Protein 4NF0 (pdb70)

CATH classification: 3.40.190.170

Secondary structure (DSSP, 8-state):
-EEEEEE-SS-TTSHHHHHHHHHHHHHHHHSTTTEEEEEE-TTSS--TTTHHHHHHTTS-SEEEEEGGG-TTT-STTGGGG-TTSSSSHHHHHHHHTSHHHHHGGGTTGGGTEEEEEEEEEEE-EEEESS--SSGGGGTT-EEEE-S-HHHHHHHHHTT-EEEE--TTTHHHHHHHTS--EEEE-HHHHHHTTGGGG--EEE----SEEEEEEEEEHHHHHHS-HHHHHHHHHHHHHHHHHHHHHHHHHHHHHHHHHHHHSSSEEEPPPHHHHHHHHHHHGGGGGGTTTT-/----EEE-SS-TTSHHHHHHHH--EEE-TTSS--TTTHHHHHHTTS-SEEEEEGGG-TTT-STTGGGG-TTSSSSHHHHHHHHTSHHHHHGGGTTGGGTEEEEEEEEEEEEEEEESS--SSGGGGTT-EEEE-S-HHHHHHHHHTT-EEEE--GGGHHHHHHHTS--EEEE-HHHHHHTT-TTT--EEEEEEEEEEEEEEEEEHHHHH--HHHHHHHHHHHHHHHHHHHHHHHHHHHHHHHHTSSEEEPPPHHHHHHHHHHHGGGHHHHTTT-/-EEEEEE-SS-SSSHHHHHHHHHHHHHHHHSTTTEEEEEE-TTSS--TTTHHHHHHTTS--EEEEEGGG-TTT-STTGGGG-TTSSSSHHHHHHHHTSHHHHHGGGTTGGGTEEEEEEEEEEEEEEEESS--SSGGGGTT-EEEE-S-HHHHHHHHHTT-EEEE--TTTHHHHHHHTS--EEEE-HHHHHHTT-GGG--EEEEEEEEEEEEEEEEEHHHHHHS-HHHHHHHHHHHHHHHHHHHHHHHHHHHHHHHHHHHHSSSEEEPPPHHHHHHHHHHHGGGGGGTTTT-/-EEEEEE-SS-SSSHHHHHHHHHHHHHHHHSTTTEEEEEE-TTSS--TTTHHHHHHTTS--EEEEEGGG-TTT-STTGGGG-TTSSSSHHHHHHHHTSHHHHHGGGTTGGGTEEEEEEEEEEEEEEEESS--SSGGGGTT-EEEE-S-HHHHHHHHHHT-EEEE--TTTHHHHHHHTS-SEEEE-HHHHHHHTGGGT--EEEEEEEEEEEEEEEEEHHHHHHS-HHHHHHHHHHHHHHHHHHHHHHHHHHHHHHHHHHHTSSSEEEPPPHHHHHHHHHHHGGGGGGG--/-EEE-SS-TTSHHHHHHHH--EEE-TTSS--HHHHHHHHHTTS-SBEEEE---TTGGGG-TTSSSSHHHHHHHT--GGGGT--EEEEEEEEE-EEEESS--SSGGGSTT-EEEE-S-HHHHHHHHTTT-EEEE--GGGHHHHHHHTS--EEEE-HHHHHHTT-GGG--EEE----SEEEEEEE--HHHHHHHHHHHHHHHHHHHHHHHHHHHHTSSSEEE---HHHHHHHHH-/-EEEEEE-SS-SSSHHHHHHHHHHHHHHHHSTTTEEEEEE-TTSS--TTTHHHHHHTTS-SEEEEEGGG-TTT-STTGGGG-TTSSSSHHHHHHHHTSHHHHHGGGTTGGGTEEEEEEEEEEEEEEEESS--SSGGGGTT-EEEE-S-HHHHHHHHTTT-EEEE--GGGHHHHHHHTS--EEEE-HHHHHHTTGGGG--EEEEEEEEEEEEEEEEEHHHHTTS-HHHHHHHHHHHHHHHHHHHHHHHHHHHHHHHHHHHTTSSEEEPPPHHHHHHHHHHHGGGGGGG-/-EEEEEE-SS-SSSHHHHHHHHHHHHHHHHSTTTEEEEEE-TTSS--TTTHHHHHHTTS-SBEEEEGGG-TTT-STTGGGG-TTSSSSHHHHHHHHTSHHHHHGGGTTGGGTEEEEEEEEEEE-EEEESS--SSGGGGTT-EEEE-S-HHHHHHHHHTT-EEEE--STTHHHHHHHTS--EEEE-HHHHHHTTGGGG--EEE----SEEEEEEEEEHHHHHHS-HHHHHHHHHHHHHHHHHHHHHHHHHHHHHHHHHHHTSSSEEEPPPHHHHHHHHHHHGGGGGG-/-B-SS-TTSHHHHHHHHHHH----B-TTSS--TTTTTT--EEEEGGG-TTT-STTGGGG-TTSSSSHHHHHHHHTSHHHHHGGG----SEEEEEEEEEEEEEEEESS--SSGGGGTT-EEEE-S-HHHHHHHHTTT-EEEE--GGGHHHHHHTTS-SEEEE-HHHHHHTTGGGG--EEEEEEEEEEEEEEEEEHHHHHH--HHHHHHHHHHHHHHHHHHHHHHHHHHHHHHTSSSEEE---HHHHHHHHHHHGGGHHHH--

Sequence (2213 aa):
PVVIKFSHVVSDDTPKGKGALLFKKLAEERLPGKVKVEVYPNSTLFGDADEIEALRANKVQMLATSLSKFEPYTKQLQVFDLPFLFDDLEALKRFQKRDKSRELLRSMAKHGIYGLAYWNNGMKQLSATRELHRPDDAKGLVFRIQPSSVLEAQFAMLGATAKQLSYAETLKAMQAGSVQGTENTWSNLAGQKIDSVQPYITETNHGALSYMLITSSAFWTGIPYQTRTELESIVDEVTLVVNKEAEALNQKEREHLLAAGKSRLVSLSAEEHEAWRNAMKPLWKNYEAQIPVVIKFSHVVSDDTPKGKGALLFVEVYPNSTLFGDADEIEALRANKVQMLATSLSKFEPYTKQLQVFDLPFLFDDLEALKRFQKRDKSRELLRSMAKHGIYGLAYWNNGMKQLSATRELHRPDDAKGLVFRIQPSSVLEAQFAMLGATAKQLSYAETLKAMQAGSVQGTENTWSNLAGQKIDSVQPYITETNHGALSYMLITSSAFWTGRTELESIVDEVTLVVNKEAEALNQKEREHLLAAGKSRLVSLSAEEHEAWRNAMKPLWKNYEAQIPVVIKFSHVVSDDTPKGKGALLFKKLAEERLPGKVKVEVYPNSTLFGDADEIEALRANKVQMLATSLSKFEPYTKQLQVFDLPFLFDDLEALKRFQKRDKSRELLRSMAKHGIYGLAYWNNGMKQLSATRELHRPDDAKGLVFRIQPSSVLEAQFAMLGATAKQLSYAETLKAMQAGSVQGTENTWSNLAGQKIDSVQPYITETNHGALSYMLITSSAFWTGIPYQTRTELESIVDEVTLVVNKEAEALNQKEREHLLLAAGKSRLVSLSAEEHEAWRNAMKPLWKNYEAQIPVVIKFSHVVSSDDTPKGKGALLFKKLAEERLPGKVKVEVYPNSTLFGDADEIEALRANKVQMLATSLSKFEPYTKQLQVFDLPFLFDDLEALKRFQKRDKSRELLRSMAKHGIYGLAYWNNGMKQLSATRELHRPDDAKGLVFRIQPSSVLEAQFAMLGATAKQLSYAETLKAMQAGSVQGTENTWSNLAGQKIDSVQPYITETNHGALSYMLITSSAFWTGIPYQTRTELESIVDEVTLVVNKEAEALNQKEREHLLAAGKSRLVSLSAEEHEAWRNAMKPLWKNYEAIKFSHVVSDDTPKGKGALLFVEVYPNSTLFGDADEIEALRANKVQMLATSLTKQLQVFDLPFLFDDLEALKRFQKSMAKHGIYGLAYWNNGMKQLSATRELHRPDDAKGLVFRIQPSSVLEAQFAMLGATAKQLSYAETLKAMQAGSVQGTENTWSNLAGQKIDSVQPYITETNHGALSYMLITLESIVDEVTLVVNKEAEALNQKEREHLLAAGKSRLVSLSAEEHEAWRNAPVVIKFSHVVSDDTPKGKGALLFKKLAEERLPGKVKVEVYPNSTLFGDADEIEALRANKVQMLATSLSKFEPYTKQLQVFDLPFLFDDLEALKRFQKRDKSRELLRSMAKHGIYGLAYWNNGMKQLSATRELHRPDDAKGLVFRIQPSSVLEAQFAMLGATAKQLSYAETLKAMQAGSVQGTENTWSNLAGQKIDSVQPYITETNHGALSYMLITSSAFWTGIPYQTRTELESIVDEVTLVVNKEAEALNQKEREHLLAAGKSRLVSLSAEEHEAWRNAMKPLWKNYEPVVIKFSHVVSDDTPKGKGALLFKKLAEERLPGKVKVEVYPNSTLFGDADEIEALRANKVQMLATSLSKFEPYTKQLQVFDLPFLFDDLEALKRFQKRDKSRELLRSMAKHGIYGLAYWNNGMKQLSATRELHRPDDAKGLVFRIQPSSVLEAQFAMLGATAKQLSYAETLKAMQAGSVQGTENTWSNLAGQKIDSVQPYITETNHGALSYMLITSSAFWTGIPYQTRTELESIVDEVTLVVNKEAEALNQKEREHLLAAGKSRLVSLSAEEHEAWRNAMKPLWKNYFSHVVSDDTPKGKGALLFKKLVEVYPNSTLFGDADEIEAMLATSLSKFEPYTKQLQVFDLPFLFDDLEALKRFQKRDKSRELLRSMKHGIYGLAYWNNGMKQLSATRELHRPDDAKGLVFRIQPSSVLEAQFAMLGATAKQLSYAETLKAMQAGSVQGTENTWSNLAGQKIDSVQPYITETNHGALSYMLITSSAFWTGITELESIVDEVTLVVNKEAEALNQKEREHLLAAGKSRLVSLSAEEHEAWRNAMKPLWKNYEA

B-factor: mean 31.61, std 13.86, range [8.36, 99.0]

Organism: Pseudomonas aeruginosa (strain ATCC 15692 / DSM 22644 / CIP 104116 / JCM 14847 / LMG 12228 / 1C / PRS 101 / PAO1) (NCBI:txid208964)

InterPro domains:
  IPR004682 TRAP transporter solute receptor, DctP family [PIRSF006470] (8-330)
  IPR004682 TRAP transporter solute receptor, DctP family [TIGR00787] (32-277)
  IPR018389 TRAP transporter solute receptor DctP [PF03480] (32-314)
  IPR018389 TRAP transporter solute receptor DctP [PTHR33376] (8-328)
  IPR038404 TRAP transporter solute receptor DctP superfamily [G3DSA:3.40.190.170] (28-331)

Solvent-accessible surface area: 88390 Å² total; per-residue (Å²): 128,36,58,0,57,0,0,1,13,6,45,64,88,8,6,11,0,102,2,0,73,43,1,61,116,18,0,54,103,107,7,94,64,98,5,92,0,39,26,61,25,74,38,100,55,47,23,24,102,68,7,15,90,8,0,92,64,77,124,0,11,0,0,2,1,3,8,4,28,1,27,104,33,16,121,103,4,14,12,5,5,8,0,10,58,12,117,50,12,95,21,0,54,142,61,10,120,151,119,155,2,121,110,23,7,169,23,1,62,185,49,23,1,76,7,14,3,10,0,2,1,0,13,2,3,1,0,0,50,7,9,0,34,98,15,94,7,0,99,62,9,39,0,3,0,9,57,0,53,0,0,77,28,0,1,62,67,6,36,4,78,18,106,73,31,21,29,82,92,0,43,62,15,12,117,87,45,69,3,44,0,0,3,6,0,4,4,10,1,30,35,12,139,3,22,74,45,2,49,17,3,1,6,2,37,0,3,8,5,4,8,0,0,0,0,4,38,85,30,6,102,61,4,71,161,109,0,50,63,60,0,58,50,0,2,82,67,0,18,119,55,7,38,139,95,1,73,54,34,3,35,33,37,1,29,68,9,16,30,62,51,120,1,139,32,8,13,3,37,59,102,28,66,81,22,0,61,82,31,0,66,49,3,60,149,92,21,122,107,120,103,183,116,72,5,42,0,0,2,12,5,46,62,90,9,5,9,0,112,1,0,98,95,27,92,72,37,59,24,79,38,98,57,41,22,26,94,89,6,16,91,5,0,96,68,74,121,0,5,0,0,1,2,4,7,4,30,1,25,102,24,11,111,95,3,12,9,5,6,6,0,11,59,13,116,47,7,84,17,0,78,129,58,8,139,160,127,74,2,115,112,27,10,152,8,3,53,170,51,27,1,70,10,15,4,8,0,2,1,0,11,1,4,1,0,0,21,37,65,0,64,98,15,94,48,0,107,63,11,33,0,3,1,9,57,0,53,0,0,70,28,2,0,65,74,13,45,9,78,13,81,73,30,17,32,76,82,0,43,152,14,2,80,69,20,48,3,41,0,0,3,6,0,2,5,9,0,33,35,11,149,0,31,60,15,1,2,5,0,1,5,2,36,0,2,7,5,4,6,2,0,0,0,4,29,83,42,11,78,91,151,110,133,50,58,68,63,2,79,107,2,17,119,61,8,25,133,74,0,71,36,13,4,35,117,34,2,26,46,10,18,30,66,28,78,1,34,37,7,12,4,37,58,101,29,43,79,21,0,70,86,33,3,65,63,0,51,134,104,25,102,109,94,95,107,28,58,0,47,0,0,2,13,5,46,64,105,11,2,9,0,86,1,0,74,45,2,65,122,12,0,46,103,126,18,102,53,94,1,94,0,70,25,59,25,75,39,95,61,34,18,30,107,70,7,13,89,4,0,104,63,71,125,0,8,0,0,2,2,5,7,3,28,1,31,104,34,14,133,103,4,23,8,5,5,5,0,11,63,12,116,45,6,90,16,0,36,139,61,9,133,154,129,69,2,128,126,27,6,148,14,0,45,172,54,28,0,51,6,20,5,8,2,0,1,0,13,1,4,2,0,0,51,9,15,0,29,97,14,88,6,0,100,63,8,34,0,2,1,13,56,0,57,0,0,74,30,2,0,64,78,4,39,4,84,21,89,74,33,22,31,76,71,0,55,138,10,10,117,84,43,54,4,46,0,0,4,7,0,2,6,8,1,32,35,9,148,2,28,69,46,2,52,40,2,1,6,2,36,0,3,7,5,5,7,0,1,0,0,3,28,86,35,3,87,61,6,76,168,120,2,53,62,36,0,59,68,8,3,88,70,0,18,118,51,7,20,107,54,0,70,38,46,3,34,74,48,1,11,54,10,19,33,64,59,123,2,50,37,10,15,2,36,53,100,30,60,83,20,0,66,77,34,3,74,63,1,62,157,105,34,111,108,100,99,106,33,58,0,69,0,0,1,13,5,54,60,86,12,3,8,0,75,1,0,71,45,1,53,118,18,0,59,101,99,21,97,61,126,5,76,0,52,24,59,22,76,38,95,52,32,16,36,46,25,8,13,68,6,0,80,64,73,119,0,14,0,0,2,5,3,8,4,31,0,26,77,30,14,131,100,4,28,42,4,4,13,0,11,58,10,115,49,11,77,14,0,40,137,55,10,137,159,129,76,3,116,81,25,11,138,11,1,59,172,49,29,2,76,8,20,4,5,1,1,1,0,11,1,3,0,0,0,12,24,32,0,61,96,16,109,46,0,101,41,8,29,0,2,1,10,48,0,52,0,0,44,28,0,0,63,75,8,34,4,83,14,78,21,10,18,30,78,44,0,31,63,14,10,100,75,30,48,2,42,0,0,4,4,0,3,4,9,0,29,41,9,135,0,18,54,26,1,0,10,0,0,5,2,36,0,2,6,5,4,7,0,0,0,0,3,32,84,28,4,85,60,5,80,148,141,7,60,61,51,0,60,54,0,4,89,66,0,21,125,52,9,20,72,89,0,70,55,27,4,32,74,30,2,30,56,14,17,30,63,38,109,1,95,37,4,11,2,35,53,98,29,62,80,25,0,81,97,35,0,21,69,2,67,147,117,63,141,144,61,56,0,0,2,22,5,41,57,115,14,3,9,0,82,0,0,106,93,26,100,92,34,58,22,80,38,94,43,58,26,51,99,54,8,62,105,7,11,99,60,110,117,0,49,6,0,3,30,41,46,74,70,131,21,77,48,18,13,70,60,53,80,9,126,52,13,93,19,0,41,112,110,39,187,70,46,89,131,84,65,14,126,44,38,15,68,0,1,1,0,14,4,3,4,0,0,51,9,15,0,43,125,18,116,15,0,44,65,9,32,0,1,7,54,102,22,87,24,0,29,55,29,4,61,140,33,49,16,71,31,108,90,36,26,47,86,85,7,41,58,14,12,118,83,45,62,3,42,0,4,8,15,0,2,6,9,1,32,32,14,151,0,22,72,42,0,48,29,0,1,8,2,35,10,3,6,7,5,8,32,0,6,47,126,114,95,77,4,84,122,3,13,116,62,10,37,142,85,0,72,44,26,3,37,108,38,1,24,63,11,17,23,65,52,119,1,136,34,10,14,5,39,55,100,30,64,104,21,16,40,133,50,105,34,67,0,69,0,0,2,12,5,49,63,76,9,4,8,0,77,1,0,72,43,1,57,118,18,0,56,99,106,28,106,65,115,6,88,0,66,27,53,24,79,40,92,58,34,18,32,109,72,6,14,90,4,0,92,63,74,127,0,8,0,0,2,3,4,8,4,30,1,27,104,34,15,123,105,4,30,44,4,4,10,0,10,59,9,107,49,16,66,16,0,45,143,57,9,138,160,118,162,2,116,93,25,12,154,15,1,52,174,53,27,1,82,7,16,2,8,1,1,1,0,13,2,4,0,0,0,16,23,65,0,61,94,15,123,48,0,124,47,6,30,0,3,1,9,56,0,55,0,0,65,30,2,0,64,78,13,26,6,82,9,104,90,47,25,30,75,101,0,41,61,12,3,87,66,23,54,3,36,0,0,3,6,0,4,5,8,0,24,39,9,138,1,24,56,15,1,1,7,1,1,6,1,36,0,3,5,5,4,6,0,1,0,0,4,36,86,28,3,94,60,3,73,155,157,4,48,49,64,0,52,61,1,2,79,63,0,17,102,44,8,17,114,85,1,66,41,18,4,27,95,25,0,25,51,14,18,29,63,30,75,2,36,37,4,13,2,36,60,104,29,68,81,21,0,65,79,33,2,69,65,1,57,150,110,72,171,110,49,59,0,59,0,0,2,13,5,46,64,84,11,6,8,0,93,1,0,72,49,0,66,131,16,0,52,111,101,15,112,54,131,6,87,0,41,26,63,22,78,38,96,48,46,19,34,106,55,7,13,38,8,0,58,19,72,78,0,11,0,0,2,4,3,8,4,30,1,24,102,36,11,129,104,3,35,46,4,5,14,0,10,58,10,115,44,15,77,15,0,55,156,56,8,130,136,119,144,2,115,122,22,16,150,12,0,15,118,56,10,0,70,9,16,5,5,1,2,0,0,14,0,4,1,0,0,56,15,14,0,32,96,14,93,7,0,101,65,10,33,0,2,1,11,57,0,57,0,0,75,30,1,0,62,72,7,39,11,71,20,85,77,28,26,33,67,74,0,40,144,11,12,107,86,46,48,3,45,0,0,4,7,0,3,4,9,1,21,38,10,137,0,25,70,47,1,52,28,0,1,4,2,32,0,2,6,4,4,8,0,0,0,0,5,22,54,29,3,64,60,7,71,147,134,5,43,64,48,0,61,60,0,3,82,79,0,14,117,41,7,24,112,89,0,61,41,22,4,28,111,32,0,21,64,11,19,32,65,52,123,2,136,33,10,16,3,35,59,103,32,66,82,21,0,59,82,32,2,70,64,0,71,180,107,108,30,3,1,10,3,43,64,95,10,5,9,0,100,1,1,73,44,29,99,177,98,127,113,31,70,20,74,40,95,85,66,17,30,100,66,10,42,130,82,51,12,2,6,3,8,3,31,2,48,108,77,16,65,104,2,36,44,6,5,13,0,8,60,12,106,52,15,99,20,0,66,140,62,8,133,153,122,165,3,90,104,26,1,113,17,1,183,96,27,18,60,1,12,4,8,1,2,0,0,14,1,4,1,0,0,10,20,40,0,55,96,10,96,48,0,110,38,8,24,0,3,1,7,49,0,53,0,0,65,31,0,0,64,67,8,40,4,69,9,90,85,47,22,28,76,94,0,45,60,14,7,93,69,27,51,3,24,0,0,2,4,0,3,5,8,0,28,36,11,143,0,24,45,19,0,0,6,0,0,6,2,35,0,3,8,5,5,7,0,1,5,11,51,36,85,124,30,111,73,116,132,129,64,65,48,29,2,78,84,0,19,104,51,10,30,135,77,1,72,53,23,4,36,117,35,2,30,48,10,18,30,62,40,106,1,66,36,4,7,2,37,55,104,28,54,80,21,0,67,81,31,0,72,70,2,41,119,112,66,131,142

Foldseek 3Di:
DAEAEEEDAFDCLALVNVLLVLLQVVLCVPPPPQYHYHYHYNCPQHFDPCPVVCQLVVVHFKYWAWLQACVVQDPVSLVQFAWPPAPWLVRVVVVCPDPVNVVVQCSRVVSQKGFQGKFFAIFKWKFFQDDPQALQVQAAFEEEDAPHPLVQVLSVLSNYGYDHDTLQCPQVCLVVVVHGMYMDFLRSVVRNVNLLRGAEIEGQSTHTTMTTIIGGNVSLVPRDPVSSVVSSVSVVVSRVVSSVCNHVSSVVSNVVSVVVVSYHYDYYDPVRSVNSCVSRNVSCVVCVVVD/DQAAPEEDQFDLLALVNVLCVLAHHYHYNCPPHFDVCPVVCQQVVVHFKYWHWLQACVVQAPVSLVQFAWPPAVWLVRVVVVCPDPVNVCVQCRRVVSQKGFLDKFFAIFKWKFFPDFPQALQVQAAFEEEDAPHPLVQVLSVLSNHGYDHDTLQCPQVCLVVPVHGMYMDFLSSVVRNVNLQRGAEIEGQSTGTTMTTIIGGNVSCVVDPVSSVVSVVSRVVSSVCNHVSRVVSVVVSVVVPSHHYDYYDPVSSVNSCVSRVVSCVVCVVVD/DQEAEEEEAFDLLALVNVLLVLLQVVLCVVVPPQYHYHYHYNCNPHFLVCVVVCQLVVVHFKYWAWLQNCVVQAPLSLVQFAWPPAVWLVRVVVVCPDPVNVVVQCRRVVSQKGFQDKFFAIFKWKFFQDFPQALQVQAAFEEEDAPHPLVQVQNVLSNHGYDHDTLQCVQVCLVVPVGGMYMDFLRSVVRNVNLQSTQEIEGQSTHTIMTTIIGGNVSLVVRDDVSSVVSSVSSVVSRVVSSVCNHVSSVVSVVVSVVVPSHHYDYYDPVRNVNSCVSRNVSVVVCVVVD/DAEAEEEEAFDLLALVNVLLVLLQVVLCVVPPPQYHYHYHYNCPPHFLPCVVVCQQVVVHFKYWAWLQSCVVQAPVSLVQFAWPPAVWLVSVVVVCPDPVNVVVQCRRVVVQKGFQDKFFAIFKWKFFQDFPQALQVQAPFEEEDAPHPLVQVQNVLSNHGYDHDGLQCVQVCLVVPVGGMYIDFLRSCVRSVNLQRTQEIEGQSTHTIMTTIIGGNVSLVPRPPVSSVVSSVSSVVSRVVSSVCNHVSSVVSVVVSVVVVSHHYDYYDPVSNVNSCVSRVVSCVVVVD/DEEEEQFDLLALVNVLCVLAHHYHYNQPPHFDPCPVVCLLVVVGQKYWAKFQVVGVLQFAWPPAVWLVSVVVVLCHVVVRVKDFQFKFFAIFKWKFFQDDPQALQVQAPFEEEDAPDPVVQVLNVVSNYGYDHDTLQCRQVCLVVVVHGMYMDFLVSCVRSVNLQSGQEIEGQSTGTIMTTIISNSVSNVVSRVVSSVCNHVSSVVSVVVSVVVPSHHYDYYDPVRNVNSVVD/DQEAEEEEAFDCLALVNVLLVLLQVVLCVVPPPQYHYHYHYNCNPHFLVCVPVCQQVVVHFKYWAWLQNCVVQAPVSLVQFAWPPAVWLVSVVVVCPDPVNVVVQCRRVVSQKGFQDKFFAIFKWKFFPDFPQALLVQAAFEEEEAPHPLVQVLQVLSNYGYDHDTLQCVQVCLVVVVGGMYMDFLRSVVRNVNLQRGAEIEGQSTHTTMTTIIGGNVSLVPRDPVSSVVSSVSSVVSSVVSSVCNHVSRVVSVVVSVVVPSYHYDYYDPVSSVNSCVSRVVSVVVVD/DAEAEEEAAFDLLALVNVLLVLLQVVLCVVVVPQYHYHYHYNCPQHFLVCPVVCQLVVVHFKYWAWLQSCVVQAPVSLVQFAWPPAPWLVSVVVVCPDPVNVVVQCRRVVSQKGFQGKFFAIFKWKFFQDDPQALLVQAPFEEEDAPHVLVQVLNVLSNHGYDHDGLQCRQVCLVVVVGGMYMGFLRSCLRNVNLQRGQEIEGQSTGTTMTTIIGGNVSLVPRDPVSSVVSSVSSVVSSVVSSVCNHVSSVVSNVVSVVVVSHHYDYYDPVRSVNSCVSRNVSVVVD/DEEQFDLLALVNVLQVVLVVCDDYHYNCNPHFLPCPPVVQDWAWLQNCVVFAPVSVVQFAWPPAVWLVSVVVVCVDPVNVVCQVGGVVLKGFLDKFFAIFKWKFFQDFPQALQVQAPFEEEEAPHPLVQVLNVLSNHGYDHDTLQCPQVCLVVVVGGMYMDFLRSVVRNVNLQSGQEIEGQSTGTTMTGRIDGNVVVVVPPVSSVCSVVSRVVSSVCNHVSSVVSNVVSVVVVSYHYHYYDPVSSVNSCVSRVVSCVVVVD

Nearest PDB structures (foldseek):
  4nf0-assembly7_G  TM=1.002E+00  e=1.063E-62  Pseudomonas aeruginosa PAO1
  9dtl-assembly1_A  TM=9.878E-01  e=4.422E-48  Pseudomonas aeruginosa PAO1
  9dsy-assembly1_A  TM=9.873E-01  e=2.144E-47  Pseudomonas aeruginosa PAO1
  4mx6-assembly1_A  TM=9.779E-01  e=1.909E-43  Shewanella oneidensis MR-1
  4o7m-assembly3_C  TM=9.715E-01  e=1.119E-42  Shewanella loihica PV-4

Structure (mmCIF, N/CA/C/O backbone):
data_4NF0
#
_entry.id   4NF0
#
_cell.length_a   71.959
_cell.length_b   73.910
_cell.length_c   122.140
_cell.angle_alpha   99.010
_cell.angle_beta   91.590
_cell.angle_gamma   95.090
#
_symmetry.space_group_name_H-M   'P 1'
#
loop_
_entity.id
_entity.type
_entity.pdbx_description
1 polymer 'Probable c4-dicarboxylate-binding protein'
2 non-polymer '(2S)-2-hydroxybutanedioic acid'
3 non-polymer 'SULFATE ION'
4 water water
#
loop_
_atom_site.group_PDB
_atom_site.id
_atom_site.type_symbol
_atom_site.label_atom_id
_atom_site.label_alt_id
_atom_site.label_comp_id
_atom_site.label_asym_id
_atom_site.label_entity_id
_atom_site.label_seq_id
_atom_site.pdbx_PDB_ins_code
_atom_site.Cartn_x
_atom_site.Cartn_y
_atom_site.Cartn_z
_atom_site.occupancy
_atom_site.B_iso_or_equiv
_atom_site.auth_seq_id
_atom_site.auth_comp_id
_atom_site.auth_asym_id
_atom_site.auth_atom_id
_atom_site.pdbx_PDB_model_num
ATOM 1 N N . PRO A 1 27 ? 9.634 8.956 58.772 1.00 40.75 28 PRO A N 1
ATOM 2 C CA . PRO A 1 27 ? 9.653 9.006 57.303 1.00 48.36 28 PRO A CA 1
ATOM 3 C C . PRO A 1 27 ? 8.270 8.885 56.673 1.00 42.03 28 PRO A C 1
ATOM 4 O O . PRO A 1 27 ? 7.601 7.867 56.833 1.00 44.18 28 PRO A O 1
ATOM 8 N N . VAL A 1 28 ? 7.850 9.916 55.955 1.00 41.81 29 VAL A N 1
ATOM 9 C CA . VAL A 1 28 ? 6.568 9.880 55.270 1.00 38.53 29 VAL A CA 1
ATOM 10 C C . VAL A 1 28 ? 6.645 8.951 54.062 1.00 37.50 29 VAL A C 1
ATOM 11 O O . VAL A 1 28 ? 7.450 9.164 53.148 1.00 35.64 29 VAL A O 1
ATOM 15 N N . VAL A 1 29 ? 5.816 7.912 54.061 1.00 32.91 30 VAL A N 1
ATOM 16 C CA . VAL A 1 29 ? 5.736 7.029 52.898 1.00 30.85 30 VAL A CA 1
ATOM 17 C C . VAL A 1 29 ? 4.736 7.541 51.861 1.00 34.15 30 VAL A C 1
ATOM 18 O O . VAL A 1 29 ? 3.576 7.807 52.174 1.00 33.22 30 VAL A O 1
ATOM 22 N N . ILE A 1 30 ? 5.193 7.681 50.620 1.00 34.36 31 ILE A N 1
ATOM 23 C CA . ILE A 1 30 ? 4.299 7.965 49.509 1.00 31.87 31 ILE A CA 1
ATOM 24 C C . ILE A 1 30 ? 4.266 6.771 48.571 1.00 34.46 31 ILE A C 1
ATOM 25 O O . ILE A 1 30 ? 5.231 6.522 47.850 1.00 33.07 31 ILE A O 1
ATOM 30 N N . LYS A 1 31 ? 3.164 6.027 48.593 1.00 33.31 32 LYS A N 1
ATOM 31 C CA . LYS A 1 31 ? 2.950 4.962 47.622 1.00 30.63 32 LYS A CA 1
ATOM 32 C C . LYS A 1 31 ? 2.340 5.548 46.345 1.00 29.85 32 LYS A C 1
ATOM 33 O O . LYS A 1 31 ? 1.283 6.194 46.380 1.00 25.52 32 LYS A O 1
ATOM 39 N N . PHE A 1 32 ? 3.039 5.340 45.229 1.00 23.51 33 PHE A N 1
ATOM 40 C CA . PHE A 1 32 ? 2.652 5.866 43.919 1.00 28.20 33 PHE A CA 1
ATOM 41 C C . PHE A 1 32 ? 2.182 4.695 43.059 1.00 29.10 33 PHE A C 1
ATOM 42 O O . PHE A 1 32 ? 2.975 3.836 42.661 1.00 28.38 33 PHE A O 1
ATOM 50 N N . SER A 1 33 ? 0.888 4.656 42.785 1.00 27.84 34 SER A N 1
ATOM 51 C CA . SER A 1 33 ? 0.313 3.559 42.025 1.00 29.10 34 SER A CA 1
ATOM 52 C C . SER A 1 33 ? -0.060 4.008 40.614 1.00 21.12 34 SER A C 1
ATOM 53 O O . SER A 1 33 ? -0.620 5.084 40.436 1.00 22.67 34 SER A O 1
ATOM 56 N N . HIS A 1 34 ? 0.243 3.191 39.609 1.00 21.13 35 HIS A N 1
ATOM 57 C CA . HIS A 1 34 ? -0.261 3.473 38.259 1.00 24.33 35 HIS A CA 1
ATOM 58 C C . HIS A 1 34 ? -0.392 2.197 37.434 1.00 20.65 35 HIS A C 1
ATOM 59 O O . HIS A 1 34 ? 0.111 1.149 37.832 1.00 26.87 35 HIS A O 1
ATOM 66 N N . VAL A 1 35 ? -1.085 2.290 36.293 1.00 20.21 36 VAL A N 1
ATOM 67 C CA . VAL A 1 35 ? -1.572 1.098 35.613 1.00 27.93 36 VAL A CA 1
ATOM 68 C C . VAL A 1 35 ? -0.741 0.710 34.384 1.00 31.23 36 VAL A C 1
ATOM 69 O O . VAL A 1 35 ? -1.027 -0.298 33.738 1.00 28.42 36 VAL A O 1
ATOM 73 N N . VAL A 1 36 ? 0.303 1.482 34.087 1.00 26.91 37 VAL A N 1
ATOM 74 C CA . VAL A 1 36 ? 1.134 1.184 32.924 1.00 24.84 37 VAL A CA 1
ATOM 75 C C . VAL A 1 36 ? 2.559 0.784 33.313 1.00 27.19 37 VAL A C 1
ATOM 76 O O . VAL A 1 36 ? 2.879 0.638 34.495 1.00 30.22 37 VAL A O 1
ATOM 80 N N . SER A 1 37 ? 3.413 0.577 32.315 1.00 26.50 38 SER A N 1
ATOM 81 C CA . SER A 1 37 ? 4.769 0.109 32.577 1.00 29.76 38 SER A CA 1
ATOM 82 C C . SER A 1 37 ? 5.711 1.224 33.005 1.00 26.70 38 SER A C 1
ATOM 83 O O . SER A 1 37 ? 5.390 2.408 32.892 1.00 28.30 38 SER A O 1
ATOM 86 N N . ASP A 1 38 ? 6.885 0.821 33.488 1.00 32.05 39 ASP A N 1
ATOM 87 C CA . ASP A 1 38 ? 7.936 1.748 33.893 1.00 32.05 39 ASP A CA 1
ATOM 88 C C . ASP A 1 38 ? 8.451 2.591 32.729 1.00 30.79 39 ASP A C 1
ATOM 89 O O . ASP A 1 38 ? 8.933 3.702 32.931 1.00 30.77 39 ASP A O 1
ATOM 94 N N . ASP A 1 39 ? 8.366 2.053 31.515 1.00 25.85 40 ASP A N 1
ATOM 95 C CA . ASP A 1 39 ? 8.984 2.703 30.350 1.00 34.75 40 ASP A CA 1
ATOM 96 C C . ASP A 1 39 ? 8.026 3.614 29.579 1.00 30.65 40 ASP A C 1
ATOM 97 O O . ASP A 1 39 ? 8.071 3.682 28.353 1.00 33.82 40 ASP A O 1
ATOM 102 N N . THR A 1 40 ? 7.167 4.312 30.305 1.00 29.30 41 THR A N 1
ATOM 103 C CA . THR A 1 40 ? 6.163 5.180 29.707 1.00 29.60 41 THR A CA 1
ATOM 104 C C . THR A 1 40 ? 6.387 6.591 30.234 1.00 33.21 41 THR A C 1
ATOM 105 O O . THR A 1 40 ? 7.169 6.760 31.172 1.00 25.92 41 THR A O 1
ATOM 109 N N . PRO A 1 41 ? 5.726 7.605 29.635 1.00 33.43 42 PRO A N 1
ATOM 110 C CA . PRO A 1 41 ? 5.843 8.964 30.190 1.00 28.15 42 PRO A CA 1
ATOM 111 C C . PRO A 1 41 ? 5.504 9.022 31.677 1.00 30.02 42 PRO A C 1
ATOM 112 O O . PRO A 1 41 ? 6.262 9.613 32.463 1.00 27.89 42 PRO A O 1
ATOM 116 N N . LYS A 1 42 ? 4.387 8.402 32.058 1.00 22.45 43 LYS A N 1
ATOM 117 C CA . LYS A 1 42 ? 3.939 8.403 33.451 1.00 24.97 43 LYS A CA 1
ATOM 118 C C . LYS A 1 42 ? 4.865 7.562 34.333 1.00 24.45 43 LYS A C 1
ATOM 119 O O . LYS A 1 42 ? 5.204 7.958 35.445 1.00 25.50 43 LYS A O 1
ATOM 125 N N . GLY A 1 43 ? 5.290 6.405 33.833 1.00 23.53 44 GLY A N 1
ATOM 126 C CA . GLY A 1 43 ? 6.136 5.523 34.625 1.00 23.49 44 GLY A CA 1
ATOM 127 C C . GLY A 1 43 ? 7.525 6.084 34.878 1.00 28.62 44 GLY A C 1
ATOM 128 O O . GLY A 1 43 ? 8.096 5.923 35.970 1.00 29.10 44 GLY A O 1
ATOM 129 N N . LYS A 1 44 ? 8.089 6.741 33.869 1.00 25.10 45 LYS A N 1
ATOM 130 C CA . LYS A 1 44 ? 9.389 7.381 34.044 1.00 29.09 45 LYS A CA 1
ATOM 131 C C . LYS A 1 44 ? 9.272 8.554 35.007 1.00 32.75 45 LYS A C 1
ATOM 132 O O . LYS A 1 44 ? 10.212 8.859 35.763 1.00 26.46 45 LYS A O 1
ATOM 138 N N . GLY A 1 45 ? 8.115 9.207 34.992 1.00 26.14 46 GLY A N 1
ATOM 139 C CA . GLY A 1 45 ? 7.894 10.349 35.863 1.00 25.57 46 GLY A CA 1
ATOM 140 C C . GLY A 1 45 ? 7.826 9.926 37.313 1.00 26.55 46 GLY A C 1
ATOM 141 O O . GLY A 1 45 ? 8.359 10.602 38.201 1.00 27.57 46 GLY A O 1
ATOM 142 N N . ALA A 1 46 ? 7.162 8.799 37.563 1.00 24.99 47 ALA A N 1
ATOM 143 C CA . ALA A 1 46 ? 7.009 8.311 38.929 1.00 25.93 47 ALA A CA 1
ATOM 144 C C . ALA A 1 46 ? 8.356 7.841 39.490 1.00 26.70 47 ALA A C 1
ATOM 145 O O . ALA A 1 46 ? 8.700 8.128 40.642 1.00 26.68 47 ALA A O 1
ATOM 147 N N . LEU A 1 47 ? 9.121 7.117 38.680 1.00 27.96 48 LEU A N 1
ATOM 148 C CA . LEU A 1 47 ? 10.456 6.699 39.105 1.00 26.81 48 LEU A CA 1
ATOM 149 C C . LEU A 1 47 ? 11.370 7.906 39.342 1.00 29.47 48 LEU A C 1
ATOM 150 O O . LEU A 1 47 ? 12.167 7.897 40.271 1.00 32.06 48 LEU A O 1
ATOM 155 N N . LEU A 1 48 ? 11.248 8.948 38.524 1.00 28.40 49 LEU A N 1
ATOM 156 C CA . LEU A 1 48 ? 12.066 10.142 38.737 1.00 31.80 49 LEU A CA 1
ATOM 157 C C . LEU A 1 48 ? 11.609 10.911 39.985 1.00 34.65 49 LEU A C 1
ATOM 158 O O . LEU A 1 48 ? 12.433 11.469 40.718 1.00 34.69 49 LEU A O 1
ATOM 163 N N . PHE A 1 49 ? 10.302 10.929 40.237 1.00 29.52 50 PHE A N 1
ATOM 164 C CA . PHE A 1 49 ? 9.789 11.540 41.456 1.00 32.27 50 PHE A CA 1
ATOM 165 C C . PHE A 1 49 ? 10.340 10.794 42.658 1.00 31.89 50 PHE A C 1
ATOM 166 O O . PHE A 1 49 ? 10.719 11.412 43.647 1.00 33.27 50 PHE A O 1
ATOM 174 N N . LYS A 1 50 ? 10.399 9.466 42.567 1.00 28.77 51 LYS A N 1
ATOM 175 C CA . LYS A 1 50 ? 10.985 8.662 43.641 1.00 32.65 51 LYS A CA 1
ATOM 176 C C . LYS A 1 50 ? 12.467 8.994 43.804 1.00 37.62 51 LYS A C 1
ATOM 177 O O . LYS A 1 50 ? 12.955 9.179 44.928 1.00 32.95 51 LYS A O 1
ATOM 183 N N . LYS A 1 51 ? 13.176 9.069 42.681 1.00 33.19 52 LYS A N 1
ATOM 184 C CA . LYS A 1 51 ? 14.615 9.320 42.698 1.00 39.69 52 LYS A CA 1
ATOM 185 C C . LYS A 1 51 ? 14.936 10.660 43.337 1.00 40.55 52 LYS A C 1
ATOM 186 O O . LYS A 1 51 ? 15.771 10.746 44.237 1.00 44.08 52 LYS A O 1
ATOM 192 N N . LEU A 1 52 ? 14.252 11.704 42.883 1.00 37.98 53 LEU A N 1
ATOM 193 C CA . LEU A 1 52 ? 14.515 13.054 43.369 1.00 36.36 53 LEU A CA 1
ATOM 194 C C . LEU A 1 52 ? 14.103 13.234 44.825 1.00 36.79 53 LEU A C 1
ATOM 195 O O . LEU A 1 52 ? 14.847 13.818 45.610 1.00 36.79 53 LEU A O 1
ATOM 200 N N . ALA A 1 53 ? 12.922 12.737 45.187 1.00 35.20 54 ALA A N 1
ATOM 201 C CA . ALA A 1 53 ? 12.435 12.870 46.563 1.00 41.69 54 ALA A CA 1
ATOM 202 C C . ALA A 1 53 ? 13.361 12.172 47.557 1.00 45.59 54 ALA A C 1
ATOM 203 O O . ALA A 1 53 ? 13.709 12.729 48.599 1.00 42.22 54 ALA A O 1
ATOM 205 N N . GLU A 1 54 ? 13.779 10.959 47.224 1.00 46.83 55 GLU A N 1
ATOM 206 C CA . GLU A 1 54 ? 14.591 10.177 48.145 1.00 49.41 55 GLU A CA 1
ATOM 207 C C . GLU A 1 54 ? 16.032 10.697 48.230 1.00 53.10 55 GLU A C 1
ATOM 208 O O . GLU A 1 54 ? 16.712 10.498 49.239 1.00 53.08 55 GLU A O 1
ATOM 214 N N . GLU A 1 55 ? 16.483 11.389 47.189 1.00 52.75 56 GLU A N 1
ATOM 215 C CA . GLU A 1 55 ? 17.794 12.037 47.220 1.00 47.50 56 GLU A CA 1
ATOM 216 C C . GLU A 1 55 ? 17.773 13.329 48.031 1.00 41.80 56 GLU A C 1
ATOM 217 O O . GLU A 1 55 ? 18.705 13.618 48.779 1.00 42.22 56 GLU A O 1
ATOM 223 N N . ARG A 1 56 ? 16.704 14.103 47.875 1.00 42.11 57 ARG A N 1
ATOM 224 C CA . ARG A 1 56 ? 16.640 15.455 48.426 1.00 41.98 57 ARG A CA 1
ATOM 225 C C . ARG A 1 56 ? 16.041 15.503 49.831 1.00 44.31 57 ARG A C 1
ATOM 226 O O . ARG A 1 56 ? 16.265 16.455 50.575 1.00 44.09 57 ARG A O 1
ATOM 234 N N . LEU A 1 57 ? 15.290 14.469 50.191 1.00 47.62 58 LEU A N 1
ATOM 235 C CA . LEU A 1 57 ? 14.688 14.392 51.516 1.00 52.56 58 LEU A CA 1
ATOM 236 C C . LEU A 1 57 ? 14.943 13.039 52.175 1.00 49.36 58 LEU A C 1
ATOM 237 O O . LEU A 1 57 ? 13.994 12.330 52.521 1.00 49.28 58 LEU A O 1
ATOM 242 N N . PRO A 1 58 ? 16.227 12.681 52.367 1.00 45.95 59 PRO A N 1
ATOM 243 C CA . PRO A 1 58 ? 16.555 11.379 52.952 1.00 48.76 59 PRO A CA 1
ATOM 244 C C . PRO A 1 58 ? 16.099 11.299 54.403 1.00 50.88 59 PRO A C 1
ATOM 245 O O . PRO A 1 58 ? 16.282 12.258 55.150 1.00 54.42 59 PRO A O 1
ATOM 249 N N . GLY A 1 59 ? 15.502 10.177 54.788 1.00 51.23 60 GLY A N 1
ATOM 250 C CA . GLY A 1 59 ? 14.966 10.021 56.127 1.00 54.87 60 GLY A CA 1
ATOM 251 C C . GLY A 1 59 ? 13.611 10.679 56.332 1.00 51.12 60 GLY A C 1
ATOM 252 O O . GLY A 1 59 ? 12.885 10.330 57.266 1.00 43.96 60 GLY A O 1
ATOM 253 N N . LYS A 1 60 ? 13.269 11.635 55.470 1.00 50.44 61 LYS A N 1
ATOM 254 C CA . LYS A 1 60 ? 12.010 12.365 55.601 1.00 49.94 61 LYS A CA 1
ATOM 255 C C . LYS A 1 60 ? 10.904 11.754 54.741 1.00 47.49 61 LYS A C 1
ATOM 256 O O . LYS A 1 60 ? 9.736 11.725 55.138 1.00 36.70 61 LYS A O 1
ATOM 262 N N . VAL A 1 61 ? 11.277 11.285 53.554 1.00 44.34 62 VAL A N 1
ATOM 263 C CA . VAL A 1 61 ? 10.314 10.743 52.600 1.00 36.33 62 VAL A CA 1
ATOM 264 C C . VAL A 1 61 ? 10.852 9.489 51.917 1.00 36.76 62 VAL A C 1
ATOM 265 O O . VAL A 1 61 ? 11.994 9.456 51.463 1.00 36.52 62 VAL A O 1
ATOM 269 N N . LYS A 1 62 ? 10.014 8.458 51.862 1.00 39.52 63 LYS A N 1
ATOM 270 C CA . LYS A 1 62 ? 10.297 7.251 51.101 1.00 40.84 63 LYS A CA 1
ATOM 271 C C . LYS A 1 62 ? 9.190 7.072 50.058 1.00 40.26 63 LYS A C 1
ATOM 272 O O . LYS A 1 62 ? 8.003 7.068 50.397 1.00 34.28 63 LYS A O 1
ATOM 278 N N . VAL A 1 63 ? 9.573 6.948 48.792 1.00 35.24 64 VAL A N 1
ATOM 279 C CA . VAL A 1 63 ? 8.591 6.816 47.720 1.00 36.28 64 VAL A CA 1
ATOM 280 C C . VAL A 1 63 ? 8.621 5.412 47.137 1.00 39.01 64 VAL A C 1
ATOM 281 O O . VAL A 1 63 ? 9.651 4.960 46.641 1.00 43.18 64 VAL A O 1
ATOM 285 N N . GLU A 1 64 ? 7.493 4.719 47.216 1.00 37.98 65 GLU A N 1
ATOM 286 C CA . GLU A 1 64 ? 7.378 3.391 46.635 1.00 36.54 65 GLU A CA 1
ATOM 287 C C . GLU A 1 64 ? 6.539 3.458 45.360 1.00 30.81 65 GLU A C 1
ATOM 288 O O . GLU A 1 64 ? 5.405 3.928 45.383 1.00 30.41 65 GLU A O 1
ATOM 294 N N . VAL A 1 65 ? 7.098 2.996 44.248 1.00 30.64 66 VAL A N 1
ATOM 295 C CA . VAL A 1 65 ? 6.395 3.064 42.977 1.00 30.21 66 VAL A CA 1
ATOM 296 C C . VAL A 1 65 ? 5.857 1.690 42.597 1.00 32.11 66 VAL A C 1
ATOM 297 O O . VAL A 1 65 ? 6.582 0.696 42.643 1.00 34.70 66 VAL A O 1
ATOM 301 N N . TYR A 1 66 ? 4.572 1.649 42.256 1.00 29.39 67 TYR A N 1
ATOM 302 C CA . TYR A 1 66 ? 3.888 0.414 41.894 1.00 30.16 67 TYR A CA 1
ATOM 303 C C . TYR A 1 66 ? 3.277 0.509 40.503 1.00 33.37 67 TYR A C 1
ATOM 304 O O . TYR A 1 66 ? 2.133 0.947 40.360 1.00 29.09 67 TYR A O 1
ATOM 313 N N . PRO A 1 67 ? 4.042 0.103 39.472 1.00 35.15 68 PRO A N 1
ATOM 314 C CA . PRO A 1 67 ? 3.565 0.114 38.088 1.00 32.86 68 PRO A CA 1
ATOM 315 C C . PRO A 1 67 ? 2.630 -1.052 37.774 1.00 31.28 68 PRO A C 1
ATOM 316 O O . PRO A 1 67 ? 2.506 -1.980 38.578 1.00 32.77 68 PRO A O 1
ATOM 320 N N . ASN A 1 68 ? 1.971 -0.991 36.621 1.00 27.91 69 ASN A N 1
ATOM 321 C CA . ASN A 1 68 ? 1.227 -2.135 36.109 1.00 33.38 69 ASN A CA 1
ATOM 322 C C . ASN A 1 68 ? 0.096 -2.641 37.006 1.00 29.42 69 ASN A C 1
ATOM 323 O O . ASN A 1 68 ? -0.164 -3.843 37.037 1.00 32.17 69 ASN A O 1
ATOM 328 N N . SER A 1 69 ? -0.549 -1.735 37.746 1.00 28.60 70 SER A N 1
ATOM 329 C CA . SER A 1 69 ? -1.673 -2.080 38.629 1.00 29.37 70 SER A CA 1
ATOM 330 C C . SER A 1 69 ? -1.324 -3.114 39.703 1.00 30.45 70 SER A C 1
ATOM 331 O O . SER A 1 69 ? -2.202 -3.841 40.176 1.00 31.16 70 SER A O 1
ATOM 334 N N . THR A 1 70 ? -0.055 -3.178 40.102 1.00 30.23 71 THR A N 1
ATOM 335 C CA . THR A 1 70 ? 0.356 -4.162 41.095 1.00 29.30 71 THR A CA 1
ATOM 336 C C . THR A 1 70 ? -0.193 -3.795 42.467 1.00 34.58 71 THR A C 1
ATOM 337 O O . THR A 1 70 ? -0.504 -4.678 43.258 1.00 29.93 71 THR A O 1
ATOM 341 N N . LEU A 1 71 ? -0.340 -2.499 42.738 1.00 34.18 72 LEU A N 1
ATOM 342 C CA . LEU A 1 71 ? -0.995 -2.079 43.974 1.00 35.27 72 LEU A CA 1
ATOM 343 C C . LEU A 1 71 ? -2.507 -1.952 43.737 1.00 36.71 72 LEU A C 1
ATOM 344 O O . LEU A 1 71 ? -3.295 -2.703 44.319 1.00 36.75 72 LEU A O 1
ATOM 349 N N . PHE A 1 72 ? -2.911 -1.015 42.880 1.00 28.63 73 PHE A N 1
ATOM 350 C CA . PHE A 1 72 ? -4.324 -0.867 42.525 1.00 28.37 73 PHE A CA 1
ATOM 351 C C . PHE A 1 72 ? -4.561 -0.665 41.027 1.00 27.93 73 PHE A C 1
ATOM 352 O O . PHE A 1 72 ? -3.813 0.041 40.342 1.00 27.68 73 PHE A O 1
ATOM 360 N N . GLY A 1 73 ? -5.633 -1.269 40.528 1.00 35.39 74 GLY A N 1
ATOM 361 C CA . GLY A 1 73 ? -5.977 -1.149 39.123 1.00 35.40 74 GLY A CA 1
ATOM 362 C C . GLY A 1 73 ? -6.792 0.087 38.785 1.00 32.79 74 GLY A C 1
ATOM 363 O O . GLY A 1 73 ? -7.117 0.905 39.649 1.00 30.93 74 GLY A O 1
ATOM 364 N N . ASP A 1 74 ? -7.125 0.201 37.505 1.00 29.79 75 ASP A N 1
ATOM 365 C CA . ASP A 1 74 ? -7.854 1.336 36.943 1.00 30.84 75 ASP A CA 1
ATOM 366 C C . ASP A 1 74 ? -9.164 1.651 37.677 1.00 33.22 75 ASP A C 1
ATOM 367 O O . ASP A 1 74 ? -9.423 2.803 38.043 1.00 36.14 75 ASP A O 1
ATOM 372 N N . ALA A 1 75 ? -9.982 0.622 37.890 1.00 28.44 76 ALA A N 1
ATOM 373 C CA . ALA A 1 75 ? -11.323 0.788 38.463 1.00 30.37 76 ALA A CA 1
ATOM 374 C C . ALA A 1 75 ? -11.343 1.307 39.898 1.00 39.85 76 ALA A C 1
ATOM 375 O O . ALA A 1 75 ? -12.241 2.056 40.281 1.00 46.32 76 ALA A O 1
ATOM 377 N N . ASP A 1 76 ? -10.378 0.895 40.706 1.00 36.92 77 ASP A N 1
ATOM 378 C CA . ASP A 1 76 ? -10.464 1.204 42.123 1.00 35.38 77 ASP A CA 1
ATOM 379 C C . ASP A 1 76 ? -9.346 2.096 42.669 1.00 31.01 77 ASP A C 1
ATOM 380 O O . ASP A 1 76 ? -9.282 2.316 43.871 1.00 28.06 77 ASP A O 1
ATOM 385 N N . GLU A 1 77 ? -8.487 2.633 41.807 1.00 33.72 78 GLU A N 1
ATOM 386 C CA . GLU A 1 77 ? -7.350 3.417 42.310 1.00 29.95 78 GLU A CA 1
ATOM 387 C C . GLU A 1 77 ? -7.766 4.734 42.974 1.00 30.95 78 GLU A C 1
ATOM 388 O O . GLU A 1 77 ? -7.205 5.108 43.990 1.00 27.74 78 GLU A O 1
ATOM 394 N N . ILE A 1 78 ? -8.725 5.457 42.399 1.00 30.30 79 ILE A N 1
ATOM 395 C CA . ILE A 1 78 ? -9.092 6.754 42.967 1.00 33.93 79 ILE A CA 1
ATOM 396 C C . ILE A 1 78 ? -9.748 6.588 44.337 1.00 27.72 79 ILE A C 1
ATOM 397 O O . ILE A 1 78 ? -9.483 7.354 45.274 1.00 27.95 79 ILE A O 1
ATOM 402 N N . GLU A 1 79 ? -10.595 5.578 44.476 1.00 27.87 80 GLU A N 1
ATOM 403 C CA . GLU A 1 79 ? -11.218 5.345 45.771 1.00 34.78 80 GLU A CA 1
ATOM 404 C C . GLU A 1 79 ? -10.177 4.893 46.807 1.00 32.98 80 GLU A C 1
ATOM 405 O O . GLU A 1 79 ? -10.271 5.233 47.996 1.00 29.07 80 GLU A O 1
ATOM 411 N N . ALA A 1 80 ? -9.168 4.156 46.345 1.00 32.03 81 ALA A N 1
ATOM 412 C CA . ALA A 1 80 ? -8.066 3.736 47.212 1.00 30.49 81 ALA A CA 1
ATOM 413 C C . ALA A 1 80 ? -7.272 4.940 47.728 1.00 29.02 81 ALA A C 1
ATOM 414 O O . ALA A 1 80 ? -6.819 4.959 48.873 1.00 29.48 81 ALA A O 1
ATOM 416 N N . LEU A 1 81 ? -7.113 5.939 46.866 1.00 28.62 82 LEU A N 1
ATOM 417 C CA . LEU A 1 81 ? -6.406 7.161 47.217 1.00 30.98 82 LEU A CA 1
ATOM 418 C C . LEU A 1 81 ? -7.148 7.921 48.296 1.00 29.03 82 LEU A C 1
ATOM 419 O O . LEU A 1 81 ? -6.561 8.305 49.293 1.00 29.45 82 LEU A O 1
ATOM 424 N N . ARG A 1 82 ? -8.447 8.131 48.088 1.00 30.57 83 ARG A N 1
ATOM 425 C CA . ARG A 1 82 ? -9.253 8.866 49.063 1.00 29.24 83 ARG A CA 1
ATOM 426 C C . ARG A 1 82 ? -9.310 8.105 50.384 1.00 29.81 83 ARG A C 1
ATOM 427 O O . ARG A 1 82 ? -9.431 8.705 51.456 1.00 30.26 83 ARG A O 1
ATOM 435 N N . ALA A 1 83 ? -9.188 6.783 50.321 1.00 29.86 84 ALA A N 1
ATOM 436 C CA . ALA A 1 83 ? -9.210 5.971 51.537 1.00 30.46 84 ALA A CA 1
ATOM 437 C C . ALA A 1 83 ? -7.815 5.867 52.176 1.00 32.03 84 ALA A C 1
ATOM 438 O O . ALA A 1 83 ? -7.634 5.169 53.172 1.00 34.27 84 ALA A O 1
ATOM 440 N N . ASN A 1 84 ? -6.854 6.582 51.591 1.00 30.53 85 ASN A N 1
ATOM 441 C CA . ASN A 1 84 ? -5.439 6.557 51.980 1.00 31.82 85 ASN A CA 1
ATOM 442 C C . ASN A 1 84 ? -4.795 5.166 51.997 1.00 31.01 85 ASN A C 1
ATOM 443 O O . ASN A 1 84 ? -3.968 4.871 52.867 1.00 31.56 85 ASN A O 1
ATOM 448 N N . LYS A 1 85 ? -5.169 4.326 51.028 1.00 34.17 86 LYS A N 1
ATOM 449 C CA . LYS A 1 85 ? -4.516 3.036 50.807 1.00 30.72 86 LYS A CA 1
ATOM 450 C C . LYS A 1 85 ? -3.318 3.257 49.896 1.00 30.42 86 LYS A C 1
ATOM 451 O O . LYS A 1 85 ? -2.417 2.427 49.803 1.00 32.99 86 LYS A O 1
ATOM 457 N N . VAL A 1 86 ? -3.349 4.391 49.208 1.00 29.99 87 VAL A N 1
ATOM 458 C CA . VAL A 1 86 ? -2.286 4.803 48.311 1.00 29.72 87 VAL A CA 1
ATOM 459 C C . VAL A 1 86 ? -2.189 6.322 48.443 1.00 29.68 87 VAL A C 1
ATOM 460 O O . VAL A 1 86 ? -3.160 6.968 48.855 1.00 32.83 87 VAL A O 1
ATOM 464 N N . GLN A 1 87 ? -1.027 6.895 48.143 1.00 29.72 88 GLN A N 1
ATOM 465 C CA . GLN A 1 87 ? -0.818 8.317 48.401 1.00 29.82 88 GLN A CA 1
ATOM 466 C C . GLN A 1 87 ? -0.663 9.182 47.158 1.00 29.35 88 GLN A C 1
ATOM 467 O O . GLN A 1 87 ? -0.799 10.401 47.239 1.00 29.44 88 GLN A O 1
ATOM 473 N N . MET A 1 88 ? -0.399 8.577 46.002 1.00 28.97 89 MET A N 1
ATOM 474 C CA . MET A 1 88 ? -0.229 9.383 44.804 1.00 28.59 89 MET A CA 1
ATOM 475 C C . MET A 1 88 ? -0.595 8.595 43.552 1.00 36.58 89 MET A C 1
ATOM 476 O O . MET A 1 88 ? -0.186 7.444 43.401 1.00 28.17 89 MET A O 1
ATOM 481 N N . LEU A 1 89 ? -1.389 9.226 42.688 1.00 25.33 90 LEU A N 1
ATOM 482 C CA . LEU A 1 89 ? -1.783 8.670 41.393 1.00 23.72 90 LEU A CA 1
ATOM 483 C C . LEU A 1 89 ? -1.474 9.654 40.277 1.00 20.92 90 LEU A C 1
ATOM 484 O O . LEU A 1 89 ? -1.248 10.831 40.530 1.00 28.25 90 LEU A O 1
ATOM 489 N N . ALA A 1 90 ? -1.456 9.174 39.036 1.00 22.30 91 ALA A N 1
ATOM 490 C CA . ALA A 1 90 ? -1.433 10.072 37.890 1.00 20.67 91 ALA A CA 1
ATOM 491 C C . ALA A 1 90 ? -2.498 9.583 36.920 1.00 22.63 91 ALA A C 1
ATOM 492 O O . ALA A 1 90 ? -2.250 8.709 36.096 1.00 22.97 91 ALA A O 1
ATOM 494 N N . THR A 1 91 ? -3.692 10.144 37.049 1.00 25.75 92 THR A N 1
ATOM 495 C CA . THR A 1 91 ? -4.889 9.568 36.459 1.00 25.27 92 THR A CA 1
ATOM 496 C C . THR A 1 91 ? -5.349 10.391 35.261 1.00 23.78 92 THR A C 1
ATOM 497 O O . THR A 1 91 ? -5.305 11.632 35.295 1.00 19.73 92 THR A O 1
ATOM 501 N N . SER A 1 92 ? -5.764 9.702 34.197 1.00 20.55 93 SER A N 1
ATOM 502 C CA . SER A 1 92 ? -6.264 10.366 33.002 1.00 23.30 93 SER A CA 1
ATOM 503 C C . SER A 1 92 ? -7.380 11.341 33.327 1.00 20.90 93 SER A C 1
ATOM 504 O O . SER A 1 92 ? -8.244 11.052 34.158 1.00 23.84 93 SER A O 1
ATOM 507 N N . LEU A 1 93 ? -7.357 12.493 32.662 1.00 21.15 94 LEU A N 1
ATOM 508 C CA . LEU A 1 93 ? -8.353 13.532 32.891 1.00 20.66 94 LEU A CA 1
ATOM 509 C C . LEU A 1 93 ? -9.735 13.017 32.492 1.00 22.03 94 LEU A C 1
ATOM 510 O O . LEU A 1 93 ? -10.755 13.474 33.007 1.00 25.16 94 LEU A O 1
ATOM 515 N N . SER A 1 94 ? -9.749 12.035 31.595 1.00 22.51 95 SER A N 1
ATOM 516 C CA . SER A 1 94 ? -10.982 11.429 31.120 1.00 22.21 95 SER A CA 1
ATOM 517 C C . SER A 1 94 ? -11.708 10.612 32.192 1.00 23.00 95 SER A C 1
ATOM 518 O O . SER A 1 94 ? -12.862 10.208 31.997 1.00 22.08 95 SER A O 1
ATOM 521 N N . LYS A 1 95 ? -11.052 10.351 33.323 1.00 21.52 96 LYS A N 1
ATOM 522 C CA . LYS A 1 95 ? -11.616 9.416 34.295 1.00 19.99 96 LYS A CA 1
ATOM 523 C C . LYS A 1 95 ? -12.213 10.042 35.565 1.00 21.02 96 LYS A C 1
ATOM 524 O O . LYS A 1 95 ? -12.521 9.327 36.512 1.00 21.37 96 LYS A O 1
ATOM 530 N N . PHE A 1 96 ? -12.425 11.355 35.568 1.00 21.81 97 PHE A N 1
ATOM 531 C CA . PHE A 1 96 ? -12.788 12.050 36.803 1.00 26.19 97 PHE A CA 1
ATOM 532 C C . PHE A 1 96 ? -14.254 12.456 36.902 1.00 28.67 97 PHE A C 1
ATOM 533 O O . PHE A 1 96 ? -14.637 13.144 37.854 1.00 31.03 97 PHE A O 1
ATOM 541 N N . GLU A 1 97 ? -15.074 12.031 35.940 1.00 23.86 98 GLU A N 1
ATOM 542 C CA . GLU A 1 97 ? -16.489 12.422 35.939 1.00 24.01 98 GLU A CA 1
ATOM 543 C C . GLU A 1 97 ? -17.305 11.970 37.176 1.00 25.27 98 GLU A C 1
ATOM 544 O O . GLU A 1 97 ? -18.305 12.610 37.498 1.00 26.74 98 GLU A O 1
ATOM 550 N N . PRO A 1 98 ? -16.903 10.882 37.873 1.00 28.09 99 PRO A N 1
ATOM 551 C CA . PRO A 1 98 ? -17.626 10.660 39.139 1.00 27.95 99 PRO A CA 1
ATOM 552 C C . PRO A 1 98 ? -17.391 11.743 40.206 1.00 28.66 99 PRO A C 1
ATOM 553 O O . PRO A 1 98 ? -18.143 11.812 41.189 1.00 30.32 99 PRO A O 1
ATOM 557 N N . TYR A 1 99 ? -16.377 12.579 40.014 1.00 28.41 100 TYR A N 1
ATOM 558 C CA . TYR A 1 99 ? -16.003 13.568 41.023 1.00 26.38 100 TYR A CA 1
ATOM 559 C C . TYR A 1 99 ? -16.196 15.005 40.548 1.00 31.64 100 TYR A C 1
ATOM 560 O O . TYR A 1 99 ? -16.476 15.899 41.354 1.00 32.07 100 TYR A O 1
ATOM 569 N N . THR A 1 100 ? -16.053 15.230 39.247 1.00 28.99 101 THR A N 1
ATOM 570 C CA . THR A 1 100 ? -16.272 16.558 38.691 1.00 29.10 101 THR A CA 1
ATOM 571 C C . THR A 1 100 ? -16.572 16.505 37.210 1.00 28.99 101 THR A C 1
ATOM 572 O O . THR A 1 100 ? -16.152 15.576 36.529 1.00 27.74 101 THR A O 1
ATOM 576 N N . LYS A 1 101 ? -17.302 17.507 36.718 1.00 25.75 102 LYS A N 1
ATOM 577 C CA . LYS A 1 101 ? -17.510 17.671 35.283 1.00 29.67 102 LYS A CA 1
ATOM 578 C C . LYS A 1 101 ? -16.600 18.779 34.746 1.00 27.49 102 LYS A C 1
ATOM 579 O O . LYS A 1 101 ? -16.622 19.096 33.555 1.00 24.59 102 LYS A O 1
ATOM 585 N N . GLN A 1 102 ? -15.783 19.357 35.621 1.00 28.60 103 GLN A N 1
ATOM 586 C CA . GLN A 1 102 ? -14.946 20.499 35.225 1.00 27.66 103 GLN A CA 1
ATOM 587 C C . GLN A 1 102 ? -13.768 20.150 34.307 1.00 26.67 103 GLN A C 1
ATOM 588 O O . GLN A 1 102 ? -13.116 21.048 33.779 1.00 26.90 103 GLN A O 1
ATOM 594 N N . LEU A 1 103 ? -13.504 18.863 34.106 1.00 25.72 104 LEU A N 1
ATOM 595 C CA . LEU A 1 103 ? -12.357 18.446 33.300 1.00 23.51 104 LEU A CA 1
ATOM 596 C C . LEU A 1 103 ? -12.770 17.903 31.924 1.00 25.05 104 LEU A C 1
ATOM 597 O O . LEU A 1 103 ? -11.913 17.531 31.115 1.00 24.53 104 LEU A O 1
ATOM 602 N N . GLN A 1 104 ? -14.078 17.865 31.670 1.00 25.36 105 GLN A N 1
ATOM 603 C CA . GLN A 1 104 ? -14.618 17.384 30.394 1.00 27.33 105 GLN A CA 1
ATOM 604 C C . GLN A 1 104 ? -14.027 18.106 29.184 1.00 29.67 105 GLN A C 1
ATOM 605 O O . GLN A 1 104 ? -13.879 17.506 28.106 1.00 25.02 105 GLN A O 1
ATOM 611 N N . VAL A 1 105 ? -13.671 19.378 29.365 1.00 25.47 106 VAL A N 1
ATOM 612 C CA . VAL A 1 105 ? -13.071 20.180 28.289 1.00 31.20 106 VAL A CA 1
ATOM 613 C C . VAL A 1 105 ? -11.859 19.483 27.661 1.00 28.55 106 VAL A C 1
ATOM 614 O O . VAL A 1 105 ? -11.584 19.625 26.457 1.00 24.52 106 VAL A O 1
ATOM 618 N N . PHE A 1 106 ? -11.156 18.706 28.475 1.00 27.10 107 PHE A N 1
ATOM 619 C CA . PHE A 1 106 ? -9.921 18.078 28.044 1.00 26.87 107 PHE A CA 1
ATOM 620 C C . PHE A 1 106 ? -10.168 16.875 27.135 1.00 24.18 107 PHE A C 1
ATOM 621 O O . PHE A 1 106 ? -9.271 16.466 26.389 1.00 22.70 107 PHE A O 1
ATOM 629 N N . ASP A 1 107 ? -11.386 16.335 27.164 1.00 23.83 108 ASP A N 1
ATOM 630 C CA . ASP A 1 107 ? -11.747 15.198 26.302 1.00 21.12 108 ASP A CA 1
ATOM 631 C C . ASP A 1 107 ? -12.247 15.581 24.906 1.00 24.56 108 ASP A C 1
ATOM 632 O O . ASP A 1 107 ? -12.485 14.706 24.071 1.00 23.23 108 ASP A O 1
ATOM 637 N N . LEU A 1 108 ? -12.421 16.871 24.648 1.00 23.72 109 LEU A N 1
ATOM 638 C CA . LEU A 1 108 ? -13.021 17.285 23.394 1.00 21.89 109 LEU A CA 1
ATOM 639 C C . LEU A 1 108 ? -12.062 17.018 22.226 1.00 20.13 109 LEU A C 1
ATOM 640 O O . LEU A 1 108 ? -10.875 17.333 22.301 1.00 20.07 109 LEU A O 1
ATOM 645 N N . PRO A 1 109 ? -12.579 16.429 21.145 1.00 23.60 110 PRO A N 1
ATOM 646 C CA . PRO A 1 109 ? -11.704 16.069 20.022 1.00 20.45 110 PRO A CA 1
ATOM 647 C C . PRO A 1 109 ? -11.234 17.275 19.213 1.00 20.43 110 PRO A C 1
ATOM 648 O O . PRO A 1 109 ? -12.008 18.204 18.995 1.00 26.32 110 PRO A O 1
ATOM 652 N N . PHE A 1 110 ? -9.968 17.249 18.796 1.00 20.44 111 PHE A N 1
ATOM 653 C CA . PHE A 1 110 ? -9.372 18.303 17.974 1.00 20.70 111 PHE A CA 1
ATOM 654 C C . PHE A 1 110 ? -9.409 19.698 18.624 1.00 22.67 111 PHE A C 1
ATOM 655 O O . PHE A 1 110 ? -9.221 20.690 17.941 1.00 26.99 111 PHE A O 1
ATOM 663 N N . LEU A 1 111 ? -9.623 19.768 19.938 1.00 23.08 112 LEU A N 1
ATOM 664 C CA . LEU A 1 111 ? -9.566 21.047 20.644 1.00 26.47 112 LEU A CA 1
ATOM 665 C C . LEU A 1 111 ? -8.120 21.540 20.733 1.00 25.81 112 LEU A C 1
ATOM 666 O O . LEU A 1 111 ? -7.839 22.721 20.539 1.00 28.15 112 LEU A O 1
ATOM 671 N N . PHE A 1 112 ? -7.213 20.616 21.030 1.00 24.55 113 PHE A N 1
ATOM 672 C CA . PHE A 1 112 ? -5.785 20.896 21.066 1.00 24.05 113 PHE A CA 1
ATOM 673 C C . PHE A 1 112 ? -5.103 20.306 19.843 1.00 26.19 113 PHE A C 1
ATOM 674 O O . PHE A 1 112 ? -5.273 19.116 19.537 1.00 26.87 113 PHE A O 1
ATOM 682 N N . ASP A 1 113 ? -4.342 21.136 19.137 1.00 25.39 114 ASP A N 1
ATOM 683 C CA . ASP A 1 113 ? -3.606 20.678 17.950 1.00 30.67 114 ASP A CA 1
ATOM 684 C C . ASP A 1 113 ? -2.558 19.627 18.299 1.00 29.96 114 ASP A C 1
ATOM 685 O O . ASP A 1 113 ? -2.425 18.612 17.609 1.00 27.90 114 ASP A O 1
ATOM 690 N N . ASP A 1 114 ? -1.794 19.890 19.358 1.00 24.64 115 ASP A N 1
ATOM 691 C CA . ASP A 1 114 ? -0.765 18.961 19.811 1.00 25.15 115 ASP A CA 1
ATOM 692 C C . ASP A 1 114 ? -0.488 19.223 21.283 1.00 27.87 115 ASP A C 1
ATOM 693 O O . ASP A 1 114 ? -1.174 20.033 21.895 1.00 25.36 115 ASP A O 1
ATOM 698 N N . LEU A 1 115 ? 0.508 18.546 21.841 1.00 31.06 116 LEU A N 1
ATOM 699 C CA . LEU A 1 115 ? 0.794 18.664 23.267 1.00 36.06 116 LEU A CA 1
ATOM 700 C C . LEU A 1 115 ? 1.254 20.066 23.630 1.00 32.47 116 LEU A C 1
ATOM 701 O O . LEU A 1 115 ? 1.037 20.528 24.756 1.00 28.13 116 LEU A O 1
ATOM 706 N N . GLU A 1 116 ? 1.876 20.753 22.677 1.00 36.85 117 GLU A N 1
ATOM 707 C CA . GLU A 1 116 ? 2.299 22.129 22.912 1.00 41.13 117 GLU A CA 1
ATOM 708 C C . GLU A 1 116 ? 1.097 23.026 23.182 1.00 36.98 117 GLU A C 1
ATOM 709 O O . GLU A 1 116 ? 1.124 23.841 24.104 1.00 37.86 117 GLU A O 1
ATOM 715 N N . ALA A 1 117 ? 0.036 22.857 22.397 1.00 32.94 118 ALA A N 1
ATOM 716 C CA . ALA A 1 117 ? -1.174 23.660 22.577 1.00 32.87 118 ALA A CA 1
ATOM 717 C C . ALA A 1 117 ? -1.848 23.328 23.901 1.00 32.15 118 ALA A C 1
ATOM 718 O O . ALA A 1 117 ? -2.275 24.221 24.635 1.00 34.96 118 ALA A O 1
ATOM 720 N N . LEU A 1 118 ? -1.949 22.037 24.189 1.00 30.05 119 LEU A N 1
ATOM 721 C CA . LEU A 1 118 ? -2.465 21.570 25.461 1.00 25.53 119 LEU A CA 1
ATOM 722 C C . LEU A 1 118 ? -1.674 22.166 26.613 1.00 31.61 119 LEU A C 1
ATOM 723 O O . LEU A 1 118 ? -2.250 22.601 27.601 1.00 31.06 119 LEU A O 1
ATOM 728 N N . LYS A 1 119 ? -0.350 22.185 26.466 1.00 37.24 120 LYS A N 1
ATOM 729 C CA . LYS A 1 119 ? 0.537 22.711 27.504 1.00 41.01 120 LYS A CA 1
ATOM 730 C C . LYS A 1 119 ? 0.250 24.177 27.813 1.00 37.90 120 LYS A C 1
ATOM 731 O O . LYS A 1 119 ? 0.198 24.558 28.971 1.00 37.04 120 LYS A O 1
ATOM 737 N N . ARG A 1 120 ? 0.060 24.994 26.779 1.00 41.92 121 ARG A N 1
ATOM 738 C CA . ARG A 1 120 ? -0.254 26.415 26.967 1.00 39.46 121 ARG A CA 1
ATOM 739 C C . ARG A 1 120 ? -1.590 26.617 27.673 1.00 37.85 121 ARG A C 1
ATOM 740 O O . ARG A 1 120 ? -1.742 27.535 28.483 1.00 36.83 121 ARG A O 1
ATOM 748 N N . PHE A 1 121 ? -2.560 25.764 27.355 1.00 32.93 122 PHE A N 1
ATOM 749 C CA . PHE A 1 121 ? -3.853 25.797 28.024 1.00 34.78 122 PHE A CA 1
ATOM 750 C C . PHE A 1 121 ? -3.679 25.527 29.518 1.00 32.93 122 PHE A C 1
ATOM 751 O O . PHE A 1 121 ? -4.283 26.192 30.360 1.00 38.61 122 PHE A O 1
ATOM 759 N N . GLN A 1 122 ? -2.828 24.563 29.843 1.00 27.21 123 GLN A N 1
ATOM 760 C CA . GLN A 1 122 ? -2.702 24.108 31.229 1.00 29.82 123 GLN A CA 1
ATOM 761 C C . GLN A 1 122 ? -1.983 25.122 32.129 1.00 38.17 123 GLN A C 1
ATOM 762 O O . GLN A 1 122 ? -2.043 25.017 33.356 1.00 42.95 123 GLN A O 1
ATOM 768 N N . LYS A 1 123 ? -1.320 26.107 31.523 1.00 33.78 124 LYS A N 1
ATOM 769 C CA . LYS A 1 123 ? -0.651 27.152 32.296 1.00 40.13 124 LYS A CA 1
ATOM 770 C C . LYS A 1 123 ? -1.553 28.342 32.618 1.00 37.49 124 LYS A C 1
ATOM 771 O O . LYS A 1 123 ? -1.188 29.192 33.444 1.00 36.39 124 LYS A O 1
ATOM 777 N N . ARG A 1 124 ? -2.721 28.402 31.985 1.00 31.45 125 ARG A N 1
ATOM 778 C CA . ARG A 1 124 ? -3.675 29.462 32.283 1.00 34.99 125 ARG A CA 1
ATOM 779 C C . ARG A 1 124 ? -4.088 29.369 33.743 1.00 37.14 125 ARG A C 1
ATOM 780 O O . ARG A 1 124 ? -4.109 28.278 34.312 1.00 32.13 125 ARG A O 1
ATOM 788 N N . ASP A 1 125 ? -4.397 30.511 34.352 1.00 38.07 126 ASP A N 1
ATOM 789 C CA . ASP A 1 125 ? -4.802 30.537 35.752 1.00 35.45 126 ASP A CA 1
ATOM 790 C C . ASP A 1 125 ? -5.991 29.612 36.016 1.00 38.29 126 ASP A C 1
ATOM 791 O O . ASP A 1 125 ? -6.002 28.879 37.005 1.00 38.30 126 ASP A O 1
ATOM 796 N N . LYS A 1 126 ? -6.976 29.625 35.124 1.00 38.19 127 LYS A N 1
ATOM 797 C CA . LYS A 1 126 ? -8.174 28.809 35.317 1.00 39.77 127 LYS A CA 1
ATOM 798 C C . LYS A 1 126 ? -7.882 27.313 35.259 1.00 36.05 127 LYS A C 1
ATOM 799 O O . LYS A 1 126 ? -8.531 26.523 35.947 1.00 33.79 127 LYS A O 1
ATOM 805 N N . SER A 1 127 ? -6.919 26.924 34.430 1.00 30.85 128 SER A N 1
ATOM 806 C CA . SER A 1 127 ? -6.501 25.531 34.370 1.00 31.72 128 SER A CA 1
ATOM 807 C C . SER A 1 127 ? -5.763 25.153 35.648 1.00 28.58 128 SER A C 1
ATOM 808 O O . SER A 1 127 ? -5.897 24.039 36.133 1.00 27.85 128 SER A O 1
ATOM 811 N N . ARG A 1 128 ? -4.993 26.092 36.193 1.00 31.15 129 ARG A N 1
ATOM 812 C CA . ARG A 1 128 ? -4.347 25.880 37.482 1.00 34.53 129 ARG A CA 1
ATOM 813 C C . ARG A 1 128 ? -5.401 25.640 38.552 1.00 34.97 129 ARG A C 1
ATOM 814 O O . ARG A 1 128 ? -5.198 24.855 39.472 1.00 32.12 129 ARG A O 1
ATOM 822 N N . GLU A 1 129 ? -6.532 26.324 38.419 1.00 37.81 130 GLU A N 1
ATOM 823 C CA . GLU A 1 129 ? -7.600 26.231 39.400 1.00 34.20 130 GLU A CA 1
ATOM 824 C C . GLU A 1 129 ? -8.320 24.895 39.328 1.00 30.93 130 GLU A C 1
ATOM 825 O O . GLU A 1 129 ? -8.936 24.454 40.304 1.00 30.00 130 GLU A O 1
ATOM 831 N N . LEU A 1 130 ? -8.245 24.246 38.172 1.00 31.66 131 LEU A N 1
ATOM 832 C CA . LEU A 1 130 ? -8.898 22.963 38.000 1.00 30.40 131 LEU A CA 1
ATOM 833 C C . LEU A 1 130 ? -8.228 21.870 38.817 1.00 27.81 131 LEU A C 1
ATOM 834 O O . LEU A 1 130 ? -8.806 20.805 39.024 1.00 33.38 131 LEU A O 1
ATOM 839 N N . LEU A 1 131 ? -7.004 22.123 39.261 1.00 27.03 132 LEU A N 1
ATOM 840 C CA . LEU A 1 131 ? -6.300 21.175 40.110 1.00 27.25 132 LEU A CA 1
ATOM 841 C C . LEU A 1 131 ? -6.991 21.062 41.467 1.00 30.03 132 LEU A C 1
ATOM 842 O O . LEU A 1 131 ? -6.732 20.133 42.230 1.00 32.74 132 LEU A O 1
ATOM 847 N N . ARG A 1 132 ? -7.873 22.013 41.762 1.00 27.67 133 ARG A N 1
ATOM 848 C CA . ARG A 1 132 ? -8.611 22.013 43.011 1.00 29.12 133 ARG A CA 1
ATOM 849 C C . ARG A 1 132 ? -10.091 21.685 42.804 1.00 31.03 133 ARG A C 1
ATOM 850 O O . ARG A 1 132 ? -10.891 21.832 43.725 1.00 33.33 133 ARG A O 1
ATOM 858 N N . SER A 1 133 ? -10.462 21.234 41.609 1.00 30.83 134 SER A N 1
ATOM 859 C CA . SER A 1 133 ? -11.884 21.046 41.298 1.00 30.19 134 SER A CA 1
ATOM 860 C C . SER A 1 133 ? -12.539 19.889 42.065 1.00 31.90 134 SER A C 1
ATOM 861 O O . SER A 1 133 ? -13.768 19.808 42.137 1.00 27.19 134 SER A O 1
ATOM 864 N N . MET A 1 134 ? -11.734 19.005 42.645 1.00 23.54 135 MET A N 1
ATOM 865 C CA . MET A 1 134 ? -12.279 17.845 43.339 1.00 23.48 135 MET A CA 1
ATOM 866 C C . MET A 1 134 ? -11.976 17.892 44.834 1.00 23.87 135 MET A C 1
ATOM 867 O O . MET A 1 134 ? -12.045 16.873 45.525 1.00 28.04 135 MET A O 1
ATOM 872 N N . ALA A 1 135 ? -11.651 19.089 45.325 1.00 30.17 136 ALA A N 1
ATOM 873 C CA . ALA A 1 135 ? -11.392 19.318 46.752 1.00 26.56 136 ALA A CA 1
ATOM 874 C C . ALA A 1 135 ? -12.559 18.860 47.619 1.00 31.11 136 ALA A C 1
ATOM 875 O O . ALA A 1 135 ? -12.370 18.338 48.712 1.00 28.29 136 ALA A O 1
ATOM 877 N N . LYS A 1 136 ? -13.774 19.052 47.118 1.00 31.38 137 LYS A N 1
ATOM 878 C CA . LYS A 1 136 ? -14.975 18.646 47.840 1.00 32.91 137 LYS A CA 1
ATOM 879 C C . LYS A 1 136 ? -15.006 17.128 48.102 1.00 31.20 137 LYS A C 1
ATOM 880 O O . LYS A 1 136 ? -15.696 16.657 49.017 1.00 32.80 137 LYS A O 1
ATOM 886 N N . HIS A 1 137 ? -14.242 16.369 47.315 1.00 28.47 138 HIS A N 1
ATOM 887 C CA . HIS A 1 137 ? -14.116 14.927 47.523 1.00 24.80 138 HIS A CA 1
ATOM 888 C C . HIS A 1 137 ? -12.742 14.529 48.077 1.00 30.86 138 HIS A C 1
ATOM 889 O O . HIS A 1 137 ? -12.363 13.360 48.036 1.00 33.72 138 HIS A O 1
ATOM 896 N N . GLY A 1 138 ? -11.990 15.503 48.566 1.00 27.25 139 GLY A N 1
ATOM 897 C CA . GLY A 1 138 ? -10.719 15.231 49.207 1.00 28.03 139 GLY A CA 1
ATOM 898 C C . GLY A 1 138 ? -9.597 14.884 48.248 1.00 28.41 139 GLY A C 1
ATOM 899 O O . GLY A 1 138 ? -8.614 14.267 48.642 1.00 28.13 139 GLY A O 1
ATOM 900 N N . ILE A 1 139 ? -9.743 15.281 46.989 1.00 24.88 140 ILE A N 1
ATOM 901 C CA . ILE A 1 139 ? -8.714 15.007 45.984 1.00 30.95 140 ILE A CA 1
ATOM 902 C C . ILE A 1 139 ? -7.926 16.290 45.737 1.00 28.52 140 ILE A C 1
ATOM 903 O O . ILE A 1 139 ? -8.495 17.348 45.465 1.00 27.91 140 ILE A O 1
ATOM 908 N N . TYR A 1 140 ? -6.611 16.202 45.863 1.00 27.91 141 TYR A N 1
ATOM 909 C CA . TYR A 1 140 ? -5.771 17.380 45.737 1.00 22.83 141 TYR A CA 1
ATOM 910 C C . TYR A 1 140 ? -4.926 17.245 44.470 1.00 28.31 141 TYR A C 1
ATOM 911 O O . TYR A 1 140 ? -4.117 16.330 44.354 1.00 27.17 141 TYR A O 1
ATOM 920 N N . GLY A 1 141 ? -5.134 18.147 43.515 1.00 28.13 142 GLY A N 1
ATOM 921 C CA . GLY A 1 141 ? -4.370 18.124 42.276 1.00 23.95 142 GLY A CA 1
ATOM 922 C C . GLY A 1 141 ? -3.014 18.774 42.464 1.00 26.96 142 GLY A C 1
ATOM 923 O O . GLY A 1 141 ? -2.904 19.837 43.085 1.00 24.71 142 GLY A O 1
ATOM 924 N N . LEU A 1 142 ? -1.982 18.126 41.934 1.00 24.51 143 LEU A N 1
ATOM 925 C CA . LEU A 1 142 ? -0.611 18.601 42.074 1.00 23.19 143 LEU A CA 1
ATOM 926 C C . LEU A 1 142 ? -0.039 19.172 40.779 1.00 24.42 143 LEU A C 1
ATOM 927 O O . LEU A 1 142 ? 0.709 20.151 40.812 1.00 27.13 143 LEU A O 1
ATOM 932 N N . ALA A 1 143 ? -0.371 18.548 39.648 1.00 24.33 144 ALA A N 1
ATOM 933 C CA . ALA A 1 143 ? 0.194 18.936 38.345 1.00 24.30 144 ALA A CA 1
ATOM 934 C C . ALA A 1 143 ? -0.533 18.267 37.200 1.00 23.22 144 ALA A C 1
ATOM 935 O O . ALA A 1 143 ? -1.243 17.287 37.416 1.00 25.17 144 ALA A O 1
ATOM 937 N N . TYR A 1 144 ? -0.340 18.785 35.981 1.00 21.12 145 TYR A N 1
ATOM 938 C CA . TYR A 1 144 ? -0.707 18.047 34.763 1.00 20.89 145 TYR A CA 1
ATOM 939 C C . TYR A 1 144 ? 0.503 17.326 34.187 1.00 25.37 145 TYR A C 1
ATOM 940 O O . TYR A 1 144 ? 1.554 17.940 33.975 1.00 23.58 145 TYR A O 1
ATOM 949 N N . TRP A 1 145 ? 0.345 16.031 33.922 1.00 23.94 146 TRP A N 1
ATOM 950 C CA . TRP A 1 145 ? 1.340 15.255 33.186 1.00 21.80 146 TRP A CA 1
ATOM 951 C C . TRP A 1 145 ? 0.758 14.825 31.846 1.00 20.78 146 TRP A C 1
ATOM 952 O O . TRP A 1 145 ? -0.298 14.199 31.796 1.00 24.90 146 TRP A O 1
ATOM 963 N N . ASN A 1 146 ? 1.437 15.148 30.759 1.00 21.03 147 ASN A N 1
ATOM 964 C CA . ASN A 1 146 ? 0.888 14.798 29.463 1.00 26.83 147 ASN A CA 1
ATOM 965 C C . ASN A 1 146 ? 1.460 13.489 28.948 1.00 26.38 147 ASN A C 1
ATOM 966 O O . ASN A 1 146 ? 2.556 13.078 29.329 1.00 26.71 147 ASN A O 1
ATOM 971 N N . ASN A 1 147 ? 0.686 12.803 28.119 1.00 20.71 148 ASN A N 1
ATOM 972 C CA . ASN A 1 147 ? 1.180 11.594 27.502 1.00 17.85 148 ASN A CA 1
ATOM 973 C C . ASN A 1 147 ? 1.439 11.892 26.032 1.00 16.25 148 ASN A C 1
ATOM 974 O O . ASN A 1 147 ? 2.582 11.908 25.584 1.00 21.68 148 ASN A O 1
ATOM 979 N N . GLY A 1 148 ? 0.374 12.136 25.277 1.00 24.10 149 GLY A N 1
ATOM 980 C CA . GLY A 1 148 ? 0.513 12.367 23.848 1.00 16.22 149 GLY A CA 1
ATOM 981 C C . GLY A 1 148 ? -0.837 12.515 23.184 1.00 19.93 149 GLY A C 1
ATOM 982 O O . GLY A 1 148 ? -1.866 12.584 23.863 1.00 18.49 149 GLY A O 1
ATOM 983 N N . MET A 1 149 ? -0.844 12.549 21.853 1.00 20.38 150 MET A N 1
ATOM 984 C CA . MET A 1 149 ? -2.102 12.602 21.121 1.00 18.24 150 MET A CA 1
ATOM 985 C C . MET A 1 149 ? -2.643 11.207 20.799 1.00 22.13 150 MET A C 1
ATOM 986 O O . MET A 1 149 ? -1.886 10.276 20.515 1.00 20.41 150 MET A O 1
ATOM 991 N N . LYS A 1 150 ? -3.967 11.084 20.819 1.00 16.67 151 LYS A N 1
ATOM 992 C CA . LYS A 1 150 ? -4.634 9.806 20.549 1.00 17.23 151 LYS A CA 1
ATOM 993 C C . LYS A 1 150 ? -4.727 9.478 19.056 1.00 17.28 151 LYS A C 1
ATOM 994 O O . LYS A 1 150 ? -4.975 10.361 18.226 1.00 16.52 151 LYS A O 1
ATOM 1000 N N . GLN A 1 151 ? -4.499 8.206 18.729 1.00 15.45 152 GLN A N 1
ATOM 1001 C CA . GLN A 1 151 ? -4.686 7.669 17.379 1.00 21.23 152 GLN A CA 1
ATOM 1002 C C . GLN A 1 151 ? -5.860 6.697 17.394 1.00 14.82 152 GLN A C 1
ATOM 1003 O O . GLN A 1 151 ? -6.363 6.368 18.455 1.00 17.30 152 GLN A O 1
ATOM 1009 N N . LEU A 1 152 ? -6.288 6.222 16.231 1.00 14.89 153 LEU A N 1
ATOM 1010 C CA . LEU A 1 152 ? -7.343 5.208 16.191 1.00 14.83 153 LEU A CA 1
ATOM 1011 C C . LEU A 1 152 ? -6.805 3.890 15.672 1.00 19.58 153 LEU A C 1
ATOM 1012 O O . LEU A 1 152 ? -6.321 3.837 14.551 1.00 20.04 153 LEU A O 1
ATOM 1017 N N . SER A 1 153 ? -6.901 2.823 16.459 1.00 20.92 154 SER A N 1
ATOM 1018 C CA . SER A 1 153 ? -6.556 1.504 15.923 1.00 21.43 154 SER A CA 1
ATOM 1019 C C . SER A 1 153 ? -7.864 0.805 15.580 1.00 21.26 154 SER A C 1
ATOM 1020 O O . SER A 1 153 ? -8.874 1.056 16.225 1.00 21.15 154 SER A O 1
ATOM 1023 N N . ALA A 1 154 ? -7.857 -0.045 14.554 1.00 20.15 155 ALA A N 1
ATOM 1024 C CA . ALA A 1 154 ? -9.070 -0.783 14.203 1.00 17.43 155 ALA A CA 1
ATOM 1025 C C . ALA A 1 154 ? -8.779 -2.047 13.381 1.00 17.80 155 ALA A C 1
ATOM 1026 O O . ALA A 1 154 ? -7.649 -2.305 12.977 1.00 17.10 155 ALA A O 1
ATOM 1028 N N . THR A 1 155 ? -9.822 -2.846 13.170 1.00 15.55 156 THR A N 1
ATOM 1029 C CA . THR A 1 155 ? -9.759 -4.009 12.299 1.00 15.88 156 THR A CA 1
ATOM 1030 C C . THR A 1 155 ? -9.717 -3.639 10.819 1.00 21.39 156 THR A C 1
ATOM 1031 O O . THR A 1 155 ? -9.606 -4.516 9.971 1.00 24.56 156 THR A O 1
ATOM 1035 N N . ARG A 1 156 ? -9.868 -2.356 10.505 1.00 25.05 157 ARG A N 1
ATOM 1036 C CA . ARG A 1 156 ? -9.808 -1.909 9.114 1.00 28.18 157 ARG A CA 1
ATOM 1037 C C . ARG A 1 156 ? -9.273 -0.483 8.990 1.00 29.36 157 ARG A C 1
ATOM 1038 O O . ARG A 1 156 ? -9.182 0.238 9.986 1.00 27.24 157 ARG A O 1
ATOM 1046 N N . GLU A 1 157 ? -8.911 -0.085 7.769 1.00 25.18 158 GLU A N 1
ATOM 1047 C CA . GLU A 1 157 ? -8.395 1.266 7.541 1.00 26.91 158 GLU A CA 1
ATOM 1048 C C . GLU A 1 157 ? -9.460 2.301 7.844 1.00 24.84 158 GLU A C 1
ATOM 1049 O O . GLU A 1 157 ? -10.635 2.097 7.554 1.00 28.83 158 GLU A O 1
ATOM 1055 N N . LEU A 1 158 ? -9.045 3.425 8.410 1.00 26.34 159 LEU A N 1
ATOM 1056 C CA . LEU A 1 158 ? -9.981 4.496 8.713 1.00 24.25 159 LEU A CA 1
ATOM 1057 C C . LEU A 1 158 ? -9.580 5.789 8.006 1.00 23.58 159 LEU A C 1
ATOM 1058 O O . LEU A 1 158 ? -9.206 6.764 8.653 1.00 30.17 159 LEU A O 1
ATOM 1063 N N . HIS A 1 159 ? -9.683 5.799 6.673 1.00 16.98 160 HIS A N 1
ATOM 1064 C CA . HIS A 1 159 ? -9.314 6.957 5.864 1.00 21.51 160 HIS A CA 1
ATOM 1065 C C . HIS A 1 159 ? -10.241 8.144 6.108 1.00 23.32 160 HIS A C 1
ATOM 1066 O O . HIS A 1 159 ? -9.813 9.291 6.159 1.00 20.47 160 HIS A O 1
ATOM 1073 N N . ARG A 1 160 ? -11.522 7.845 6.256 1.00 18.62 161 ARG A N 1
ATOM 1074 C CA . ARG A 1 160 ? -12.566 8.855 6.361 1.00 20.58 161 ARG A CA 1
ATOM 1075 C C . ARG A 1 160 ? -13.465 8.522 7.552 1.00 23.63 161 ARG A C 1
ATOM 1076 O O . ARG A 1 160 ? -13.597 7.352 7.903 1.00 22.70 161 ARG A O 1
ATOM 1084 N N . PRO A 1 161 ? -14.069 9.547 8.190 1.00 24.87 162 PRO A N 1
ATOM 1085 C CA . PRO A 1 161 ? -14.909 9.339 9.378 1.00 25.42 162 PRO A CA 1
ATOM 1086 C C . PRO A 1 161 ? -16.008 8.290 9.175 1.00 22.41 162 PRO A C 1
ATOM 1087 O O . PRO A 1 161 ? -16.265 7.510 10.097 1.00 21.64 162 PRO A O 1
ATOM 1091 N N . ASP A 1 162 ? -16.620 8.263 7.992 1.00 24.01 163 ASP A N 1
ATOM 1092 C CA . ASP A 1 162 ? -17.634 7.258 7.649 1.00 22.95 163 ASP A CA 1
ATOM 1093 C C . ASP A 1 162 ? -17.132 5.828 7.796 1.00 22.87 163 ASP A C 1
ATOM 1094 O O . ASP A 1 162 ? -17.925 4.913 8.031 1.00 23.13 163 ASP A O 1
ATOM 1099 N N . ASP A 1 163 ? -15.819 5.634 7.655 1.00 21.79 164 ASP A N 1
ATOM 1100 C CA . ASP A 1 163 ? -15.233 4.302 7.772 1.00 22.04 164 ASP A CA 1
ATOM 1101 C C . ASP A 1 163 ? -15.373 3.770 9.197 1.00 24.14 164 ASP A C 1
ATOM 1102 O O . ASP A 1 163 ? -15.390 2.559 9.415 1.00 23.16 164 ASP A O 1
ATOM 1107 N N . ALA A 1 164 ? -15.480 4.679 10.166 1.00 21.88 165 ALA A N 1
ATOM 1108 C CA . ALA A 1 164 ? -15.660 4.279 11.557 1.00 21.43 165 ALA A CA 1
ATOM 1109 C C . ALA A 1 164 ? -17.048 3.699 11.855 1.00 25.49 165 ALA A C 1
ATOM 1110 O O . ALA A 1 164 ? -17.241 3.078 12.902 1.00 26.18 165 ALA A O 1
ATOM 1112 N N . LYS A 1 165 ? -18.015 3.915 10.964 1.00 20.72 166 LYS A N 1
ATOM 1113 C CA . LYS A 1 165 ? -19.395 3.503 11.249 1.00 18.66 166 LYS A CA 1
ATOM 1114 C C . LYS A 1 165 ? -19.529 2.008 11.541 1.00 30.10 166 LYS A C 1
ATOM 1115 O O . LYS A 1 165 ? -18.986 1.169 10.821 1.00 20.53 166 LYS A O 1
ATOM 1121 N N . GLY A 1 166 ? -20.244 1.683 12.612 1.00 31.85 167 GLY A N 1
ATOM 1122 C CA . GLY A 1 166 ? -20.556 0.298 12.925 1.00 33.67 167 GLY A CA 1
ATOM 1123 C C . GLY A 1 166 ? -19.514 -0.425 13.762 1.00 31.41 167 GLY A C 1
ATOM 1124 O O . GLY A 1 166 ? -19.705 -1.584 14.130 1.00 31.58 167 GLY A O 1
ATOM 1125 N N . LEU A 1 167 ? -18.400 0.237 14.049 1.00 18.02 168 LEU A N 1
ATOM 1126 C CA . LEU A 1 167 ? -17.370 -0.381 14.861 1.00 17.57 168 LEU A CA 1
ATOM 1127 C C . LEU A 1 167 ? -17.630 -0.075 16.331 1.00 17.86 168 LEU A C 1
ATOM 1128 O O . LEU A 1 167 ? -18.234 0.944 16.646 1.00 20.43 168 LEU A O 1
ATOM 1133 N N . VAL A 1 168 ? -17.212 -0.988 17.206 1.00 18.77 169 VAL A N 1
ATOM 1134 C CA . VAL A 1 168 ? -17.224 -0.761 18.654 1.00 18.15 169 VAL A CA 1
ATOM 1135 C C . VAL A 1 168 ? -15.802 -0.430 19.099 1.00 25.92 169 VAL A C 1
ATOM 1136 O O . VAL A 1 168 ? -14.877 -1.211 18.886 1.00 22.60 169 VAL A O 1
ATOM 1140 N N . PHE A 1 169 ? -15.631 0.746 19.688 1.00 19.96 170 PHE A N 1
ATOM 1141 C CA . PHE A 1 169 ? -14.323 1.204 20.146 1.00 17.16 170 PHE A CA 1
ATOM 1142 C C . PHE A 1 169 ? -14.233 1.123 21.663 1.00 27.02 170 PHE A C 1
ATOM 1143 O O . PHE A 1 169 ? -15.159 1.560 22.355 1.00 23.65 170 PHE A O 1
ATOM 1151 N N . ARG A 1 170 ? -13.136 0.576 22.189 1.00 22.26 171 ARG A N 1
ATOM 1152 C CA . ARG A 1 170 ? -12.885 0.706 23.628 1.00 19.25 171 ARG A CA 1
ATOM 1153 C C . ARG A 1 170 ? -12.505 2.138 23.936 1.00 19.03 171 ARG A C 1
ATOM 1154 O O . ARG A 1 170 ? -11.658 2.727 23.258 1.00 19.20 171 ARG A O 1
ATOM 1162 N N . ILE A 1 171 ? -13.122 2.691 24.976 1.00 23.43 172 ILE A N 1
ATOM 1163 C CA . ILE A 1 171 ? -12.743 3.996 25.479 1.00 23.46 172 ILE A CA 1
ATOM 1164 C C . ILE A 1 171 ? -12.512 3.944 26.981 1.00 23.21 172 ILE A C 1
ATOM 1165 O O . ILE A 1 171 ? -12.929 2.999 27.648 1.00 21.42 172 ILE A O 1
ATOM 1170 N N . GLN A 1 172 ? -11.844 4.968 27.500 1.00 20.68 173 GLN A N 1
ATOM 1171 C CA . GLN A 1 172 ? -11.827 5.234 28.938 1.00 18.57 173 GLN A CA 1
ATOM 1172 C C . GLN A 1 172 ? -13.242 5.612 29.397 1.00 25.63 173 GLN A C 1
ATOM 1173 O O . GLN A 1 172 ? -14.059 6.045 28.589 1.00 22.29 173 GLN A O 1
ATOM 1179 N N . PRO A 1 173 ? -13.543 5.450 30.696 1.00 23.98 174 PRO A N 1
ATOM 1180 C CA . PRO A 1 173 ? -14.940 5.615 31.126 1.00 25.97 174 PRO A CA 1
ATOM 1181 C C . PRO A 1 173 ? -15.388 7.072 31.165 1.00 27.47 174 PRO A C 1
ATOM 1182 O O . PRO A 1 173 ? -15.639 7.612 32.244 1.00 25.61 174 PRO A O 1
ATOM 1186 N N . SER A 1 174 ? -15.500 7.681 29.991 1.00 27.43 175 SER A N 1
ATOM 1187 C CA . SER A 1 174 ? -15.854 9.092 29.852 1.00 27.10 175 SER A CA 1
ATOM 1188 C C . SER A 1 174 ? -17.111 9.256 29.011 1.00 20.69 175 SER A C 1
ATOM 1189 O O . SER A 1 174 ? -17.177 8.726 27.890 1.00 20.34 175 SER A O 1
ATOM 1192 N N . SER A 1 175 ? -18.093 9.995 29.521 1.00 21.42 176 SER A N 1
ATOM 1193 C CA . SER A 1 175 ? -19.312 10.256 28.753 1.00 26.01 176 SER A CA 1
ATOM 1194 C C . SER A 1 175 ? -19.009 11.094 27.512 1.00 26.20 176 SER A C 1
ATOM 1195 O O . SER A 1 175 ? -19.718 11.011 26.505 1.00 31.38 176 SER A O 1
ATOM 1198 N N . VAL A 1 176 ? -17.954 11.903 27.588 1.00 25.26 177 VAL A N 1
ATOM 1199 C CA . VAL A 1 176 ? -17.579 12.772 26.475 1.00 20.92 177 VAL A CA 1
ATOM 1200 C C . VAL A 1 176 ? -17.037 11.930 25.335 1.00 24.86 177 VAL A C 1
ATOM 1201 O O . VAL A 1 176 ? -17.393 12.128 24.166 1.00 22.37 177 VAL A O 1
ATOM 1205 N N . LEU A 1 177 ? -16.168 10.989 25.689 1.00 26.05 178 LEU A N 1
ATOM 1206 C CA . LEU A 1 177 ? -15.595 10.077 24.708 1.00 23.52 178 LEU A CA 1
ATOM 1207 C C . LEU A 1 177 ? -16.664 9.127 24.151 1.00 22.23 178 LEU A C 1
ATOM 1208 O O . LEU A 1 177 ? -16.613 8.754 22.971 1.00 24.57 178 LEU A O 1
ATOM 1213 N N . GLU A 1 178 ? -17.642 8.746 24.971 1.00 25.57 179 GLU A N 1
ATOM 1214 C CA . GLU A 1 178 ? -18.753 7.948 24.457 1.00 24.69 179 GLU A CA 1
ATOM 1215 C C . GLU A 1 178 ? -19.519 8.726 23.385 1.00 27.41 179 GLU A C 1
ATOM 1216 O O . GLU A 1 178 ? -19.834 8.177 22.327 1.00 24.40 179 GLU A O 1
ATOM 1222 N N . ALA A 1 179 ? -19.800 10.000 23.658 1.00 26.87 180 ALA A N 1
ATOM 1223 C CA . ALA A 1 179 ? -20.548 10.853 22.735 1.00 29.12 180 ALA A CA 1
ATOM 1224 C C . ALA A 1 179 ? -19.747 11.122 21.474 1.00 20.91 180 ALA A C 1
ATOM 1225 O O . ALA A 1 179 ? -20.304 11.297 20.375 1.00 23.01 180 ALA A O 1
ATOM 1227 N N . GLN A 1 180 ? -18.429 11.156 21.636 1.00 27.63 181 GLN A N 1
ATOM 1228 C CA . GLN A 1 180 ? -17.525 11.356 20.512 1.00 25.64 181 GLN A CA 1
ATOM 1229 C C . GLN A 1 180 ? -17.697 10.260 19.455 1.00 26.52 181 GLN A C 1
ATOM 1230 O O . GLN A 1 180 ? -17.824 10.548 18.263 1.00 29.60 181 GLN A O 1
ATOM 1236 N N . PHE A 1 181 ? -17.726 9.007 19.891 1.00 23.75 182 PHE A N 1
ATOM 1237 C CA . PHE A 1 181 ? -17.868 7.904 18.949 1.00 25.45 182 PHE A CA 1
ATOM 1238 C C . PHE A 1 181 ? -19.313 7.744 18.478 1.00 25.92 182 PHE A C 1
ATOM 1239 O O . PHE A 1 181 ? -19.550 7.359 17.334 1.00 28.85 182 PHE A O 1
ATOM 1247 N N . ALA A 1 182 ? -20.273 8.090 19.325 1.00 25.28 183 ALA A N 1
ATOM 1248 C CA . ALA A 1 182 ? -21.674 8.052 18.901 1.00 31.80 183 ALA A CA 1
ATOM 1249 C C . ALA A 1 182 ? -21.897 8.993 17.719 1.00 32.30 183 ALA A C 1
ATOM 1250 O O . ALA A 1 182 ? -22.573 8.645 16.752 1.00 35.37 183 ALA A O 1
ATOM 1252 N N . MET A 1 183 ? -21.299 10.176 17.790 1.00 34.85 184 MET A N 1
ATOM 1253 C CA . MET A 1 183 ? -21.384 11.162 16.709 1.00 38.89 184 MET A CA 1
ATOM 1254 C C . MET A 1 183 ? -20.801 10.655 15.388 1.00 39.40 184 MET A C 1
ATOM 1255 O O . MET A 1 183 ? -21.153 11.136 14.312 1.00 39.41 184 MET A O 1
ATOM 1260 N N . LEU A 1 184 ? -19.895 9.689 15.477 1.00 36.12 185 LEU A N 1
ATOM 1261 C CA . LEU A 1 184 ? -19.271 9.121 14.293 1.00 33.45 185 LEU A CA 1
ATOM 1262 C C . LEU A 1 184 ? -20.082 7.952 13.734 1.00 34.94 185 LEU A C 1
ATOM 1263 O O . LEU A 1 184 ? -19.700 7.343 12.733 1.00 35.21 185 LEU A O 1
ATOM 1268 N N . GLY A 1 185 ? -21.201 7.645 14.377 1.00 31.14 186 GLY A N 1
ATOM 1269 C CA . GLY A 1 185 ? -21.997 6.496 13.987 1.00 33.42 186 GLY A CA 1
ATOM 1270 C C . GLY A 1 185 ? -21.357 5.189 14.431 1.00 32.99 186 GLY A C 1
ATOM 1271 O O . GLY A 1 185 ? -21.719 4.113 13.948 1.00 27.32 186 GLY A O 1
ATOM 1272 N N . ALA A 1 186 ? -20.396 5.286 15.344 1.00 31.12 187 ALA A N 1
ATOM 1273 C CA . ALA A 1 186 ? -19.798 4.113 15.966 1.00 24.29 187 ALA A CA 1
ATOM 1274 C C . ALA A 1 186 ? -20.375 3.962 17.367 1.00 26.82 187 ALA A C 1
ATOM 1275 O O . ALA A 1 186 ? -21.174 4.788 17.794 1.00 33.16 187 ALA A O 1
ATOM 1277 N N . THR A 1 187 ? -19.987 2.905 18.077 1.00 27.45 188 THR A N 1
ATOM 1278 C CA . THR A 1 187 ? -20.379 2.752 19.473 1.00 28.71 188 THR A CA 1
ATOM 1279 C C . THR A 1 187 ? -19.131 2.546 20.325 1.00 26.08 188 THR A C 1
ATOM 1280 O O . THR A 1 187 ? -18.117 2.025 19.862 1.00 24.85 188 THR A O 1
ATOM 1284 N N . ALA A 1 188 ? -19.196 2.991 21.565 1.00 24.26 189 ALA A N 1
ATOM 1285 C CA . ALA A 1 188 ? -18.047 2.901 22.447 1.00 25.95 189 ALA A CA 1
ATOM 1286 C C . ALA A 1 188 ? -18.322 1.886 23.538 1.00 27.51 189 ALA A C 1
ATOM 1287 O O . ALA A 1 188 ? -19.463 1.720 23.970 1.00 26.65 189 ALA A O 1
ATOM 1289 N N . LYS A 1 189 ? -17.284 1.177 23.954 1.00 29.48 190 LYS A N 1
ATOM 1290 C CA . LYS A 1 189 ? -17.393 0.305 25.114 1.00 29.87 190 LYS A CA 1
ATOM 1291 C C . LYS A 1 189 ? -16.451 0.828 26.182 1.00 25.12 190 LYS A C 1
ATOM 1292 O O . LYS A 1 189 ? -15.243 0.922 25.969 1.00 20.34 190 LYS A O 1
ATOM 1298 N N . GLN A 1 190 ? -17.009 1.206 27.329 1.00 29.02 191 GLN A N 1
ATOM 1299 C CA . GLN A 1 190 ? -16.181 1.683 28.428 1.00 23.83 191 GLN A CA 1
ATOM 1300 C C . GLN A 1 190 ? -15.529 0.503 29.143 1.00 27.11 191 GLN A C 1
ATOM 1301 O O . GLN A 1 190 ? -16.213 -0.379 29.672 1.00 27.18 191 GLN A O 1
ATOM 1307 N N . LEU A 1 191 ? -14.201 0.509 29.158 1.00 27.35 192 LEU A N 1
ATOM 1308 C CA . LEU A 1 191 ? -13.394 -0.561 29.726 1.00 29.27 192 LEU A CA 1
ATOM 1309 C C . LEU A 1 191 ? -12.126 0.009 30.360 1.00 24.30 192 LEU A C 1
ATOM 1310 O O . LEU A 1 191 ? -11.646 1.079 29.974 1.00 21.70 192 LEU A O 1
ATOM 1315 N N . SER A 1 192 ? -11.571 -0.717 31.320 1.00 25.26 193 SER A N 1
ATOM 1316 C CA . SER A 1 192 ? -10.328 -0.296 31.958 1.00 25.47 193 SER A CA 1
ATOM 1317 C C . SER A 1 192 ? -9.171 -0.491 30.993 1.00 29.00 193 SER A C 1
ATOM 1318 O O . SER A 1 192 ? -9.319 -1.180 29.985 1.00 28.73 193 SER A O 1
ATOM 1321 N N . TYR A 1 193 ? -8.024 0.115 31.302 1.00 21.91 194 TYR A N 1
ATOM 1322 C CA . TYR A 1 193 ? -6.834 -0.053 30.484 1.00 22.44 194 TYR A CA 1
ATOM 1323 C C . TYR A 1 193 ? -6.519 -1.543 30.268 1.00 27.39 194 TYR A C 1
ATOM 1324 O O . TYR A 1 193 ? -6.284 -1.967 29.134 1.00 23.71 194 TYR A O 1
ATOM 1333 N N . ALA A 1 194 ? -6.544 -2.332 31.343 1.00 23.93 195 ALA A N 1
ATOM 1334 C CA . ALA A 1 194 ? -6.107 -3.728 31.267 1.00 26.59 195 ALA A CA 1
ATOM 1335 C C . ALA A 1 194 ? -7.132 -4.677 30.637 1.00 26.09 195 ALA A C 1
ATOM 1336 O O . ALA A 1 194 ? -6.772 -5.778 30.215 1.00 28.91 195 ALA A O 1
ATOM 1338 N N . GLU A 1 195 ? -8.397 -4.262 30.584 1.00 25.60 196 GLU A N 1
ATOM 1339 C CA . GLU A 1 195 ? -9.477 -5.091 30.023 1.00 24.07 196 GLU A CA 1
ATOM 1340 C C . GLU A 1 195 ? -9.538 -5.039 28.491 1.00 25.29 196 GLU A C 1
ATOM 1341 O O . GLU A 1 195 ? -10.280 -5.809 27.866 1.00 27.60 196 GLU A O 1
ATOM 1347 N N . THR A 1 196 ? -8.763 -4.137 27.890 1.00 19.43 197 THR A N 1
ATOM 1348 C CA . THR A 1 196 ? -8.923 -3.798 26.474 1.00 18.89 197 THR A CA 1
ATOM 1349 C C . THR A 1 196 ? -8.532 -4.941 25.532 1.00 25.90 197 THR A C 1
ATOM 1350 O O . THR A 1 196 ? -9.264 -5.251 24.586 1.00 24.89 197 THR A O 1
ATOM 1354 N N . LEU A 1 197 ? -7.391 -5.576 25.786 1.00 20.91 198 LEU A N 1
ATOM 1355 C CA . LEU A 1 197 ? -6.900 -6.595 24.850 1.00 24.99 198 LEU A CA 1
ATOM 1356 C C . LEU A 1 197 ? -7.836 -7.806 24.802 1.00 26.91 198 LEU A C 1
ATOM 1357 O O . LEU A 1 197 ? -8.148 -8.322 23.725 1.00 23.99 198 LEU A O 1
ATOM 1362 N N . LYS A 1 198 ? -8.293 -8.251 25.968 1.00 24.35 199 LYS A N 1
ATOM 1363 C CA . LYS A 1 198 ? -9.136 -9.446 26.038 1.00 27.69 199 LYS A CA 1
ATOM 1364 C C . LYS A 1 198 ? -10.467 -9.250 25.295 1.00 25.77 199 LYS A C 1
ATOM 1365 O O . LYS A 1 198 ? -11.019 -10.198 24.745 1.00 27.86 199 LYS A O 1
ATOM 1367 N N . ALA A 1 199 ? -10.971 -8.019 25.277 1.00 25.28 200 ALA A N 1
ATOM 1368 C CA . ALA A 1 199 ? -12.237 -7.726 24.622 1.00 23.80 200 ALA A CA 1
ATOM 1369 C C . ALA A 1 199 ? -12.052 -7.702 23.117 1.00 22.53 200 ALA A C 1
ATOM 1370 O O . ALA A 1 199 ? -12.940 -8.090 22.364 1.00 25.28 200 ALA A O 1
ATOM 1372 N N . MET A 1 200 ? -10.888 -7.245 22.678 1.00 23.21 201 MET A N 1
ATOM 1373 C CA . MET A 1 200 ? -10.543 -7.328 21.267 1.00 25.19 201 MET A CA 1
ATOM 1374 C C . MET A 1 200 ? -10.308 -8.772 20.857 1.00 25.84 201 MET A C 1
ATOM 1375 O O . MET A 1 200 ? -10.692 -9.191 19.767 1.00 27.12 201 MET A O 1
ATOM 1380 N N . GLN A 1 201 ? -9.674 -9.534 21.744 1.00 27.86 202 GLN A N 1
ATOM 1381 C CA . GLN A 1 201 ? -9.425 -10.940 21.473 1.00 26.15 202 GLN A CA 1
ATOM 1382 C C . GLN A 1 201 ? -10.750 -11.694 21.368 1.00 27.15 202 GLN A C 1
ATOM 1383 O O . GLN A 1 201 ? -10.896 -12.599 20.548 1.00 30.99 202 GLN A O 1
ATOM 1389 N N . ALA A 1 202 ? -11.719 -11.291 22.182 1.00 26.91 203 ALA A N 1
ATOM 1390 C CA . ALA A 1 202 ? -13.052 -11.899 22.159 1.00 32.03 203 ALA A CA 1
ATOM 1391 C C . ALA A 1 202 ? -13.883 -11.464 20.952 1.00 34.30 203 ALA A C 1
ATOM 1392 O O . ALA A 1 202 ? -14.777 -12.189 20.520 1.00 37.67 203 ALA A O 1
ATOM 1394 N N . GLY A 1 203 ? -13.608 -10.275 20.422 1.00 34.31 204 GLY A N 1
ATOM 1395 C CA . GLY A 1 203 ? -14.330 -9.769 19.264 1.00 38.75 204 GLY A CA 1
ATOM 1396 C C . GLY A 1 203 ? -15.470 -8.805 19.577 1.00 34.67 204 GLY A C 1
ATOM 1397 O O . GLY A 1 203 ? -16.220 -8.403 18.686 1.00 33.89 204 GLY A O 1
ATOM 1398 N N . SER A 1 204 ? -15.594 -8.426 20.843 1.00 30.31 205 SER A N 1
ATOM 1399 C CA . SER A 1 204 ? -16.631 -7.493 21.279 1.00 35.37 205 SER A CA 1
ATOM 1400 C C . SER A 1 204 ? -16.187 -6.041 21.090 1.00 30.00 205 SER A C 1
ATOM 1401 O O . SER A 1 204 ? -16.982 -5.107 21.195 1.00 32.16 205 SER A O 1
ATOM 1404 N N . VAL A 1 205 ? -14.901 -5.863 20.828 1.00 20.85 206 VAL A N 1
ATOM 1405 C CA . VAL A 1 205 ? -14.350 -4.553 20.513 1.00 19.16 206 VAL A CA 1
ATOM 1406 C C . VAL A 1 205 ? -13.541 -4.666 19.222 1.00 20.68 206 VAL A C 1
ATOM 1407 O O . VAL A 1 205 ? -12.775 -5.610 19.071 1.00 23.02 206 VAL A O 1
ATOM 1411 N N . GLN A 1 206 ? -13.728 -3.733 18.287 1.00 19.68 207 GLN A N 1
ATOM 1412 C CA . GLN A 1 206 ? -12.978 -3.769 17.017 1.00 17.88 207 GLN A CA 1
ATOM 1413 C C . GLN A 1 206 ? -11.962 -2.648 16.867 1.00 17.20 207 GLN A C 1
ATOM 1414 O O . GLN A 1 206 ? -11.173 -2.655 15.920 1.00 16.89 207 GLN A O 1
ATOM 1420 N N . GLY A 1 207 ? -11.971 -1.682 17.778 1.00 20.11 208 GLY A N 1
ATOM 1421 C CA . GLY A 1 207 ? -11.039 -0.571 17.681 1.00 16.42 208 GLY A CA 1
ATOM 1422 C C . GLY A 1 207 ? -10.786 0.089 19.020 1.00 17.47 208 GLY A C 1
ATOM 1423 O O . GLY A 1 207 ? -11.402 -0.273 20.019 1.00 17.17 208 GLY A O 1
ATOM 1424 N N . THR A 1 208 ? -9.863 1.042 19.061 1.00 20.42 209 THR A N 1
ATOM 1425 C CA . THR A 1 208 ? -9.750 1.877 20.256 1.00 18.09 209 THR A CA 1
ATOM 1426 C C . THR A 1 208 ? -9.055 3.185 19.890 1.00 19.13 209 THR A C 1
ATOM 1427 O O . THR A 1 208 ? -8.600 3.367 18.762 1.00 18.93 209 THR A O 1
ATOM 1431 N N . GLU A 1 209 ? -9.016 4.107 20.841 1.00 19.00 210 GLU A N 1
ATOM 1432 C CA . GLU A 1 209 ? -8.225 5.322 20.709 1.00 21.25 210 GLU A CA 1
ATOM 1433 C C . GLU A 1 209 ? -7.160 5.311 21.804 1.00 19.21 210 GLU A C 1
ATOM 1434 O O . GLU A 1 209 ? -7.460 4.967 22.946 1.00 19.98 210 GLU A O 1
ATOM 1440 N N . ASN A 1 210 ? -5.923 5.646 21.449 1.00 22.19 211 ASN A N 1
ATOM 1441 C CA . ASN A 1 210 ? -4.870 5.821 22.446 1.00 19.13 211 ASN A CA 1
ATOM 1442 C C . ASN A 1 210 ? -3.581 6.364 21.850 1.00 18.06 211 ASN A C 1
ATOM 1443 O O . ASN A 1 210 ? -3.443 6.475 20.625 1.00 15.56 211 ASN A O 1
ATOM 1448 N N . THR A 1 211 ? -2.652 6.747 22.720 1.00 18.03 212 THR A N 1
ATOM 1449 C CA . THR A 1 211 ? -1.360 7.232 22.253 1.00 15.89 212 THR A CA 1
ATOM 1450 C C . THR A 1 211 ? -0.553 6.046 21.769 1.00 21.59 212 THR A C 1
ATOM 1451 O O . THR A 1 211 ? -0.869 4.909 22.119 1.00 17.46 212 THR A O 1
ATOM 1455 N N . TRP A 1 212 ? 0.489 6.307 20.982 1.00 17.08 213 TRP A N 1
ATOM 1456 C CA . TRP A 1 212 ? 1.361 5.235 20.502 1.00 20.10 213 TRP A CA 1
ATOM 1457 C C . TRP A 1 212 ? 1.925 4.412 21.653 1.00 18.70 213 TRP A C 1
ATOM 1458 O O . TRP A 1 212 ? 2.001 3.191 21.563 1.00 16.91 213 TRP A O 1
ATOM 1469 N N . SER A 1 213 ? 2.300 5.082 22.741 1.00 18.21 214 SER A N 1
ATOM 1470 C CA . SER A 1 213 ? 2.862 4.407 23.911 1.00 16.06 214 SER A CA 1
ATOM 1471 C C . SER A 1 213 ? 1.893 3.377 24.511 1.00 16.80 214 SER A C 1
ATOM 1472 O O . SER A 1 213 ? 2.299 2.290 24.931 1.00 19.42 214 SER A O 1
ATOM 1475 N N . ASN A 1 214 ? 0.611 3.727 24.568 1.00 15.15 215 ASN A N 1
ATOM 1476 C CA . ASN A 1 214 ? -0.377 2.819 25.134 1.00 15.36 215 ASN A CA 1
ATOM 1477 C C . ASN A 1 214 ? -0.849 1.758 24.144 1.00 17.81 215 ASN A C 1
ATOM 1478 O O . ASN A 1 214 ? -1.211 0.653 24.551 1.00 16.61 215 ASN A O 1
ATOM 1483 N N . LEU A 1 215 ? -0.876 2.094 22.854 1.00 19.21 216 LEU A N 1
ATOM 1484 C CA . LEU A 1 215 ? -1.228 1.095 21.852 1.00 20.07 216 LEU A CA 1
ATOM 1485 C C . LEU A 1 215 ? -0.167 0.008 21.875 1.00 17.08 216 LEU A C 1
ATOM 1486 O O . LEU A 1 215 ? -0.480 -1.169 21.751 1.00 21.77 216 LEU A O 1
ATOM 1491 N N . ALA A 1 216 ? 1.095 0.400 22.045 1.00 19.43 217 ALA A N 1
ATOM 1492 C CA . ALA A 1 216 ? 2.174 -0.576 22.196 1.00 15.60 217 ALA A CA 1
ATOM 1493 C C . ALA A 1 216 ? 2.021 -1.341 23.511 1.00 23.47 217 ALA A C 1
ATOM 1494 O O . ALA A 1 216 ? 2.099 -2.578 23.542 1.00 19.96 217 ALA A O 1
ATOM 1496 N N . GLY A 1 217 ? 1.777 -0.596 24.588 1.00 19.42 218 GLY A N 1
ATOM 1497 C CA . GLY A 1 217 ? 1.687 -1.155 25.924 1.00 20.28 218 GLY A CA 1
ATOM 1498 C C . GLY A 1 217 ? 0.579 -2.173 26.113 1.00 21.43 218 GLY A C 1
ATOM 1499 O O . GLY A 1 217 ? 0.724 -3.097 26.911 1.00 22.65 218 GLY A O 1
ATOM 1500 N N . GLN A 1 218 ? -0.520 -2.006 25.374 1.00 20.35 219 GLN A N 1
ATOM 1501 C CA . GLN A 1 218 ? -1.663 -2.909 25.471 1.00 22.53 219 GLN A CA 1
ATOM 1502 C C . GLN A 1 218 ? -1.454 -4.164 24.640 1.00 23.76 219 GLN A C 1
ATOM 1503 O O . GLN A 1 218 ? -2.177 -5.149 24.805 1.00 21.06 219 GLN A O 1
ATOM 1509 N N . LYS A 1 219 ? -0.468 -4.108 23.749 1.00 23.62 220 LYS A N 1
ATOM 1510 C CA . LYS A 1 219 ? -0.095 -5.238 22.885 1.00 27.69 220 LYS A CA 1
ATOM 1511 C C . LYS A 1 219 ? -1.247 -5.667 21.981 1.00 26.26 220 LYS A C 1
ATOM 1512 O O . LYS A 1 219 ? -1.435 -6.848 21.704 1.00 31.27 220 LYS A O 1
ATOM 1518 N N . ILE A 1 220 ? -2.006 -4.694 21.500 1.00 25.06 221 ILE A N 1
ATOM 1519 C CA . ILE A 1 220 ? -3.159 -5.002 20.676 1.00 26.52 221 ILE A CA 1
ATOM 1520 C C . ILE A 1 220 ? -2.834 -5.050 19.184 1.00 23.23 221 ILE A C 1
ATOM 1521 O O . ILE A 1 220 ? -3.740 -5.265 18.366 1.00 22.38 221 ILE A O 1
ATOM 1526 N N . ASP A 1 221 ? -1.560 -4.896 18.814 1.00 21.70 222 ASP A N 1
ATOM 1527 C CA . ASP A 1 221 ? -1.240 -4.875 17.377 1.00 24.04 222 ASP A CA 1
ATOM 1528 C C . ASP A 1 221 ? -1.568 -6.211 16.694 1.00 23.41 222 ASP A C 1
ATOM 1529 O O . ASP A 1 221 ? -1.952 -6.227 15.529 1.00 25.70 222 ASP A O 1
ATOM 1534 N N . SER A 1 222 ? -1.471 -7.315 17.431 1.00 24.96 223 SER A N 1
ATOM 1535 C CA . SER A 1 222 ? -1.794 -8.639 16.891 1.00 27.69 223 SER A CA 1
ATOM 1536 C C . SER A 1 222 ? -3.257 -8.769 16.472 1.00 27.21 223 SER A C 1
ATOM 1537 O O . SER A 1 222 ? -3.588 -9.628 15.660 1.00 28.75 223 SER A O 1
ATOM 1540 N N . VAL A 1 223 ? -4.132 -7.934 17.032 1.00 20.55 224 VAL A N 1
ATOM 1541 C CA . VAL A 1 223 ? -5.547 -7.962 16.656 1.00 21.66 224 VAL A CA 1
ATOM 1542 C C . VAL A 1 223 ? -6.041 -6.631 16.102 1.00 22.71 224 VAL A C 1
ATOM 1543 O O . VAL A 1 223 ? -7.251 -6.424 15.954 1.00 23.74 224 VAL A O 1
ATOM 1547 N N . GLN A 1 224 ? -5.119 -5.734 15.770 1.00 19.23 225 GLN A N 1
ATOM 1548 C CA . GLN A 1 224 ? -5.501 -4.438 15.212 1.00 17.81 225 GLN A CA 1
ATOM 1549 C C . GLN A 1 224 ? -4.658 -4.106 13.992 1.00 20.03 225 GLN A C 1
ATOM 1550 O O . GLN A 1 224 ? -3.655 -3.401 14.107 1.00 22.45 225 GLN A O 1
ATOM 1556 N N . PRO A 1 225 ? -5.052 -4.626 12.814 1.00 23.41 226 PRO A N 1
ATOM 1557 C CA . PRO A 1 225 ? -4.178 -4.546 11.634 1.00 21.13 226 PRO A CA 1
ATOM 1558 C C . PRO A 1 225 ? -3.864 -3.125 11.145 1.00 21.81 226 PRO A C 1
ATOM 1559 O O . PRO A 1 225 ? -2.859 -2.956 10.446 1.00 20.63 226 PRO A O 1
ATOM 1563 N N . TYR A 1 226 ? -4.684 -2.142 11.513 1.00 16.75 227 TYR A N 1
ATOM 1564 C CA . TYR A 1 226 ? -4.484 -0.760 11.072 1.00 19.64 227 TYR A CA 1
ATOM 1565 C C . TYR A 1 226 ? -4.546 0.255 12.200 1.00 14.97 227 TYR A C 1
ATOM 1566 O O . TYR A 1 226 ? -5.445 0.207 13.021 1.00 17.67 227 TYR A O 1
ATOM 1575 N N . ILE A 1 227 ? -3.583 1.177 12.213 1.00 14.85 228 ILE A N 1
ATOM 1576 C CA . ILE A 1 227 ? -3.637 2.337 13.107 1.00 17.67 228 ILE A CA 1
ATOM 1577 C C . ILE A 1 227 ? -3.602 3.610 12.259 1.00 18.30 228 ILE A C 1
ATOM 1578 O O . ILE A 1 227 ? -2.638 3.857 11.541 1.00 18.64 228 ILE A O 1
ATOM 1583 N N . THR A 1 228 ? -4.663 4.402 12.343 1.00 15.05 229 THR A N 1
ATOM 1584 C CA . THR A 1 228 ? -4.754 5.668 11.624 1.00 18.90 229 THR A CA 1
ATOM 1585 C C . THR A 1 228 ? -4.267 6.840 12.485 1.00 17.82 229 THR A C 1
ATOM 1586 O O . THR A 1 228 ? -4.738 7.047 13.603 1.00 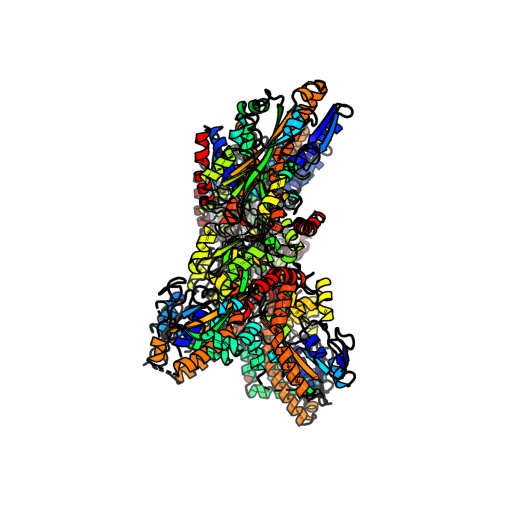20.23 229 THR A O 1
ATOM 1590 N N . GLU A 1 229 ? -3.306 7.595 11.965 1.00 14.86 230 GLU A N 1
ATOM 1591 C CA . GLU A 1 229 ? -2.718 8.688 12.721 1.00 14.50 230 GLU A CA 1
ATOM 1592 C C . GLU A 1 229 ? -3.640 9.902 12.602 1.00 20.53 230 GLU A C 1
ATOM 1593 O O . GLU A 1 229 ? -3.501 10.738 11.710 1.00 17.54 230 GLU A O 1
ATOM 1599 N N . THR A 1 230 ? -4.599 9.958 13.520 1.00 21.25 231 THR A N 1
ATOM 1600 C CA . THR A 1 230 ? -5.636 10.983 13.553 1.00 24.61 231 THR A CA 1
ATOM 1601 C C . THR A 1 230 ? -5.299 12.170 14.440 1.00 19.81 231 THR A C 1
ATOM 1602 O O . THR A 1 230 ? -5.775 13.276 14.194 1.00 19.26 231 THR A O 1
ATOM 1606 N N . ASN A 1 231 ? -4.534 11.936 15.507 1.00 16.24 232 ASN A N 1
ATOM 1607 C CA . ASN A 1 231 ? -4.231 13.003 16.467 1.00 18.53 232 ASN A CA 1
ATOM 1608 C C . ASN A 1 231 ? -5.509 13.717 16.918 1.00 18.35 232 ASN A C 1
ATOM 1609 O O . ASN A 1 231 ? -5.557 14.945 17.016 1.00 21.24 232 ASN A O 1
ATOM 1614 N N . HIS A 1 232 ? -6.549 12.940 17.201 1.00 20.32 233 HIS A N 1
ATOM 1615 C CA . HIS A 1 232 ? -7.887 13.502 17.329 1.00 20.97 233 HIS A CA 1
ATOM 1616 C C . HIS A 1 232 ? -8.251 13.931 18.760 1.00 23.09 233 HIS A C 1
ATOM 1617 O O . HIS A 1 232 ? -9.285 14.560 18.983 1.00 21.33 233 HIS A O 1
ATOM 1624 N N . GLY A 1 233 ? -7.422 13.575 19.730 1.00 17.06 234 GLY A N 1
ATOM 1625 C CA . GLY A 1 233 ? -7.666 13.992 21.097 1.00 19.61 234 GLY A CA 1
ATOM 1626 C C . GLY A 1 233 ? -6.402 13.857 21.919 1.00 21.34 234 GLY A C 1
ATOM 1627 O O . GLY A 1 233 ? -5.420 13.286 21.471 1.00 21.10 234 GLY A O 1
ATOM 1628 N N . ALA A 1 234 ? -6.424 14.379 23.134 1.00 21.37 235 ALA A N 1
ATOM 1629 C CA . ALA A 1 234 ? -5.246 14.349 23.977 1.00 26.03 235 ALA A CA 1
ATOM 1630 C C . ALA A 1 234 ? -5.406 13.356 25.120 1.00 21.78 235 ALA A C 1
ATOM 1631 O O . ALA A 1 234 ? -6.485 13.208 25.687 1.00 24.03 235 ALA A O 1
ATOM 1633 N N . LEU A 1 235 ? -4.320 12.676 25.461 1.00 17.76 236 LEU A N 1
ATOM 1634 C CA . LEU A 1 235 ? -4.286 11.872 26.669 1.00 19.73 236 LEU A CA 1
ATOM 1635 C C . LEU A 1 235 ? -3.387 12.584 27.662 1.00 24.64 236 LEU A C 1
ATOM 1636 O O . LEU A 1 235 ? -2.192 12.734 27.433 1.00 22.97 236 LEU A O 1
ATOM 1641 N N . SER A 1 236 ? -3.980 13.034 28.759 1.00 23.14 237 SER A N 1
ATOM 1642 C CA . SER A 1 236 ? -3.266 13.840 29.737 1.00 23.65 237 SER A CA 1
ATOM 1643 C C . SER A 1 236 ? -3.661 13.382 31.137 1.00 22.56 237 SER A C 1
ATOM 1644 O O . SER A 1 236 ? -4.739 12.831 31.328 1.00 21.44 237 SER A O 1
ATOM 1647 N N . TYR A 1 237 ? -2.783 13.585 32.111 1.00 18.07 238 TYR A N 1
ATOM 1648 C CA . TYR A 1 237 ? -3.047 13.117 33.467 1.00 18.75 238 TYR A CA 1
ATOM 1649 C C . TYR A 1 237 ? -3.085 14.268 34.459 1.00 20.46 238 TYR A C 1
ATOM 1650 O O . TYR A 1 237 ? -2.412 15.279 34.258 1.00 21.82 238 TYR A O 1
ATOM 1659 N N . MET A 1 238 ? -3.850 14.107 35.538 1.00 18.98 239 MET A N 1
ATOM 1660 C CA . MET A 1 238 ? -3.632 14.944 36.706 1.00 20.99 239 MET A CA 1
ATOM 1661 C C . MET A 1 238 ? -2.875 14.139 37.745 1.00 26.00 239 MET A C 1
ATOM 1662 O O . MET A 1 238 ? -3.322 13.060 38.144 1.00 24.92 239 MET A O 1
ATOM 1667 N N . LEU A 1 239 ? -1.719 14.641 38.168 1.00 26.24 240 LEU A N 1
ATOM 1668 C CA . LEU A 1 239 ? -1.030 14.036 39.305 1.00 22.85 240 LEU A CA 1
ATOM 1669 C C . LEU A 1 239 ? -1.811 14.414 40.545 1.00 20.56 240 LEU A C 1
ATOM 1670 O O . LEU A 1 239 ? -1.994 15.604 40.816 1.00 26.38 240 LEU A O 1
ATOM 1675 N N . ILE A 1 240 ? -2.294 13.417 41.281 1.00 24.00 241 ILE A N 1
ATOM 1676 C CA . ILE A 1 240 ? -3.165 13.684 42.431 1.00 21.14 241 ILE A CA 1
ATOM 1677 C C . ILE A 1 240 ? -2.773 12.947 43.715 1.00 21.61 241 ILE A C 1
ATOM 1678 O O . ILE A 1 240 ? -2.140 11.893 43.697 1.00 26.38 241 ILE A O 1
ATOM 1683 N N . THR A 1 241 ? -3.181 13.523 44.843 1.00 29.08 242 THR A N 1
ATOM 1684 C CA . THR A 1 241 ? -3.040 12.883 46.138 1.00 25.38 242 THR A CA 1
ATOM 1685 C C . THR A 1 241 ? -4.328 13.141 46.921 1.00 29.28 242 THR A C 1
ATOM 1686 O O . THR A 1 241 ? -5.269 13.725 46.379 1.00 27.41 242 THR A O 1
ATOM 1690 N N . SER A 1 242 ? -4.403 12.691 48.171 1.00 28.99 243 SER A N 1
ATOM 1691 C CA . SER A 1 242 ? -5.577 13.016 48.980 1.00 26.33 243 SER A CA 1
ATOM 1692 C C . SER A 1 242 ? -5.251 14.251 49.802 1.00 33.24 243 SER A C 1
ATOM 1693 O O . SER A 1 242 ? -4.123 14.402 50.271 1.00 28.66 243 SER A O 1
ATOM 1696 N N . SER A 1 243 ? -6.220 15.151 49.953 1.00 28.36 244 SER A N 1
ATOM 1697 C CA . SER A 1 243 ? -5.967 16.377 50.710 1.00 34.76 244 SER A CA 1
ATOM 1698 C C . SER A 1 243 ? -5.598 16.052 52.146 1.00 32.26 244 SER A C 1
ATOM 1699 O O . SER A 1 243 ? -4.753 16.728 52.742 1.00 28.01 244 SER A O 1
ATOM 1702 N N . ALA A 1 244 ? -6.222 15.013 52.704 1.00 27.00 245 ALA A N 1
ATOM 1703 C CA . ALA A 1 244 ? -5.960 14.661 54.100 1.00 30.36 245 ALA A CA 1
ATOM 1704 C C . ALA A 1 244 ? -4.511 14.216 54.277 1.00 31.71 245 ALA A C 1
ATOM 1705 O O . ALA A 1 244 ? -3.853 14.623 55.231 1.00 26.21 245 ALA A O 1
ATOM 1707 N N . PHE A 1 245 ? -4.008 13.398 53.354 1.00 28.78 246 PHE A N 1
ATOM 1708 C CA . PHE A 1 245 ? -2.617 12.948 53.443 1.00 36.84 246 PHE A CA 1
ATOM 1709 C C . PHE A 1 245 ? -1.622 14.094 53.241 1.00 34.06 246 PHE A C 1
ATOM 1710 O O . PHE A 1 245 ? -0.637 14.210 53.973 1.00 29.52 246 PHE A O 1
ATOM 1718 N N . TRP A 1 246 ? -1.881 14.936 52.249 1.00 30.25 247 TRP A N 1
ATOM 1719 C CA . TRP A 1 246 ? -0.919 15.966 51.873 1.00 24.79 247 TRP A CA 1
ATOM 1720 C C . TRP A 1 246 ? -0.816 17.018 52.965 1.00 35.00 247 TRP A C 1
ATOM 1721 O O . TRP A 1 246 ? 0.273 17.505 53.251 1.00 31.35 247 TRP A O 1
ATOM 1732 N N . THR A 1 247 ? -1.945 17.342 53.593 1.00 32.20 248 THR A N 1
ATOM 1733 C CA . THR A 1 247 ? -1.969 18.318 54.682 1.00 30.81 248 THR A CA 1
ATOM 1734 C C . THR A 1 247 ? -1.198 17.812 55.900 1.00 32.86 248 THR A C 1
ATOM 1735 O O . THR A 1 247 ? -0.560 18.593 56.602 1.00 34.65 248 THR A O 1
ATOM 1739 N N . GLY A 1 248 ? -1.238 16.502 56.135 1.00 31.74 249 GLY A N 1
ATOM 1740 C CA . GLY A 1 248 ? -0.570 15.910 57.287 1.00 31.99 249 GLY A CA 1
ATOM 1741 C C . GLY A 1 248 ? 0.948 15.897 57.179 1.00 35.05 249 GLY A C 1
ATOM 1742 O O . GLY A 1 248 ? 1.639 15.729 58.176 1.00 33.05 249 GLY A O 1
ATOM 1743 N N . ILE A 1 249 ? 1.470 16.063 55.965 1.00 29.34 250 ILE A N 1
ATOM 1744 C CA . ILE A 1 249 ? 2.915 16.149 55.759 1.00 30.52 250 ILE A CA 1
ATOM 1745 C C . ILE A 1 249 ? 3.447 17.456 56.333 1.00 32.78 250 ILE A C 1
ATOM 1746 O O . ILE A 1 249 ? 2.910 18.518 56.027 1.00 34.61 250 ILE A O 1
ATOM 1751 N N . PRO A 1 250 ? 4.498 17.380 57.173 1.00 38.90 251 PRO A N 1
ATOM 1752 C CA . PRO A 1 250 ? 5.151 18.579 57.719 1.00 41.86 251 PRO A CA 1
ATOM 1753 C C . PRO A 1 250 ? 5.444 19.622 56.637 1.00 41.48 251 PRO A C 1
ATOM 1754 O O . PRO A 1 250 ? 5.943 19.266 55.569 1.00 43.10 251 PRO A O 1
ATOM 1758 N N . TYR A 1 251 ? 5.109 20.880 56.915 1.00 47.26 252 TYR A N 1
ATOM 1759 C CA . TYR A 1 251 ? 5.148 21.958 55.924 1.00 49.76 252 TYR A CA 1
ATOM 1760 C C . TYR A 1 251 ? 6.448 22.045 55.126 1.00 46.42 252 TYR A C 1
ATOM 1761 O O . TYR A 1 251 ? 6.415 22.179 53.905 1.00 46.19 252 TYR A O 1
ATOM 1770 N N . GLN A 1 252 ? 7.581 21.987 55.819 1.00 40.10 253 GLN A N 1
ATOM 1771 C CA . GLN A 1 252 ? 8.893 22.057 55.175 1.00 51.22 253 GLN A CA 1
ATOM 1772 C C . GLN A 1 252 ? 9.018 21.012 54.072 1.00 44.93 253 GLN A C 1
ATOM 1773 O O . GLN A 1 252 ? 9.350 21.322 52.920 1.00 43.14 253 GLN A O 1
ATOM 1779 N N . THR A 1 253 ? 8.725 19.774 54.450 1.00 44.25 254 THR A N 1
ATOM 1780 C CA . THR A 1 253 ? 8.838 18.611 53.579 1.00 43.92 254 THR A CA 1
ATOM 1781 C C . THR A 1 253 ? 7.827 18.647 52.431 1.00 40.56 254 THR A C 1
ATOM 1782 O O . THR A 1 253 ? 8.153 18.320 51.287 1.00 38.26 254 THR A O 1
ATOM 1786 N N . ARG A 1 254 ? 6.600 19.042 52.750 1.00 36.77 255 ARG A N 1
ATOM 1787 C CA . ARG A 1 254 ? 5.546 19.205 51.763 1.00 36.88 255 ARG A CA 1
ATOM 1788 C C . ARG A 1 254 ? 5.925 20.233 50.703 1.00 38.64 255 ARG A C 1
ATOM 1789 O O . ARG A 1 254 ? 5.767 19.993 49.503 1.00 40.17 255 ARG A O 1
ATOM 1797 N N . THR A 1 255 ? 6.421 21.377 51.163 1.00 40.22 256 THR A N 1
ATOM 1798 C CA . THR A 1 255 ? 6.938 22.438 50.299 1.00 38.63 256 THR A CA 1
ATOM 1799 C C . THR A 1 255 ? 7.997 21.916 49.339 1.00 40.22 256 THR A C 1
ATOM 1800 O O . THR A 1 255 ? 7.883 22.088 48.116 1.00 39.55 256 THR A O 1
ATOM 1804 N N . GLU A 1 256 ? 9.015 21.263 49.894 1.00 37.30 257 GLU A N 1
ATOM 1805 C CA . GLU A 1 256 ? 10.038 20.601 49.083 1.00 40.10 257 GLU A CA 1
ATOM 1806 C C . GLU A 1 256 ? 9.449 19.619 48.061 1.00 38.16 257 GLU A C 1
ATOM 1807 O O . GLU A 1 256 ? 9.807 19.646 46.878 1.00 33.89 257 GLU A O 1
ATOM 1813 N N . LEU A 1 257 ? 8.549 18.745 48.512 1.00 33.89 258 LEU A N 1
ATOM 1814 C CA . LEU A 1 257 ? 7.952 17.745 47.624 1.00 30.85 258 LEU A CA 1
ATOM 1815 C C . LEU A 1 257 ? 7.231 18.424 46.467 1.00 32.01 258 LEU A C 1
ATOM 1816 O O . LEU A 1 257 ? 7.176 17.900 45.355 1.00 28.75 258 LEU A O 1
ATOM 1821 N N . GLU A 1 258 ? 6.680 19.602 46.723 1.00 29.58 259 GLU A N 1
ATOM 1822 C CA . GLU A 1 258 ? 5.936 20.291 45.684 1.00 35.36 259 GLU A CA 1
ATOM 1823 C C . GLU A 1 258 ? 6.898 20.884 44.661 1.00 34.22 259 GLU A C 1
ATOM 1824 O O . GLU A 1 258 ? 6.572 20.987 43.474 1.00 29.95 259 GLU A O 1
ATOM 1830 N N . SER A 1 259 ? 8.100 21.231 45.113 1.00 34.18 260 SER A N 1
ATOM 1831 C CA . SER A 1 259 ? 9.115 21.740 44.201 1.00 41.35 260 SER A CA 1
ATOM 1832 C C . SER A 1 259 ? 9.645 20.599 43.336 1.00 41.72 260 SER A C 1
ATOM 1833 O O . SER A 1 259 ? 9.919 20.781 42.151 1.00 36.95 260 SER A O 1
ATOM 1836 N N . ILE A 1 260 ? 9.788 19.420 43.930 1.00 38.83 261 ILE A N 1
ATOM 1837 C CA . ILE A 1 260 ? 10.211 18.260 43.167 1.00 39.06 261 ILE A CA 1
ATOM 1838 C C . ILE A 1 260 ? 9.147 17.907 42.131 1.00 32.67 261 ILE A C 1
ATOM 1839 O O . ILE A 1 260 ? 9.476 17.584 40.993 1.00 35.43 261 ILE A O 1
ATOM 1844 N N . VAL A 1 261 ? 7.875 18.009 42.521 1.00 25.42 262 VAL A N 1
ATOM 1845 C CA . VAL A 1 261 ? 6.770 17.751 41.595 1.00 25.60 262 VAL A CA 1
ATOM 1846 C C . VAL A 1 261 ? 6.820 18.662 40.368 1.00 29.92 262 VAL A C 1
ATOM 1847 O O . VAL A 1 261 ? 6.635 18.195 39.240 1.00 26.75 262 VAL A O 1
ATOM 1851 N N . ASP A 1 262 ? 7.070 19.953 40.584 1.00 29.70 263 ASP A N 1
ATOM 1852 C CA . ASP A 1 262 ? 7.163 20.910 39.479 1.00 35.45 263 ASP A CA 1
ATOM 1853 C C . ASP A 1 262 ? 8.320 20.561 38.544 1.00 33.47 263 ASP A C 1
ATOM 1854 O O . ASP A 1 262 ? 8.200 20.648 37.320 1.00 29.74 263 ASP A O 1
ATOM 1859 N N . GLU A 1 263 ? 9.435 20.164 39.144 1.00 32.01 264 GLU A N 1
ATOM 1860 C CA . GLU A 1 263 ? 10.627 19.742 38.411 1.00 36.75 264 GLU A CA 1
ATOM 1861 C C . GLU A 1 263 ? 10.397 18.478 37.572 1.00 33.39 264 GLU A C 1
ATOM 1862 O O . GLU A 1 263 ? 10.742 18.426 36.378 1.00 31.33 264 GLU A O 1
ATOM 1868 N N . VAL A 1 264 ? 9.817 17.457 38.197 1.00 24.72 265 VAL A N 1
ATOM 1869 C CA . VAL A 1 264 ? 9.536 16.211 37.492 1.00 25.88 265 VAL A CA 1
ATOM 1870 C C . VAL A 1 264 ? 8.555 16.482 36.357 1.00 29.99 265 VAL A C 1
ATOM 1871 O O . VAL A 1 264 ? 8.724 15.980 35.238 1.00 27.03 265 VAL A O 1
ATOM 1875 N N . THR A 1 265 ? 7.558 17.319 36.645 1.00 28.27 266 THR A N 1
ATOM 1876 C CA . THR A 1 265 ? 6.519 17.669 35.680 1.00 25.81 266 THR A CA 1
ATOM 1877 C C . THR A 1 265 ? 7.086 18.318 34.404 1.00 27.40 266 THR A C 1
ATOM 1878 O O . THR A 1 265 ? 6.664 17.975 33.302 1.00 26.01 266 THR A O 1
ATOM 1882 N N . LEU A 1 266 ? 8.050 19.231 34.544 1.00 24.12 267 LEU A N 1
ATOM 1883 C CA . LEU A 1 266 ? 8.675 19.829 33.366 1.00 23.42 267 LEU A CA 1
ATOM 1884 C C . LEU A 1 266 ? 9.319 18.763 32.476 1.00 33.03 267 LEU A C 1
ATOM 1885 O O . LEU A 1 266 ? 9.158 18.789 31.253 1.00 29.65 267 LEU A O 1
ATOM 1890 N N . VAL A 1 267 ? 10.039 17.835 33.102 1.00 31.09 268 VAL A N 1
ATOM 1891 C CA . VAL A 1 267 ? 10.678 16.717 32.405 1.00 28.40 268 VAL A CA 1
ATOM 1892 C C . VAL A 1 267 ? 9.659 15.816 31.702 1.00 27.08 268 VAL A C 1
ATOM 1893 O O . VAL A 1 267 ? 9.811 15.494 30.515 1.00 26.49 268 VAL A O 1
ATOM 1897 N N . VAL A 1 268 ? 8.623 15.408 32.432 1.00 24.47 269 VAL A N 1
ATOM 1898 C CA . VAL A 1 268 ? 7.601 14.536 31.874 1.00 24.35 269 VAL A CA 1
ATOM 1899 C C . VAL A 1 268 ? 7.037 15.148 30.601 1.00 27.12 269 VAL A C 1
ATOM 1900 O O . VAL A 1 268 ? 6.986 14.489 29.566 1.00 23.31 269 VAL A O 1
ATOM 1904 N N . ASN A 1 269 ? 6.657 16.424 30.671 1.00 23.55 270 ASN A N 1
ATOM 1905 C CA . ASN A 1 269 ? 5.961 17.063 29.564 1.00 25.29 270 ASN A CA 1
ATOM 1906 C C . ASN A 1 269 ? 6.888 17.399 28.399 1.00 23.82 270 ASN A C 1
ATOM 1907 O O . ASN A 1 269 ? 6.443 17.546 27.264 1.00 27.41 270 ASN A O 1
ATOM 1912 N N . LYS A 1 270 ? 8.182 17.515 28.687 1.00 25.33 271 LYS A N 1
ATOM 1913 C CA . LYS A 1 270 ? 9.160 17.827 27.657 1.00 26.85 271 LYS A CA 1
ATOM 1914 C C . LYS A 1 270 ? 9.557 16.583 26.867 1.00 24.91 271 LYS A C 1
ATOM 1915 O O . LYS A 1 270 ? 9.978 16.677 25.716 1.00 28.76 271 LYS A O 1
ATOM 1921 N N . GLU A 1 271 ? 9.408 15.412 27.472 1.00 23.93 272 GLU A N 1
ATOM 1922 C CA . GLU A 1 271 ? 9.877 14.183 26.840 1.00 24.80 272 GLU A CA 1
ATOM 1923 C C . GLU A 1 271 ? 8.769 13.296 26.286 1.00 25.97 272 GLU A C 1
ATOM 1924 O O . GLU A 1 271 ? 9.045 12.330 25.567 1.00 22.87 272 GLU A O 1
ATOM 1930 N N . ALA A 1 272 ? 7.522 13.623 26.612 1.00 23.97 273 ALA A N 1
ATOM 1931 C CA . ALA A 1 272 ? 6.403 12.734 26.320 1.00 19.55 273 ALA A CA 1
ATOM 1932 C C . ALA A 1 272 ? 6.218 12.496 24.830 1.00 25.65 273 ALA A C 1
ATOM 1933 O O . ALA A 1 272 ? 6.020 11.352 24.387 1.00 24.68 273 ALA A O 1
ATOM 1935 N N . GLU A 1 273 ? 6.264 13.571 24.055 1.00 19.77 274 GLU A N 1
ATOM 1936 C CA . GLU A 1 273 ? 6.054 13.445 22.621 1.00 25.71 274 GLU A CA 1
ATOM 1937 C C . GLU A 1 273 ? 7.163 12.616 21.955 1.00 24.33 274 GLU A C 1
ATOM 1938 O O . GLU A 1 273 ? 6.872 11.749 21.117 1.00 24.20 274 GLU A O 1
ATOM 1944 N N . ALA A 1 274 ? 8.419 12.849 22.336 1.00 19.48 275 ALA A N 1
ATOM 1945 C CA . ALA A 1 274 ? 9.534 12.085 21.777 1.00 25.45 275 ALA A CA 1
ATOM 1946 C C . ALA A 1 274 ? 9.420 10.600 22.090 1.00 26.90 275 ALA A C 1
ATOM 1947 O O . ALA A 1 274 ? 9.766 9.757 21.261 1.00 21.19 275 ALA A O 1
ATOM 1949 N N . LEU A 1 275 ? 8.966 10.280 23.296 1.00 21.48 276 LEU A N 1
ATOM 1950 C CA . LEU A 1 275 ? 8.784 8.883 23.673 1.00 21.27 276 LEU A CA 1
ATOM 1951 C C . LEU A 1 275 ? 7.679 8.274 22.818 1.00 21.35 276 LEU A C 1
ATOM 1952 O O . LEU A 1 275 ? 7.786 7.135 22.359 1.00 20.48 276 LEU A O 1
ATOM 1957 N N . ASN A 1 276 ? 6.618 9.036 22.570 1.00 20.96 277 ASN A N 1
ATOM 1958 C CA . ASN A 1 276 ? 5.523 8.469 21.806 1.00 20.97 277 ASN A CA 1
ATOM 1959 C C . ASN A 1 276 ? 5.920 8.216 20.360 1.00 18.08 277 ASN A C 1
ATOM 1960 O O . ASN A 1 276 ? 5.474 7.240 19.770 1.00 19.39 277 ASN A O 1
ATOM 1965 N N . GLN A 1 277 ? 6.760 9.086 19.801 1.00 16.53 278 GLN A N 1
ATOM 1966 C CA . GLN A 1 277 ? 7.249 8.890 18.441 1.00 18.36 278 GLN A CA 1
ATOM 1967 C C . GLN A 1 277 ? 8.158 7.663 18.326 1.00 19.26 278 GLN A C 1
ATOM 1968 O O . GLN A 1 277 ? 8.042 6.910 17.367 1.00 16.24 278 GLN A O 1
ATOM 1974 N N . LYS A 1 278 ? 9.039 7.437 19.302 1.00 18.71 279 LYS A N 1
ATOM 1975 C CA . LYS A 1 278 ? 9.811 6.180 19.326 1.00 19.01 279 LYS A CA 1
ATOM 1976 C C . LYS A 1 278 ? 8.900 4.931 19.437 1.00 20.00 279 LYS A C 1
ATOM 1977 O O . LYS A 1 278 ? 9.166 3.901 18.809 1.00 18.24 279 LYS A O 1
ATOM 1979 N N . GLU A 1 279 ? 7.832 5.007 20.228 1.00 18.96 280 GLU A N 1
ATOM 1980 C CA . GLU A 1 279 ? 6.934 3.858 20.338 1.00 14.55 280 GLU A CA 1
ATOM 1981 C C . GLU A 1 279 ? 6.182 3.654 19.020 1.00 19.65 280 GLU A C 1
ATOM 1982 O O . GLU A 1 279 ? 5.868 2.520 18.653 1.00 18.05 280 GLU A O 1
ATOM 1988 N N . ARG A 1 280 ? 5.881 4.741 18.316 1.00 15.96 281 ARG A N 1
ATOM 1989 C CA . ARG A 1 280 ? 5.264 4.607 16.988 1.00 18.36 281 ARG A CA 1
ATOM 1990 C C . ARG A 1 280 ? 6.193 3.825 16.058 1.00 19.31 281 ARG A C 1
ATOM 1991 O O . ARG A 1 280 ? 5.770 2.880 15.384 1.00 16.99 281 ARG A O 1
ATOM 1999 N N . GLU A 1 281 ? 7.463 4.213 16.025 1.00 18.62 282 GLU A N 1
ATOM 2000 C CA . GLU A 1 281 ? 8.442 3.526 15.174 1.00 17.34 282 GLU A CA 1
ATOM 2001 C C . GLU A 1 281 ? 8.508 2.040 15.482 1.00 20.43 282 GLU A C 1
ATOM 2002 O O . GLU A 1 281 ? 8.518 1.208 14.571 1.00 20.75 282 GLU A O 1
ATOM 2008 N N . HIS A 1 282 ? 8.584 1.710 16.768 1.00 15.37 283 HIS A N 1
ATOM 2009 C CA . HIS A 1 282 ? 8.813 0.336 17.167 1.00 17.50 283 HIS A CA 1
ATOM 2010 C C . HIS A 1 282 ? 7.561 -0.509 16.968 1.00 19.73 283 HIS A C 1
ATOM 2011 O O . HIS A 1 282 ? 7.660 -1.677 16.592 1.00 21.67 283 HIS A O 1
ATOM 2018 N N . LEU A 1 283 ? 6.387 0.085 17.189 1.00 18.31 284 LEU A N 1
ATOM 2019 C CA . LEU A 1 283 ? 5.143 -0.645 16.960 1.00 22.36 284 LEU A CA 1
ATOM 2020 C C . LEU A 1 283 ? 5.007 -0.970 15.474 1.00 18.90 284 LEU A C 1
ATOM 2021 O O . LEU A 1 283 ? 4.780 -2.136 15.110 1.00 18.52 284 LEU A O 1
ATOM 2026 N N . LEU A 1 284 ? 5.153 0.046 14.618 1.00 14.70 285 LEU A N 1
ATOM 2027 C CA . LEU A 1 284 ? 5.041 -0.163 13.181 1.00 15.62 285 LEU A CA 1
ATOM 2028 C C . LEU A 1 284 ? 6.121 -1.123 12.682 1.00 21.31 285 LEU A C 1
ATOM 2029 O O . LEU A 1 284 ? 5.892 -1.902 11.752 1.00 16.87 285 LEU A O 1
ATOM 2034 N N . ALA A 1 285 ? 7.289 -1.087 13.313 1.00 18.86 286 ALA A N 1
ATOM 2035 C CA . ALA A 1 285 ? 8.393 -1.928 12.855 1.00 21.46 286 ALA A CA 1
ATOM 2036 C C . ALA A 1 285 ? 8.037 -3.407 13.004 1.00 21.68 286 ALA A C 1
ATOM 2037 O O . ALA A 1 285 ? 8.420 -4.231 12.168 1.00 21.60 286 ALA A O 1
ATOM 2039 N N . ALA A 1 286 ? 7.263 -3.724 14.035 1.00 21.15 287 ALA A N 1
ATOM 2040 C CA . ALA A 1 286 ? 6.853 -5.103 14.317 1.00 25.85 287 ALA A CA 1
ATOM 2041 C C . ALA A 1 286 ? 6.007 -5.698 13.187 1.00 31.58 287 ALA A C 1
ATOM 2042 O O . ALA A 1 286 ? 5.983 -6.915 12.995 1.00 28.11 287 ALA A O 1
ATOM 2044 N N . GLY A 1 287 ? 5.312 -4.842 12.442 1.00 25.50 288 GLY A N 1
ATOM 2045 C CA . GLY A 1 287 ? 4.666 -5.263 11.206 1.00 21.85 288 GLY A CA 1
ATOM 2046 C C . GLY A 1 287 ? 3.265 -5.824 11.359 1.00 24.00 288 GLY A C 1
ATOM 2047 O O . GLY A 1 287 ? 2.653 -6.244 10.377 1.00 25.21 288 GLY A O 1
ATOM 2048 N N . LYS A 1 288 ? 2.749 -5.836 12.582 1.00 19.20 289 LYS A N 1
ATOM 2049 C CA . LYS A 1 288 ? 1.409 -6.374 12.818 1.00 20.28 289 LYS A CA 1
ATOM 2050 C C . LYS A 1 288 ? 0.350 -5.330 12.509 1.00 22.29 289 LYS A C 1
ATOM 2051 O O . LYS A 1 288 ? -0.655 -5.623 11.861 1.00 20.12 289 LYS A O 1
ATOM 2057 N N . SER A 1 289 ? 0.575 -4.112 12.996 1.00 22.32 290 SER A N 1
ATOM 2058 C CA . SER A 1 289 ? -0.262 -2.970 12.643 1.00 17.79 290 SER A CA 1
ATOM 2059 C C . SER A 1 289 ? 0.399 -2.182 11.543 1.00 18.31 290 SER A C 1
ATOM 2060 O O . SER A 1 289 ? 1.622 -2.001 11.562 1.00 19.77 290 SER A O 1
ATOM 2063 N N . ARG A 1 290 ? -0.395 -1.734 10.573 1.00 15.72 291 ARG A N 1
ATOM 2064 C CA . ARG A 1 290 ? 0.118 -0.891 9.497 1.00 17.04 291 ARG A CA 1
ATOM 2065 C C . ARG A 1 290 ? -0.421 0.523 9.635 1.00 19.88 291 ARG A C 1
ATOM 2066 O O . ARG A 1 290 ? -1.584 0.726 9.986 1.00 19.72 291 ARG A O 1
ATOM 2074 N N . LEU A 1 291 ? 0.429 1.493 9.344 1.00 16.55 292 LEU A N 1
ATOM 2075 C CA . LEU A 1 291 ? 0.077 2.900 9.516 1.00 17.95 292 LEU A CA 1
ATOM 2076 C C . LEU A 1 291 ? -0.799 3.380 8.374 1.00 19.08 292 LEU A C 1
ATOM 2077 O O . LEU A 1 291 ? -0.468 3.211 7.197 1.00 18.78 292 LEU A O 1
ATOM 2082 N N . VAL A 1 292 ? -1.919 3.984 8.739 1.00 15.00 293 VAL A N 1
ATOM 2083 C CA . VAL A 1 292 ? -2.774 4.673 7.799 1.00 15.16 293 VAL A CA 1
ATOM 2084 C C . VAL A 1 292 ? -2.585 6.174 8.002 1.00 18.28 293 VAL A C 1
ATOM 2085 O O . VAL A 1 292 ? -2.845 6.712 9.088 1.00 15.50 293 VAL A O 1
ATOM 2089 N N . SER A 1 293 ? -2.119 6.834 6.946 1.00 15.32 294 SER A N 1
ATOM 2090 C CA . SER A 1 293 ? -1.766 8.242 6.971 1.00 15.55 294 SER A CA 1
ATOM 2091 C C . SER A 1 293 ? -2.853 9.089 6.305 1.00 16.52 294 SER A C 1
ATOM 2092 O O . SER A 1 293 ? -3.390 8.707 5.266 1.00 17.94 294 SER A O 1
ATOM 2095 N N . LEU A 1 294 ? -3.191 10.217 6.926 1.00 16.31 295 LEU A N 1
ATOM 2096 C CA . LEU A 1 294 ? -4.275 11.059 6.437 1.00 16.79 295 LEU A CA 1
ATOM 2097 C C . LEU A 1 294 ? -3.757 12.262 5.653 1.00 22.74 295 LEU A C 1
ATOM 2098 O O . LEU A 1 294 ? -2.807 12.925 6.075 1.00 20.58 295 LEU A O 1
ATOM 2103 N N . SER A 1 295 ? -4.386 12.545 4.515 1.00 17.87 296 SER A N 1
ATOM 2104 C CA . SER A 1 295 ? -4.129 13.791 3.794 1.00 17.92 296 SER A CA 1
ATOM 2105 C C . SER A 1 295 ? -4.706 14.979 4.537 1.00 18.54 296 SER A C 1
ATOM 2106 O O . SER A 1 295 ? -5.452 14.803 5.484 1.00 21.83 296 SER A O 1
ATOM 2109 N N . ALA A 1 296 ? -4.392 16.190 4.082 1.00 21.62 297 ALA A N 1
ATOM 2110 C CA . ALA A 1 296 ? -4.967 17.397 4.678 1.00 22.18 297 ALA A CA 1
ATOM 2111 C C . ALA A 1 296 ? -6.487 17.352 4.599 1.00 22.31 297 ALA A C 1
ATOM 2112 O O . ALA A 1 296 ? -7.190 17.685 5.550 1.00 24.15 297 ALA A O 1
ATOM 2114 N N . GLU A 1 297 ? -6.988 16.915 3.453 1.00 20.19 298 GLU A N 1
ATOM 2115 C CA . GLU A 1 297 ? -8.433 16.890 3.218 1.00 20.86 298 GLU A CA 1
ATOM 2116 C C . GLU A 1 297 ? -9.128 15.861 4.088 1.00 21.57 298 GLU A C 1
ATOM 2117 O O . GLU A 1 297 ? -10.234 16.117 4.586 1.00 23.08 298 GLU A O 1
ATOM 2123 N N . GLU A 1 298 ? -8.513 14.693 4.243 1.00 20.29 299 GLU A N 1
ATOM 2124 C CA . GLU A 1 298 ? -9.065 13.663 5.117 1.00 22.52 299 GLU A CA 1
ATOM 2125 C C . GLU A 1 298 ? -9.007 14.123 6.572 1.00 19.22 299 GLU A C 1
ATOM 2126 O O . GLU A 1 298 ? -9.941 13.897 7.323 1.00 20.62 299 GLU A O 1
ATOM 2132 N N . HIS A 1 299 ? -7.900 14.750 6.964 1.00 19.13 300 HIS A N 1
ATOM 2133 C CA . HIS A 1 299 ? -7.791 15.322 8.312 1.00 27.88 300 HIS A CA 1
ATOM 2134 C C . HIS A 1 299 ? -8.896 16.335 8.583 1.00 26.25 300 HIS A C 1
ATOM 2135 O O . HIS A 1 299 ? -9.497 16.350 9.662 1.00 23.38 300 HIS A O 1
ATOM 2142 N N . GLU A 1 300 ? -9.143 17.196 7.602 1.00 20.67 301 GLU A N 1
ATOM 2143 C CA . GLU A 1 300 ? -10.192 18.189 7.725 1.00 21.55 301 GLU A CA 1
ATOM 2144 C C . GLU A 1 300 ? -11.557 17.516 7.816 1.00 28.03 301 GLU A C 1
ATOM 2145 O O . GLU A 1 300 ? -12.430 17.971 8.555 1.00 27.61 301 GLU A O 1
ATOM 2151 N N . ALA A 1 301 ? -11.747 16.433 7.066 1.00 21.59 302 ALA A N 1
ATOM 2152 C CA . ALA A 1 301 ? -12.999 15.691 7.151 1.00 23.01 302 ALA A CA 1
ATOM 2153 C C . ALA A 1 301 ? -13.207 15.115 8.557 1.00 23.69 302 ALA A C 1
ATOM 2154 O O . ALA A 1 301 ? -14.312 15.185 9.095 1.00 23.62 302 ALA A O 1
ATOM 2156 N N . TRP A 1 302 ? -12.164 14.539 9.150 1.00 20.43 303 TRP A N 1
ATOM 2157 C CA . TRP A 1 302 ? -12.276 14.028 10.528 1.00 22.49 303 TRP A CA 1
ATOM 2158 C C . TRP A 1 302 ? -12.594 15.133 11.516 1.00 24.99 303 TRP A C 1
ATOM 2159 O O . TRP A 1 302 ? -13.434 14.975 12.410 1.00 24.86 303 TRP A O 1
ATOM 2170 N N . ARG A 1 303 ? -11.912 16.258 11.356 1.00 23.50 304 ARG A N 1
ATOM 2171 C CA . ARG A 1 303 ? -12.103 17.381 12.264 1.00 28.26 304 ARG A CA 1
ATOM 2172 C C . ARG A 1 303 ? -13.528 17.933 12.130 1.00 29.06 304 ARG A C 1
ATOM 2173 O O . ARG A 1 303 ? -14.195 18.236 13.125 1.00 24.72 304 ARG A O 1
ATOM 2181 N N . ASN A 1 304 ? -13.994 18.046 10.891 1.00 27.01 305 ASN A N 1
ATOM 2182 C CA . ASN A 1 304 ? -15.339 18.524 10.630 1.00 27.21 305 ASN A CA 1
ATOM 2183 C C . ASN A 1 304 ? -16.396 17.564 11.163 1.00 28.00 305 ASN A C 1
ATOM 2184 O O . ASN A 1 304 ? -17.470 17.991 11.569 1.00 32.38 305 ASN A O 1
ATOM 2189 N N . ALA A 1 305 ? -16.088 16.269 11.194 1.00 26.26 306 ALA A N 1
ATOM 2190 C CA . ALA A 1 305 ? -17.046 15.306 11.732 1.00 28.14 306 ALA A CA 1
ATOM 2191 C C . ALA A 1 305 ? -17.113 15.311 13.266 1.00 22.97 306 ALA A C 1
ATOM 2192 O O . ALA A 1 305 ? -18.149 14.986 13.838 1.00 25.41 306 ALA A O 1
ATOM 2194 N N . MET A 1 306 ? -16.025 15.679 13.932 1.00 27.54 307 MET A N 1
ATOM 2195 C CA . MET A 1 306 ? -15.947 15.469 15.384 1.00 22.66 307 MET A CA 1
ATOM 2196 C C . MET A 1 306 ? -16.065 16.751 16.199 1.00 29.42 307 MET A C 1
ATOM 2197 O O . MET A 1 306 ? -16.590 16.735 17.313 1.00 30.98 307 MET A O 1
ATOM 2202 N N . LYS A 1 307 ? -15.599 17.861 15.640 1.00 25.06 308 LYS A N 1
ATOM 2203 C CA . LYS A 1 307 ? -15.725 19.168 16.297 1.00 30.71 308 LYS A CA 1
ATOM 2204 C C . LYS A 1 307 ? -17.159 19.591 16.697 1.00 30.17 308 LYS A C 1
ATOM 2205 O O . LYS A 1 307 ? -17.324 20.321 17.681 1.00 32.97 308 LYS A O 1
ATOM 2211 N N . PRO A 1 308 ? -18.204 19.159 15.952 1.00 33.97 309 PRO A N 1
ATOM 2212 C CA . PRO A 1 308 ? -19.532 19.575 16.433 1.00 28.70 309 PRO A CA 1
ATOM 2213 C C . PRO A 1 308 ? -19.881 19.093 17.841 1.00 30.66 309 PRO A C 1
ATOM 2214 O O . PRO A 1 308 ? -20.851 19.579 18.417 1.00 33.12 309 PRO A O 1
ATOM 2218 N N . LEU A 1 309 ? -19.093 18.175 18.390 1.00 28.97 310 LEU A N 1
ATOM 2219 C CA . LEU A 1 309 ? -19.294 17.720 19.765 1.00 31.08 310 LEU A CA 1
ATOM 2220 C C . LEU A 1 309 ? -19.118 18.837 20.779 1.00 30.77 310 LEU A C 1
ATOM 2221 O O . LEU A 1 309 ? -19.743 18.817 21.845 1.00 30.76 310 LEU A O 1
ATOM 2226 N N . TRP A 1 310 ? -18.251 19.799 20.461 1.00 28.35 311 TRP A N 1
ATOM 2227 C CA . TRP A 1 310 ? -17.989 20.916 21.368 1.00 30.90 311 TRP A CA 1
ATOM 2228 C C . TRP A 1 310 ? -19.270 21.656 21.758 1.00 32.16 311 TRP A C 1
ATOM 2229 O O . TRP A 1 310 ? -19.406 22.123 22.890 1.00 35.47 311 TRP A O 1
ATOM 2240 N N . LYS A 1 311 ? -20.202 21.776 20.816 1.00 29.71 312 LYS A N 1
ATOM 2241 C CA . LYS A 1 311 ? -21.431 22.524 21.072 1.00 35.58 312 LYS A CA 1
ATOM 2242 C C . LYS A 1 311 ? -22.262 21.888 22.186 1.00 40.46 312 LYS A C 1
ATOM 2243 O O . LYS A 1 311 ? -23.025 22.578 22.856 1.00 43.45 312 LYS A O 1
ATOM 2249 N N . ASN A 1 312 ? -22.107 20.585 22.404 1.00 40.86 313 ASN A N 1
ATOM 2250 C CA . ASN A 1 312 ? -22.825 19.926 23.496 1.00 39.78 313 ASN A CA 1
ATOM 2251 C C . ASN A 1 312 ? -22.302 20.333 24.874 1.00 39.18 313 ASN A C 1
ATOM 2252 O O . ASN A 1 312 ? -22.972 20.109 25.883 1.00 36.86 313 ASN A O 1
ATOM 2257 N N . TYR A 1 313 ? -21.107 20.921 24.914 1.00 36.66 314 TYR A N 1
ATOM 2258 C CA . TYR A 1 313 ? -20.447 21.226 26.189 1.00 38.40 314 TYR A CA 1
ATOM 2259 C C . TYR A 1 313 ? -20.103 22.708 26.344 1.00 39.99 314 TYR A C 1
ATOM 2260 O O . TYR A 1 313 ? -19.622 23.132 27.395 1.00 40.38 314 TYR A O 1
ATOM 2269 N N . GLU A 1 314 ? -20.371 23.486 25.299 1.00 37.24 315 GLU A N 1
ATOM 2270 C CA . GLU A 1 314 ? -19.957 24.885 25.234 1.00 40.94 315 GLU A CA 1
ATOM 2271 C C . GLU A 1 314 ? -20.633 25.747 26.299 1.00 46.40 315 GLU A C 1
ATOM 2272 O O . GLU A 1 314 ? -20.000 26.644 26.863 1.00 40.87 315 GLU A O 1
ATOM 2278 N N . ALA A 1 315 ? -21.905 25.475 26.576 1.00 33.61 316 ALA A N 1
ATOM 2279 C CA . ALA A 1 315 ? -22.620 26.250 27.588 1.00 36.04 316 ALA A CA 1
ATOM 2280 C C . ALA A 1 315 ? -21.968 26.107 28.973 1.00 42.09 316 ALA A C 1
ATOM 2281 O O . ALA A 1 315 ? -21.835 27.082 29.693 1.00 47.60 316 ALA A O 1
ATOM 2283 N N . GLN A 1 316 ? -21.550 24.897 29.334 1.00 44.62 317 GLN A N 1
ATOM 2284 C CA . GLN A 1 316 ? -20.849 24.668 30.606 1.00 54.99 317 GLN A CA 1
ATOM 2285 C C . GLN A 1 316 ? -19.465 25.324 30.624 1.00 54.62 317 GLN A C 1
ATOM 2286 O O . GLN A 1 316 ? -19.094 25.969 31.608 1.00 55.10 317 GLN A O 1
ATOM 2292 N N . ILE A 1 317 ? -18.720 25.171 29.532 1.00 55.04 318 ILE A N 1
ATOM 2293 C CA . ILE A 1 317 ? -17.324 25.595 29.497 1.00 49.38 318 ILE A CA 1
ATOM 2294 C C . ILE A 1 317 ? -17.154 27.060 29.089 1.00 48.67 318 ILE A C 1
ATOM 2295 O O . ILE A 1 317 ? -17.672 27.494 28.060 1.00 46.54 318 ILE A O 1
ATOM 2300 N N . PRO B 1 27 ? 12.012 -52.205 -16.144 1.00 58.86 28 PRO B N 1
ATOM 2301 C CA . PRO B 1 27 ? 11.346 -50.939 -15.806 1.00 61.00 28 PRO B CA 1
ATOM 2302 C C . PRO B 1 27 ? 12.134 -49.724 -16.284 1.00 57.86 28 PRO B C 1
ATOM 2303 O O . PRO B 1 27 ? 13.200 -49.439 -15.730 1.00 50.57 28 PRO B O 1
ATOM 2307 N N . VAL B 1 28 ? 11.618 -49.024 -17.293 1.00 57.61 29 VAL B N 1
ATOM 2308 C CA . VAL B 1 28 ? 12.282 -47.827 -17.801 1.00 59.57 29 VAL B CA 1
ATOM 2309 C C . VAL B 1 28 ? 12.135 -46.671 -16.819 1.00 55.75 29 VAL B C 1
ATOM 2310 O O . VAL B 1 28 ? 11.025 -46.290 -16.449 1.00 56.84 29 VAL B O 1
ATOM 2314 N N . VAL B 1 29 ? 13.269 -46.129 -16.390 1.00 52.68 30 VAL B N 1
ATOM 2315 C CA . VAL B 1 29 ? 13.285 -45.040 -15.426 1.00 49.80 30 VAL B CA 1
ATOM 2316 C C . VAL B 1 29 ? 13.336 -43.707 -16.160 1.00 50.18 30 VAL B C 1
ATOM 2317 O O . VAL B 1 29 ? 14.169 -43.508 -17.050 1.00 47.68 30 VAL B O 1
ATOM 2321 N N . ILE B 1 30 ? 12.424 -42.807 -15.801 1.00 52.08 31 ILE B N 1
ATOM 2322 C CA . ILE B 1 30 ? 12.399 -41.459 -16.364 1.00 42.61 31 ILE B CA 1
ATOM 2323 C C . ILE B 1 30 ? 12.603 -40.406 -15.276 1.00 37.42 31 ILE B C 1
ATOM 2324 O O . ILE B 1 30 ? 11.698 -40.142 -14.481 1.00 28.64 31 ILE B O 1
ATOM 2329 N N . LYS B 1 31 ? 13.794 -39.810 -15.240 1.00 28.93 32 LYS B N 1
ATOM 2330 C CA . LYS B 1 31 ? 14.066 -38.721 -14.308 1.00 28.26 32 LYS B CA 1
ATOM 2331 C C . LYS B 1 31 ? 13.688 -37.398 -14.972 1.00 26.38 32 LYS B C 1
ATOM 2332 O O . LYS B 1 31 ? 14.118 -37.111 -16.090 1.00 23.65 32 LYS B O 1
ATOM 2338 N N . PHE B 1 32 ? 12.876 -36.609 -14.275 1.00 30.52 33 PHE B N 1
ATOM 2339 C CA . PHE B 1 32 ? 12.333 -35.358 -14.787 1.00 24.62 33 PHE B CA 1
ATOM 2340 C C . PHE B 1 32 ? 12.909 -34.208 -13.950 1.00 22.86 33 PHE B C 1
ATOM 2341 O O . PHE B 1 32 ? 12.548 -34.044 -12.787 1.00 24.64 33 PHE B O 1
ATOM 2349 N N . SER B 1 33 ? 13.790 -33.407 -14.538 1.00 23.51 34 SER B N 1
ATOM 2350 C CA . SER B 1 33 ? 14.419 -32.317 -13.798 1.00 27.70 34 SER B CA 1
ATOM 2351 C C . SER B 1 33 ? 13.877 -30.969 -14.252 1.00 22.69 34 SER B C 1
ATOM 2352 O O . SER B 1 33 ? 13.699 -30.738 -15.447 1.00 22.55 34 SER B O 1
ATOM 2355 N N . HIS B 1 34 ? 13.591 -30.072 -13.309 1.00 19.88 35 HIS B N 1
ATOM 2356 C CA . HIS B 1 34 ? 13.280 -28.695 -13.691 1.00 19.12 35 HIS B CA 1
ATOM 2357 C C . HIS B 1 34 ? 13.637 -27.749 -12.560 1.00 22.44 35 HIS B C 1
ATOM 2358 O O . HIS B 1 34 ? 13.957 -28.193 -11.452 1.00 26.56 35 HIS B O 1
ATOM 2365 N N . VAL B 1 35 ? 13.606 -26.452 -12.852 1.00 23.17 36 VAL B N 1
ATOM 2366 C CA . VAL B 1 35 ? 14.256 -25.470 -11.987 1.00 25.08 36 VAL B CA 1
ATOM 2367 C C . VAL B 1 35 ? 13.303 -24.674 -11.100 1.00 24.10 36 VAL B C 1
ATOM 2368 O O . VAL B 1 35 ? 13.747 -23.801 -10.360 1.00 20.37 36 VAL B O 1
ATOM 2372 N N . VAL B 1 36 ? 12.004 -24.955 -11.182 1.00 20.65 37 VAL B N 1
ATOM 2373 C CA . VAL B 1 36 ? 11.020 -24.179 -10.429 1.00 21.83 37 VAL B CA 1
ATOM 2374 C C . VAL B 1 36 ? 10.377 -25.077 -9.377 1.00 23.80 37 VAL B C 1
ATOM 2375 O O . VAL B 1 36 ? 10.733 -26.251 -9.260 1.00 25.42 37 VAL B O 1
ATOM 2379 N N . SER B 1 37 ? 9.441 -24.541 -8.602 1.00 26.36 38 SER B N 1
ATOM 2380 C CA . SER B 1 37 ? 8.863 -25.331 -7.513 1.00 28.23 38 SER B CA 1
ATOM 2381 C C . SER B 1 37 ? 7.771 -26.292 -7.985 1.00 25.17 38 SER B C 1
ATOM 2382 O O . SER B 1 37 ? 7.371 -26.268 -9.146 1.00 23.85 38 SER B O 1
ATOM 2385 N N . ASP B 1 38 ? 7.287 -27.135 -7.079 1.00 25.90 39 ASP B N 1
ATOM 2386 C CA . ASP B 1 38 ? 6.248 -28.097 -7.419 1.00 31.94 39 ASP B CA 1
ATOM 2387 C C . ASP B 1 38 ? 4.921 -27.416 -7.749 1.00 32.04 39 ASP B C 1
ATOM 2388 O O . ASP B 1 38 ? 4.115 -27.959 -8.502 1.00 36.74 39 ASP B O 1
ATOM 2393 N N . ASP B 1 39 ? 4.683 -26.238 -7.173 1.00 27.28 40 ASP B N 1
ATOM 2394 C CA . ASP B 1 39 ? 3.372 -25.590 -7.284 1.00 31.35 40 ASP B CA 1
ATOM 2395 C C . ASP B 1 39 ? 3.296 -24.563 -8.420 1.00 27.70 40 ASP B C 1
ATOM 2396 O O . ASP B 1 39 ? 2.746 -23.481 -8.256 1.00 34.68 40 ASP B O 1
ATOM 2401 N N . THR B 1 40 ? 3.861 -24.924 -9.563 1.00 25.55 41 THR B N 1
ATOM 2402 C CA . THR B 1 40 ? 3.931 -24.069 -10.740 1.00 20.17 41 THR B CA 1
ATOM 2403 C C . THR B 1 40 ? 3.221 -24.815 -11.874 1.00 28.15 41 THR B C 1
ATOM 2404 O O . THR B 1 40 ? 2.917 -25.999 -11.716 1.00 26.41 41 THR B O 1
ATOM 2408 N N . PRO B 1 41 ? 2.983 -24.153 -13.021 1.00 24.01 42 PRO B N 1
ATOM 2409 C CA . PRO B 1 41 ? 2.388 -24.920 -14.123 1.00 24.32 42 PRO B CA 1
ATOM 2410 C C . PRO B 1 41 ? 3.252 -26.111 -14.521 1.00 26.32 42 PRO B C 1
ATOM 2411 O O . PRO B 1 41 ? 2.736 -27.220 -14.681 1.00 30.02 42 PRO B O 1
ATOM 2415 N N . LYS B 1 42 ? 4.557 -25.888 -14.634 1.00 19.71 43 LYS B N 1
ATOM 2416 C CA . LYS B 1 42 ? 5.500 -26.951 -14.971 1.00 22.72 43 LYS B CA 1
ATOM 2417 C C . LYS B 1 42 ? 5.600 -28.012 -13.880 1.00 25.79 43 LYS B C 1
ATOM 2418 O O . LYS B 1 42 ? 5.594 -29.210 -14.167 1.00 26.88 43 LYS B O 1
ATOM 2424 N N . GLY B 1 43 ? 5.702 -27.571 -12.627 1.00 22.52 44 GLY B N 1
ATOM 2425 C CA . GLY B 1 43 ? 5.867 -28.487 -11.508 1.00 17.30 44 GLY B CA 1
ATOM 2426 C C . GLY B 1 43 ? 4.693 -29.437 -11.401 1.00 26.53 44 GLY B C 1
ATOM 2427 O O . GLY B 1 43 ? 4.863 -30.640 -11.187 1.00 26.66 44 GLY B O 1
ATOM 2428 N N . LYS B 1 44 ? 3.496 -28.888 -11.565 1.00 29.55 45 LYS B N 1
ATOM 2429 C CA . LYS B 1 44 ? 2.267 -29.678 -11.543 1.00 29.70 45 LYS B CA 1
ATOM 2430 C C . LYS B 1 44 ? 2.181 -30.626 -12.742 1.00 29.56 45 LYS B C 1
ATOM 2431 O O . LYS B 1 44 ? 1.673 -31.739 -12.634 1.00 34.04 45 LYS B O 1
ATOM 2437 N N . GLY B 1 45 ? 2.652 -30.172 -13.895 1.00 20.26 46 GLY B N 1
ATOM 2438 C CA . GLY B 1 45 ? 2.716 -31.022 -15.063 1.00 21.91 46 GLY B CA 1
ATOM 2439 C C . GLY B 1 45 ? 3.605 -32.230 -14.853 1.00 30.35 46 GLY B C 1
ATOM 2440 O O . GLY B 1 45 ? 3.205 -33.364 -15.153 1.00 31.80 46 GLY B O 1
ATOM 2441 N N . ALA B 1 46 ? 4.809 -31.989 -14.336 1.00 24.78 47 ALA B N 1
ATOM 2442 C CA . ALA B 1 46 ? 5.775 -33.058 -14.107 1.00 29.77 47 ALA B CA 1
ATOM 2443 C C . ALA B 1 46 ? 5.194 -34.088 -13.149 1.00 34.29 47 ALA B C 1
ATOM 2444 O O . ALA B 1 46 ? 5.272 -35.298 -13.395 1.00 35.93 47 ALA B O 1
ATOM 2446 N N . LEU B 1 47 ? 4.592 -33.603 -12.068 1.00 31.97 48 LEU B N 1
ATOM 2447 C CA . LEU B 1 47 ? 4.025 -34.486 -11.056 1.00 37.46 48 LEU B CA 1
ATOM 2448 C C . LEU B 1 47 ? 2.821 -35.263 -11.591 1.00 43.85 48 LEU B C 1
ATOM 2449 O O . LEU B 1 47 ? 2.599 -36.405 -11.199 1.00 48.78 48 LEU B O 1
ATOM 2454 N N . LEU B 1 48 ? 2.053 -34.657 -12.490 1.00 40.87 49 LEU B N 1
ATOM 2455 C CA . LEU B 1 48 ? 0.938 -35.371 -13.108 1.00 40.37 49 LEU B CA 1
ATOM 2456 C C . LEU B 1 48 ? 1.466 -36.468 -14.032 1.00 44.71 49 LEU B C 1
ATOM 2457 O O . LEU B 1 48 ? 0.849 -37.532 -14.182 1.00 38.87 49 LEU B O 1
ATOM 2462 N N . PHE B 1 49 ? 2.610 -36.204 -14.654 1.00 41.75 50 PHE B N 1
ATOM 2463 C CA . PHE B 1 49 ? 3.269 -37.207 -15.475 1.00 45.48 50 PHE B CA 1
ATOM 2464 C C . PHE B 1 49 ? 4.023 -38.190 -14.582 1.00 47.97 50 PHE B C 1
ATOM 2465 O O . PHE B 1 49 ? 3.468 -39.199 -14.150 1.00 52.65 50 PHE B O 1
ATOM 2473 N N . VAL B 1 63 ? 9.019 -42.824 -12.732 1.00 54.74 64 VAL B N 1
ATOM 2474 C CA . VAL B 1 63 ? 9.171 -41.380 -12.894 1.00 45.59 64 VAL B CA 1
ATOM 2475 C C . VAL B 1 63 ? 9.640 -40.723 -11.599 1.00 42.15 64 VAL B C 1
ATOM 2476 O O . VAL B 1 63 ? 8.961 -40.789 -10.574 1.00 40.53 64 VAL B O 1
ATOM 2480 N N . GLU B 1 64 ? 10.809 -40.093 -11.651 1.00 39.02 65 GLU B N 1
ATOM 2481 C CA . GLU B 1 64 ? 11.347 -39.373 -10.505 1.00 43.01 65 GLU B CA 1
ATOM 2482 C C . GLU B 1 64 ? 11.418 -37.888 -10.823 1.00 35.97 65 GLU B C 1
ATOM 2483 O O . GLU B 1 64 ? 12.100 -37.497 -11.772 1.00 35.66 65 GLU B O 1
ATOM 2489 N N . VAL B 1 65 ? 10.724 -37.062 -10.042 1.00 31.65 66 VAL B N 1
ATOM 2490 C CA . VAL B 1 65 ? 10.709 -35.622 -10.316 1.00 26.56 66 VAL B CA 1
ATOM 2491 C C . VAL B 1 65 ? 11.656 -34.829 -9.420 1.00 31.94 66 VAL B C 1
ATOM 2492 O O . VAL B 1 65 ? 11.616 -34.936 -8.195 1.00 34.91 66 VAL B O 1
ATOM 2496 N N . TYR B 1 66 ? 12.486 -34.004 -10.050 1.00 27.95 67 TYR B N 1
ATOM 2497 C CA . TYR B 1 66 ? 13.479 -33.208 -9.338 1.00 28.52 67 TYR B CA 1
ATOM 2498 C C . TYR B 1 66 ? 13.253 -31.712 -9.574 1.00 29.45 67 TYR B C 1
ATOM 2499 O O . TYR B 1 66 ? 13.774 -31.148 -10.531 1.00 30.47 67 TYR B O 1
ATOM 2508 N N . PRO B 1 67 ? 12.470 -31.068 -8.695 1.00 29.14 68 PRO B N 1
ATOM 2509 C CA . PRO B 1 67 ? 12.177 -29.640 -8.843 1.00 28.07 68 PRO B CA 1
ATOM 2510 C C . PRO B 1 67 ? 13.295 -28.787 -8.250 1.00 24.74 68 PRO B C 1
ATOM 2511 O O . PRO B 1 67 ? 14.204 -29.322 -7.618 1.00 32.87 68 PRO B O 1
ATOM 2515 N N . ASN B 1 68 ? 13.221 -27.480 -8.465 1.00 23.69 69 ASN B N 1
ATOM 2516 C CA . ASN B 1 68 ? 14.122 -26.534 -7.819 1.00 25.79 69 ASN B CA 1
ATOM 2517 C C . ASN B 1 68 ? 15.593 -26.804 -8.093 1.00 29.53 69 ASN B C 1
ATOM 2518 O O . ASN B 1 68 ? 16.430 -26.592 -7.218 1.00 28.94 69 ASN B O 1
ATOM 2523 N N . SER B 1 69 ? 15.892 -27.282 -9.300 1.00 23.11 70 SER B N 1
ATOM 2524 C CA . SER B 1 69 ? 17.258 -27.616 -9.712 1.00 26.68 70 SER B CA 1
ATOM 2525 C C . SER B 1 69 ? 18.003 -28.573 -8.771 1.00 26.95 70 SER B C 1
ATOM 2526 O O . SER B 1 69 ? 19.231 -28.526 -8.676 1.00 26.88 70 SER B O 1
ATOM 2529 N N . THR B 1 70 ? 17.282 -29.454 -8.090 1.00 28.62 71 THR B N 1
ATOM 2530 C CA . THR B 1 70 ? 17.935 -30.396 -7.184 1.00 28.67 71 THR B CA 1
ATOM 2531 C C . THR B 1 70 ? 18.745 -31.448 -7.947 1.00 28.75 71 THR B C 1
ATOM 2532 O O . THR B 1 70 ? 19.667 -32.051 -7.396 1.00 29.44 71 THR B O 1
ATOM 2536 N N . LEU B 1 71 ? 18.415 -31.669 -9.217 1.00 28.50 72 LEU B N 1
ATOM 2537 C CA . LEU B 1 71 ? 19.215 -32.587 -10.018 1.00 34.66 72 LEU B CA 1
ATOM 2538 C C . LEU B 1 71 ? 20.144 -31.795 -10.927 1.00 36.23 72 LEU B C 1
ATOM 2539 O O . LEU B 1 71 ? 21.363 -31.902 -10.813 1.00 31.31 72 LEU B O 1
ATOM 2544 N N . PHE B 1 72 ? 19.572 -31.012 -11.839 1.00 30.80 73 PHE B N 1
ATOM 2545 C CA . PHE B 1 72 ? 20.378 -30.142 -12.687 1.00 31.66 73 PHE B CA 1
ATOM 2546 C C . PHE B 1 72 ? 19.727 -28.775 -12.796 1.00 22.67 73 PHE B C 1
ATOM 2547 O O . PHE B 1 72 ? 18.511 -28.670 -12.854 1.00 24.03 73 PHE B O 1
ATOM 2555 N N . GLY B 1 73 ? 20.550 -27.734 -12.824 1.00 28.91 74 GLY B N 1
ATOM 2556 C CA . GLY B 1 73 ? 20.064 -26.375 -12.987 1.00 22.89 74 GLY B CA 1
ATOM 2557 C C . GLY B 1 73 ? 19.921 -25.956 -14.447 1.00 27.16 74 GLY B C 1
ATOM 2558 O O . GLY B 1 73 ? 20.076 -26.756 -15.368 1.00 25.46 74 GLY B O 1
ATOM 2559 N N . ASP B 1 74 ? 19.599 -24.681 -14.638 1.00 26.92 75 ASP B N 1
ATOM 2560 C CA . ASP B 1 74 ? 19.406 -24.065 -15.952 1.00 30.11 75 ASP B CA 1
ATOM 2561 C C . ASP B 1 74 ? 20.573 -24.315 -16.887 1.00 34.08 75 ASP B C 1
ATOM 2562 O O . ASP B 1 74 ? 20.416 -24.755 -18.025 1.00 38.18 75 ASP B O 1
ATOM 2567 N N . ALA B 1 75 ? 21.753 -23.995 -16.387 1.00 35.86 76 ALA B N 1
ATOM 2568 C CA . ALA B 1 75 ? 22.946 -23.998 -17.207 1.00 40.81 76 ALA B CA 1
ATOM 2569 C C . ALA B 1 75 ? 23.366 -25.408 -17.617 1.00 39.37 76 ALA B C 1
ATOM 2570 O O . ALA B 1 75 ? 23.998 -25.590 -18.653 1.00 43.89 76 ALA B O 1
ATOM 2572 N N . ASP B 1 76 ? 22.996 -26.404 -16.818 1.00 35.01 77 ASP B N 1
ATOM 2573 C CA . ASP B 1 76 ? 23.508 -27.757 -17.017 1.00 35.82 77 ASP B CA 1
ATOM 2574 C C . ASP B 1 76 ? 22.523 -28.786 -17.582 1.00 35.24 77 ASP B C 1
ATOM 2575 O O . ASP B 1 76 ? 22.947 -29.855 -18.013 1.00 34.13 77 ASP B O 1
ATOM 2580 N N . GLU B 1 77 ? 21.226 -28.491 -17.554 1.00 31.39 78 GLU B N 1
ATOM 2581 C CA . GLU B 1 77 ? 20.226 -29.532 -17.788 1.00 31.49 78 GLU B CA 1
ATOM 2582 C C . GLU B 1 77 ? 20.244 -30.131 -19.208 1.00 23.35 78 GLU B C 1
ATOM 2583 O O . GLU B 1 77 ? 20.148 -31.351 -19.368 1.00 27.10 78 GLU B O 1
ATOM 2589 N N . ILE B 1 78 ? 20.370 -29.290 -20.231 1.00 32.64 79 ILE B N 1
ATOM 2590 C CA . ILE B 1 78 ? 20.225 -29.756 -21.607 1.00 30.22 79 ILE B CA 1
ATOM 2591 C C . ILE B 1 78 ? 21.353 -30.706 -21.973 1.00 29.89 79 ILE B C 1
ATOM 2592 O O . ILE B 1 78 ? 21.123 -31.752 -22.592 1.00 34.64 79 ILE B O 1
ATOM 2597 N N . GLU B 1 79 ? 22.573 -30.375 -21.567 1.00 30.28 80 GLU B N 1
ATOM 2598 C CA . GLU B 1 79 ? 23.681 -31.277 -21.830 1.00 33.47 80 GLU B CA 1
ATOM 2599 C C . GLU B 1 79 ? 23.550 -32.550 -20.994 1.00 31.88 80 GLU B C 1
ATOM 2600 O O . GLU B 1 79 ? 23.849 -33.635 -21.479 1.00 30.00 80 GLU B O 1
ATOM 2606 N N . ALA B 1 80 ? 23.055 -32.432 -19.765 1.00 31.77 81 ALA B N 1
ATOM 2607 C CA . ALA B 1 80 ? 22.803 -33.617 -18.946 1.00 31.08 81 ALA B CA 1
ATOM 2608 C C . ALA B 1 80 ? 21.775 -34.541 -19.609 1.00 32.32 81 ALA B C 1
ATOM 2609 O O . ALA B 1 80 ? 21.857 -35.757 -19.477 1.00 34.85 81 ALA B O 1
ATOM 2611 N N . LEU B 1 81 ? 20.807 -33.948 -20.310 1.00 32.69 82 LEU B N 1
ATOM 2612 C CA . LEU B 1 81 ? 19.768 -34.699 -21.017 1.00 32.55 82 LEU B CA 1
ATOM 2613 C C . LEU B 1 81 ? 20.333 -35.486 -22.197 1.00 33.29 82 LEU B C 1
ATOM 2614 O O . LEU B 1 81 ? 20.029 -36.669 -22.372 1.00 31.74 82 LEU B O 1
ATOM 2619 N N . ARG B 1 82 ? 21.159 -34.824 -23.001 1.00 32.91 83 ARG B N 1
ATOM 2620 C CA . ARG B 1 82 ? 21.768 -35.462 -24.160 1.00 36.14 83 ARG B CA 1
ATOM 2621 C C . ARG B 1 82 ? 22.641 -36.638 -23.736 1.00 35.76 83 ARG B C 1
ATOM 2622 O O . ARG B 1 82 ? 22.702 -37.645 -24.431 1.00 38.20 83 ARG B O 1
ATOM 2630 N N . ALA B 1 83 ? 23.289 -36.518 -22.579 1.00 38.98 84 ALA B N 1
ATOM 2631 C CA . ALA B 1 83 ? 24.154 -37.581 -22.063 1.00 41.19 84 ALA B CA 1
ATOM 2632 C C . ALA B 1 83 ? 23.364 -38.664 -21.317 1.00 39.23 84 ALA B C 1
ATOM 2633 O O . ALA B 1 83 ? 23.942 -39.609 -20.794 1.00 38.61 84 ALA B O 1
ATOM 2635 N N . ASN B 1 84 ? 22.044 -38.510 -21.278 1.00 33.89 85 ASN B N 1
ATOM 2636 C CA . ASN B 1 84 ? 21.146 -39.430 -20.575 1.00 36.63 85 ASN B CA 1
ATOM 2637 C C . ASN B 1 84 ? 21.394 -39.489 -19.060 1.00 35.91 85 ASN B C 1
ATOM 2638 O O . ASN B 1 84 ? 21.145 -40.515 -18.428 1.00 35.31 85 ASN B O 1
ATOM 2643 N N . LYS B 1 85 ? 21.857 -38.377 -18.486 1.00 35.50 86 LYS B N 1
ATOM 2644 C CA . LYS B 1 85 ? 21.916 -38.209 -17.032 1.00 38.74 86 LYS B CA 1
ATOM 2645 C C . LYS B 1 85 ? 20.526 -37.934 -16.470 1.00 38.09 86 LYS B C 1
ATOM 2646 O O . LYS B 1 85 ? 20.277 -38.073 -15.275 1.00 36.25 86 LYS B O 1
ATOM 2652 N N . VAL B 1 86 ? 19.630 -37.515 -17.353 1.00 36.46 87 VAL B N 1
ATOM 2653 C CA . VAL B 1 86 ? 18.253 -37.198 -16.995 1.00 33.11 87 VAL B CA 1
ATOM 2654 C C . VAL B 1 86 ? 17.435 -37.536 -18.237 1.00 34.43 87 VAL B C 1
ATOM 2655 O O . VAL B 1 86 ? 17.987 -37.568 -19.335 1.00 38.89 87 VAL B O 1
ATOM 2659 N N . GLN B 1 87 ? 16.143 -37.814 -18.081 1.00 32.59 88 GLN B N 1
ATOM 2660 C CA . GLN B 1 87 ? 15.352 -38.327 -19.196 1.00 33.84 88 GLN B CA 1
ATOM 2661 C C . GLN B 1 87 ? 14.289 -37.356 -19.709 1.00 37.12 88 GLN B C 1
ATOM 2662 O O . GLN B 1 87 ? 13.816 -37.481 -20.843 1.00 34.12 88 GLN B O 1
ATOM 2668 N N . MET B 1 88 ? 13.896 -36.395 -18.885 1.00 36.81 89 MET B N 1
ATOM 2669 C CA . MET B 1 88 ? 12.883 -35.447 -19.325 1.00 28.90 89 MET B CA 1
ATOM 2670 C C . MET B 1 88 ? 13.127 -34.062 -18.746 1.00 26.72 89 MET B C 1
ATOM 2671 O O . MET B 1 88 ? 13.483 -33.933 -17.580 1.00 25.55 89 MET B O 1
ATOM 2676 N N . LEU B 1 89 ? 12.966 -33.045 -19.587 1.00 24.82 90 LEU B N 1
ATOM 2677 C CA . LEU B 1 89 ? 13.031 -31.636 -19.185 1.00 22.76 90 LEU B CA 1
ATOM 2678 C C . LEU B 1 89 ? 11.829 -30.891 -19.757 1.00 23.15 90 LEU B C 1
ATOM 2679 O O . LEU B 1 89 ? 11.207 -31.360 -20.705 1.00 23.25 90 LEU B O 1
ATOM 2684 N N . ALA B 1 90 ? 11.513 -29.725 -19.201 1.00 20.45 91 ALA B N 1
ATOM 2685 C CA . ALA B 1 90 ? 10.608 -28.806 -19.868 1.00 19.03 91 ALA B CA 1
ATOM 2686 C C . ALA B 1 90 ? 11.257 -27.438 -19.821 1.00 20.00 91 ALA B C 1
ATOM 2687 O O . ALA B 1 90 ? 11.182 -26.725 -18.818 1.00 21.76 91 ALA B O 1
ATOM 2689 N N . THR B 1 91 ? 11.903 -27.084 -20.921 1.00 23.63 92 THR B N 1
ATOM 2690 C CA . THR B 1 91 ? 12.836 -25.974 -20.941 1.00 23.37 92 THR B CA 1
ATOM 2691 C C . THR B 1 91 ? 12.259 -24.820 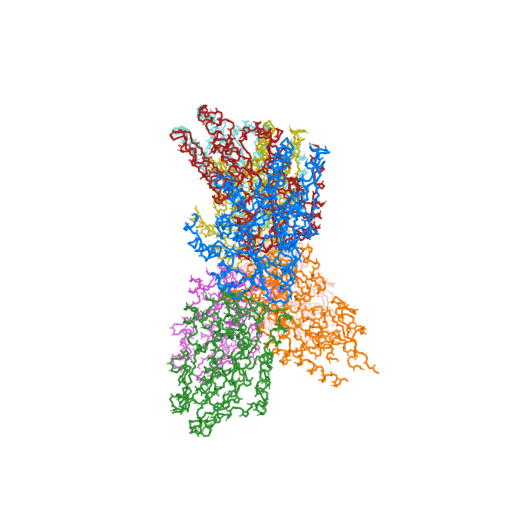-21.740 1.00 21.91 92 THR B C 1
ATOM 2692 O O . THR B 1 91 ? 11.702 -25.038 -22.802 1.00 20.19 92 THR B O 1
ATOM 2696 N N . SER B 1 92 ? 12.381 -23.601 -21.217 1.00 19.10 93 SER B N 1
ATOM 2697 C CA . SER B 1 92 ? 11.871 -22.423 -21.905 1.00 19.35 93 SER B CA 1
ATOM 2698 C C . SER B 1 92 ? 12.344 -22.347 -23.346 1.00 18.96 93 SER B C 1
ATOM 2699 O O . SER B 1 92 ? 13.523 -22.577 -23.647 1.00 15.63 93 SER B O 1
ATOM 2702 N N . LEU B 1 93 ? 11.403 -22.033 -24.233 1.00 17.16 94 LEU B N 1
ATOM 2703 C CA . LEU B 1 93 ? 11.691 -21.907 -25.661 1.00 18.57 94 LEU B CA 1
ATOM 2704 C C . LEU B 1 93 ? 12.802 -20.882 -25.909 1.00 24.39 94 LEU B C 1
ATOM 2705 O O . LEU B 1 93 ? 13.502 -20.955 -26.922 1.00 19.57 94 LEU B O 1
ATOM 2710 N N . SER B 1 94 ? 12.964 -19.944 -24.971 1.00 19.63 95 SER B N 1
ATOM 2711 C CA . SER B 1 94 ? 14.003 -18.910 -25.047 1.00 18.83 95 SER B CA 1
ATOM 2712 C C . SER B 1 94 ? 15.425 -19.419 -24.854 1.00 18.55 95 SER B C 1
ATOM 2713 O O . SER B 1 94 ? 16.382 -18.644 -24.982 1.00 18.97 95 SER B O 1
ATOM 2716 N N . LYS B 1 95 ? 15.588 -20.699 -24.532 1.00 17.50 96 LYS B N 1
ATOM 2717 C CA . LYS B 1 95 ? 16.886 -21.182 -24.045 1.00 17.81 96 LYS B CA 1
ATOM 2718 C C . LYS B 1 95 ? 17.560 -22.159 -25.002 1.00 24.23 96 LYS B C 1
ATOM 2719 O O . LYS B 1 95 ? 18.532 -22.835 -24.653 1.00 18.40 96 LYS B O 1
ATOM 2725 N N . PHE B 1 96 ? 17.078 -22.173 -26.236 1.00 23.11 97 PHE B N 1
ATOM 2726 C CA . PHE B 1 96 ? 17.447 -23.202 -27.179 1.00 24.15 97 PHE B CA 1
ATOM 2727 C C . PHE B 1 96 ? 18.424 -22.745 -28.270 1.00 25.92 97 PHE B C 1
ATOM 2728 O O . PHE B 1 96 ? 18.816 -23.538 -29.133 1.00 27.09 97 PHE B O 1
ATOM 2736 N N . GLU B 1 97 ? 18.844 -21.485 -28.228 1.00 22.13 98 GLU B N 1
ATOM 2737 C CA . GLU B 1 97 ? 19.716 -20.976 -29.292 1.00 26.13 98 GLU B CA 1
ATOM 2738 C C . GLU B 1 97 ? 21.068 -21.697 -29.481 1.00 28.11 98 GLU B C 1
ATOM 2739 O O . GLU B 1 97 ? 21.607 -21.684 -30.589 1.00 24.46 98 GLU B O 1
ATOM 2745 N N . PRO B 1 98 ? 21.616 -22.334 -28.426 1.00 25.63 99 PRO B N 1
ATOM 2746 C CA . PRO B 1 98 ? 22.804 -23.137 -28.755 1.00 26.42 99 PRO B CA 1
ATOM 2747 C C . PRO B 1 98 ? 22.524 -24.355 -29.662 1.00 30.18 99 PRO B C 1
ATOM 2748 O O . PRO B 1 98 ? 23.478 -24.985 -30.126 1.00 26.39 99 PRO B O 1
ATOM 2752 N N . TYR B 1 99 ? 21.256 -24.676 -29.918 1.00 26.62 100 TYR B N 1
ATOM 2753 C CA . TYR B 1 99 ? 20.922 -25.879 -30.684 1.00 31.60 100 TYR B CA 1
ATOM 2754 C C . TYR B 1 99 ? 20.094 -25.619 -31.953 1.00 31.07 100 TYR B C 1
ATOM 2755 O O . TYR B 1 99 ? 20.175 -26.380 -32.923 1.00 28.13 100 TYR B O 1
ATOM 2764 N N . THR B 1 100 ? 19.304 -24.555 -31.955 1.00 26.64 101 THR B N 1
ATOM 2765 C CA . THR B 1 100 ? 18.499 -24.201 -33.132 1.00 27.92 101 THR B CA 1
ATOM 2766 C C . THR B 1 100 ? 18.137 -22.734 -33.113 1.00 28.60 101 THR B C 1
ATOM 2767 O O . THR B 1 100 ? 17.966 -22.150 -32.041 1.00 22.43 101 THR B O 1
ATOM 2771 N N . LYS B 1 101 ? 17.976 -22.143 -34.294 1.00 28.17 102 LYS B N 1
ATOM 2772 C CA . LYS B 1 101 ? 17.471 -20.775 -34.384 1.00 27.06 102 LYS B CA 1
ATOM 2773 C C . LYS B 1 101 ? 15.970 -20.774 -34.645 1.00 24.46 102 LYS B C 1
ATOM 2774 O O . LYS B 1 101 ? 15.332 -19.720 -34.623 1.00 25.30 102 LYS B O 1
ATOM 2780 N N . GLN B 1 102 ? 15.410 -21.960 -34.888 1.00 25.00 103 GLN B N 1
ATOM 2781 C CA . GLN B 1 102 ? 14.032 -22.093 -35.370 1.00 27.31 103 GLN B CA 1
ATOM 2782 C C . GLN B 1 102 ? 12.951 -21.787 -34.325 1.00 28.48 103 GLN B C 1
ATOM 2783 O O . GLN B 1 102 ? 11.763 -21.800 -34.645 1.00 24.04 103 GLN B O 1
ATOM 2789 N N . LEU B 1 103 ? 13.349 -21.516 -33.082 1.00 31.57 104 LEU B N 1
ATOM 2790 C CA . LEU B 1 103 ? 12.371 -21.240 -32.022 1.00 25.04 104 LEU B CA 1
ATOM 2791 C C . LEU B 1 103 ? 12.365 -19.776 -31.612 1.00 24.68 104 LEU B C 1
ATOM 2792 O O . LEU B 1 103 ? 11.606 -19.368 -30.719 1.00 23.41 104 LEU B O 1
ATOM 2797 N N . GLN B 1 104 ? 13.208 -18.976 -32.259 1.00 24.64 105 GLN B N 1
ATOM 2798 C CA . GLN B 1 104 ? 13.304 -17.567 -31.907 1.00 20.25 105 GLN B CA 1
ATOM 2799 C C . GLN B 1 104 ? 11.981 -16.822 -32.115 1.00 24.99 105 GLN B C 1
ATOM 2800 O O . GLN B 1 104 ? 11.739 -15.816 -31.443 1.00 23.85 105 GLN B O 1
ATOM 2806 N N . VAL B 1 105 ? 11.129 -17.314 -33.024 1.00 24.85 106 VAL B N 1
ATOM 2807 C CA . VAL B 1 105 ? 9.791 -16.726 -33.223 1.00 21.08 106 VAL B CA 1
ATOM 2808 C C . VAL B 1 105 ? 9.026 -16.627 -31.892 1.00 16.14 106 VAL B C 1
ATOM 2809 O O . VAL B 1 105 ? 8.292 -15.659 -31.650 1.00 17.51 106 VAL B O 1
ATOM 2813 N N . PHE B 1 106 ? 9.221 -17.601 -31.004 1.00 17.78 107 PHE B N 1
ATOM 2814 C CA . PHE B 1 106 ? 8.442 -17.628 -29.766 1.00 21.91 107 PHE B CA 1
ATOM 2815 C C . PHE B 1 106 ? 8.856 -16.541 -28.773 1.00 18.70 107 PHE B C 1
ATOM 2816 O O . PHE B 1 106 ? 8.124 -16.257 -27.814 1.00 18.65 107 PHE B O 1
ATOM 2824 N N . ASP B 1 107 ? 10.014 -15.923 -29.004 1.00 15.74 108 ASP B N 1
ATOM 2825 C CA . ASP B 1 107 ? 10.506 -14.866 -28.120 1.00 14.92 108 ASP B CA 1
ATOM 2826 C C . ASP B 1 107 ? 10.025 -13.470 -28.521 1.00 17.33 108 ASP B C 1
ATOM 2827 O O . ASP B 1 107 ? 10.203 -12.528 -27.761 1.00 22.57 108 ASP B O 1
ATOM 2832 N N . LEU B 1 108 ? 9.431 -13.334 -29.708 1.00 18.58 109 LEU B N 1
ATOM 2833 C CA . LEU B 1 108 ? 9.066 -12.018 -30.233 1.00 18.29 109 LEU B CA 1
ATOM 2834 C C . LEU B 1 108 ? 7.971 -11.343 -29.411 1.00 19.47 109 LEU B C 1
ATOM 2835 O O . LEU B 1 108 ? 6.958 -11.953 -29.087 1.00 19.82 109 LEU B O 1
ATOM 2840 N N . PRO B 1 109 ? 8.174 -10.061 -29.085 1.00 20.49 110 PRO B N 1
ATOM 2841 C CA . PRO B 1 109 ? 7.259 -9.339 -28.200 1.00 19.01 110 PRO B CA 1
ATOM 2842 C C . PRO B 1 109 ? 5.958 -8.950 -28.874 1.00 19.64 110 PRO B C 1
ATOM 2843 O O . PRO B 1 109 ? 5.976 -8.483 -30.014 1.00 21.25 110 PRO B O 1
ATOM 2847 N N . PHE B 1 110 ? 4.849 -9.176 -28.168 1.00 18.08 111 PHE B N 1
ATOM 2848 C CA . PHE B 1 110 ? 3.497 -8.873 -28.639 1.00 19.61 111 PHE B CA 1
ATOM 2849 C C . PHE B 1 110 ? 3.079 -9.643 -29.895 1.00 20.38 111 PHE B C 1
ATOM 2850 O O . PHE B 1 110 ? 2.099 -9.292 -30.528 1.00 19.06 111 PHE B O 1
ATOM 2858 N N . LEU B 1 111 ? 3.799 -10.701 -30.237 1.00 16.39 112 LEU B N 1
ATOM 2859 C CA . LEU B 1 111 ? 3.405 -11.526 -31.377 1.00 19.70 112 LEU B CA 1
ATOM 2860 C C . LEU B 1 111 ? 2.162 -12.319 -31.012 1.00 23.02 112 LEU B C 1
ATOM 2861 O O . LEU B 1 111 ? 1.268 -12.490 -31.823 1.00 22.38 112 LEU B O 1
ATOM 2866 N N . PHE B 1 112 ? 2.094 -12.772 -29.765 1.00 21.32 113 PHE B N 1
ATOM 2867 C CA . PHE B 1 112 ? 0.923 -13.495 -29.274 1.00 19.87 113 PHE B CA 1
ATOM 2868 C C . PHE B 1 112 ? 0.155 -12.641 -28.288 1.00 19.96 113 PHE B C 1
ATOM 2869 O O . PHE B 1 112 ? 0.729 -12.187 -27.293 1.00 17.45 113 PHE B O 1
ATOM 2877 N N . ASP B 1 113 ? -1.135 -12.423 -28.552 1.00 19.90 114 ASP B N 1
ATOM 2878 C CA . ASP B 1 113 ? -1.967 -11.608 -27.659 1.00 23.41 114 ASP B CA 1
ATOM 2879 C C . ASP B 1 113 ? -2.002 -12.184 -26.248 1.00 22.71 114 ASP B C 1
ATOM 2880 O O . ASP B 1 113 ? -1.878 -11.452 -25.253 1.00 18.08 114 ASP B O 1
ATOM 2885 N N . ASP B 1 114 ? -2.206 -13.495 -26.171 1.00 19.09 115 ASP B N 1
ATOM 2886 C CA . ASP B 1 114 ? -2.341 -14.180 -24.896 1.00 16.45 115 ASP B CA 1
ATOM 2887 C C . ASP B 1 114 ? -2.068 -15.663 -25.089 1.00 17.19 115 ASP B C 1
ATOM 2888 O O . ASP B 1 114 ? -1.689 -16.080 -26.192 1.00 16.73 115 ASP B O 1
ATOM 2893 N N . LEU B 1 115 ? -2.198 -16.444 -24.017 1.00 19.51 116 LEU B N 1
ATOM 2894 C CA . LEU B 1 115 ? -1.889 -17.874 -24.099 1.00 19.36 116 LEU B CA 1
ATOM 2895 C C . LEU B 1 115 ? -2.780 -18.597 -25.104 1.00 23.87 116 LEU B C 1
ATOM 2896 O O . LEU B 1 115 ? -2.338 -19.529 -25.780 1.00 23.03 116 LEU B O 1
ATOM 2901 N N . GLU B 1 116 ? -4.033 -18.174 -25.208 1.00 25.19 117 GLU B N 1
ATOM 2902 C CA . GLU B 1 116 ? -4.922 -18.773 -26.201 1.00 27.64 117 GLU B CA 1
ATOM 2903 C C . GLU B 1 116 ? -4.376 -18.591 -27.617 1.00 28.50 117 GLU B C 1
ATOM 2904 O O . GLU B 1 116 ? -4.430 -19.517 -28.435 1.00 22.61 117 GLU B O 1
ATOM 2910 N N . ALA B 1 117 ? -3.819 -17.418 -27.902 1.00 25.58 118 ALA B N 1
ATOM 2911 C CA . ALA B 1 117 ? -3.266 -17.166 -29.234 1.00 25.62 118 ALA B CA 1
ATOM 2912 C C . ALA B 1 117 ? -2.015 -18.009 -29.462 1.00 23.65 118 ALA B C 1
ATOM 2913 O O . ALA B 1 117 ? -1.800 -18.541 -30.543 1.00 25.28 118 ALA B O 1
ATOM 2915 N N . LEU B 1 118 ? -1.181 -18.118 -28.435 1.00 22.09 119 LEU B N 1
ATOM 2916 C CA . LEU B 1 118 ? 0.030 -18.928 -28.536 1.00 19.58 119 LEU B CA 1
ATOM 2917 C C . LEU B 1 118 ? -0.338 -20.393 -28.771 1.00 26.83 119 LEU B C 1
ATOM 2918 O O . LEU B 1 118 ? 0.208 -21.062 -29.656 1.00 27.67 119 LEU B O 1
ATOM 2923 N N . LYS B 1 119 ? -1.290 -20.869 -27.979 1.00 26.70 120 LYS B N 1
ATOM 2924 C CA . LYS B 1 119 ? -1.800 -22.232 -28.099 1.00 30.80 120 LYS B CA 1
ATOM 2925 C C . LYS B 1 119 ? -2.296 -22.548 -29.518 1.00 29.70 120 LYS B C 1
ATOM 2926 O O . LYS B 1 119 ? -2.032 -23.634 -30.044 1.00 25.94 120 LYS B O 1
ATOM 2932 N N . ARG B 1 120 ? -3.011 -21.603 -30.129 1.00 22.80 121 ARG B N 1
ATOM 2933 C CA . ARG B 1 120 ? -3.496 -21.773 -31.496 1.00 27.15 121 ARG B CA 1
ATOM 2934 C C . ARG B 1 120 ? -2.341 -21.904 -32.483 1.00 31.25 121 ARG B C 1
ATOM 2935 O O . ARG B 1 120 ? -2.372 -22.739 -33.395 1.00 26.93 121 ARG B O 1
ATOM 2943 N N . PHE B 1 121 ? -1.338 -21.058 -32.312 1.00 23.78 122 PHE B N 1
ATOM 2944 C CA . PHE B 1 121 ? -0.133 -21.102 -33.129 1.00 28.59 122 PHE B CA 1
ATOM 2945 C C . PHE B 1 121 ? 0.598 -22.441 -32.984 1.00 33.43 122 PHE B C 1
ATOM 2946 O O . PHE B 1 121 ? 1.033 -23.026 -33.973 1.00 26.84 122 PHE B O 1
ATOM 2954 N N . GLN B 1 122 ? 0.726 -22.929 -31.751 1.00 20.64 123 GLN B N 1
ATOM 2955 C CA . GLN B 1 122 ? 1.448 -24.171 -31.501 1.00 24.54 123 GLN B CA 1
ATOM 2956 C C . GLN B 1 122 ? 0.777 -25.391 -32.137 1.00 26.70 123 GLN B C 1
ATOM 2957 O O . GLN B 1 122 ? 1.432 -26.410 -32.357 1.00 31.21 123 GLN B O 1
ATOM 2963 N N . LYS B 1 123 ? -0.522 -25.295 -32.419 1.00 23.50 124 LYS B N 1
ATOM 2964 C CA . LYS B 1 123 ? -1.240 -26.437 -32.980 1.00 24.20 124 LYS B CA 1
ATOM 2965 C C . LYS B 1 123 ? -1.051 -26.574 -34.496 1.00 33.80 124 LYS B C 1
ATOM 2966 O O . LYS B 1 123 ? -1.444 -27.590 -35.075 1.00 30.71 124 LYS B O 1
ATOM 2972 N N . ARG B 1 124 ? -0.446 -25.573 -35.134 1.00 28.89 125 ARG B N 1
ATOM 2973 C CA . ARG B 1 124 ? -0.271 -25.605 -36.594 1.00 33.98 125 ARG B CA 1
ATOM 2974 C C . ARG B 1 124 ? 0.807 -26.611 -36.993 1.00 32.21 125 ARG B C 1
ATOM 2975 O O . ARG B 1 124 ? 1.658 -26.949 -36.183 1.00 29.30 125 ARG B O 1
ATOM 2983 N N . ASP B 1 125 ? 0.773 -27.069 -38.246 1.00 31.15 126 ASP B N 1
ATOM 2984 C CA . ASP B 1 125 ? 1.725 -28.070 -38.738 1.00 34.02 126 ASP B CA 1
ATOM 2985 C C . ASP B 1 125 ? 3.186 -27.636 -38.664 1.00 31.59 126 ASP B C 1
ATOM 2986 O O . ASP B 1 125 ? 4.055 -28.424 -38.288 1.00 37.84 126 ASP B O 1
ATOM 2991 N N . LYS B 1 126 ? 3.461 -26.392 -39.045 1.00 29.11 127 LYS B N 1
ATOM 2992 C CA . LYS B 1 126 ? 4.831 -25.903 -39.051 1.00 29.12 127 LYS B CA 1
ATOM 2993 C C . LYS B 1 126 ? 5.338 -25.812 -37.615 1.00 31.10 127 LYS B C 1
ATOM 2994 O O . LYS B 1 126 ? 6.507 -26.076 -37.345 1.00 28.41 127 LYS B O 1
ATOM 2996 N N . SER B 1 127 ? 4.444 -25.471 -36.694 1.00 32.10 128 SER B N 1
ATOM 2997 C CA . SER B 1 127 ? 4.809 -25.374 -35.287 1.00 31.08 128 SER B CA 1
ATOM 2998 C C . SER B 1 127 ? 5.038 -26.748 -34.674 1.00 31.38 128 SER B C 1
ATOM 2999 O O . SER B 1 127 ? 5.924 -26.911 -33.821 1.00 28.58 128 SER B O 1
ATOM 3002 N N . ARG B 1 128 ? 4.245 -27.728 -35.110 1.00 31.70 129 ARG B N 1
ATOM 3003 C CA . ARG B 1 128 ? 4.437 -29.118 -34.703 1.00 28.56 129 ARG B CA 1
ATOM 3004 C C . ARG B 1 128 ? 5.822 -29.596 -35.104 1.00 31.15 129 ARG B C 1
ATOM 3005 O O . ARG B 1 128 ? 6.516 -30.280 -34.337 1.00 28.64 129 ARG B O 1
ATOM 3013 N N . GLU B 1 129 ? 6.220 -29.229 -36.318 1.00 30.26 130 GLU B N 1
ATOM 3014 C CA . GLU B 1 129 ? 7.493 -29.666 -36.867 1.00 36.66 130 GLU B CA 1
ATOM 3015 C C . GLU B 1 129 ? 8.687 -29.040 -36.142 1.00 27.67 130 GLU B C 1
ATOM 3016 O O . GLU B 1 129 ? 9.783 -29.577 -36.193 1.00 26.00 130 GLU B O 1
ATOM 3022 N N . LEU B 1 130 ? 8.467 -27.919 -35.453 1.00 25.81 131 LEU B N 1
ATOM 3023 C CA . LEU B 1 130 ? 9.553 -27.278 -34.715 1.00 27.40 131 LEU B CA 1
ATOM 3024 C C . LEU B 1 130 ? 9.966 -28.111 -33.502 1.00 31.68 131 LEU B C 1
ATOM 3025 O O . LEU B 1 130 ? 11.042 -27.912 -32.939 1.00 32.32 131 LEU B O 1
ATOM 3030 N N . LEU B 1 131 ? 9.107 -29.043 -33.102 1.00 27.79 132 LEU B N 1
ATOM 3031 C CA . LEU B 1 131 ? 9.449 -29.988 -32.048 1.00 25.81 132 LEU B CA 1
ATOM 3032 C C . LEU B 1 131 ? 10.621 -30.882 -32.432 1.00 27.92 132 LEU B C 1
ATOM 3033 O O . LEU B 1 131 ? 11.277 -31.450 -31.568 1.00 29.13 132 LEU B O 1
ATOM 3038 N N . ARG B 1 132 ? 10.888 -31.005 -33.729 1.00 29.30 133 ARG B N 1
ATOM 3039 C CA . ARG B 1 132 ? 12.001 -31.816 -34.201 1.00 28.74 133 ARG B CA 1
ATOM 3040 C C . ARG B 1 132 ? 13.189 -30.956 -34.629 1.00 28.75 133 ARG B C 1
ATOM 3041 O O . ARG B 1 132 ? 14.130 -31.457 -35.231 1.00 32.52 133 ARG B O 1
ATOM 3049 N N . SER B 1 133 ? 13.161 -29.669 -34.289 1.00 26.20 134 SER B N 1
ATOM 3050 C CA . SER B 1 133 ? 14.190 -28.743 -34.760 1.00 29.44 134 SER B CA 1
ATOM 3051 C C . SER B 1 133 ? 15.576 -29.029 -34.186 1.00 36.48 134 SER B C 1
ATOM 3052 O O . SER B 1 133 ? 16.575 -28.484 -34.662 1.00 40.22 134 SER B O 1
ATOM 3055 N N . MET B 1 134 ? 15.637 -29.887 -33.173 1.00 30.68 135 MET B N 1
ATOM 3056 C CA . MET B 1 134 ? 16.896 -30.169 -32.485 1.00 24.21 135 MET B CA 1
ATOM 3057 C C . MET B 1 134 ? 17.327 -31.619 -32.595 1.00 34.73 135 MET B C 1
ATOM 3058 O O . MET B 1 134 ? 18.246 -32.059 -31.885 1.00 33.41 135 MET B O 1
ATOM 3063 N N . ALA B 1 135 ? 16.682 -32.353 -33.500 1.00 31.94 136 ALA B N 1
ATOM 3064 C CA . ALA B 1 135 ? 16.950 -33.777 -33.660 1.00 33.49 136 ALA B CA 1
ATOM 3065 C C . ALA B 1 135 ? 18.414 -34.013 -33.997 1.00 41.94 136 ALA B C 1
ATOM 3066 O O . ALA B 1 135 ? 18.995 -35.027 -33.601 1.00 46.05 136 ALA B O 1
ATOM 3068 N N . LYS B 1 136 ? 18.993 -33.066 -34.734 1.00 42.21 137 LYS B N 1
ATOM 3069 C CA . LYS B 1 136 ? 20.414 -33.063 -35.064 1.00 50.71 137 LYS B CA 1
ATOM 3070 C C . LYS B 1 136 ? 21.293 -33.187 -33.823 1.00 44.79 137 LYS B C 1
ATOM 3071 O O . LYS B 1 136 ? 22.400 -33.707 -33.900 1.00 42.70 137 LYS B O 1
ATOM 3077 N N . HIS B 1 137 ? 20.800 -32.692 -32.689 1.00 35.47 138 HIS B N 1
ATOM 3078 C CA . HIS B 1 137 ? 21.543 -32.757 -31.435 1.00 35.94 138 HIS B CA 1
ATOM 3079 C C . HIS B 1 137 ? 20.980 -33.812 -30.486 1.00 34.14 138 HIS B C 1
ATOM 3080 O O . HIS B 1 137 ? 21.306 -33.826 -29.299 1.00 34.41 138 HIS B O 1
ATOM 3087 N N . GLY B 1 138 ? 20.139 -34.694 -31.014 1.00 34.48 139 GLY B N 1
ATOM 3088 C CA . GLY B 1 138 ? 19.625 -35.811 -30.246 1.00 36.87 139 GLY B CA 1
ATOM 3089 C C . GLY B 1 138 ? 18.573 -35.415 -29.230 1.00 38.97 139 GLY B C 1
ATOM 3090 O O . GLY B 1 138 ? 18.333 -36.135 -28.260 1.00 32.34 139 GLY B O 1
ATOM 3091 N N . ILE B 1 139 ? 17.932 -34.274 -29.466 1.00 37.61 140 ILE B N 1
ATOM 3092 C CA . ILE B 1 139 ? 16.857 -33.805 -28.604 1.00 36.93 140 ILE B CA 1
ATOM 3093 C C . ILE B 1 139 ? 15.516 -33.993 -29.289 1.00 36.38 140 ILE B C 1
ATOM 3094 O O . ILE B 1 139 ? 15.306 -33.527 -30.405 1.00 33.31 140 ILE B O 1
ATOM 3099 N N . TYR B 1 140 ? 14.620 -34.694 -28.607 1.00 36.08 141 TYR B N 1
ATOM 3100 C CA . TYR B 1 140 ? 13.337 -35.097 -29.162 1.00 35.99 141 TYR B CA 1
ATOM 3101 C C . TYR B 1 140 ? 12.219 -34.358 -28.426 1.00 31.55 141 TYR B C 1
ATOM 3102 O O . TYR B 1 140 ? 12.005 -34.566 -27.222 1.00 27.66 141 TYR B O 1
ATOM 3111 N N . GLY B 1 141 ? 11.522 -33.482 -29.148 1.00 30.74 142 GLY B N 1
ATOM 3112 C CA . GLY B 1 141 ? 10.480 -32.655 -28.552 1.00 31.58 142 GLY B CA 1
ATOM 3113 C C . GLY B 1 141 ? 9.186 -33.428 -28.426 1.00 28.12 142 GLY B C 1
ATOM 3114 O O . GLY B 1 141 ? 8.712 -34.024 -29.398 1.00 26.20 142 GLY B O 1
ATOM 3115 N N . LEU B 1 142 ? 8.616 -33.433 -27.229 1.00 23.24 143 LEU B N 1
ATOM 3116 C CA . LEU B 1 142 ? 7.390 -34.181 -26.987 1.00 26.58 143 LEU B CA 1
ATOM 3117 C C . LEU B 1 142 ? 6.140 -33.313 -27.079 1.00 25.98 143 LEU B C 1
ATOM 3118 O O . LEU B 1 142 ? 5.097 -33.787 -27.527 1.00 23.46 143 LEU B O 1
ATOM 3123 N N . ALA B 1 143 ? 6.244 -32.053 -26.635 1.00 25.65 144 ALA B N 1
ATOM 3124 C CA . ALA B 1 143 ? 5.086 -31.160 -26.519 1.00 25.77 144 ALA B CA 1
ATOM 3125 C C . ALA B 1 143 ? 5.489 -29.722 -26.236 1.00 23.40 144 ALA B C 1
ATOM 3126 O O . ALA B 1 143 ? 6.634 -29.453 -25.876 1.00 20.97 144 ALA B O 1
ATOM 3128 N N . TYR B 1 144 ? 4.531 -28.807 -26.389 1.00 20.33 145 TYR B N 1
ATOM 3129 C CA . TYR B 1 144 ? 4.653 -27.457 -25.842 1.00 23.71 145 TYR B CA 1
ATOM 3130 C C . TYR B 1 144 ? 3.886 -27.351 -24.522 1.00 25.11 145 TYR B C 1
ATOM 3131 O O . TYR B 1 144 ? 2.718 -27.715 -24.454 1.00 20.61 145 TYR B O 1
ATOM 3140 N N . TRP B 1 145 ? 4.539 -26.841 -23.484 1.00 20.58 146 TRP B N 1
ATOM 3141 C CA . TRP B 1 145 ? 3.891 -26.582 -22.207 1.00 20.08 146 TRP B CA 1
ATOM 3142 C C . TRP B 1 145 ? 3.969 -25.094 -21.952 1.00 21.10 146 TRP B C 1
ATOM 3143 O O . TRP B 1 145 ? 5.049 -24.513 -22.008 1.00 17.68 146 TRP B O 1
ATOM 3154 N N . ASN B 1 146 ? 2.824 -24.465 -21.720 1.00 16.83 147 ASN B N 1
ATOM 3155 C CA . ASN B 1 146 ? 2.807 -23.021 -21.561 1.00 16.53 147 ASN B CA 1
ATOM 3156 C C . ASN B 1 146 ? 2.788 -22.617 -20.098 1.00 20.82 147 ASN B C 1
ATOM 3157 O O . ASN B 1 146 ? 2.267 -23.343 -19.239 1.00 18.13 147 ASN B O 1
ATOM 3162 N N . ASN B 1 147 ? 3.417 -21.480 -19.822 1.00 14.60 148 ASN B N 1
ATOM 3163 C CA . ASN B 1 147 ? 3.402 -20.912 -18.483 1.00 13.53 148 ASN B CA 1
ATOM 3164 C C . ASN B 1 147 ? 2.420 -19.747 -18.456 1.00 17.51 148 ASN B C 1
ATOM 3165 O O . ASN B 1 147 ? 1.393 -19.811 -17.775 1.00 14.48 148 ASN B O 1
ATOM 3170 N N . GLY B 1 148 ? 2.714 -18.695 -19.217 1.00 16.09 149 GLY B N 1
ATOM 3171 C CA . GLY B 1 148 ? 1.914 -17.485 -19.154 1.00 14.70 149 GLY B CA 1
ATOM 3172 C C . GLY B 1 148 ? 2.555 -16.322 -19.884 1.00 11.33 149 GLY B C 1
ATOM 3173 O O . GLY B 1 148 ? 3.633 -16.451 -20.472 1.00 11.53 149 GLY B O 1
ATOM 3174 N N . MET B 1 149 ? 1.919 -15.162 -19.812 1.00 14.05 150 MET B N 1
ATOM 3175 C CA . MET B 1 149 ? 2.457 -13.975 -20.450 1.00 15.43 150 MET B CA 1
ATOM 3176 C C . MET B 1 149 ? 3.420 -13.293 -19.499 1.00 12.89 150 MET B C 1
ATOM 3177 O O . MET B 1 149 ? 3.230 -13.298 -18.278 1.00 13.27 150 MET B O 1
ATOM 3182 N N . LYS B 1 150 ? 4.465 -12.703 -20.057 1.00 14.95 151 LYS B N 1
ATOM 3183 C CA . LYS B 1 150 ? 5.474 -12.066 -19.224 1.00 15.58 151 LYS B CA 1
ATOM 3184 C C . LYS B 1 150 ? 5.078 -10.633 -18.877 1.00 15.58 151 LYS B C 1
ATOM 3185 O O . LYS B 1 150 ? 4.529 -9.896 -19.720 1.00 11.39 151 LYS B O 1
ATOM 3191 N N . GLN B 1 151 ? 5.371 -10.260 -17.632 1.00 11.91 152 GLN B N 1
ATOM 3192 C CA . GLN B 1 151 ? 5.242 -8.875 -17.143 1.00 13.05 152 GLN B CA 1
ATOM 3193 C C . GLN B 1 151 ? 6.613 -8.247 -16.930 1.00 11.52 152 GLN B C 1
ATOM 3194 O O . GLN B 1 151 ? 7.626 -8.946 -16.993 1.00 14.09 152 GLN B O 1
ATOM 3200 N N . LEU B 1 152 ? 6.658 -6.949 -16.636 1.00 12.65 153 LEU B N 1
ATOM 3201 C CA . LEU B 1 152 ? 7.931 -6.298 -16.313 1.00 14.83 153 LEU B CA 1
ATOM 3202 C C . LEU B 1 152 ? 7.965 -5.836 -14.860 1.00 16.41 153 LEU B C 1
ATOM 3203 O O . LEU B 1 152 ? 7.134 -5.032 -14.457 1.00 15.99 153 LEU B O 1
ATOM 3208 N N . SER B 1 153 ? 8.917 -6.332 -14.078 1.00 15.04 154 SER B N 1
ATOM 3209 C CA . SER B 1 153 ? 9.099 -5.810 -12.725 1.00 16.75 154 SER B CA 1
ATOM 3210 C C . SER B 1 153 ? 10.309 -4.873 -12.785 1.00 19.33 154 SER B C 1
ATOM 3211 O O . SER B 1 153 ? 11.194 -5.059 -13.620 1.00 17.13 154 SER B O 1
ATOM 3214 N N . ALA B 1 154 ? 10.325 -3.840 -11.949 1.00 16.99 155 ALA B N 1
ATOM 3215 C CA . ALA B 1 154 ? 11.441 -2.895 -11.973 1.00 20.49 155 ALA B CA 1
ATOM 3216 C C . ALA B 1 154 ? 11.437 -2.030 -10.730 1.00 20.39 155 ALA B C 1
ATOM 3217 O O . ALA B 1 154 ? 10.528 -2.110 -9.907 1.00 19.09 155 ALA B O 1
ATOM 3219 N N . THR B 1 155 ? 12.464 -1.200 -10.614 1.00 14.51 156 THR B N 1
ATOM 3220 C CA . THR B 1 155 ? 12.575 -0.254 -9.515 1.00 14.91 156 THR B CA 1
ATOM 3221 C C . THR B 1 155 ? 11.809 1.037 -9.803 1.00 27.42 156 THR B C 1
ATOM 3222 O O . THR B 1 155 ? 11.842 1.983 -9.024 1.00 17.32 156 THR B O 1
ATOM 3226 N N . ARG B 1 156 ? 11.131 1.096 -10.939 1.00 27.36 157 ARG B N 1
ATOM 3227 C CA . ARG B 1 156 ? 10.226 2.213 -11.171 1.00 28.57 157 ARG B CA 1
ATOM 3228 C C . ARG B 1 156 ? 9.025 1.755 -11.979 1.00 24.98 157 ARG B C 1
ATOM 3229 O O . ARG B 1 156 ? 9.046 0.666 -12.562 1.00 19.99 157 ARG B O 1
ATOM 3237 N N . GLU B 1 157 ? 7.969 2.567 -11.979 1.00 22.09 158 GLU B N 1
ATOM 3238 C CA . GLU B 1 157 ? 6.778 2.265 -12.771 1.00 19.62 158 GLU B CA 1
ATOM 3239 C C . GLU B 1 157 ? 7.101 2.424 -14.240 1.00 20.18 158 GLU B C 1
ATOM 3240 O O . GLU B 1 157 ? 7.696 3.412 -14.645 1.00 23.05 158 GLU B O 1
ATOM 3246 N N . LEU B 1 158 ? 6.714 1.450 -15.049 1.00 16.74 159 LEU B N 1
ATOM 3247 C CA . LEU B 1 158 ? 7.017 1.534 -16.473 1.00 18.87 159 LEU B CA 1
ATOM 3248 C C . LEU B 1 158 ? 5.754 1.784 -17.304 1.00 23.99 159 LEU B C 1
ATOM 3249 O O . LEU B 1 158 ? 5.279 0.885 -17.992 1.00 21.82 159 LEU B O 1
ATOM 3254 N N . HIS B 1 159 ? 5.228 3.007 -17.262 1.00 22.65 160 HIS B N 1
ATOM 3255 C CA . HIS B 1 159 ? 3.987 3.329 -17.970 1.00 22.26 160 HIS B CA 1
ATOM 3256 C C . HIS B 1 159 ? 4.176 3.357 -19.480 1.00 20.57 160 HIS B C 1
ATOM 3257 O O . HIS B 1 159 ? 3.264 3.025 -20.233 1.00 19.40 160 HIS B O 1
ATOM 3264 N N . ARG B 1 160 ? 5.358 3.789 -19.909 1.00 18.01 161 ARG B N 1
ATOM 3265 C CA . ARG B 1 160 ? 5.670 3.944 -21.328 1.00 20.79 161 ARG B CA 1
ATOM 3266 C C . ARG B 1 160 ? 7.045 3.317 -21.596 1.00 25.39 161 ARG B C 1
ATOM 3267 O O . ARG B 1 160 ? 7.868 3.220 -20.681 1.00 22.23 161 ARG B O 1
ATOM 3275 N N . PRO B 1 161 ? 7.303 2.895 -22.843 1.00 23.99 162 PRO B N 1
ATOM 3276 C CA . PRO B 1 161 ? 8.580 2.244 -23.175 1.00 20.80 162 PRO B CA 1
ATOM 3277 C C . PRO B 1 161 ? 9.809 3.085 -22.831 1.00 23.76 162 PRO B C 1
ATOM 3278 O O . PRO B 1 161 ? 10.836 2.523 -22.432 1.00 24.84 162 PRO B O 1
ATOM 3282 N N . ASP B 1 162 ? 9.707 4.406 -22.975 1.00 28.76 163 ASP B N 1
ATOM 3283 C CA . ASP B 1 162 ? 10.820 5.294 -22.629 1.00 32.50 163 ASP B CA 1
ATOM 3284 C C . ASP B 1 162 ? 11.225 5.211 -21.151 1.00 26.42 163 ASP B C 1
ATOM 3285 O O . ASP B 1 162 ? 12.345 5.558 -20.797 1.00 27.76 163 ASP B O 1
ATOM 3290 N N . ASP B 1 163 ? 10.315 4.768 -20.290 1.00 26.21 164 ASP B N 1
ATOM 3291 C CA . ASP B 1 163 ? 10.631 4.588 -18.865 1.00 22.13 164 ASP B CA 1
ATOM 3292 C C . ASP B 1 163 ? 11.629 3.449 -18.625 1.00 21.77 164 ASP B C 1
ATOM 3293 O O . ASP B 1 163 ? 12.257 3.373 -17.573 1.00 26.07 164 ASP B O 1
ATOM 3298 N N . ALA B 1 164 ? 11.767 2.558 -19.599 1.00 24.29 165 ALA B N 1
ATOM 3299 C CA . ALA B 1 164 ? 12.685 1.429 -19.464 1.00 25.42 165 ALA B CA 1
ATOM 3300 C C . ALA B 1 164 ? 14.113 1.859 -19.758 1.00 26.06 165 ALA B C 1
ATOM 3301 O O . ALA B 1 164 ? 15.060 1.133 -19.448 1.00 24.93 165 ALA B O 1
ATOM 3303 N N . LYS B 1 165 ? 14.266 3.037 -20.355 1.00 34.47 166 LYS B N 1
ATOM 3304 C CA . LYS B 1 165 ? 15.594 3.527 -20.728 1.00 33.55 166 LYS B CA 1
ATOM 3305 C C . LYS B 1 165 ? 16.552 3.531 -19.548 1.00 31.20 166 LYS B C 1
ATOM 3306 O O . LYS B 1 165 ? 16.229 4.013 -18.458 1.00 27.90 166 LYS B O 1
ATOM 3312 N N . GLY B 1 166 ? 17.732 2.964 -19.764 1.00 33.55 167 GLY B N 1
ATOM 3313 C CA . GLY B 1 166 ? 18.786 3.032 -18.770 1.00 30.10 167 GLY B CA 1
ATOM 3314 C C . GLY B 1 166 ? 18.790 1.921 -17.742 1.00 26.03 167 GLY B C 1
ATOM 3315 O O . GLY B 1 166 ? 19.768 1.768 -17.002 1.00 28.33 167 GLY B O 1
ATOM 3316 N N . LEU B 1 167 ? 17.711 1.140 -17.683 1.00 22.29 168 LEU B N 1
ATOM 3317 C CA . LEU B 1 167 ? 17.621 0.061 -16.701 1.00 19.60 168 LEU B CA 1
ATOM 3318 C C . LEU B 1 167 ? 18.323 -1.189 -17.214 1.00 19.26 168 LEU B C 1
ATOM 3319 O O . LEU B 1 167 ? 18.431 -1.384 -18.423 1.00 27.73 168 LEU B O 1
ATOM 3324 N N . VAL B 1 168 ? 18.813 -2.018 -16.295 1.00 21.55 169 VAL B N 1
ATOM 3325 C CA . VAL B 1 168 ? 19.322 -3.338 -16.649 1.00 26.96 169 VAL B CA 1
ATOM 3326 C C . VAL B 1 168 ? 18.278 -4.372 -16.264 1.00 21.72 169 VAL B C 1
ATOM 3327 O O . VAL B 1 168 ? 17.875 -4.449 -15.102 1.00 22.02 169 VAL B O 1
ATOM 3331 N N . PHE B 1 169 ? 17.856 -5.168 -17.240 1.00 20.66 170 PHE B N 1
ATOM 3332 C CA . PHE B 1 169 ? 16.863 -6.208 -17.016 1.00 18.98 170 PHE B CA 1
ATOM 3333 C C . PHE B 1 169 ? 17.476 -7.589 -17.115 1.00 19.78 170 PHE B C 1
ATOM 3334 O O . PHE B 1 169 ? 18.106 -7.896 -18.131 1.00 20.25 170 PHE B O 1
ATOM 3342 N N . ARG B 1 170 ? 17.273 -8.427 -16.100 1.00 18.55 171 ARG B N 1
ATOM 3343 C CA . ARG B 1 170 ? 17.610 -9.841 -16.234 1.00 15.01 171 ARG B CA 1
ATOM 3344 C C . ARG B 1 170 ? 16.728 -10.482 -17.302 1.00 14.17 171 ARG B C 1
ATOM 3345 O O . ARG B 1 170 ? 15.497 -10.323 -17.301 1.00 13.52 171 ARG B O 1
ATOM 3353 N N . ILE B 1 171 ? 17.357 -11.242 -18.186 1.00 21.34 172 ILE B N 1
ATOM 3354 C CA . ILE B 1 171 ? 16.624 -12.061 -19.141 1.00 18.37 172 ILE B CA 1
ATOM 3355 C C . ILE B 1 171 ? 17.157 -13.489 -19.121 1.00 19.40 172 ILE B C 1
ATOM 3356 O O . ILE B 1 171 ? 18.260 -13.753 -18.627 1.00 17.54 172 ILE B O 1
ATOM 3361 N N . GLN B 1 172 ? 16.367 -14.400 -19.673 1.00 16.10 173 GLN B N 1
ATOM 3362 C CA . GLN B 1 172 ? 16.844 -15.720 -20.062 1.00 12.90 173 GLN B CA 1
ATOM 3363 C C . GLN B 1 172 ? 17.889 -15.535 -21.163 1.00 15.05 173 GLN B C 1
ATOM 3364 O O . GLN B 1 172 ? 17.862 -14.539 -21.864 1.00 18.53 173 GLN B O 1
ATOM 3370 N N . PRO B 1 173 ? 18.806 -16.498 -21.332 1.00 18.44 174 PRO B N 1
ATOM 3371 C CA . PRO B 1 173 ? 19.910 -16.327 -22.292 1.00 21.96 174 PRO B CA 1
ATOM 3372 C C . PRO B 1 173 ? 19.492 -16.412 -23.773 1.00 22.09 174 PRO B C 1
ATOM 3373 O O . PRO B 1 173 ? 19.869 -17.343 -24.491 1.00 21.33 174 PRO B O 1
ATOM 3377 N N . SER B 1 174 ? 18.745 -15.412 -24.219 1.00 22.18 175 SER B N 1
ATOM 3378 C CA . SER B 1 174 ? 18.241 -15.363 -25.588 1.00 15.50 175 SER B CA 1
ATOM 3379 C C . SER B 1 174 ? 18.684 -14.100 -26.292 1.00 14.90 175 SER B C 1
ATOM 3380 O O . SER B 1 174 ? 18.452 -13.005 -25.810 1.00 19.00 175 SER B O 1
ATOM 3383 N N . SER B 1 175 ? 19.313 -14.250 -27.457 1.00 16.94 176 SER B N 1
ATOM 3384 C CA . SER B 1 175 ? 19.741 -13.093 -28.240 1.00 23.53 176 SER B CA 1
ATOM 3385 C C . SER B 1 175 ? 18.546 -12.252 -28.714 1.00 15.92 176 SER B C 1
ATOM 3386 O O . SER B 1 175 ? 18.678 -11.044 -28.949 1.00 18.84 176 SER B O 1
ATOM 3389 N N . VAL B 1 176 ? 17.390 -12.895 -28.848 1.00 18.30 177 VAL B N 1
ATOM 3390 C CA . VAL B 1 176 ? 16.157 -12.194 -29.200 1.00 23.98 177 VAL B CA 1
ATOM 3391 C C . VAL B 1 176 ? 15.704 -11.296 -28.067 1.00 15.58 177 VAL B C 1
ATOM 3392 O O . VAL B 1 176 ? 15.380 -10.131 -28.288 1.00 18.56 177 VAL B O 1
ATOM 3396 N N . LEU B 1 177 ? 15.711 -11.832 -26.853 1.00 13.93 178 LEU B N 1
ATOM 3397 C CA . LEU B 1 177 ? 15.309 -11.043 -25.693 1.00 15.67 178 LEU B CA 1
ATOM 3398 C C . LEU B 1 177 ? 16.327 -9.941 -25.398 1.00 19.86 178 LEU B C 1
ATOM 3399 O O . LEU B 1 177 ? 15.977 -8.884 -24.870 1.00 21.46 178 LEU B O 1
ATOM 3404 N N . GLU B 1 178 ? 17.586 -10.172 -25.750 1.00 17.50 179 GLU B N 1
ATOM 3405 C CA . GLU B 1 178 ? 18.577 -9.115 -25.625 1.00 21.27 179 GLU B CA 1
ATOM 3406 C C . GLU B 1 178 ? 18.293 -7.969 -26.587 1.00 26.72 179 GLU B C 1
ATOM 3407 O O . GLU B 1 178 ? 18.368 -6.797 -26.218 1.00 22.10 179 GLU B O 1
ATOM 3413 N N . ALA B 1 179 ? 17.969 -8.320 -27.827 1.00 27.45 180 ALA B N 1
ATOM 3414 C CA . ALA B 1 179 ? 17.661 -7.326 -28.847 1.00 25.35 180 ALA B CA 1
ATOM 3415 C C . ALA B 1 179 ? 16.377 -6.583 -28.505 1.00 19.39 180 ALA B C 1
ATOM 3416 O O . ALA B 1 179 ? 16.227 -5.410 -28.835 1.00 24.37 180 ALA B O 1
ATOM 3418 N N . GLN B 1 180 ? 15.445 -7.287 -27.868 1.00 19.70 181 GLN B N 1
ATOM 3419 C CA . GLN B 1 180 ? 14.208 -6.681 -27.390 1.00 20.48 181 GLN B CA 1
ATOM 3420 C C . GLN B 1 180 ? 14.476 -5.503 -26.452 1.00 21.36 181 GLN B C 1
ATOM 3421 O O . GLN B 1 180 ? 13.924 -4.418 -26.639 1.00 23.04 181 GLN B O 1
ATOM 3427 N N . PHE B 1 181 ? 15.329 -5.704 -25.450 1.00 20.69 182 PHE B N 1
ATOM 3428 C CA . PHE B 1 181 ? 15.589 -4.617 -24.501 1.00 23.41 182 PHE B CA 1
ATOM 3429 C C . PHE B 1 181 ? 16.530 -3.565 -25.075 1.00 25.53 182 PHE B C 1
ATOM 3430 O O . PHE B 1 181 ? 16.372 -2.376 -24.784 1.00 23.90 182 PHE B O 1
ATOM 3438 N N . ALA B 1 182 ? 17.481 -3.991 -25.908 1.00 25.36 183 ALA B N 1
ATOM 3439 C CA . ALA B 1 182 ? 18.324 -3.040 -26.636 1.00 26.86 183 ALA B CA 1
ATOM 3440 C C . ALA B 1 182 ? 17.470 -2.055 -27.439 1.00 26.09 183 ALA B C 1
ATOM 3441 O O . ALA B 1 182 ? 17.744 -0.855 -27.469 1.00 30.07 183 ALA B O 1
ATOM 3443 N N . MET B 1 183 ? 16.422 -2.567 -28.075 1.00 23.20 184 MET B N 1
ATOM 3444 C CA . MET B 1 183 ? 15.518 -1.735 -28.873 1.00 33.86 184 MET B CA 1
ATOM 3445 C C . MET B 1 183 ? 14.806 -0.665 -28.030 1.00 34.43 184 MET B C 1
ATOM 3446 O O . MET B 1 183 ? 14.408 0.377 -28.543 1.00 31.53 184 MET B O 1
ATOM 3451 N N . LEU B 1 184 ? 14.646 -0.930 -26.737 1.00 29.75 185 LEU B N 1
ATOM 3452 C CA . LEU B 1 184 ? 13.987 0.014 -25.837 1.00 26.02 185 LEU B CA 1
ATOM 3453 C C . LEU B 1 184 ? 14.951 1.024 -25.220 1.00 30.71 185 LEU B C 1
ATOM 3454 O O . LEU B 1 184 ? 14.538 1.897 -24.460 1.00 30.93 185 LEU B O 1
ATOM 3459 N N . GLY B 1 185 ? 16.235 0.894 -25.534 1.00 30.05 186 GLY B N 1
ATOM 3460 C CA . GLY B 1 185 ? 17.240 1.742 -24.923 1.00 31.87 186 GLY B CA 1
ATOM 3461 C C . GLY B 1 185 ? 17.591 1.273 -23.519 1.00 30.17 186 GLY B C 1
ATOM 3462 O O . GLY B 1 185 ? 18.129 2.031 -22.716 1.00 26.30 186 GLY B O 1
ATOM 3463 N N . ALA B 1 186 ? 17.276 0.019 -23.218 1.00 24.96 187 ALA B N 1
ATOM 3464 C CA . ALA B 1 186 ? 17.632 -0.573 -21.930 1.00 23.93 187 ALA B CA 1
ATOM 3465 C C . ALA B 1 186 ? 18.793 -1.530 -22.122 1.00 26.15 187 ALA B C 1
ATOM 3466 O O . ALA B 1 186 ? 19.254 -1.731 -23.240 1.00 23.27 187 ALA B O 1
ATOM 3468 N N . THR B 1 187 ? 19.275 -2.122 -21.038 1.00 25.83 188 THR B N 1
ATOM 3469 C CA . THR B 1 187 ? 20.293 -3.157 -21.176 1.00 28.01 188 THR B CA 1
ATOM 3470 C C . THR B 1 187 ? 19.761 -4.469 -20.613 1.00 29.22 188 THR B C 1
ATOM 3471 O O . THR B 1 187 ? 19.078 -4.479 -19.594 1.00 31.48 188 THR B O 1
ATOM 3475 N N . ALA B 1 188 ? 20.032 -5.571 -21.306 1.00 28.18 189 ALA B N 1
ATOM 3476 C CA . ALA B 1 188 ? 19.701 -6.889 -20.780 1.00 28.80 189 ALA B CA 1
ATOM 3477 C C . ALA B 1 188 ? 20.942 -7.515 -20.177 1.00 29.29 189 ALA B C 1
ATOM 3478 O O . ALA B 1 188 ? 22.067 -7.177 -20.555 1.00 28.56 189 ALA B O 1
ATOM 3480 N N . LYS B 1 189 ? 20.727 -8.422 -19.231 1.00 24.91 190 LYS B N 1
ATOM 3481 C CA . LYS B 1 189 ? 21.800 -9.250 -18.702 1.00 26.28 190 LYS B CA 1
ATOM 3482 C C . LYS B 1 189 ? 21.299 -10.687 -18.618 1.00 24.63 190 LYS B C 1
ATOM 3483 O O . LYS B 1 189 ? 20.304 -10.965 -17.958 1.00 21.15 190 LYS B O 1
ATOM 3489 N N . GLN B 1 190 ? 21.965 -11.598 -19.318 1.00 25.03 191 GLN B N 1
ATOM 3490 C CA . GLN B 1 190 ? 21.536 -12.988 -19.320 1.00 26.17 191 GLN B CA 1
ATOM 3491 C C . GLN B 1 190 ? 21.994 -13.671 -18.030 1.00 22.71 191 GLN B C 1
ATOM 3492 O O . GLN B 1 190 ? 23.187 -13.683 -17.702 1.00 17.99 191 GLN B O 1
ATOM 3498 N N . LEU B 1 191 ? 21.026 -14.206 -17.290 1.00 23.45 192 LEU B N 1
ATOM 3499 C CA . LEU B 1 191 ? 21.292 -14.922 -16.045 1.00 18.90 192 LEU B CA 1
ATOM 3500 C C . LEU B 1 191 ? 20.343 -16.104 -15.950 1.00 19.66 192 LEU B C 1
ATOM 3501 O O . LEU B 1 191 ? 19.285 -16.092 -16.571 1.00 19.58 192 LEU B O 1
ATOM 3506 N N . SER B 1 192 ? 20.709 -17.108 -15.162 1.00 20.48 193 SER B N 1
ATOM 3507 C CA . SER B 1 192 ? 19.820 -18.246 -14.965 1.00 21.63 193 SER B CA 1
ATOM 3508 C C . SER B 1 192 ? 18.672 -17.817 -14.074 1.00 20.60 193 SER B C 1
ATOM 3509 O O . SER B 1 192 ? 18.730 -16.759 -13.438 1.00 19.15 193 SER B O 1
ATOM 3512 N N . TYR B 1 193 ? 17.627 -18.635 -14.032 1.00 17.34 194 TYR B N 1
ATOM 3513 C CA . TYR B 1 193 ? 16.510 -18.396 -13.128 1.00 18.88 194 TYR B CA 1
ATOM 3514 C C . TYR B 1 193 ? 16.975 -18.189 -11.686 1.00 16.57 194 TYR B C 1
ATOM 3515 O O . TYR B 1 193 ? 16.514 -17.269 -10.996 1.00 19.00 194 TYR B O 1
ATOM 3524 N N . ALA B 1 194 ? 17.894 -19.035 -11.237 1.00 17.66 195 ALA B N 1
ATOM 3525 C CA . ALA B 1 194 ? 18.327 -19.037 -9.840 1.00 18.63 195 ALA B CA 1
ATOM 3526 C C . ALA B 1 194 ? 19.186 -17.825 -9.491 1.00 24.96 195 ALA B C 1
ATOM 3527 O O . ALA B 1 194 ? 19.276 -17.435 -8.320 1.00 25.31 195 ALA B O 1
ATOM 3529 N N . GLU B 1 195 ? 19.814 -17.235 -10.505 1.00 24.48 196 GLU B N 1
ATOM 3530 C CA . GLU B 1 195 ? 20.822 -16.175 -10.310 1.00 22.41 196 GLU B CA 1
ATOM 3531 C C . GLU B 1 195 ? 20.210 -14.778 -10.208 1.00 27.57 196 GLU B C 1
ATOM 3532 O O . GLU B 1 195 ? 20.899 -13.809 -9.889 1.00 21.99 196 GLU B O 1
ATOM 3538 N N . THR B 1 196 ? 18.913 -14.680 -10.487 1.00 22.75 197 THR B N 1
ATOM 3539 C CA . THR B 1 196 ? 18.246 -13.384 -10.635 1.00 16.24 197 THR B CA 1
ATOM 3540 C C . THR B 1 196 ? 18.170 -12.567 -9.320 1.00 21.19 197 THR B C 1
ATOM 3541 O O . THR B 1 196 ? 18.517 -11.379 -9.291 1.00 19.51 197 THR B O 1
ATOM 3545 N N . LEU B 1 197 ? 17.759 -13.199 -8.225 1.00 22.00 198 LEU B N 1
ATOM 3546 C CA . LEU B 1 197 ? 17.515 -12.443 -6.999 1.00 22.26 198 LEU B CA 1
ATOM 3547 C C . LEU B 1 197 ? 18.805 -11.789 -6.493 1.00 20.59 198 LEU B C 1
ATOM 3548 O O . LEU B 1 197 ? 18.822 -10.610 -6.146 1.00 24.91 198 LEU B O 1
ATOM 3553 N N . LYS B 1 198 ? 19.890 -12.552 -6.492 1.00 23.52 199 LYS B N 1
ATOM 3554 C CA . LYS B 1 198 ? 21.167 -12.047 -6.008 1.00 25.40 199 LYS B CA 1
ATOM 3555 C C . LYS B 1 198 ? 21.619 -10.824 -6.791 1.00 22.09 199 LYS B C 1
ATOM 3556 O O . LYS B 1 198 ? 22.139 -9.870 -6.218 1.00 26.85 199 LYS B O 1
ATOM 3562 N N . ALA B 1 199 ? 21.426 -10.854 -8.105 1.00 19.52 200 ALA B N 1
ATOM 3563 C CA . ALA B 1 199 ? 21.872 -9.748 -8.945 1.00 27.41 200 ALA B CA 1
ATOM 3564 C C . ALA B 1 199 ? 21.035 -8.493 -8.688 1.00 26.30 200 ALA B C 1
ATOM 3565 O O . ALA B 1 199 ? 21.528 -7.371 -8.805 1.00 24.21 200 ALA B O 1
ATOM 3567 N N . MET B 1 200 ? 19.765 -8.685 -8.344 1.00 22.35 201 MET B N 1
ATOM 3568 C CA . MET B 1 200 ? 18.906 -7.555 -8.004 1.00 18.53 201 MET B CA 1
ATOM 3569 C C . MET B 1 200 ? 19.271 -7.005 -6.639 1.00 21.37 201 MET B C 1
ATOM 3570 O O . MET B 1 200 ? 19.322 -5.794 -6.448 1.00 30.78 201 MET B O 1
ATOM 3575 N N . GLN B 1 201 ? 19.545 -7.906 -5.701 1.00 20.93 202 GLN B N 1
ATOM 3576 C CA . GLN B 1 201 ? 19.930 -7.503 -4.355 1.00 26.29 202 GLN B CA 1
ATOM 3577 C C . GLN B 1 201 ? 21.195 -6.674 -4.413 1.00 24.90 202 GLN B C 1
ATOM 3578 O O . GLN B 1 201 ? 21.307 -5.655 -3.732 1.00 25.45 202 GLN B O 1
ATOM 3584 N N . ALA B 1 202 ? 22.131 -7.094 -5.262 1.00 24.14 203 ALA B N 1
ATOM 3585 C CA . ALA B 1 202 ? 23.414 -6.412 -5.383 1.00 24.20 203 ALA B CA 1
ATOM 3586 C C . ALA B 1 202 ? 23.295 -5.116 -6.182 1.00 28.72 203 ALA B C 1
ATOM 3587 O O . ALA B 1 202 ? 24.199 -4.291 -6.150 1.00 27.38 203 ALA B O 1
ATOM 3589 N N . GLY B 1 203 ? 22.191 -4.955 -6.908 1.00 31.30 204 GLY B N 1
ATOM 3590 C CA . GLY B 1 203 ? 21.939 -3.741 -7.671 1.00 35.43 204 GLY B CA 1
ATOM 3591 C C . GLY B 1 203 ? 22.472 -3.729 -9.097 1.00 33.39 204 GLY B C 1
ATOM 3592 O O . GLY B 1 203 ? 22.438 -2.707 -9.783 1.00 30.48 204 GLY B O 1
ATOM 3593 N N . SER B 1 204 ? 22.978 -4.862 -9.556 1.00 27.79 205 SER B N 1
ATOM 3594 C CA . SER B 1 204 ? 23.493 -4.946 -10.921 1.00 32.60 205 SER B CA 1
ATOM 3595 C C . SER B 1 204 ? 22.355 -5.115 -11.926 1.00 29.37 205 SER B C 1
ATOM 3596 O O . SER B 1 204 ? 22.518 -4.857 -13.121 1.00 25.12 205 SER B O 1
ATOM 3599 N N . VAL B 1 205 ? 21.208 -5.568 -11.425 1.00 19.83 206 VAL B N 1
ATOM 3600 C CA . VAL B 1 205 ? 19.990 -5.680 -12.213 1.00 21.67 206 VAL B CA 1
ATOM 3601 C C . VAL B 1 205 ? 18.883 -4.881 -11.529 1.00 19.75 206 VAL B C 1
ATOM 3602 O O . VAL B 1 205 ? 18.727 -4.963 -10.302 1.00 22.33 206 VAL B O 1
ATOM 3606 N N . GLN B 1 206 ? 18.112 -4.126 -12.304 1.00 20.13 207 GLN B N 1
ATOM 3607 C CA . GLN B 1 206 ? 17.041 -3.312 -11.721 1.00 17.95 207 GLN B CA 1
ATOM 3608 C C . GLN B 1 206 ? 15.646 -3.785 -12.097 1.00 16.85 207 GLN B C 1
ATOM 3609 O O . GLN B 1 206 ? 14.659 -3.268 -11.581 1.00 17.56 207 GLN B O 1
ATOM 3615 N N . GLY B 1 207 ? 15.553 -4.760 -12.996 1.00 16.19 208 GLY B N 1
ATOM 3616 C CA . GLY B 1 207 ? 14.241 -5.229 -13.433 1.00 15.22 208 GLY B CA 1
ATOM 3617 C C . GLY B 1 207 ? 14.311 -6.581 -14.115 1.00 14.58 208 GLY B C 1
ATOM 3618 O O . GLY B 1 207 ? 15.388 -7.113 -14.345 1.00 19.42 208 GLY B O 1
ATOM 3619 N N . THR B 1 208 ? 13.160 -7.177 -14.402 1.00 13.73 209 THR B N 1
ATOM 3620 C CA . THR B 1 208 ? 13.177 -8.391 -15.192 1.00 15.12 209 THR B CA 1
ATOM 3621 C C . THR B 1 208 ? 11.838 -8.568 -15.913 1.00 14.35 209 THR B C 1
ATOM 3622 O O . THR B 1 208 ? 10.924 -7.759 -15.735 1.00 14.13 209 THR B O 1
ATOM 3626 N N . GLU B 1 209 ? 11.756 -9.592 -16.765 1.00 12.06 210 GLU B N 1
ATOM 3627 C CA . GLU B 1 209 ? 10.495 -9.978 -17.380 1.00 12.41 210 GLU B CA 1
ATOM 3628 C C . GLU B 1 209 ? 10.192 -11.401 -16.949 1.00 13.04 210 GLU B C 1
ATOM 3629 O O . GLU B 1 209 ? 11.059 -12.252 -16.973 1.00 11.93 210 GLU B O 1
ATOM 3635 N N . ASN B 1 210 ? 8.963 -11.654 -16.528 1.00 16.24 211 ASN B N 1
ATOM 3636 C CA . ASN B 1 210 ? 8.543 -13.024 -16.254 1.00 14.40 211 ASN B CA 1
ATOM 3637 C C . ASN B 1 210 ? 7.050 -13.099 -15.984 1.00 12.83 211 ASN B C 1
ATOM 3638 O O . ASN B 1 210 ? 6.400 -12.083 -15.808 1.00 12.36 211 ASN B O 1
ATOM 3643 N N . THR B 1 211 ? 6.521 -14.312 -15.941 1.00 12.11 212 THR B N 1
ATOM 3644 C CA . THR B 1 211 ? 5.135 -14.528 -15.551 1.00 15.09 212 THR B CA 1
ATOM 3645 C C . THR B 1 211 ? 4.957 -14.283 -14.047 1.00 16.19 212 THR B C 1
ATOM 3646 O O . THR B 1 211 ? 5.926 -14.282 -13.285 1.00 12.87 212 THR B O 1
ATOM 3650 N N . TRP B 1 212 ? 3.713 -14.105 -13.622 1.00 14.42 213 TRP B N 1
ATOM 3651 C CA . TRP B 1 212 ? 3.401 -13.872 -12.209 1.00 12.38 213 TRP B CA 1
ATOM 3652 C C . TRP B 1 212 ? 3.929 -15.008 -11.352 1.00 17.33 213 TRP B C 1
ATOM 3653 O O . TRP B 1 212 ? 4.514 -14.792 -10.287 1.00 14.08 213 TRP B O 1
ATOM 3664 N N . SER B 1 213 ? 3.782 -16.222 -11.860 1.00 13.41 214 SER B N 1
ATOM 3665 C CA . SER B 1 213 ? 4.191 -17.409 -11.126 1.00 13.11 214 SER B CA 1
ATOM 3666 C C . SER B 1 213 ? 5.701 -17.403 -10.886 1.00 16.94 214 SER B C 1
ATOM 3667 O O . SER B 1 213 ? 6.161 -17.737 -9.790 1.00 15.51 214 SER B O 1
ATOM 3670 N N . ASN B 1 214 ? 6.478 -16.992 -11.883 1.00 12.70 215 ASN B N 1
ATOM 3671 C CA . ASN B 1 214 ? 7.932 -16.939 -11.693 1.00 13.27 215 ASN B CA 1
ATOM 3672 C C . ASN B 1 214 ? 8.388 -15.675 -10.938 1.00 14.34 215 ASN B C 1
ATOM 3673 O O . ASN B 1 214 ? 9.376 -15.706 -10.204 1.00 18.15 215 ASN B O 1
ATOM 3678 N N . LEU B 1 215 ? 7.700 -14.558 -11.126 1.00 12.98 216 LEU B N 1
ATOM 3679 C CA . LEU B 1 215 ? 8.017 -13.387 -10.302 1.00 14.05 216 LEU B CA 1
ATOM 3680 C C . LEU B 1 215 ? 7.811 -13.710 -8.818 1.00 18.34 216 LEU B C 1
ATOM 3681 O O . LEU B 1 215 ? 8.642 -13.341 -7.977 1.00 14.04 216 LEU B O 1
ATOM 3686 N N . ALA B 1 216 ? 6.726 -14.413 -8.498 1.00 19.47 217 ALA B N 1
ATOM 3687 C CA . ALA B 1 216 ? 6.505 -14.886 -7.132 1.00 19.55 217 ALA B CA 1
ATOM 3688 C C . ALA B 1 216 ? 7.580 -15.880 -6.685 1.00 18.78 217 ALA B C 1
ATOM 3689 O O . ALA B 1 216 ? 8.154 -15.743 -5.595 1.00 17.62 217 ALA B O 1
ATOM 3691 N N . GLY B 1 217 ? 7.848 -16.884 -7.516 1.00 14.09 218 GLY B N 1
ATOM 3692 C CA . GLY B 1 217 ? 8.817 -17.914 -7.189 1.00 16.09 218 GLY B CA 1
ATOM 3693 C C . GLY B 1 217 ? 10.237 -17.414 -6.981 1.00 22.03 218 GLY B C 1
ATOM 3694 O O . GLY B 1 217 ? 10.987 -18.002 -6.201 1.00 18.54 218 GLY B O 1
ATOM 3695 N N . GLN B 1 218 ? 10.621 -16.330 -7.656 1.00 14.87 219 GLN B N 1
ATOM 3696 C CA . GLN B 1 218 ? 12.002 -15.835 -7.530 1.00 18.85 219 GLN B CA 1
ATOM 3697 C C . GLN B 1 218 ? 12.181 -15.011 -6.261 1.00 20.70 219 GLN B C 1
ATOM 3698 O O . GLN B 1 218 ? 13.310 -14.690 -5.873 1.00 20.14 219 GLN B O 1
ATOM 3704 N N . LYS B 1 219 ? 11.059 -14.658 -5.643 1.00 18.35 220 LYS B N 1
ATOM 3705 C CA . LYS B 1 219 ? 11.037 -13.963 -4.352 1.00 20.67 220 LYS B CA 1
ATOM 3706 C C . LYS B 1 219 ? 11.662 -12.585 -4.486 1.00 26.42 220 LYS B C 1
ATOM 3707 O O . LYS B 1 219 ? 12.377 -12.117 -3.602 1.00 27.12 220 LYS B O 1
ATOM 3713 N N . ILE B 1 220 ? 11.397 -11.941 -5.612 1.00 20.34 221 ILE B N 1
ATOM 3714 C CA . ILE B 1 220 ? 12.055 -10.686 -5.903 1.00 22.01 221 ILE B CA 1
ATOM 3715 C C . ILE B 1 220 ? 11.225 -9.469 -5.496 1.00 20.60 221 ILE B C 1
ATOM 3716 O O . ILE B 1 220 ? 11.679 -8.342 -5.668 1.00 23.17 221 ILE B O 1
ATOM 3721 N N . ASP B 1 221 ? 10.021 -9.686 -4.959 1.00 18.59 222 ASP B N 1
ATOM 3722 C CA . ASP B 1 221 ? 9.150 -8.555 -4.643 1.00 20.26 222 ASP B CA 1
ATOM 3723 C C . ASP B 1 221 ? 9.811 -7.630 -3.605 1.00 20.21 222 ASP B C 1
ATOM 3724 O O . ASP B 1 221 ? 9.563 -6.418 -3.583 1.00 22.52 222 ASP B O 1
ATOM 3729 N N . SER B 1 222 ? 10.713 -8.190 -2.804 1.00 23.58 223 SER B N 1
ATOM 3730 C CA . SER B 1 222 ? 11.442 -7.405 -1.816 1.00 24.43 223 SER B CA 1
ATOM 3731 C C . SER B 1 222 ? 12.392 -6.372 -2.441 1.00 27.67 223 SER B C 1
ATOM 3732 O O . SER B 1 222 ? 12.781 -5.407 -1.775 1.00 31.26 223 SER B O 1
ATOM 3735 N N . VAL B 1 223 ? 12.792 -6.581 -3.695 1.00 18.97 224 VAL B N 1
ATOM 3736 C CA . VAL B 1 223 ? 13.708 -5.641 -4.342 1.00 21.74 224 VAL B CA 1
ATOM 3737 C C . VAL B 1 223 ? 13.138 -5.139 -5.661 1.00 18.33 224 VAL B C 1
ATOM 3738 O O . VAL B 1 223 ? 13.847 -4.490 -6.441 1.00 19.53 224 VAL B O 1
ATOM 3742 N N . GLN B 1 224 ? 11.865 -5.457 -5.913 1.00 20.95 225 GLN B N 1
ATOM 3743 C CA . GLN B 1 224 ? 11.155 -4.996 -7.102 1.00 17.92 225 GLN B CA 1
ATOM 3744 C C . GLN B 1 224 ? 9.829 -4.328 -6.721 1.00 19.38 225 GLN B C 1
ATOM 3745 O O . GLN B 1 224 ? 8.788 -4.990 -6.611 1.00 20.42 225 GLN B O 1
ATOM 3751 N N . PRO B 1 225 ? 9.869 -3.008 -6.487 1.00 21.77 226 PRO B N 1
ATOM 3752 C CA . PRO B 1 225 ? 8.697 -2.324 -5.937 1.00 18.02 226 PRO B CA 1
ATOM 3753 C C . PRO B 1 225 ? 7.519 -2.237 -6.897 1.00 14.33 226 PRO B C 1
ATOM 3754 O O . PRO B 1 225 ? 6.387 -2.055 -6.433 1.00 20.54 226 PRO B O 1
ATOM 3758 N N . TYR B 1 226 ? 7.761 -2.335 -8.199 1.00 13.81 227 TYR B N 1
ATOM 3759 C CA . TYR B 1 226 ? 6.659 -2.216 -9.151 1.00 15.16 227 TYR B CA 1
ATOM 3760 C C . TYR B 1 226 ? 6.650 -3.343 -10.167 1.00 17.35 227 TYR B C 1
ATOM 3761 O O . TYR B 1 226 ? 7.690 -3.734 -10.663 1.00 19.74 227 TYR B O 1
ATOM 3770 N N . ILE B 1 227 ? 5.472 -3.842 -10.494 1.00 15.02 228 ILE B N 1
ATOM 3771 C CA . ILE B 1 227 ? 5.337 -4.785 -11.602 1.00 13.87 228 ILE B CA 1
ATOM 3772 C C . ILE B 1 227 ? 4.322 -4.213 -12.586 1.00 15.43 228 ILE B C 1
ATOM 3773 O O . ILE B 1 227 ? 3.156 -4.001 -12.250 1.00 12.67 228 ILE B O 1
ATOM 3778 N N . THR B 1 228 ? 4.774 -3.948 -13.801 1.00 14.93 229 THR B N 1
ATOM 3779 C CA . THR B 1 228 ? 3.896 -3.371 -14.797 1.00 13.72 229 THR B CA 1
ATOM 3780 C C . THR B 1 228 ? 3.307 -4.491 -15.648 1.00 13.40 229 THR B C 1
ATOM 3781 O O . THR B 1 228 ? 4.032 -5.340 -16.162 1.00 15.57 229 THR B O 1
ATOM 3785 N N . GLU B 1 229 ? 1.988 -4.493 -15.752 1.00 13.90 230 GLU B N 1
ATOM 3786 C CA . GLU B 1 229 ? 1.279 -5.598 -16.383 1.00 13.33 230 GLU B CA 1
ATOM 3787 C C . GLU B 1 229 ? 1.267 -5.323 -17.881 1.00 18.75 230 GLU B C 1
ATOM 3788 O O . GLU B 1 229 ? 0.312 -4.765 -18.416 1.00 13.46 230 GLU B O 1
ATOM 3794 N N . THR B 1 230 ? 2.365 -5.696 -18.534 1.00 11.58 231 THR B N 1
ATOM 3795 C CA . THR B 1 230 ? 2.575 -5.442 -19.964 1.00 13.64 231 THR B CA 1
ATOM 3796 C C . THR B 1 230 ? 2.067 -6.541 -20.915 1.00 16.26 231 THR B C 1
ATOM 3797 O O . THR B 1 230 ? 1.740 -6.251 -22.064 1.00 18.86 231 THR B O 1
ATOM 3801 N N . ASN B 1 231 ? 2.068 -7.794 -20.457 1.00 14.03 232 ASN B N 1
ATOM 3802 C CA . ASN B 1 231 ? 1.757 -8.951 -21.305 1.00 13.40 232 ASN B CA 1
ATOM 3803 C C . ASN B 1 231 ? 2.536 -8.917 -22.620 1.00 11.97 232 ASN B C 1
ATOM 3804 O O . ASN B 1 231 ? 1.991 -9.227 -23.678 1.00 17.29 232 ASN B O 1
ATOM 3809 N N . HIS B 1 232 ? 3.820 -8.562 -22.541 1.00 10.37 233 HIS B N 1
ATOM 3810 C CA . HIS B 1 232 ? 4.591 -8.212 -23.739 1.00 16.40 233 HIS B CA 1
ATOM 3811 C C . HIS B 1 232 ? 5.217 -9.414 -24.459 1.00 18.06 233 HIS B C 1
ATOM 3812 O O . HIS B 1 232 ? 5.787 -9.266 -25.533 1.00 17.87 233 HIS B O 1
ATOM 3819 N N . GLY B 1 233 ? 5.149 -10.594 -23.861 1.00 14.52 234 GLY B N 1
ATOM 3820 C CA . GLY B 1 233 ? 5.704 -11.766 -24.517 1.00 14.83 234 GLY B CA 1
ATOM 3821 C C . GLY B 1 233 ? 5.288 -13.027 -23.803 1.00 19.12 234 GLY B C 1
ATOM 3822 O O . GLY B 1 233 ? 4.767 -12.956 -22.702 1.00 13.70 234 GLY B O 1
ATOM 3823 N N . ALA B 1 234 ? 5.554 -14.179 -24.413 1.00 18.72 235 ALA B N 1
ATOM 3824 C CA . ALA B 1 234 ? 5.144 -15.450 -23.838 1.00 19.63 235 ALA B CA 1
ATOM 3825 C C . ALA B 1 234 ? 6.291 -16.166 -23.141 1.00 15.16 235 ALA B C 1
ATOM 3826 O O . ALA B 1 234 ? 7.474 -16.028 -23.512 1.00 18.40 235 ALA B O 1
ATOM 3828 N N . LEU B 1 235 ? 5.941 -16.897 -22.089 1.00 15.25 236 LEU B N 1
ATOM 3829 C CA . LEU B 1 235 ? 6.870 -17.845 -21.501 1.00 13.59 236 LEU B CA 1
ATOM 3830 C C . LEU B 1 235 ? 6.277 -19.232 -21.714 1.00 15.20 236 LEU B C 1
ATOM 3831 O O . LEU B 1 235 ? 5.183 -19.549 -21.228 1.00 12.38 236 LEU B O 1
ATOM 3836 N N . SER B 1 236 ? 6.979 -20.033 -22.498 1.00 17.40 237 SER B N 1
ATOM 3837 C CA . SER B 1 236 ? 6.494 -21.353 -22.884 1.00 18.38 237 SER B CA 1
ATOM 3838 C C . SER B 1 236 ? 7.659 -22.322 -22.914 1.00 18.72 237 SER B C 1
ATOM 3839 O O . SER B 1 236 ? 8.811 -21.910 -23.106 1.00 20.83 237 SER B O 1
ATOM 3842 N N . TYR B 1 237 ? 7.365 -23.609 -22.720 1.00 18.03 238 TYR B N 1
ATOM 3843 C CA . TYR B 1 237 ? 8.382 -24.634 -22.635 1.00 14.79 238 TYR B CA 1
ATOM 3844 C C . TYR B 1 237 ? 8.268 -25.642 -23.757 1.00 18.58 238 TYR B C 1
ATOM 3845 O O . TYR B 1 237 ? 7.175 -25.870 -24.258 1.00 16.98 238 TYR B O 1
ATOM 3854 N N . MET B 1 238 ? 9.382 -26.272 -24.111 1.00 23.11 239 MET B N 1
ATOM 3855 C CA . MET B 1 238 ? 9.296 -27.525 -24.851 1.00 21.37 239 MET B CA 1
ATOM 3856 C C . MET B 1 238 ? 9.584 -28.674 -23.897 1.00 20.96 239 MET B C 1
ATOM 3857 O O . MET B 1 238 ? 10.655 -28.741 -23.278 1.00 21.28 239 MET B O 1
ATOM 3862 N N . LEU B 1 239 ? 8.607 -29.561 -23.755 1.00 19.94 240 LEU B N 1
ATOM 3863 C CA . LEU B 1 239 ? 8.833 -30.839 -23.116 1.00 21.97 240 LEU B CA 1
ATOM 3864 C C . LEU B 1 239 ? 9.745 -31.659 -24.026 1.00 27.99 240 LEU B C 1
ATOM 3865 O O . LEU B 1 239 ? 9.418 -31.909 -25.197 1.00 23.75 240 LEU B O 1
ATOM 3870 N N . ILE B 1 240 ? 10.895 -32.064 -23.495 1.00 27.07 241 ILE B N 1
ATOM 3871 C CA . ILE B 1 240 ? 11.900 -32.742 -24.309 1.00 27.59 241 ILE B CA 1
ATOM 3872 C C . ILE B 1 240 ? 12.484 -33.970 -23.640 1.00 32.82 241 ILE B C 1
ATOM 3873 O O . ILE B 1 240 ? 12.577 -34.047 -22.410 1.00 29.42 241 ILE B O 1
ATOM 3878 N N . THR B 1 241 ? 12.889 -34.932 -24.465 1.00 26.57 242 THR B N 1
ATOM 3879 C CA . THR B 1 241 ? 13.692 -36.041 -23.991 1.00 25.23 242 THR B CA 1
ATOM 3880 C C . THR B 1 241 ? 14.876 -36.199 -24.939 1.00 29.69 242 THR B C 1
ATOM 3881 O O . THR B 1 241 ? 15.046 -35.390 -25.851 1.00 27.93 242 THR B O 1
ATOM 3885 N N . SER B 1 242 ? 15.711 -37.213 -24.731 1.00 33.71 243 SER B N 1
ATOM 3886 C CA . SER B 1 242 ? 16.764 -37.481 -25.704 1.00 35.96 243 SER B CA 1
ATOM 3887 C C . SER B 1 242 ? 16.268 -38.539 -26.688 1.00 34.02 243 SER B C 1
ATOM 3888 O O . SER B 1 242 ? 15.542 -39.455 -26.305 1.00 34.60 243 SER B O 1
ATOM 3891 N N . SER B 1 243 ? 16.636 -38.394 -27.958 1.00 33.38 244 SER B N 1
ATOM 3892 C CA . SER B 1 243 ? 16.209 -39.332 -28.993 1.00 37.79 244 SER B CA 1
ATOM 3893 C C . SER B 1 243 ? 16.609 -40.766 -28.648 1.00 40.81 244 SER B C 1
ATOM 3894 O O . SER B 1 243 ? 15.816 -41.697 -28.806 1.00 38.29 244 SER B O 1
ATOM 3897 N N . ALA B 1 244 ? 17.842 -40.927 -28.176 1.00 41.80 245 ALA B N 1
ATOM 3898 C CA . ALA B 1 244 ? 18.386 -42.244 -27.848 1.00 43.12 245 ALA B CA 1
ATOM 3899 C C . ALA B 1 244 ? 17.545 -42.937 -26.783 1.00 49.17 245 ALA B C 1
ATOM 3900 O O . ALA B 1 244 ? 17.153 -44.090 -26.950 1.00 51.91 245 ALA B O 1
ATOM 3902 N N . PHE B 1 245 ? 17.256 -42.228 -25.694 1.00 45.40 246 PHE B N 1
ATOM 3903 C CA . PHE B 1 245 ? 16.452 -42.799 -24.619 1.00 44.33 246 PHE B CA 1
ATOM 3904 C C . PHE B 1 245 ? 15.035 -43.118 -25.076 1.00 47.41 246 PHE B C 1
ATOM 3905 O O . PHE B 1 245 ? 14.523 -44.205 -24.809 1.00 48.43 246 PHE B O 1
ATOM 3913 N N . TRP B 1 246 ? 14.396 -42.167 -25.751 1.00 45.31 247 TRP B N 1
ATOM 3914 C CA . TRP B 1 246 ? 12.994 -42.330 -26.113 1.00 41.73 247 TRP B CA 1
ATOM 3915 C C . TRP B 1 246 ? 12.810 -43.440 -27.142 1.00 41.52 247 TRP B C 1
ATOM 3916 O O . TRP B 1 246 ? 11.991 -44.331 -26.939 1.00 41.99 247 TRP B O 1
ATOM 3927 N N . THR B 1 247 ? 13.581 -43.389 -28.227 1.00 43.14 248 THR B N 1
ATOM 3928 C CA . THR B 1 247 ? 13.511 -44.414 -29.278 1.00 45.36 248 THR B CA 1
ATOM 3929 C C . THR B 1 247 ? 13.831 -45.819 -28.779 1.00 47.94 248 THR B C 1
ATOM 3930 O O . THR B 1 247 ? 13.391 -46.809 -29.369 1.00 51.65 248 THR B O 1
ATOM 3934 N N . GLY B 1 248 ? 14.605 -45.906 -27.704 1.00 50.95 249 GLY B N 1
ATOM 3935 C CA . GLY B 1 248 ? 15.011 -47.187 -27.159 1.00 54.85 249 GLY B CA 1
ATOM 3936 C C . GLY B 1 248 ? 14.057 -47.712 -26.105 1.00 58.17 249 GLY B C 1
ATOM 3937 O O . GLY B 1 248 ? 14.335 -48.723 -25.458 1.00 55.64 249 GLY B O 1
ATOM 3938 N N . ARG B 1 254 ? 6.126 -46.840 -24.675 1.00 42.93 255 ARG B N 1
ATOM 3939 C CA . ARG B 1 254 ? 6.475 -45.622 -25.396 1.00 47.90 255 ARG B CA 1
ATOM 3940 C C . ARG B 1 254 ? 5.257 -44.973 -26.029 1.00 56.10 255 ARG B C 1
ATOM 3941 O O . ARG B 1 254 ? 4.947 -43.809 -25.757 1.00 55.59 255 ARG B O 1
ATOM 3949 N N . THR B 1 255 ? 4.577 -45.728 -26.887 1.00 59.63 256 THR B N 1
ATOM 3950 C CA . THR B 1 255 ? 3.431 -45.205 -27.618 1.00 58.64 256 THR B CA 1
ATOM 3951 C C . THR B 1 255 ? 2.338 -44.731 -26.656 1.00 57.84 256 THR B C 1
ATOM 3952 O O . THR B 1 255 ? 1.590 -43.797 -26.953 1.00 57.90 256 THR B O 1
ATOM 3956 N N . GLU B 1 256 ? 2.271 -45.363 -25.488 1.00 54.92 257 GLU B N 1
ATOM 3957 C CA . GLU B 1 256 ? 1.333 -44.951 -24.450 1.00 53.89 257 GLU B CA 1
ATOM 3958 C C . GLU B 1 256 ? 1.854 -43.718 -23.717 1.00 50.40 257 GLU B C 1
ATOM 3959 O O . GLU B 1 256 ? 1.082 -42.829 -23.346 1.00 53.77 257 GLU B O 1
ATOM 3965 N N . LEU B 1 257 ? 3.166 -43.678 -23.507 1.00 46.70 258 LEU B N 1
ATOM 3966 C CA . LEU B 1 257 ? 3.808 -42.520 -22.908 1.00 47.94 258 LEU B CA 1
ATOM 3967 C C . LEU B 1 257 ? 3.562 -41.273 -23.748 1.00 48.48 258 LEU B C 1
ATOM 3968 O O . LEU B 1 257 ? 3.370 -40.185 -23.213 1.00 41.62 258 LEU B O 1
ATOM 3973 N N . GLU B 1 258 ? 3.566 -41.431 -25.065 1.00 47.73 259 GLU B N 1
ATOM 3974 C CA . GLU B 1 258 ? 3.263 -40.309 -25.941 1.00 49.96 259 GLU B CA 1
ATOM 3975 C C . GLU B 1 258 ? 1.789 -39.938 -25.847 1.00 50.83 259 GLU B C 1
ATOM 3976 O O . GLU B 1 258 ? 1.428 -38.769 -25.982 1.00 45.22 259 GLU B O 1
ATOM 3982 N N . SER B 1 259 ? 0.943 -40.934 -25.602 1.00 48.86 260 SER B N 1
ATOM 3983 C CA . SER B 1 259 ? -0.482 -40.686 -25.410 1.00 50.33 260 SER B CA 1
ATOM 3984 C C . SER B 1 259 ? -0.730 -39.918 -24.111 1.00 50.49 260 SER B C 1
ATOM 3985 O O . SER B 1 259 ? -1.615 -39.054 -24.042 1.00 42.31 260 SER B O 1
ATOM 3988 N N . ILE B 1 260 ? 0.055 -40.217 -23.081 1.00 47.89 261 ILE B N 1
ATOM 3989 C CA . ILE B 1 260 ? -0.161 -39.553 -21.809 1.00 49.79 261 ILE B CA 1
ATOM 3990 C C . ILE B 1 260 ? 0.503 -38.172 -21.788 1.00 41.66 261 ILE B C 1
ATOM 3991 O O . ILE B 1 260 ? 0.046 -37.275 -21.085 1.00 41.00 261 ILE B O 1
ATOM 3996 N N . VAL B 1 261 ? 1.559 -38.000 -22.574 1.00 39.10 262 VAL B N 1
ATOM 3997 C CA . VAL B 1 261 ? 2.211 -36.704 -22.692 1.00 34.51 262 VAL B CA 1
ATOM 3998 C C . VAL B 1 261 ? 1.205 -35.731 -23.291 1.00 36.64 262 VAL B C 1
ATOM 3999 O O . VAL B 1 261 ? 1.017 -34.629 -22.785 1.00 33.13 262 VAL B O 1
ATOM 4003 N N . ASP B 1 262 ? 0.528 -36.171 -24.344 1.00 34.54 263 ASP B N 1
ATOM 4004 C CA . ASP B 1 262 ? -0.515 -35.377 -24.987 1.00 40.93 263 ASP B CA 1
ATOM 4005 C C . ASP B 1 262 ? -1.638 -35.026 -24.009 1.00 37.25 263 ASP B C 1
ATOM 4006 O O . ASP B 1 262 ? -2.251 -33.963 -24.115 1.00 35.01 263 ASP B O 1
ATOM 4011 N N . GLU B 1 263 ? -1.899 -35.920 -23.058 1.00 39.79 264 GLU B N 1
ATOM 4012 C CA . GLU B 1 263 ? -2.965 -35.718 -22.079 1.00 34.96 264 GLU B CA 1
ATOM 4013 C C . GLU B 1 263 ? -2.575 -34.725 -21.001 1.00 39.48 264 GLU B C 1
ATOM 4014 O O . GLU B 1 263 ? -3.356 -33.841 -20.659 1.00 32.42 264 GLU B O 1
ATOM 4020 N N . VAL B 1 264 ? -1.378 -34.904 -20.447 1.00 40.06 265 VAL B N 1
ATOM 4021 C CA . VAL B 1 264 ? -0.828 -34.001 -19.439 1.00 33.87 265 VAL B CA 1
ATOM 4022 C C . VAL B 1 264 ? -0.724 -32.589 -20.000 1.00 33.72 265 VAL B C 1
ATOM 4023 O O . VAL B 1 264 ? -0.989 -31.599 -19.307 1.00 28.36 265 VAL B O 1
ATOM 4027 N N . THR B 1 265 ? -0.355 -32.520 -21.274 1.00 33.92 266 THR B N 1
ATOM 4028 C CA . THR B 1 265 ? -0.171 -31.264 -21.982 1.00 33.26 266 THR B CA 1
ATOM 4029 C C . THR B 1 265 ? -1.482 -30.480 -22.025 1.00 30.49 266 THR B C 1
ATOM 4030 O O . THR B 1 265 ? -1.489 -29.275 -21.807 1.00 28.57 266 THR B O 1
ATOM 4034 N N . LEU B 1 266 ? -2.593 -31.171 -22.284 1.00 24.90 267 LEU B N 1
ATOM 4035 C CA . LEU B 1 266 ? -3.898 -30.511 -22.314 1.00 22.94 267 LEU B CA 1
ATOM 4036 C C . LEU B 1 266 ? -4.22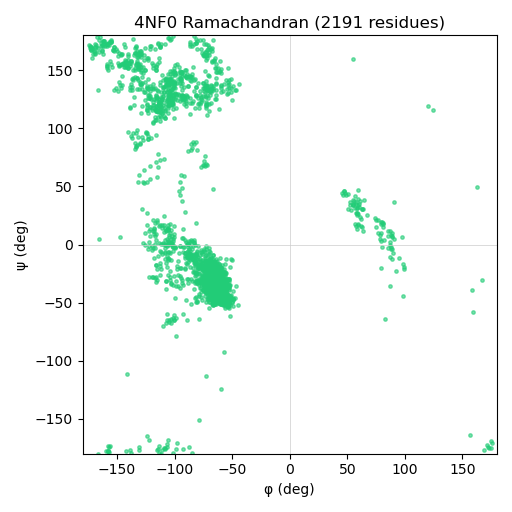5 -29.846 -20.991 1.00 27.66 267 LEU B C 1
ATOM 4037 O O . LEU B 1 266 ? -4.700 -28.709 -20.962 1.00 26.94 267 LEU B O 1
ATOM 4042 N N . VAL B 1 267 ? -3.950 -30.560 -19.899 1.00 32.52 268 VAL B N 1
ATOM 4043 C CA . VAL B 1 267 ? -4.246 -30.084 -18.546 1.00 24.26 268 VAL B CA 1
ATOM 4044 C C . VAL B 1 267 ? -3.365 -28.891 -18.183 1.00 28.28 268 VAL B C 1
ATOM 4045 O O . VAL B 1 267 ? -3.849 -27.878 -17.670 1.00 23.32 268 VAL B O 1
ATOM 4049 N N . VAL B 1 268 ? -2.072 -29.026 -18.450 1.00 25.82 269 VAL B N 1
ATOM 4050 C CA . VAL B 1 268 ? -1.107 -27.958 -18.186 1.00 23.62 269 VAL B CA 1
ATOM 4051 C C . VAL B 1 268 ? -1.524 -26.684 -18.905 1.00 21.50 269 VAL B C 1
ATOM 4052 O O . VAL B 1 268 ? -1.596 -25.611 -18.311 1.00 20.33 269 VAL B O 1
ATOM 4056 N N . ASN B 1 269 ? -1.795 -26.815 -20.194 1.00 22.23 270 ASN B N 1
ATOM 4057 C CA . ASN B 1 269 ? -2.119 -25.664 -21.016 1.00 25.73 270 ASN B CA 1
ATOM 4058 C C . ASN B 1 269 ? -3.505 -25.100 -20.731 1.00 27.09 270 ASN B C 1
ATOM 4059 O O . ASN B 1 269 ? -3.736 -23.917 -20.946 1.00 21.08 270 ASN B O 1
ATOM 4064 N N . LYS B 1 270 ? -4.419 -25.920 -20.222 1.00 20.05 271 LYS B N 1
ATOM 4065 C CA . LYS B 1 270 ? -5.727 -25.392 -19.859 1.00 25.00 271 LYS B CA 1
ATOM 4066 C C . LYS B 1 270 ? -5.698 -24.698 -18.493 1.00 22.09 271 LYS B C 1
ATOM 4067 O O . LYS B 1 270 ? -6.543 -23.859 -18.210 1.00 23.48 271 LYS B O 1
ATOM 4073 N N . GLU B 1 271 ? -4.707 -25.008 -17.659 1.00 19.59 272 GLU B N 1
ATOM 4074 C CA . GLU B 1 271 ? -4.695 -24.468 -16.292 1.00 18.84 272 GLU B CA 1
ATOM 4075 C C . GLU B 1 271 ? -3.669 -23.361 -16.075 1.00 21.47 272 GLU B C 1
ATOM 4076 O O . GLU B 1 271 ? -3.715 -22.673 -15.060 1.00 17.73 272 GLU B O 1
ATOM 4082 N N . ALA B 1 272 ? -2.737 -23.197 -17.009 1.00 17.60 273 ALA B N 1
ATOM 4083 C CA . ALA B 1 272 ? -1.601 -22.294 -16.790 1.00 16.87 273 ALA B CA 1
ATOM 4084 C C . ALA B 1 272 ? -2.018 -20.842 -16.541 1.00 16.71 273 ALA B C 1
ATOM 4085 O O . ALA B 1 272 ? -1.481 -20.179 -15.647 1.00 15.68 273 ALA B O 1
ATOM 4087 N N . GLU B 1 273 ? -2.969 -20.332 -17.322 1.00 21.30 274 GLU B N 1
ATOM 4088 C CA . GLU B 1 273 ? -3.331 -18.919 -17.162 1.00 19.37 274 GLU B CA 1
ATOM 4089 C C . GLU B 1 273 ? -4.044 -18.675 -15.830 1.00 20.22 274 GLU B C 1
ATOM 4090 O O . GLU B 1 273 ? -3.804 -17.662 -15.157 1.00 17.96 274 GLU B O 1
ATOM 4096 N N . ALA B 1 274 ? -4.897 -19.606 -15.428 1.00 17.04 275 ALA B N 1
ATOM 4097 C CA . ALA B 1 274 ? -5.602 -19.448 -14.153 1.00 17.73 275 ALA B CA 1
ATOM 4098 C C . ALA B 1 274 ? -4.645 -19.492 -12.975 1.00 16.78 275 ALA B C 1
ATOM 4099 O O . ALA B 1 274 ? -4.833 -18.763 -11.984 1.00 16.71 275 ALA B O 1
ATOM 4101 N N . LEU B 1 275 ? -3.651 -20.373 -13.066 1.00 16.13 276 LEU B N 1
ATOM 4102 C CA . LEU B 1 275 ? -2.616 -20.457 -12.060 1.00 15.96 276 LEU B CA 1
ATOM 4103 C C . LEU B 1 275 ? -1.880 -19.121 -11.965 1.00 21.55 276 LEU B C 1
ATOM 4104 O O . LEU B 1 275 ? -1.627 -18.637 -10.866 1.00 15.13 276 LEU B O 1
ATOM 4109 N N . ASN B 1 276 ? -1.515 -18.527 -13.100 1.00 14.73 277 ASN B N 1
ATOM 4110 C CA . ASN B 1 276 ? -0.783 -17.258 -13.048 1.00 14.04 277 ASN B CA 1
ATOM 4111 C C . ASN B 1 276 ? -1.626 -16.109 -12.538 1.00 14.73 277 ASN B C 1
ATOM 4112 O O . ASN B 1 276 ? -1.116 -15.208 -11.846 1.00 15.79 277 ASN B O 1
ATOM 4117 N N . GLN B 1 277 ? -2.925 -16.128 -12.824 1.00 14.66 278 GLN B N 1
ATOM 4118 C CA . GLN B 1 277 ? -3.783 -15.095 -12.243 1.00 14.73 278 GLN B CA 1
ATOM 4119 C C . GLN B 1 277 ? -3.894 -15.240 -10.720 1.00 13.64 278 GLN B C 1
ATOM 4120 O O . GLN B 1 277 ? -3.881 -14.241 -9.987 1.00 16.20 278 GLN B O 1
ATOM 4126 N N . LYS B 1 278 ? -3.990 -16.469 -10.227 1.00 14.27 279 LYS B N 1
ATOM 4127 C CA . LYS B 1 278 ? -3.946 -16.680 -8.771 1.00 14.50 279 LYS B CA 1
ATOM 4128 C C . LYS B 1 278 ? -2.621 -16.183 -8.174 1.00 18.22 279 LYS B C 1
ATOM 4129 O O . LYS B 1 278 ? -2.602 -15.554 -7.101 1.00 14.42 279 LYS B O 1
ATOM 4135 N N . GLU B 1 279 ? -1.517 -16.432 -8.873 1.00 15.59 280 GLU B N 1
ATOM 4136 C CA . GLU B 1 279 ? -0.213 -15.960 -8.399 1.00 13.58 280 GLU B CA 1
ATOM 4137 C C . GLU B 1 279 ? -0.144 -14.436 -8.409 1.00 18.74 280 GLU B C 1
ATOM 4138 O O . GLU B 1 279 ? 0.428 -13.834 -7.497 1.00 14.20 280 GLU B O 1
ATOM 4144 N N . ARG B 1 280 ? -0.681 -13.805 -9.447 1.00 14.18 281 ARG B N 1
ATOM 4145 C CA . ARG B 1 280 ? -0.789 -12.335 -9.428 1.00 17.58 281 ARG B CA 1
ATOM 4146 C C . ARG B 1 280 ? -1.530 -11.831 -8.179 1.00 19.21 281 ARG B C 1
ATOM 4147 O O . ARG B 1 280 ? -1.060 -10.900 -7.501 1.00 12.25 281 ARG B O 1
ATOM 4155 N N . GLU B 1 281 ? -2.688 -12.421 -7.883 1.00 13.08 282 GLU B N 1
ATOM 4156 C CA . GLU B 1 281 ? -3.481 -11.986 -6.728 1.00 16.66 282 GLU B CA 1
ATOM 4157 C C . GLU B 1 281 ? -2.658 -12.050 -5.447 1.00 17.27 282 GLU B C 1
ATOM 4158 O O . GLU B 1 281 ? -2.591 -11.087 -4.674 1.00 17.68 282 GLU B O 1
ATOM 4164 N N . HIS B 1 282 ? -2.028 -13.198 -5.231 1.00 15.11 283 HIS B N 1
ATOM 4165 C CA . HIS B 1 282 ? -1.327 -13.450 -3.974 1.00 13.78 283 HIS B CA 1
ATOM 4166 C C . HIS B 1 282 ? -0.071 -12.589 -3.834 1.00 15.32 283 HIS B C 1
ATOM 4167 O O . HIS B 1 282 ? 0.293 -12.189 -2.728 1.00 17.68 283 HIS B O 1
ATOM 4174 N N . LEU B 1 283 ? 0.584 -12.316 -4.950 1.00 15.69 284 LEU B N 1
ATOM 4175 C CA . LEU B 1 283 ? 1.824 -11.543 -4.923 1.00 12.06 284 LEU B CA 1
ATOM 4176 C C . LEU B 1 283 ? 1.471 -10.103 -4.602 1.00 20.24 284 LEU B C 1
ATOM 4177 O O . LEU B 1 283 ? 2.100 -9.475 -3.738 1.00 15.80 284 LEU B O 1
ATOM 4182 N N . LEU B 1 284 ? 0.464 -9.583 -5.291 1.00 16.65 285 LEU B N 1
ATOM 4183 C CA . LEU B 1 284 ? -0.003 -8.229 -5.021 1.00 16.09 285 LEU B CA 1
ATOM 4184 C C . LEU B 1 284 ? -0.530 -8.111 -3.592 1.00 16.87 285 LEU B C 1
ATOM 4185 O O . LEU B 1 284 ? -0.270 -7.111 -2.924 1.00 16.17 285 LEU B O 1
ATOM 4190 N N . ALA B 1 285 ? -1.266 -9.124 -3.135 1.00 11.64 286 ALA B N 1
ATOM 4191 C CA . ALA B 1 285 ? -1.715 -9.194 -1.730 1.00 16.08 286 ALA B CA 1
ATOM 4192 C C . ALA B 1 285 ? -0.601 -9.046 -0.687 1.00 20.88 286 ALA B C 1
ATOM 4193 O O . ALA B 1 285 ? -0.819 -8.454 0.376 1.00 17.25 286 ALA B O 1
ATOM 4195 N N . ALA B 1 286 ? 0.577 -9.589 -0.968 1.00 17.13 287 ALA B N 1
ATOM 4196 C CA . ALA B 1 286 ? 1.699 -9.497 -0.024 1.00 19.42 287 ALA B CA 1
ATOM 4197 C C . ALA B 1 286 ? 2.210 -8.057 0.117 1.00 25.26 287 ALA B C 1
ATOM 4198 O O . ALA B 1 286 ? 2.878 -7.714 1.110 1.00 21.88 287 ALA B O 1
ATOM 4200 N N . GLY B 1 287 ? 1.899 -7.222 -0.867 1.00 19.62 288 GLY B N 1
ATOM 4201 C CA . GLY B 1 287 ? 2.054 -5.783 -0.738 1.00 18.66 288 GLY B CA 1
ATOM 4202 C C . GLY B 1 287 ? 3.465 -5.224 -0.845 1.00 22.84 288 GLY B C 1
ATOM 4203 O O . GLY B 1 287 ? 3.699 -4.050 -0.551 1.00 23.56 288 GLY B O 1
ATOM 4204 N N . LYS B 1 288 ? 4.415 -6.054 -1.252 1.00 18.09 289 LYS B N 1
ATOM 4205 C CA . LYS B 1 288 ? 5.765 -5.562 -1.483 1.00 17.41 289 LYS B CA 1
ATOM 4206 C C . LYS B 1 288 ? 5.886 -5.009 -2.907 1.00 23.32 289 LYS B C 1
ATOM 4207 O O . LYS B 1 288 ? 6.350 -3.889 -3.089 1.00 25.27 289 LYS B O 1
ATOM 4213 N N . SER B 1 289 ? 5.470 -5.785 -3.912 1.00 17.30 290 SER B N 1
ATOM 4214 C CA . SER B 1 289 ? 5.356 -5.257 -5.276 1.00 17.79 290 SER B CA 1
ATOM 4215 C C . SER B 1 289 ? 3.982 -4.632 -5.522 1.00 13.89 290 SER B C 1
ATOM 4216 O O . SER B 1 289 ? 2.977 -5.211 -5.136 1.00 18.04 290 SER B O 1
ATOM 4219 N N . ARG B 1 290 ? 3.944 -3.466 -6.172 1.00 14.11 291 ARG B N 1
ATOM 4220 C CA . ARG B 1 290 ? 2.683 -2.823 -6.525 1.00 16.33 291 ARG B CA 1
ATOM 4221 C C . ARG B 1 290 ? 2.371 -2.929 -8.011 1.00 16.06 291 ARG B C 1
ATOM 4222 O O . ARG B 1 290 ? 3.256 -2.772 -8.851 1.00 14.77 291 ARG B O 1
ATOM 4230 N N . LEU B 1 291 ? 1.099 -3.182 -8.319 1.00 14.12 292 LEU B N 1
ATOM 4231 C CA . LEU B 1 291 ? 0.642 -3.306 -9.705 1.00 12.41 292 LEU B CA 1
ATOM 4232 C C . LEU B 1 291 ? 0.578 -1.972 -10.443 1.00 13.44 292 LEU B C 1
ATOM 4233 O O . LEU B 1 291 ? -0.038 -1.015 -9.970 1.00 19.98 292 LEU B O 1
ATOM 4238 N N . VAL B 1 292 ? 1.217 -1.908 -11.604 1.00 12.81 293 VAL B N 1
ATOM 4239 C CA . VAL B 1 292 ? 1.141 -0.753 -12.491 1.00 13.26 293 VAL B CA 1
ATOM 4240 C C . VAL B 1 292 ? 0.317 -1.163 -13.685 1.00 21.09 293 VAL B C 1
ATOM 4241 O O . VAL B 1 292 ? 0.719 -2.062 -14.425 1.00 17.82 293 VAL B O 1
ATOM 4245 N N . SER B 1 293 ? -0.840 -0.526 -13.856 1.00 13.36 294 SER B N 1
ATOM 4246 C CA . SER B 1 293 ? -1.780 -0.897 -14.916 1.00 13.40 294 SER B CA 1
ATOM 4247 C C . SER B 1 293 ? -1.695 0.048 -16.112 1.00 20.17 294 SER B C 1
ATOM 4248 O O . SER B 1 293 ? -1.583 1.260 -15.946 1.00 19.09 294 SER B O 1
ATOM 4251 N N . LEU B 1 294 ? -1.767 -0.503 -17.319 1.00 14.13 295 LEU B N 1
ATOM 4252 C CA . LEU B 1 294 ? -1.621 0.310 -18.529 1.00 14.80 295 LEU B CA 1
ATOM 4253 C C . LEU B 1 294 ? -2.964 0.633 -19.157 1.00 17.35 295 LEU B C 1
ATOM 4254 O O . LEU B 1 294 ? -3.823 -0.239 -19.284 1.00 16.72 295 LEU B O 1
ATOM 4259 N N . SER B 1 295 ? -3.124 1.883 -19.579 1.00 16.30 296 SER B N 1
ATOM 4260 C CA . SER B 1 295 ? -4.270 2.272 -20.406 1.00 20.29 296 SER B CA 1
ATOM 4261 C C . SER B 1 295 ? -4.177 1.618 -21.775 1.00 19.23 296 SER B C 1
ATOM 4262 O O . SER B 1 295 ? -3.121 1.104 -22.144 1.00 16.72 296 SER B O 1
ATOM 4265 N N . ALA B 1 296 ? -5.270 1.647 -22.534 1.00 17.22 297 ALA B N 1
ATOM 4266 C CA . ALA B 1 296 ? -5.230 1.193 -23.921 1.00 21.87 297 ALA B CA 1
ATOM 4267 C C . ALA B 1 296 ? -4.169 1.958 -24.721 1.00 23.18 297 ALA B C 1
ATOM 4268 O O . ALA B 1 296 ? -3.464 1.371 -25.549 1.00 18.93 297 ALA B O 1
ATOM 4270 N N . GLU B 1 297 ? -4.033 3.257 -24.456 1.00 19.26 298 GLU B N 1
ATOM 4271 C CA . GLU B 1 297 ? -3.048 4.082 -25.174 1.00 20.02 298 GLU B CA 1
ATOM 4272 C C . GLU B 1 297 ? -1.606 3.707 -24.822 1.00 19.01 298 GLU B C 1
ATOM 4273 O O . GLU B 1 297 ? -0.730 3.639 -25.700 1.00 19.60 298 GLU B O 1
ATOM 4279 N N . GLU B 1 298 ? -1.356 3.470 -23.539 1.00 19.76 299 GLU B N 1
ATOM 4280 C CA . GLU B 1 298 ? -0.034 3.044 -23.088 1.00 18.91 299 GLU B CA 1
ATOM 4281 C C . GLU B 1 298 ? 0.317 1.660 -23.637 1.00 17.44 299 GLU B C 1
ATOM 4282 O O . GLU B 1 298 ? 1.456 1.428 -24.060 1.00 19.06 299 GLU B O 1
ATOM 4288 N N . HIS B 1 299 ? -0.654 0.748 -23.640 1.00 17.05 300 HIS B N 1
ATOM 4289 C CA . HIS B 1 299 ? -0.430 -0.590 -24.196 1.00 16.81 300 HIS B CA 1
ATOM 4290 C C . HIS B 1 299 ? -0.015 -0.493 -25.661 1.00 24.07 300 HIS B C 1
ATOM 4291 O O . HIS B 1 299 ? 0.880 -1.208 -26.114 1.00 20.00 300 HIS B O 1
ATOM 4298 N N . GLU B 1 300 ? -0.687 0.388 -26.392 1.00 20.16 301 GLU B N 1
ATOM 4299 C CA . GLU B 1 300 ? -0.414 0.567 -27.810 1.00 21.64 301 GLU B CA 1
ATOM 4300 C C . GLU B 1 300 ? 0.978 1.162 -28.032 1.00 19.64 301 GLU B C 1
ATOM 4301 O O . GLU B 1 300 ? 1.672 0.814 -28.986 1.00 20.11 301 GLU B O 1
ATOM 4307 N N . ALA B 1 301 ? 1.384 2.050 -27.138 1.00 19.51 302 ALA B N 1
ATOM 4308 C CA . ALA B 1 301 ? 2.721 2.632 -27.202 1.00 19.91 302 ALA B CA 1
ATOM 4309 C C . ALA B 1 301 ? 3.792 1.566 -27.016 1.00 24.29 302 ALA B C 1
ATOM 4310 O O . ALA B 1 301 ? 4.772 1.533 -27.753 1.00 21.32 302 ALA B O 1
ATOM 4312 N N . TRP B 1 302 ? 3.601 0.692 -26.030 1.00 18.47 303 TRP B N 1
ATOM 4313 C CA . TRP B 1 302 ? 4.506 -0.436 -25.811 1.00 18.27 303 TRP B CA 1
ATOM 4314 C C . TRP B 1 302 ? 4.569 -1.348 -27.030 1.00 22.86 303 TRP B C 1
ATOM 4315 O O . TRP B 1 302 ? 5.644 -1.760 -27.460 1.00 23.22 303 TRP B O 1
ATOM 4326 N N . ARG B 1 303 ? 3.401 -1.680 -27.562 1.00 18.40 304 ARG B N 1
ATOM 4327 C CA . ARG B 1 303 ? 3.327 -2.574 -28.714 1.00 18.81 304 ARG B CA 1
ATOM 4328 C C . ARG B 1 303 ? 4.050 -1.957 -29.900 1.00 19.81 304 ARG B C 1
ATOM 4329 O O . ARG B 1 303 ? 4.869 -2.605 -30.553 1.00 22.11 304 ARG B O 1
ATOM 4337 N N . ASN B 1 304 ? 3.767 -0.688 -30.159 1.00 24.88 305 ASN B N 1
ATOM 4338 C CA . ASN B 1 304 ? 4.379 0.000 -31.286 1.00 22.18 305 ASN B CA 1
ATOM 4339 C C . ASN B 1 304 ? 5.895 0.112 -31.140 1.00 25.51 305 ASN B C 1
ATOM 4340 O O . ASN B 1 304 ? 6.618 0.125 -32.131 1.00 23.11 305 ASN B O 1
ATOM 4345 N N . ALA B 1 305 ? 6.370 0.170 -29.901 1.00 25.00 306 ALA B N 1
ATOM 4346 C CA . ALA B 1 305 ? 7.798 0.314 -29.657 1.00 28.54 306 ALA B CA 1
ATOM 4347 C C . ALA B 1 305 ? 8.540 -1.000 -29.863 1.00 24.43 306 ALA B C 1
ATOM 4348 O O . ALA B 1 305 ? 9.712 -1.002 -30.234 1.00 23.01 306 ALA B O 1
ATOM 4350 N N . MET B 1 306 ? 7.855 -2.118 -29.646 1.00 22.18 307 MET B N 1
ATOM 4351 C CA . MET B 1 306 ? 8.548 -3.404 -29.617 1.00 24.84 307 MET B CA 1
ATOM 4352 C C . MET B 1 306 ? 8.333 -4.228 -30.880 1.00 22.01 307 MET B C 1
ATOM 4353 O O . MET B 1 306 ? 9.186 -5.032 -31.264 1.00 20.63 307 MET B O 1
ATOM 4358 N N . LYS B 1 307 ? 7.192 -4.020 -31.525 1.00 26.23 308 LYS B N 1
ATOM 4359 C CA . LYS B 1 307 ? 6.872 -4.707 -32.777 1.00 27.38 308 LYS B CA 1
ATOM 4360 C C . LYS B 1 307 ? 7.926 -4.592 -33.903 1.00 28.63 308 LYS B C 1
ATOM 4361 O O . LYS B 1 307 ? 8.029 -5.491 -34.741 1.00 23.71 308 LYS B O 1
ATOM 4367 N N . PRO B 1 308 ? 8.687 -3.485 -33.963 1.00 29.21 309 PRO B N 1
ATOM 4368 C CA . PRO B 1 308 ? 9.676 -3.481 -35.052 1.00 29.72 309 PRO B CA 1
ATOM 4369 C C . PRO B 1 308 ? 10.753 -4.576 -34.964 1.00 25.14 309 PRO B C 1
ATOM 4370 O O . PRO B 1 308 ? 11.376 -4.876 -35.981 1.00 26.24 309 PRO B O 1
ATOM 4374 N N . LEU B 1 309 ? 10.951 -5.170 -33.789 1.00 24.67 310 LEU B N 1
ATOM 4375 C CA . LEU B 1 309 ? 11.928 -6.240 -33.639 1.00 25.03 310 LEU B CA 1
ATOM 4376 C C . LEU B 1 309 ? 11.635 -7.401 -34.593 1.00 30.74 310 LEU B C 1
ATOM 4377 O O . LEU B 1 309 ? 12.556 -8.092 -35.021 1.00 26.91 310 LEU B O 1
ATOM 4382 N N . TRP B 1 310 ? 10.353 -7.615 -34.899 1.00 26.11 311 TRP B N 1
ATOM 4383 C CA . TRP B 1 310 ? 9.915 -8.693 -35.791 1.00 26.40 311 TRP B CA 1
ATOM 4384 C C . TRP B 1 310 ? 10.629 -8.671 -37.133 1.00 27.05 311 TRP B C 1
ATOM 4385 O O . TRP B 1 310 ? 10.885 -9.718 -37.733 1.00 30.19 311 TRP B O 1
ATOM 4396 N N . LYS B 1 311 ? 10.919 -7.472 -37.621 1.00 26.10 312 LYS B N 1
ATOM 4397 C CA . LYS B 1 311 ? 11.490 -7.338 -38.956 1.00 36.94 312 LYS B CA 1
ATOM 4398 C C . LYS B 1 311 ? 12.857 -8.014 -39.031 1.00 39.39 312 LYS B C 1
ATOM 4399 O O . LYS B 1 311 ? 13.220 -8.556 -40.068 1.00 39.68 312 LYS B O 1
ATOM 4405 N N . ASN B 1 312 ? 13.590 -8.008 -37.918 1.00 39.50 313 ASN B N 1
ATOM 4406 C CA . ASN B 1 312 ? 14.918 -8.616 -37.866 1.00 38.42 313 ASN B CA 1
ATOM 4407 C C . ASN B 1 312 ? 14.897 -10.116 -38.156 1.00 39.91 313 ASN B C 1
ATOM 4408 O O . ASN B 1 312 ? 15.863 -10.661 -38.689 1.00 44.82 313 ASN B O 1
ATOM 4413 N N . TYR B 1 313 ? 13.797 -10.776 -37.794 1.00 33.45 314 TYR B N 1
ATOM 4414 C CA . TYR B 1 313 ? 13.699 -12.237 -37.863 1.00 35.71 314 TYR B CA 1
ATOM 4415 C C . TYR B 1 313 ? 12.711 -12.725 -38.922 1.00 36.43 314 TYR B C 1
ATOM 4416 O O . TYR B 1 313 ? 12.535 -13.922 -39.099 1.00 36.51 314 TYR B O 1
ATOM 4425 N N . GLU B 1 314 ? 12.087 -11.786 -39.624 1.00 33.86 315 GLU B N 1
ATOM 4426 C CA . GLU B 1 314 ? 11.013 -12.088 -40.569 1.00 41.51 315 GLU B CA 1
ATOM 4427 C C . GLU B 1 314 ? 11.432 -13.035 -41.703 1.00 44.30 315 GLU B C 1
ATOM 4428 O O . GLU B 1 314 ? 10.730 -14.001 -42.009 1.00 46.10 315 GLU B O 1
ATOM 4434 N N . ALA B 1 315 ? 12.570 -12.754 -42.327 1.00 42.82 316 ALA B N 1
ATOM 4435 C CA . ALA B 1 315 ? 13.057 -13.590 -43.424 1.00 48.44 316 ALA B CA 1
ATOM 4436 C C . ALA B 1 315 ? 13.459 -14.977 -42.918 1.00 54.72 316 ALA B C 1
ATOM 4437 O O . ALA B 1 315 ? 13.284 -15.976 -43.615 1.00 52.22 316 ALA B O 1
ATOM 4439 N N . GLN B 1 316 ? 13.994 -15.027 -41.702 1.00 53.96 317 GLN B N 1
ATOM 4440 C CA . GLN B 1 316 ? 14.366 -16.291 -41.067 1.00 57.26 317 GLN B CA 1
ATOM 4441 C C . GLN B 1 316 ? 13.133 -17.142 -40.748 1.00 58.82 317 GLN B C 1
ATOM 4442 O O . GLN B 1 316 ? 13.135 -18.358 -40.960 1.00 63.28 317 GLN B O 1
ATOM 4448 N N . ILE B 1 317 ? 12.086 -16.491 -40.243 1.00 52.52 318 ILE B N 1
ATOM 4449 C CA . ILE B 1 317 ? 10.880 -17.178 -39.782 1.00 49.62 318 ILE B CA 1
ATOM 4450 C C . ILE B 1 317 ? 9.930 -17.525 -40.932 1.00 52.97 318 ILE B C 1
ATOM 4451 O O . ILE B 1 317 ? 9.424 -16.642 -41.626 1.00 54.83 318 ILE B O 1
ATOM 4456 N N . PRO C 1 27 ? -38.705 -10.681 -44.910 1.00 47.29 28 PRO C N 1
ATOM 4457 C CA . PRO C 1 27 ? -37.676 -11.345 -44.104 1.00 50.69 28 PRO C CA 1
ATOM 4458 C C . PRO C 1 27 ? -38.143 -11.630 -42.675 1.00 43.42 28 PRO C C 1
ATOM 4459 O O . PRO C 1 27 ? -39.075 -10.987 -42.191 1.00 42.69 28 PRO C O 1
ATOM 4463 N N . VAL C 1 28 ? -37.512 -12.596 -42.016 1.00 38.84 29 VAL C N 1
ATOM 4464 C CA . VAL C 1 28 ? -37.725 -12.794 -40.588 1.00 40.23 29 VAL C CA 1
ATOM 4465 C C . VAL C 1 28 ? -36.987 -11.665 -39.862 1.00 34.11 29 VAL C C 1
ATOM 4466 O O . VAL C 1 28 ? -35.832 -11.373 -40.182 1.00 33.27 29 VAL C O 1
ATOM 4470 N N . VAL C 1 29 ? -37.646 -11.006 -38.916 1.00 33.95 30 VAL C N 1
ATOM 4471 C CA . VAL C 1 29 ? -37.006 -9.882 -38.229 1.00 33.94 30 VAL C CA 1
ATOM 4472 C C . VAL C 1 29 ? -36.740 -10.204 -36.762 1.00 30.68 30 VAL C C 1
ATOM 4473 O O . VAL C 1 29 ? -37.652 -10.548 -36.011 1.00 27.10 30 VAL C O 1
ATOM 4477 N N . ILE C 1 30 ? -35.480 -10.105 -36.353 1.00 31.24 31 ILE C N 1
ATOM 4478 C CA . ILE C 1 30 ? -35.135 -10.388 -34.969 1.00 26.69 31 ILE C CA 1
ATOM 4479 C C . ILE C 1 30 ? -34.587 -9.127 -34.319 1.00 27.24 31 ILE C C 1
ATOM 4480 O O . ILE C 1 30 ? -33.498 -8.666 -34.652 1.00 25.18 31 ILE C O 1
ATOM 4485 N N . LYS C 1 31 ? -35.365 -8.554 -33.411 1.00 24.33 32 LYS C N 1
ATOM 4486 C CA . LYS C 1 31 ? -34.897 -7.412 -32.650 1.00 21.79 32 LYS C CA 1
ATOM 4487 C C . LYS C 1 31 ? -34.273 -7.951 -31.368 1.00 23.14 32 LYS C C 1
ATOM 4488 O O . LYS C 1 31 ? -34.920 -8.671 -30.618 1.00 19.66 32 LYS C O 1
ATOM 4494 N N . PHE C 1 32 ? -32.993 -7.630 -31.177 1.00 20.40 33 PHE C N 1
ATOM 4495 C CA . PHE C 1 32 ? -32.175 -8.081 -30.066 1.00 17.63 33 PHE C CA 1
ATOM 4496 C C . PHE C 1 32 ? -32.018 -6.877 -29.144 1.00 19.78 33 PHE C C 1
ATOM 4497 O O . PHE C 1 32 ? -31.399 -5.894 -29.546 1.00 18.48 33 PHE C O 1
ATOM 4505 N N . SER C 1 33 ? -32.577 -6.923 -27.940 1.00 17.14 34 SER C N 1
ATOM 4506 C CA . SER C 1 33 ? -32.449 -5.776 -27.033 1.00 19.68 34 SER C CA 1
ATOM 4507 C C . SER C 1 33 ? -31.588 -6.147 -25.828 1.00 15.88 34 SER C C 1
ATOM 4508 O O . SER C 1 33 ? -31.742 -7.238 -25.277 1.00 16.66 34 SER C O 1
ATOM 4511 N N . HIS C 1 34 ? -30.686 -5.256 -25.411 1.00 14.82 35 HIS C N 1
ATOM 4512 C CA . HIS C 1 34 ? -29.938 -5.487 -24.171 1.00 13.74 35 HIS C CA 1
ATOM 4513 C C . HIS C 1 34 ? -29.503 -4.167 -23.542 1.00 18.80 35 HIS C C 1
ATOM 4514 O O . HIS C 1 34 ? -29.572 -3.104 -24.171 1.00 19.51 35 HIS C O 1
ATOM 4521 N N . VAL C 1 35 ? -29.062 -4.237 -22.287 1.00 15.04 36 VAL C N 1
ATOM 4522 C CA . VAL C 1 35 ? -28.940 -3.036 -21.471 1.00 13.35 36 VAL C CA 1
ATOM 4523 C C . VAL C 1 35 ? -27.517 -2.493 -21.334 1.00 21.43 36 VAL C C 1
ATOM 4524 O O . VAL C 1 35 ? -27.309 -1.477 -20.674 1.00 17.35 36 VAL C O 1
ATOM 4528 N N . VAL C 1 36 ? -26.536 -3.153 -21.946 1.00 18.16 37 VAL C N 1
ATOM 4529 C CA . VAL C 1 36 ? -25.149 -2.691 -21.836 1.00 13.07 37 VAL C CA 1
ATOM 4530 C C . VAL C 1 36 ? -24.639 -2.158 -23.174 1.00 17.97 37 VAL C C 1
ATOM 4531 O O . VAL C 1 36 ? -25.398 -2.082 -24.134 1.00 15.16 37 VAL C O 1
ATOM 4535 N N . SER C 1 37 ? -23.367 -1.766 -23.253 1.00 12.82 38 SER C N 1
ATOM 4536 C CA . SER C 1 37 ? -22.890 -1.143 -24.485 1.00 13.59 38 SER C CA 1
ATOM 4537 C C . SER C 1 37 ? -22.452 -2.181 -25.514 1.00 14.27 38 SER C C 1
ATOM 4538 O O . SER C 1 37 ? -22.330 -3.351 -25.196 1.00 16.47 38 SER C O 1
ATOM 4541 N N . ASP C 1 38 ? -22.187 -1.718 -26.732 1.00 20.77 39 ASP C N 1
ATOM 4542 C CA . ASP C 1 38 ? -21.730 -2.572 -27.830 1.00 23.92 39 ASP C CA 1
ATOM 4543 C C . ASP C 1 38 ? -20.394 -3.252 -27.537 1.00 23.80 39 ASP C C 1
ATOM 4544 O O . ASP C 1 38 ? -20.135 -4.344 -28.030 1.00 26.48 39 ASP C O 1
ATOM 4549 N N . ASP C 1 39 ? -19.537 -2.606 -26.746 1.00 17.18 40 ASP C N 1
ATOM 4550 C CA . ASP C 1 39 ? -18.182 -3.124 -26.521 1.00 20.26 40 ASP C CA 1
ATOM 4551 C C . ASP C 1 39 ? -18.076 -3.966 -25.236 1.00 26.46 40 ASP C C 1
ATOM 4552 O O . ASP C 1 39 ? -17.237 -3.718 -24.376 1.00 30.84 40 ASP C O 1
ATOM 4557 N N . THR C 1 40 ? -18.942 -4.958 -25.121 1.00 17.15 41 THR C N 1
ATOM 4558 C CA . THR C 1 40 ? -19.037 -5.824 -23.953 1.00 20.01 41 THR C CA 1
ATOM 4559 C C . THR C 1 40 ? -19.101 -7.255 -24.464 1.00 19.97 41 THR C C 1
ATOM 4560 O O . THR C 1 40 ? -19.296 -7.451 -25.649 1.00 18.22 41 THR C O 1
ATOM 4564 N N . PRO C 1 41 ? -18.924 -8.254 -23.586 1.00 19.27 42 PRO C N 1
ATOM 4565 C CA . PRO C 1 41 ? -19.141 -9.636 -24.039 1.00 24.92 42 PRO C CA 1
ATOM 4566 C C . PRO C 1 41 ? -20.503 -9.828 -24.712 1.00 23.42 42 PRO C C 1
ATOM 4567 O O . PRO C 1 41 ? -20.583 -10.411 -25.798 1.00 18.11 42 PRO C O 1
ATOM 4571 N N . LYS C 1 42 ? -21.556 -9.323 -24.078 1.00 19.69 43 LYS C N 1
ATOM 4572 C CA . LYS C 1 42 ? -22.911 -9.442 -24.628 1.00 15.17 43 LYS C CA 1
ATOM 4573 C C . LYS C 1 42 ? -23.094 -8.622 -25.902 1.00 14.56 43 LYS C C 1
ATOM 4574 O O . LYS C 1 42 ? -23.679 -9.100 -26.878 1.00 20.62 43 LYS C O 1
ATOM 4580 N N . GLY C 1 43 ? -22.612 -7.382 -25.880 1.00 14.83 44 GLY C N 1
ATOM 4581 C CA . GLY C 1 43 ? -22.767 -6.467 -27.009 1.00 15.57 44 GLY C CA 1
ATOM 4582 C C . GLY C 1 43 ? -22.113 -6.966 -28.293 1.00 20.60 44 GLY C C 1
ATOM 4583 O O . GLY C 1 43 ? -22.687 -6.868 -29.388 1.00 21.05 44 GLY C O 1
ATOM 4584 N N . LYS C 1 44 ? -20.904 -7.497 -28.162 1.00 18.74 45 LYS C N 1
ATOM 4585 C CA . LYS C 1 44 ? -20.197 -8.080 -29.302 1.00 18.70 45 LYS C CA 1
ATOM 4586 C C . LYS C 1 44 ? -20.879 -9.331 -29.817 1.00 23.24 45 LYS C C 1
ATOM 4587 O O . LYS C 1 44 ? -20.909 -9.584 -31.036 1.00 23.33 45 LYS C O 1
ATOM 4593 N N . GLY C 1 45 ? -21.410 -10.116 -28.887 1.00 18.83 46 GLY C N 1
ATOM 4594 C CA . GLY C 1 45 ? -22.155 -11.312 -29.225 1.00 18.94 46 GLY C CA 1
ATOM 4595 C C . GLY C 1 45 ? -23.370 -10.948 -30.073 1.00 17.84 46 GLY C C 1
ATOM 4596 O O . GLY C 1 45 ? -23.609 -11.553 -31.125 1.00 21.72 46 GLY C O 1
ATOM 4597 N N . ALA C 1 46 ? -24.142 -9.957 -29.636 1.00 15.83 47 ALA C N 1
ATOM 4598 C CA . ALA C 1 46 ? -25.324 -9.538 -30.400 1.00 21.47 47 ALA C CA 1
ATOM 4599 C C . ALA C 1 46 ? -24.963 -9.073 -31.816 1.00 24.57 47 ALA C C 1
ATOM 4600 O O . ALA C 1 46 ? -25.630 -9.438 -32.783 1.00 21.32 47 ALA C O 1
ATOM 4602 N N . LEU C 1 47 ? -23.904 -8.273 -31.933 1.00 19.35 48 LEU C N 1
ATOM 4603 C CA . LEU C 1 47 ? -23.457 -7.752 -33.226 1.00 21.37 48 LEU C CA 1
ATOM 4604 C C . LEU C 1 47 ? -22.885 -8.834 -34.146 1.00 20.98 48 LEU C C 1
ATOM 4605 O O . LEU C 1 47 ? -23.016 -8.750 -35.376 1.00 24.03 48 LEU C O 1
ATOM 4610 N N . LEU C 1 48 ? -22.242 -9.838 -33.563 1.00 19.71 49 LEU C N 1
ATOM 4611 C CA . LEU C 1 48 ? -21.726 -10.948 -34.361 1.00 28.12 49 LEU C CA 1
ATOM 4612 C C . LEU C 1 48 ? -22.878 -11.770 -34.924 1.00 27.02 49 LEU C C 1
ATOM 4613 O O . LEU C 1 48 ? -22.852 -12.203 -36.084 1.00 25.17 49 LEU C O 1
ATOM 4618 N N . PHE C 1 49 ? -23.881 -11.991 -34.085 1.00 21.68 50 PHE C N 1
ATOM 4619 C CA . PHE C 1 49 ? -25.106 -12.665 -34.499 1.00 26.06 50 PHE C CA 1
ATOM 4620 C C . PHE C 1 49 ? -25.779 -11.954 -35.683 1.00 28.68 50 PHE C C 1
ATOM 4621 O O . PHE C 1 49 ? -26.113 -12.593 -36.681 1.00 25.04 50 PHE C O 1
ATOM 4629 N N . LYS C 1 50 ? -25.952 -10.637 -35.582 1.00 25.95 51 LYS C N 1
ATOM 4630 C CA . LYS C 1 50 ? -26.461 -9.842 -36.699 1.00 27.53 51 LYS C CA 1
ATOM 4631 C C . LYS C 1 50 ? -25.631 -10.009 -37.968 1.00 29.47 51 LYS C C 1
ATOM 4632 O O . LYS C 1 50 ? -26.169 -10.221 -39.054 1.00 24.82 51 LYS C O 1
ATOM 4638 N N . LYS C 1 51 ? -24.315 -9.909 -37.828 1.00 25.14 52 LYS C N 1
ATOM 4639 C CA . LYS C 1 51 ? -23.422 -9.928 -38.981 1.00 32.22 52 LYS C CA 1
ATOM 4640 C C . LYS C 1 51 ? -23.488 -11.276 -39.684 1.00 33.59 52 LYS C C 1
ATOM 4641 O O . LYS C 1 51 ? -23.653 -11.351 -40.908 1.00 32.93 52 LYS C O 1
ATOM 4647 N N . LEU C 1 52 ? -23.357 -12.342 -38.902 1.00 26.37 53 LEU C N 1
ATOM 4648 C CA . LEU C 1 52 ? -23.421 -13.698 -39.453 1.00 30.28 53 LEU C CA 1
ATOM 4649 C C . LEU C 1 52 ? -24.761 -14.009 -40.104 1.00 30.33 53 LEU C C 1
ATOM 4650 O O . LEU C 1 52 ? -24.799 -14.523 -41.221 1.00 28.29 53 LEU C O 1
ATOM 4655 N N . ALA C 1 53 ? -25.859 -13.740 -39.401 1.00 30.00 54 ALA C N 1
ATOM 4656 C CA . ALA C 1 53 ? -27.186 -14.062 -39.940 1.00 32.95 54 ALA C CA 1
ATOM 4657 C C . ALA C 1 53 ? -27.463 -13.302 -41.223 1.00 34.72 54 ALA C C 1
ATOM 4658 O O . ALA C 1 53 ? -27.966 -13.866 -42.199 1.00 30.58 54 ALA C O 1
ATOM 4660 N N . GLU C 1 54 ? -27.128 -12.017 -41.225 1.00 29.73 55 GLU C N 1
ATOM 4661 C CA . GLU C 1 54 ? -27.492 -11.169 -42.344 1.00 33.90 55 GLU C CA 1
ATOM 4662 C C . GLU C 1 54 ? -26.657 -11.433 -43.596 1.00 35.88 55 GLU C C 1
ATOM 4663 O O . GLU C 1 54 ? -27.151 -11.271 -44.707 1.00 35.83 55 GLU C O 1
ATOM 4669 N N . GLU C 1 55 ? -25.406 -11.855 -43.445 1.00 35.54 56 GLU C N 1
ATOM 4670 C CA . GLU C 1 55 ? -24.616 -12.123 -44.646 1.00 39.48 56 GLU C CA 1
ATOM 4671 C C . GLU C 1 55 ? -24.744 -13.582 -45.115 1.00 41.76 56 GLU C C 1
ATOM 4672 O O . GLU C 1 55 ? -24.502 -13.881 -46.294 1.00 41.78 56 GLU C O 1
ATOM 4678 N N . ARG C 1 56 ? -25.165 -14.478 -44.222 1.00 37.41 57 ARG C N 1
ATOM 4679 C CA . ARG C 1 56 ? -25.335 -15.889 -44.593 1.00 38.45 57 ARG C CA 1
ATOM 4680 C C . ARG C 1 56 ? -26.778 -16.253 -44.936 1.00 40.02 57 ARG C C 1
ATOM 4681 O O . ARG C 1 56 ? -27.031 -17.246 -45.625 1.00 39.40 57 ARG C O 1
ATOM 4689 N N . LEU C 1 57 ? -27.727 -15.447 -44.473 1.00 34.26 58 LEU C N 1
ATOM 4690 C CA . LEU C 1 57 ? -29.118 -15.611 -44.888 1.00 36.14 58 LEU C CA 1
ATOM 4691 C C . LEU C 1 57 ? -29.645 -14.348 -45.554 1.00 38.87 58 LEU C C 1
ATOM 4692 O O . LEU C 1 57 ? -30.663 -13.807 -45.130 1.00 35.13 58 LEU C O 1
ATOM 4697 N N . PRO C 1 58 ? -28.965 -13.885 -46.615 1.00 40.93 59 PRO C N 1
ATOM 4698 C CA . PRO C 1 58 ? -29.305 -12.579 -47.189 1.00 48.31 59 PRO C CA 1
ATOM 4699 C C . PRO C 1 58 ? -30.734 -12.561 -47.713 1.00 48.93 59 PRO C C 1
ATOM 4700 O O . PRO C 1 58 ? -31.043 -13.317 -48.623 1.00 45.31 59 PRO C O 1
ATOM 4704 N N . GLY C 1 59 ? -31.592 -11.729 -47.133 1.00 52.03 60 GLY C N 1
ATOM 4705 C CA . GLY C 1 59 ? -32.962 -11.615 -47.599 1.00 50.21 60 GLY C CA 1
ATOM 4706 C C . GLY C 1 59 ? -33.974 -12.397 -46.784 1.00 46.07 60 GLY C C 1
ATOM 4707 O O . GLY C 1 59 ? -35.171 -12.118 -46.840 1.00 50.84 60 GLY C O 1
ATOM 4708 N N . LYS C 1 60 ? -33.503 -13.378 -46.024 1.00 40.03 61 LYS C N 1
ATOM 4709 C CA . LYS C 1 60 ? -34.402 -14.184 -45.203 1.00 40.38 61 LYS C CA 1
ATOM 4710 C C . LYS C 1 60 ? -34.480 -13.711 -43.757 1.00 39.99 61 LYS C C 1
ATOM 4711 O O . LYS C 1 60 ? -35.483 -13.941 -43.075 1.00 41.04 61 LYS C O 1
ATOM 4717 N N . VAL C 1 61 ? -33.418 -13.067 -43.288 1.00 39.77 62 VAL C N 1
ATOM 4718 C CA . VAL C 1 61 ? -33.353 -12.605 -41.900 1.00 35.99 62 VAL C CA 1
ATOM 4719 C C . VAL C 1 61 ? -32.789 -11.199 -41.794 1.00 36.19 62 VAL C C 1
ATOM 4720 O O . VAL C 1 61 ? -31.769 -10.873 -42.410 1.00 36.18 62 VAL C O 1
ATOM 4724 N N . LYS C 1 62 ? -33.467 -10.370 -41.008 1.00 37.95 63 LYS C N 1
ATOM 4725 C CA . LYS C 1 62 ? -32.932 -9.082 -40.592 1.00 36.78 63 LYS C CA 1
ATOM 4726 C C . LYS C 1 62 ? -32.747 -9.084 -39.070 1.00 33.47 63 LYS C C 1
ATOM 4727 O O . LYS C 1 62 ? -33.655 -9.450 -38.315 1.00 31.94 63 LYS C O 1
ATOM 4733 N N . VAL C 1 63 ? -31.558 -8.709 -38.616 1.00 27.35 64 VAL C N 1
ATOM 4734 C CA . VAL C 1 63 ? -31.335 -8.584 -37.184 1.00 29.56 64 VAL C CA 1
ATOM 4735 C C . VAL C 1 63 ? -31.049 -7.126 -36.837 1.00 28.15 64 VAL C C 1
ATOM 4736 O O . VAL C 1 63 ? -30.189 -6.481 -37.443 1.00 28.25 64 VAL C O 1
ATOM 4740 N N . GLU C 1 64 ? -31.809 -6.605 -35.878 1.00 21.85 65 GLU C N 1
ATOM 4741 C CA . GLU C 1 64 ? -31.563 -5.272 -35.355 1.00 22.31 65 GLU C CA 1
ATOM 4742 C C . GLU C 1 64 ? -31.153 -5.353 -33.888 1.00 19.22 65 GLU C C 1
ATOM 4743 O O . GLU C 1 64 ? -31.850 -5.953 -33.072 1.00 22.04 65 GLU C O 1
ATOM 4749 N N . VAL C 1 65 ? -30.017 -4.746 -33.567 1.00 21.18 66 VAL C N 1
ATOM 4750 C CA . VAL C 1 65 ? -29.473 -4.794 -32.217 1.00 17.71 66 VAL C CA 1
ATOM 4751 C C . VAL C 1 65 ? -29.660 -3.432 -31.547 1.00 19.84 66 VAL C C 1
ATOM 4752 O O . VAL C 1 65 ? -29.348 -2.393 -32.132 1.00 20.28 66 VAL C O 1
ATOM 4756 N N . TYR C 1 66 ? -30.186 -3.455 -30.324 1.00 15.80 67 TYR C N 1
ATOM 4757 C CA . TYR C 1 66 ? -30.462 -2.248 -29.560 1.00 17.70 67 TYR C CA 1
ATOM 4758 C C . TYR C 1 66 ? -29.746 -2.322 -28.216 1.00 17.36 67 TYR C C 1
ATOM 4759 O O . TYR C 1 66 ? -30.263 -2.925 -27.269 1.00 16.34 67 TYR C O 1
ATOM 4768 N N . PRO C 1 67 ? -28.546 -1.718 -28.130 1.00 20.58 68 PRO C N 1
ATOM 4769 C CA . PRO C 1 67 ? -27.811 -1.757 -26.864 1.00 18.32 68 PRO C CA 1
ATOM 4770 C C . PRO C 1 67 ? -28.319 -0.697 -25.908 1.00 15.47 68 PRO C C 1
ATOM 4771 O O . PRO C 1 67 ? -29.201 0.086 -26.279 1.00 17.44 68 PRO C O 1
ATOM 4775 N N . ASN C 1 68 ? -27.768 -0.677 -24.698 1.00 18.53 69 ASN C N 1
ATOM 4776 C CA . ASN C 1 68 ? -27.989 0.427 -23.761 1.00 18.66 69 ASN C CA 1
ATOM 4777 C C . ASN C 1 68 ? -29.443 0.749 -23.460 1.00 18.68 69 ASN C C 1
ATOM 4778 O O . ASN C 1 68 ? -29.788 1.913 -23.250 1.00 21.57 69 ASN C O 1
ATOM 4783 N N . SER C 1 69 ? -30.298 -0.272 -23.438 1.00 18.89 70 SER C N 1
ATOM 4784 C CA . SER C 1 69 ? -31.716 -0.094 -23.140 1.00 17.87 70 SER C CA 1
ATOM 4785 C C . SER C 1 69 ? -32.417 0.879 -24.104 1.00 20.76 70 SER C C 1
ATOM 4786 O O . SER C 1 69 ? -33.443 1.477 -23.746 1.00 20.76 70 SER C O 1
ATOM 4789 N N . THR C 1 70 ? -31.883 1.031 -25.318 1.00 17.60 71 THR C N 1
ATOM 4790 C CA . THR C 1 70 ? -32.505 1.924 -26.297 1.00 21.43 71 THR C CA 1
ATOM 4791 C C . THR C 1 70 ? -33.857 1.388 -26.775 1.00 25.18 71 THR C C 1
ATOM 4792 O O . THR C 1 70 ? -34.714 2.155 -27.194 1.00 22.88 71 THR C O 1
ATOM 4796 N N . LEU C 1 71 ? -34.044 0.073 -26.738 1.00 21.71 72 LEU C N 1
ATOM 4797 C CA . LEU C 1 71 ? -35.365 -0.480 -27.016 1.00 21.29 72 LEU C CA 1
ATOM 4798 C C . LEU C 1 71 ? -36.058 -0.788 -25.690 1.00 24.80 72 LEU C C 1
ATOM 4799 O O . LEU C 1 71 ? -36.898 -0.021 -25.244 1.00 23.75 72 LEU C O 1
ATOM 4804 N N . PHE C 1 72 ? -35.703 -1.896 -25.044 1.00 24.45 73 PHE C N 1
ATOM 4805 C CA . PHE C 1 72 ? -36.290 -2.207 -23.739 1.00 18.88 73 PHE C CA 1
ATOM 4806 C C . PHE C 1 72 ? -35.221 -2.268 -22.651 1.00 22.26 73 PHE C C 1
ATOM 4807 O O . PHE C 1 72 ? -34.053 -2.521 -22.936 1.00 22.49 73 PHE C O 1
ATOM 4815 N N . GLY C 1 73 ? -35.618 -2.021 -21.408 1.00 18.10 74 GLY C N 1
ATOM 4816 C CA . GLY C 1 73 ? -34.668 -2.026 -20.302 1.00 22.80 74 GLY C CA 1
ATOM 4817 C C . GLY C 1 73 ? -34.856 -3.229 -19.406 1.00 24.92 74 GLY C C 1
ATOM 4818 O O . GLY C 1 73 ? -35.681 -4.090 -19.707 1.00 24.31 74 GLY C O 1
ATOM 4819 N N . ASP C 1 74 ? -34.088 -3.289 -18.315 1.00 24.96 75 ASP C N 1
ATOM 4820 C CA . ASP C 1 74 ? -34.192 -4.355 -17.310 1.00 28.16 75 ASP C CA 1
ATOM 4821 C C . ASP C 1 74 ? -35.632 -4.676 -16.913 1.00 31.96 75 ASP C C 1
ATOM 4822 O O . ASP C 1 74 ? -36.064 -5.828 -16.952 1.00 29.49 75 ASP C O 1
ATOM 4827 N N . ALA C 1 75 ? -36.373 -3.639 -16.539 1.00 27.34 76 ALA C N 1
ATOM 4828 C CA . ALA C 1 75 ? -37.667 -3.817 -15.904 1.00 32.20 76 ALA C CA 1
ATOM 4829 C C . ALA C 1 75 ? -38.745 -4.315 -16.858 1.00 31.75 76 ALA C C 1
ATOM 4830 O O . ALA C 1 75 ? -39.698 -4.972 -16.434 1.00 32.09 76 ALA C O 1
ATOM 4832 N N . ASP C 1 76 ? -38.613 -4.021 -18.145 1.00 25.98 77 ASP C N 1
ATOM 4833 C CA . ASP C 1 76 ? -39.723 -4.335 -19.038 1.00 26.46 77 ASP C CA 1
ATOM 4834 C C . ASP C 1 76 ? -39.379 -5.311 -20.168 1.00 21.17 77 ASP C C 1
ATOM 4835 O O . ASP C 1 76 ? -40.259 -5.695 -20.932 1.00 29.70 77 ASP C O 1
ATOM 4840 N N . GLU C 1 77 ? -38.122 -5.748 -20.252 1.00 25.33 78 GLU C N 1
ATOM 4841 C CA . GLU C 1 77 ? -37.692 -6.535 -21.406 1.00 18.71 78 GLU C CA 1
ATOM 4842 C C . GLU C 1 77 ? -38.370 -7.900 -21.516 1.00 18.59 78 GLU C C 1
ATOM 4843 O O . GLU C 1 77 ? -38.752 -8.308 -22.610 1.00 26.31 78 GLU C O 1
ATOM 4849 N N . ILE C 1 78 ? -38.496 -8.622 -20.404 1.00 25.00 79 ILE C N 1
ATOM 4850 C CA . ILE C 1 78 ? -38.984 -10.005 -20.475 1.00 19.60 79 ILE C CA 1
ATOM 4851 C C . ILE C 1 78 ? -40.477 -10.018 -20.818 1.00 20.89 79 ILE C C 1
ATOM 4852 O O . ILE C 1 78 ? -40.938 -10.813 -21.638 1.00 28.71 79 ILE C O 1
ATOM 4857 N N . GLU C 1 79 ? -41.222 -9.108 -20.215 1.00 26.96 80 GLU C N 1
ATOM 4858 C CA . GLU C 1 79 ? -42.625 -8.987 -20.569 1.00 29.52 80 GLU C CA 1
ATOM 4859 C C . GLU C 1 79 ? -42.740 -8.540 -22.024 1.00 30.85 80 GLU C C 1
ATOM 4860 O O . GLU C 1 79 ? -43.581 -9.040 -22.755 1.00 24.39 80 GLU C O 1
ATOM 4866 N N . ALA C 1 80 ? -41.856 -7.645 -22.464 1.00 28.32 81 ALA C N 1
ATOM 4867 C CA . ALA C 1 80 ? -41.837 -7.253 -23.873 1.00 30.74 81 ALA C CA 1
ATOM 4868 C C . ALA C 1 80 ? -41.565 -8.444 -24.796 1.00 25.47 81 ALA C C 1
ATOM 4869 O O . ALA C 1 80 ? -42.201 -8.575 -25.835 1.00 26.41 81 ALA C O 1
ATOM 4871 N N . LEU C 1 81 ? -40.612 -9.298 -24.415 1.00 21.77 82 LEU C N 1
ATOM 4872 C CA . LEU C 1 81 ? -40.299 -10.513 -25.162 1.00 21.34 82 LEU C CA 1
ATOM 4873 C C . LEU C 1 81 ? -41.487 -11.490 -25.219 1.00 22.49 82 LEU C C 1
ATOM 4874 O O . LEU C 1 81 ? -41.807 -12.025 -26.279 1.00 29.01 82 LEU C O 1
ATOM 4879 N N . ARG C 1 82 ? -42.118 -11.719 -24.073 1.00 29.35 83 ARG C N 1
ATOM 4880 C CA . ARG C 1 82 ? -43.298 -12.580 -23.985 1.00 29.66 83 ARG C CA 1
ATOM 4881 C C . ARG C 1 82 ? -44.416 -12.065 -24.908 1.00 33.84 83 ARG C C 1
ATOM 4882 O O . ARG C 1 82 ? -45.186 -12.847 -25.476 1.00 31.04 83 ARG C O 1
ATOM 4890 N N . ALA C 1 83 ? -44.482 -10.748 -25.075 1.00 28.75 84 ALA C N 1
ATOM 4891 C CA . ALA C 1 83 ? -45.496 -10.135 -25.925 1.00 34.02 84 ALA C CA 1
ATOM 4892 C C . ALA C 1 83 ? -45.031 -9.985 -27.373 1.00 33.53 84 ALA C C 1
ATOM 4893 O O . ALA C 1 83 ? -45.751 -9.433 -28.198 1.00 31.69 84 ALA C O 1
ATOM 4895 N N . ASN C 1 84 ? -43.823 -10.463 -27.667 1.00 27.16 85 ASN C N 1
ATOM 4896 C CA . ASN C 1 84 ? -43.245 -10.402 -29.012 1.00 24.97 85 ASN C CA 1
ATOM 4897 C C . ASN C 1 84 ? -43.136 -8.975 -29.558 1.00 23.47 85 ASN C C 1
ATOM 4898 O O . ASN C 1 84 ? -43.227 -8.750 -30.763 1.00 30.04 85 ASN C O 1
ATOM 4903 N N . LYS C 1 85 ? -42.940 -8.014 -28.665 1.00 26.16 86 LYS C N 1
ATOM 4904 C CA . LYS C 1 85 ? -42.477 -6.681 -29.064 1.00 23.94 86 LYS C CA 1
ATOM 4905 C C . LYS C 1 85 ? -40.969 -6.672 -29.337 1.00 31.28 86 LYS C C 1
ATOM 4906 O O . LYS C 1 85 ? -40.430 -5.711 -29.890 1.00 25.53 86 LYS C O 1
ATOM 4912 N N . VAL C 1 86 ? -40.295 -7.733 -28.901 1.00 27.47 87 VAL C N 1
ATOM 4913 C CA . VAL C 1 86 ? -38.862 -7.893 -29.086 1.00 24.37 87 VAL C CA 1
ATOM 4914 C C . VAL C 1 86 ? -38.647 -9.398 -29.225 1.00 28.33 87 VAL C C 1
ATOM 4915 O O . VAL C 1 86 ? -39.458 -10.186 -28.740 1.00 24.56 87 VAL C O 1
ATOM 4919 N N . GLN C 1 87 ? -37.578 -9.803 -29.900 1.00 21.63 88 GLN C N 1
ATOM 4920 C CA . GLN C 1 87 ? -37.451 -11.204 -30.314 1.00 21.01 88 GLN C CA 1
ATOM 4921 C C . GLN C 1 87 ? -36.281 -11.940 -29.657 1.00 20.20 88 GLN C C 1
ATOM 4922 O O . GLN C 1 87 ? -36.251 -13.168 -29.596 1.00 21.76 88 GLN C O 1
ATOM 4928 N N . MET C 1 88 ? -35.302 -11.199 -29.170 1.00 22.17 89 MET C N 1
ATOM 4929 C CA . MET C 1 88 ? -34.148 -11.850 -28.563 1.00 18.64 89 MET C CA 1
ATOM 4930 C C . MET C 1 88 ? -33.612 -10.991 -27.423 1.00 26.13 89 MET C C 1
ATOM 4931 O O . MET C 1 88 ? -33.525 -9.774 -27.560 1.00 17.98 89 MET C O 1
ATOM 4936 N N . LEU C 1 89 ? -33.315 -11.625 -26.292 1.00 22.49 90 LEU C N 1
ATOM 4937 C CA . LEU C 1 89 ? -32.647 -10.958 -25.168 1.00 19.25 90 LEU C CA 1
ATOM 4938 C C . LEU C 1 89 ? -31.471 -11.816 -24.730 1.00 19.64 90 LEU C C 1
ATOM 4939 O O . LEU C 1 89 ? -31.367 -12.975 -25.125 1.00 15.32 90 LEU C O 1
ATOM 4944 N N . ALA C 1 90 ? -30.587 -11.251 -23.918 1.00 19.46 91 ALA C N 1
ATOM 4945 C CA . ALA C 1 90 ? -29.627 -12.068 -23.176 1.00 18.88 91 ALA C CA 1
ATOM 4946 C C . ALA C 1 90 ? -29.587 -11.520 -21.766 1.00 20.80 91 ALA C C 1
ATOM 4947 O O . ALA C 1 90 ? -28.882 -10.552 -21.478 1.00 17.75 91 ALA C O 1
ATOM 4949 N N . THR C 1 91 ? -30.365 -12.135 -20.894 1.00 24.08 92 THR C N 1
ATOM 4950 C CA . THR C 1 91 ? -30.657 -11.563 -19.585 1.00 17.89 92 THR C CA 1
ATOM 4951 C C . THR C 1 91 ? -29.902 -12.297 -18.489 1.00 18.74 92 THR C C 1
ATOM 4952 O O . THR C 1 91 ? -29.828 -13.527 -18.510 1.00 19.59 92 THR C O 1
ATOM 4956 N N . SER C 1 92 ? -29.343 -11.556 -17.530 1.00 14.75 93 SER C N 1
ATOM 4957 C CA . SER C 1 92 ? -28.661 -12.205 -16.399 1.00 14.89 93 SER C CA 1
ATOM 4958 C C . SER C 1 92 ? -29.509 -13.309 -15.765 1.00 15.85 93 SER C C 1
ATOM 4959 O O . SER C 1 92 ? -30.701 -13.131 -15.544 1.00 16.19 93 SER C O 1
ATOM 4962 N N . LEU C 1 93 ? -28.869 -14.440 -15.469 1.00 16.14 94 LEU C N 1
ATOM 4963 C CA . LEU C 1 93 ? -29.517 -15.554 -14.785 1.00 20.39 94 LEU C CA 1
ATOM 4964 C C . LEU C 1 93 ? -30.080 -15.142 -13.415 1.00 21.09 94 LEU C C 1
ATOM 4965 O O . LEU C 1 93 ? -30.997 -15.776 -12.901 1.00 22.47 94 LEU C O 1
ATOM 4970 N N . SER C 1 94 ? -29.531 -14.081 -12.840 1.00 21.15 95 SER C N 1
ATOM 4971 C CA . SER C 1 94 ? -29.962 -13.546 -11.546 1.00 17.63 95 SER C CA 1
ATOM 4972 C C . SER C 1 94 ? -31.353 -12.889 -11.586 1.00 20.72 95 SER C C 1
ATOM 4973 O O . SER C 1 94 ? -31.924 -12.601 -10.540 1.00 19.38 95 SER C O 1
ATOM 4976 N N . LYS C 1 95 ? -31.882 -12.640 -12.784 1.00 15.15 96 LYS C N 1
ATOM 4977 C CA . LYS C 1 95 ? -33.104 -11.837 -12.941 1.00 15.23 96 LYS C CA 1
ATOM 4978 C C . LYS C 1 95 ? -34.362 -12.633 -13.322 1.00 19.48 96 LYS C C 1
ATOM 4979 O O . LYS C 1 95 ? -35.397 -12.048 -13.680 1.00 21.31 96 LYS C O 1
ATOM 4985 N N . PHE C 1 96 ? -34.300 -13.955 -13.219 1.00 21.88 97 PHE C N 1
ATOM 4986 C CA . PHE C 1 96 ? -35.408 -14.791 -13.695 1.00 21.80 97 PHE C CA 1
ATOM 4987 C C . PHE C 1 96 ? -36.345 -15.311 -12.604 1.00 24.33 97 PHE C C 1
ATOM 4988 O O . PHE C 1 96 ? -37.282 -16.069 -12.903 1.00 25.22 97 PHE C O 1
ATOM 4996 N N . GLU C 1 97 ? -36.111 -14.916 -11.353 1.00 20.08 98 GLU C N 1
ATOM 4997 C CA . GLU C 1 97 ? -36.901 -15.455 -10.230 1.00 23.79 98 GLU C CA 1
ATOM 4998 C C . GLU C 1 97 ? -38.420 -15.214 -10.289 1.00 23.05 98 GLU C C 1
ATOM 4999 O O . GLU C 1 97 ? -39.185 -16.000 -9.720 1.00 25.20 98 GLU C O 1
ATOM 5005 N N . PRO C 1 98 ? -38.875 -14.137 -10.956 1.00 23.82 99 PRO C N 1
ATOM 5006 C CA . PRO C 1 98 ? -40.330 -14.108 -11.168 1.00 26.65 99 PRO C CA 1
ATOM 5007 C C . PRO C 1 98 ? -40.853 -15.204 -12.106 1.00 30.73 99 PRO C C 1
ATOM 5008 O O . PRO C 1 98 ? -42.068 -15.382 -12.208 1.00 29.50 99 PRO C O 1
ATOM 5012 N N . TYR C 1 99 ? -39.963 -15.933 -12.773 1.00 31.61 100 TYR C N 1
ATOM 5013 C CA . TYR C 1 99 ? -40.385 -16.904 -13.779 1.00 27.23 100 TYR C CA 1
ATOM 5014 C C . TYR C 1 99 ? -40.029 -18.339 -13.418 1.00 28.65 100 TYR C C 1
ATOM 5015 O O . TYR C 1 99 ? -40.775 -19.270 -13.736 1.00 23.48 100 TYR C O 1
ATOM 5024 N N . THR C 1 100 ? -38.912 -18.515 -12.720 1.00 27.90 101 THR C N 1
ATOM 5025 C CA . THR C 1 100 ? -38.488 -19.833 -12.283 1.00 24.08 101 THR C CA 1
ATOM 5026 C C . THR C 1 100 ? -37.575 -19.722 -11.070 1.00 27.38 101 THR C C 1
ATOM 5027 O O . THR C 1 100 ? -36.960 -18.676 -10.843 1.00 25.40 101 THR C O 1
ATOM 5031 N N . LYS C 1 101 ? -37.472 -20.795 -10.293 1.00 27.61 102 LYS C N 1
ATOM 5032 C CA . LYS C 1 101 ? -36.481 -20.824 -9.216 1.00 30.31 102 LYS C CA 1
ATOM 5033 C C . LYS C 1 101 ? -35.310 -21.732 -9.583 1.00 26.57 102 LYS C C 1
ATOM 5034 O O . LYS C 1 101 ? -34.351 -21.892 -8.806 1.00 23.94 102 LYS C O 1
ATOM 5040 N N . GLN C 1 102 ? -35.383 -22.323 -10.772 1.00 25.01 103 GLN C N 1
ATOM 5041 C CA . GLN C 1 102 ? -34.425 -23.351 -11.173 1.00 20.41 103 GLN C CA 1
ATOM 5042 C C . GLN C 1 102 ? -33.058 -22.792 -11.572 1.00 22.33 103 GLN C C 1
ATOM 5043 O O . GLN C 1 102 ? -32.130 -23.549 -11.827 1.00 19.32 103 GLN C O 1
ATOM 5049 N N . LEU C 1 103 ? -32.937 -21.474 -11.643 1.00 24.32 104 LEU C N 1
ATOM 5050 C CA . LEU C 1 103 ? -31.671 -20.858 -12.050 1.00 22.42 104 LEU C CA 1
ATOM 5051 C C . LEU C 1 103 ? -30.931 -20.239 -10.877 1.00 24.40 104 LEU C C 1
ATOM 5052 O O . LEU C 1 103 ? -29.864 -19.628 -11.047 1.00 24.36 104 LEU C O 1
ATOM 5057 N N . GLN C 1 104 ? -31.494 -20.409 -9.687 1.00 22.96 105 GLN C N 1
ATOM 5058 C CA . GLN C 1 104 ? -30.917 -19.832 -8.477 1.00 25.44 105 GLN C CA 1
ATOM 5059 C C . GLN C 1 104 ? -29.523 -20.370 -8.178 1.00 23.81 105 GLN C C 1
ATOM 5060 O O . GLN C 1 104 ? -28.704 -19.668 -7.568 1.00 22.66 105 GLN C O 1
ATOM 5066 N N . VAL C 1 105 ? -29.260 -21.608 -8.599 1.00 16.88 106 VAL C N 1
ATOM 5067 C CA . VAL C 1 105 ? -27.942 -22.229 -8.427 1.00 23.50 106 VAL C CA 1
ATOM 5068 C C . VAL C 1 105 ? -26.826 -21.323 -8.972 1.00 26.03 106 VAL C C 1
ATOM 5069 O O . VAL C 1 105 ? -25.734 -21.250 -8.398 1.00 19.22 106 VAL C O 1
ATOM 5073 N N . PHE C 1 106 ? -27.122 -20.608 -10.056 1.00 21.60 107 PHE C N 1
ATOM 5074 C CA . PHE C 1 106 ? -26.117 -19.799 -10.736 1.00 25.16 107 PHE C CA 1
ATOM 5075 C C . PHE C 1 106 ? -25.713 -18.550 -9.942 1.00 22.98 107 PHE C C 1
ATOM 5076 O O . PHE C 1 106 ? -24.666 -17.954 -10.219 1.00 18.71 107 PHE C O 1
ATOM 5084 N N . ASP C 1 107 ? -26.532 -18.156 -8.963 1.00 16.82 108 ASP C N 1
ATOM 5085 C CA . ASP C 1 107 ? -26.217 -16.994 -8.122 1.00 18.26 108 ASP C CA 1
ATOM 5086 C C . ASP C 1 107 ? -25.368 -17.332 -6.884 1.00 20.70 108 ASP C C 1
ATOM 5087 O O . ASP C 1 107 ? -24.964 -16.425 -6.151 1.00 18.64 108 ASP C O 1
ATOM 5092 N N . LEU C 1 108 ? -25.098 -18.612 -6.637 1.00 18.40 109 LEU C N 1
ATOM 5093 C CA . LEU C 1 108 ? -24.481 -18.970 -5.364 1.00 16.04 109 LEU C CA 1
ATOM 5094 C C . LEU C 1 108 ? -23.014 -18.561 -5.336 1.00 18.77 109 LEU C C 1
ATOM 5095 O O . LEU C 1 108 ? -22.281 -18.750 -6.314 1.00 16.49 109 LEU C O 1
ATOM 5100 N N . PRO C 1 109 ? -22.574 -18.003 -4.200 1.00 21.36 110 PRO C N 1
ATOM 5101 C CA . PRO C 1 109 ? -21.198 -17.512 -4.124 1.00 21.52 110 PRO C CA 1
ATOM 5102 C C . PRO C 1 109 ? -20.159 -18.624 -3.993 1.00 20.89 110 PRO C C 1
ATOM 5103 O O . PRO C 1 109 ? -20.349 -19.607 -3.261 1.00 19.76 110 PRO C O 1
ATOM 5107 N N . PHE C 1 110 ? -19.063 -18.438 -4.723 1.00 19.61 111 PHE C N 1
ATOM 5108 C CA . PHE C 1 110 ? -17.924 -19.355 -4.787 1.00 18.24 111 PHE C CA 1
ATOM 5109 C C . PHE C 1 110 ? -18.261 -20.785 -5.229 1.00 23.14 111 PHE C C 1
ATOM 5110 O O . PHE C 1 110 ? -17.450 -21.694 -5.058 1.00 22.20 111 PHE C O 1
ATOM 5118 N N . LEU C 1 111 ? -19.432 -20.989 -5.819 1.00 22.34 112 LEU C N 1
ATOM 5119 C CA . LEU C 1 111 ? -19.766 -22.307 -6.349 1.00 22.51 112 LEU C CA 1
ATOM 5120 C C . LEU C 1 111 ? -18.866 -22.612 -7.553 1.00 21.07 112 LEU C C 1
ATOM 5121 O O . LEU C 1 111 ? -18.374 -23.725 -7.701 1.00 23.27 112 LEU C O 1
ATOM 5126 N N . PHE C 1 112 ? -18.658 -21.604 -8.403 1.00 17.83 113 PHE C N 1
ATOM 5127 C CA . PHE C 1 112 ? -17.805 -21.734 -9.579 1.00 18.49 113 PHE C CA 1
ATOM 5128 C C . PHE C 1 112 ? -16.474 -21.004 -9.348 1.00 17.14 113 PHE C C 1
ATOM 5129 O O . PHE C 1 112 ? -16.471 -19.824 -9.005 1.00 18.91 113 PHE C O 1
ATOM 5137 N N . ASP C 1 113 ? -15.354 -21.702 -9.536 1.00 16.17 114 ASP C N 1
ATOM 5138 C CA . ASP C 1 113 ? -14.034 -21.101 -9.306 1.00 21.16 114 ASP C CA 1
ATOM 5139 C C . ASP C 1 113 ? -13.749 -19.982 -10.292 1.00 21.17 114 ASP C C 1
ATOM 5140 O O . ASP C 1 113 ? -13.220 -18.934 -9.926 1.00 20.99 114 ASP C O 1
ATOM 5145 N N . ASP C 1 114 ? -14.095 -20.226 -11.548 1.00 21.03 115 ASP C N 1
ATOM 5146 C CA . ASP C 1 114 ? -13.853 -19.277 -12.621 1.00 20.50 115 ASP C CA 1
ATOM 5147 C C . ASP C 1 114 ? -14.813 -19.584 -13.772 1.00 19.29 115 ASP C C 1
ATOM 5148 O O . ASP C 1 114 ? -15.664 -20.483 -13.661 1.00 19.99 115 ASP C O 1
ATOM 5153 N N . LEU C 1 115 ? -14.708 -18.835 -14.867 1.00 18.11 116 LEU C N 1
ATOM 5154 C CA . LEU C 1 115 ? -15.651 -19.026 -15.976 1.00 22.23 116 LEU C CA 1
ATOM 5155 C C . LEU C 1 115 ? -15.515 -20.390 -16.621 1.00 20.19 116 LEU C C 1
ATOM 5156 O O . LEU C 1 115 ? -16.488 -20.928 -17.141 1.00 19.74 116 LEU C O 1
ATOM 5161 N N . GLU C 1 116 ? -14.310 -20.955 -16.615 1.00 20.54 117 GLU C N 1
ATOM 5162 C CA . GLU C 1 116 ? -14.133 -22.278 -17.205 1.00 18.85 117 GLU C CA 1
ATOM 5163 C C . GLU C 1 116 ? -14.921 -23.330 -16.433 1.00 22.03 117 GLU C C 1
ATOM 5164 O O . GLU C 1 116 ? -15.440 -24.273 -17.018 1.00 20.30 117 GLU C O 1
ATOM 5170 N N . ALA C 1 117 ? -14.998 -23.174 -15.114 1.00 24.44 118 ALA C N 1
ATOM 5171 C CA . ALA C 1 117 ? -15.760 -24.107 -14.297 1.00 17.02 118 ALA C CA 1
ATOM 5172 C C . ALA C 1 117 ? -17.252 -23.935 -14.550 1.00 22.12 118 ALA C C 1
ATOM 5173 O O . ALA C 1 117 ? -17.986 -24.917 -14.674 1.00 19.73 118 ALA C O 1
ATOM 5175 N N . LEU C 1 118 ? -17.689 -22.685 -14.650 1.00 22.00 119 LEU C N 1
ATOM 5176 C CA . LEU C 1 118 ? -19.079 -22.388 -14.967 1.00 22.21 119 LEU C CA 1
ATOM 5177 C C . LEU C 1 118 ? -19.454 -23.035 -16.305 1.00 23.76 119 LEU C C 1
ATOM 5178 O O . LEU C 1 118 ? -20.513 -23.676 -16.463 1.00 20.83 119 LEU C O 1
ATOM 5183 N N . LYS C 1 119 ? -18.559 -22.837 -17.269 1.00 21.31 120 LYS C N 1
ATOM 5184 C CA . LYS C 1 119 ? -18.727 -23.354 -18.618 1.00 25.26 120 LYS C CA 1
ATOM 5185 C C . LYS C 1 119 ? -18.882 -24.875 -18.620 1.00 26.88 120 LYS C C 1
ATOM 5186 O O . LYS C 1 119 ? -19.746 -25.419 -19.308 1.00 28.60 120 LYS C O 1
ATOM 5192 N N . ARG C 1 120 ? -18.050 -25.565 -17.849 1.00 26.45 121 ARG C N 1
ATOM 5193 C CA . ARG C 1 120 ? -18.183 -27.019 -17.741 1.00 33.14 121 ARG C CA 1
ATOM 5194 C C . ARG C 1 120 ? -19.526 -27.425 -17.135 1.00 31.08 121 ARG C C 1
ATOM 5195 O O . ARG C 1 120 ? -20.129 -28.407 -17.554 1.00 30.63 121 ARG C O 1
ATOM 5203 N N . PHE C 1 121 ? -19.977 -26.687 -16.127 1.00 28.95 122 PHE C N 1
ATOM 5204 C CA . PHE C 1 121 ? -21.255 -26.985 -15.486 1.00 29.64 122 PHE C CA 1
ATOM 5205 C C . PHE C 1 121 ? -22.417 -26.801 -16.467 1.00 25.01 122 PHE C C 1
ATOM 5206 O O . PHE C 1 121 ? -23.341 -27.616 -16.512 1.00 27.09 122 PHE C O 1
ATOM 5214 N N . GLN C 1 122 ? -22.339 -25.749 -17.274 1.00 19.48 123 GLN C N 1
ATOM 5215 C CA . GLN C 1 122 ? -23.403 -25.419 -18.232 1.00 21.14 123 GLN C CA 1
ATOM 5216 C C . GLN C 1 122 ? -23.555 -26.452 -19.341 1.00 26.48 123 GLN C C 1
ATOM 5217 O O . GLN C 1 122 ? -24.610 -26.528 -19.967 1.00 23.63 123 GLN C O 1
ATOM 5223 N N . LYS C 1 123 ? -22.510 -27.244 -19.573 1.00 25.30 124 LYS C N 1
ATOM 5224 C CA . LYS C 1 123 ? -22.566 -28.293 -20.600 1.00 29.00 124 LYS C CA 1
ATOM 5225 C C . LYS C 1 123 ? -23.234 -29.584 -20.139 1.00 28.24 124 LYS C C 1
ATOM 5226 O O . LYS C 1 123 ? -23.560 -30.434 -20.959 1.00 28.29 124 LYS C O 1
ATOM 5232 N N . ARG C 1 124 ? -23.430 -29.737 -18.837 1.00 25.32 125 ARG C N 1
ATOM 5233 C CA . ARG C 1 124 ? -24.093 -30.919 -18.320 1.00 27.84 125 ARG C CA 1
ATOM 5234 C C . ARG C 1 124 ? -25.542 -31.007 -18.786 1.00 25.13 125 ARG C C 1
ATOM 5235 O O . ARG C 1 124 ? -26.174 -29.993 -19.048 1.00 25.84 125 ARG C O 1
ATOM 5243 N N . ASP C 1 125 ? -26.047 -32.235 -18.882 1.00 24.84 126 ASP C N 1
ATOM 5244 C CA . ASP C 1 125 ? -27.415 -32.500 -19.343 1.00 25.38 126 ASP C CA 1
ATOM 5245 C C . ASP C 1 125 ? -28.458 -31.728 -18.550 1.00 30.41 126 ASP C C 1
ATOM 5246 O O . ASP C 1 125 ? -29.385 -31.156 -19.121 1.00 29.03 126 ASP C O 1
ATOM 5251 N N . LYS C 1 126 ? -28.315 -31.734 -17.229 1.00 30.81 127 LYS C N 1
ATOM 5252 C CA . LYS C 1 126 ? -29.251 -31.041 -16.353 1.00 30.87 127 LYS C CA 1
ATOM 5253 C C . LYS C 1 126 ? -29.212 -29.525 -16.532 1.00 31.47 127 LYS C C 1
ATOM 5254 O O . LYS C 1 126 ? -30.247 -28.871 -16.444 1.00 30.85 127 LYS C O 1
ATOM 5256 N N . SER C 1 127 ? -28.025 -28.968 -16.767 1.00 27.18 128 SER C N 1
ATOM 5257 C CA . SER C 1 127 ? -27.898 -27.544 -17.042 1.00 23.58 128 SER C CA 1
ATOM 5258 C C . SER C 1 127 ? -28.465 -27.188 -18.426 1.00 24.81 128 SER C C 1
ATOM 5259 O O . SER C 1 127 ? -29.047 -26.117 -18.614 1.00 26.77 128 SER C O 1
ATOM 5262 N N . ARG C 1 128 ? -28.310 -28.088 -19.396 1.00 28.71 129 ARG C N 1
ATOM 5263 C CA . ARG C 1 128 ? -28.934 -27.893 -20.709 1.00 25.65 129 ARG C CA 1
ATOM 5264 C C . ARG C 1 128 ? -30.447 -27.869 -20.554 1.00 29.50 129 ARG C C 1
ATOM 5265 O O . ARG C 1 128 ? -31.156 -27.161 -21.275 1.00 26.30 129 ARG C O 1
ATOM 5273 N N . GLU C 1 129 ? -30.940 -28.650 -19.598 1.00 23.16 130 GLU C N 1
ATOM 5274 C CA . GLU C 1 129 ? -32.375 -28.722 -19.337 1.00 32.31 130 GLU C CA 1
ATOM 5275 C C . GLU C 1 129 ? -32.910 -27.407 -18.763 1.00 27.86 130 GLU C C 1
ATOM 5276 O O . GLU C 1 129 ? -34.053 -27.038 -19.016 1.00 26.47 130 GLU C O 1
ATOM 5282 N N . LEU C 1 130 ? -32.077 -26.684 -18.017 1.00 27.10 131 LEU C N 1
ATOM 5283 C CA . LEU C 1 130 ? -32.512 -25.425 -17.402 1.00 24.67 131 LEU C CA 1
ATOM 5284 C C . LEU C 1 130 ? -32.837 -24.371 -18.455 1.00 26.20 131 LEU C C 1
ATOM 5285 O O . LEU C 1 130 ? -33.525 -23.397 -18.168 1.00 24.44 131 LEU C O 1
ATOM 5290 N N . LEU C 1 131 ? -32.372 -24.579 -19.681 1.00 22.80 132 LEU C N 1
ATOM 5291 C CA . LEU C 1 131 ? -32.698 -23.657 -20.759 1.00 24.94 132 LEU C CA 1
ATOM 5292 C C . LEU C 1 131 ? -34.196 -23.631 -21.036 1.00 30.65 132 LEU C C 1
ATOM 5293 O O . LEU C 1 131 ? -34.699 -22.651 -21.561 1.00 26.69 132 LEU C O 1
ATOM 5298 N N . ARG C 1 132 ? -34.908 -24.691 -20.653 1.00 31.11 133 ARG C N 1
ATOM 5299 C CA . ARG C 1 132 ? -36.351 -24.742 -20.863 1.00 33.71 133 ARG C CA 1
ATOM 5300 C C . ARG C 1 132 ? -37.153 -24.532 -19.574 1.00 27.17 133 ARG C C 1
ATOM 5301 O O . ARG C 1 132 ? -38.374 -24.757 -19.551 1.00 27.19 133 ARG C O 1
ATOM 5309 N N . SER C 1 133 ? -36.486 -24.076 -18.515 1.00 25.27 134 SER C N 1
ATOM 5310 C CA . SER C 1 133 ? -37.131 -23.907 -17.213 1.00 23.48 134 SER C CA 1
ATOM 5311 C C . SER C 1 133 ? -38.281 -22.891 -17.247 1.00 26.57 134 SER C C 1
ATOM 5312 O O . SER C 1 133 ? -39.119 -22.869 -16.348 1.00 29.04 134 SER C O 1
ATOM 5315 N N . MET C 1 134 ? -38.328 -22.061 -18.284 1.00 24.98 135 MET C N 1
ATOM 5316 C CA . MET C 1 134 ? -39.353 -21.026 -18.381 1.00 30.39 135 MET C CA 1
ATOM 5317 C C . MET C 1 134 ? -40.248 -21.205 -19.623 1.00 33.07 135 MET C C 1
ATOM 5318 O O . MET C 1 134 ? -41.028 -20.309 -19.976 1.00 25.35 135 MET C O 1
ATOM 5323 N N . ALA C 1 135 ? -40.137 -22.361 -20.279 1.00 30.77 136 ALA C N 1
ATOM 5324 C CA . ALA C 1 135 ? -40.923 -22.663 -21.487 1.00 36.57 136 ALA C CA 1
ATOM 5325 C C . ALA C 1 135 ? -42.430 -22.549 -21.241 1.00 44.86 136 ALA C C 1
ATOM 5326 O O . ALA C 1 135 ? -43.222 -22.319 -22.176 1.00 40.18 136 ALA C O 1
ATOM 5328 N N . LYS C 1 136 ? -42.820 -22.697 -19.978 1.00 42.11 137 LYS C N 1
ATOM 5329 C CA . LYS C 1 136 ? -44.224 -22.640 -19.607 1.00 47.56 137 LYS C CA 1
ATOM 5330 C C . LYS C 1 136 ? -44.722 -21.203 -19.524 1.00 46.09 137 LYS C C 1
ATOM 5331 O O . LYS C 1 136 ? -45.915 -20.954 -19.668 1.00 49.94 137 LYS C O 1
ATOM 5337 N N . HIS C 1 137 ? -43.819 -20.253 -19.289 1.00 37.74 138 HIS C N 1
ATOM 5338 C CA . HIS C 1 137 ? -44.211 -18.852 -19.350 1.00 32.94 138 HIS C CA 1
ATOM 5339 C C . HIS C 1 137 ? -43.951 -18.337 -20.765 1.00 30.53 138 HIS C C 1
ATOM 5340 O O . HIS C 1 137 ? -43.965 -17.132 -21.017 1.00 29.15 138 HIS C O 1
ATOM 5347 N N . GLY C 1 138 ? -43.706 -19.265 -21.686 1.00 29.88 139 GLY C N 1
ATOM 5348 C CA . GLY C 1 138 ? -43.541 -18.931 -23.089 1.00 32.05 139 GLY C CA 1
ATOM 5349 C C . GLY C 1 138 ? -42.169 -18.380 -23.440 1.00 30.55 139 GLY C C 1
ATOM 5350 O O . GLY C 1 138 ? -41.996 -17.782 -24.506 1.00 24.14 139 GLY C O 1
ATOM 5351 N N . ILE C 1 139 ? -41.201 -18.604 -22.551 1.00 27.45 140 ILE C N 1
ATOM 5352 C CA . ILE C 1 139 ? -39.811 -18.180 -22.749 1.00 28.49 140 ILE C CA 1
ATOM 5353 C C . ILE C 1 139 ? -38.925 -19.355 -23.187 1.00 25.11 140 ILE C C 1
ATOM 5354 O O . ILE C 1 139 ? -38.889 -20.395 -22.536 1.00 28.58 140 ILE C O 1
ATOM 5359 N N . TYR C 1 140 ? -38.223 -19.184 -24.300 1.00 28.44 141 TYR C N 1
ATOM 5360 C CA . TYR C 1 140 ? -37.443 -20.257 -24.911 1.00 29.43 141 TYR C CA 1
ATOM 5361 C C . TYR C 1 140 ? -35.936 -19.984 -24.799 1.00 26.73 141 TYR C C 1
ATOM 5362 O O . TYR C 1 140 ? -35.422 -19.053 -25.412 1.00 23.31 141 TYR C O 1
ATOM 5371 N N . GLY C 1 141 ? -35.227 -20.799 -24.024 1.00 28.03 142 GLY C N 1
ATOM 5372 C CA . GLY C 1 141 ? -33.791 -20.605 -23.854 1.00 22.29 142 GLY C CA 1
ATOM 5373 C C . GLY C 1 141 ? -32.973 -21.183 -24.991 1.00 21.27 142 GLY C C 1
ATOM 5374 O O . GLY C 1 141 ? -33.133 -22.355 -25.341 1.00 24.54 142 GLY C O 1
ATOM 5375 N N . LEU C 1 142 ? -32.080 -20.368 -25.553 1.00 22.37 143 LEU C N 1
ATOM 5376 C CA . LEU C 1 142 ? -31.261 -20.772 -26.692 1.00 24.42 143 LEU C CA 1
ATOM 5377 C C . LEU C 1 142 ? -29.819 -21.118 -26.290 1.00 28.25 143 LEU C C 1
ATOM 5378 O O . LEU C 1 142 ? -29.208 -21.989 -26.888 1.00 22.34 143 LEU C O 1
ATOM 5383 N N . ALA C 1 143 ? -29.274 -20.431 -25.290 1.00 24.68 144 ALA C N 1
ATOM 5384 C CA . ALA C 1 143 ? -27.864 -20.618 -24.944 1.00 20.23 144 ALA C CA 1
ATOM 5385 C C . ALA C 1 143 ? -27.494 -19.905 -23.656 1.00 26.28 144 ALA C C 1
ATOM 5386 O O . ALA C 1 143 ? -28.202 -18.990 -23.231 1.00 21.06 144 ALA C O 1
ATOM 5388 N N . TYR C 1 144 ? -26.375 -20.326 -23.054 1.00 23.93 145 TYR C N 1
ATOM 5389 C CA . TYR C 1 144 ? -25.718 -19.578 -21.996 1.00 19.35 145 TYR C CA 1
ATOM 5390 C C . TYR C 1 144 ? -24.627 -18.705 -22.590 1.00 19.50 145 TYR C C 1
ATOM 5391 O O . TYR C 1 144 ? -23.745 -19.204 -23.294 1.00 18.48 145 TYR C O 1
ATOM 5400 N N . TRP C 1 145 ? -24.690 -17.410 -22.301 1.00 18.79 146 TRP C N 1
ATOM 5401 C CA . TRP C 1 145 ? -23.636 -16.479 -22.645 1.00 17.56 146 TRP C CA 1
ATOM 5402 C C . TRP C 1 145 ? -22.989 -15.997 -21.359 1.00 18.99 146 TRP C C 1
ATOM 5403 O O . TRP C 1 145 ? -23.660 -15.436 -20.491 1.00 19.94 146 TRP C O 1
ATOM 5414 N N . ASN C 1 146 ? -21.686 -16.201 -21.230 1.00 17.25 147 ASN C N 1
ATOM 5415 C CA . ASN C 1 146 ? -21.022 -15.820 -19.993 1.00 16.07 147 ASN C CA 1
ATOM 5416 C C . ASN C 1 146 ? -20.408 -14.418 -20.071 1.00 19.52 147 ASN C C 1
ATOM 5417 O O . ASN C 1 146 ? -19.989 -13.968 -21.144 1.00 19.29 147 ASN C O 1
ATOM 5422 N N . ASN C 1 147 ? -20.367 -13.723 -18.936 1.00 15.94 148 ASN C N 1
ATOM 5423 C CA . ASN C 1 147 ? -19.682 -12.432 -18.877 1.00 12.57 148 ASN C CA 1
ATOM 5424 C C . ASN C 1 147 ? -18.369 -12.576 -18.105 1.00 17.16 148 ASN C C 1
ATOM 5425 O O . ASN C 1 147 ? -17.285 -12.421 -18.676 1.00 19.92 148 ASN C O 1
ATOM 5430 N N . GLY C 1 148 ? -18.447 -12.887 -16.816 1.00 13.40 149 GLY C N 1
ATOM 5431 C CA . GLY C 1 148 ? -17.232 -12.970 -16.030 1.00 12.76 149 GLY C CA 1
ATOM 5432 C C . GLY C 1 148 ? -17.522 -13.214 -14.566 1.00 13.64 149 GLY C C 1
ATOM 5433 O O . GLY C 1 148 ? -18.674 -13.402 -14.182 1.00 13.50 149 GLY C O 1
ATOM 5434 N N . MET C 1 149 ? -16.470 -13.195 -13.755 1.00 10.91 150 MET C N 1
ATOM 5435 C CA . MET C 1 149 ? -16.619 -13.285 -12.303 1.00 12.39 150 MET C CA 1
ATOM 5436 C C . MET C 1 149 ? -16.862 -11.906 -11.674 1.00 16.58 150 MET C C 1
ATOM 5437 O O . MET C 1 149 ? -16.312 -10.898 -12.126 1.00 16.25 150 MET C O 1
ATOM 5442 N N . LYS C 1 150 ? -17.685 -11.876 -10.633 1.00 14.78 151 LYS C N 1
ATOM 5443 C CA . LYS C 1 150 ? -17.996 -10.625 -9.943 1.00 13.34 151 LYS C CA 1
ATOM 5444 C C . LYS C 1 150 ? -16.924 -10.268 -8.924 1.00 15.01 151 LYS C C 1
ATOM 5445 O O . LYS C 1 150 ? -16.392 -11.140 -8.241 1.00 12.17 151 LYS C O 1
ATOM 5451 N N . GLN C 1 151 ? -16.637 -8.971 -8.842 1.00 12.89 152 GLN C N 1
ATOM 5452 C CA . GLN C 1 151 ? -15.768 -8.364 -7.856 1.00 10.21 152 GLN C CA 1
ATOM 5453 C C . GLN C 1 151 ? -16.604 -7.472 -6.938 1.00 18.91 152 GLN C C 1
ATOM 5454 O O . GLN C 1 151 ? -17.773 -7.222 -7.221 1.00 13.84 152 GLN C O 1
ATOM 5460 N N . LEU C 1 152 ? -16.019 -6.977 -5.847 1.00 14.61 153 LEU C N 1
ATOM 5461 C CA . LEU C 1 152 ? -16.739 -6.027 -4.992 1.00 14.96 153 LEU C CA 1
ATOM 5462 C C . LEU C 1 152 ? -16.102 -4.643 -5.035 1.00 18.52 153 LEU C C 1
ATOM 5463 O O . LEU C 1 152 ? -14.944 -4.491 -4.649 1.00 17.82 153 LEU C O 1
ATOM 5468 N N . SER C 1 153 ? -16.860 -3.639 -5.474 1.00 17.97 154 SER C N 1
ATOM 5469 C CA . SER C 1 153 ? -16.419 -2.244 -5.387 1.00 19.00 154 SER C CA 1
ATOM 5470 C C . SER C 1 153 ? -17.078 -1.616 -4.173 1.00 18.24 154 SER C C 1
ATOM 5471 O O . SER C 1 153 ? -18.198 -1.985 -3.826 1.00 16.15 154 SER C O 1
ATOM 5474 N N . ALA C 1 154 ? -16.393 -0.684 -3.513 1.00 14.69 155 ALA C N 1
ATOM 5475 C CA . ALA C 1 154 ? -16.961 -0.072 -2.322 1.00 17.64 155 ALA C CA 1
ATOM 5476 C C . ALA C 1 154 ? -16.217 1.197 -1.941 1.00 21.13 155 ALA C C 1
ATOM 5477 O O . ALA C 1 154 ? -15.236 1.596 -2.584 1.00 18.21 155 ALA C O 1
ATOM 5479 N N . THR C 1 155 ? -16.696 1.822 -0.879 1.00 21.37 156 THR C N 1
ATOM 5480 C CA . THR C 1 155 ? -16.098 3.041 -0.362 1.00 20.12 156 THR C CA 1
ATOM 5481 C C . THR C 1 155 ? -14.902 2.729 0.542 1.00 21.23 156 THR C C 1
ATOM 5482 O O . THR C 1 155 ? -14.167 3.623 0.958 1.00 21.68 156 THR C O 1
ATOM 5486 N N . ARG C 1 156 ? -14.697 1.454 0.847 1.00 25.02 157 ARG C N 1
ATOM 5487 C CA . ARG C 1 156 ? -13.478 1.073 1.535 1.00 26.30 157 ARG C CA 1
ATOM 5488 C C . ARG C 1 156 ? -12.920 -0.265 1.070 1.00 27.61 157 ARG C C 1
ATOM 5489 O O . ARG C 1 156 ? -13.566 -1.002 0.316 1.00 24.67 157 ARG C O 1
ATOM 5497 N N . GLU C 1 157 ? -11.702 -0.560 1.521 1.00 21.66 158 GLU C N 1
ATOM 5498 C CA . GLU C 1 157 ? -11.047 -1.824 1.239 1.00 24.43 158 GLU C CA 1
ATOM 5499 C C . GLU C 1 157 ? -11.803 -2.942 1.939 1.00 29.12 158 GLU C C 1
ATOM 5500 O O . GLU C 1 157 ? -12.160 -2.815 3.108 1.00 31.76 158 GLU C O 1
ATOM 5506 N N . LEU C 1 158 ? -12.037 -4.036 1.229 1.00 23.20 159 LEU C N 1
ATOM 5507 C CA . LEU C 1 158 ? -12.728 -5.181 1.807 1.00 22.91 159 LEU C CA 1
ATOM 5508 C C . LEU C 1 158 ? -11.789 -6.375 1.927 1.00 24.29 159 LEU C C 1
ATOM 5509 O O . LEU C 1 158 ? -11.914 -7.361 1.200 1.00 25.44 159 LEU C O 1
ATOM 5514 N N . HIS C 1 159 ? -10.857 -6.304 2.871 1.00 19.93 160 HIS C N 1
ATOM 5515 C CA . HIS C 1 159 ? -9.866 -7.370 3.000 1.00 17.89 160 HIS C CA 1
ATOM 5516 C C . HIS C 1 159 ? -10.518 -8.662 3.478 1.00 17.54 160 HIS C C 1
ATOM 5517 O O . HIS C 1 159 ? -10.155 -9.754 3.048 1.00 17.62 160 HIS C O 1
ATOM 5524 N N . ARG C 1 160 ? -11.457 -8.517 4.396 1.00 17.62 161 ARG C N 1
ATOM 5525 C CA . ARG C 1 160 ? -12.106 -9.655 5.061 1.00 18.89 161 ARG C CA 1
ATOM 5526 C C . ARG C 1 160 ? -13.612 -9.461 4.984 1.00 19.53 161 ARG C C 1
ATOM 5527 O O . ARG C 1 160 ? -14.071 -8.334 4.866 1.00 20.33 161 ARG C O 1
ATOM 5535 N N . PRO C 1 161 ? -14.392 -10.558 5.054 1.00 21.67 162 PRO C N 1
ATOM 5536 C CA . PRO C 1 161 ? -15.858 -10.415 5.001 1.00 23.43 162 PRO C CA 1
ATOM 5537 C C . PRO C 1 161 ? -16.434 -9.429 6.025 1.00 22.76 162 PRO C C 1
ATOM 5538 O O . PRO C 1 161 ? -17.352 -8.684 5.686 1.00 21.71 162 PRO C O 1
ATOM 5542 N N . ASP C 1 162 ? -15.908 -9.405 7.247 1.00 25.19 163 ASP C N 1
ATOM 5543 C CA . ASP C 1 162 ? -16.417 -8.460 8.255 1.00 28.32 163 ASP C CA 1
ATOM 5544 C C . ASP C 1 162 ? -16.240 -6.989 7.877 1.00 24.45 163 ASP C C 1
ATOM 5545 O O . ASP C 1 162 ? -16.906 -6.114 8.440 1.00 25.87 163 ASP C O 1
ATOM 5550 N N . ASP C 1 163 ? -15.347 -6.713 6.933 1.00 19.53 164 ASP C N 1
ATOM 5551 C CA . ASP C 1 163 ? -15.181 -5.354 6.430 1.00 24.35 164 ASP C CA 1
ATOM 5552 C C . ASP C 1 163 ? -16.406 -4.848 5.660 1.00 18.19 164 ASP C C 1
ATOM 5553 O O . ASP C 1 163 ? -16.561 -3.644 5.472 1.00 27.98 164 ASP C O 1
ATOM 5558 N N . ALA C 1 164 ? -17.270 -5.754 5.207 1.00 22.88 165 ALA C N 1
ATOM 5559 C CA . ALA C 1 164 ? -18.449 -5.355 4.440 1.00 24.34 165 ALA C CA 1
ATOM 5560 C C . ALA C 1 164 ? -19.627 -5.004 5.341 1.00 25.98 165 ALA C C 1
ATOM 5561 O O . ALA C 1 164 ? -20.643 -4.518 4.864 1.00 22.46 165 ALA C O 1
ATOM 5563 N N . LYS C 1 165 ? -19.498 -5.263 6.639 1.00 21.40 166 LYS C N 1
ATOM 5564 C CA . LYS C 1 165 ? -20.595 -5.014 7.569 1.00 25.52 166 LYS C CA 1
ATOM 5565 C C . LYS C 1 165 ? -21.005 -3.537 7.578 1.00 25.96 166 LYS C C 1
ATOM 5566 O O . LYS C 1 165 ? -20.150 -2.644 7.651 1.00 27.74 166 LYS C O 1
ATOM 5572 N N . GLY C 1 166 ? -22.305 -3.282 7.470 1.00 24.59 167 GLY C N 1
ATOM 5573 C CA . GLY C 1 166 ? -22.813 -1.923 7.544 1.00 26.07 167 GLY C CA 1
ATOM 5574 C C . GLY C 1 166 ? -22.832 -1.184 6.221 1.00 27.21 167 GLY C C 1
ATOM 5575 O O . GLY C 1 166 ? -23.248 -0.025 6.167 1.00 26.34 167 GLY C O 1
ATOM 5576 N N . LEU C 1 167 ? -22.378 -1.843 5.155 1.00 19.41 168 LEU C N 1
ATOM 5577 C CA . LEU C 1 167 ? -22.430 -1.250 3.827 1.00 21.17 168 LEU C CA 1
ATOM 5578 C C . LEU C 1 167 ? -23.696 -1.689 3.112 1.00 18.21 168 LEU C C 1
ATOM 5579 O O . LEU C 1 167 ? -24.181 -2.805 3.320 1.00 20.51 168 LEU C O 1
ATOM 5584 N N . VAL C 1 168 ? -24.216 -0.809 2.265 1.00 17.89 169 VAL C N 1
ATOM 5585 C CA . VAL C 1 168 ? -25.333 -1.142 1.398 1.00 20.61 169 VAL C CA 1
ATOM 5586 C C . VAL C 1 168 ? -24.817 -1.400 -0.019 1.00 19.89 169 VAL C C 1
ATOM 5587 O O . VAL C 1 168 ? -24.192 -0.523 -0.625 1.00 17.91 169 VAL C O 1
ATOM 5591 N N . PHE C 1 169 ? -25.067 -2.601 -0.546 1.00 20.16 170 PHE C N 1
ATOM 5592 C CA . PHE C 1 169 ? -24.604 -2.951 -1.888 1.00 17.27 170 PHE C CA 1
ATOM 5593 C C . PHE C 1 169 ? -25.736 -2.967 -2.913 1.00 20.82 170 PHE C C 1
ATOM 5594 O O . PHE C 1 169 ? -26.783 -3.548 -2.670 1.00 17.47 170 PHE C O 1
ATOM 5602 N N . ARG C 1 170 ? -25.518 -2.351 -4.070 1.00 18.17 171 ARG C N 1
ATOM 5603 C CA . ARG C 1 170 ? -26.445 -2.560 -5.170 1.00 14.20 171 ARG C CA 1
ATOM 5604 C C . ARG C 1 170 ? -26.296 -3.985 -5.658 1.00 13.31 171 ARG C C 1
ATOM 5605 O O . ARG C 1 170 ? -25.189 -4.440 -5.894 1.00 17.24 171 ARG C O 1
ATOM 5613 N N . ILE C 1 171 ? -27.419 -4.672 -5.823 1.00 17.46 172 ILE C N 1
ATOM 5614 C CA . ILE C 1 171 ? -27.445 -5.969 -6.485 1.00 17.61 172 ILE C CA 1
ATOM 5615 C C . ILE C 1 171 ? -28.497 -6.022 -7.585 1.00 18.31 172 ILE C C 1
ATOM 5616 O O . ILE C 1 171 ? -29.392 -5.176 -7.666 1.00 16.14 172 ILE C O 1
ATOM 5621 N N . GLN C 1 172 ? -28.391 -7.050 -8.412 1.00 20.90 173 GLN C N 1
ATOM 5622 C CA . GLN C 1 172 ? -29.466 -7.412 -9.322 1.00 17.87 173 GLN C CA 1
ATOM 5623 C C . GLN C 1 172 ? -30.625 -7.921 -8.468 1.00 18.62 173 GLN C C 1
ATOM 5624 O O . GLN C 1 172 ? -30.416 -8.328 -7.325 1.00 18.24 173 GLN C O 1
ATOM 5630 N N . PRO C 1 173 ? -31.847 -7.885 -9.009 1.00 19.92 174 PRO C N 1
ATOM 5631 C CA . PRO C 1 173 ? -33.033 -8.245 -8.214 1.00 19.13 174 PRO C CA 1
ATOM 5632 C C . PRO C 1 173 ? -33.165 -9.752 -7.963 1.00 25.47 174 PRO C C 1
ATOM 5633 O O . PRO C 1 173 ? -34.096 -10.413 -8.444 1.00 23.53 174 PRO C O 1
ATOM 5637 N N . SER C 1 174 ? -32.236 -10.268 -7.168 1.00 24.06 175 SER C N 1
ATOM 5638 C CA . SER C 1 174 ? -32.161 -11.682 -6.833 1.00 23.34 175 SER C CA 1
ATOM 5639 C C . SER C 1 174 ? -32.258 -11.877 -5.325 1.00 25.57 175 SER C C 1
ATOM 5640 O O . SER C 1 174 ? -31.495 -11.277 -4.570 1.00 21.55 175 SER C O 1
ATOM 5643 N N . SER C 1 175 ? -33.193 -12.708 -4.880 1.00 22.99 176 SER C N 1
ATOM 5644 C CA . SER C 1 175 ? -33.284 -13.014 -3.455 1.00 24.75 176 SER C CA 1
ATOM 5645 C C . SER C 1 175 ? -32.061 -13.810 -2.970 1.00 19.62 176 SER C C 1
ATOM 5646 O O . SER C 1 175 ? -31.716 -13.766 -1.790 1.00 23.00 176 SER C O 1
ATOM 5649 N N . VAL C 1 176 ? -31.412 -14.549 -3.868 1.00 21.07 177 VAL C N 1
ATOM 5650 C CA . VAL C 1 176 ? -30.192 -15.259 -3.514 1.00 24.48 177 VAL C CA 1
ATOM 5651 C C . VAL C 1 176 ? -29.078 -14.263 -3.198 1.00 19.33 177 VAL C C 1
ATOM 5652 O O . VAL C 1 176 ? -28.356 -14.407 -2.205 1.00 21.12 177 VAL C O 1
ATOM 5656 N N . LEU C 1 177 ? -28.947 -13.249 -4.047 1.00 23.66 178 LEU C N 1
ATOM 5657 C CA . LEU C 1 177 ? -27.899 -12.247 -3.887 1.00 19.94 178 LEU C CA 1
ATOM 5658 C C . LEU C 1 177 ? -28.208 -11.344 -2.694 1.00 17.83 178 LEU C C 1
ATOM 5659 O O . LEU C 1 177 ? -27.305 -10.830 -2.035 1.00 22.31 178 LEU C O 1
ATOM 5664 N N . GLU C 1 178 ? -29.483 -11.156 -2.411 1.00 21.19 179 GLU C N 1
ATOM 5665 C CA . GLU C 1 178 ? -29.867 -10.430 -1.210 1.00 21.56 179 GLU C CA 1
ATOM 5666 C C . GLU C 1 178 ? -29.421 -11.187 0.037 1.00 21.41 179 GLU C C 1
ATOM 5667 O O . GLU C 1 178 ? -28.856 -10.598 0.953 1.00 23.53 179 GLU C O 1
ATOM 5673 N N . ALA C 1 179 ? -29.671 -12.494 0.050 1.00 24.79 180 ALA C N 1
ATOM 5674 C CA . ALA C 1 179 ? -29.320 -13.346 1.179 1.00 26.80 180 ALA C CA 1
ATOM 5675 C C . ALA C 1 179 ? -27.818 -13.493 1.290 1.00 26.05 180 ALA C C 1
ATOM 5676 O O . ALA C 1 179 ? -27.282 -13.691 2.382 1.00 24.87 180 ALA C O 1
ATOM 5678 N N . GLN C 1 180 ? -27.135 -13.400 0.153 1.00 20.75 181 GLN C N 1
ATOM 5679 C CA . GLN C 1 180 ? -25.690 -13.413 0.136 1.00 23.13 181 GLN C CA 1
ATOM 5680 C C . GLN C 1 180 ? -25.117 -12.264 0.960 1.00 24.87 181 GLN C C 1
ATOM 5681 O O . GLN C 1 180 ? -24.218 -12.461 1.782 1.00 26.12 181 GLN C O 1
ATOM 5687 N N . PHE C 1 181 ? -25.638 -11.059 0.761 1.00 19.95 182 PHE C N 1
ATOM 5688 C CA . PHE C 1 181 ? -25.069 -9.921 1.480 1.00 21.85 182 PHE C CA 1
ATOM 5689 C C . PHE C 1 181 ? -25.553 -9.863 2.918 1.00 25.30 182 PHE C C 1
ATOM 5690 O O . PHE C 1 181 ? -24.814 -9.429 3.801 1.00 19.94 182 PHE C O 1
ATOM 5698 N N . ALA C 1 182 ? -26.779 -10.319 3.159 1.00 25.25 183 ALA C N 1
ATOM 5699 C CA . ALA C 1 182 ? -27.284 -10.432 4.526 1.00 26.21 183 ALA C CA 1
ATOM 5700 C C . ALA C 1 182 ? -26.385 -11.337 5.372 1.00 32.61 183 ALA C C 1
ATOM 5701 O O . ALA C 1 182 ? -26.131 -11.052 6.548 1.00 31.84 183 ALA C O 1
ATOM 5703 N N . MET C 1 183 ? -25.895 -12.418 4.764 1.00 30.23 184 MET C N 1
ATOM 5704 C CA . MET C 1 183 ? -25.019 -13.358 5.449 1.00 35.68 184 MET C CA 1
ATOM 5705 C C . MET C 1 183 ? -23.721 -12.680 5.876 1.00 36.72 184 MET C C 1
ATOM 5706 O O . MET C 1 183 ? -23.100 -13.072 6.863 1.00 36.04 184 MET C O 1
ATOM 5711 N N . LEU C 1 184 ? -23.330 -11.651 5.132 1.00 30.07 185 LEU C N 1
ATOM 5712 C CA . LEU C 1 184 ? -22.127 -10.884 5.432 1.00 29.93 185 LEU C CA 1
ATOM 5713 C C . LEU C 1 184 ? -22.364 -9.814 6.518 1.00 33.80 185 LEU C C 1
ATOM 5714 O O . LEU C 1 184 ? -21.420 -9.187 7.005 1.00 33.68 185 LEU C O 1
ATOM 5719 N N . GLY C 1 185 ? -23.620 -9.601 6.892 1.00 26.03 186 GLY C N 1
ATOM 5720 C CA . GLY C 1 185 ? -23.947 -8.512 7.794 1.00 29.08 186 GLY C CA 1
ATOM 5721 C C . GLY C 1 185 ? -23.947 -7.169 7.079 1.00 33.75 186 GLY C C 1
ATOM 5722 O O . GLY C 1 185 ? -23.798 -6.110 7.700 1.00 27.29 186 GLY C O 1
ATOM 5723 N N . ALA C 1 186 ? -24.103 -7.225 5.757 1.00 25.77 187 ALA C N 1
ATOM 5724 C CA . ALA C 1 186 ? -24.317 -6.046 4.929 1.00 24.07 187 ALA C CA 1
ATOM 5725 C C . ALA C 1 186 ? -25.795 -5.991 4.534 1.00 26.41 187 ALA C C 1
ATOM 5726 O O . ALA C 1 186 ? -26.562 -6.881 4.879 1.00 28.06 187 ALA C O 1
ATOM 5728 N N . THR C 1 187 ? -26.214 -4.943 3.836 1.00 25.18 188 THR C N 1
ATOM 5729 C CA . THR C 1 187 ? -27.551 -4.965 3.258 1.00 27.78 188 THR C CA 1
ATOM 5730 C C . THR C 1 187 ? -27.436 -4.718 1.764 1.00 23.39 188 THR C C 1
ATOM 5731 O O . THR C 1 187 ? -26.417 -4.238 1.275 1.00 23.52 188 THR C O 1
ATOM 5735 N N . ALA C 1 188 ? -28.474 -5.094 1.034 1.00 25.84 189 ALA C N 1
ATOM 5736 C CA . ALA C 1 188 ? -28.435 -4.978 -0.408 1.00 24.29 189 ALA C CA 1
ATOM 5737 C C . ALA C 1 188 ? -29.649 -4.216 -0.901 1.00 30.52 189 ALA C C 1
ATOM 5738 O O . ALA C 1 188 ? -30.719 -4.267 -0.294 1.00 29.70 189 ALA C O 1
ATOM 5740 N N . LYS C 1 189 ? -29.463 -3.480 -1.986 1.00 25.35 190 LYS C N 1
ATOM 5741 C CA . LYS C 1 189 ? -30.549 -2.763 -2.621 1.00 24.86 190 LYS C CA 1
ATOM 5742 C C . LYS C 1 189 ? -30.699 -3.306 -4.027 1.00 25.61 190 LYS C C 1
ATOM 5743 O O . LYS C 1 189 ? -29.743 -3.311 -4.802 1.00 19.41 190 LYS C O 1
ATOM 5749 N N . GLN C 1 190 ? -31.888 -3.804 -4.349 1.00 26.33 191 GLN C N 1
ATOM 5750 C CA . GLN C 1 190 ? -32.108 -4.349 -5.676 1.00 22.40 191 GLN C CA 1
ATOM 5751 C C . GLN C 1 190 ? -32.418 -3.187 -6.617 1.00 24.32 191 GLN C C 1
ATOM 5752 O O . GLN C 1 190 ? -33.396 -2.453 -6.435 1.00 27.95 191 GLN C O 1
ATOM 5758 N N . LEU C 1 191 ? -31.553 -3.004 -7.602 1.00 24.78 192 LEU C N 1
ATOM 5759 C CA . LEU C 1 191 ? -31.686 -1.925 -8.566 1.00 21.71 192 LEU C CA 1
ATOM 5760 C C . LEU C 1 191 ? -31.363 -2.480 -9.941 1.00 24.87 192 LEU C C 1
ATOM 5761 O O . LEU C 1 191 ? -30.657 -3.483 -10.052 1.00 20.29 192 LEU C O 1
ATOM 5766 N N . SER C 1 192 ? -31.877 -1.838 -10.989 1.00 21.30 193 SER C N 1
ATOM 5767 C CA . SER C 1 192 ? -31.495 -2.221 -12.343 1.00 24.72 193 SER C CA 1
ATOM 5768 C C . SER C 1 192 ? -30.071 -1.781 -12.631 1.00 26.03 193 SER C C 1
ATOM 5769 O O . SER C 1 192 ? -29.487 -0.984 -11.885 1.00 16.18 193 SER C O 1
ATOM 5772 N N . TYR C 1 193 ? -29.526 -2.290 -13.730 1.00 19.48 194 TYR C N 1
ATOM 5773 C CA . TYR C 1 193 ? -28.196 -1.918 -14.164 1.00 19.10 194 TYR C CA 1
ATOM 5774 C C . TYR C 1 193 ? -28.056 -0.406 -14.305 1.00 20.43 194 TYR C C 1
ATOM 5775 O O . TYR C 1 193 ? -27.096 0.190 -13.814 1.00 20.24 194 TYR C O 1
ATOM 5784 N N . ALA C 1 194 ? -29.024 0.215 -14.974 1.00 19.97 195 ALA C N 1
ATOM 5785 C CA . ALA C 1 194 ? -28.954 1.644 -15.263 1.00 23.00 195 ALA C CA 1
ATOM 5786 C C . ALA C 1 194 ? -29.201 2.528 -14.037 1.00 23.69 195 ALA C C 1
ATOM 5787 O O . ALA C 1 194 ? -28.835 3.703 -14.035 1.00 28.30 195 ALA C O 1
ATOM 5789 N N . GLU C 1 195 ? -29.831 1.974 -13.007 1.00 23.30 196 GLU C N 1
ATOM 5790 C CA . GLU C 1 195 ? -30.194 2.752 -11.806 1.00 22.15 196 GLU C CA 1
ATOM 5791 C C . GLU C 1 195 ? -29.027 2.865 -10.824 1.00 24.00 196 GLU C C 1
ATOM 5792 O O . GLU C 1 195 ? -29.076 3.629 -9.852 1.00 20.72 196 GLU C O 1
ATOM 5798 N N . THR C 1 196 ? -27.974 2.104 -11.085 1.00 22.50 197 THR C N 1
ATOM 5799 C CA . THR C 1 196 ? -26.886 1.945 -10.120 1.00 19.51 197 THR C CA 1
ATOM 5800 C C . THR C 1 196 ? -26.093 3.245 -9.884 1.00 23.44 197 THR C C 1
ATOM 5801 O O . THR C 1 196 ? -25.878 3.643 -8.736 1.00 24.11 197 THR C O 1
ATOM 5805 N N . LEU C 1 197 ? -25.684 3.914 -10.957 1.00 24.04 198 LEU C N 1
ATOM 5806 C CA . LEU C 1 197 ? -24.864 5.123 -10.822 1.00 26.09 198 LEU C CA 1
ATOM 5807 C C . LEU C 1 197 ? -25.601 6.205 -10.023 1.00 25.37 198 LEU C C 1
ATOM 5808 O O . LEU C 1 197 ? -25.026 6.835 -9.126 1.00 21.31 198 LEU C O 1
ATOM 5813 N N . LYS C 1 198 ? -26.873 6.414 -10.356 1.00 25.49 199 LYS C N 1
ATOM 5814 C CA . LYS C 1 198 ? -27.713 7.383 -9.660 1.00 27.48 199 LYS C CA 1
ATOM 5815 C C . LYS C 1 198 ? -27.705 7.123 -8.150 1.00 24.91 199 LYS C C 1
ATOM 5816 O O . LYS C 1 198 ? -27.544 8.047 -7.352 1.00 23.84 199 LYS C O 1
ATOM 5822 N N . ALA C 1 199 ? -27.837 5.860 -7.765 1.00 24.77 200 ALA C N 1
ATOM 5823 C CA . ALA C 1 199 ? -27.912 5.500 -6.352 1.00 20.96 200 ALA C CA 1
ATOM 5824 C C . ALA C 1 199 ? -26.584 5.770 -5.671 1.00 22.38 200 ALA C C 1
ATOM 5825 O O . ALA C 1 199 ? -26.532 6.209 -4.521 1.00 25.02 200 ALA C O 1
ATOM 5827 N N . MET C 1 200 ? -25.512 5.537 -6.414 1.00 23.30 201 MET C N 1
ATOM 5828 C CA . MET C 1 200 ? -24.182 5.650 -5.867 1.00 24.05 201 MET C CA 1
ATOM 5829 C C . MET C 1 200 ? -23.872 7.119 -5.615 1.00 24.63 201 MET C C 1
ATOM 5830 O O . MET C 1 200 ? -23.398 7.502 -4.540 1.00 25.61 201 MET C O 1
ATOM 5835 N N . GLN C 1 201 ? -24.187 7.950 -6.600 1.00 28.34 202 GLN C N 1
ATOM 5836 C CA . GLN C 1 201 ? -23.894 9.376 -6.493 1.00 28.21 202 GLN C CA 1
ATOM 5837 C C . GLN C 1 201 ? -24.781 10.049 -5.457 1.00 29.65 202 GLN C C 1
ATOM 5838 O O . GLN C 1 201 ? -24.369 11.021 -4.824 1.00 29.76 202 GLN C O 1
ATOM 5844 N N . ALA C 1 202 ? -25.979 9.514 -5.247 1.00 30.62 203 ALA C N 1
ATOM 5845 C CA . ALA C 1 202 ? -26.854 10.034 -4.198 1.00 32.42 203 ALA C CA 1
ATOM 5846 C C . ALA C 1 202 ? -26.411 9.525 -2.818 1.00 33.07 203 ALA C C 1
ATOM 5847 O O . ALA C 1 202 ? -26.795 10.067 -1.790 1.00 31.85 203 ALA C O 1
ATOM 5849 N N . GLY C 1 203 ? -25.603 8.473 -2.800 1.00 31.88 204 GLY C N 1
ATOM 5850 C CA . GLY C 1 203 ? -25.110 7.928 -1.545 1.00 31.03 204 GLY C CA 1
ATOM 5851 C C . GLY C 1 203 ? -26.031 6.934 -0.856 1.00 28.58 204 GLY C C 1
ATOM 5852 O O . GLY C 1 203 ? -25.808 6.577 0.296 1.00 34.06 204 GLY C O 1
ATOM 5853 N N . SER C 1 204 ? -27.059 6.470 -1.556 1.00 27.34 205 SER C N 1
ATOM 5854 C CA . SER C 1 204 ? -27.953 5.465 -0.990 1.00 32.63 205 SER C CA 1
ATOM 5855 C C . SER C 1 204 ? -27.362 4.042 -1.072 1.00 27.96 205 SER C C 1
ATOM 5856 O O . SER C 1 204 ? -27.826 3.139 -0.377 1.00 21.02 205 SER C O 1
ATOM 5859 N N . VAL C 1 205 ? -26.349 3.843 -1.915 1.00 24.54 206 VAL C N 1
ATOM 5860 C CA . VAL C 1 205 ? -25.574 2.588 -1.894 1.00 21.76 206 VAL C CA 1
ATOM 5861 C C . VAL C 1 205 ? -24.087 2.929 -1.803 1.00 17.65 206 VAL C C 1
ATOM 5862 O O . VAL C 1 205 ? -23.649 3.925 -2.366 1.00 20.75 206 VAL C O 1
ATOM 5866 N N . GLN C 1 206 ? -23.311 2.122 -1.084 1.00 17.58 207 GLN C N 1
ATOM 5867 C CA . GLN C 1 206 ? -21.874 2.390 -0.979 1.00 17.37 207 GLN C CA 1
ATOM 5868 C C . GLN C 1 206 ? -21.004 1.371 -1.718 1.00 17.37 207 GLN C C 1
ATOM 5869 O O . GLN C 1 206 ? -19.776 1.470 -1.715 1.00 17.31 207 GLN C O 1
ATOM 5875 N N . GLY C 1 207 ? -21.628 0.402 -2.371 1.00 19.82 208 GLY C N 1
ATOM 5876 C CA . GLY C 1 207 ? -20.846 -0.653 -2.990 1.00 19.47 208 GLY C CA 1
ATOM 5877 C C . GLY C 1 207 ? -21.696 -1.453 -3.951 1.00 24.01 208 GLY C C 1
ATOM 5878 O O . GLY C 1 207 ? -22.896 -1.274 -3.977 1.00 15.88 208 GLY C O 1
ATOM 5879 N N . THR C 1 208 ? -21.073 -2.311 -4.749 1.00 18.84 209 THR C N 1
ATOM 5880 C CA . THR C 1 208 ? -21.825 -3.211 -5.615 1.00 14.47 209 THR C CA 1
ATOM 5881 C C . THR C 1 208 ? -20.960 -4.417 -5.968 1.00 14.54 209 THR C C 1
ATOM 5882 O O . THR C 1 208 ? -19.786 -4.503 -5.579 1.00 14.79 209 THR C O 1
ATOM 5886 N N . GLU C 1 209 ? -21.565 -5.378 -6.660 1.00 16.63 210 GLU C N 1
ATOM 5887 C CA . GLU C 1 209 ? -20.834 -6.518 -7.183 1.00 12.03 210 GLU C CA 1
ATOM 5888 C C . GLU C 1 209 ? -21.036 -6.536 -8.685 1.00 13.55 210 GLU C C 1
ATOM 5889 O O . GLU C 1 209 ? -22.165 -6.392 -9.162 1.00 13.18 210 GLU C O 1
ATOM 5895 N N . ASN C 1 210 ? -19.946 -6.682 -9.427 1.00 11.63 211 ASN C N 1
ATOM 5896 C CA . ASN C 1 210 ? -20.068 -6.879 -10.859 1.00 10.54 211 ASN C CA 1
ATOM 5897 C C . ASN C 1 210 ? -18.754 -7.301 -11.482 1.00 11.78 211 ASN C C 1
ATOM 5898 O O . ASN C 1 210 ? -17.698 -7.292 -10.821 1.00 13.48 211 ASN C O 1
ATOM 5903 N N . THR C 1 211 ? -18.821 -7.698 -12.751 1.00 14.12 212 THR C N 1
ATOM 5904 C CA . THR C 1 211 ? -17.612 -7.981 -13.503 1.00 14.31 212 THR C CA 1
ATOM 5905 C C . THR C 1 211 ? -16.886 -6.680 -13.812 1.00 12.53 212 THR C C 1
ATOM 5906 O O . THR C 1 211 ? -17.474 -5.607 -13.768 1.00 13.01 212 THR C O 1
ATOM 5910 N N . TRP C 1 212 ? -15.604 -6.777 -14.135 1.00 13.72 213 TRP C N 1
ATOM 5911 C CA . TRP C 1 212 ? -14.822 -5.603 -14.511 1.00 16.25 213 TRP C CA 1
ATOM 5912 C C . TRP C 1 212 ? -15.449 -4.846 -15.678 1.00 9.36 213 TRP C C 1
ATOM 5913 O O . TRP C 1 212 ? -15.475 -3.606 -15.675 1.00 13.06 213 TRP C O 1
ATOM 5924 N N . SER C 1 213 ? -15.960 -5.571 -16.671 1.00 14.57 214 SER C N 1
ATOM 5925 C CA . SER C 1 213 ? -16.639 -4.919 -17.798 1.00 15.84 214 SER C CA 1
ATOM 5926 C C . SER C 1 213 ? -17.803 -4.019 -17.338 1.00 19.59 214 SER C C 1
ATOM 5927 O O . SER C 1 213 ? -17.960 -2.880 -17.806 1.00 13.96 214 SER C O 1
ATOM 5930 N N . ASN C 1 214 ? -18.621 -4.508 -16.412 1.00 9.70 215 ASN C N 1
ATOM 5931 C CA . ASN C 1 214 ? -19.778 -3.715 -15.984 1.00 13.54 215 ASN C CA 1
ATOM 5932 C C . ASN C 1 214 ? -19.409 -2.636 -14.967 1.00 17.79 215 ASN C C 1
ATOM 5933 O O . ASN C 1 214 ? -20.027 -1.565 -14.953 1.00 15.23 215 ASN C O 1
ATOM 5938 N N . LEU C 1 215 ? -18.423 -2.910 -14.117 1.00 15.82 216 LEU C N 1
ATOM 5939 C CA . LEU C 1 215 ? -17.923 -1.879 -13.199 1.00 15.67 216 LEU C CA 1
ATOM 5940 C C . LEU C 1 215 ? -17.400 -0.697 -14.021 1.00 14.10 216 LEU C C 1
ATOM 5941 O O . LEU C 1 215 ? -17.661 0.454 -13.701 1.00 14.15 216 LEU C O 1
ATOM 5946 N N . ALA C 1 216 ? -16.690 -0.986 -15.106 1.00 15.33 217 ALA C N 1
ATOM 5947 C CA . ALA C 1 216 ? -16.267 0.074 -16.029 1.00 14.95 217 ALA C CA 1
ATOM 5948 C C . ALA C 1 216 ? -17.460 0.723 -16.746 1.00 16.08 217 ALA C C 1
ATOM 5949 O O . ALA C 1 216 ? -17.549 1.954 -16.864 1.00 17.59 217 ALA C O 1
ATOM 5951 N N . GLY C 1 217 ? -18.374 -0.106 -17.237 1.00 14.57 218 GLY C N 1
ATOM 5952 C CA . GLY C 1 217 ? -19.524 0.378 -17.988 1.00 15.38 218 GLY C CA 1
ATOM 5953 C C . GLY C 1 217 ? -20.441 1.288 -17.183 1.00 19.85 218 GLY C C 1
ATOM 5954 O O . GLY C 1 217 ? -21.060 2.221 -17.723 1.00 15.84 218 GLY C O 1
ATOM 5955 N N . GLN C 1 218 ? -20.544 1.029 -15.881 1.00 13.77 219 GLN C N 1
ATOM 5956 C CA . GLN C 1 218 ? -21.422 1.848 -15.053 1.00 17.65 219 GLN C CA 1
ATOM 5957 C C . GLN C 1 218 ? -20.809 3.198 -14.690 1.00 18.00 219 GLN C C 1
ATOM 5958 O O . GLN C 1 218 ? -21.521 4.082 -14.216 1.00 16.59 219 GLN C O 1
ATOM 5964 N N . LYS C 1 219 ? -19.507 3.356 -14.932 1.00 12.11 220 LYS C N 1
ATOM 5965 C CA . LYS C 1 219 ? -18.785 4.609 -14.642 1.00 19.59 220 LYS C CA 1
ATOM 5966 C C . LYS C 1 219 ? -18.906 5.021 -13.170 1.00 23.05 220 LYS C C 1
ATOM 5967 O O . LYS C 1 219 ? -19.084 6.201 -12.846 1.00 23.81 220 LYS C O 1
ATOM 5973 N N . ILE C 1 220 ? -18.802 4.038 -12.282 1.00 23.06 221 ILE C N 1
ATOM 5974 C CA . ILE C 1 220 ? -18.918 4.309 -10.867 1.00 21.29 221 ILE C CA 1
ATOM 5975 C C . ILE C 1 220 ? -17.555 4.501 -10.209 1.00 22.93 221 ILE C C 1
ATOM 5976 O O . ILE C 1 220 ? -17.500 4.797 -9.024 1.00 22.39 221 ILE C O 1
ATOM 5981 N N . ASP C 1 221 ? -16.466 4.368 -10.969 1.00 19.93 222 ASP C N 1
ATOM 5982 C CA . ASP C 1 221 ? -15.143 4.403 -10.342 1.00 21.57 222 ASP C CA 1
ATOM 5983 C C . ASP C 1 221 ? -14.901 5.743 -9.637 1.00 19.83 222 ASP C C 1
ATOM 5984 O O . ASP C 1 221 ? -14.191 5.797 -8.622 1.00 18.95 222 ASP C O 1
ATOM 5989 N N . SER C 1 222 ? -15.546 6.806 -10.111 1.00 19.25 223 SER C N 1
ATOM 5990 C CA . SER C 1 222 ? -15.403 8.105 -9.458 1.00 19.78 223 SER C CA 1
ATOM 5991 C C . SER C 1 222 ? -15.960 8.142 -8.025 1.00 22.89 223 SER C C 1
ATOM 5992 O O . SER C 1 222 ? -15.564 8.997 -7.228 1.00 22.81 223 SER C O 1
ATOM 5995 N N . VAL C 1 223 ? -16.882 7.240 -7.699 1.00 19.45 224 VAL C N 1
ATOM 5996 C CA . VAL C 1 223 ? -17.427 7.211 -6.346 1.00 23.06 224 VAL C CA 1
ATOM 5997 C C . VAL C 1 223 ? -17.121 5.890 -5.656 1.00 19.61 224 VAL C C 1
ATOM 5998 O O . VAL C 1 223 ? -17.689 5.585 -4.608 1.00 20.62 224 VAL C O 1
ATOM 6002 N N . GLN C 1 224 ? -16.198 5.120 -6.228 1.00 18.48 225 GLN C N 1
ATOM 6003 C CA . GLN C 1 224 ? -15.840 3.815 -5.671 1.00 20.40 225 GLN C CA 1
ATOM 6004 C C . GLN C 1 224 ? -14.321 3.647 -5.624 1.00 18.77 225 GLN C C 1
ATOM 6005 O O . GLN C 1 224 ? -13.735 3.038 -6.512 1.00 15.03 225 GLN C O 1
ATOM 6011 N N . PRO C 1 225 ? -13.680 4.193 -4.578 1.00 20.37 226 PRO C N 1
ATOM 6012 C CA . PRO C 1 225 ? -12.210 4.239 -4.516 1.00 17.32 226 PRO C CA 1
ATOM 6013 C C . PRO C 1 225 ? -11.542 2.866 -4.461 1.00 15.34 226 PRO C C 1
ATOM 6014 O O . PRO C 1 225 ? -10.345 2.774 -4.728 1.00 18.89 226 PRO C O 1
ATOM 6018 N N . TYR C 1 226 ? -12.285 1.819 -4.102 1.00 14.04 227 TYR C N 1
ATOM 6019 C CA . TYR C 1 226 ? -11.677 0.497 -3.966 1.00 14.87 227 TYR C CA 1
ATOM 6020 C C . TYR C 1 226 ? -12.461 -0.610 -4.638 1.00 16.60 227 TYR C C 1
ATOM 6021 O O . TYR C 1 226 ? -13.669 -0.729 -4.455 1.00 20.24 227 TYR C O 1
ATOM 6030 N N . ILE C 1 227 ? -11.751 -1.452 -5.364 1.00 14.45 228 ILE C N 1
ATOM 6031 C CA . ILE C 1 227 ? -12.344 -2.663 -5.921 1.00 16.06 228 ILE C CA 1
ATOM 6032 C C . ILE C 1 227 ? -11.529 -3.853 -5.433 1.00 17.25 228 ILE C C 1
ATOM 6033 O O . ILE C 1 227 ? -10.325 -3.976 -5.725 1.00 18.60 228 ILE C O 1
ATOM 6038 N N . THR C 1 228 ? -12.181 -4.706 -4.658 1.00 10.96 229 THR C N 1
ATOM 6039 C CA . THR C 1 228 ? -11.547 -5.917 -4.134 1.00 11.03 229 THR C CA 1
ATOM 6040 C C . THR C 1 228 ? -11.801 -7.087 -5.071 1.00 15.13 229 THR C C 1
ATOM 6041 O O . THR C 1 228 ? -12.959 -7.375 -5.429 1.00 15.78 229 THR C O 1
ATOM 6045 N N . GLU C 1 229 ? -10.722 -7.760 -5.466 1.00 11.59 230 GLU C N 1
ATOM 6046 C CA . GLU C 1 229 ? -10.804 -8.833 -6.455 1.00 13.96 230 GLU C CA 1
ATOM 6047 C C . GLU C 1 229 ? -11.148 -10.145 -5.748 1.00 15.63 230 GLU C C 1
ATOM 6048 O O . GLU C 1 229 ? -10.278 -10.963 -5.454 1.00 16.77 230 GLU C O 1
ATOM 6054 N N . THR C 1 230 ? -12.441 -10.312 -5.485 1.00 13.71 231 THR C N 1
ATOM 6055 C CA . THR C 1 230 ? -12.989 -11.449 -4.746 1.00 14.81 231 THR C CA 1
ATOM 6056 C C . THR C 1 230 ? -13.343 -12.646 -5.616 1.00 17.67 231 THR C C 1
ATOM 6057 O O . THR C 1 230 ? -13.326 -13.765 -5.127 1.00 16.27 231 THR C O 1
ATOM 6061 N N . ASN C 1 231 ? -13.706 -12.404 -6.885 1.00 12.18 232 ASN C N 1
ATOM 6062 C CA . ASN C 1 231 ? -14.199 -13.485 -7.758 1.00 13.30 232 ASN C CA 1
ATOM 6063 C C . ASN C 1 231 ? -15.251 -14.356 -7.061 1.00 13.16 232 ASN C C 1
ATOM 6064 O O . ASN C 1 231 ? -15.187 -15.588 -7.132 1.00 15.85 232 ASN C O 1
ATOM 6069 N N . HIS C 1 232 ? -16.212 -13.724 -6.389 1.00 14.03 233 HIS C N 1
ATOM 6070 C CA . HIS C 1 232 ? -17.052 -14.431 -5.425 1.00 21.13 233 HIS C CA 1
ATOM 6071 C C . HIS C 1 232 ? -18.309 -15.006 -6.061 1.00 17.44 233 HIS C C 1
ATOM 6072 O O . HIS C 1 232 ? -19.057 -15.737 -5.396 1.00 16.75 233 HIS C O 1
ATOM 6079 N N . GLY C 1 233 ? -18.556 -14.671 -7.326 1.00 14.15 234 GLY C N 1
ATOM 6080 C CA . GLY C 1 233 ? -19.764 -15.128 -7.989 1.00 21.73 234 GLY C CA 1
ATOM 6081 C C . GLY C 1 233 ? -19.675 -14.931 -9.486 1.00 20.40 234 GLY C C 1
ATOM 6082 O O . GLY C 1 233 ? -18.802 -14.224 -9.967 1.00 17.75 234 GLY C O 1
ATOM 6083 N N . ALA C 1 234 ? -20.573 -15.568 -10.227 1.00 18.74 235 ALA C N 1
ATOM 6084 C CA . ALA C 1 234 ? -20.536 -15.484 -11.685 1.00 18.88 235 ALA C CA 1
ATOM 6085 C C . ALA C 1 234 ? -21.615 -14.561 -12.219 1.00 16.31 235 ALA C C 1
ATOM 6086 O O . ALA C 1 234 ? -22.690 -14.425 -11.629 1.00 21.13 235 ALA C O 1
ATOM 6088 N N . LEU C 1 235 ? -21.328 -13.921 -13.348 1.00 14.55 236 LEU C N 1
ATOM 6089 C CA . LEU C 1 235 ? -22.358 -13.182 -14.081 1.00 16.52 236 LEU C CA 1
ATOM 6090 C C . LEU C 1 235 ? -22.455 -13.812 -15.446 1.00 18.89 236 LEU C C 1
ATOM 6091 O O . LEU C 1 235 ? -21.488 -13.817 -16.193 1.00 10.57 236 LEU C O 1
ATOM 6096 N N . SER C 1 236 ? -23.625 -14.357 -15.749 1.00 14.52 237 SER C N 1
ATOM 6097 C CA . SER C 1 236 ? -23.863 -15.144 -16.949 1.00 15.42 237 SER C CA 1
ATOM 6098 C C . SER C 1 236 ? -25.278 -14.832 -17.433 1.00 15.16 237 SER C C 1
ATOM 6099 O O . SER C 1 236 ? -26.112 -14.452 -16.629 1.00 18.98 237 SER C O 1
ATOM 6102 N N . TYR C 1 237 ? -25.531 -14.972 -18.734 1.00 17.63 238 TYR C N 1
ATOM 6103 C CA . TYR C 1 237 ? -26.841 -14.687 -19.314 1.00 16.57 238 TYR C CA 1
ATOM 6104 C C . TYR C 1 237 ? -27.494 -15.912 -19.877 1.00 18.03 238 TYR C C 1
ATOM 6105 O O . TYR C 1 237 ? -26.815 -16.847 -20.290 1.00 18.03 238 TYR C O 1
ATOM 6114 N N . MET C 1 238 ? -28.821 -15.880 -19.952 1.00 18.83 239 MET C N 1
ATOM 6115 C CA . MET C 1 238 ? -29.500 -16.794 -20.843 1.00 17.69 239 MET C CA 1
ATOM 6116 C C . MET C 1 238 ? -29.901 -16.043 -22.088 1.00 17.82 239 MET C C 1
ATOM 6117 O O . MET C 1 238 ? -30.625 -15.045 -22.021 1.00 16.04 239 MET C O 1
ATOM 6122 N N . LEU C 1 239 ? -29.402 -16.502 -23.228 1.00 17.45 240 LEU C N 1
ATOM 6123 C CA . LEU C 1 239 ? -29.885 -15.990 -24.497 1.00 16.58 240 LEU C CA 1
ATOM 6124 C C . LEU C 1 239 ? -31.279 -16.578 -24.681 1.00 23.61 240 LEU C C 1
ATOM 6125 O O . LEU C 1 239 ? -31.418 -17.797 -24.722 1.00 21.20 240 LEU C O 1
ATOM 6130 N N . ILE C 1 240 ? -32.298 -15.725 -24.779 1.00 17.11 241 ILE C N 1
ATOM 6131 C CA . ILE C 1 240 ? -33.688 -16.194 -24.846 1.00 18.53 241 ILE C CA 1
ATOM 6132 C C . ILE C 1 240 ? -34.508 -15.548 -25.962 1.00 27.71 241 ILE C C 1
ATOM 6133 O O . ILE C 1 240 ? -34.255 -14.417 -26.387 1.00 21.00 241 ILE C O 1
ATOM 6138 N N . THR C 1 241 ? -35.513 -16.283 -26.419 1.00 28.09 242 THR C N 1
ATOM 6139 C CA . THR C 1 241 ? -36.526 -15.744 -27.314 1.00 24.25 242 THR C CA 1
ATOM 6140 C C . THR C 1 241 ? -37.895 -16.138 -26.746 1.00 28.59 242 THR C C 1
ATOM 6141 O O . THR C 1 241 ? -37.972 -16.681 -25.636 1.00 28.35 242 THR C O 1
ATOM 6145 N N . SER C 1 242 ? -38.984 -15.859 -27.462 1.00 28.39 243 SER C N 1
ATOM 6146 C CA . SER C 1 242 ? -40.272 -16.408 -27.037 1.00 27.62 243 SER C CA 1
ATOM 6147 C C . SER C 1 242 ? -40.600 -17.635 -27.885 1.00 29.36 243 SER C C 1
ATOM 6148 O O . SER C 1 242 ? -40.327 -17.644 -29.088 1.00 27.30 243 SER C O 1
ATOM 6151 N N . SER C 1 243 ? -41.169 -18.668 -27.261 1.00 31.97 244 SER C N 1
ATOM 6152 C CA . SER C 1 243 ? -41.502 -19.907 -27.972 1.00 33.09 244 SER C CA 1
ATOM 6153 C C . SER C 1 243 ? -42.376 -19.647 -29.191 1.00 34.20 244 SER C C 1
ATOM 6154 O O . SER C 1 243 ? -42.172 -20.233 -30.254 1.00 32.43 244 SER C O 1
ATOM 6157 N N . ALA C 1 244 ? -43.364 -18.774 -29.022 1.00 34.69 245 ALA C N 1
ATOM 6158 C CA . ALA C 1 244 ? -44.315 -18.490 -30.098 1.00 35.32 245 ALA C CA 1
ATOM 6159 C C . ALA C 1 244 ? -43.587 -17.893 -31.291 1.00 38.56 245 ALA C C 1
ATOM 6160 O O . ALA C 1 244 ? -43.804 -18.312 -32.420 1.00 35.47 245 ALA C O 1
ATOM 6162 N N . PHE C 1 245 ? -42.695 -16.935 -31.046 1.00 35.53 246 PHE C N 1
ATOM 6163 C CA . PHE C 1 245 ? -41.941 -16.366 -32.155 1.00 33.50 246 PHE C CA 1
ATOM 6164 C C . PHE C 1 245 ? -41.008 -17.395 -32.790 1.00 32.99 246 PHE C C 1
ATOM 6165 O O . PHE C 1 245 ? -40.969 -17.521 -34.014 1.00 36.35 246 PHE C O 1
ATOM 6173 N N . TRP C 1 246 ? -40.256 -18.132 -31.970 1.00 29.09 247 TRP C N 1
ATOM 6174 C CA . TRP C 1 246 ? -39.202 -18.986 -32.510 1.00 29.29 247 TRP C CA 1
ATOM 6175 C C . TRP C 1 246 ? -39.741 -20.170 -33.319 1.00 35.16 247 TRP C C 1
ATOM 6176 O O . TRP C 1 246 ? -39.169 -20.537 -34.345 1.00 34.01 247 TRP C O 1
ATOM 6187 N N . THR C 1 247 ? -40.822 -20.776 -32.845 1.00 34.93 248 THR C N 1
ATOM 6188 C CA . THR C 1 247 ? -41.444 -21.891 -33.570 1.00 39.49 248 THR C CA 1
ATOM 6189 C C . THR C 1 247 ? -42.094 -21.454 -34.889 1.00 41.66 248 THR C C 1
ATOM 61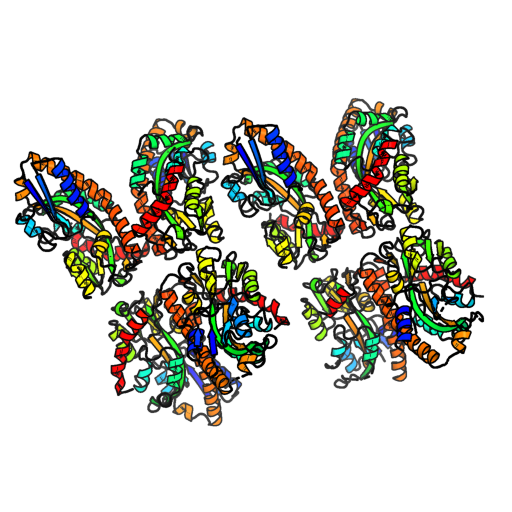90 O O . THR C 1 247 ? -42.394 -22.292 -35.737 1.00 39.82 248 THR C O 1
ATOM 6194 N N . GLY C 1 248 ? -42.302 -20.150 -35.068 1.00 30.03 249 GLY C N 1
ATOM 6195 C CA . GLY C 1 248 ? -42.965 -19.647 -36.262 1.00 29.58 249 GLY C CA 1
ATOM 6196 C C . GLY C 1 248 ? -42.038 -19.469 -37.451 1.00 38.32 249 GLY C C 1
ATOM 6197 O O . GLY C 1 248 ? -42.486 -19.458 -38.592 1.00 36.41 249 GLY C O 1
ATOM 6198 N N . ILE C 1 249 ? -40.744 -19.312 -37.179 1.00 37.24 250 ILE C N 1
ATOM 6199 C CA . ILE C 1 249 ? -39.723 -19.222 -38.220 1.00 35.07 250 ILE C CA 1
ATOM 6200 C C . ILE C 1 249 ? -39.745 -20.501 -39.062 1.00 43.52 250 ILE C C 1
ATOM 6201 O O . ILE C 1 249 ? -39.860 -21.584 -38.505 1.00 49.68 250 ILE C O 1
ATOM 6206 N N . PRO C 1 250 ? -39.649 -20.389 -40.401 1.00 45.22 251 PRO C N 1
ATOM 6207 C CA . PRO C 1 250 ? -39.618 -21.613 -41.223 1.00 42.28 251 PRO C CA 1
ATOM 6208 C C . PRO C 1 250 ? -38.413 -22.505 -40.878 1.00 41.89 251 PRO C C 1
ATOM 6209 O O . PRO C 1 250 ? -37.376 -21.973 -40.487 1.00 39.56 251 PRO C O 1
ATOM 6213 N N . TYR C 1 251 ? -38.547 -23.823 -41.031 1.00 53.36 252 TYR C N 1
ATOM 6214 C CA . TYR C 1 251 ? -37.566 -24.790 -40.509 1.00 52.56 252 TYR C CA 1
ATOM 6215 C C . TYR C 1 251 ? -36.108 -24.513 -40.921 1.00 55.35 252 TYR C C 1
ATOM 6216 O O . TYR C 1 251 ? -35.243 -24.294 -40.080 1.00 50.25 252 TYR C O 1
ATOM 6225 N N . GLN C 1 252 ? -35.865 -24.546 -42.223 1.00 58.60 253 GLN C N 1
ATOM 6226 C CA . GLN C 1 252 ? -34.596 -24.160 -42.803 1.00 63.50 253 GLN C CA 1
ATOM 6227 C C . GLN C 1 252 ? -33.966 -22.842 -42.355 1.00 55.70 253 GLN C C 1
ATOM 6228 O O . GLN C 1 252 ? -32.768 -22.852 -42.031 1.00 51.91 253 GLN C O 1
ATOM 6234 N N . THR C 1 253 ? -34.719 -21.754 -42.284 1.00 52.40 254 THR C N 1
ATOM 6235 C CA . THR C 1 253 ? -34.131 -20.541 -41.784 1.00 48.27 254 THR C CA 1
ATOM 6236 C C . THR C 1 253 ? -33.765 -20.726 -40.308 1.00 41.30 254 THR C C 1
ATOM 6237 O O . THR C 1 253 ? -32.642 -20.419 -39.888 1.00 41.71 254 THR C O 1
ATOM 6241 N N . ARG C 1 254 ? -34.696 -21.287 -39.543 1.00 40.52 255 ARG C N 1
ATOM 6242 C CA . ARG C 1 254 ? -34.492 -21.499 -38.111 1.00 39.45 255 ARG C CA 1
ATOM 6243 C C . ARG C 1 254 ? -33.291 -22.392 -37.796 1.00 38.41 255 ARG C C 1
ATOM 6244 O O . ARG C 1 254 ? -32.528 -22.130 -36.852 1.00 34.26 255 ARG C O 1
ATOM 6252 N N . THR C 1 255 ? -33.140 -23.458 -38.578 1.00 38.06 256 THR C N 1
ATOM 6253 C CA . THR C 1 255 ? -32.042 -24.394 -38.405 1.00 35.73 256 THR C CA 1
ATOM 6254 C C . THR C 1 255 ? -30.716 -23.702 -38.675 1.00 33.06 256 THR C C 1
ATOM 6255 O O . THR C 1 255 ? -29.761 -23.878 -37.927 1.00 31.82 256 THR C O 1
ATOM 6259 N N . GLU C 1 256 ? -30.669 -22.903 -39.736 1.00 33.00 257 GLU C N 1
ATOM 6260 C CA . GLU C 1 256 ? -29.484 -22.111 -40.028 1.00 36.25 257 GLU C CA 1
ATOM 6261 C C . GLU C 1 256 ? -29.212 -21.140 -38.882 1.00 33.62 257 GLU C C 1
ATOM 6262 O O . GLU C 1 256 ? -28.068 -20.957 -38.488 1.00 34.52 257 GLU C O 1
ATOM 6264 N N . LEU C 1 257 ? -30.269 -20.531 -38.349 1.00 31.52 258 LEU C N 1
ATOM 6265 C CA . LEU C 1 257 ? -30.130 -19.561 -37.255 1.00 35.30 258 LEU C CA 1
ATOM 6266 C C . LEU C 1 257 ? -29.577 -20.185 -35.974 1.00 35.95 258 LEU C C 1
ATOM 6267 O O . LEU C 1 257 ? -28.688 -19.619 -35.340 1.00 30.41 258 LEU C O 1
ATOM 6272 N N . GLU C 1 258 ? -30.104 -21.348 -35.595 1.00 37.58 259 GLU C N 1
ATOM 6273 C CA . GLU C 1 258 ? -29.645 -22.020 -34.382 1.00 41.38 259 GLU C CA 1
ATOM 6274 C C . GLU C 1 258 ? -28.205 -22.500 -34.529 1.00 41.43 259 GLU C C 1
ATOM 6275 O O . GLU C 1 258 ? -27.478 -22.607 -33.549 1.00 42.36 259 GLU C O 1
ATOM 6281 N N . SER C 1 259 ? -27.793 -22.779 -35.758 1.00 42.06 260 SER C N 1
ATOM 6282 C CA . SER C 1 259 ? -26.404 -23.122 -36.026 1.00 44.99 260 SER C CA 1
ATOM 6283 C C . SER C 1 259 ? -25.520 -21.885 -35.855 1.00 35.89 260 SER C C 1
ATOM 6284 O O . SER C 1 259 ? -24.398 -21.967 -35.347 1.00 36.54 260 SER C O 1
ATOM 6287 N N . ILE C 1 260 ? -26.035 -20.735 -36.278 1.00 29.55 261 ILE C N 1
ATOM 6288 C CA . ILE C 1 260 ? -25.332 -19.472 -36.088 1.00 35.30 261 ILE C CA 1
ATOM 6289 C C . ILE C 1 260 ? -25.247 -19.133 -34.603 1.00 35.23 261 ILE C C 1
ATOM 6290 O O . ILE C 1 260 ? -24.202 -18.677 -34.130 1.00 31.44 261 ILE C O 1
ATOM 6295 N N . VAL C 1 261 ? -26.325 -19.386 -33.860 1.00 33.07 262 VAL C N 1
ATOM 6296 C CA . VAL C 1 261 ? -26.300 -19.165 -32.413 1.00 34.04 262 VAL C CA 1
ATOM 6297 C C . VAL C 1 261 ? -25.193 -19.986 -31.751 1.00 30.56 262 VAL C C 1
ATOM 6298 O O . VAL C 1 261 ? -24.476 -19.485 -30.889 1.00 23.19 262 VAL C O 1
ATOM 6302 N N . ASP C 1 262 ? -25.050 -21.247 -32.160 1.00 34.69 263 ASP C N 1
ATOM 6303 C CA . ASP C 1 262 ? -24.004 -22.115 -31.614 1.00 34.98 263 ASP C CA 1
ATOM 6304 C C . ASP C 1 262 ? -22.600 -21.585 -31.880 1.00 30.00 263 ASP C C 1
ATOM 6305 O O . ASP C 1 262 ? -21.748 -21.611 -31.000 1.00 30.49 263 ASP C O 1
ATOM 6310 N N . GLU C 1 263 ? -22.366 -21.117 -33.100 1.00 36.29 264 GLU C N 1
ATOM 6311 C CA . GLU C 1 263 ? -21.088 -20.525 -33.480 1.00 32.13 264 GLU C CA 1
ATOM 6312 C C . GLU C 1 263 ? -20.803 -19.253 -32.678 1.00 27.63 264 GLU C C 1
ATOM 6313 O O . GLU C 1 263 ? -19.708 -19.081 -32.124 1.00 23.24 264 GLU C O 1
ATOM 6319 N N . VAL C 1 264 ? -21.787 -18.364 -32.623 1.00 22.76 265 VAL C N 1
ATOM 6320 C CA . VAL C 1 264 ? -21.637 -17.111 -31.871 1.00 24.26 265 VAL C CA 1
ATOM 6321 C C . VAL C 1 264 ? -21.400 -17.388 -30.393 1.00 28.43 265 VAL C C 1
ATOM 6322 O O . VAL C 1 264 ? -20.546 -16.771 -29.767 1.00 25.31 265 VAL C O 1
ATOM 6326 N N . THR C 1 265 ? -22.178 -18.310 -29.842 1.00 21.39 266 THR C N 1
ATOM 6327 C CA . THR C 1 265 ? -22.081 -18.657 -28.430 1.00 20.91 266 THR C CA 1
ATOM 6328 C C . THR C 1 265 ? -20.669 -19.124 -28.040 1.00 26.64 266 THR C C 1
ATOM 6329 O O . THR C 1 265 ? -20.152 -18.753 -26.984 1.00 24.47 266 THR C O 1
ATOM 6333 N N . LEU C 1 266 ? -20.048 -19.935 -28.898 1.00 24.02 267 LEU C N 1
ATOM 6334 C CA . LEU C 1 266 ? -18.664 -20.378 -28.695 1.00 21.17 267 LEU C CA 1
ATOM 6335 C C . LEU C 1 266 ? -17.692 -19.201 -28.643 1.00 21.65 267 LEU C C 1
ATOM 6336 O O . LEU C 1 266 ? -16.762 -19.192 -27.838 1.00 26.00 267 LEU C O 1
ATOM 6341 N N . VAL C 1 267 ? -17.910 -18.210 -29.505 1.00 20.23 268 VAL C N 1
ATOM 6342 C CA . VAL C 1 267 ? -17.009 -17.064 -29.575 1.00 19.62 268 VAL C CA 1
ATOM 6343 C C . VAL C 1 267 ? -17.142 -16.219 -28.312 1.00 22.59 268 VAL C C 1
ATOM 6344 O O . VAL C 1 267 ? -16.151 -15.840 -27.688 1.00 18.89 268 VAL C O 1
ATOM 6348 N N . VAL C 1 268 ? -18.389 -15.906 -27.964 1.00 22.99 269 VAL C N 1
ATOM 6349 C CA . VAL C 1 268 ? -18.691 -15.162 -26.751 1.00 20.49 269 VAL C CA 1
ATOM 6350 C C . VAL C 1 268 ? -18.077 -15.797 -25.505 1.00 17.33 269 VAL C C 1
ATOM 6351 O O . VAL C 1 268 ? -17.422 -15.124 -24.714 1.00 21.14 269 VAL C O 1
ATOM 6355 N N . ASN C 1 269 ? -18.279 -17.094 -25.318 1.00 20.39 270 ASN C N 1
ATOM 6356 C CA . ASN C 1 269 ? -17.824 -17.719 -24.084 1.00 20.58 270 ASN C CA 1
ATOM 6357 C C . ASN C 1 269 ? -16.321 -17.944 -24.025 1.00 25.36 270 ASN C C 1
ATOM 6358 O O . ASN C 1 269 ? -15.755 -18.053 -22.941 1.00 26.12 270 ASN C O 1
ATOM 6363 N N . LYS C 1 270 ? -15.662 -17.996 -25.175 1.00 21.65 271 LYS C N 1
ATOM 6364 C CA . LYS C 1 270 ? -14.217 -18.145 -25.161 1.00 26.68 271 LYS C CA 1
ATOM 6365 C C . LYS C 1 270 ? -13.498 -16.798 -25.082 1.00 19.22 271 LYS C C 1
ATOM 6366 O O . LYS C 1 270 ? -12.307 -16.774 -24.821 1.00 19.68 271 LYS C O 1
ATOM 6372 N N . GLU C 1 271 ? -14.211 -15.688 -25.298 1.00 17.02 272 GLU C N 1
ATOM 6373 C CA . GLU C 1 271 ? -13.582 -14.366 -25.308 1.00 20.81 272 GLU C CA 1
ATOM 6374 C C . GLU C 1 271 ? -13.938 -13.530 -24.074 1.00 21.85 272 GLU C C 1
ATOM 6375 O O . GLU C 1 271 ? -13.319 -12.504 -23.831 1.00 18.66 272 GLU C O 1
ATOM 6381 N N . ALA C 1 272 ? -14.935 -13.968 -23.303 1.00 20.13 273 ALA C N 1
ATOM 6382 C CA . ALA C 1 272 ? -15.477 -13.143 -22.214 1.00 20.12 273 ALA C CA 1
ATOM 6383 C C . ALA C 1 272 ? -14.442 -12.836 -21.138 1.00 13.84 273 ALA C C 1
ATOM 6384 O O . ALA C 1 272 ? -14.316 -11.695 -20.698 1.00 18.09 273 ALA C O 1
ATOM 6386 N N . GLU C 1 273 ? -13.714 -13.852 -20.709 1.00 16.89 274 GLU C N 1
ATOM 6387 C CA . GLU C 1 273 ? -12.740 -13.648 -19.637 1.00 24.39 274 GLU C CA 1
ATOM 6388 C C . GLU C 1 273 ? -11.637 -12.685 -20.056 1.00 23.36 274 GLU C C 1
ATOM 6389 O O . GLU C 1 273 ? -11.264 -11.807 -19.276 1.00 17.22 274 GLU C O 1
ATOM 6395 N N . ALA C 1 274 ? -11.131 -12.833 -21.282 1.00 18.80 275 ALA C N 1
ATOM 6396 C CA . ALA C 1 274 ? -10.055 -11.958 -21.771 1.00 22.30 275 ALA C CA 1
ATOM 6397 C C . ALA C 1 274 ? -10.535 -10.511 -21.893 1.00 22.50 275 ALA C C 1
ATOM 6398 O O . ALA C 1 274 ? -9.790 -9.564 -21.629 1.00 16.18 275 ALA C O 1
ATOM 6400 N N . LEU C 1 275 ? -11.793 -10.337 -22.280 1.00 13.85 276 LEU C N 1
ATOM 6401 C CA . LEU C 1 275 ? -12.361 -8.994 -22.380 1.00 14.31 276 LEU C CA 1
ATOM 6402 C C . LEU C 1 275 ? -12.439 -8.346 -20.999 1.00 15.08 276 LEU C C 1
ATOM 6403 O O . LEU C 1 275 ? -12.101 -7.175 -20.828 1.00 12.14 276 LEU C O 1
ATOM 6408 N N . ASN C 1 276 ? -12.883 -9.115 -20.008 1.00 15.43 277 ASN C N 1
ATOM 6409 C CA . ASN C 1 276 ? -12.935 -8.606 -18.640 1.00 15.30 277 ASN C CA 1
ATOM 6410 C C . ASN C 1 276 ? -11.563 -8.267 -18.056 1.00 12.84 277 ASN C C 1
ATOM 6411 O O . ASN C 1 276 ? -11.439 -7.290 -17.309 1.00 13.89 277 ASN C O 1
ATOM 6416 N N . GLN C 1 277 ? -10.539 -9.059 -18.378 1.00 11.60 278 GLN C N 1
ATOM 6417 C CA . GLN C 1 277 ? -9.189 -8.741 -17.884 1.00 12.52 278 GLN C CA 1
ATOM 6418 C C . GLN C 1 277 ? -8.637 -7.452 -18.511 1.00 12.09 278 GLN C C 1
ATOM 6419 O O . GLN C 1 277 ? -7.978 -6.653 -17.830 1.00 14.91 278 GLN C O 1
ATOM 6425 N N . LYS C 1 278 ? -8.921 -7.214 -19.783 1.00 12.61 279 LYS C N 1
ATOM 6426 C CA . LYS C 1 278 ? -8.572 -5.928 -20.385 1.00 14.89 279 LYS C CA 1
ATOM 6427 C C . LYS C 1 278 ? -9.284 -4.765 -19.688 1.00 14.31 279 LYS C C 1
ATOM 6428 O O . LYS C 1 278 ? -8.684 -3.720 -19.427 1.00 14.29 279 LYS C O 1
ATOM 6434 N N . GLU C 1 279 ? -10.564 -4.937 -19.372 1.00 15.19 280 GLU C N 1
ATOM 6435 C CA . GLU C 1 279 ? -11.301 -3.876 -18.693 1.00 10.68 280 GLU C CA 1
ATOM 6436 C C . GLU C 1 279 ? -10.743 -3.644 -17.295 1.00 14.16 280 GLU C C 1
ATOM 6437 O O . GLU C 1 279 ? -10.710 -2.503 -16.819 1.00 15.52 280 GLU C O 1
ATOM 6443 N N . ARG C 1 280 ? -10.325 -4.718 -16.635 1.00 11.98 281 ARG C N 1
ATOM 6444 C CA . ARG C 1 280 ? -9.640 -4.568 -15.354 1.00 14.91 281 ARG C CA 1
ATOM 6445 C C . ARG C 1 280 ? -8.402 -3.659 -15.495 1.00 12.87 281 ARG C C 1
ATOM 6446 O O . ARG C 1 280 ? -8.257 -2.697 -14.737 1.00 11.24 281 ARG C O 1
ATOM 6454 N N . GLU C 1 281 ? -7.526 -3.984 -16.452 1.00 11.76 282 GLU C N 1
ATOM 6455 C CA . GLU C 1 281 ? -6.329 -3.186 -16.717 1.00 14.49 282 GLU C CA 1
ATOM 6456 C C . GLU C 1 281 ? -6.681 -1.724 -16.946 1.00 17.93 282 GLU C C 1
ATOM 6457 O O . GLU C 1 281 ? -6.111 -0.847 -16.304 1.00 13.98 282 GLU C O 1
ATOM 6463 N N . HIS C 1 282 ? -7.636 -1.461 -17.845 1.00 14.92 283 HIS C N 1
ATOM 6464 C CA . HIS C 1 282 ? -7.957 -0.074 -18.212 1.00 14.78 283 HIS C CA 1
ATOM 6465 C C . HIS C 1 282 ? -8.629 0.700 -17.081 1.00 13.50 283 HIS C C 1
ATOM 6466 O O . HIS C 1 282 ? -8.420 1.914 -16.950 1.00 14.52 283 HIS C O 1
ATOM 6473 N N A LEU C 1 283 ? -9.459 0.022 -16.294 0.45 12.28 284 LEU C N 1
ATOM 6474 N N B LEU C 1 283 ? -9.443 0.016 -16.278 0.55 11.59 284 LEU C N 1
ATOM 6475 C CA A LEU C 1 283 ? -10.122 0.684 -15.175 0.45 14.41 284 LEU C CA 1
ATOM 6476 C CA B LEU C 1 283 ? -10.138 0.671 -15.164 0.55 14.51 284 LEU C CA 1
ATOM 6477 C C A LEU C 1 283 ? -9.073 1.117 -14.155 0.45 15.60 284 LEU C C 1
ATOM 6478 C C B LEU C 1 283 ? -9.157 1.078 -14.062 0.55 15.94 284 LEU C C 1
ATOM 6479 O O A LEU C 1 283 ? -9.014 2.284 -13.754 0.45 15.25 284 LEU C O 1
ATOM 6480 O O B LEU C 1 283 ? -9.222 2.191 -13.515 0.55 12.49 284 LEU C O 1
ATOM 6489 N N . LEU C 1 284 ? -8.257 0.163 -13.724 1.00 17.52 285 LEU C N 1
ATOM 6490 C CA . LEU C 1 284 ? -7.212 0.457 -12.749 1.00 17.83 285 LEU C CA 1
ATOM 6491 C C . LEU C 1 284 ? -6.233 1.504 -13.267 1.00 17.29 285 LEU C C 1
ATOM 6492 O O . LEU C 1 284 ? -5.791 2.359 -12.496 1.00 14.42 285 LEU C O 1
ATOM 6497 N N . ALA C 1 285 ? -5.890 1.441 -14.557 1.00 11.67 286 ALA C N 1
ATOM 6498 C CA . ALA C 1 285 ? -5.035 2.457 -15.171 1.00 13.14 286 ALA C CA 1
ATOM 6499 C C . ALA C 1 285 ? -5.582 3.881 -14.989 1.00 19.08 286 ALA C C 1
ATOM 6500 O O . ALA C 1 285 ? -4.810 4.825 -14.847 1.00 19.90 286 ALA C O 1
ATOM 6502 N N . ALA C 1 286 ? -6.900 4.037 -15.001 1.00 15.17 287 ALA C N 1
ATOM 6503 C CA . ALA C 1 286 ? -7.511 5.366 -14.824 1.00 17.84 287 ALA C CA 1
ATOM 6504 C C . ALA C 1 286 ? -7.276 5.962 -13.434 1.00 21.84 287 ALA C C 1
ATOM 6505 O O . ALA C 1 286 ? -7.350 7.179 -13.260 1.00 25.07 287 ALA C O 1
ATOM 6507 N N . GLY C 1 287 ? -7.030 5.118 -12.435 1.00 18.18 288 GLY C N 1
ATOM 6508 C CA . GLY C 1 287 ? -6.532 5.609 -11.156 1.00 22.62 288 GLY C CA 1
ATOM 6509 C C . GLY C 1 287 ? -7.568 6.044 -10.129 1.00 19.28 288 GLY C C 1
ATOM 6510 O O . GLY C 1 287 ? -7.223 6.408 -9.001 1.00 20.26 288 GLY C O 1
ATOM 6511 N N . LYS C 1 288 ? -8.842 5.991 -10.494 1.00 14.30 289 LYS C N 1
ATOM 6512 C CA . LYS C 1 288 ? -9.896 6.404 -9.573 1.00 17.53 289 LYS C CA 1
ATOM 6513 C C . LYS C 1 288 ? -10.216 5.289 -8.560 1.00 22.61 289 LYS C C 1
ATOM 6514 O O . LYS C 1 288 ? -10.272 5.532 -7.354 1.00 22.01 289 LYS C O 1
ATOM 6520 N N . SER C 1 289 ? -10.424 4.071 -9.057 1.00 17.08 290 SER C N 1
ATOM 6521 C CA . SER C 1 289 ? -10.556 2.904 -8.193 1.00 15.28 290 SER C CA 1
ATOM 6522 C C . SER C 1 289 ? -9.203 2.219 -8.035 1.00 14.62 290 SER C C 1
ATOM 6523 O O . SER C 1 289 ? -8.480 2.088 -9.013 1.00 17.93 290 SER C O 1
ATOM 6526 N N . ARG C 1 290 ? -8.891 1.771 -6.817 1.00 13.77 291 ARG C N 1
ATOM 6527 C CA . ARG C 1 290 ? -7.646 1.050 -6.534 1.00 15.91 291 ARG C CA 1
ATOM 6528 C C . ARG C 1 290 ? -7.936 -0.426 -6.286 1.00 13.76 291 ARG C C 1
ATOM 6529 O O . ARG C 1 290 ? -8.952 -0.783 -5.676 1.00 13.69 291 ARG C O 1
ATOM 6531 N N . LEU C 1 291 ? -7.049 -1.280 -6.777 1.00 14.29 292 LEU C N 1
ATOM 6532 C CA . LEU C 1 291 ? -7.203 -2.719 -6.634 1.00 13.08 292 LEU C CA 1
ATOM 6533 C C . LEU C 1 291 ? -6.833 -3.174 -5.243 1.00 19.27 292 LEU C C 1
ATOM 6534 O O . LEU C 1 291 ? -5.736 -2.881 -4.773 1.00 20.11 292 LEU C O 1
ATOM 6539 N N . VAL C 1 292 ? -7.738 -3.905 -4.599 1.00 12.59 293 VAL C N 1
ATOM 6540 C CA . VAL C 1 292 ? -7.443 -4.580 -3.351 1.00 16.96 293 VAL C CA 1
ATOM 6541 C C . VAL C 1 292 ? -7.288 -6.064 -3.638 1.00 18.98 293 VAL C C 1
ATOM 6542 O O . VAL C 1 292 ? -8.224 -6.706 -4.131 1.00 15.89 293 VAL C O 1
ATOM 6546 N N . SER C 1 293 ? -6.114 -6.610 -3.332 1.00 16.26 294 SER C N 1
ATOM 6547 C CA . SER C 1 293 ? -5.817 -8.000 -3.689 1.00 11.35 294 SER C CA 1
ATOM 6548 C C . SER C 1 293 ? -5.916 -8.883 -2.460 1.00 19.60 294 SER C C 1
ATOM 6549 O O . SER C 1 293 ? -5.505 -8.480 -1.370 1.00 16.21 294 SER C O 1
ATOM 6552 N N . LEU C 1 294 ? -6.455 -10.083 -2.634 1.00 16.36 295 LEU C N 1
ATOM 6553 C CA . LEU C 1 294 ? -6.656 -10.993 -1.500 1.00 14.92 295 LEU C CA 1
ATOM 6554 C C . LEU C 1 294 ? -5.589 -12.082 -1.432 1.00 15.73 295 LEU C C 1
ATOM 6555 O O . LEU C 1 294 ? -5.265 -12.725 -2.437 1.00 14.97 295 LEU C O 1
ATOM 6560 N N . SER C 1 295 ? -5.067 -12.307 -0.230 1.00 17.73 296 SER C N 1
ATOM 6561 C CA . SER C 1 295 ? -4.170 -13.430 0.012 1.00 17.24 296 SER C CA 1
ATOM 6562 C C . SER C 1 295 ? -4.955 -14.734 -0.066 1.00 18.90 296 SER C C 1
ATOM 6563 O O . SER C 1 295 ? -6.179 -14.716 -0.100 1.00 19.03 296 SER C O 1
ATOM 6566 N N . ALA C 1 296 ? -4.253 -15.862 -0.074 1.00 20.56 297 ALA C N 1
ATOM 6567 C CA . ALA C 1 296 ? -4.922 -17.160 -0.034 1.00 19.70 297 ALA C CA 1
ATOM 6568 C C . ALA C 1 296 ? -5.802 -17.294 1.215 1.00 21.29 297 ALA C C 1
ATOM 6569 O O . ALA C 1 296 ? -6.945 -17.782 1.142 1.00 18.31 297 ALA C O 1
ATOM 6571 N N . GLU C 1 297 ? -5.278 -16.843 2.352 1.00 21.62 298 GLU C N 1
ATOM 6572 C CA . GLU C 1 297 ? -6.001 -16.902 3.617 1.00 20.19 298 GLU C CA 1
ATOM 6573 C C . GLU C 1 297 ? -7.222 -15.983 3.615 1.00 21.73 298 GLU C C 1
ATOM 6574 O O . GLU C 1 297 ? -8.260 -16.325 4.181 1.00 20.16 298 GLU C O 1
ATOM 6580 N N . GLU C 1 298 ? -7.100 -14.810 3.002 1.00 17.84 299 GLU C N 1
ATOM 6581 C CA . GLU C 1 298 ? -8.233 -13.900 2.935 1.00 18.10 299 GLU C CA 1
ATOM 6582 C C . GLU C 1 298 ? -9.302 -14.496 2.024 1.00 14.55 299 GLU C C 1
ATOM 6583 O O . GLU C 1 298 ? -10.494 -14.463 2.345 1.00 15.67 299 GLU C O 1
ATOM 6589 N N . HIS C 1 299 ? -8.867 -15.076 0.910 1.00 15.47 300 HIS C N 1
ATOM 6590 C CA . HIS C 1 299 ? -9.788 -15.738 -0.016 1.00 25.28 300 HIS C CA 1
ATOM 6591 C C . HIS C 1 299 ? -10.572 -16.835 0.692 1.00 22.70 300 HIS C C 1
ATOM 6592 O O . HIS C 1 299 ? -11.791 -16.908 0.556 1.00 18.08 300 HIS C O 1
ATOM 6599 N N . GLU C 1 300 ? -9.874 -17.676 1.458 1.00 19.28 301 GLU C N 1
ATOM 6600 C CA . GLU C 1 300 ? -10.524 -18.732 2.241 1.00 22.47 301 GLU C CA 1
ATOM 6601 C C . GLU C 1 300 ? -11.508 -18.173 3.274 1.00 23.84 301 GLU C C 1
ATOM 6602 O O . GLU C 1 300 ? -12.554 -18.775 3.543 1.00 20.61 301 GLU C O 1
ATOM 6608 N N . ALA C 1 301 ? -11.153 -17.046 3.885 1.00 19.21 302 ALA C N 1
ATOM 6609 C CA . ALA C 1 301 ? -12.030 -16.381 4.841 1.00 22.25 302 ALA C CA 1
ATOM 6610 C C . ALA C 1 301 ? -13.341 -15.935 4.167 1.00 19.96 302 ALA C C 1
ATOM 6611 O O . ALA C 1 301 ? -14.440 -16.136 4.704 1.00 19.80 302 ALA C O 1
ATOM 6613 N N . TRP C 1 302 ? -13.219 -15.341 2.982 1.00 21.00 303 TRP C N 1
ATOM 6614 C CA . TRP C 1 302 ? -14.395 -14.929 2.211 1.00 20.99 303 TRP C CA 1
ATOM 6615 C C . TRP C 1 302 ? -15.258 -16.133 1.831 1.00 20.86 303 TRP C C 1
ATOM 6616 O O . TRP C 1 302 ? -16.488 -16.123 1.964 1.00 20.87 303 TRP C O 1
ATOM 6627 N N . ARG C 1 303 ? -14.605 -17.184 1.366 1.00 18.30 304 ARG C N 1
ATOM 6628 C CA . ARG C 1 303 ? -15.324 -18.358 0.909 1.00 21.44 304 ARG C CA 1
ATOM 6629 C C . ARG C 1 303 ? -16.034 -19.062 2.061 1.00 24.91 304 ARG C C 1
ATOM 6630 O O . ARG C 1 303 ? -17.186 -19.499 1.923 1.00 19.00 304 ARG C O 1
ATOM 6638 N N . ASN C 1 304 ? -15.356 -19.156 3.203 1.00 22.54 305 ASN C N 1
ATOM 6639 C CA . ASN C 1 304 ? -15.961 -19.776 4.374 1.00 24.77 305 ASN C CA 1
ATOM 6640 C C . ASN C 1 304 ? -17.172 -19.001 4.866 1.00 23.69 305 ASN C C 1
ATOM 6641 O O . ASN C 1 304 ? -18.157 -19.597 5.307 1.00 23.13 305 ASN C O 1
ATOM 6646 N N . ALA C 1 305 ? -17.113 -17.677 4.773 1.00 20.45 306 ALA C N 1
ATOM 6647 C CA . ALA C 1 305 ? -18.222 -16.838 5.213 1.00 25.90 306 ALA C CA 1
ATOM 6648 C C . ALA C 1 305 ? -19.434 -16.938 4.277 1.00 24.13 306 ALA C C 1
ATOM 6649 O O . ALA C 1 305 ? -20.562 -16.741 4.710 1.00 25.36 306 ALA C O 1
ATOM 6651 N N . MET C 1 306 ? -19.205 -17.233 2.998 1.00 19.57 307 MET C N 1
ATOM 6652 C CA . MET C 1 306 ? -20.296 -17.145 2.023 1.00 17.57 307 MET C CA 1
ATOM 6653 C C . MET C 1 306 ? -20.865 -18.505 1.607 1.00 23.12 307 MET C C 1
ATOM 6654 O O . MET C 1 306 ? -22.068 -18.627 1.344 1.00 25.64 307 MET C O 1
ATOM 6659 N N . LYS C 1 307 ? -20.041 -19.545 1.609 1.00 23.83 308 LYS C N 1
ATOM 6660 C CA . LYS C 1 307 ? -20.536 -20.862 1.175 1.00 25.91 308 LYS C CA 1
ATOM 6661 C C . LYS C 1 307 ? -21.643 -21.506 2.038 1.00 28.66 308 LYS C C 1
ATOM 6662 O O . LYS C 1 307 ? -22.334 -22.394 1.547 1.00 26.16 308 LYS C O 1
ATOM 6668 N N . PRO C 1 308 ? -21.822 -21.086 3.315 1.00 28.42 309 PRO C N 1
ATOM 6669 C CA . PRO C 1 308 ? -22.946 -21.714 4.023 1.00 30.76 309 PRO C CA 1
ATOM 6670 C C . PRO C 1 308 ? -24.308 -21.400 3.395 1.00 31.04 309 PRO C C 1
ATOM 6671 O O . PRO C 1 308 ? -25.279 -22.104 3.660 1.00 29.92 309 PRO C O 1
ATOM 6675 N N . LEU C 1 309 ? -24.362 -20.368 2.558 1.00 25.54 310 LEU C N 1
ATOM 6676 C CA . LEU C 1 309 ? -25.595 -20.013 1.867 1.00 26.11 310 LEU C CA 1
ATOM 6677 C C . LEU C 1 309 ? -26.114 -21.157 0.990 1.00 28.45 310 LEU C C 1
ATOM 6678 O O . LEU C 1 309 ? -27.322 -21.277 0.774 1.00 31.56 310 LEU C O 1
ATOM 6683 N N . TRP C 1 310 ? -25.213 -22.000 0.490 1.00 24.52 311 TRP C N 1
ATOM 6684 C CA . TRP C 1 310 ? -25.611 -23.064 -0.437 1.00 24.31 311 TRP C CA 1
ATOM 6685 C C . TRP C 1 310 ? -26.624 -24.031 0.188 1.00 29.20 311 TRP C C 1
ATOM 6686 O O . TRP C 1 310 ? -27.501 -24.570 -0.502 1.00 30.65 311 TRP C O 1
ATOM 6697 N N . LYS C 1 311 ? -26.478 -24.268 1.488 1.00 22.78 312 LYS C N 1
ATOM 6698 C CA . LYS C 1 311 ? -27.318 -25.244 2.194 1.00 27.73 312 LYS C CA 1
ATOM 6699 C C . LYS C 1 311 ? -28.799 -24.872 2.138 1.00 28.24 312 LYS C C 1
ATOM 6700 O O . LYS C 1 311 ? -29.670 -25.739 2.201 1.00 26.59 312 LYS C O 1
ATOM 6706 N N . ASN C 1 312 ? -29.079 -23.580 1.997 1.00 29.18 313 ASN C N 1
ATOM 6707 C CA . ASN C 1 312 ? -30.451 -23.096 1.880 1.00 34.87 313 ASN C CA 1
ATOM 6708 C C . ASN C 1 312 ? -31.133 -23.563 0.602 1.00 34.59 313 ASN C C 1
ATOM 6709 O O . ASN C 1 312 ? -32.356 -23.635 0.546 1.00 32.79 313 ASN C O 1
ATOM 6714 N N . TYR C 1 313 ? -30.334 -23.885 -0.414 1.00 31.01 314 TYR C N 1
ATOM 6715 C CA . TYR C 1 313 ? -30.856 -24.222 -1.737 1.00 26.36 314 TYR C CA 1
ATOM 6716 C C . TYR C 1 313 ? -30.545 -25.649 -2.153 1.00 29.56 314 TYR C C 1
ATOM 6717 O O . TYR C 1 313 ? -30.928 -26.082 -3.242 1.00 36.70 314 TYR C O 1
ATOM 6726 N N . GLU C 1 314 ? -29.873 -26.381 -1.272 1.00 24.93 315 GLU C N 1
ATOM 6727 C CA . GLU C 1 314 ? -29.352 -27.699 -1.609 1.00 36.06 315 GLU C CA 1
ATOM 6728 C C . GLU C 1 314 ? -30.448 -28.697 -1.998 1.00 34.01 315 GLU C C 1
ATOM 6729 O O . GLU C 1 314 ? -30.284 -29.452 -2.953 1.00 32.32 315 GLU C O 1
ATOM 6735 N N . ALA C 1 315 ? -31.562 -28.692 -1.273 1.00 37.74 316 ALA C N 1
ATOM 6736 C CA . ALA C 1 315 ? -32.626 -29.668 -1.520 1.00 36.68 316 ALA C CA 1
ATOM 6737 C C . ALA C 1 315 ? -33.284 -29.451 -2.887 1.00 39.37 316 ALA C C 1
ATOM 6738 O O . ALA C 1 315 ? -33.585 -30.411 -3.600 1.00 41.34 316 ALA C O 1
ATOM 6740 N N . GLN C 1 316 ? -33.485 -28.188 -3.253 1.00 39.90 317 GLN C N 1
ATOM 6741 C CA . GLN C 1 316 ? -34.098 -27.843 -4.537 1.00 39.04 317 GLN C CA 1
ATOM 6742 C C . GLN C 1 316 ? -33.142 -28.080 -5.708 1.00 43.68 317 GLN C C 1
ATOM 6743 O O . GLN C 1 316 ? -33.546 -28.538 -6.777 1.00 44.21 317 GLN C O 1
ATOM 6745 N N . ILE C 1 317 ? -31.868 -27.769 -5.500 1.00 38.86 318 ILE C N 1
ATOM 6746 C CA . ILE C 1 317 ? -30.878 -27.926 -6.548 1.00 36.12 318 ILE C CA 1
ATOM 6747 C C . ILE C 1 317 ? -30.457 -29.380 -6.687 1.00 40.85 318 ILE C C 1
ATOM 6748 O O . ILE C 1 317 ? -30.506 -30.138 -5.716 1.00 45.75 318 ILE C O 1
ATOM 6753 N N . PRO D 1 27 ? 14.876 53.262 2.802 1.00 40.96 28 PRO D N 1
ATOM 6754 C CA . PRO D 1 27 ? 15.060 52.151 3.746 1.00 39.77 28 PRO D CA 1
ATOM 6755 C C . PRO D 1 27 ? 16.256 51.270 3.405 1.00 37.70 28 PRO D C 1
ATOM 6756 O O . PRO D 1 27 ? 16.696 51.241 2.253 1.00 39.02 28 PRO D O 1
ATOM 6760 N N . VAL D 1 28 ? 16.777 50.572 4.410 1.00 35.44 29 VAL D N 1
ATOM 6761 C CA . VAL D 1 28 ? 17.734 49.493 4.189 1.00 37.02 29 VAL D CA 1
ATOM 6762 C C . VAL D 1 28 ? 17.013 48.314 3.535 1.00 30.46 29 VAL D C 1
ATOM 6763 O O . VAL D 1 28 ? 16.050 47.783 4.089 1.00 28.79 29 VAL D O 1
ATOM 6767 N N . VAL D 1 29 ? 17.473 47.922 2.353 1.00 31.97 30 VAL D N 1
ATOM 6768 C CA . VAL D 1 29 ? 16.864 46.821 1.609 1.00 33.92 30 VAL D CA 1
ATOM 6769 C C . VAL D 1 29 ? 17.553 45.498 1.948 1.00 31.87 30 VAL D C 1
ATOM 6770 O O . VAL D 1 29 ? 18.772 45.382 1.838 1.00 30.93 30 VAL D O 1
ATOM 6774 N N . ILE D 1 30 ? 16.779 44.507 2.384 1.00 22.79 31 ILE D N 1
ATOM 6775 C CA . ILE D 1 30 ? 17.333 43.186 2.665 1.00 17.81 31 ILE D CA 1
ATOM 6776 C C . ILE D 1 30 ? 16.702 42.153 1.727 1.00 21.30 31 ILE D C 1
ATOM 6777 O O . ILE D 1 30 ? 15.521 41.825 1.860 1.00 21.12 31 ILE D O 1
ATOM 6782 N N . LYS D 1 31 ? 17.464 41.671 0.752 1.00 22.38 32 LYS D N 1
ATOM 6783 C CA . LYS D 1 31 ? 16.981 40.558 -0.065 1.00 19.09 32 LYS D CA 1
ATOM 6784 C C . LYS D 1 31 ? 17.403 39.267 0.615 1.00 21.36 32 LYS D C 1
ATOM 6785 O O . LYS D 1 31 ? 18.584 39.090 0.930 1.00 19.79 32 LYS D O 1
ATOM 6791 N N . PHE D 1 32 ? 16.425 38.384 0.836 1.00 18.87 33 PHE D N 1
ATOM 6792 C CA . PHE D 1 32 ? 16.604 37.098 1.514 1.00 20.39 33 PHE D CA 1
ATOM 6793 C C . PHE D 1 32 ? 16.403 36.007 0.462 1.00 14.22 33 PHE D C 1
ATOM 6794 O O . PHE D 1 32 ? 15.276 35.790 0.019 1.00 17.65 33 PHE D O 1
ATOM 6802 N N . SER D 1 33 ? 17.475 35.315 0.079 1.00 17.41 34 SER D N 1
ATOM 6803 C CA . SER D 1 33 ? 17.395 34.290 -0.963 1.00 18.73 34 SER D CA 1
ATOM 6804 C C . SER D 1 33 ? 17.495 32.887 -0.362 1.00 16.37 34 SER D C 1
ATOM 6805 O O . SER D 1 33 ? 18.275 32.667 0.551 1.00 16.11 34 SER D O 1
ATOM 6808 N N . HIS D 1 34 ? 16.729 31.929 -0.888 1.00 16.09 35 HIS D N 1
ATOM 6809 C CA . HIS D 1 34 ? 16.927 30.537 -0.489 1.00 10.55 35 HIS D CA 1
ATOM 6810 C C . HIS D 1 34 ? 16.357 29.596 -1.540 1.00 13.12 35 HIS D C 1
ATOM 6811 O O . HIS D 1 34 ? 15.667 30.027 -2.467 1.00 17.19 35 HIS D O 1
ATOM 6818 N N . VAL D 1 35 ? 16.634 28.310 -1.384 1.00 13.09 36 VAL D N 1
ATOM 6819 C CA . VAL D 1 35 ? 16.421 27.382 -2.489 1.00 14.20 36 VAL D CA 1
ATOM 6820 C C . VAL D 1 35 ? 15.197 26.478 -2.328 1.00 14.58 36 VAL D C 1
ATOM 6821 O O . VAL D 1 35 ? 14.900 25.671 -3.218 1.00 15.27 36 VAL D O 1
ATOM 6825 N N . VAL D 1 36 ? 14.457 26.629 -1.235 1.00 14.09 37 VAL D N 1
ATOM 6826 C CA . VAL D 1 36 ? 13.250 25.815 -1.054 1.00 15.23 37 VAL D CA 1
ATOM 6827 C C . VAL D 1 36 ? 11.996 26.700 -1.167 1.00 17.96 37 VAL D C 1
ATOM 6828 O O . VAL D 1 36 ? 12.089 27.891 -1.495 1.00 17.30 37 VAL D O 1
ATOM 6832 N N A SER D 1 37 ? 10.824 26.123 -0.936 0.46 17.45 38 SER D N 1
ATOM 6833 N N B SER D 1 37 ? 10.828 26.118 -0.928 0.54 17.53 38 SER D N 1
ATOM 6834 C CA A SER D 1 37 ? 9.585 26.879 -1.125 0.46 17.02 38 SER D CA 1
ATOM 6835 C CA B SER D 1 37 ? 9.573 26.849 -1.109 0.54 17.27 38 SER D CA 1
ATOM 6836 C C A SER D 1 37 ? 9.197 27.651 0.131 0.46 16.90 38 SER D C 1
ATOM 6837 C C B SER D 1 37 ? 9.218 27.675 0.123 0.54 16.69 38 SER D C 1
ATOM 6838 O O A SER D 1 37 ? 9.829 27.501 1.170 0.46 15.24 38 SER D O 1
ATOM 6839 O O B SER D 1 37 ? 9.887 27.577 1.143 0.54 16.45 38 SER D O 1
ATOM 6844 N N . ASP D 1 38 ? 8.146 28.461 0.020 1.00 18.38 39 ASP D N 1
ATOM 6845 C CA . ASP D 1 38 ? 7.667 29.286 1.131 1.00 23.40 39 ASP D CA 1
ATOM 6846 C C . ASP D 1 38 ? 7.119 28.467 2.289 1.00 24.44 39 ASP D C 1
ATOM 6847 O O . ASP D 1 38 ? 7.240 28.867 3.442 1.00 23.40 39 ASP D O 1
ATOM 6852 N N . ASP D 1 39 ? 6.491 27.336 1.981 1.00 21.22 40 ASP D N 1
ATOM 6853 C CA . ASP D 1 39 ? 5.843 26.542 3.026 1.00 24.43 40 ASP D CA 1
ATOM 6854 C C . ASP D 1 39 ? 6.805 25.493 3.577 1.00 25.19 40 ASP D C 1
ATOM 6855 O O . ASP D 1 39 ? 6.555 24.288 3.503 1.00 29.27 40 ASP D O 1
ATOM 6860 N N . THR D 1 40 ? 7.922 25.968 4.107 1.00 22.49 41 THR D N 1
ATOM 6861 C CA . THR D 1 40 ? 8.928 25.121 4.729 1.00 18.57 41 THR D CA 1
ATOM 6862 C C . THR D 1 40 ? 9.352 25.765 6.041 1.00 17.18 41 THR D C 1
ATOM 6863 O O . THR D 1 40 ? 9.003 26.921 6.281 1.00 19.96 41 THR D O 1
ATOM 6867 N N . PRO D 1 41 ? 10.115 25.041 6.888 1.00 19.31 42 PRO D N 1
ATOM 6868 C CA . PRO D 1 41 ? 10.666 25.733 8.067 1.00 21.26 42 PRO D CA 1
ATOM 6869 C C . PRO D 1 41 ? 11.485 26.985 7.711 1.00 16.52 42 PRO D C 1
ATOM 6870 O O . PRO D 1 41 ? 11.340 28.038 8.361 1.00 17.91 42 PRO D O 1
ATOM 6874 N N . LYS D 1 42 ? 12.321 26.891 6.679 1.00 15.10 43 LYS D N 1
ATOM 6875 C CA . LYS D 1 42 ? 13.148 28.039 6.307 1.00 16.15 43 LYS D CA 1
ATOM 6876 C C . LYS D 1 42 ? 12.294 29.103 5.629 1.00 16.63 43 LYS D C 1
ATOM 6877 O O . LYS D 1 42 ? 12.450 30.310 5.875 1.00 15.41 43 LYS D O 1
ATOM 6883 N N . GLY D 1 43 ? 11.387 28.652 4.774 1.00 16.88 44 GLY D N 1
ATOM 6884 C CA . GLY D 1 43 ? 10.540 29.559 4.015 1.00 16.96 44 GLY D CA 1
ATOM 6885 C C . GLY D 1 43 ? 9.649 30.401 4.912 1.00 18.90 44 GLY D C 1
ATOM 6886 O O . GLY D 1 43 ? 9.494 31.601 4.687 1.00 17.81 44 GLY D O 1
ATOM 6887 N N . LYS D 1 44 ? 9.074 29.768 5.932 1.00 18.09 45 LYS D N 1
ATOM 6888 C CA . LYS D 1 44 ? 8.227 30.459 6.914 1.00 18.62 45 LYS D CA 1
ATOM 6889 C C . LYS D 1 44 ? 9.017 31.419 7.787 1.00 23.70 45 LYS D C 1
ATOM 6890 O O . LYS D 1 44 ? 8.525 32.480 8.180 1.00 21.39 45 LYS D O 1
ATOM 6896 N N . GLY D 1 45 ? 10.232 31.015 8.129 1.00 16.06 46 GLY D N 1
ATOM 6897 C CA . GLY D 1 45 ? 11.125 31.862 8.890 1.00 16.98 46 GLY D CA 1
ATOM 6898 C C . GLY D 1 45 ? 11.459 33.124 8.117 1.00 17.09 46 GLY D C 1
ATOM 6899 O O . GLY D 1 45 ? 11.413 34.224 8.668 1.00 18.05 46 GLY D O 1
ATOM 6900 N N . ALA D 1 46 ? 11.810 32.967 6.840 1.00 14.33 47 ALA D N 1
ATOM 6901 C CA . ALA D 1 46 ? 12.123 34.108 5.993 1.00 20.40 47 ALA D CA 1
ATOM 6902 C C . ALA D 1 46 ? 10.933 35.057 5.884 1.00 21.47 47 ALA D C 1
ATOM 6903 O O . ALA D 1 46 ? 11.090 36.278 5.955 1.00 22.37 47 ALA D O 1
ATOM 6905 N N . LEU D 1 47 ? 9.736 34.505 5.720 1.00 21.96 48 LEU D N 1
ATOM 6906 C CA . LEU D 1 47 ? 8.545 35.355 5.625 1.00 23.87 48 LEU D CA 1
ATOM 6907 C C . LEU D 1 47 ? 8.192 36.013 6.957 1.00 22.87 48 LEU D C 1
ATOM 6908 O O . LEU D 1 47 ? 7.713 37.147 6.982 1.00 21.31 48 LEU D O 1
ATOM 6913 N N . LEU D 1 48 ? 8.429 35.315 8.062 1.00 19.77 49 LEU D N 1
ATOM 6914 C CA . LEU D 1 48 ? 8.129 35.890 9.376 1.00 17.74 49 LEU D CA 1
ATOM 6915 C C . LEU D 1 48 ? 9.098 37.036 9.656 1.00 21.77 49 LEU D C 1
ATOM 6916 O O . LEU D 1 48 ? 8.703 38.090 10.173 1.00 24.43 49 LEU D O 1
ATOM 6921 N N . PHE D 1 49 ? 10.364 36.838 9.287 1.00 19.56 50 PHE D N 1
ATOM 6922 C CA . PHE D 1 49 ? 11.378 37.878 9.450 1.00 22.49 50 PHE D CA 1
ATOM 6923 C C . PHE D 1 49 ? 10.951 39.121 8.682 1.00 25.63 50 PHE D C 1
ATOM 6924 O O . PHE D 1 49 ? 11.047 40.239 9.189 1.00 25.87 50 PHE D O 1
ATOM 6932 N N . LYS D 1 50 ? 10.454 38.923 7.464 1.00 20.89 51 LYS D N 1
ATOM 6933 C CA . LYS D 1 50 ? 9.995 40.046 6.648 1.00 25.58 51 LYS D CA 1
ATOM 6934 C C . LYS D 1 50 ? 8.826 40.759 7.322 1.00 27.10 51 LYS D C 1
ATOM 6935 O O . LYS D 1 50 ? 8.807 41.991 7.426 1.00 24.91 51 LYS D O 1
ATOM 6941 N N . LYS D 1 51 ? 7.852 39.981 7.786 1.00 29.28 52 LYS D N 1
ATOM 6942 C CA . LYS D 1 51 ? 6.658 40.537 8.429 1.00 32.59 52 LYS D CA 1
ATOM 6943 C C . LYS D 1 51 ? 6.995 41.391 9.658 1.00 35.26 52 LYS D C 1
ATOM 6944 O O . LYS D 1 51 ? 6.523 42.521 9.782 1.00 33.30 52 LYS D O 1
ATOM 6950 N N . LEU D 1 52 ? 7.810 40.860 10.562 1.00 26.76 53 LEU D N 1
ATOM 6951 C CA . LEU D 1 52 ? 8.153 41.600 11.785 1.00 25.80 53 LEU D CA 1
ATOM 6952 C C . LEU D 1 52 ? 9.026 42.829 11.511 1.00 27.03 53 LEU D C 1
ATOM 6953 O O . LEU D 1 52 ? 8.838 43.883 12.133 1.00 25.67 53 LEU D O 1
ATOM 6958 N N . ALA D 1 53 ? 9.983 42.684 10.598 1.00 27.78 54 ALA D N 1
ATOM 6959 C CA . ALA D 1 53 ? 10.890 43.773 10.244 1.00 33.86 54 ALA D CA 1
ATOM 6960 C C . ALA D 1 53 ? 10.144 44.994 9.730 1.00 36.07 54 ALA D C 1
ATOM 6961 O O . ALA D 1 53 ? 10.405 46.121 10.159 1.00 40.16 54 ALA D O 1
ATOM 6963 N N . GLU D 1 54 ? 9.218 44.765 8.806 1.00 33.63 55 GLU D N 1
ATOM 6964 C CA . GLU D 1 54 ? 8.474 45.853 8.178 1.00 31.28 55 GLU D CA 1
ATOM 6965 C C . GLU D 1 54 ? 7.377 46.400 9.095 1.00 34.33 55 GLU D C 1
ATOM 6966 O O . GLU D 1 54 ? 6.881 47.506 8.883 1.00 34.38 55 GLU D O 1
ATOM 6972 N N . GLU D 1 55 ? 7.008 45.636 10.118 1.00 32.92 56 GLU D N 1
ATOM 6973 C CA . GLU D 1 55 ? 6.051 46.121 11.115 1.00 34.68 56 GLU D CA 1
ATOM 6974 C C . GLU D 1 55 ? 6.739 46.972 12.168 1.00 39.12 56 GLU D C 1
ATOM 6975 O O . GLU D 1 55 ? 6.197 47.981 12.625 1.00 39.63 56 GLU D O 1
ATOM 6981 N N . ARG D 1 56 ? 7.942 46.560 12.551 1.00 39.58 57 ARG D N 1
ATOM 6982 C CA . ARG D 1 56 ? 8.638 47.180 13.668 1.00 39.73 57 ARG D CA 1
ATOM 6983 C C . ARG D 1 56 ? 9.611 48.255 13.200 1.00 39.17 57 ARG D C 1
ATOM 6984 O O . ARG D 1 56 ? 9.987 49.149 13.962 1.00 38.16 57 ARG D O 1
ATOM 6992 N N . LEU D 1 57 ? 9.993 48.188 11.931 1.00 34.55 58 LEU D N 1
ATOM 6993 C CA . LEU D 1 57 ? 10.882 49.193 11.369 1.00 38.60 58 LEU D CA 1
ATOM 6994 C C . LEU D 1 57 ? 10.321 49.803 10.088 1.00 40.72 58 LEU D C 1
ATOM 6995 O O . LEU D 1 57 ? 11.009 49.834 9.068 1.00 40.83 58 LEU D O 1
ATOM 7000 N N . PRO D 1 58 ? 9.079 50.322 10.143 1.00 44.91 59 PRO D N 1
ATOM 7001 C CA . PRO D 1 58 ? 8.463 50.817 8.908 1.00 43.18 59 PRO D CA 1
ATOM 7002 C C . PRO D 1 58 ? 9.214 52.024 8.358 1.00 44.83 59 PRO D C 1
ATOM 7003 O O . PRO D 1 58 ? 9.418 52.997 9.073 1.00 43.57 59 PRO D O 1
ATOM 7007 N N . GLY D 1 59 ? 9.634 51.951 7.102 1.00 46.82 60 GLY D N 1
ATOM 7008 C CA . GLY D 1 59 ? 10.343 53.055 6.487 1.00 43.94 60 GLY D CA 1
ATOM 7009 C C . GLY D 1 59 ? 11.838 53.009 6.727 1.00 39.79 60 GLY D C 1
ATOM 7010 O O . GLY D 1 59 ? 12.586 53.768 6.115 1.00 42.87 60 GLY D O 1
ATOM 7011 N N . LYS D 1 60 ? 12.281 52.127 7.621 1.00 32.04 61 LYS D N 1
ATOM 7012 C CA . LYS D 1 60 ? 13.712 51.963 7.864 1.00 26.11 61 LYS D CA 1
ATOM 7013 C C . LYS D 1 60 ? 14.247 50.703 7.185 1.00 26.24 61 LYS D C 1
ATOM 7014 O O . LYS D 1 60 ? 15.397 50.666 6.752 1.00 29.23 61 LYS D O 1
ATOM 7020 N N . VAL D 1 61 ? 13.416 49.666 7.112 1.00 30.49 62 VAL D N 1
ATOM 7021 C CA . VAL D 1 61 ? 13.818 48.399 6.495 1.00 26.99 62 VAL D CA 1
ATOM 7022 C C . VAL D 1 61 ? 12.789 47.909 5.483 1.00 32.46 62 VAL D C 1
ATOM 7023 O O . VAL D 1 61 ? 11.579 47.973 5.715 1.00 32.38 62 VAL D O 1
ATOM 7027 N N . LYS D 1 62 ? 13.281 47.413 4.357 1.00 33.94 63 LYS D N 1
ATOM 7028 C CA . LYS D 1 62 ? 12.437 46.711 3.404 1.00 32.21 63 LYS D CA 1
ATOM 7029 C C . LYS D 1 62 ? 13.037 45.331 3.199 1.00 28.07 63 LYS D C 1
ATOM 7030 O O . LYS D 1 62 ? 14.238 45.214 2.937 1.00 29.88 63 LYS D O 1
ATOM 7036 N N . VAL D 1 63 ? 12.219 44.291 3.337 1.00 21.07 64 VAL D N 1
ATOM 7037 C CA . VAL D 1 63 ? 12.696 42.925 3.143 1.00 20.00 64 VAL D CA 1
ATOM 7038 C C . VAL D 1 63 ? 12.003 42.269 1.953 1.00 26.02 64 VAL D C 1
ATOM 7039 O O . VAL D 1 63 ? 10.784 42.274 1.863 1.00 25.28 64 VAL D O 1
ATOM 7043 N N . GLU D 1 64 ? 12.775 41.719 1.022 1.00 22.21 65 GLU D N 1
ATOM 7044 C CA . GLU D 1 64 ? 12.162 40.959 -0.061 1.00 19.86 65 GLU D CA 1
ATOM 7045 C C . GLU D 1 64 ? 12.672 39.528 -0.011 1.00 19.79 65 GLU D C 1
ATOM 7046 O O . GLU D 1 64 ? 13.876 39.304 0.151 1.00 21.69 65 GLU D O 1
ATOM 7052 N N . VAL D 1 65 ? 11.757 38.569 -0.150 1.00 18.27 66 VAL D N 1
ATOM 7053 C CA . VAL D 1 65 ? 12.088 37.160 0.030 1.00 17.46 66 VAL D CA 1
ATOM 7054 C C . VAL D 1 65 ? 12.002 36.434 -1.314 1.00 22.00 66 VAL D C 1
ATOM 7055 O O . VAL D 1 65 ? 11.022 36.575 -2.052 1.00 23.08 66 VAL D O 1
ATOM 7059 N N . TYR D 1 66 ? 13.037 35.670 -1.634 1.00 20.41 67 TYR D N 1
ATOM 7060 C CA . TYR D 1 66 ? 13.105 34.984 -2.914 1.00 19.34 67 TYR D CA 1
ATOM 7061 C C . TYR D 1 66 ? 13.308 33.491 -2.683 1.00 18.34 67 TYR D C 1
ATOM 7062 O O . TYR D 1 66 ? 14.426 33.041 -2.481 1.00 19.26 67 TYR D O 1
ATOM 7071 N N . PRO D 1 67 ? 12.213 32.722 -2.685 1.00 16.08 68 PRO D N 1
ATOM 7072 C CA . PRO D 1 67 ? 12.299 31.265 -2.519 1.00 16.93 68 PRO D CA 1
ATOM 7073 C C . PRO D 1 67 ? 12.669 30.581 -3.836 1.00 19.62 68 PRO D C 1
ATOM 7074 O O . PRO D 1 67 ? 12.792 31.253 -4.856 1.00 16.76 68 PRO D O 1
ATOM 7078 N N . ASN D 1 68 ? 12.875 29.271 -3.787 1.00 21.16 69 ASN D N 1
ATOM 7079 C CA . ASN D 1 68 ? 13.055 28.448 -4.971 1.00 18.88 69 ASN D CA 1
ATOM 7080 C C . ASN D 1 68 ? 14.189 28.873 -5.901 1.00 23.28 69 ASN D C 1
ATOM 7081 O O . ASN D 1 68 ? 14.098 28.655 -7.110 1.00 17.39 69 ASN D O 1
ATOM 7086 N N . SER D 1 69 ? 15.256 29.454 -5.340 1.00 20.31 70 SER D N 1
ATOM 7087 C CA . SER D 1 69 ? 16.417 29.893 -6.130 1.00 23.62 70 SER D CA 1
ATOM 7088 C C . SER D 1 69 ? 16.050 30.915 -7.204 1.00 20.73 70 SER D C 1
ATOM 7089 O O . SER D 1 69 ? 16.729 31.021 -8.222 1.00 19.98 70 SER D O 1
ATOM 7092 N N . THR D 1 70 ? 14.975 31.666 -6.988 1.00 19.46 71 THR D N 1
ATOM 7093 C CA . THR D 1 70 ? 14.575 32.661 -7.975 1.00 22.83 71 THR D CA 1
ATOM 7094 C C . THR D 1 70 ? 15.591 33.795 -8.047 1.00 27.84 71 THR D C 1
ATOM 7095 O O . THR D 1 70 ? 15.663 34.492 -9.046 1.00 24.55 71 THR D O 1
ATOM 7099 N N . LEU D 1 71 ? 16.373 33.990 -6.990 1.00 20.90 72 LEU D N 1
ATOM 7100 C CA . LEU D 1 71 ? 17.418 35.011 -7.043 1.00 22.56 72 LEU D CA 1
ATOM 7101 C C . LEU D 1 71 ? 18.781 34.344 -7.208 1.00 24.10 72 LEU D C 1
ATOM 7102 O O . LEU D 1 71 ? 19.434 34.488 -8.248 1.00 18.08 72 LEU D O 1
ATOM 7107 N N . PHE D 1 72 ? 19.202 33.605 -6.183 1.00 17.19 73 PHE D N 1
ATOM 7108 C CA . PHE D 1 72 ? 20.425 32.796 -6.273 1.00 20.42 73 PHE D CA 1
ATOM 7109 C C . PHE D 1 72 ? 20.172 31.364 -5.835 1.00 21.67 73 PHE D C 1
ATOM 7110 O O . PHE D 1 72 ? 19.296 31.112 -5.008 1.00 18.44 73 PHE D O 1
ATOM 7118 N N . GLY D 1 73 ? 20.925 30.424 -6.398 1.00 20.55 74 GLY D N 1
ATOM 7119 C CA . GLY D 1 73 ? 20.820 29.037 -5.970 1.00 17.96 74 GLY D CA 1
ATOM 7120 C C . GLY D 1 73 ? 21.988 28.556 -5.119 1.00 23.86 74 GLY D C 1
ATOM 7121 O O . GLY D 1 73 ? 22.803 29.371 -4.653 1.00 19.21 74 GLY D O 1
ATOM 7122 N N . ASP D 1 74 ? 22.058 27.237 -4.901 1.00 18.63 75 ASP D N 1
ATOM 7123 C CA . ASP D 1 74 ? 23.148 26.636 -4.131 1.00 19.57 75 ASP D CA 1
ATOM 7124 C C . ASP D 1 74 ? 24.524 27.092 -4.638 1.00 21.53 75 ASP D C 1
ATOM 7125 O O . ASP D 1 74 ? 25.415 27.436 -3.853 1.00 17.65 75 ASP D O 1
ATOM 7130 N N . ALA D 1 75 ? 24.690 27.113 -5.957 1.00 15.71 76 ALA D N 1
ATOM 7131 C CA . ALA D 1 75 ? 26.015 27.267 -6.546 1.00 21.07 76 ALA D CA 1
ATOM 7132 C C . ALA D 1 75 ? 26.553 28.696 -6.562 1.00 24.63 76 ALA D C 1
ATOM 7133 O O . ALA D 1 75 ? 27.764 28.877 -6.674 1.00 21.21 76 ALA D O 1
ATOM 7135 N N . ASP D 1 76 ? 25.691 29.709 -6.444 1.00 18.51 77 ASP D N 1
ATOM 7136 C CA . ASP D 1 76 ? 26.193 31.084 -6.509 1.00 16.79 77 ASP D CA 1
ATOM 7137 C C . ASP D 1 76 ? 25.768 31.987 -5.339 1.00 20.12 77 ASP D C 1
ATOM 7138 O O . ASP D 1 76 ? 26.143 33.164 -5.303 1.00 20.23 77 ASP D O 1
ATOM 7143 N N . GLU D 1 77 ? 25.025 31.454 -4.369 1.00 20.93 78 GLU D N 1
ATOM 7144 C CA . GLU D 1 77 ? 24.482 32.336 -3.315 1.00 18.20 78 GLU D CA 1
ATOM 7145 C C . GLU D 1 77 ? 25.563 32.965 -2.419 1.00 19.51 78 GLU D C 1
ATOM 7146 O O . GLU D 1 77 ? 25.453 34.144 -2.075 1.00 20.60 78 GLU D O 1
ATOM 7152 N N . ILE D 1 78 ? 26.601 32.209 -2.053 1.00 17.79 79 ILE D N 1
ATOM 7153 C CA . ILE D 1 78 ? 27.597 32.729 -1.114 1.00 24.81 79 ILE D CA 1
ATOM 7154 C C . ILE D 1 78 ? 28.363 33.905 -1.718 1.00 24.70 79 ILE D C 1
ATOM 7155 O O . ILE D 1 78 ? 28.578 34.933 -1.064 1.00 21.50 79 ILE D O 1
ATOM 7160 N N . GLU D 1 79 ? 28.776 33.770 -2.970 1.00 20.99 80 GLU D N 1
ATOM 7161 C CA . GLU D 1 79 ? 29.559 34.848 -3.567 1.00 27.64 80 GLU D CA 1
ATOM 7162 C C . GLU D 1 79 ? 28.661 36.046 -3.844 1.00 23.21 80 GLU D C 1
ATOM 7163 O O . GLU D 1 79 ? 29.103 37.200 -3.776 1.00 22.82 80 GLU D O 1
ATOM 7169 N N . ALA D 1 80 ? 27.387 35.778 -4.121 1.00 18.84 81 ALA D N 1
ATOM 7170 C CA . ALA D 1 80 ? 26.424 36.867 -4.273 1.00 20.63 81 ALA D CA 1
ATOM 7171 C C . ALA D 1 80 ? 26.281 37.624 -2.952 1.00 21.35 81 ALA D C 1
ATOM 7172 O O . ALA D 1 80 ? 26.233 38.848 -2.935 1.00 23.52 81 ALA D O 1
ATOM 7174 N N . LEU D 1 81 ? 26.219 36.887 -1.851 1.00 17.93 82 LEU D N 1
ATOM 7175 C CA . LEU D 1 81 ? 26.124 37.500 -0.525 1.00 17.32 82 LEU D CA 1
ATOM 7176 C C . LEU D 1 81 ? 27.355 38.345 -0.214 1.00 19.81 82 LEU D C 1
ATOM 7177 O O . LEU D 1 81 ? 27.243 39.446 0.340 1.00 22.17 82 LEU D O 1
ATOM 7182 N N . ARG D 1 82 ? 28.528 37.840 -0.567 1.00 26.64 83 ARG D N 1
ATOM 7183 C CA . ARG D 1 82 ? 29.765 38.554 -0.259 1.00 23.87 83 ARG D CA 1
ATOM 7184 C C . ARG D 1 82 ? 29.864 39.830 -1.074 1.00 26.64 83 ARG D C 1
ATOM 7185 O O . ARG D 1 82 ? 30.375 40.839 -0.596 1.00 29.59 83 ARG D O 1
ATOM 7193 N N . ALA D 1 83 ? 29.345 39.783 -2.299 1.00 26.44 84 ALA D N 1
ATOM 7194 C CA . ALA D 1 83 ? 29.314 40.942 -3.190 1.00 26.21 84 ALA D CA 1
ATOM 7195 C C . ALA D 1 83 ? 28.115 41.863 -2.910 1.00 24.02 84 ALA D C 1
ATOM 7196 O O . ALA D 1 83 ? 27.918 42.861 -3.598 1.00 21.53 84 ALA D O 1
ATOM 7198 N N . ASN D 1 84 ? 27.312 41.504 -1.910 1.00 25.38 85 ASN D N 1
ATOM 7199 C CA . ASN D 1 84 ? 26.143 42.295 -1.485 1.00 23.90 85 ASN D CA 1
ATOM 7200 C C . ASN D 1 84 ? 25.067 42.421 -2.572 1.00 22.30 85 ASN D C 1
ATOM 7201 O O . ASN D 1 84 ? 24.333 43.401 -2.614 1.00 25.52 85 ASN D O 1
ATOM 7206 N N . LYS D 1 85 ? 24.956 41.410 -3.429 1.00 22.86 86 LYS D N 1
ATOM 7207 C CA . LYS D 1 85 ? 23.829 41.321 -4.359 1.00 23.01 86 LYS D CA 1
ATOM 7208 C C . LYS D 1 85 ? 22.605 40.725 -3.666 1.00 22.88 86 LYS D C 1
ATOM 7209 O O . LYS D 1 85 ? 21.483 40.780 -4.179 1.00 27.10 86 LYS D O 1
ATOM 7215 N N . VAL D 1 86 ? 22.838 40.161 -2.493 1.00 20.17 87 VAL D N 1
ATOM 7216 C CA . VAL D 1 86 ? 21.803 39.581 -1.651 1.00 18.89 87 VAL D CA 1
ATOM 7217 C C . VAL D 1 86 ? 22.286 39.825 -0.223 1.00 22.30 87 VAL D C 1
ATOM 7218 O O . VAL D 1 86 ? 23.489 39.967 0.001 1.00 19.39 87 VAL D O 1
ATOM 7222 N N . GLN D 1 87 ? 21.369 39.884 0.735 1.00 21.92 88 GLN D N 1
ATOM 7223 C CA . GLN D 1 87 ? 21.723 40.350 2.076 1.00 18.84 88 GLN D CA 1
ATOM 7224 C C . GLN D 1 87 ? 21.558 39.298 3.154 1.00 21.58 88 GLN D C 1
ATOM 7225 O O . GLN D 1 87 ? 22.090 39.440 4.257 1.00 19.60 88 GLN D O 1
ATOM 7231 N N . MET D 1 88 ? 20.803 38.252 2.865 1.00 16.30 89 MET D N 1
ATOM 7232 C CA . MET D 1 88 ? 20.559 37.250 3.880 1.00 15.89 89 MET D CA 1
ATOM 7233 C C . MET D 1 88 ? 20.333 35.908 3.216 1.00 20.74 89 MET D C 1
ATOM 7234 O O . MET D 1 88 ? 19.631 35.829 2.214 1.00 16.86 89 MET D O 1
ATOM 7239 N N . LEU D 1 89 ? 20.976 34.873 3.751 1.00 17.73 90 LEU D N 1
ATOM 7240 C CA . LEU D 1 89 ? 20.783 33.508 3.288 1.00 17.46 90 LEU D CA 1
ATOM 7241 C C . LEU D 1 89 ? 20.535 32.652 4.508 1.00 20.79 90 LEU D C 1
ATOM 7242 O O . LEU D 1 89 ? 20.810 33.078 5.627 1.00 17.56 90 LEU D O 1
ATOM 7247 N N . ALA D 1 90 ? 20.036 31.443 4.294 1.00 14.46 91 ALA D N 1
ATOM 7248 C CA . ALA D 1 90 ? 20.047 30.444 5.350 1.00 12.67 91 ALA D CA 1
ATOM 7249 C C . ALA D 1 90 ? 20.447 29.132 4.702 1.00 14.19 91 ALA D C 1
ATOM 7250 O O . ALA D 1 90 ? 19.620 28.392 4.206 1.00 18.36 91 ALA D O 1
ATOM 7252 N N . THR D 1 91 ? 21.745 28.873 4.743 1.00 14.95 92 THR D N 1
ATOM 7253 C CA . THR D 1 91 ? 22.378 27.793 4.005 1.00 14.97 92 THR D CA 1
ATOM 7254 C C . THR D 1 91 ? 22.651 26.598 4.906 1.00 17.39 92 THR D C 1
ATOM 7255 O O . THR D 1 91 ? 23.086 26.761 6.045 1.00 14.78 92 THR D O 1
ATOM 7259 N N . SER D 1 92 ? 22.438 25.394 4.392 1.00 16.76 93 SER D N 1
ATOM 7260 C CA . SER D 1 92 ? 22.694 24.196 5.180 1.00 12.95 93 SER D CA 1
ATOM 7261 C C . SER D 1 92 ? 24.118 24.197 5.701 1.00 15.00 93 SER D C 1
ATOM 7262 O O . SER D 1 92 ? 25.038 24.627 5.008 1.00 13.11 93 SER D O 1
ATOM 7265 N N . LEU D 1 93 ? 24.284 23.738 6.935 1.00 16.99 94 LEU D N 1
ATOM 7266 C CA . LEU D 1 93 ? 25.596 23.636 7.564 1.00 19.65 94 LEU D CA 1
ATOM 7267 C C . LEU D 1 93 ? 26.509 22.677 6.816 1.00 16.34 94 LEU D C 1
ATOM 7268 O O . LEU D 1 93 ? 27.726 22.799 6.878 1.00 18.23 94 LEU D O 1
ATOM 7273 N N . SER D 1 94 ? 25.898 21.718 6.127 1.00 15.43 95 SER D N 1
ATOM 7274 C CA . SER D 1 94 ? 26.581 20.770 5.246 1.00 19.04 95 SER D CA 1
ATOM 7275 C C . SER D 1 94 ? 27.274 21.405 4.032 1.00 19.52 95 SER D C 1
ATOM 7276 O O . SER D 1 94 ? 28.068 20.761 3.351 1.00 19.52 95 SER D O 1
ATOM 7279 N N . LYS D 1 95 ? 26.944 22.651 3.725 1.00 13.89 96 LYS D N 1
ATOM 7280 C CA . LYS D 1 95 ? 27.418 23.246 2.474 1.00 14.29 96 LYS D CA 1
ATOM 7281 C C . LYS D 1 95 ? 28.573 24.244 2.624 1.00 18.51 96 LYS D C 1
ATOM 7282 O O . LYS D 1 95 ? 28.939 24.904 1.648 1.00 18.05 96 LYS D O 1
ATOM 7288 N N . PHE D 1 96 ? 29.175 24.336 3.811 1.00 20.04 97 PHE D N 1
ATOM 7289 C CA . PHE D 1 96 ? 30.185 25.377 4.052 1.00 18.70 97 PHE D CA 1
ATOM 7290 C C . PHE D 1 96 ? 31.642 24.919 3.976 1.00 23.57 97 PHE D C 1
ATOM 7291 O O . PHE D 1 96 ? 32.549 25.710 4.248 1.00 18.85 97 PHE D O 1
ATOM 7299 N N . GLU D 1 97 ? 31.883 23.670 3.581 1.00 21.48 98 GLU D N 1
ATOM 7300 C CA . GLU D 1 97 ? 33.255 23.158 3.497 1.00 23.68 98 GLU D CA 1
ATOM 7301 C C . GLU D 1 97 ? 34.235 23.982 2.640 1.00 27.61 98 GLU D C 1
ATOM 7302 O O . GLU D 1 97 ? 35.433 23.978 2.920 1.00 22.85 98 GLU D O 1
ATOM 7308 N N . PRO D 1 98 ? 33.745 24.679 1.601 1.00 20.97 99 PRO D N 1
ATOM 7309 C CA . PRO D 1 98 ? 34.696 25.545 0.890 1.00 20.64 99 PRO D CA 1
ATOM 7310 C C . PRO D 1 98 ? 35.225 26.719 1.711 1.00 27.74 99 PRO D C 1
ATOM 7311 O O . PRO D 1 98 ? 36.215 27.329 1.311 1.00 27.56 99 PRO D O 1
ATOM 7315 N N . TYR D 1 99 ? 34.575 27.029 2.832 1.00 21.63 100 TYR D N 1
ATOM 7316 C CA . TYR D 1 99 ? 34.897 28.234 3.604 1.00 26.22 100 TYR D CA 1
ATOM 7317 C C . TYR D 1 99 ? 35.432 27.917 4.996 1.00 23.79 100 TYR D C 1
ATOM 7318 O O . TYR D 1 99 ? 36.208 28.693 5.566 1.00 25.79 100 TYR D O 1
ATOM 7327 N N . THR D 1 100 ? 35.023 26.774 5.536 1.00 20.31 101 THR D N 1
ATOM 7328 C CA . THR D 1 100 ? 35.460 26.334 6.864 1.00 25.38 101 THR D CA 1
ATOM 7329 C C . THR D 1 100 ? 35.297 24.826 7.040 1.00 24.67 101 THR D C 1
ATOM 7330 O O . THR D 1 100 ? 34.436 24.203 6.406 1.00 19.25 101 THR D O 1
ATOM 7334 N N . LYS D 1 101 ? 36.130 24.230 7.885 1.00 25.11 102 LYS D N 1
ATOM 7335 C CA . LYS D 1 101 ? 35.928 22.833 8.265 1.00 21.66 102 LYS D CA 1
ATOM 7336 C C . LYS D 1 101 ? 35.249 22.754 9.624 1.00 20.36 102 LYS D C 1
ATOM 7337 O O . LYS D 1 101 ? 34.962 21.667 10.122 1.00 24.60 102 LYS D O 1
ATOM 7343 N N . GLN D 1 102 ? 35.002 23.907 10.239 1.00 22.02 103 GLN D N 1
ATOM 7344 C CA . GLN D 1 102 ? 34.526 23.917 11.619 1.00 21.15 103 GLN D CA 1
ATOM 7345 C C . GLN D 1 102 ? 33.055 23.511 11.791 1.00 24.09 103 GLN D C 1
ATOM 7346 O O . GLN D 1 102 ? 32.570 23.420 12.916 1.00 27.14 103 GLN D O 1
ATOM 7352 N N . LEU D 1 103 ? 32.341 23.268 10.700 1.00 18.87 104 LEU D N 1
ATOM 7353 C CA . LEU D 1 103 ? 30.917 22.887 10.823 1.00 15.37 104 LEU D CA 1
ATOM 7354 C C . LEU D 1 103 ? 30.665 21.420 10.483 1.00 21.49 104 LEU D C 1
ATOM 7355 O O . LEU D 1 103 ? 29.526 20.936 10.556 1.00 19.69 104 LEU D O 1
ATOM 7360 N N . GLN D 1 104 ? 31.731 20.709 10.127 1.00 22.13 105 GLN D N 1
ATOM 7361 C CA . GLN D 1 104 ? 31.641 19.294 9.782 1.00 22.72 105 GLN D CA 1
ATOM 7362 C C . GLN D 1 104 ? 30.995 18.474 10.884 1.00 23.94 105 GLN D C 1
ATOM 7363 O O . GLN D 1 104 ? 30.351 17.466 10.611 1.00 20.89 105 GLN D O 1
ATOM 7369 N N . VAL D 1 105 ? 31.153 18.920 12.128 1.00 22.99 106 VAL D N 1
ATOM 7370 C CA . VAL D 1 105 ? 30.575 18.220 13.271 1.00 19.68 106 VAL D CA 1
ATOM 7371 C C . VAL D 1 105 ? 29.069 18.034 13.109 1.00 18.31 106 VAL D C 1
ATOM 7372 O O . VAL D 1 105 ? 28.529 17.030 13.542 1.00 17.46 106 VAL D O 1
ATOM 7376 N N . PHE D 1 106 ? 28.399 19.002 12.480 1.00 16.26 107 PHE D N 1
ATOM 7377 C CA . PHE D 1 106 ? 26.942 18.955 12.358 1.00 16.08 107 PHE D CA 1
ATOM 7378 C C . PHE D 1 106 ? 26.488 17.913 11.353 1.00 20.24 107 PHE D C 1
ATOM 7379 O O . PHE D 1 106 ? 25.309 17.560 11.320 1.00 19.05 107 PHE D O 1
ATOM 7387 N N . ASP D 1 107 ? 27.413 17.428 10.534 1.00 17.05 108 ASP D N 1
ATOM 7388 C CA . ASP D 1 107 ? 27.078 16.385 9.554 1.00 16.22 108 ASP D CA 1
ATOM 7389 C C . ASP D 1 107 ? 27.208 14.949 10.088 1.00 18.78 108 ASP D C 1
ATOM 7390 O O . ASP D 1 107 ? 26.778 14.009 9.436 1.00 16.31 108 ASP D O 1
ATOM 7395 N N . LEU D 1 108 ? 27.765 14.769 11.283 1.00 25.89 109 LEU D N 1
ATOM 7396 C CA . LEU D 1 108 ? 28.035 13.411 11.765 1.00 22.03 109 LEU D CA 1
ATOM 7397 C C . LEU D 1 108 ? 26.751 12.635 12.068 1.00 20.89 109 LEU D C 1
ATOM 7398 O O . LEU D 1 108 ? 25.828 13.153 12.710 1.00 15.73 109 LEU D O 1
ATOM 7403 N N . PRO D 1 109 ? 26.690 11.379 11.599 1.00 16.02 110 PRO D N 1
ATOM 7404 C CA . PRO D 1 109 ? 25.497 10.544 11.761 1.00 18.83 110 PRO D CA 1
ATOM 7405 C C . PRO D 1 109 ? 25.244 10.140 13.207 1.00 17.00 110 PRO D C 1
ATOM 7406 O O . PRO D 1 109 ? 26.175 9.722 13.912 1.00 18.87 110 PRO D O 1
ATOM 7410 N N . PHE D 1 110 ? 23.984 10.231 13.626 1.00 14.37 111 PHE D N 1
ATOM 7411 C CA . PHE D 1 110 ? 23.540 9.813 14.958 1.00 18.66 111 PHE D CA 1
ATOM 7412 C C . PHE D 1 110 ? 24.241 10.547 16.109 1.00 19.81 111 PHE D C 1
ATOM 7413 O O . PHE D 1 110 ? 24.171 10.123 17.257 1.00 19.81 111 PHE D O 1
ATOM 7421 N N . LEU D 1 111 ? 24.884 11.667 15.809 1.00 18.01 112 LEU D N 1
ATOM 7422 C CA . LEU D 1 111 ? 25.496 12.465 16.872 1.00 21.11 112 LEU D CA 1
ATOM 7423 C C . LEU D 1 111 ? 24.411 13.121 17.724 1.00 24.67 112 LEU D C 1
ATOM 7424 O O . LEU D 1 111 ? 24.540 13.224 18.941 1.00 25.49 112 LEU D O 1
ATOM 7429 N N . PHE D 1 112 ? 23.337 13.550 17.070 1.00 19.43 113 PHE D N 1
ATOM 7430 C CA . PHE D 1 112 ? 22.208 14.173 17.745 1.00 21.52 113 PHE D CA 1
ATOM 7431 C C . PHE D 1 112 ? 21.014 13.245 17.668 1.00 22.51 113 PHE D C 1
ATOM 7432 O O . PHE D 1 112 ? 20.634 12.811 16.580 1.00 19.93 113 PHE D O 1
ATOM 7440 N N . ASP D 1 113 ? 20.444 12.916 18.823 1.00 23.51 114 ASP D N 1
ATOM 7441 C CA . ASP D 1 113 ? 19.275 12.036 18.883 1.00 27.28 114 ASP D CA 1
ATOM 7442 C C . ASP D 1 113 ? 18.086 12.617 18.126 1.00 26.62 114 ASP D C 1
ATOM 7443 O O . ASP D 1 113 ? 17.404 11.906 17.381 1.00 25.49 114 ASP D O 1
ATOM 7448 N N . ASP D 1 114 ? 17.831 13.907 18.350 1.00 20.31 115 ASP D N 1
ATOM 7449 C CA . ASP D 1 114 ? 16.726 14.622 17.712 1.00 22.71 115 ASP D CA 1
ATOM 7450 C C . ASP D 1 114 ? 17.063 16.105 17.699 1.00 18.55 115 ASP D C 1
ATOM 7451 O O . ASP D 1 114 ? 18.177 16.476 18.051 1.00 19.62 115 ASP D O 1
ATOM 7456 N N . LEU D 1 115 ? 16.118 16.937 17.271 1.00 19.40 116 LEU D N 1
ATOM 7457 C CA . LEU D 1 115 ? 16.360 18.374 17.127 1.00 17.99 116 LEU D CA 1
ATOM 7458 C C . LEU D 1 115 ? 16.555 19.050 18.463 1.00 19.12 116 LEU D C 1
ATOM 7459 O O . LEU D 1 115 ? 17.234 20.075 18.564 1.00 20.09 116 LEU D O 1
ATOM 7464 N N . GLU D 1 116 ? 15.945 18.492 19.496 1.00 23.94 117 GLU D N 1
ATOM 7465 C CA . GLU D 1 116 ? 16.134 19.049 20.828 1.00 22.47 117 GLU D CA 1
ATOM 7466 C C . GLU D 1 116 ? 17.578 18.846 21.272 1.00 24.17 117 GLU D C 1
ATOM 7467 O O . GLU D 1 116 ? 18.177 19.742 21.878 1.00 27.86 117 GLU D O 1
ATOM 7473 N N . ALA D 1 117 ? 18.149 17.682 20.967 1.00 21.21 118 ALA D N 1
ATOM 7474 C CA . ALA D 1 117 ? 19.575 17.465 21.262 1.00 25.14 118 ALA D CA 1
ATOM 7475 C C . ALA D 1 117 ? 20.462 18.409 20.444 1.00 21.73 118 ALA D C 1
ATOM 7476 O O . ALA D 1 117 ? 21.450 18.943 20.947 1.00 26.53 118 ALA D O 1
ATOM 7478 N N . LEU D 1 118 ? 20.110 18.611 19.180 1.00 20.21 119 LEU D N 1
ATOM 7479 C CA . LEU D 1 118 ? 20.830 19.556 18.340 1.00 18.39 119 LEU D CA 1
ATOM 7480 C C . LEU D 1 118 ? 20.765 20.968 18.936 1.00 20.12 119 LEU D C 1
ATOM 7481 O O . LEU D 1 118 ? 21.790 21.645 19.073 1.00 21.23 119 LEU D O 1
ATOM 7486 N N . LYS D 1 119 ? 19.556 21.389 19.308 1.00 17.05 120 LYS D N 1
ATOM 7487 C CA . LYS D 1 119 ? 19.317 22.712 19.888 1.00 19.61 120 LYS D CA 1
ATOM 7488 C C . LYS D 1 119 ? 20.151 22.915 21.145 1.00 26.55 120 LYS D C 1
ATOM 7489 O O . LYS D 1 119 ? 20.751 23.967 21.313 1.00 26.33 120 LYS D O 1
ATOM 7495 N N . ARG D 1 120 ? 20.219 21.900 22.007 1.00 26.73 121 ARG D N 1
ATOM 7496 C CA . ARG D 1 120 ? 21.033 21.999 23.219 1.00 28.34 121 ARG D CA 1
ATOM 7497 C C . ARG D 1 120 ? 22.509 22.181 22.873 1.00 29.47 121 ARG D C 1
ATOM 7498 O O . ARG D 1 120 ? 23.218 22.960 23.508 1.00 24.82 121 ARG D O 1
ATOM 7506 N N . PHE D 1 121 ? 22.975 21.460 21.860 1.00 23.25 122 PHE D N 1
ATOM 7507 C CA . PHE D 1 121 ? 24.375 21.552 21.467 1.00 25.21 122 PHE D CA 1
ATOM 7508 C C . PHE D 1 121 ? 24.679 22.924 20.855 1.00 26.01 122 PHE D C 1
ATOM 7509 O O . PHE D 1 121 ? 25.772 23.441 21.047 1.00 24.89 122 PHE D O 1
ATOM 7517 N N . GLN D 1 122 ? 23.713 23.509 20.133 1.00 18.58 123 GLN D N 1
ATOM 7518 C CA . GLN D 1 122 ? 23.918 24.804 19.462 1.00 20.38 123 GLN D CA 1
ATOM 7519 C C . GLN D 1 122 ? 23.987 25.965 20.436 1.00 29.19 123 GLN D C 1
ATOM 7520 O O . GLN D 1 122 ? 24.443 27.049 20.079 1.00 26.40 123 GLN D O 1
ATOM 7526 N N . LYS D 1 123 ? 23.491 25.741 21.647 1.00 29.11 124 LYS D N 1
ATOM 7527 C CA . LYS D 1 123 ? 23.500 26.769 22.688 1.00 33.08 124 LYS D CA 1
ATOM 7528 C C . LYS D 1 123 ? 24.825 26.846 23.437 1.00 31.76 124 LYS D C 1
ATOM 7529 O O . LYS D 1 123 ? 25.075 27.814 24.160 1.00 28.45 124 LYS D O 1
ATOM 7535 N N . ARG D 1 124 ? 25.668 25.830 23.277 1.00 28.20 125 ARG D N 1
ATOM 7536 C CA . ARG D 1 124 ? 26.973 25.814 23.942 1.00 29.90 125 ARG D CA 1
ATOM 7537 C C . ARG D 1 124 ? 27.820 26.972 23.429 1.00 29.68 125 ARG D C 1
ATOM 7538 O O . ARG D 1 124 ? 27.675 27.375 22.272 1.00 25.67 125 ARG D O 1
ATOM 7546 N N . ASP D 1 125 ? 28.684 27.516 24.291 1.00 25.32 126 ASP D N 1
ATOM 7547 C CA . ASP D 1 125 ? 29.514 28.665 23.928 1.00 23.68 126 ASP D CA 1
ATOM 7548 C C . ASP D 1 125 ? 30.345 28.396 22.673 1.00 27.44 126 ASP D C 1
ATOM 7549 O O . ASP D 1 125 ? 30.421 29.231 21.775 1.00 26.25 126 ASP D O 1
ATOM 7554 N N . LYS D 1 126 ? 30.964 27.223 22.612 1.00 31.70 127 LYS D N 1
ATOM 7555 C CA . LYS D 1 126 ? 31.813 26.886 21.478 1.00 29.32 127 LYS D CA 1
ATOM 7556 C C . LYS D 1 126 ? 30.996 26.763 20.178 1.00 26.56 127 LYS D C 1
ATOM 7557 O O . LYS D 1 126 ? 31.506 27.041 19.096 1.00 22.43 127 LYS D O 1
ATOM 7559 N N . SER D 1 127 ? 29.730 26.364 20.280 1.00 27.37 128 SER D N 1
ATOM 7560 C CA . SER D 1 127 ? 28.879 26.297 19.091 1.00 31.17 128 SER D CA 1
ATOM 7561 C C . SER D 1 127 ? 28.436 27.695 18.650 1.00 24.80 128 SER D C 1
ATOM 7562 O O . SER D 1 127 ? 28.371 27.992 17.450 1.00 22.27 128 SER D O 1
ATOM 7565 N N . ARG D 1 128 ? 28.135 28.555 19.621 1.00 25.85 129 ARG D N 1
ATOM 7566 C CA . ARG D 1 128 ? 27.803 29.947 19.324 1.00 26.10 129 ARG D CA 1
ATOM 7567 C C . ARG D 1 128 ? 28.956 30.574 18.563 1.00 23.59 129 ARG D C 1
ATOM 7568 O O . ARG D 1 128 ? 28.744 31.315 17.611 1.00 23.38 129 ARG D O 1
ATOM 7576 N N . GLU D 1 129 ? 30.173 30.227 18.990 1.00 25.18 130 GLU D N 1
ATOM 7577 C CA . GLU D 1 129 ? 31.428 30.645 18.367 1.00 30.48 130 GLU D CA 1
ATOM 7578 C C . GLU D 1 129 ? 31.563 30.235 16.900 1.00 28.03 130 GLU D C 1
ATOM 7579 O O . GLU D 1 129 ? 32.167 30.952 16.103 1.00 24.43 130 GLU D O 1
ATOM 7585 N N . LEU D 1 130 ? 30.970 29.114 16.514 1.00 23.77 131 LEU D N 1
ATOM 7586 C CA . LEU D 1 130 ? 31.073 28.687 15.125 1.00 24.15 131 LEU D CA 1
ATOM 7587 C C . LEU D 1 130 ? 30.327 29.629 14.171 1.00 27.67 131 LEU D C 1
ATOM 7588 O O . LEU D 1 130 ? 30.540 29.583 12.966 1.00 22.38 131 LEU D O 1
ATOM 7593 N N . LEU D 1 131 ? 29.460 30.492 14.698 1.00 22.37 132 LEU D N 1
ATOM 7594 C CA . LEU D 1 131 ? 28.750 31.424 13.827 1.00 21.58 132 LEU D CA 1
ATOM 7595 C C . LEU D 1 131 ? 29.729 32.437 13.223 1.00 24.40 132 LEU D C 1
ATOM 7596 O O . LEU D 1 131 ? 29.401 33.123 12.249 1.00 23.61 132 LEU D O 1
ATOM 7601 N N . ARG D 1 132 ? 30.921 32.545 13.812 1.00 21.60 133 ARG D N 1
ATOM 7602 C CA . ARG D 1 132 ? 31.965 33.404 13.253 1.00 26.70 133 ARG D CA 1
ATOM 7603 C C . ARG D 1 132 ? 33.092 32.632 12.567 1.00 25.96 133 ARG D C 1
ATOM 7604 O O . ARG D 1 132 ? 34.151 33.203 12.317 1.00 28.68 133 ARG D O 1
ATOM 7612 N N . SER D 1 133 ? 32.877 31.357 12.245 1.00 19.49 134 SER D N 1
ATOM 7613 C CA . SER D 1 133 ? 33.954 30.537 11.680 1.00 25.61 134 SER D CA 1
ATOM 7614 C C . SER D 1 133 ? 34.350 30.960 10.260 1.00 27.50 134 SER D C 1
ATOM 7615 O O . SER D 1 133 ? 35.407 30.568 9.750 1.00 28.95 134 SER D O 1
ATOM 7618 N N . MET D 1 134 ? 33.511 31.781 9.636 1.00 22.26 135 MET D N 1
ATOM 7619 C CA . MET D 1 134 ? 33.728 32.199 8.259 1.00 18.66 135 MET D CA 1
ATOM 7620 C C . MET D 1 134 ? 33.944 33.717 8.152 1.00 24.62 135 MET D C 1
ATOM 7621 O O . MET D 1 134 ? 33.808 34.300 7.073 1.00 22.41 135 MET D O 1
ATOM 7626 N N . ALA D 1 135 ? 34.279 34.346 9.277 1.00 22.26 136 ALA D N 1
ATOM 7627 C CA . ALA D 1 135 ? 34.551 35.783 9.316 1.00 23.54 136 ALA D CA 1
ATOM 7628 C C . ALA D 1 135 ? 35.700 36.171 8.395 1.00 28.86 136 ALA D C 1
ATOM 7629 O O . ALA D 1 135 ? 35.712 37.270 7.829 1.00 33.18 136 ALA D O 1
ATOM 7631 N N . LYS D 1 136 ? 36.678 35.275 8.273 1.00 29.86 137 LYS D N 1
ATOM 7632 C CA . LYS D 1 136 ? 37.792 35.430 7.340 1.00 33.70 137 LYS D CA 1
ATOM 7633 C C . LYS D 1 136 ? 37.333 35.693 5.914 1.00 30.06 137 LYS D C 1
ATOM 7634 O O . LYS D 1 136 ? 38.043 36.322 5.137 1.00 30.71 137 LYS D O 1
ATOM 7640 N N . HIS D 1 137 ? 36.162 35.168 5.567 1.00 31.75 138 HIS D N 1
ATOM 7641 C CA . HIS D 1 137 ? 35.646 35.249 4.201 1.00 31.19 138 HIS D CA 1
ATOM 7642 C C . HIS D 1 137 ? 34.515 36.262 4.082 1.00 27.71 138 HIS D C 1
ATOM 7643 O O . HIS D 1 137 ? 33.792 36.277 3.088 1.00 29.88 138 HIS D O 1
ATOM 7650 N N . GLY D 1 138 ? 34.353 37.096 5.103 1.00 24.18 139 GLY D N 1
ATOM 7651 C CA . GLY D 1 138 ? 33.382 38.171 5.044 1.00 26.01 139 GLY D CA 1
ATOM 7652 C C . GLY D 1 138 ? 31.958 37.739 5.345 1.00 27.18 139 GLY D C 1
ATOM 7653 O O . GLY D 1 138 ? 31.010 38.480 5.078 1.00 22.28 139 GLY D O 1
ATOM 7654 N N . ILE D 1 139 ? 31.822 36.544 5.915 1.00 25.31 140 ILE D N 1
ATOM 7655 C CA . ILE D 1 139 ? 30.518 35.943 6.205 1.00 21.39 140 ILE D CA 1
ATOM 7656 C C . ILE D 1 139 ? 30.195 36.049 7.692 1.00 19.80 140 ILE D C 1
ATOM 7657 O O . ILE D 1 139 ? 30.998 35.666 8.558 1.00 23.38 140 ILE D O 1
ATOM 7662 N N . TYR D 1 140 ? 29.022 36.599 7.983 1.00 21.08 141 TYR D N 1
ATOM 7663 C CA . TYR D 1 140 ? 28.593 36.864 9.359 1.00 28.46 141 TYR D CA 1
ATOM 7664 C C . TYR D 1 140 ? 27.403 35.986 9.777 1.00 25.26 141 TYR D C 1
ATOM 7665 O O . TYR D 1 140 ? 26.289 36.159 9.282 1.00 21.34 141 TYR D O 1
ATOM 7674 N N . GLY D 1 141 ? 27.639 35.039 10.683 1.00 23.38 142 GLY D N 1
ATOM 7675 C CA . GLY D 1 141 ? 26.576 34.154 11.152 1.00 19.16 142 GLY D CA 1
ATOM 7676 C C . GLY D 1 141 ? 25.648 34.831 12.144 1.00 23.31 142 GLY D C 1
ATOM 7677 O O . GLY D 1 141 ? 26.106 35.392 13.148 1.00 20.26 142 GLY D O 1
ATOM 7678 N N . LEU D 1 142 ? 24.351 34.807 11.859 1.00 18.58 143 LEU D N 1
ATOM 7679 C CA . LEU D 1 142 ? 23.358 35.466 12.715 1.00 16.92 143 LEU D CA 1
ATOM 7680 C C . LEU D 1 142 ? 22.665 34.488 13.657 1.00 21.82 143 LEU D C 1
ATOM 7681 O O . LEU D 1 142 ? 22.320 34.844 14.788 1.00 17.10 143 LEU D O 1
ATOM 7686 N N . ALA D 1 143 ? 22.436 33.267 13.183 1.00 13.23 144 ALA D N 1
ATOM 7687 C CA . ALA D 1 143 ? 21.669 32.294 13.974 1.00 15.35 144 ALA D CA 1
ATOM 7688 C C . ALA D 1 143 ? 21.755 30.902 13.383 1.00 18.99 144 ALA D C 1
ATOM 7689 O O . ALA D 1 143 ? 22.162 30.733 12.234 1.00 15.81 144 ALA D O 1
ATOM 7691 N N . TYR D 1 144 ? 21.372 29.910 14.180 1.00 16.24 145 TYR D N 1
ATOM 7692 C CA . TYR D 1 144 ? 21.069 28.568 13.659 1.00 15.90 145 TYR D CA 1
ATOM 7693 C C . TYR D 1 144 ? 19.568 28.390 13.448 1.00 12.30 145 TYR D C 1
ATOM 7694 O O . TYR D 1 144 ? 18.766 28.662 14.351 1.00 16.64 145 TYR D O 1
ATOM 7703 N N . TRP D 1 145 ? 19.194 27.924 12.261 1.00 10.94 146 TRP D N 1
ATOM 7704 C CA . TRP D 1 145 ? 17.809 27.597 11.949 1.00 11.75 146 TRP D CA 1
ATOM 7705 C C . TRP D 1 145 ? 17.723 26.116 11.640 1.00 14.36 146 TRP D C 1
ATOM 7706 O O . TRP D 1 145 ? 18.362 25.642 10.701 1.00 19.05 146 TRP D O 1
ATOM 7717 N N . ASN D 1 146 ? 16.926 25.385 12.404 1.00 14.92 147 ASN D N 1
ATOM 7718 C CA . ASN D 1 146 ? 16.889 23.937 12.258 1.00 15.65 147 ASN D CA 1
ATOM 7719 C C . ASN D 1 146 ? 15.767 23.495 11.349 1.00 19.25 147 ASN D C 1
ATOM 7720 O O . ASN D 1 146 ? 14.707 24.122 11.315 1.00 16.34 147 ASN D O 1
ATOM 7725 N N . ASN D 1 147 ? 15.993 22.423 10.602 1.00 12.64 148 ASN D N 1
ATOM 7726 C CA . ASN D 1 147 ? 14.917 21.890 9.781 1.00 13.62 148 ASN D CA 1
ATOM 7727 C C . ASN D 1 147 ? 14.344 20.632 10.445 1.00 14.57 148 ASN D C 1
ATOM 7728 O O . ASN D 1 147 ? 13.201 20.626 10.917 1.00 14.42 148 ASN D O 1
ATOM 7733 N N . GLY D 1 148 ? 15.141 19.576 10.505 1.00 13.27 149 GLY D N 1
ATOM 7734 C CA . GLY D 1 148 ? 14.674 18.353 11.120 1.00 14.48 149 GLY D CA 1
ATOM 7735 C C . GLY D 1 148 ? 15.700 17.258 10.961 1.00 13.92 149 GLY D C 1
ATOM 7736 O O . GLY D 1 148 ? 16.819 17.510 10.537 1.00 14.20 149 GLY D O 1
ATOM 7737 N N . MET D 1 149 ? 15.302 16.033 11.286 1.00 10.82 150 MET D N 1
ATOM 7738 C CA . MET D 1 149 ? 16.188 14.892 11.172 1.00 13.45 150 MET D CA 1
ATOM 7739 C C . MET D 1 149 ? 16.037 14.295 9.783 1.00 11.87 150 MET D C 1
ATOM 7740 O O . MET D 1 149 ? 14.948 14.280 9.229 1.00 14.85 150 MET D O 1
ATOM 7745 N N . LYS D 1 150 ? 17.132 13.802 9.226 1.00 14.33 151 LYS D N 1
ATOM 7746 C CA . LYS D 1 150 ? 17.079 13.213 7.882 1.00 12.86 151 LYS D CA 1
ATOM 7747 C C . LYS D 1 150 ? 16.655 11.751 7.911 1.00 17.29 151 LYS D C 1
ATOM 7748 O O . LYS D 1 150 ? 17.018 11.003 8.833 1.00 13.55 151 LYS D O 1
ATOM 7754 N N . GLN D 1 151 ? 15.898 11.363 6.878 1.00 12.45 152 GLN D N 1
ATOM 7755 C CA . GLN D 1 151 ? 15.465 9.991 6.623 1.00 11.97 152 GLN D CA 1
ATOM 7756 C C . GLN D 1 151 ? 16.101 9.492 5.339 1.00 12.18 152 GLN D C 1
ATOM 7757 O O . GLN D 1 151 ? 16.706 10.280 4.641 1.00 13.49 152 GLN D O 1
ATOM 7763 N N . LEU D 1 152 ? 15.932 8.207 5.006 1.00 12.57 153 LEU D N 1
ATOM 7764 C CA . LEU D 1 152 ? 16.457 7.685 3.741 1.00 15.53 153 LEU D CA 1
ATOM 7765 C C . LEU D 1 152 ? 15.365 7.234 2.782 1.00 21.21 153 LEU D C 1
ATOM 7766 O O . LEU D 1 152 ? 14.661 6.266 3.056 1.00 18.14 153 LEU D O 1
ATOM 7771 N N . SER D 1 153 ? 15.239 7.913 1.649 1.00 16.05 154 SER D N 1
ATOM 7772 C CA . SER D 1 153 ? 14.339 7.437 0.602 1.00 17.60 154 SER D CA 1
ATOM 7773 C C . SER D 1 153 ? 15.132 6.534 -0.331 1.00 16.55 154 SER D C 1
ATOM 7774 O O . SER D 1 153 ? 16.333 6.699 -0.476 1.00 18.19 154 SER D O 1
ATOM 7777 N N . ALA D 1 154 ? 14.466 5.555 -0.939 1.00 16.85 155 ALA D N 1
ATOM 7778 C CA . ALA D 1 154 ? 15.151 4.645 -1.855 1.00 17.35 155 ALA D CA 1
ATOM 7779 C C . ALA D 1 154 ? 14.165 3.830 -2.654 1.00 15.51 155 ALA D C 1
ATOM 7780 O O . ALA D 1 154 ? 12.946 3.926 -2.459 1.00 16.50 155 ALA D O 1
ATOM 7782 N N . THR D 1 155 ? 14.713 3.004 -3.538 1.00 16.13 156 THR D N 1
ATOM 7783 C CA . THR D 1 155 ? 13.924 2.082 -4.331 1.00 20.22 156 THR D CA 1
ATOM 7784 C C . THR D 1 155 ? 13.706 0.764 -3.600 1.00 23.68 156 THR D C 1
ATOM 7785 O O . THR D 1 155 ? 13.108 -0.174 -4.135 1.00 22.43 156 THR D O 1
ATOM 7789 N N . ARG D 1 156 ? 14.192 0.692 -2.370 1.00 24.06 157 ARG D N 1
ATOM 7790 C CA . ARG D 1 156 ? 13.989 -0.506 -1.581 1.00 23.53 157 ARG D CA 1
ATOM 7791 C C . ARG D 1 156 ? 13.848 -0.140 -0.111 1.00 22.36 157 ARG D C 1
ATOM 7792 O O . ARG D 1 156 ? 14.181 0.987 0.298 1.00 18.16 157 ARG D O 1
ATOM 7800 N N . GLU D 1 157 ? 13.324 -1.078 0.672 1.00 19.63 158 GLU D N 1
ATOM 7801 C CA . GLU D 1 157 ? 13.278 -0.906 2.121 1.00 23.79 158 GLU D CA 1
ATOM 7802 C C . GLU D 1 157 ? 14.688 -1.036 2.662 1.00 23.28 158 GLU D C 1
ATOM 7803 O O . GLU D 1 157 ? 15.441 -1.919 2.232 1.00 22.54 158 GLU D O 1
ATOM 7809 N N . LEU D 1 158 ? 15.047 -0.165 3.598 1.00 21.72 159 LEU D N 1
ATOM 7810 C CA . LEU D 1 158 ? 16.365 -0.219 4.214 1.00 20.20 159 LEU D CA 1
ATOM 7811 C C . LEU D 1 158 ? 16.287 -0.575 5.699 1.00 23.91 159 LEU D C 1
ATOM 7812 O O . LEU D 1 158 ? 16.597 0.249 6.556 1.00 22.89 159 LEU D O 1
ATOM 7817 N N . HIS D 1 159 ? 15.870 -1.803 6.013 1.00 23.90 160 HIS D N 1
ATOM 7818 C CA . HIS D 1 159 ? 15.746 -2.204 7.416 1.00 25.32 160 HIS D CA 1
ATOM 7819 C C . HIS D 1 159 ? 17.099 -2.238 8.124 1.00 27.55 160 HIS D C 1
ATOM 7820 O O . HIS D 1 159 ? 17.197 -1.930 9.315 1.00 24.75 160 HIS D O 1
ATOM 7827 N N . ARG D 1 160 ? 18.141 -2.601 7.381 1.00 23.62 161 ARG D N 1
ATOM 7828 C CA . ARG D 1 160 ? 19.490 -2.721 7.936 1.00 25.82 161 ARG D CA 1
ATOM 7829 C C . ARG D 1 160 ? 20.496 -2.022 7.025 1.00 25.10 161 ARG D C 1
ATOM 7830 O O . ARG D 1 160 ? 20.237 -1.859 5.827 1.00 22.99 161 ARG D O 1
ATOM 7838 N N . PRO D 1 161 ? 21.651 -1.609 7.580 1.00 25.53 162 PRO D N 1
ATOM 7839 C CA . PRO D 1 161 ? 22.617 -0.864 6.760 1.00 24.88 162 PRO D CA 1
ATOM 7840 C C . PRO D 1 161 ? 23.034 -1.613 5.498 1.00 27.84 162 PRO D C 1
ATOM 7841 O O . PRO D 1 161 ? 23.218 -0.984 4.460 1.00 26.66 162 PRO D O 1
ATOM 7845 N N . ASP D 1 162 ? 23.151 -2.938 5.581 1.00 30.18 163 ASP D N 1
ATOM 7846 C CA . ASP D 1 162 ? 23.574 -3.739 4.432 1.00 28.96 163 ASP D CA 1
ATOM 7847 C C . ASP D 1 162 ? 22.618 -3.644 3.245 1.00 26.93 163 ASP D C 1
ATOM 7848 O O . ASP D 1 162 ? 23.013 -3.890 2.105 1.00 28.11 163 ASP D O 1
ATOM 7853 N N . ASP D 1 163 ? 21.365 -3.289 3.513 1.00 25.65 164 ASP D N 1
ATOM 7854 C CA . ASP D 1 163 ? 20.387 -3.105 2.449 1.00 26.01 164 ASP D CA 1
ATOM 7855 C C . ASP D 1 163 ? 20.783 -1.933 1.546 1.00 24.07 164 ASP D C 1
ATOM 7856 O O . ASP D 1 163 ? 20.378 -1.882 0.381 1.00 22.51 164 ASP D O 1
ATOM 7861 N N . ALA D 1 164 ? 21.593 -1.011 2.077 1.00 21.42 165 ALA D N 1
ATOM 7862 C CA . ALA D 1 164 ? 22.020 0.191 1.349 1.00 22.00 165 ALA D CA 1
ATOM 7863 C C . ALA D 1 164 ? 23.193 -0.071 0.403 1.00 26.77 165 ALA D C 1
ATOM 7864 O O . ALA D 1 164 ? 23.496 0.751 -0.468 1.00 25.53 165 ALA D O 1
ATOM 7866 N N . LYS D 1 165 ? 23.868 -1.197 0.593 1.00 27.07 166 LYS D N 1
ATOM 7867 C CA . LYS D 1 165 ? 24.991 -1.540 -0.269 1.00 33.57 166 LYS D CA 1
ATOM 7868 C C . LYS D 1 165 ? 24.545 -1.648 -1.714 1.00 27.79 166 LYS D C 1
ATOM 7869 O O . LYS D 1 165 ? 23.515 -2.254 -2.018 1.00 27.51 166 LYS D O 1
ATOM 7875 N N . GLY D 1 166 ? 25.326 -1.049 -2.606 1.00 31.34 167 GLY D N 1
ATOM 7876 C CA . GLY D 1 166 ? 25.019 -1.103 -4.021 1.00 33.84 167 GLY D CA 1
ATOM 7877 C C . GLY D 1 166 ? 24.129 0.011 -4.550 1.00 36.57 167 GLY D C 1
ATOM 7878 O O . GLY D 1 166 ? 23.928 0.109 -5.766 1.00 38.13 167 GLY D O 1
ATOM 7879 N N . LEU D 1 167 ? 23.582 0.846 -3.663 1.00 23.04 168 LEU D N 1
ATOM 7880 C CA . LEU D 1 167 ? 22.775 1.974 -4.123 1.00 23.45 168 LEU D CA 1
ATOM 7881 C C . LEU D 1 167 ? 23.620 3.247 -4.150 1.00 25.58 168 LEU D C 1
ATOM 7882 O O . LEU D 1 167 ? 24.620 3.343 -3.445 1.00 25.52 168 LEU D O 1
ATOM 7887 N N . VAL D 1 168 ? 23.223 4.204 -4.990 1.00 19.24 169 VAL D N 1
ATOM 7888 C CA . VAL D 1 168 ? 23.855 5.513 -5.038 1.00 17.76 169 VAL D CA 1
ATOM 7889 C C . VAL D 1 168 ? 22.878 6.545 -4.478 1.00 18.08 169 VAL D C 1
ATOM 7890 O O . VAL D 1 168 ? 21.716 6.627 -4.911 1.00 20.60 169 VAL D O 1
ATOM 7894 N N . PHE D 1 169 ? 23.344 7.330 -3.522 1.00 17.29 170 PHE D N 1
ATOM 7895 C CA . PHE D 1 169 ? 22.476 8.299 -2.859 1.00 14.59 170 PHE D CA 1
ATOM 7896 C C . PHE D 1 169 ? 22.850 9.702 -3.256 1.00 20.66 170 PHE D C 1
ATOM 7897 O O . PHE D 1 169 ? 24.034 10.011 -3.299 1.00 21.31 170 PHE D O 1
ATOM 7905 N N . ARG D 1 170 ? 21.865 10.551 -3.558 1.00 14.93 171 ARG D N 1
ATOM 7906 C CA . ARG D 1 170 ? 22.161 11.978 -3.665 1.00 14.99 171 ARG D CA 1
ATOM 7907 C C . ARG D 1 170 ? 22.408 12.536 -2.269 1.00 15.44 171 ARG D C 1
ATOM 7908 O O . ARG D 1 170 ? 21.670 12.223 -1.330 1.00 14.06 171 ARG D O 1
ATOM 7916 N N . ILE D 1 171 ? 23.446 13.361 -2.149 1.00 13.82 172 ILE D N 1
ATOM 7917 C CA . ILE D 1 171 ? 23.728 14.098 -0.926 1.00 15.67 172 ILE D CA 1
ATOM 7918 C C . ILE D 1 171 ? 24.055 15.547 -1.240 1.00 16.31 172 ILE D C 1
ATOM 7919 O O . ILE D 1 171 ? 24.344 15.921 -2.392 1.00 16.30 172 ILE D O 1
ATOM 7924 N N . GLN D 1 172 ? 24.018 16.354 -0.189 1.00 12.63 173 GLN D N 1
ATOM 7925 C CA . GLN D 1 172 ? 24.539 17.693 -0.216 1.00 12.62 173 GLN D CA 1
ATOM 7926 C C . GLN D 1 172 ? 26.041 17.559 -0.403 1.00 13.11 173 GLN D C 1
ATOM 7927 O O . GLN D 1 172 ? 26.593 16.508 -0.092 1.00 18.06 173 GLN D O 1
ATOM 7933 N N . PRO D 1 173 ? 26.710 18.617 -0.893 1.00 19.51 174 PRO D N 1
ATOM 7934 C CA . PRO D 1 173 ? 28.146 18.530 -1.202 1.00 17.63 174 PRO D CA 1
ATOM 7935 C C . PRO D 1 173 ? 29.061 18.589 0.015 1.00 21.69 174 PRO D C 1
ATOM 7936 O O . PRO D 1 173 ? 29.843 19.533 0.177 1.00 23.18 174 PRO D O 1
ATOM 7940 N N . SER D 1 174 ? 28.971 17.557 0.845 1.00 21.01 175 SER D N 1
ATOM 7941 C CA . SER D 1 174 ? 29.773 17.430 2.060 1.00 20.03 175 SER D CA 1
ATOM 7942 C C . SER D 1 174 ? 30.601 16.157 2.008 1.00 27.93 175 SER D C 1
ATOM 7943 O O . SER D 1 174 ? 30.063 15.067 1.777 1.00 20.81 175 SER D O 1
ATOM 7946 N N . SER D 1 175 ? 31.903 16.298 2.239 1.00 25.57 176 SER D N 1
ATOM 7947 C CA . SER D 1 175 ? 32.802 15.158 2.299 1.00 17.71 176 SER D CA 1
ATOM 7948 C C . SER D 1 175 ? 32.449 14.257 3.470 1.00 19.01 176 SER D C 1
ATOM 7949 O O . SER D 1 175 ? 32.734 13.060 3.440 1.00 25.70 176 SER D O 1
ATOM 7952 N N . VAL D 1 176 ? 31.829 14.825 4.506 1.00 18.77 177 VAL D N 1
ATOM 7953 C CA . VAL D 1 176 ? 31.409 14.026 5.652 1.00 20.53 177 VAL D CA 1
ATOM 7954 C C . VAL D 1 176 ? 30.268 13.104 5.250 1.00 21.52 177 VAL D C 1
ATOM 7955 O O . VAL D 1 176 ? 30.292 11.902 5.539 1.00 23.78 177 VAL D O 1
ATOM 7959 N N . LEU D 1 177 ? 29.285 13.664 4.557 1.00 16.72 178 LEU D N 1
ATOM 7960 C CA . LEU D 1 177 ? 28.140 12.883 4.114 1.00 16.65 178 LEU D CA 1
ATOM 7961 C C . LEU D 1 177 ? 28.562 11.834 3.083 1.00 14.47 178 LEU D C 1
ATOM 7962 O O . LEU D 1 177 ? 28.018 10.737 3.060 1.00 21.90 178 LEU D O 1
ATOM 7967 N N . GLU D 1 178 ? 29.531 12.161 2.244 1.00 18.21 179 GLU D N 1
ATOM 7968 C CA . GLU D 1 178 ? 30.052 11.175 1.307 1.00 23.00 179 GLU D CA 1
ATOM 7969 C C . GLU D 1 178 ? 30.696 10.010 2.066 1.00 24.69 179 GLU D C 1
ATOM 7970 O O . GLU D 1 178 ? 30.447 8.847 1.745 1.00 21.70 179 GLU D O 1
ATOM 7976 N N . ALA D 1 179 ? 31.488 10.314 3.093 1.00 22.40 180 ALA D N 1
ATOM 7977 C CA . ALA D 1 179 ? 32.141 9.255 3.865 1.00 26.55 180 ALA D CA 1
ATOM 7978 C C . ALA D 1 179 ? 31.130 8.424 4.643 1.00 27.21 180 ALA D C 1
ATOM 7979 O O . ALA D 1 179 ? 31.345 7.238 4.883 1.00 21.89 180 ALA D O 1
ATOM 7981 N N . GLN D 1 180 ? 30.032 9.062 5.041 1.00 23.69 181 GLN D N 1
ATOM 7982 C CA . GLN D 1 180 ? 28.934 8.391 5.718 1.00 19.80 181 GLN D CA 1
ATOM 7983 C C . GLN D 1 180 ? 28.369 7.220 4.896 1.00 25.21 181 GLN D C 1
ATOM 7984 O O . GLN D 1 180 ? 28.190 6.111 5.408 1.00 25.38 181 GLN D O 1
ATOM 7990 N N . PHE D 1 181 ? 28.100 7.460 3.621 1.00 20.15 182 PHE D N 1
ATOM 7991 C CA . PHE D 1 181 ? 27.562 6.404 2.767 1.00 22.31 182 PHE D CA 1
ATOM 7992 C C . PHE D 1 181 ? 28.651 5.413 2.357 1.00 23.25 182 PHE D C 1
ATOM 7993 O O . PHE D 1 181 ? 28.382 4.227 2.210 1.00 24.62 182 PHE D O 1
ATOM 8001 N N . ALA D 1 182 ? 29.885 5.892 2.224 1.00 28.21 183 ALA D N 1
ATOM 8002 C CA . ALA D 1 182 ? 31.010 5.018 1.893 1.00 31.89 183 ALA D CA 1
ATOM 8003 C C . ALA D 1 182 ? 31.147 3.902 2.919 1.00 31.26 183 ALA D C 1
ATOM 8004 O O . ALA D 1 182 ? 31.361 2.748 2.577 1.00 33.67 183 ALA D O 1
ATOM 8006 N N . MET D 1 183 ? 31.013 4.259 4.189 1.00 33.10 184 MET D N 1
ATOM 8007 C CA . MET D 1 183 ? 31.051 3.282 5.264 1.00 36.34 184 MET D CA 1
ATOM 8008 C C . MET D 1 183 ? 29.986 2.201 5.162 1.00 34.24 184 MET D C 1
ATOM 8009 O O . MET D 1 183 ? 30.223 1.069 5.582 1.00 35.91 184 MET D O 1
ATOM 8014 N N . LEU D 1 184 ? 28.812 2.559 4.639 1.00 31.94 185 LEU D N 1
ATOM 8015 C CA . LEU D 1 184 ? 27.724 1.604 4.461 1.00 26.69 185 LEU D CA 1
ATOM 8016 C C . LEU D 1 184 ? 28.016 0.655 3.306 1.00 35.09 185 LEU D C 1
ATOM 8017 O O . LEU D 1 184 ? 27.320 -0.340 3.121 1.00 34.25 185 LEU D O 1
ATOM 8022 N N . GLY D 1 185 ? 29.043 0.974 2.525 1.00 31.86 186 GLY D N 1
ATOM 8023 C CA . GLY D 1 185 ? 29.324 0.226 1.317 1.00 31.81 186 GLY D CA 1
ATOM 8024 C C . GLY D 1 185 ? 28.418 0.689 0.194 1.00 27.36 186 GLY D C 1
ATOM 8025 O O . GLY D 1 185 ? 28.233 -0.017 -0.794 1.00 24.53 186 GLY D O 1
ATOM 8026 N N . ALA D 1 186 ? 27.826 1.866 0.367 1.00 27.25 187 ALA D N 1
ATOM 8027 C CA . ALA D 1 186 ? 27.060 2.518 -0.685 1.00 25.55 187 ALA D CA 1
ATOM 8028 C C . ALA D 1 186 ? 27.944 3.598 -1.276 1.00 29.76 187 ALA D C 1
ATOM 8029 O O . ALA D 1 186 ? 29.079 3.744 -0.854 1.00 27.26 187 ALA D O 1
ATOM 8031 N N . THR D 1 187 ? 27.444 4.347 -2.254 1.00 27.05 188 THR D N 1
ATOM 8032 C CA . THR D 1 187 ? 28.190 5.487 -2.761 1.00 27.28 188 THR D CA 1
ATOM 8033 C C . THR D 1 187 ? 27.262 6.689 -2.833 1.00 27.89 188 THR D C 1
ATOM 8034 O O . THR D 1 187 ? 26.047 6.556 -2.764 1.00 22.41 188 THR D O 1
ATOM 8038 N N . ALA D 1 188 ? 27.835 7.875 -2.933 1.00 22.89 189 ALA D N 1
ATOM 8039 C CA . ALA D 1 188 ? 27.012 9.072 -2.857 1.00 25.69 189 ALA D CA 1
ATOM 8040 C C . ALA D 1 188 ? 27.402 10.020 -3.954 1.00 30.09 189 ALA D C 1
ATOM 8041 O O . ALA D 1 188 ? 28.574 10.107 -4.317 1.00 32.11 189 ALA D O 1
ATOM 8043 N N . LYS D 1 189 ? 26.414 10.713 -4.503 1.00 24.42 190 LYS D N 1
ATOM 8044 C CA . LYS D 1 189 ? 26.700 11.734 -5.496 1.00 21.64 190 LYS D CA 1
ATOM 8045 C C . LYS D 1 189 ? 26.344 13.080 -4.927 1.00 21.42 190 LYS D C 1
ATOM 8046 O O . LYS D 1 189 ? 25.196 13.307 -4.544 1.00 18.07 190 LYS D O 1
ATOM 8052 N N . GLN D 1 190 ? 27.326 13.973 -4.882 1.00 17.73 191 GLN D N 1
ATOM 8053 C CA . GLN D 1 190 ? 27.107 15.318 -4.367 1.00 22.49 191 GLN D CA 1
ATOM 8054 C C . GLN D 1 190 ? 26.434 16.125 -5.453 1.00 17.27 191 GLN D C 1
ATOM 8055 O O . GLN D 1 190 ? 26.999 16.316 -6.544 1.00 22.47 191 GLN D O 1
ATOM 8061 N N . LEU D 1 191 ? 25.219 16.566 -5.155 1.00 19.70 192 LEU D N 1
ATOM 8062 C CA . LEU D 1 191 ? 24.368 17.265 -6.097 1.00 20.78 192 LEU D CA 1
ATOM 8063 C C . LEU D 1 191 ? 23.609 18.346 -5.356 1.00 16.40 192 LEU D C 1
ATOM 8064 O O . LEU D 1 191 ? 23.422 18.270 -4.137 1.00 23.04 192 LEU D O 1
ATOM 8069 N N . SER D 1 192 ? 23.166 19.355 -6.090 1.00 15.42 193 SER D N 1
ATOM 8070 C CA . SER D 1 192 ? 22.382 20.409 -5.461 1.00 23.36 193 SER D CA 1
ATOM 8071 C C . SER D 1 192 ? 20.951 19.961 -5.140 1.00 23.18 193 SER D C 1
ATOM 8072 O O . SER D 1 192 ? 20.471 18.946 -5.650 1.00 19.27 193 SER D O 1
ATOM 8075 N N . TYR D 1 193 ? 20.275 20.719 -4.281 1.00 18.73 194 TYR D N 1
ATOM 8076 C CA . TYR D 1 193 ? 18.875 20.439 -3.959 1.00 19.50 194 TYR D CA 1
ATOM 8077 C C . TYR D 1 193 ? 18.026 20.413 -5.232 1.00 18.91 194 TYR D C 1
ATOM 8078 O O . TYR D 1 193 ? 17.244 19.484 -5.463 1.00 17.95 194 TYR D O 1
ATOM 8087 N N . ALA D 1 194 ? 18.213 21.426 -6.072 1.00 18.30 195 ALA D N 1
ATOM 8088 C CA . ALA D 1 194 ? 17.351 21.625 -7.234 1.00 20.02 195 ALA D CA 1
ATOM 8089 C C . ALA D 1 194 ? 17.511 20.544 -8.304 1.00 15.80 195 ALA D C 1
ATOM 8090 O O . ALA D 1 194 ? 16.543 20.210 -8.980 1.00 20.51 195 ALA D O 1
ATOM 8092 N N . GLU D 1 195 ? 18.714 19.994 -8.462 1.00 17.70 196 GLU D N 1
ATOM 8093 C CA . GLU D 1 195 ? 18.938 19.011 -9.525 1.00 15.71 196 GLU D CA 1
ATOM 8094 C C . GLU D 1 195 ? 18.645 17.557 -9.115 1.00 20.11 196 GLU D C 1
ATOM 8095 O O . GLU D 1 195 ? 18.788 16.627 -9.931 1.00 17.67 196 GLU D O 1
ATOM 8101 N N . THR D 1 196 ? 18.225 17.354 -7.870 1.00 17.08 197 THR D N 1
ATOM 8102 C CA . THR D 1 196 ? 18.077 15.998 -7.333 1.00 20.19 197 THR D CA 1
ATOM 8103 C C . THR D 1 196 ? 17.004 15.178 -8.061 1.00 21.82 197 THR D C 1
ATOM 8104 O O . THR D 1 196 ? 17.243 14.019 -8.426 1.00 17.18 197 THR D O 1
ATOM 8108 N N . LEU D 1 197 ? 15.836 15.770 -8.284 1.00 18.82 198 LEU D N 1
ATOM 8109 C CA . LEU D 1 197 ? 14.731 15.017 -8.880 1.00 24.26 198 LEU D CA 1
ATOM 8110 C C . LEU D 1 197 ? 15.114 14.489 -10.258 1.00 19.75 198 LEU D C 1
ATOM 8111 O O . LEU D 1 197 ? 14.828 13.336 -10.592 1.00 16.63 198 LEU D O 1
ATOM 8116 N N . LYS D 1 198 ? 15.780 15.333 -11.046 1.00 21.20 199 LYS D N 1
ATOM 8117 C CA . LYS D 1 198 ? 16.200 14.956 -12.394 1.00 26.73 199 LYS D CA 1
ATOM 8118 C C . LYS D 1 198 ? 17.209 13.807 -12.390 1.00 28.74 199 LYS D C 1
ATOM 8119 O O . LYS D 1 198 ? 17.170 12.942 -13.280 1.00 24.33 199 LYS D O 1
ATOM 8121 N N . ALA D 1 199 ? 18.106 13.787 -11.400 1.00 22.64 200 ALA D N 1
ATOM 8122 C CA . ALA D 1 199 ? 19.061 12.690 -11.285 1.00 21.92 200 ALA D CA 1
ATOM 8123 C C . ALA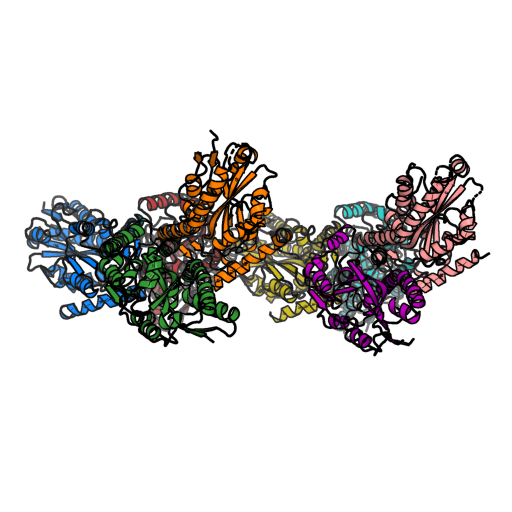 D 1 199 ? 18.342 11.388 -10.922 1.00 20.66 200 ALA D C 1
ATOM 8124 O O . ALA D 1 199 ? 18.706 10.317 -11.404 1.00 24.85 200 ALA D O 1
ATOM 8126 N N . MET D 1 200 ? 17.317 11.475 -10.080 1.00 20.92 201 MET D N 1
ATOM 8127 C CA . MET D 1 200 ? 16.547 10.283 -9.757 1.00 21.27 201 MET D CA 1
ATOM 8128 C C . MET D 1 200 ? 15.728 9.784 -10.924 1.00 25.38 201 MET D C 1
ATOM 8129 O O . MET D 1 200 ? 15.595 8.577 -11.108 1.00 23.48 201 MET D O 1
ATOM 8134 N N . GLN D 1 201 ? 15.152 10.707 -11.690 1.00 24.10 202 GLN D N 1
ATOM 8135 C CA . GLN D 1 201 ? 14.371 10.307 -12.863 1.00 29.95 202 GLN D CA 1
ATOM 8136 C C . GLN D 1 201 ? 15.278 9.663 -13.902 1.00 30.55 202 GLN D C 1
ATOM 8137 O O . GLN D 1 201 ? 14.898 8.701 -14.579 1.00 30.68 202 GLN D O 1
ATOM 8143 N N . ALA D 1 202 ? 16.486 10.189 -14.032 1.00 26.47 203 ALA D N 1
ATOM 8144 C CA . ALA D 1 202 ? 17.450 9.613 -14.958 1.00 28.12 203 ALA D CA 1
ATOM 8145 C C . ALA D 1 202 ? 17.996 8.268 -14.459 1.00 32.58 203 ALA D C 1
ATOM 8146 O O . ALA D 1 202 ? 18.493 7.470 -15.246 1.00 38.32 203 ALA D O 1
ATOM 8148 N N . GLY D 1 203 ? 17.898 8.012 -13.161 1.00 29.78 204 GLY D N 1
ATOM 8149 C CA . GLY D 1 203 ? 18.456 6.802 -12.590 1.00 30.34 204 GLY D CA 1
ATOM 8150 C C . GLY D 1 203 ? 19.918 6.884 -12.173 1.00 29.61 204 GLY D C 1
ATOM 8151 O O . GLY D 1 203 ? 20.527 5.870 -11.858 1.00 30.81 204 GLY D O 1
ATOM 8152 N N . SER D 1 204 ? 20.490 8.084 -12.145 1.00 29.54 205 SER D N 1
ATOM 8153 C CA . SER D 1 204 ? 21.878 8.215 -11.732 1.00 25.30 205 SER D CA 1
ATOM 8154 C C . SER D 1 204 ? 22.025 8.153 -10.198 1.00 23.53 205 SER D C 1
ATOM 8155 O O . SER D 1 204 ? 23.114 7.920 -9.680 1.00 22.60 205 SER D O 1
ATOM 8158 N N . VAL D 1 205 ? 20.931 8.376 -9.479 1.00 18.05 206 VAL D N 1
ATOM 8159 C CA . VAL D 1 205 ? 20.899 8.098 -8.035 1.00 16.72 206 VAL D CA 1
ATOM 8160 C C . VAL D 1 205 ? 19.641 7.284 -7.742 1.00 18.80 206 VAL D C 1
ATOM 8161 O O . VAL D 1 205 ? 18.647 7.413 -8.459 1.00 19.19 206 VAL D O 1
ATOM 8165 N N . GLN D 1 206 ? 19.687 6.443 -6.709 1.00 16.13 207 GLN D N 1
ATOM 8166 C CA . GLN D 1 206 ? 18.543 5.581 -6.384 1.00 18.03 207 GLN D CA 1
ATOM 8167 C C . GLN D 1 206 ? 17.970 5.849 -4.995 1.00 17.90 207 GLN D C 1
ATOM 8168 O O . GLN D 1 206 ? 16.984 5.241 -4.609 1.00 16.92 207 GLN D O 1
ATOM 8174 N N . GLY D 1 207 ? 18.599 6.749 -4.251 1.00 20.15 208 GLY D N 1
ATOM 8175 C CA . GLY D 1 207 ? 18.123 7.112 -2.925 1.00 16.27 208 GLY D CA 1
ATOM 8176 C C . GLY D 1 207 ? 18.597 8.504 -2.580 1.00 16.02 208 GLY D C 1
ATOM 8177 O O . GLY D 1 207 ? 19.340 9.095 -3.335 1.00 16.11 208 GLY D O 1
ATOM 8178 N N . THR D 1 208 ? 18.147 9.042 -1.451 1.00 17.93 209 THR D N 1
ATOM 8179 C CA . THR D 1 208 ? 18.729 10.278 -0.922 1.00 14.77 209 THR D CA 1
ATOM 8180 C C . THR D 1 208 ? 18.449 10.338 0.562 1.00 19.06 209 THR D C 1
ATOM 8181 O O . THR D 1 208 ? 17.696 9.519 1.078 1.00 12.68 209 THR D O 1
ATOM 8185 N N . GLU D 1 209 ? 19.057 11.307 1.245 1.00 12.35 210 GLU D N 1
ATOM 8186 C CA . GLU D 1 209 ? 18.729 11.553 2.635 1.00 15.24 210 GLU D CA 1
ATOM 8187 C C . GLU D 1 209 ? 18.110 12.942 2.708 1.00 14.62 210 GLU D C 1
ATOM 8188 O O . GLU D 1 209 ? 18.629 13.871 2.103 1.00 11.75 210 GLU D O 1
ATOM 8194 N N . ASN D 1 210 ? 16.990 13.081 3.408 1.00 15.03 211 ASN D N 1
ATOM 8195 C CA . ASN D 1 210 ? 16.514 14.429 3.682 1.00 17.75 211 ASN D CA 1
ATOM 8196 C C . ASN D 1 210 ? 15.405 14.418 4.705 1.00 13.21 211 ASN D C 1
ATOM 8197 O O . ASN D 1 210 ? 14.945 13.356 5.116 1.00 13.31 211 ASN D O 1
ATOM 8202 N N . THR D 1 211 ? 15.010 15.601 5.170 1.00 13.52 212 THR D N 1
ATOM 8203 C CA . THR D 1 211 ? 13.904 15.703 6.116 1.00 11.63 212 THR D CA 1
ATOM 8204 C C . THR D 1 211 ? 12.610 15.470 5.367 1.00 11.35 212 THR D C 1
ATOM 8205 O O . THR D 1 211 ? 12.597 15.539 4.138 1.00 10.93 212 THR D O 1
ATOM 8209 N N . TRP D 1 212 ? 11.533 15.183 6.086 1.00 15.05 213 TRP D N 1
ATOM 8210 C CA . TRP D 1 212 ? 10.238 14.936 5.452 1.00 16.15 213 TRP D CA 1
ATOM 8211 C C . TRP D 1 212 ? 9.811 16.110 4.569 1.00 16.58 213 TRP D C 1
ATOM 8212 O O . TRP D 1 212 ? 9.281 15.922 3.450 1.00 11.57 213 TRP D O 1
ATOM 8223 N N . SER D 1 213 ? 10.024 17.316 5.092 1.00 12.40 214 SER D N 1
ATOM 8224 C CA . SER D 1 213 ? 9.722 18.557 4.378 1.00 14.28 214 SER D CA 1
ATOM 8225 C C . SER D 1 213 ? 10.406 18.635 3.009 1.00 14.01 214 SER D C 1
ATOM 8226 O O . SER D 1 213 ? 9.790 19.021 2.004 1.00 12.55 214 SER D O 1
ATOM 8229 N N . ASN D 1 214 ? 11.695 18.311 2.977 1.00 13.77 215 ASN D N 1
ATOM 8230 C CA . ASN D 1 214 ? 12.459 18.382 1.720 1.00 9.82 215 ASN D CA 1
ATOM 8231 C C . ASN D 1 214 ? 12.162 17.172 0.793 1.00 12.49 215 ASN D C 1
ATOM 8232 O O . ASN D 1 214 ? 12.141 17.327 -0.432 1.00 16.70 215 ASN D O 1
ATOM 8237 N N . LEU D 1 215 ? 11.898 15.992 1.366 1.00 13.27 216 LEU D N 1
ATOM 8238 C CA . LEU D 1 215 ? 11.507 14.839 0.535 1.00 14.75 216 LEU D CA 1
ATOM 8239 C C . LEU D 1 215 ? 10.206 15.169 -0.192 1.00 11.67 216 LEU D C 1
ATOM 8240 O O . LEU D 1 215 ? 10.089 14.949 -1.405 1.00 16.01 216 LEU D O 1
ATOM 8245 N N . ALA D 1 216 ? 9.254 15.748 0.542 1.00 13.12 217 ALA D N 1
ATOM 8246 C CA . ALA D 1 216 ? 8.016 16.247 -0.072 1.00 18.78 217 ALA D CA 1
ATOM 8247 C C . ALA D 1 216 ? 8.302 17.359 -1.088 1.00 20.27 217 ALA D C 1
ATOM 8248 O O . ALA D 1 216 ? 7.794 17.332 -2.210 1.00 16.80 217 ALA D O 1
ATOM 8250 N N . GLY D 1 217 ? 9.118 18.337 -0.700 1.00 18.32 218 GLY D N 1
ATOM 8251 C CA . GLY D 1 217 ? 9.389 19.472 -1.573 1.00 15.06 218 GLY D CA 1
ATOM 8252 C C . GLY D 1 217 ? 10.090 19.117 -2.878 1.00 14.46 218 GLY D C 1
ATOM 8253 O O . GLY D 1 217 ? 9.895 19.795 -3.907 1.00 16.19 218 GLY D O 1
ATOM 8254 N N . GLN D 1 218 ? 10.905 18.062 -2.853 1.00 17.85 219 GLN D N 1
ATOM 8255 C CA . GLN D 1 218 ? 11.627 17.636 -4.058 1.00 19.49 219 GLN D CA 1
ATOM 8256 C C . GLN D 1 218 ? 10.763 16.799 -4.988 1.00 14.33 219 GLN D C 1
ATOM 8257 O O . GLN D 1 218 ? 11.155 16.528 -6.131 1.00 16.99 219 GLN D O 1
ATOM 8263 N N . LYS D 1 219 ? 9.596 16.393 -4.499 1.00 12.37 220 LYS D N 1
ATOM 8264 C CA . LYS D 1 219 ? 8.629 15.648 -5.298 1.00 21.72 220 LYS D CA 1
ATOM 8265 C C . LYS D 1 219 ? 9.206 14.295 -5.718 1.00 24.64 220 LYS D C 1
ATOM 8266 O O . LYS D 1 219 ? 8.878 13.771 -6.786 1.00 24.02 220 LYS D O 1
ATOM 8272 N N . ILE D 1 220 ? 10.075 13.728 -4.891 1.00 19.77 221 ILE D N 1
ATOM 8273 C CA . ILE D 1 220 ? 10.717 12.487 -5.293 1.00 23.30 221 ILE D CA 1
ATOM 8274 C C . ILE D 1 220 ? 9.883 11.234 -4.999 1.00 22.37 221 ILE D C 1
ATOM 8275 O O . ILE D 1 220 ? 10.309 10.134 -5.344 1.00 18.38 221 ILE D O 1
ATOM 8280 N N . ASP D 1 221 ? 8.699 11.388 -4.400 1.00 21.55 222 ASP D N 1
ATOM 8281 C CA . ASP D 1 221 ? 7.933 10.202 -4.013 1.00 18.08 222 ASP D CA 1
ATOM 8282 C C . ASP D 1 221 ? 7.499 9.373 -5.228 1.00 23.06 222 ASP D C 1
ATOM 8283 O O . ASP D 1 221 ? 7.346 8.152 -5.129 1.00 22.22 222 ASP D O 1
ATOM 8288 N N . SER D 1 222 ? 7.360 10.014 -6.383 1.00 24.86 223 SER D N 1
ATOM 8289 C CA . SER D 1 222 ? 7.007 9.284 -7.605 1.00 31.36 223 SER D CA 1
ATOM 8290 C C . SER D 1 222 ? 8.111 8.311 -8.057 1.00 30.76 223 SER D C 1
ATOM 8291 O O . SER D 1 222 ? 7.850 7.355 -8.805 1.00 27.09 223 SER D O 1
ATOM 8294 N N . VAL D 1 223 ? 9.342 8.544 -7.616 1.00 24.11 224 VAL D N 1
ATOM 8295 C CA . VAL D 1 223 ? 10.441 7.663 -8.024 1.00 22.40 224 VAL D CA 1
ATOM 8296 C C . VAL D 1 223 ? 11.154 6.996 -6.856 1.00 26.42 224 VAL D C 1
ATOM 8297 O O . VAL D 1 223 ? 12.156 6.299 -7.050 1.00 19.60 224 VAL D O 1
ATOM 8301 N N . GLN D 1 224 ? 10.603 7.182 -5.658 1.00 17.39 225 GLN D N 1
ATOM 8302 C CA . GLN D 1 224 ? 11.109 6.579 -4.430 1.00 13.70 225 GLN D CA 1
ATOM 8303 C C . GLN D 1 224 ? 10.002 5.856 -3.667 1.00 20.21 225 GLN D C 1
ATOM 8304 O O . GLN D 1 224 ? 9.311 6.471 -2.839 1.00 20.65 225 GLN D O 1
ATOM 8310 N N . PRO D 1 225 ? 9.838 4.557 -3.915 1.00 19.69 226 PRO D N 1
ATOM 8311 C CA . PRO D 1 225 ? 8.711 3.820 -3.322 1.00 17.85 226 PRO D CA 1
ATOM 8312 C C . PRO D 1 225 ? 8.808 3.647 -1.807 1.00 19.01 226 PRO D C 1
ATOM 8313 O O . PRO D 1 225 ? 7.785 3.365 -1.182 1.00 17.22 226 PRO D O 1
ATOM 8317 N N . TYR D 1 226 ? 9.998 3.810 -1.228 1.00 18.34 227 TYR D N 1
ATOM 8318 C CA . TYR D 1 226 ? 10.152 3.658 0.220 1.00 17.29 227 TYR D CA 1
ATOM 8319 C C . TYR D 1 226 ? 10.912 4.797 0.867 1.00 17.80 227 TYR D C 1
ATOM 8320 O O . TYR D 1 226 ? 11.881 5.323 0.314 1.00 17.89 227 TYR D O 1
ATOM 8329 N N . ILE D 1 227 ? 10.451 5.177 2.052 1.00 15.99 228 ILE D N 1
ATOM 8330 C CA . ILE D 1 227 ? 11.229 6.065 2.899 1.00 13.35 228 ILE D CA 1
ATOM 8331 C C . ILE D 1 227 ? 11.408 5.350 4.223 1.00 15.69 228 ILE D C 1
ATOM 8332 O O . ILE D 1 227 ? 10.430 5.010 4.879 1.00 13.71 228 ILE D O 1
ATOM 8337 N N . THR D 1 228 ? 12.661 5.129 4.606 1.00 15.59 229 THR D N 1
ATOM 8338 C CA . THR D 1 228 ? 12.968 4.496 5.882 1.00 16.99 229 THR D CA 1
ATOM 8339 C C . THR D 1 228 ? 13.252 5.547 6.950 1.00 16.01 229 THR D C 1
ATOM 8340 O O . THR D 1 228 ? 14.139 6.389 6.786 1.00 14.21 229 THR D O 1
ATOM 8344 N N . GLU D 1 229 ? 12.493 5.496 8.038 1.00 16.46 230 GLU D N 1
ATOM 8345 C CA . GLU D 1 229 ? 12.601 6.502 9.091 1.00 12.65 230 GLU D CA 1
ATOM 8346 C C . GLU D 1 229 ? 13.784 6.183 10.001 1.00 14.71 230 GLU D C 1
ATOM 8347 O O . GLU D 1 229 ? 13.622 5.582 11.063 1.00 15.96 230 GLU D O 1
ATOM 8353 N N . THR D 1 230 ? 14.965 6.581 9.534 1.00 14.23 231 THR D N 1
ATOM 8354 C CA . THR D 1 230 ? 16.255 6.377 10.183 1.00 16.09 231 THR D CA 1
ATOM 8355 C C . THR D 1 230 ? 16.659 7.448 11.218 1.00 15.00 231 THR D C 1
ATOM 8356 O O . THR D 1 230 ? 17.405 7.150 12.158 1.00 13.82 231 THR D O 1
ATOM 8360 N N . ASN D 1 231 ? 16.200 8.685 11.020 1.00 12.78 232 ASN D N 1
ATOM 8361 C CA . ASN D 1 231 ? 16.620 9.824 11.854 1.00 13.43 232 ASN D CA 1
ATOM 8362 C C . ASN D 1 231 ? 18.133 9.867 12.060 1.00 19.42 232 ASN D C 1
ATOM 8363 O O . ASN D 1 231 ? 18.617 10.101 13.167 1.00 18.63 232 ASN D O 1
ATOM 8368 N N . HIS D 1 232 ? 18.879 9.609 10.998 1.00 14.19 233 HIS D N 1
ATOM 8369 C CA . HIS D 1 232 ? 20.300 9.304 11.133 1.00 18.12 233 HIS D CA 1
ATOM 8370 C C . HIS D 1 232 ? 21.195 10.535 11.094 1.00 17.46 233 HIS D C 1
ATOM 8371 O O . HIS D 1 232 ? 22.399 10.432 11.304 1.00 18.70 233 HIS D O 1
ATOM 8378 N N . GLY D 1 233 ? 20.631 11.702 10.811 1.00 13.38 234 GLY D N 1
ATOM 8379 C CA . GLY D 1 233 ? 21.445 12.899 10.756 1.00 14.74 234 GLY D CA 1
ATOM 8380 C C . GLY D 1 233 ? 20.567 14.129 10.837 1.00 17.97 234 GLY D C 1
ATOM 8381 O O . GLY D 1 233 ? 19.353 14.032 10.676 1.00 15.05 234 GLY D O 1
ATOM 8382 N N . ALA D 1 234 ? 21.180 15.280 11.077 1.00 14.07 235 ALA D N 1
ATOM 8383 C CA . ALA D 1 234 ? 20.428 16.516 11.206 1.00 12.45 235 ALA D CA 1
ATOM 8384 C C . ALA D 1 234 ? 20.564 17.396 9.963 1.00 17.27 235 ALA D C 1
ATOM 8385 O O . ALA D 1 234 ? 21.643 17.489 9.371 1.00 17.39 235 ALA D O 1
ATOM 8387 N N . LEU D 1 235 ? 19.474 18.067 9.595 1.00 13.38 236 LEU D N 1
ATOM 8388 C CA . LEU D 1 235 ? 19.524 19.136 8.598 1.00 13.22 236 LEU D CA 1
ATOM 8389 C C . LEU D 1 235 ? 19.244 20.475 9.284 1.00 13.03 236 LEU D C 1
ATOM 8390 O O . LEU D 1 235 ? 18.170 20.681 9.855 1.00 12.00 236 LEU D O 1
ATOM 8395 N N . SER D 1 236 ? 20.234 21.362 9.256 1.00 10.20 237 SER D N 1
ATOM 8396 C CA . SER D 1 236 ? 20.163 22.640 9.959 1.00 12.89 237 SER D CA 1
ATOM 8397 C C . SER D 1 236 ? 20.823 23.700 9.089 1.00 17.16 237 SER D C 1
ATOM 8398 O O . SER D 1 236 ? 21.683 23.367 8.278 1.00 17.27 237 SER D O 1
ATOM 8401 N N . TYR D 1 237 ? 20.426 24.964 9.249 1.00 15.40 238 TYR D N 1
ATOM 8402 C CA . TYR D 1 237 ? 21.006 26.049 8.466 1.00 14.03 238 TYR D CA 1
ATOM 8403 C C . TYR D 1 237 ? 21.802 27.018 9.302 1.00 15.83 238 TYR D C 1
ATOM 8404 O O . TYR D 1 237 ? 21.537 27.167 10.488 1.00 13.54 238 TYR D O 1
ATOM 8413 N N . MET D 1 238 ? 22.728 27.729 8.674 1.00 16.34 239 MET D N 1
ATOM 8414 C CA . MET D 1 238 ? 23.188 28.966 9.311 1.00 19.91 239 MET D CA 1
ATOM 8415 C C . MET D 1 238 ? 22.534 30.156 8.626 1.00 15.28 239 MET D C 1
ATOM 8416 O O . MET D 1 238 ? 22.632 30.337 7.403 1.00 14.24 239 MET D O 1
ATOM 8421 N N . LEU D 1 239 ? 21.824 30.949 9.418 1.00 14.49 240 LEU D N 1
ATOM 8422 C CA . LEU D 1 239 ? 21.324 32.223 8.937 1.00 13.11 240 LEU D CA 1
ATOM 8423 C C . LEU D 1 239 ? 22.534 33.156 8.830 1.00 17.98 240 LEU D C 1
ATOM 8424 O O . LEU D 1 239 ? 23.208 33.394 9.830 1.00 19.30 240 LEU D O 1
ATOM 8429 N N . ILE D 1 240 ? 22.841 33.620 7.618 1.00 18.24 241 ILE D N 1
ATOM 8430 C CA . ILE D 1 240 ? 24.053 34.407 7.379 1.00 16.58 241 ILE D CA 1
ATOM 8431 C C . ILE D 1 240 ? 23.776 35.682 6.587 1.00 22.14 241 ILE D C 1
ATOM 8432 O O . ILE D 1 240 ? 22.815 35.766 5.820 1.00 20.37 241 ILE D O 1
ATOM 8437 N N . THR D 1 241 ? 24.629 36.680 6.802 1.00 23.25 242 THR D N 1
ATOM 8438 C CA . THR D 1 241 ? 24.641 37.909 6.016 1.00 19.20 242 THR D CA 1
ATOM 8439 C C . THR D 1 241 ? 26.116 38.220 5.771 1.00 18.60 242 THR D C 1
ATOM 8440 O O . THR D 1 241 ? 26.984 37.446 6.193 1.00 21.74 242 THR D O 1
ATOM 8444 N N . SER D 1 242 ? 26.422 39.315 5.084 1.00 17.49 243 SER D N 1
ATOM 8445 C CA . SER D 1 242 ? 27.827 39.684 4.923 1.00 22.75 243 SER D CA 1
ATOM 8446 C C . SER D 1 242 ? 28.210 40.690 5.997 1.00 26.40 243 SER D C 1
ATOM 8447 O O . SER D 1 242 ? 27.413 41.545 6.367 1.00 24.77 243 SER D O 1
ATOM 8450 N N . SER D 1 243 ? 29.428 40.556 6.505 1.00 26.30 244 SER D N 1
ATOM 8451 C CA . SER D 1 243 ? 29.970 41.468 7.500 1.00 29.00 244 SER D CA 1
ATOM 8452 C C . SER D 1 243 ? 29.862 42.924 7.053 1.00 28.27 244 SER D C 1
ATOM 8453 O O . SER D 1 243 ? 29.340 43.746 7.781 1.00 23.69 244 SER D O 1
ATOM 8456 N N . ALA D 1 244 ? 30.328 43.220 5.841 1.00 30.74 245 ALA D N 1
ATOM 8457 C CA . ALA D 1 244 ? 30.304 44.583 5.303 1.00 32.43 245 ALA D CA 1
ATOM 8458 C C . ALA D 1 244 ? 28.894 45.159 5.260 1.00 31.77 245 ALA D C 1
ATOM 8459 O O . ALA D 1 244 ? 28.679 46.316 5.615 1.00 27.99 245 ALA D O 1
ATOM 8461 N N . PHE D 1 245 ? 27.921 44.365 4.825 1.00 26.95 246 PHE D N 1
ATOM 8462 C CA . PHE D 1 245 ? 26.560 44.879 4.806 1.00 21.49 246 PHE D CA 1
ATOM 8463 C C . PHE D 1 245 ? 26.043 45.113 6.226 1.00 23.18 246 PHE D C 1
ATOM 8464 O O . PHE D 1 245 ? 25.517 46.177 6.542 1.00 26.20 246 PHE D O 1
ATOM 8472 N N . TRP D 1 246 ? 26.178 44.105 7.077 1.00 27.74 247 TRP D N 1
ATOM 8473 C CA . TRP D 1 246 ? 25.507 44.145 8.366 1.00 28.21 247 TRP D CA 1
ATOM 8474 C C . TRP D 1 246 ? 26.085 45.258 9.234 1.00 32.08 247 TRP D C 1
ATOM 8475 O O . TRP D 1 246 ? 25.338 46.025 9.845 1.00 31.54 247 TRP D O 1
ATOM 8486 N N . THR D 1 247 ? 27.410 45.371 9.261 1.00 31.33 248 THR D N 1
ATOM 8487 C CA . THR D 1 247 ? 28.060 46.437 10.038 1.00 33.96 248 THR D CA 1
ATOM 8488 C C . THR D 1 247 ? 27.730 47.834 9.504 1.00 33.12 248 THR D C 1
ATOM 8489 O O . THR D 1 247 ? 27.855 48.826 10.222 1.00 38.23 248 THR D O 1
ATOM 8493 N N . GLY D 1 248 ? 27.331 47.911 8.240 1.00 31.73 249 GLY D N 1
ATOM 8494 C CA . GLY D 1 248 ? 27.019 49.180 7.607 1.00 35.09 249 GLY D CA 1
ATOM 8495 C C . GLY D 1 248 ? 25.628 49.701 7.921 1.00 38.03 249 GLY D C 1
ATOM 8496 O O . GLY D 1 248 ? 25.336 50.875 7.719 1.00 40.50 249 GLY D O 1
ATOM 8497 N N . ILE D 1 249 ? 24.762 48.821 8.407 1.00 34.10 250 ILE D N 1
ATOM 8498 C CA . ILE D 1 249 ? 23.422 49.215 8.833 1.00 34.95 250 ILE D CA 1
ATOM 8499 C C . ILE D 1 249 ? 23.528 50.171 10.022 1.00 40.55 250 ILE D C 1
ATOM 8500 O O . ILE D 1 249 ? 24.363 49.960 10.899 1.00 40.96 250 ILE D O 1
ATOM 8505 N N . PRO D 1 250 ? 22.708 51.239 10.039 1.00 39.54 251 PRO D N 1
ATOM 8506 C CA . PRO D 1 250 ? 22.657 52.121 11.212 1.00 42.32 251 PRO D CA 1
ATOM 8507 C C . PRO D 1 250 ? 22.449 51.330 12.504 1.00 40.33 251 PRO D C 1
ATOM 8508 O O . PRO D 1 250 ? 21.711 50.342 12.501 1.00 41.75 251 PRO D O 1
ATOM 8512 N N . TYR D 1 251 ? 23.095 51.757 13.586 1.00 40.65 252 TYR D N 1
ATOM 8513 C CA . TYR D 1 251 ? 23.122 50.975 14.821 1.00 30.97 252 TYR D CA 1
ATOM 8514 C C . TYR D 1 251 ? 21.740 50.642 15.380 1.00 36.84 252 TYR D C 1
ATOM 8515 O O . TYR D 1 251 ? 21.492 49.506 15.779 1.00 41.63 252 TYR D O 1
ATOM 8524 N N . GLN D 1 252 ? 20.849 51.627 15.424 1.00 36.95 253 GLN D N 1
ATOM 8525 C CA . GLN D 1 252 ? 19.531 51.431 16.018 1.00 43.97 253 GLN D CA 1
ATOM 8526 C C . GLN D 1 252 ? 18.735 50.394 15.250 1.00 40.25 253 GLN D C 1
ATOM 8527 O O . GLN D 1 252 ? 18.042 49.564 15.832 1.00 35.00 253 GLN D O 1
ATOM 8533 N N . THR D 1 253 ? 18.848 50.452 13.931 1.00 43.93 254 THR D N 1
ATOM 8534 C CA . THR D 1 253 ? 18.142 49.532 13.064 1.00 44.93 254 THR D CA 1
ATOM 8535 C C . THR D 1 253 ? 18.732 48.134 13.178 1.00 41.85 254 THR D C 1
ATOM 8536 O O . THR D 1 253 ? 17.999 47.145 13.228 1.00 38.22 254 THR D O 1
ATOM 8540 N N . ARG D 1 254 ? 20.059 48.060 13.225 1.00 38.80 255 ARG D N 1
ATOM 8541 C CA . ARG D 1 254 ? 20.752 46.780 13.301 1.00 35.67 255 ARG D CA 1
ATOM 8542 C C . ARG D 1 254 ? 20.392 46.069 14.591 1.00 32.45 255 ARG D C 1
ATOM 8543 O O . ARG D 1 254 ? 20.127 44.865 14.600 1.00 31.40 255 ARG D O 1
ATOM 8551 N N . THR D 1 255 ? 20.383 46.834 15.679 1.00 31.68 256 THR D N 1
ATOM 8552 C CA . THR D 1 255 ? 20.037 46.313 16.990 1.00 31.97 256 THR D CA 1
ATOM 8553 C C . THR D 1 255 ? 18.614 45.781 17.026 1.00 29.25 256 THR D C 1
ATOM 8554 O O . THR D 1 255 ? 18.359 44.715 17.587 1.00 29.48 256 THR D O 1
ATOM 8558 N N . GLU D 1 256 ? 17.683 46.521 16.433 1.00 25.13 257 GLU D N 1
ATOM 8559 C CA . GLU D 1 256 ? 16.307 46.046 16.389 1.00 24.94 257 GLU D CA 1
ATOM 8560 C C . GLU D 1 256 ? 16.235 44.803 15.501 1.00 23.95 257 GLU D C 1
ATOM 8561 O O . GLU D 1 256 ? 15.534 43.839 15.816 1.00 28.22 257 GLU D O 1
ATOM 8567 N N . LEU D 1 257 ? 16.975 44.833 14.399 1.00 24.66 258 LEU D N 1
ATOM 8568 C CA . LEU D 1 257 ? 16.958 43.703 13.462 1.00 27.07 258 LEU D CA 1
ATOM 8569 C C . LEU D 1 257 ? 17.451 42.457 14.176 1.00 28.24 258 LEU D C 1
ATOM 8570 O O . LEU D 1 257 ? 16.883 41.379 14.032 1.00 26.50 258 LEU D O 1
ATOM 8575 N N . GLU D 1 258 ? 18.502 42.617 14.973 1.00 28.92 259 GLU D N 1
ATOM 8576 C CA . GLU D 1 258 ? 19.072 41.477 15.674 1.00 26.45 259 GLU D CA 1
ATOM 8577 C C . GLU D 1 258 ? 18.091 40.924 16.702 1.00 27.94 259 GLU D C 1
ATOM 8578 O O . GLU D 1 258 ? 18.019 39.708 16.892 1.00 28.99 259 GLU D O 1
ATOM 8584 N N . SER D 1 259 ? 17.330 41.816 17.337 1.00 22.61 260 SER D N 1
ATOM 8585 C CA . SER D 1 259 ? 16.213 41.429 18.192 1.00 29.34 260 SER D CA 1
ATOM 8586 C C . SER D 1 259 ? 15.184 40.581 17.426 1.00 29.70 260 SER D C 1
ATOM 8587 O O . SER D 1 259 ? 14.698 39.571 17.935 1.00 22.51 260 SER D O 1
ATOM 8590 N N . ILE D 1 260 ? 14.859 40.990 16.202 1.00 27.21 261 ILE D N 1
ATOM 8591 C CA . ILE D 1 260 ? 13.876 40.271 15.396 1.00 21.42 261 ILE D CA 1
ATOM 8592 C C . ILE D 1 260 ? 14.416 38.904 14.985 1.00 20.48 261 ILE D C 1
ATOM 8593 O O . ILE D 1 260 ? 13.689 37.917 15.006 1.00 23.18 261 ILE D O 1
ATOM 8598 N N . VAL D 1 261 ? 15.696 38.842 14.646 1.00 22.92 262 VAL D N 1
ATOM 8599 C CA . VAL D 1 261 ? 16.322 37.561 14.302 1.00 24.34 262 VAL D CA 1
ATOM 8600 C C . VAL D 1 261 ? 16.248 36.590 15.481 1.00 21.18 262 VAL D C 1
ATOM 8601 O O . VAL D 1 261 ? 15.952 35.417 15.303 1.00 19.15 262 VAL D O 1
ATOM 8605 N N . ASP D 1 262 ? 16.491 37.083 16.692 1.00 25.52 263 ASP D N 1
ATOM 8606 C CA . ASP D 1 262 ? 16.356 36.233 17.874 1.00 26.00 263 ASP D CA 1
ATOM 8607 C C . ASP D 1 262 ? 14.944 35.652 18.007 1.00 25.98 263 ASP D C 1
ATOM 8608 O O . ASP D 1 262 ? 14.776 34.480 18.323 1.00 24.39 263 ASP D O 1
ATOM 8613 N N . GLU D 1 263 ? 13.941 36.484 17.758 1.00 21.35 264 GLU D N 1
ATOM 8614 C CA . GLU D 1 263 ? 12.538 36.110 17.940 1.00 23.13 264 GLU D CA 1
ATOM 8615 C C . GLU D 1 263 ? 12.075 35.127 16.874 1.00 22.11 264 GLU D C 1
ATOM 8616 O O . GLU D 1 263 ? 11.358 34.162 17.162 1.00 25.05 264 GLU D O 1
ATOM 8622 N N . VAL D 1 264 ? 12.485 35.388 15.638 1.00 21.56 265 VAL D N 1
ATOM 8623 C CA . VAL D 1 264 ? 12.122 34.528 14.525 1.00 22.23 265 VAL D CA 1
ATOM 8624 C C . VAL D 1 264 ? 12.821 33.183 14.685 1.00 23.39 265 VAL D C 1
ATOM 8625 O O . VAL D 1 264 ? 12.224 32.140 14.450 1.00 24.21 265 VAL D O 1
ATOM 8629 N N . THR D 1 265 ? 14.087 33.226 15.097 1.00 23.32 266 THR D N 1
ATOM 8630 C CA . THR D 1 265 ? 14.873 32.021 15.339 1.00 17.37 266 THR D CA 1
ATOM 8631 C C . THR D 1 265 ? 14.205 31.090 16.356 1.00 24.27 266 THR D C 1
ATOM 8632 O O . THR D 1 265 ? 14.105 29.878 16.123 1.00 20.68 266 THR D O 1
ATOM 8636 N N . LEU D 1 266 ? 13.747 31.651 17.473 1.00 22.94 267 LEU D N 1
ATOM 8637 C CA . LEU D 1 266 ? 13.014 30.868 18.466 1.00 21.67 267 LEU D CA 1
ATOM 8638 C C . LEU D 1 266 ? 11.782 30.188 17.850 1.00 20.32 267 LEU D C 1
ATOM 8639 O O . LEU D 1 266 ? 11.534 29.008 18.089 1.00 22.51 267 LEU D O 1
ATOM 8644 N N . VAL D 1 267 ? 11.029 30.924 17.041 1.00 19.94 268 VAL D N 1
ATOM 8645 C CA . VAL D 1 267 ? 9.829 30.382 16.401 1.00 20.57 268 VAL D CA 1
ATOM 8646 C C . VAL D 1 267 ? 10.166 29.260 15.429 1.00 21.14 268 VAL D C 1
ATOM 8647 O O . VAL D 1 267 ? 9.552 28.193 15.476 1.00 19.63 268 VAL D O 1
ATOM 8651 N N . VAL D 1 268 ? 11.136 29.507 14.548 1.00 19.51 269 VAL D N 1
ATOM 8652 C CA . VAL D 1 268 ? 11.560 28.488 13.567 1.00 15.45 269 VAL D CA 1
ATOM 8653 C C . VAL D 1 268 ? 11.957 27.195 14.276 1.00 15.63 269 VAL D C 1
ATOM 8654 O O . VAL D 1 268 ? 11.536 26.100 13.892 1.00 19.43 269 VAL D O 1
ATOM 8658 N N . ASN D 1 269 ? 12.752 27.309 15.329 1.00 16.02 270 ASN D N 1
ATOM 8659 C CA . ASN D 1 269 ? 13.281 26.106 15.940 1.00 16.27 270 ASN D CA 1
ATOM 8660 C C . ASN D 1 269 ? 12.230 25.392 16.793 1.00 19.42 270 ASN D C 1
ATOM 8661 O O . ASN D 1 269 ? 12.301 24.182 16.968 1.00 25.63 270 ASN D O 1
ATOM 8666 N N . LYS D 1 270 ? 11.247 26.133 17.298 1.00 22.62 271 LYS D N 1
ATOM 8667 C CA . LYS D 1 270 ? 10.167 25.527 18.078 1.00 20.78 271 LYS D CA 1
ATOM 8668 C C . LYS D 1 270 ? 9.174 24.785 17.201 1.00 25.08 271 LYS D C 1
ATOM 8669 O O . LYS D 1 270 ? 8.527 23.848 17.656 1.00 21.89 271 LYS D O 1
ATOM 8671 N N . GLU D 1 271 ? 9.043 25.204 15.944 1.00 19.37 272 GLU D N 1
ATOM 8672 C CA . GLU D 1 271 ? 7.976 24.668 15.100 1.00 22.87 272 GLU D CA 1
ATOM 8673 C C . GLU D 1 271 ? 8.476 23.681 14.056 1.00 22.18 272 GLU D C 1
ATOM 8674 O O . GLU D 1 271 ? 7.675 22.990 13.430 1.00 16.65 272 GLU D O 1
ATOM 8680 N N . ALA D 1 272 ? 9.796 23.611 13.880 1.00 16.93 273 ALA D N 1
ATOM 8681 C CA . ALA D 1 272 ? 10.387 22.843 12.772 1.00 13.82 273 ALA D CA 1
ATOM 8682 C C . ALA D 1 272 ? 10.029 21.356 12.828 1.00 19.22 273 ALA D C 1
ATOM 8683 O O . ALA D 1 272 ? 9.654 20.769 11.814 1.00 21.31 273 ALA D O 1
ATOM 8685 N N . GLU D 1 273 ? 10.135 20.738 14.001 1.00 18.92 274 GLU D N 1
ATOM 8686 C CA . GLU D 1 273 ? 9.832 19.315 14.091 1.00 20.58 274 GLU D CA 1
ATOM 8687 C C . GLU D 1 273 ? 8.370 19.019 13.781 1.00 22.39 274 GLU D C 1
ATOM 8688 O O . GLU D 1 273 ? 8.059 18.084 13.024 1.00 20.70 274 GLU D O 1
ATOM 8694 N N . ALA D 1 274 ? 7.477 19.822 14.346 1.00 17.43 275 ALA D N 1
ATOM 8695 C CA . ALA D 1 274 ? 6.042 19.658 14.104 1.00 20.42 275 ALA D CA 1
ATOM 8696 C C . ALA D 1 274 ? 5.685 19.849 12.627 1.00 20.83 275 ALA D C 1
ATOM 8697 O O . ALA D 1 274 ? 4.804 19.161 12.095 1.00 20.36 275 ALA D O 1
ATOM 8699 N N . LEU D 1 275 ? 6.347 20.788 11.956 1.00 15.92 276 LEU D N 1
ATOM 8700 C CA . LEU D 1 275 ? 6.092 20.962 10.529 1.00 19.93 276 LEU D CA 1
ATOM 8701 C C . LEU D 1 275 ? 6.500 19.721 9.749 1.00 19.31 276 LEU D C 1
ATOM 8702 O O . LEU D 1 275 ? 5.790 19.289 8.829 1.00 14.28 276 LEU D O 1
ATOM 8707 N N . ASN D 1 276 ? 7.654 19.157 10.092 1.00 14.77 277 ASN D N 1
ATOM 8708 C CA . ASN D 1 276 ? 8.119 17.964 9.375 1.00 13.35 277 ASN D CA 1
ATOM 8709 C C . ASN D 1 276 ? 7.235 16.751 9.630 1.00 13.99 277 ASN D C 1
ATOM 8710 O O . ASN D 1 276 ? 7.049 15.914 8.747 1.00 13.14 277 ASN D O 1
ATOM 8715 N N . GLN D 1 277 ? 6.672 16.645 10.827 1.00 15.78 278 GLN D N 1
ATOM 8716 C CA . GLN D 1 277 ? 5.736 15.552 11.088 1.00 18.05 278 GLN D CA 1
ATOM 8717 C C . GLN D 1 277 ? 4.455 15.702 10.278 1.00 14.09 278 GLN D C 1
ATOM 8718 O O . GLN D 1 277 ? 3.917 14.700 9.806 1.00 21.49 278 GLN D O 1
ATOM 8724 N N . LYS D 1 278 ? 3.979 16.933 10.086 1.00 15.17 279 LYS D N 1
ATOM 8725 C CA . LYS D 1 278 ? 2.827 17.165 9.193 1.00 21.70 279 LYS D CA 1
ATOM 8726 C C . LYS D 1 278 ? 3.163 16.773 7.755 1.00 21.01 279 LYS D C 1
ATOM 8727 O O . LYS D 1 278 ? 2.350 16.168 7.061 1.00 15.42 279 LYS D O 1
ATOM 8733 N N . GLU D 1 279 ? 4.362 17.117 7.302 1.00 18.60 280 GLU D N 1
ATOM 8734 C CA . GLU D 1 279 ? 4.782 16.700 5.979 1.00 15.65 280 GLU D CA 1
ATOM 8735 C C . GLU D 1 279 ? 4.926 15.184 5.870 1.00 19.60 280 GLU D C 1
ATOM 8736 O O . GLU D 1 279 ? 4.657 14.623 4.801 1.00 16.10 280 GLU D O 1
ATOM 8742 N N . ARG D 1 280 ? 5.368 14.525 6.945 1.00 10.34 281 ARG D N 1
ATOM 8743 C CA . ARG D 1 280 ? 5.416 13.059 6.950 1.00 18.17 281 ARG D CA 1
ATOM 8744 C C . ARG D 1 280 ? 4.011 12.491 6.678 1.00 15.79 281 ARG D C 1
ATOM 8745 O O . ARG D 1 280 ? 3.836 11.630 5.798 1.00 15.16 281 ARG D O 1
ATOM 8753 N N . GLU D 1 281 ? 3.028 12.986 7.417 1.00 13.49 282 GLU D N 1
ATOM 8754 C CA . GLU D 1 281 ? 1.645 12.482 7.295 1.00 14.15 282 GLU D CA 1
ATOM 8755 C C . GLU D 1 281 ? 1.149 12.634 5.861 1.00 16.52 282 GLU D C 1
ATOM 8756 O O . GLU D 1 281 ? 0.676 11.680 5.240 1.00 21.17 282 GLU D O 1
ATOM 8762 N N . HIS D 1 282 ? 1.271 13.844 5.341 1.00 16.96 283 HIS D N 1
ATOM 8763 C CA . HIS D 1 282 ? 0.756 14.142 4.013 1.00 16.60 283 HIS D CA 1
ATOM 8764 C C . HIS D 1 282 ? 1.487 13.417 2.887 1.00 15.72 283 HIS D C 1
ATOM 8765 O O . HIS D 1 282 ? 0.859 13.021 1.899 1.00 16.40 283 HIS D O 1
ATOM 8772 N N . LEU D 1 283 ? 2.803 13.252 3.015 1.00 15.56 284 LEU D N 1
ATOM 8773 C CA . LEU D 1 283 ? 3.567 12.559 1.974 1.00 13.72 284 LEU D CA 1
ATOM 8774 C C . LEU D 1 283 ? 3.190 11.085 1.952 1.00 19.36 284 LEU D C 1
ATOM 8775 O O . LEU D 1 283 ? 2.993 10.494 0.883 1.00 16.56 284 LEU D O 1
ATOM 8780 N N . LEU D 1 284 ? 3.096 10.492 3.140 1.00 17.20 285 LEU D N 1
ATOM 8781 C CA . LEU D 1 284 ? 2.687 9.093 3.260 1.00 17.85 285 LEU D CA 1
ATOM 8782 C C . LEU D 1 284 ? 1.229 8.880 2.844 1.00 16.88 285 LEU D C 1
ATOM 8783 O O . LEU D 1 284 ? 0.882 7.830 2.277 1.00 21.26 285 LEU D O 1
ATOM 8788 N N . ALA D 1 285 ? 0.380 9.868 3.114 1.00 13.29 286 ALA D N 1
ATOM 8789 C CA . ALA D 1 285 ? -1.017 9.775 2.717 1.00 13.87 286 ALA D CA 1
ATOM 8790 C C . ALA D 1 285 ? -1.165 9.658 1.196 1.00 18.57 286 ALA D C 1
ATOM 8791 O O . ALA D 1 285 ? -2.118 9.063 0.716 1.00 18.77 286 ALA D O 1
ATOM 8793 N N . ALA D 1 286 ? -0.237 10.260 0.454 1.00 15.68 287 ALA D N 1
ATOM 8794 C CA . ALA D 1 286 ? -0.307 10.286 -1.008 1.00 20.99 287 ALA D CA 1
ATOM 8795 C C . ALA D 1 286 ? -0.057 8.899 -1.576 1.00 23.74 287 ALA D C 1
ATOM 8796 O O . ALA D 1 286 ? -0.456 8.598 -2.707 1.00 20.50 287 ALA D O 1
ATOM 8798 N N . GLY D 1 287 ? 0.622 8.065 -0.789 1.00 21.84 288 GLY D N 1
ATOM 8799 C CA . GLY D 1 287 ? 0.688 6.639 -1.047 1.00 20.22 288 GLY D CA 1
ATOM 8800 C C . GLY D 1 287 ? 1.726 6.231 -2.087 1.00 22.29 288 GLY D C 1
ATOM 8801 O O . GLY D 1 287 ? 1.819 5.055 -2.440 1.00 29.24 288 GLY D O 1
ATOM 8802 N N . LYS D 1 288 ? 2.500 7.186 -2.587 1.00 18.40 289 LYS D N 1
ATOM 8803 C CA . LYS D 1 288 ? 3.546 6.853 -3.553 1.00 19.52 289 LYS D CA 1
ATOM 8804 C C . LYS D 1 288 ? 4.782 6.327 -2.842 1.00 20.93 289 LYS D C 1
ATOM 8805 O O . LYS D 1 288 ? 5.318 5.285 -3.219 1.00 23.03 289 LYS D O 1
ATOM 8811 N N . SER D 1 289 ? 5.225 7.033 -1.804 1.00 16.53 290 SER D N 1
ATOM 8812 C CA . SER D 1 289 ? 6.260 6.504 -0.930 1.00 15.33 290 SER D CA 1
ATOM 8813 C C . SER D 1 289 ? 5.613 5.829 0.265 1.00 19.52 290 SER D C 1
ATOM 8814 O O . SER D 1 289 ? 4.672 6.365 0.852 1.00 21.62 290 SER D O 1
ATOM 8817 N N . ARG D 1 290 ? 6.121 4.660 0.633 1.00 17.62 291 ARG D N 1
ATOM 8818 C CA . ARG D 1 290 ? 5.633 3.963 1.810 1.00 15.82 291 ARG D CA 1
ATOM 8819 C C . ARG D 1 290 ? 6.642 4.002 2.964 1.00 19.47 291 ARG D C 1
ATOM 8820 O O . ARG D 1 290 ? 7.859 3.905 2.755 1.00 18.29 291 ARG D O 1
ATOM 8828 N N . LEU D 1 291 ? 6.134 4.109 4.185 1.00 16.40 292 LEU D N 1
ATOM 8829 C CA . LEU D 1 291 ? 7.011 4.200 5.365 1.00 13.37 292 LEU D CA 1
ATOM 8830 C C . LEU D 1 291 ? 7.635 2.859 5.736 1.00 19.06 292 LEU D C 1
ATOM 8831 O O . LEU D 1 291 ? 6.937 1.862 5.886 1.00 17.59 292 LEU D O 1
ATOM 8836 N N . VAL D 1 292 ? 8.952 2.848 5.886 1.00 14.68 293 VAL D N 1
ATOM 8837 C CA . VAL D 1 292 ? 9.658 1.734 6.509 1.00 18.72 293 VAL D CA 1
ATOM 8838 C C . VAL D 1 292 ? 10.075 2.102 7.937 1.00 19.01 293 VAL D C 1
ATOM 8839 O O . VAL D 1 292 ? 10.828 3.058 8.144 1.00 15.05 293 VAL D O 1
ATOM 8843 N N . SER D 1 293 ? 9.600 1.332 8.913 1.00 16.16 294 SER D N 1
ATOM 8844 C CA . SER D 1 293 ? 9.880 1.624 10.310 1.00 17.08 294 SER D CA 1
ATOM 8845 C C . SER D 1 293 ? 10.936 0.690 10.875 1.00 20.46 294 SER D C 1
ATOM 8846 O O . SER D 1 293 ? 10.963 -0.499 10.547 1.00 18.45 294 SER D O 1
ATOM 8849 N N . LEU D 1 294 ? 11.800 1.229 11.733 1.00 20.11 295 LEU D N 1
ATOM 8850 C CA . LEU D 1 294 ? 12.918 0.460 12.283 1.00 18.05 295 LEU D CA 1
ATOM 8851 C C . LEU D 1 294 ? 12.682 0.014 13.729 1.00 18.59 295 LEU D C 1
ATOM 8852 O O . LEU D 1 294 ? 12.281 0.804 14.586 1.00 20.69 295 LEU D O 1
ATOM 8857 N N . SER D 1 295 ? 12.938 -1.258 14.007 1.00 20.22 296 SER D N 1
ATOM 8858 C CA . SER D 1 295 ? 12.916 -1.722 15.397 1.00 20.27 296 SER D CA 1
ATOM 8859 C C . SER D 1 295 ? 14.067 -1.093 16.184 1.00 19.54 296 SER D C 1
ATOM 8860 O O . SER D 1 295 ? 14.980 -0.521 15.597 1.00 18.48 296 SER D O 1
ATOM 8863 N N . ALA D 1 296 ? 14.039 -1.245 17.508 1.00 20.73 297 ALA D N 1
ATOM 8864 C CA . ALA D 1 296 ? 15.122 -0.763 18.349 1.00 21.28 297 ALA D CA 1
ATOM 8865 C C . ALA D 1 296 ? 16.423 -1.451 17.939 1.00 24.30 297 ALA D C 1
ATOM 8866 O O . ALA D 1 296 ? 17.479 -0.823 17.876 1.00 21.88 297 ALA D O 1
ATOM 8868 N N . GLU D 1 297 ? 16.330 -2.745 17.645 1.00 24.12 298 GLU D N 1
ATOM 8869 C CA . GLU D 1 297 ? 17.493 -3.531 17.235 1.00 26.91 298 GLU D CA 1
ATOM 8870 C C . GLU D 1 297 ? 18.055 -3.044 15.897 1.00 26.17 298 GLU D C 1
ATOM 8871 O O . GLU D 1 297 ? 19.272 -2.909 15.740 1.00 23.18 298 GLU D O 1
ATOM 8877 N N . GLU D 1 298 ? 17.168 -2.797 14.933 1.00 28.20 299 GLU D N 1
ATOM 8878 C CA . GLU D 1 298 ? 17.571 -2.247 13.635 1.00 21.93 299 GLU D CA 1
ATOM 8879 C C . GLU D 1 298 ? 18.159 -0.845 13.774 1.00 19.65 299 GLU D C 1
ATOM 8880 O O . GLU D 1 298 ? 19.161 -0.522 13.132 1.00 22.26 299 GLU D O 1
ATOM 8886 N N . HIS D 1 299 ? 17.556 -0.023 14.633 1.00 19.86 300 HIS D N 1
ATOM 8887 C CA . HIS D 1 299 ? 18.104 1.303 14.921 1.00 22.45 300 HIS D CA 1
ATOM 8888 C C . HIS D 1 299 ? 19.538 1.215 15.453 1.00 25.20 300 HIS D C 1
ATOM 8889 O O . HIS D 1 299 ? 20.417 1.967 15.031 1.00 22.53 300 HIS D O 1
ATOM 8896 N N . GLU D 1 300 ? 19.769 0.294 16.382 1.00 20.10 301 GLU D N 1
ATOM 8897 C CA . GLU D 1 300 ? 21.099 0.103 16.945 1.00 23.45 301 GLU D CA 1
ATOM 8898 C C . GLU D 1 300 ? 22.102 -0.379 15.898 1.00 22.71 301 GLU D C 1
ATOM 8899 O O . GLU D 1 300 ? 23.262 0.032 15.921 1.00 27.62 301 GLU D O 1
ATOM 8905 N N . ALA D 1 301 ? 21.663 -1.254 14.994 1.00 31.04 302 ALA D N 1
ATOM 8906 C CA . ALA D 1 301 ? 22.520 -1.718 13.906 1.00 25.66 302 ALA D CA 1
ATOM 8907 C C . ALA D 1 301 ? 22.945 -0.547 13.027 1.00 21.64 302 ALA D C 1
ATOM 8908 O O . ALA D 1 301 ? 24.118 -0.419 12.692 1.00 23.41 302 ALA D O 1
ATOM 8910 N N . TRP D 1 302 ? 21.990 0.301 12.651 1.00 19.63 303 TRP D N 1
ATOM 8911 C CA . TRP D 1 302 ? 22.308 1.537 11.929 1.00 22.17 303 TRP D CA 1
ATOM 8912 C C . TRP D 1 302 ? 23.291 2.434 12.689 1.00 22.25 303 TRP D C 1
ATOM 8913 O O . TRP D 1 302 ? 24.299 2.886 12.134 1.00 21.47 303 TRP D O 1
ATOM 8924 N N . ARG D 1 303 ? 22.995 2.691 13.955 1.00 20.92 304 ARG D N 1
ATOM 8925 C CA . ARG D 1 303 ? 23.841 3.556 14.757 1.00 22.21 304 ARG D CA 1
ATOM 8926 C C . ARG D 1 303 ? 25.260 2.999 14.813 1.00 23.69 304 ARG D C 1
ATOM 8927 O O . ARG D 1 303 ? 26.226 3.720 14.598 1.00 27.20 304 ARG D O 1
ATOM 8935 N N . ASN D 1 304 ? 25.375 1.704 15.082 1.00 25.09 305 ASN D N 1
ATOM 8936 C CA . ASN D 1 304 ? 26.685 1.063 15.215 1.00 29.85 305 ASN D CA 1
ATOM 8937 C C . ASN D 1 304 ? 27.470 1.017 13.904 1.00 28.57 305 ASN D C 1
ATOM 8938 O O . ASN D 1 304 ? 28.699 1.024 13.898 1.00 27.40 305 ASN D O 1
ATOM 8943 N N . ALA D 1 305 ? 26.762 0.974 12.786 1.00 22.41 306 ALA D N 1
ATOM 8944 C CA . ALA D 1 305 ? 27.439 1.008 11.495 1.00 24.61 306 ALA D CA 1
ATOM 8945 C C . ALA D 1 305 ? 28.002 2.401 11.188 1.00 27.16 306 ALA D C 1
ATOM 8946 O O . ALA D 1 305 ? 29.035 2.519 10.547 1.00 25.15 306 ALA D O 1
ATOM 8948 N N . MET D 1 306 ? 27.320 3.452 11.639 1.00 29.04 307 MET D N 1
ATOM 8949 C CA . MET D 1 306 ? 27.676 4.811 11.222 1.00 23.40 307 MET D CA 1
ATOM 8950 C C . MET D 1 306 ? 28.500 5.607 12.241 1.00 20.72 307 MET D C 1
ATOM 8951 O O . MET D 1 306 ? 29.272 6.482 11.860 1.00 25.45 307 MET D O 1
ATOM 8956 N N . LYS D 1 307 ? 28.355 5.298 13.524 1.00 25.81 308 LYS D N 1
ATOM 8957 C CA . LYS D 1 307 ? 29.117 5.995 14.569 1.00 23.50 308 LYS D CA 1
ATOM 8958 C C . LYS D 1 307 ? 30.651 5.916 14.433 1.00 29.03 308 LYS D C 1
ATOM 8959 O O . LYS D 1 307 ? 31.338 6.833 14.877 1.00 26.51 308 LYS D O 1
ATOM 8961 N N . PRO D 1 308 ? 31.201 4.833 13.839 1.00 29.60 309 PRO D N 1
ATOM 8962 C CA . PRO D 1 308 ? 32.660 4.869 13.678 1.00 29.42 309 PRO D CA 1
ATOM 8963 C C . PRO D 1 308 ? 33.180 6.044 12.843 1.00 29.23 309 PRO D C 1
ATOM 8964 O O . PRO D 1 308 ? 34.355 6.382 12.964 1.00 30.35 309 PRO D O 1
ATOM 8968 N N . LEU D 1 309 ? 32.325 6.662 12.033 1.00 27.21 310 LEU D N 1
ATOM 8969 C CA . LEU D 1 309 ? 32.730 7.831 11.263 1.00 28.77 310 LEU D CA 1
ATOM 8970 C C . LEU D 1 309 ? 33.239 8.958 12.171 1.00 31.18 310 LEU D C 1
ATOM 8971 O O . LEU D 1 309 ? 34.090 9.745 11.763 1.00 32.57 310 LEU D O 1
ATOM 8976 N N . TRP D 1 310 ? 32.730 9.015 13.403 1.00 26.36 311 TRP D N 1
ATOM 8977 C CA . TRP D 1 310 ? 33.092 10.081 14.348 1.00 23.73 311 TRP D CA 1
ATOM 8978 C C . TRP D 1 310 ? 34.591 10.108 14.620 1.00 34.53 311 TRP D C 1
ATOM 8979 O O . TRP D 1 310 ? 35.183 11.177 14.808 1.00 32.81 311 TRP D O 1
ATOM 8990 N N . LYS D 1 311 ? 35.194 8.923 14.656 1.00 30.11 312 LYS D N 1
ATOM 8991 C CA . LYS D 1 311 ? 36.627 8.805 14.934 1.00 42.40 312 LYS D CA 1
ATOM 8992 C C . LYS D 1 311 ? 37.449 9.670 13.989 1.00 42.11 312 LYS D C 1
ATOM 8993 O O . LYS D 1 311 ? 38.358 10.376 14.425 1.00 43.64 312 LYS D O 1
ATOM 8999 N N . ASN D 1 312 ? 37.099 9.635 12.702 1.00 33.52 313 ASN D N 1
ATOM 9000 C CA . ASN D 1 312 ? 37.859 10.338 11.661 1.00 39.25 313 ASN D CA 1
ATOM 9001 C C . ASN D 1 312 ? 37.911 11.849 11.836 1.00 43.00 313 ASN D C 1
ATOM 9002 O O . ASN D 1 312 ? 38.744 12.523 11.228 1.00 43.37 313 ASN D O 1
ATOM 9007 N N . TYR D 1 313 ? 37.017 12.374 12.667 1.00 44.82 314 TYR D N 1
ATOM 9008 C CA . TYR D 1 313 ? 36.876 13.811 12.836 1.00 39.91 314 TYR D CA 1
ATOM 9009 C C . TYR D 1 313 ? 37.142 14.232 14.270 1.00 37.13 314 TYR D C 1
ATOM 9010 O O . TYR D 1 313 ? 37.149 15.421 14.568 1.00 40.39 314 TYR D O 1
ATOM 9019 N N . GLU D 1 314 ? 37.356 13.258 15.153 1.00 43.49 315 GLU D N 1
ATOM 9020 C CA . GLU D 1 314 ? 37.489 13.527 16.591 1.00 48.45 315 GLU D CA 1
ATOM 9021 C C . GLU D 1 314 ? 38.562 14.571 16.911 1.00 52.08 315 GLU D C 1
ATOM 9022 O O . GLU D 1 314 ? 38.391 15.396 17.815 1.00 52.71 315 GLU D O 1
ATOM 9028 N N . ALA D 1 315 ? 39.658 14.539 16.161 1.00 48.60 316 ALA D N 1
ATOM 9029 C CA . ALA D 1 315 ? 40.751 15.475 16.373 1.00 52.94 316 ALA D CA 1
ATOM 9030 C C . ALA D 1 315 ? 40.826 16.492 15.239 1.00 55.61 316 ALA D C 1
ATOM 9031 O O . ALA D 1 315 ? 40.262 17.582 15.329 1.00 56.09 316 ALA D O 1
ATOM 9033 N N . ILE E 1 30 ? 0.841 -0.134 -93.678 1.00 79.63 31 ILE E N 1
ATOM 9034 C CA . ILE E 1 30 ? 0.874 -0.292 -92.229 1.00 77.47 31 ILE E CA 1
ATOM 9035 C C . ILE E 1 30 ? 1.424 0.979 -91.576 1.00 72.90 31 ILE E C 1
ATOM 9036 O O . ILE E 1 30 ? 2.474 1.495 -91.966 1.00 72.74 31 ILE E O 1
ATOM 9041 N N . LYS E 1 31 ? 0.680 1.527 -90.622 1.00 66.59 32 LYS E N 1
ATOM 9042 C CA . LYS E 1 31 ? 1.229 2.607 -89.822 1.00 56.13 32 LYS E CA 1
ATOM 9043 C C . LYS E 1 31 ? 1.908 1.989 -88.603 1.00 59.45 32 LYS E C 1
ATOM 9044 O O . LYS E 1 31 ? 1.296 1.223 -87.850 1.00 55.05 32 LYS E O 1
ATOM 9050 N N . PHE E 1 32 ? 3.187 2.317 -88.460 1.00 54.40 33 PHE E N 1
ATOM 9051 C CA . PHE E 1 32 ? 4.053 1.838 -87.394 1.00 58.03 33 PHE E CA 1
ATOM 9052 C C . PHE E 1 32 ? 4.177 2.922 -86.331 1.00 53.80 33 PHE E C 1
ATOM 9053 O O . PHE E 1 32 ? 4.834 3.930 -86.570 1.00 52.37 33 PHE E O 1
ATOM 9061 N N . SER E 1 33 ? 3.572 2.736 -85.161 1.00 52.22 34 SER E N 1
ATOM 9062 C CA . SER E 1 33 ? 3.709 3.743 -84.107 1.00 53.31 34 SER E CA 1
ATOM 9063 C C . SER E 1 33 ? 4.647 3.250 -83.005 1.00 50.52 34 SER E C 1
ATOM 9064 O O . SER E 1 33 ? 4.618 2.072 -82.644 1.00 50.47 34 SER E O 1
ATOM 9067 N N . HIS E 1 34 ? 5.487 4.143 -82.489 1.00 49.82 35 HIS E N 1
ATOM 9068 C CA . HIS E 1 34 ? 6.310 3.827 -81.316 1.00 50.57 35 HIS E CA 1
ATOM 9069 C C . HIS E 1 34 ? 6.845 5.097 -80.654 1.00 51.79 35 HIS E C 1
ATOM 9070 O O . HIS E 1 34 ? 6.821 6.172 -81.257 1.00 48.54 35 HIS E O 1
ATOM 9077 N N . VAL E 1 35 ? 7.325 4.957 -79.415 1.00 47.51 36 VAL E N 1
ATOM 9078 C CA . VAL E 1 35 ? 7.516 6.099 -78.517 1.00 56.77 36 VAL E CA 1
ATOM 9079 C C . VAL E 1 35 ? 8.941 6.633 -78.497 1.00 53.72 36 VAL E C 1
ATOM 9080 O O . VAL E 1 35 ? 9.197 7.722 -77.984 1.00 54.09 36 VAL E O 1
ATOM 9084 N N . VAL E 1 36 ? 9.874 5.857 -79.031 1.00 46.37 37 VAL E N 1
ATOM 9085 C CA . VAL E 1 36 ? 11.272 6.259 -79.013 1.00 47.16 37 VAL E CA 1
ATOM 9086 C C . VAL E 1 36 ? 11.609 6.858 -80.377 1.00 52.60 37 VAL E C 1
ATOM 9087 O O . VAL E 1 36 ? 10.720 7.022 -81.216 1.00 54.43 37 VAL E O 1
ATOM 9091 N N . SER E 1 37 ? 12.864 7.225 -80.604 1.00 52.43 38 SER E N 1
ATOM 9092 C CA . SER E 1 37 ? 13.202 7.897 -81.857 1.00 59.75 38 SER E CA 1
ATOM 9093 C C . SER E 1 37 ? 13.654 6.884 -82.904 1.00 59.22 38 SER E C 1
ATOM 9094 O O . SER E 1 37 ? 13.624 5.674 -82.666 1.00 53.36 38 SER E O 1
ATOM 9097 N N . ASP E 1 38 ? 14.074 7.394 -84.060 1.00 66.27 39 ASP E N 1
ATOM 9098 C CA . ASP E 1 38 ? 14.549 6.571 -85.167 1.00 67.36 39 ASP E CA 1
ATOM 9099 C C . ASP E 1 38 ? 15.905 5.947 -84.856 1.00 67.81 39 ASP E C 1
ATOM 9100 O O . ASP E 1 38 ? 16.262 4.921 -85.418 1.00 67.68 39 ASP E O 1
ATOM 9105 N N . ASP E 1 39 ? 16.651 6.571 -83.948 1.00 66.30 40 ASP E N 1
ATOM 9106 C CA . ASP E 1 39 ? 18.040 6.191 -83.678 1.00 68.38 40 ASP E CA 1
ATOM 9107 C C . ASP E 1 39 ? 18.197 4.991 -82.738 1.00 60.70 40 ASP E C 1
ATOM 9108 O O . ASP E 1 39 ? 19.269 4.770 -82.173 1.00 66.33 40 ASP E O 1
ATOM 9113 N N . THR E 1 40 ? 17.134 4.212 -82.590 1.00 48.39 41 THR E N 1
ATOM 9114 C CA . THR E 1 40 ? 17.054 3.185 -81.557 1.00 50.11 41 THR E CA 1
ATOM 9115 C C . THR E 1 40 ? 16.941 1.790 -82.162 1.00 55.10 41 THR E C 1
ATOM 9116 O O . THR E 1 40 ? 16.708 1.670 -83.366 1.00 57.82 41 THR E O 1
ATOM 9120 N N . PRO E 1 41 ? 17.100 0.732 -81.336 1.00 51.16 42 PRO E N 1
ATOM 9121 C CA . PRO E 1 41 ? 16.863 -0.626 -81.845 1.00 51.84 42 PRO E CA 1
ATOM 9122 C C . PRO E 1 41 ? 15.527 -0.755 -82.569 1.00 51.70 42 PRO E C 1
ATOM 9123 O O . PRO E 1 41 ? 15.469 -1.249 -83.696 1.00 52.16 42 PRO E O 1
ATOM 9127 N N . LYS E 1 42 ? 14.467 -0.285 -81.924 1.00 58.15 43 LYS E N 1
ATOM 9128 C CA . LYS E 1 42 ? 13.123 -0.372 -82.481 1.00 47.78 43 LYS E CA 1
ATOM 9129 C C . LYS E 1 42 ? 12.901 0.595 -83.641 1.00 48.31 43 LYS E C 1
ATOM 9130 O O . LYS E 1 42 ? 12.252 0.253 -84.637 1.00 49.11 43 LYS E O 1
ATOM 9136 N N . GLY E 1 43 ? 13.422 1.808 -83.487 1.00 47.90 44 GLY E N 1
ATOM 9137 C CA . GLY E 1 43 ? 13.349 2.816 -84.524 1.00 52.04 44 GLY E CA 1
ATOM 9138 C C . GLY E 1 43 ? 13.941 2.316 -85.831 1.00 51.15 44 GLY E C 1
ATOM 9139 O O . GLY E 1 43 ? 13.384 2.541 -86.907 1.00 52.36 44 GLY E O 1
ATOM 9140 N N . LYS E 1 44 ? 15.058 1.606 -85.735 1.00 48.82 45 LYS E N 1
ATOM 9141 C CA . LYS E 1 44 ? 15.727 1.091 -86.925 1.00 52.72 45 LYS E CA 1
ATOM 9142 C C . LYS E 1 44 ? 15.067 -0.192 -87.428 1.00 54.41 45 LYS E C 1
ATOM 9143 O O . LYS E 1 44 ? 15.150 -0.528 -88.618 1.00 50.96 45 LYS E O 1
ATOM 9149 N N . GLY E 1 45 ? 14.402 -0.904 -86.525 1.00 49.88 46 GLY E N 1
ATOM 9150 C CA . GLY E 1 45 ? 13.634 -2.070 -86.918 1.00 50.57 46 GLY E CA 1
ATOM 9151 C C . GLY E 1 45 ? 12.416 -1.660 -87.729 1.00 53.60 46 GLY E C 1
ATOM 9152 O O . GLY E 1 45 ? 12.098 -2.270 -88.756 1.00 52.20 46 GLY E O 1
ATOM 9153 N N . ALA E 1 46 ? 11.728 -0.621 -87.260 1.00 52.41 47 ALA E N 1
ATOM 9154 C CA . ALA E 1 46 ? 10.566 -0.078 -87.961 1.00 51.68 47 ALA E CA 1
ATOM 9155 C C . ALA E 1 46 ? 10.951 0.431 -89.350 1.00 52.92 47 ALA E C 1
ATOM 9156 O O . ALA E 1 46 ? 10.323 0.070 -90.345 1.00 56.25 47 ALA E O 1
ATOM 9158 N N . LEU E 1 47 ? 12.000 1.250 -89.411 1.00 56.56 48 LEU E N 1
ATOM 9159 C CA . LEU E 1 47 ? 12.470 1.829 -90.673 1.00 60.98 48 LEU E CA 1
ATOM 9160 C C . LEU E 1 47 ? 12.989 0.781 -91.665 1.00 61.86 48 LEU E C 1
ATOM 9161 O O . LEU E 1 47 ? 12.868 0.960 -92.883 1.00 54.17 48 LEU E O 1
ATOM 9166 N N . LEU E 1 48 ? 13.564 -0.307 -91.156 1.00 58.90 49 LEU E N 1
ATOM 9167 C CA . LEU E 1 48 ? 13.985 -1.407 -92.024 1.00 63.11 49 LEU E CA 1
ATOM 9168 C C . LEU E 1 48 ? 12.758 -2.142 -92.559 1.00 62.10 49 LEU E C 1
ATOM 9169 O O . LEU E 1 48 ? 12.716 -2.545 -93.731 1.00 62.15 49 LEU E O 1
ATOM 9174 N N . PHE E 1 49 ? 11.757 -2.308 -91.697 1.00 55.62 50 PHE E N 1
ATOM 9175 C CA . PHE E 1 49 ? 10.510 -2.946 -92.101 1.00 55.10 50 PHE E CA 1
ATOM 9176 C C . PHE E 1 49 ? 9.830 -2.181 -93.236 1.00 55.94 50 PHE E C 1
ATOM 9177 O O . PHE E 1 49 ? 9.750 -2.677 -94.364 1.00 56.92 50 PHE E O 1
ATOM 9185 N N . VAL E 1 63 ? 3.934 1.214 -95.807 1.00 59.30 64 VAL E N 1
ATOM 9186 C CA . VAL E 1 63 ? 4.462 1.284 -94.448 1.00 66.24 64 VAL E CA 1
ATOM 9187 C C . VAL E 1 63 ? 4.740 2.723 -94.010 1.00 63.75 64 VAL E C 1
ATOM 9188 O O . VAL E 1 63 ? 5.593 3.405 -94.580 1.00 63.77 64 VAL E O 1
ATOM 9192 N N . GLU E 1 64 ? 4.012 3.180 -92.995 1.00 63.08 65 GLU E N 1
ATOM 9193 C CA . GLU E 1 64 ? 4.232 4.510 -92.443 1.00 56.33 65 GLU E CA 1
ATOM 9194 C C . GLU E 1 64 ? 4.756 4.386 -91.012 1.00 55.15 65 GLU E C 1
ATOM 9195 O O . GLU E 1 64 ? 4.110 3.788 -90.155 1.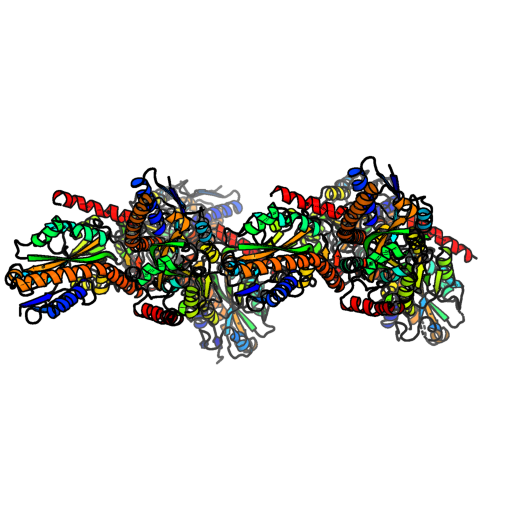00 54.91 65 GLU E O 1
ATOM 9201 N N . VAL E 1 65 ? 5.939 4.936 -90.765 1.00 54.46 66 VAL E N 1
ATOM 9202 C CA . VAL E 1 65 ? 6.575 4.830 -89.453 1.00 55.19 66 VAL E CA 1
ATOM 9203 C C . VAL E 1 65 ? 6.435 6.123 -88.657 1.00 55.29 66 VAL E C 1
ATOM 9204 O O . VAL E 1 65 ? 6.877 7.179 -89.102 1.00 52.92 66 VAL E O 1
ATOM 9208 N N . TYR E 1 66 ? 5.822 6.034 -87.478 1.00 59.37 67 TYR E N 1
ATOM 9209 C CA . TYR E 1 66 ? 5.656 7.200 -86.611 1.00 59.47 67 TYR E CA 1
ATOM 9210 C C . TYR E 1 66 ? 6.414 7.052 -85.288 1.00 60.92 67 TYR E C 1
ATOM 9211 O O . TYR E 1 66 ? 5.894 6.484 -84.322 1.00 50.50 67 TYR E O 1
ATOM 9220 N N . PRO E 1 67 ? 7.649 7.577 -85.241 1.00 62.15 68 PRO E N 1
ATOM 9221 C CA . PRO E 1 67 ? 8.471 7.549 -84.026 1.00 61.69 68 PRO E CA 1
ATOM 9222 C C . PRO E 1 67 ? 8.011 8.575 -82.997 1.00 59.07 68 PRO E C 1
ATOM 9223 O O . PRO E 1 67 ? 7.078 9.334 -83.271 1.00 58.54 68 PRO E O 1
ATOM 9227 N N . ASN E 1 68 ? 8.649 8.575 -81.827 1.00 55.52 69 ASN E N 1
ATOM 9228 C CA . ASN E 1 68 ? 8.432 9.598 -80.799 1.00 59.50 69 ASN E CA 1
ATOM 9229 C C . ASN E 1 68 ? 6.964 9.862 -80.445 1.00 57.57 69 ASN E C 1
ATOM 9230 O O . ASN E 1 68 ? 6.605 10.984 -80.084 1.00 54.82 69 ASN E O 1
ATOM 9235 N N . SER E 1 69 ? 6.128 8.831 -80.560 1.00 60.47 70 SER E N 1
ATOM 9236 C CA . SER E 1 69 ? 4.712 8.907 -80.190 1.00 64.90 70 SER E CA 1
ATOM 9237 C C . SER E 1 69 ? 3.917 9.920 -81.016 1.00 62.54 70 SER E C 1
ATOM 9238 O O . SER E 1 69 ? 2.847 10.368 -80.592 1.00 57.50 70 SER E O 1
ATOM 9241 N N . THR E 1 70 ? 4.426 10.259 -82.196 1.00 63.63 71 THR E N 1
ATOM 9242 C CA . THR E 1 70 ? 3.779 11.252 -83.048 1.00 66.50 71 THR E CA 1
ATOM 9243 C C . THR E 1 70 ? 2.402 10.778 -83.503 1.00 64.41 71 THR E C 1
ATOM 9244 O O . THR E 1 70 ? 1.539 11.589 -83.840 1.00 63.19 71 THR E O 1
ATOM 9248 N N . LEU E 1 71 ? 2.208 9.462 -83.513 1.00 64.31 72 LEU E N 1
ATOM 9249 C CA . LEU E 1 71 ? 0.899 8.881 -83.783 1.00 63.48 72 LEU E CA 1
ATOM 9250 C C . LEU E 1 71 ? 0.164 8.642 -82.465 1.00 63.81 72 LEU E C 1
ATOM 9251 O O . LEU E 1 71 ? -0.916 9.187 -82.239 1.00 61.66 72 LEU E O 1
ATOM 9256 N N . PHE E 1 72 ? 0.761 7.833 -81.596 1.00 51.40 73 PHE E N 1
ATOM 9257 C CA . PHE E 1 72 ? 0.183 7.531 -80.293 1.00 51.07 73 PHE E CA 1
ATOM 9258 C C . PHE E 1 72 ? 1.277 7.288 -79.260 1.00 52.77 73 PHE E C 1
ATOM 9259 O O . PHE E 1 72 ? 2.389 6.879 -79.606 1.00 50.67 73 PHE E O 1
ATOM 9267 N N . GLY E 1 73 ? 0.955 7.544 -77.994 1.00 50.01 74 GLY E N 1
ATOM 9268 C CA . GLY E 1 73 ? 1.904 7.357 -76.909 1.00 54.87 74 GLY E CA 1
ATOM 9269 C C . GLY E 1 73 ? 1.739 6.035 -76.179 1.00 56.12 74 GLY E C 1
ATOM 9270 O O . GLY E 1 73 ? 0.984 5.164 -76.617 1.00 49.12 74 GLY E O 1
ATOM 9271 N N . ASP E 1 74 ? 2.456 5.893 -75.066 1.00 53.54 75 ASP E N 1
ATOM 9272 C CA . ASP E 1 74 ? 2.419 4.690 -74.236 1.00 51.28 75 ASP E CA 1
ATOM 9273 C C . ASP E 1 74 ? 1.013 4.320 -73.817 1.00 54.36 75 ASP E C 1
ATOM 9274 O O . ASP E 1 74 ? 0.567 3.189 -74.013 1.00 48.46 75 ASP E O 1
ATOM 9279 N N . ALA E 1 75 ? 0.326 5.297 -73.233 1.00 57.03 76 ALA E N 1
ATOM 9280 C CA . ALA E 1 75 ? -0.972 5.089 -72.609 1.00 52.74 76 ALA E CA 1
ATOM 9281 C C . ALA E 1 75 ? -2.027 4.532 -73.562 1.00 59.30 76 ALA E C 1
ATOM 9282 O O . ALA E 1 75 ? -2.786 3.624 -73.202 1.00 56.62 76 ALA E O 1
ATOM 9284 N N . ASP E 1 76 ? -2.075 5.075 -74.775 1.00 60.91 77 ASP E N 1
ATOM 9285 C CA . ASP E 1 76 ? -3.194 4.800 -75.671 1.00 60.58 77 ASP E CA 1
ATOM 9286 C C . ASP E 1 76 ? -2.812 4.062 -76.948 1.00 59.77 77 ASP E C 1
ATOM 9287 O O . ASP E 1 76 ? -3.643 3.927 -77.846 1.00 52.24 77 ASP E O 1
ATOM 9289 N N . GLU E 1 77 ? -1.574 3.577 -77.037 1.00 50.75 78 GLU E N 1
ATOM 9290 C CA . GLU E 1 77 ? -1.156 2.843 -78.233 1.00 51.09 78 GLU E CA 1
ATOM 9291 C C . GLU E 1 77 ? -1.838 1.468 -78.390 1.00 59.30 78 GLU E C 1
ATOM 9292 O O . GLU E 1 77 ? -2.258 1.115 -79.491 1.00 52.46 78 GLU E O 1
ATOM 9298 N N . ILE E 1 78 ? -1.959 0.702 -77.303 1.00 54.34 79 ILE E N 1
ATOM 9299 C CA . ILE E 1 78 ? -2.420 -0.689 -77.391 1.00 53.30 79 ILE E CA 1
ATOM 9300 C C . ILE E 1 78 ? -3.915 -0.785 -77.722 1.00 60.46 79 ILE E C 1
ATOM 9301 O O . ILE E 1 78 ? -4.347 -1.644 -78.513 1.00 53.71 79 ILE E O 1
ATOM 9306 N N . GLU E 1 79 ? -4.711 0.103 -77.139 1.00 54.92 80 GLU E N 1
ATOM 9307 C CA . GLU E 1 79 ? -6.114 0.141 -77.500 1.00 54.05 80 GLU E CA 1
ATOM 9308 C C . GLU E 1 79 ? -6.265 0.645 -78.929 1.00 54.68 80 GLU E C 1
ATOM 9309 O O . GLU E 1 79 ? -7.126 0.171 -79.665 1.00 55.64 80 GLU E O 1
ATOM 9315 N N . ALA E 1 80 ? -5.413 1.587 -79.322 1.00 54.19 81 ALA E N 1
ATOM 9316 C CA . ALA E 1 80 ? -5.430 2.109 -80.688 1.00 57.63 81 ALA E CA 1
ATOM 9317 C C . ALA E 1 80 ? -5.139 1.014 -81.720 1.00 60.67 81 ALA E C 1
ATOM 9318 O O . ALA E 1 80 ? -5.744 0.980 -82.800 1.00 56.14 81 ALA E O 1
ATOM 9320 N N . LEU E 1 81 ? -4.212 0.120 -81.385 1.00 59.46 82 LEU E N 1
ATOM 9321 C CA . LEU E 1 81 ? -3.890 -1.008 -82.257 1.00 62.25 82 LEU E CA 1
ATOM 9322 C C . LEU E 1 81 ? -5.079 -1.942 -82.435 1.00 63.45 82 LEU E C 1
ATOM 9323 O O . LEU E 1 81 ? -5.379 -2.390 -83.544 1.00 62.71 82 LEU E O 1
ATOM 9328 N N . ARG E 1 82 ? -5.750 -2.232 -81.327 1.00 65.73 83 ARG E N 1
ATOM 9329 C CA . ARG E 1 82 ? -6.876 -3.153 -81.327 1.00 68.53 83 ARG E CA 1
ATOM 9330 C C . ARG E 1 82 ? -8.077 -2.573 -82.069 1.00 57.94 83 ARG E C 1
ATOM 9331 O O . ARG E 1 82 ? -8.881 -3.313 -82.627 1.00 58.93 83 ARG E O 1
ATOM 9339 N N . ALA E 1 83 ? -8.182 -1.246 -82.080 1.00 57.73 84 ALA E N 1
ATOM 9340 C CA . ALA E 1 83 ? -9.262 -0.566 -82.790 1.00 67.90 84 ALA E CA 1
ATOM 9341 C C . ALA E 1 83 ? -8.900 -0.314 -84.260 1.00 59.15 84 ALA E C 1
ATOM 9342 O O . ALA E 1 83 ? -9.681 0.287 -85.007 1.00 59.98 84 ALA E O 1
ATOM 9344 N N . ASN E 1 84 ? -7.717 -0.781 -84.653 1.00 58.66 85 ASN E N 1
ATOM 9345 C CA . ASN E 1 84 ? -7.170 -0.605 -86.007 1.00 62.31 85 ASN E CA 1
ATOM 9346 C C . ASN E 1 84 ? -7.000 0.866 -86.406 1.00 62.87 85 ASN E C 1
ATOM 9347 O O . ASN E 1 84 ? -7.195 1.230 -87.568 1.00 59.63 85 ASN E O 1
ATOM 9352 N N . LYS E 1 85 ? -6.646 1.707 -85.437 1.00 61.06 86 LYS E N 1
ATOM 9353 C CA . LYS E 1 85 ? -6.250 3.084 -85.719 1.00 62.36 86 LYS E CA 1
ATOM 9354 C C . LYS E 1 85 ? -4.776 3.078 -86.093 1.00 62.51 86 LYS E C 1
ATOM 9355 O O . LYS E 1 85 ? -4.262 4.010 -86.711 1.00 63.35 86 LYS E O 1
ATOM 9361 N N . VAL E 1 86 ? -4.108 2.006 -85.689 1.00 62.86 87 VAL E N 1
ATOM 9362 C CA . VAL E 1 86 ? -2.718 1.767 -86.032 1.00 62.84 87 VAL E CA 1
ATOM 9363 C C . VAL E 1 86 ? -2.610 0.266 -86.318 1.00 61.68 87 VAL E C 1
ATOM 9364 O O . VAL E 1 86 ? -3.479 -0.510 -85.914 1.00 58.83 87 VAL E O 1
ATOM 9368 N N . GLN E 1 87 ? -1.577 -0.139 -87.053 1.00 59.18 88 GLN E N 1
ATOM 9369 C CA . GLN E 1 87 ? -1.509 -1.503 -87.575 1.00 61.59 88 GLN E CA 1
ATOM 9370 C C . GLN E 1 87 ? -0.259 -2.265 -87.139 1.00 61.51 88 GLN E C 1
ATOM 9371 O O . GLN E 1 87 ? -0.082 -3.426 -87.506 1.00 61.84 88 GLN E O 1
ATOM 9377 N N . MET E 1 88 ? 0.615 -1.623 -86.373 1.00 55.02 89 MET E N 1
ATOM 9378 C CA . MET E 1 88 ? 1.834 -2.283 -85.916 1.00 54.31 89 MET E CA 1
ATOM 9379 C C . MET E 1 88 ? 2.478 -1.455 -84.817 1.00 53.20 89 MET E C 1
ATOM 9380 O O . MET E 1 88 ? 2.598 -0.233 -84.913 1.00 52.96 89 MET E O 1
ATOM 9385 N N . LEU E 1 89 ? 2.843 -2.155 -83.755 1.00 52.59 90 LEU E N 1
ATOM 9386 C CA . LEU E 1 89 ? 3.512 -1.593 -82.592 1.00 53.37 90 LEU E CA 1
ATOM 9387 C C . LEU E 1 89 ? 4.651 -2.539 -82.250 1.00 51.07 90 LEU E C 1
ATOM 9388 O O . LEU E 1 89 ? 4.691 -3.675 -82.738 1.00 51.59 90 LEU E O 1
ATOM 9393 N N . ALA E 1 90 ? 5.570 -2.068 -81.421 1.00 50.15 91 ALA E N 1
ATOM 9394 C CA . ALA E 1 90 ? 6.555 -2.930 -80.787 1.00 49.63 91 ALA E CA 1
ATOM 9395 C C . ALA E 1 90 ? 6.591 -2.530 -79.327 1.00 51.96 91 ALA E C 1
ATOM 9396 O O . ALA E 1 90 ? 7.374 -1.672 -78.922 1.00 48.12 91 ALA E O 1
ATOM 9398 N N . THR E 1 91 ? 5.718 -3.131 -78.532 1.00 48.93 92 THR E N 1
ATOM 9399 C CA . THR E 1 91 ? 5.562 -2.688 -77.152 1.00 56.44 92 THR E CA 1
ATOM 9400 C C . THR E 1 91 ? 6.395 -3.520 -76.185 1.00 47.70 92 THR E C 1
ATOM 9401 O O . THR E 1 91 ? 6.472 -4.739 -76.319 1.00 48.04 92 THR E O 1
ATOM 9405 N N . SER E 1 92 ? 7.012 -2.842 -75.214 1.00 58.24 93 SER E N 1
ATOM 9406 C CA . SER E 1 92 ? 7.816 -3.502 -74.182 1.00 46.32 93 SER E CA 1
ATOM 9407 C C . SER E 1 92 ? 7.027 -4.607 -73.498 1.00 46.65 93 SER E C 1
ATOM 9408 O O . SER E 1 92 ? 5.834 -4.479 -73.283 1.00 47.03 93 SER E O 1
ATOM 9411 N N . LEU E 1 93 ? 7.709 -5.703 -73.196 1.00 60.73 94 LEU E N 1
ATOM 9412 C CA . LEU E 1 93 ? 7.088 -6.817 -72.507 1.00 57.46 94 LEU E CA 1
ATOM 9413 C C . LEU E 1 93 ? 6.823 -6.425 -71.061 1.00 46.37 94 LEU E C 1
ATOM 9414 O O . LEU E 1 93 ? 5.696 -6.554 -70.591 1.00 46.72 94 LEU E O 1
ATOM 9419 N N . THR E 1 100 ? -2.705 -9.880 -70.241 1.00 52.01 101 THR E N 1
ATOM 9420 C CA . THR E 1 100 ? -2.151 -11.199 -69.948 1.00 52.11 101 THR E CA 1
ATOM 9421 C C . THR E 1 100 ? -1.164 -11.177 -68.777 1.00 67.63 101 THR E C 1
ATOM 9422 O O . THR E 1 100 ? -0.622 -10.123 -68.415 1.00 62.03 101 THR E O 1
ATOM 9426 N N . LYS E 1 101 ? -0.946 -12.353 -68.188 1.00 64.13 102 LYS E N 1
ATOM 9427 C CA . LYS E 1 101 ? -0.003 -12.525 -67.086 1.00 60.66 102 LYS E CA 1
ATOM 9428 C C . LYS E 1 101 ? 1.123 -13.452 -67.517 1.00 56.91 102 LYS E C 1
ATOM 9429 O O . LYS E 1 101 ? 2.002 -13.799 -66.723 1.00 50.06 102 LYS E O 1
ATOM 9431 N N . GLN E 1 102 ? 1.081 -13.837 -68.790 1.00 56.11 103 GLN E N 1
ATOM 9432 C CA . GLN E 1 102 ? 1.989 -14.824 -69.357 1.00 51.31 103 GLN E CA 1
ATOM 9433 C C . GLN E 1 102 ? 3.380 -14.239 -69.636 1.00 50.44 103 GLN E C 1
ATOM 9434 O O . GLN E 1 102 ? 4.371 -14.965 -69.743 1.00 57.69 103 GLN E O 1
ATOM 9440 N N . LEU E 1 103 ? 3.453 -12.919 -69.739 1.00 49.83 104 LEU E N 1
ATOM 9441 C CA . LEU E 1 103 ? 4.703 -12.264 -70.096 1.00 49.08 104 LEU E CA 1
ATOM 9442 C C . LEU E 1 103 ? 5.535 -11.840 -68.887 1.00 52.63 104 LEU E C 1
ATOM 9443 O O . LEU E 1 103 ? 6.653 -11.336 -69.058 1.00 47.52 104 LEU E O 1
ATOM 9445 N N . GLN E 1 104 ? 5.021 -12.062 -67.676 1.00 49.46 105 GLN E N 1
ATOM 9446 C CA . GLN E 1 104 ? 5.653 -11.504 -66.468 1.00 56.43 105 GLN E CA 1
ATOM 9447 C C . GLN E 1 104 ? 7.048 -12.064 -66.177 1.00 52.88 105 GLN E C 1
ATOM 9448 O O . GLN E 1 104 ? 7.800 -11.496 -65.380 1.00 52.55 105 GLN E O 1
ATOM 9454 N N . VAL E 1 105 ? 7.386 -13.177 -66.811 1.00 54.48 106 VAL E N 1
ATOM 9455 C CA . VAL E 1 105 ? 8.669 -13.823 -66.576 1.00 54.74 106 VAL E CA 1
ATOM 9456 C C . VAL E 1 105 ? 9.805 -12.964 -67.149 1.00 50.84 106 VAL E C 1
ATOM 9457 O O . VAL E 1 105 ? 10.908 -12.933 -66.606 1.00 46.25 106 VAL E O 1
ATOM 9461 N N . PHE E 1 106 ? 9.502 -12.228 -68.216 1.00 53.72 107 PHE E N 1
ATOM 9462 C CA . PHE E 1 106 ? 10.495 -11.423 -68.921 1.00 51.06 107 PHE E CA 1
ATOM 9463 C C . PHE E 1 106 ? 10.990 -10.241 -68.085 1.00 50.92 107 PHE E C 1
ATOM 9464 O O . PHE E 1 106 ? 12.078 -9.716 -68.333 1.00 49.65 107 PHE E O 1
ATOM 9472 N N . ASP E 1 107 ? 10.189 -9.819 -67.109 1.00 44.99 108 ASP E N 1
ATOM 9473 C CA . ASP E 1 107 ? 10.584 -8.736 -66.210 1.00 45.53 108 ASP E CA 1
ATOM 9474 C C . ASP E 1 107 ? 11.351 -9.220 -64.972 1.00 50.71 108 ASP E C 1
ATOM 9475 O O . ASP E 1 107 ? 11.731 -8.406 -64.122 1.00 49.78 108 ASP E O 1
ATOM 9480 N N . LEU E 1 108 ? 11.572 -10.525 -64.845 1.00 44.19 109 LEU E N 1
ATOM 9481 C CA . LEU E 1 108 ? 12.189 -11.033 -63.620 1.00 54.06 109 LEU E CA 1
ATOM 9482 C C . LEU E 1 108 ? 13.656 -10.606 -63.475 1.00 56.41 109 LEU E C 1
ATOM 9483 O O . LEU E 1 108 ? 14.441 -10.661 -64.428 1.00 45.10 109 LEU E O 1
ATOM 9488 N N . PRO E 1 109 ? 14.010 -10.126 -62.274 1.00 59.62 110 PRO E N 1
ATOM 9489 C CA . PRO E 1 109 ? 15.373 -9.771 -61.869 1.00 61.82 110 PRO E CA 1
ATOM 9490 C C . PRO E 1 109 ? 16.386 -10.878 -62.153 1.00 63.43 110 PRO E C 1
ATOM 9491 O O . PRO E 1 109 ? 16.189 -12.001 -61.692 1.00 72.16 110 PRO E O 1
ATOM 9495 N N . PHE E 1 110 ? 17.438 -10.559 -62.905 1.00 56.77 111 PHE E N 1
ATOM 9496 C CA . PHE E 1 110 ? 18.565 -11.468 -63.147 1.00 56.34 111 PHE E CA 1
ATOM 9497 C C . PHE E 1 110 ? 18.202 -12.826 -63.760 1.00 50.87 111 PHE E C 1
ATOM 9498 O O . PHE E 1 110 ? 19.004 -13.765 -63.728 1.00 43.29 111 PHE E O 1
ATOM 9506 N N . LEU E 1 111 ? 17.011 -12.927 -64.338 1.00 50.25 112 LEU E N 1
ATOM 9507 C CA . LEU E 1 111 ? 16.588 -14.169 -64.980 1.00 54.58 112 LEU E CA 1
ATOM 9508 C C . LEU E 1 111 ? 17.463 -14.502 -66.185 1.00 51.41 112 LEU E C 1
ATOM 9509 O O . LEU E 1 111 ? 17.651 -15.669 -66.532 1.00 45.76 112 LEU E O 1
ATOM 9514 N N . PHE E 1 112 ? 17.997 -13.467 -66.820 1.00 49.27 113 PHE E N 1
ATOM 9515 C CA . PHE E 1 112 ? 18.892 -13.645 -67.951 1.00 49.04 113 PHE E CA 1
ATOM 9516 C C . PHE E 1 112 ? 20.172 -12.898 -67.660 1.00 49.87 113 PHE E C 1
ATOM 9517 O O . PHE E 1 112 ? 20.129 -11.702 -67.369 1.00 46.01 113 PHE E O 1
ATOM 9525 N N . ASP E 1 113 ? 21.304 -13.598 -67.720 1.00 50.56 114 ASP E N 1
ATOM 9526 C CA . ASP E 1 113 ? 22.600 -12.963 -67.486 1.00 49.25 114 ASP E CA 1
ATOM 9527 C C . ASP E 1 113 ? 22.830 -11.865 -68.503 1.00 43.22 114 ASP E C 1
ATOM 9528 O O . ASP E 1 113 ? 23.365 -10.810 -68.167 1.00 42.62 114 ASP E O 1
ATOM 9533 N N . ASP E 1 114 ? 22.397 -12.107 -69.740 1.00 43.80 115 ASP E N 1
ATOM 9534 C CA . ASP E 1 114 ? 22.565 -11.125 -70.798 1.00 43.75 115 ASP E CA 1
ATOM 9535 C C . ASP E 1 114 ? 21.568 -11.328 -71.936 1.00 44.40 115 ASP E C 1
ATOM 9536 O O . ASP E 1 114 ? 20.710 -12.207 -71.874 1.00 44.87 115 ASP E O 1
ATOM 9541 N N . LEU E 1 115 ? 21.680 -10.503 -72.970 1.00 44.46 116 LEU E N 1
ATOM 9542 C CA . LEU E 1 115 ? 20.737 -10.543 -74.082 1.00 45.07 116 LEU E CA 1
ATOM 9543 C C . LEU E 1 115 ? 20.797 -11.881 -74.812 1.00 50.91 116 LEU E C 1
ATOM 9544 O O . LEU E 1 115 ? 19.803 -12.333 -75.393 1.00 48.83 116 LEU E O 1
ATOM 9549 N N . GLU E 1 116 ? 21.966 -12.516 -74.774 1.00 46.93 117 GLU E N 1
ATOM 9550 C CA . GLU E 1 116 ? 22.148 -13.802 -75.432 1.00 51.66 117 GLU E CA 1
ATOM 9551 C C . GLU E 1 116 ? 21.305 -14.891 -74.772 1.00 52.85 117 GLU E C 1
ATOM 9552 O O . GLU E 1 116 ? 20.618 -15.644 -75.454 1.00 55.10 117 GLU E O 1
ATOM 9558 N N . ALA E 1 117 ? 21.345 -14.956 -73.447 1.00 56.42 118 ALA E N 1
ATOM 9559 C CA . ALA E 1 117 ? 20.490 -15.871 -72.700 1.00 59.33 118 ALA E CA 1
ATOM 9560 C C . ALA E 1 117 ? 18.989 -15.564 -72.854 1.00 57.62 118 ALA E C 1
ATOM 9561 O O . ALA E 1 117 ? 18.154 -16.466 -72.694 1.00 54.27 118 ALA E O 1
ATOM 9563 N N . LEU E 1 118 ? 18.648 -14.304 -73.148 1.00 59.97 119 LEU E N 1
ATOM 9564 C CA . LEU E 1 118 ? 17.247 -13.920 -73.385 1.00 57.64 119 LEU E CA 1
ATOM 9565 C C . LEU E 1 118 ? 16.797 -14.359 -74.769 1.00 56.84 119 LEU E C 1
ATOM 9566 O O . LEU E 1 118 ? 15.712 -14.906 -74.936 1.00 52.51 119 LEU E O 1
ATOM 9571 N N . LYS E 1 119 ? 17.654 -14.097 -75.752 1.00 47.90 120 LYS E N 1
ATOM 9572 C CA . LYS E 1 119 ? 17.473 -14.666 -77.073 1.00 48.83 120 LYS E CA 1
ATOM 9573 C C . LYS E 1 119 ? 17.342 -16.225 -76.911 1.00 60.36 120 LYS E C 1
ATOM 9574 O O . LYS E 1 119 ? 16.515 -16.828 -77.597 1.00 57.32 120 LYS E O 1
ATOM 9576 N N . ARG E 1 120 ? 18.052 -16.849 -75.964 1.00 63.79 121 ARG E N 1
ATOM 9577 C CA . ARG E 1 120 ? 17.891 -18.256 -75.806 1.00 70.37 121 ARG E CA 1
ATOM 9578 C C . ARG E 1 120 ? 16.544 -18.645 -75.137 1.00 64.82 121 ARG E C 1
ATOM 9579 O O . ARG E 1 120 ? 15.995 -19.732 -75.333 1.00 71.55 121 ARG E O 1
ATOM 9587 N N . PHE E 1 121 ? 16.055 -17.829 -74.226 1.00 61.52 122 PHE E N 1
ATOM 9588 C CA . PHE E 1 121 ? 14.791 -18.134 -73.573 1.00 57.13 122 PHE E CA 1
ATOM 9589 C C . PHE E 1 121 ? 13.711 -17.969 -74.568 1.00 53.86 122 PHE E C 1
ATOM 9590 O O . PHE E 1 121 ? 12.748 -18.704 -74.532 1.00 53.03 122 PHE E O 1
ATOM 9598 N N . GLN E 1 122 ? 13.896 -17.030 -75.488 1.00 53.59 123 GLN E N 1
ATOM 9599 C CA . GLN E 1 122 ? 12.922 -16.815 -76.551 1.00 59.75 123 GLN E CA 1
ATOM 9600 C C . GLN E 1 122 ? 12.930 -17.995 -77.551 1.00 61.88 123 GLN E C 1
ATOM 9601 O O . GLN E 1 122 ? 12.104 -18.019 -78.475 1.00 67.75 123 GLN E O 1
ATOM 9607 N N . LYS E 1 123 ? 13.826 -18.972 -77.365 1.00 62.87 124 LYS E N 1
ATOM 9608 C CA . LYS E 1 123 ? 13.691 -20.223 -78.116 1.00 70.17 124 LYS E CA 1
ATOM 9609 C C . LYS E 1 123 ? 12.428 -21.006 -77.709 1.00 70.10 124 LYS E C 1
ATOM 9610 O O . LYS E 1 123 ? 12.482 -21.992 -76.966 1.00 71.35 124 LYS E O 1
ATOM 9616 N N . SER E 1 133 ? -0.412 -14.982 -76.630 1.00 55.35 134 SER E N 1
ATOM 9617 C CA . SER E 1 133 ? -1.007 -15.017 -75.301 1.00 57.52 134 SER E CA 1
ATOM 9618 C C . SER E 1 133 ? -2.206 -14.086 -75.238 1.00 64.95 134 SER E C 1
ATOM 9619 O O . SER E 1 133 ? -3.177 -14.337 -74.513 1.00 76.75 134 SER E O 1
ATOM 9622 N N . MET E 1 134 ? -2.134 -13.021 -76.029 1.00 61.67 135 MET E N 1
ATOM 9623 C CA . MET E 1 134 ? -3.118 -11.953 -75.993 1.00 55.61 135 MET E CA 1
ATOM 9624 C C . MET E 1 134 ? -4.126 -12.089 -77.121 1.00 64.50 135 MET E C 1
ATOM 9625 O O . MET E 1 134 ? -4.958 -11.203 -77.332 1.00 56.53 135 MET E O 1
ATOM 9630 N N . ALA E 1 135 ? -4.072 -13.221 -77.822 1.00 67.76 136 ALA E N 1
ATOM 9631 C CA . ALA E 1 135 ? -5.080 -13.554 -78.824 1.00 69.43 136 ALA E CA 1
ATOM 9632 C C . ALA E 1 135 ? -6.485 -13.438 -78.227 1.00 72.38 136 ALA E C 1
ATOM 9633 O O . ALA E 1 135 ? -7.463 -13.306 -78.960 1.00 71.88 136 ALA E O 1
ATOM 9635 N N . LYS E 1 136 ? -6.563 -13.472 -76.897 1.00 73.97 137 LYS E N 1
ATOM 9636 C CA . LYS E 1 136 ? -7.770 -13.183 -76.149 1.00 76.12 137 LYS E CA 1
ATOM 9637 C C . LYS E 1 136 ? -8.296 -11.764 -76.470 1.00 76.51 137 LYS E C 1
ATOM 9638 O O . LYS E 1 136 ? -9.475 -11.488 -76.283 1.00 79.35 137 LYS E O 1
ATOM 9644 N N . HIS E 1 137 ? -7.446 -10.849 -76.925 1.00 69.32 138 HIS E N 1
ATOM 9645 C CA . HIS E 1 137 ? -7.921 -9.490 -77.174 1.00 69.46 138 HIS E CA 1
ATOM 9646 C C . HIS E 1 137 ? -7.693 -8.940 -78.625 1.00 64.60 138 HIS E C 1
ATOM 9647 O O . HIS E 1 137 ? -7.588 -7.728 -78.808 1.00 60.69 138 HIS E O 1
ATOM 9654 N N . GLY E 1 138 ? -7.623 -9.810 -79.638 1.00 64.79 139 GLY E N 1
ATOM 9655 C CA . GLY E 1 138 ? -7.369 -9.415 -81.020 1.00 64.63 139 GLY E CA 1
ATOM 9656 C C . GLY E 1 138 ? -5.974 -8.862 -81.250 1.00 58.06 139 GLY E C 1
ATOM 9657 O O . GLY E 1 138 ? -5.754 -8.083 -82.176 1.00 58.11 139 GLY E O 1
ATOM 9658 N N . ILE E 1 139 ? -5.031 -9.270 -80.408 1.00 57.22 140 ILE E N 1
ATOM 9659 C CA . ILE E 1 139 ? -3.661 -8.775 -80.496 1.00 62.10 140 ILE E CA 1
ATOM 9660 C C . ILE E 1 139 ? -2.757 -9.886 -81.027 1.00 60.25 140 ILE E C 1
ATOM 9661 O O . ILE E 1 139 ? -2.503 -10.874 -80.338 1.00 63.65 140 ILE E O 1
ATOM 9666 N N . TYR E 1 140 ? -2.304 -9.729 -82.269 1.00 83.68 141 TYR E N 1
ATOM 9667 C CA . TYR E 1 140 ? -1.508 -10.748 -82.956 1.00 82.73 141 TYR E CA 1
ATOM 9668 C C . TYR E 1 140 ? -0.026 -10.520 -82.704 1.00 79.79 141 TYR E C 1
ATOM 9669 O O . TYR E 1 140 ? 0.509 -9.471 -83.053 1.00 78.19 141 TYR E O 1
ATOM 9678 N N . GLY E 1 141 ? 0.622 -11.505 -82.085 1.00 79.15 142 GLY E N 1
ATOM 9679 C CA . GLY E 1 141 ? 2.051 -11.465 -81.824 1.00 76.53 142 GLY E CA 1
ATOM 9680 C C . GLY E 1 141 ? 2.898 -11.985 -82.972 1.00 76.39 142 GLY E C 1
ATOM 9681 O O . GLY E 1 141 ? 2.765 -13.132 -83.386 1.00 77.97 142 GLY E O 1
ATOM 9682 N N . LEU E 1 142 ? 3.783 -11.132 -83.473 1.00 74.50 143 LEU E N 1
ATOM 9683 C CA . LEU E 1 142 ? 4.602 -11.446 -84.639 1.00 74.30 143 LEU E CA 1
ATOM 9684 C C . LEU E 1 142 ? 6.023 -11.890 -84.279 1.00 72.17 143 LEU E C 1
ATOM 9685 O O . LEU E 1 142 ? 6.520 -12.874 -84.810 1.00 72.69 143 LEU E O 1
ATOM 9690 N N . ALA E 1 143 ? 6.677 -11.166 -83.378 1.00 69.82 144 ALA E N 1
ATOM 9691 C CA . ALA E 1 143 ? 8.051 -11.500 -83.020 1.00 67.73 144 ALA E CA 1
ATOM 9692 C C . ALA E 1 143 ? 8.474 -10.832 -81.719 1.00 71.03 144 ALA E C 1
ATOM 9693 O O . ALA E 1 143 ? 7.777 -9.951 -81.211 1.00 65.48 144 ALA E O 1
ATOM 9695 N N . TYR E 1 144 ? 9.608 -11.283 -81.183 1.00 67.09 145 TYR E N 1
ATOM 9696 C CA . TYR E 1 144 ? 10.291 -10.598 -80.091 1.00 67.51 145 TYR E CA 1
ATOM 9697 C C . TYR E 1 144 ? 11.338 -9.654 -80.664 1.00 59.42 145 TYR E C 1
ATOM 9698 O O . TYR E 1 144 ? 12.155 -10.063 -81.485 1.00 59.15 145 TYR E O 1
ATOM 9707 N N . TRP E 1 145 ? 11.296 -8.398 -80.237 1.00 58.06 146 TRP E N 1
ATOM 9708 C CA . TRP E 1 145 ? 12.332 -7.430 -80.564 1.00 58.39 146 TRP E CA 1
ATOM 9709 C C . TRP E 1 145 ? 13.016 -6.994 -79.273 1.00 61.81 146 TRP E C 1
ATOM 9710 O O . TRP E 1 145 ? 12.385 -6.384 -78.399 1.00 53.45 146 TRP E O 1
ATOM 9721 N N . ASN E 1 146 ? 14.308 -7.298 -79.157 1.00 58.94 147 ASN E N 1
ATOM 9722 C CA . ASN E 1 146 ? 15.048 -7.016 -77.928 1.00 55.56 147 ASN E CA 1
ATOM 9723 C C . ASN E 1 146 ? 15.741 -5.670 -77.921 1.00 48.46 147 ASN E C 1
ATOM 9724 O O . ASN E 1 146 ? 16.203 -5.187 -78.954 1.00 47.29 147 ASN E O 1
ATOM 9729 N N . ASN E 1 147 ? 15.808 -5.063 -76.740 1.00 53.80 148 ASN E N 1
ATOM 9730 C CA . ASN E 1 147 ? 16.541 -3.821 -76.573 1.00 50.05 148 ASN E CA 1
ATOM 9731 C C . ASN E 1 147 ? 17.912 -4.093 -75.945 1.00 45.28 148 ASN E C 1
ATOM 9732 O O . ASN E 1 147 ? 18.938 -3.828 -76.566 1.00 40.81 148 ASN E O 1
ATOM 9737 N N . GLY E 1 148 ? 17.919 -4.649 -74.734 1.00 42.10 149 GLY E N 1
ATOM 9738 C CA . GLY E 1 148 ? 19.143 -4.819 -73.966 1.00 44.05 149 GLY E CA 1
ATOM 9739 C C . GLY E 1 148 ? 18.920 -4.918 -72.461 1.00 45.10 149 GLY E C 1
ATOM 9740 O O . GLY E 1 148 ? 17.796 -5.122 -72.013 1.00 50.59 149 GLY E O 1
ATOM 9741 N N . MET E 1 149 ? 19.986 -4.750 -71.674 1.00 37.32 150 MET E N 1
ATOM 9742 C CA . MET E 1 149 ? 19.931 -4.998 -70.228 1.00 37.06 150 MET E CA 1
ATOM 9743 C C . MET E 1 149 ? 19.763 -3.708 -69.403 1.00 38.05 150 MET E C 1
ATOM 9744 O O . MET E 1 149 ? 20.292 -2.665 -69.771 1.00 36.88 150 MET E O 1
ATOM 9749 N N . LYS E 1 150 ? 19.041 -3.779 -68.286 1.00 36.56 151 LYS E N 1
ATOM 9750 C CA . LYS E 1 150 ? 18.736 -2.567 -67.512 1.00 35.57 151 LYS E CA 1
ATOM 9751 C C . LYS E 1 150 ? 19.785 -2.216 -66.440 1.00 42.90 151 LYS E C 1
ATOM 9752 O O . LYS E 1 150 ? 20.347 -3.093 -65.779 1.00 33.88 151 LYS E O 1
ATOM 9758 N N . GLN E 1 151 ? 20.022 -0.918 -66.267 1.00 32.07 152 GLN E N 1
ATOM 9759 C CA . GLN E 1 151 ? 20.942 -0.412 -65.249 1.00 31.50 152 GLN E CA 1
ATOM 9760 C C . GLN E 1 151 ? 20.177 0.414 -64.206 1.00 30.62 152 GLN E C 1
ATOM 9761 O O . GLN E 1 151 ? 18.954 0.504 -64.273 1.00 31.72 152 GLN E O 1
ATOM 9767 N N . LEU E 1 152 ? 20.886 0.994 -63.239 1.00 28.66 153 LEU E N 1
ATOM 9768 C CA . LEU E 1 152 ? 20.242 1.853 -62.244 1.00 28.50 153 LEU E CA 1
ATOM 9769 C C . LEU E 1 152 ? 20.850 3.238 -62.208 1.00 31.86 153 LEU E C 1
ATOM 9770 O O . LEU E 1 152 ? 21.993 3.401 -61.798 1.00 24.70 153 LEU E O 1
ATOM 9775 N N . SER E 1 153 ? 20.075 4.235 -62.613 1.00 34.70 154 SER E N 1
ATOM 9776 C CA . SER E 1 153 ? 20.476 5.628 -62.469 1.00 29.49 154 SER E CA 1
ATOM 9777 C C . SER E 1 153 ? 19.915 6.177 -61.157 1.00 24.54 154 SER E C 1
ATOM 9778 O O . SER E 1 153 ? 18.854 5.747 -60.711 1.00 26.30 154 SER E O 1
ATOM 9781 N N . ALA E 1 154 ? 20.625 7.118 -60.537 1.00 22.65 155 ALA E N 1
ATOM 9782 C CA . ALA E 1 154 ? 20.143 7.729 -59.299 1.00 22.58 155 ALA E CA 1
ATOM 9783 C C . ALA E 1 154 ? 20.856 9.039 -59.001 1.00 20.38 155 ALA E C 1
ATOM 9784 O O . ALA E 1 154 ? 21.832 9.395 -59.666 1.00 22.19 155 ALA E O 1
ATOM 9786 N N . THR E 1 155 ? 20.367 9.732 -57.982 1.00 24.15 156 THR E N 1
ATOM 9787 C CA . THR E 1 155 ? 20.984 10.953 -57.489 1.00 27.46 156 THR E CA 1
ATOM 9788 C C . THR E 1 155 ? 22.280 10.691 -56.711 1.00 29.57 156 THR E C 1
ATOM 9789 O O . THR E 1 155 ? 23.002 11.621 -56.354 1.00 27.67 156 THR E O 1
ATOM 9793 N N . ARG E 1 156 ? 22.552 9.427 -56.419 1.00 25.39 157 ARG E N 1
ATOM 9794 C CA . ARG E 1 156 ? 23.787 9.065 -55.739 1.00 29.66 157 ARG E CA 1
ATOM 9795 C C . ARG E 1 156 ? 24.320 7.704 -56.177 1.00 34.42 157 ARG E C 1
ATOM 9796 O O . ARG E 1 156 ? 23.600 6.920 -56.802 1.00 31.00 157 ARG E O 1
ATOM 9804 N N . GLU E 1 157 ? 25.593 7.442 -55.863 1.00 29.41 158 GLU E N 1
ATOM 9805 C CA . GLU E 1 157 ? 26.231 6.172 -56.177 1.00 32.51 158 GLU E CA 1
ATOM 9806 C C . GLU E 1 157 ? 25.490 5.017 -55.506 1.00 36.59 158 GLU E C 1
ATOM 9807 O O . GLU E 1 157 ? 25.121 5.114 -54.338 1.00 33.75 158 GLU E O 1
ATOM 9813 N N . LEU E 1 158 ? 25.273 3.930 -56.243 1.00 32.36 159 LEU E N 1
ATOM 9814 C CA . LEU E 1 158 ? 24.663 2.739 -55.670 1.00 31.95 159 LEU E CA 1
ATOM 9815 C C . LEU E 1 158 ? 25.626 1.553 -55.685 1.00 37.86 159 LEU E C 1
ATOM 9816 O O . LEU E 1 158 ? 25.451 0.599 -56.444 1.00 41.03 159 LEU E O 1
ATOM 9821 N N . HIS E 1 159 ? 26.640 1.625 -54.830 1.00 37.10 160 HIS E N 1
ATOM 9822 C CA . HIS E 1 159 ? 27.612 0.547 -54.677 1.00 40.94 160 HIS E CA 1
ATOM 9823 C C . HIS E 1 159 ? 26.949 -0.704 -54.137 1.00 46.25 160 HIS E C 1
ATOM 9824 O O . HIS E 1 159 ? 27.140 -1.806 -54.654 1.00 40.62 160 HIS E O 1
ATOM 9831 N N . ARG E 1 160 ? 26.169 -0.514 -53.083 1.00 49.97 161 ARG E N 1
ATOM 9832 C CA . ARG E 1 160 ? 25.485 -1.604 -52.407 1.00 56.09 161 ARG E CA 1
ATOM 9833 C C . ARG E 1 160 ? 23.974 -1.417 -52.451 1.00 56.10 161 ARG E C 1
ATOM 9834 O O . ARG E 1 160 ? 23.492 -0.295 -52.593 1.00 52.26 161 ARG E O 1
ATOM 9842 N N . PRO E 1 161 ? 23.222 -2.522 -52.331 1.00 55.70 162 PRO E N 1
ATOM 9843 C CA . PRO E 1 161 ? 21.763 -2.473 -52.223 1.00 55.03 162 PRO E CA 1
ATOM 9844 C C . PRO E 1 161 ? 21.251 -1.482 -51.169 1.00 53.63 162 PRO E C 1
ATOM 9845 O O . PRO E 1 161 ? 20.267 -0.786 -51.415 1.00 49.58 162 PRO E O 1
ATOM 9849 N N . ASP E 1 162 ? 21.920 -1.403 -50.023 1.00 53.59 163 ASP E N 1
ATOM 9850 C CA . ASP E 1 162 ? 21.461 -0.537 -48.941 1.00 56.48 163 ASP E CA 1
ATOM 9851 C C . ASP E 1 162 ? 21.617 0.951 -49.253 1.00 50.97 163 ASP E C 1
ATOM 9852 O O . ASP E 1 162 ? 21.128 1.799 -48.502 1.00 44.39 163 ASP E O 1
ATOM 9857 N N . ASP E 1 163 ? 22.289 1.269 -50.359 1.00 44.60 164 ASP E N 1
ATOM 9858 C CA . ASP E 1 163 ? 22.443 2.662 -50.777 1.00 38.40 164 ASP E CA 1
ATOM 9859 C C . ASP E 1 163 ? 21.162 3.185 -51.427 1.00 35.31 164 ASP E C 1
ATOM 9860 O O . ASP E 1 163 ? 20.970 4.398 -51.542 1.00 39.88 164 ASP E O 1
ATOM 9865 N N . ALA E 1 164 ? 20.299 2.266 -51.859 1.00 34.14 165 ALA E N 1
ATOM 9866 C CA . ALA E 1 164 ? 19.083 2.616 -52.595 1.00 37.34 165 ALA E CA 1
ATOM 9867 C C . ALA E 1 164 ? 17.905 2.919 -51.673 1.00 42.33 165 ALA E C 1
ATOM 9868 O O . ALA E 1 164 ? 16.854 3.405 -52.116 1.00 41.14 165 ALA E O 1
ATOM 9870 N N . LYS E 1 165 ? 18.074 2.609 -50.394 1.00 42.39 166 LYS E N 1
ATOM 9871 C CA . LYS E 1 165 ? 17.000 2.792 -49.429 1.00 43.26 166 LYS E CA 1
ATOM 9872 C C . LYS E 1 165 ? 16.751 4.277 -49.211 1.00 41.23 166 LYS E C 1
ATOM 9873 O O . LYS E 1 165 ? 17.689 5.049 -49.033 1.00 38.79 166 LYS E O 1
ATOM 9875 N N . GLY E 1 166 ? 15.483 4.675 -49.235 1.00 43.46 167 GLY E N 1
ATOM 9876 C CA . GLY E 1 166 ? 15.128 6.077 -49.111 1.00 43.09 167 GLY E CA 1
ATOM 9877 C C . GLY E 1 166 ? 14.847 6.736 -50.453 1.00 44.39 167 GLY E C 1
ATOM 9878 O O . GLY E 1 166 ? 14.249 7.805 -50.516 1.00 38.14 167 GLY E O 1
ATOM 9879 N N . LEU E 1 167 ? 15.276 6.100 -51.539 1.00 42.54 168 LEU E N 1
ATOM 9880 C CA . LEU E 1 167 ? 15.018 6.649 -52.865 1.00 35.22 168 LEU E CA 1
ATOM 9881 C C . LEU E 1 167 ? 13.776 6.047 -53.499 1.00 36.06 168 LEU E C 1
ATOM 9882 O O . LEU E 1 167 ? 13.436 4.886 -53.244 1.00 35.60 168 LEU E O 1
ATOM 9887 N N . VAL E 1 168 ? 13.104 6.840 -54.330 1.00 32.89 169 VAL E N 1
ATOM 9888 C CA . VAL E 1 168 ? 12.004 6.334 -55.132 1.00 34.99 169 VAL E CA 1
ATOM 9889 C C . VAL E 1 168 ? 12.435 6.191 -56.610 1.00 41.86 169 VAL E C 1
ATOM 9890 O O . VAL E 1 168 ? 13.126 7.053 -57.175 1.00 32.78 169 VAL E O 1
ATOM 9894 N N . PHE E 1 169 ? 12.046 5.081 -57.226 1.00 36.19 170 PHE E N 1
ATOM 9895 C CA . PHE E 1 169 ? 12.488 4.781 -58.584 1.00 35.91 170 PHE E CA 1
ATOM 9896 C C . PHE E 1 169 ? 11.317 4.782 -59.576 1.00 37.71 170 PHE E C 1
ATOM 9897 O O . PHE E 1 169 ? 10.282 4.183 -59.308 1.00 48.84 170 PHE E O 1
ATOM 9905 N N . ARG E 1 170 ? 11.479 5.457 -60.712 1.00 36.97 171 ARG E N 1
ATOM 9906 C CA . ARG E 1 170 ? 10.514 5.347 -61.811 1.00 38.65 171 ARG E CA 1
ATOM 9907 C C . ARG E 1 170 ? 10.576 3.976 -62.464 1.00 47.77 171 ARG E C 1
ATOM 9908 O O . ARG E 1 170 ? 11.652 3.376 -62.582 1.00 38.82 171 ARG E O 1
ATOM 9910 N N . ILE E 1 171 ? 9.416 3.492 -62.897 1.00 44.36 172 ILE E N 1
ATOM 9911 C CA . ILE E 1 171 ? 9.318 2.235 -63.630 1.00 49.90 172 ILE E CA 1
ATOM 9912 C C . ILE E 1 171 ? 8.261 2.287 -64.727 1.00 52.15 172 ILE E C 1
ATOM 9913 O O . ILE E 1 171 ? 7.343 3.114 -64.692 1.00 54.86 172 ILE E O 1
ATOM 9918 N N . GLN E 1 172 ? 8.398 1.383 -65.692 1.00 47.10 173 GLN E N 1
ATOM 9919 C CA . GLN E 1 172 ? 7.312 1.045 -66.594 1.00 48.47 173 GLN E CA 1
ATOM 9920 C C . GLN E 1 172 ? 6.138 0.518 -65.763 1.00 62.09 173 GLN E C 1
ATOM 9921 O O . GLN E 1 172 ? 6.346 -0.061 -64.689 1.00 50.29 173 GLN E O 1
ATOM 9927 N N . PRO E 1 173 ? 4.900 0.703 -66.257 1.00 54.35 174 PRO E N 1
ATOM 9928 C CA . PRO E 1 173 ? 3.728 0.355 -65.442 1.00 64.23 174 PRO E CA 1
ATOM 9929 C C . PRO E 1 173 ? 3.527 -1.156 -65.301 1.00 66.64 174 PRO E C 1
ATOM 9930 O O . PRO E 1 173 ? 2.567 -1.692 -65.849 1.00 64.43 174 PRO E O 1
ATOM 9934 N N . SER E 1 174 ? 4.422 -1.826 -64.577 1.00 64.23 175 SER E N 1
ATOM 9935 C CA . SER E 1 174 ? 4.355 -3.281 -64.439 1.00 61.11 175 SER E CA 1
ATOM 9936 C C . SER E 1 174 ? 4.289 -3.678 -62.967 1.00 58.70 175 SER E C 1
ATOM 9937 O O . SER E 1 174 ? 5.045 -3.165 -62.153 1.00 55.05 175 SER E O 1
ATOM 9940 N N . SER E 1 175 ? 3.388 -4.597 -62.631 1.00 63.21 176 SER E N 1
ATOM 9941 C CA . SER E 1 175 ? 3.244 -5.060 -61.248 1.00 67.79 176 SER E CA 1
ATOM 9942 C C . SER E 1 175 ? 4.538 -5.679 -60.702 1.00 58.30 176 SER E C 1
ATOM 9943 O O . SER E 1 175 ? 4.845 -5.563 -59.520 1.00 57.67 176 SER E O 1
ATOM 9946 N N . VAL E 1 176 ? 5.305 -6.333 -61.560 1.00 67.29 177 VAL E N 1
ATOM 9947 C CA . VAL E 1 176 ? 6.444 -7.088 -61.063 1.00 56.84 177 VAL E CA 1
ATOM 9948 C C . VAL E 1 176 ? 7.636 -6.162 -60.798 1.00 54.06 177 VAL E C 1
ATOM 9949 O O . VAL E 1 176 ? 8.421 -6.392 -59.870 1.00 53.12 177 VAL E O 1
ATOM 9953 N N . LEU E 1 177 ? 7.747 -5.081 -61.564 1.00 60.15 178 LEU E N 1
ATOM 9954 C CA . LEU E 1 177 ? 8.884 -4.171 -61.400 1.00 58.75 178 LEU E CA 1
ATOM 9955 C C . LEU E 1 177 ? 8.753 -3.368 -60.108 1.00 59.67 178 LEU E C 1
ATOM 9956 O O . LEU E 1 177 ? 9.745 -2.971 -59.503 1.00 55.08 178 LEU E O 1
ATOM 9961 N N . GLU E 1 178 ? 7.518 -3.141 -59.675 1.00 66.33 179 GLU E N 1
ATOM 9962 C CA . GLU E 1 178 ? 7.287 -2.437 -58.418 1.00 65.53 179 GLU E CA 1
ATOM 9963 C C . GLU E 1 178 ? 7.719 -3.297 -57.227 1.00 53.85 179 GLU E C 1
ATOM 9964 O O . GLU E 1 178 ? 8.247 -2.788 -56.245 1.00 49.59 179 GLU E O 1
ATOM 9966 N N . ALA E 1 179 ? 7.496 -4.601 -57.324 1.00 54.04 180 ALA E N 1
ATOM 9967 C CA . ALA E 1 179 ? 7.822 -5.516 -56.236 1.00 61.93 180 ALA E CA 1
ATOM 9968 C C . ALA E 1 179 ? 9.333 -5.677 -56.080 1.00 75.06 180 ALA E C 1
ATOM 9969 O O . ALA E 1 179 ? 9.843 -5.850 -54.963 1.00 74.80 180 ALA E O 1
ATOM 9971 N N . GLN E 1 180 ? 10.001 -5.589 -57.231 1.00 75.17 181 GLN E N 1
ATOM 9972 C CA . GLN E 1 180 ? 11.433 -5.727 -57.455 1.00 76.07 181 GLN E CA 1
ATOM 9973 C C . GLN E 1 180 ? 12.108 -4.744 -56.476 1.00 72.35 181 GLN E C 1
ATOM 9974 O O . GLN E 1 180 ? 12.940 -5.097 -55.630 1.00 71.83 181 GLN E O 1
ATOM 9980 N N . PHE E 1 181 ? 11.657 -3.493 -56.590 1.00 68.76 182 PHE E N 1
ATOM 9981 C CA . PHE E 1 181 ? 12.216 -2.330 -55.892 1.00 59.85 182 PHE E CA 1
ATOM 9982 C C . PHE E 1 181 ? 11.722 -2.217 -54.458 1.00 60.77 182 PHE E C 1
ATOM 9983 O O . PHE E 1 181 ? 12.427 -1.723 -53.573 1.00 51.66 182 PHE E O 1
ATOM 9991 N N . ALA E 1 182 ? 10.491 -2.669 -54.245 1.00 66.95 183 ALA E N 1
ATOM 9992 C CA . ALA E 1 182 ? 9.956 -2.817 -52.905 1.00 68.74 183 ALA E CA 1
ATOM 9993 C C . ALA E 1 182 ? 10.888 -3.710 -52.091 1.00 66.03 183 ALA E C 1
ATOM 9994 O O . ALA E 1 182 ? 11.241 -3.379 -50.958 1.00 57.09 183 ALA E O 1
ATOM 9996 N N . MET E 1 183 ? 11.317 -4.818 -52.700 1.00 68.96 184 MET E N 1
ATOM 9997 C CA . MET E 1 183 ? 12.205 -5.793 -52.058 1.00 73.41 184 MET E CA 1
ATOM 9998 C C . MET E 1 183 ? 13.513 -5.204 -51.521 1.00 75.13 184 MET E C 1
ATOM 9999 O O . MET E 1 183 ? 14.236 -5.872 -50.781 1.00 73.64 184 MET E O 1
ATOM 10004 N N . LEU E 1 184 ? 13.821 -3.967 -51.900 1.00 75.51 185 LEU E N 1
ATOM 10005 C CA . LEU E 1 184 ? 15.081 -3.336 -51.519 1.00 72.43 185 LEU E CA 1
ATOM 10006 C C . LEU E 1 184 ? 14.940 -2.327 -50.388 1.00 73.36 185 LEU E C 1
ATOM 10007 O O . LEU E 1 184 ? 15.937 -1.897 -49.804 1.00 71.12 185 LEU E O 1
ATOM 10012 N N . GLY E 1 185 ? 13.706 -1.944 -50.083 1.00 75.02 186 GLY E N 1
ATOM 10013 C CA . GLY E 1 185 ? 13.468 -0.901 -49.105 1.00 71.83 186 GLY E CA 1
ATOM 10014 C C . GLY E 1 185 ? 13.422 0.441 -49.802 1.00 67.20 186 GLY E C 1
ATOM 10015 O O . GLY E 1 185 ? 13.885 1.454 -49.278 1.00 61.63 186 GLY E O 1
ATOM 10016 N N . ALA E 1 186 ? 12.862 0.432 -51.005 1.00 68.81 187 ALA E N 1
ATOM 10017 C CA . ALA E 1 186 ? 12.693 1.637 -51.802 1.00 69.40 187 ALA E CA 1
ATOM 10018 C C . ALA E 1 186 ? 11.223 1.781 -52.146 1.00 66.03 187 ALA E C 1
ATOM 10019 O O . ALA E 1 186 ? 10.372 1.145 -51.524 1.00 73.51 187 ALA E O 1
ATOM 10021 N N . THR E 1 187 ? 10.911 2.630 -53.118 1.00 57.56 188 THR E N 1
ATOM 10022 C CA . THR E 1 187 ? 9.555 2.671 -53.649 1.00 53.97 188 THR E CA 1
ATOM 10023 C C . THR E 1 187 ? 9.637 2.874 -55.145 1.00 49.56 188 THR E C 1
ATOM 10024 O O . THR E 1 187 ? 10.626 3.404 -55.657 1.00 49.20 188 THR E O 1
ATOM 10028 N N . ALA E 1 188 ? 8.593 2.457 -55.844 1.00 49.58 189 ALA E N 1
ATOM 10029 C CA . ALA E 1 188 ? 8.521 2.653 -57.278 1.00 49.00 189 ALA E CA 1
ATOM 10030 C C . ALA E 1 188 ? 7.397 3.615 -57.648 1.00 51.41 189 ALA E C 1
ATOM 10031 O O . ALA E 1 188 ? 6.482 3.841 -56.869 1.00 53.00 189 ALA E O 1
ATOM 10033 N N . LYS E 1 189 ? 7.488 4.174 -58.848 1.00 55.13 190 LYS E N 1
ATOM 10034 C CA . LYS E 1 189 ? 6.435 5.003 -59.412 1.00 52.73 190 LYS E CA 1
ATOM 10035 C C . LYS E 1 189 ? 6.295 4.648 -60.886 1.00 51.22 190 LYS E C 1
ATOM 10036 O O . LYS E 1 189 ? 7.244 4.801 -61.657 1.00 44.14 190 LYS E O 1
ATOM 10042 N N . GLN E 1 190 ? 5.122 4.142 -61.263 1.00 53.40 191 GLN E N 1
ATOM 10043 C CA . GLN E 1 190 ? 4.854 3.731 -62.631 1.00 49.00 191 GLN E CA 1
ATOM 10044 C C . GLN E 1 190 ? 4.496 4.948 -63.475 1.00 53.73 191 GLN E C 1
ATOM 10045 O O . GLN E 1 190 ? 3.620 5.732 -63.095 1.00 49.46 191 GLN E O 1
ATOM 10051 N N . LEU E 1 191 ? 5.170 5.107 -64.613 1.00 47.98 192 LEU E N 1
ATOM 10052 C CA . LEU E 1 191 ? 5.013 6.298 -65.453 1.00 52.14 192 LEU E CA 1
ATOM 10053 C C . LEU E 1 191 ? 5.354 6.037 -66.922 1.00 56.58 192 LEU E C 1
ATOM 10054 O O . LEU E 1 191 ? 6.170 5.166 -67.225 1.00 47.53 192 LEU E O 1
ATOM 10059 N N . SER E 1 192 ? 4.743 6.816 -67.819 1.00 59.53 193 SER E N 1
ATOM 10060 C CA . SER E 1 192 ? 5.086 6.817 -69.248 1.00 57.13 193 SER E CA 1
ATOM 10061 C C . SER E 1 192 ? 6.582 7.058 -69.475 1.00 47.82 193 SER E C 1
ATOM 10062 O O . SER E 1 192 ? 7.233 7.697 -68.654 1.00 46.50 193 SER E O 1
ATOM 10065 N N . TYR E 1 193 ? 7.111 6.535 -70.582 1.00 46.84 194 TYR E N 1
ATOM 10066 C CA . TYR E 1 193 ? 8.482 6.803 -70.996 1.00 47.82 194 TYR E CA 1
ATOM 10067 C C . TYR E 1 193 ? 8.680 8.309 -71.118 1.00 47.97 194 TYR E C 1
ATOM 10068 O O . TYR E 1 193 ? 9.700 8.843 -70.690 1.00 44.17 194 TYR E O 1
ATOM 10077 N N . ALA E 1 194 ? 7.685 8.995 -71.675 1.00 47.12 195 ALA E N 1
ATOM 10078 C CA . ALA E 1 194 ? 7.784 10.434 -71.865 1.00 50.27 195 ALA E CA 1
ATOM 10079 C C . ALA E 1 194 ? 7.581 11.197 -70.556 1.00 48.92 195 ALA E C 1
ATOM 10080 O O . ALA E 1 194 ? 7.774 12.402 -70.514 1.00 50.97 195 ALA E O 1
ATOM 10082 N N . GLU E 1 195 ? 7.193 10.497 -69.496 1.00 43.52 196 GLU E N 1
ATOM 10083 C CA . GLU E 1 195 ? 6.813 11.135 -68.238 1.00 53.90 196 GLU E CA 1
ATOM 10084 C C . GLU E 1 195 ? 7.872 11.001 -67.143 1.00 49.49 196 GLU E C 1
ATOM 10085 O O . GLU E 1 195 ? 7.785 11.650 -66.091 1.00 47.43 196 GLU E O 1
ATOM 10091 N N . THR E 1 196 ? 8.850 10.130 -67.368 1.00 39.93 197 THR E N 1
ATOM 10092 C CA . THR E 1 196 ? 9.881 9.860 -66.361 1.00 37.95 197 THR E CA 1
ATOM 10093 C C . THR E 1 196 ? 10.725 11.080 -66.028 1.00 38.61 197 THR E C 1
ATOM 10094 O O . THR E 1 196 ? 10.950 11.384 -64.850 1.00 37.15 197 THR E O 1
ATOM 10098 N N . LEU E 1 197 ? 11.189 11.788 -67.053 1.00 35.04 198 LEU E N 1
ATOM 10099 C CA . LEU E 1 197 ? 12.091 12.919 -66.826 1.00 40.38 198 LEU E CA 1
ATOM 10100 C C . LEU E 1 197 ? 11.436 14.017 -65.996 1.00 41.64 198 LEU E C 1
ATOM 10101 O O . LEU E 1 197 ? 12.059 14.572 -65.083 1.00 40.50 198 LEU E O 1
ATOM 10106 N N . LYS E 1 198 ? 10.183 14.325 -66.325 1.00 42.45 199 LYS E N 1
ATOM 10107 C CA . LYS E 1 198 ? 9.428 15.363 -65.621 1.00 45.55 199 LYS E CA 1
ATOM 10108 C C . LYS E 1 198 ? 9.367 15.087 -64.124 1.00 41.24 199 LYS E C 1
ATOM 10109 O O . LYS E 1 198 ? 9.532 15.997 -63.309 1.00 42.83 199 LYS E O 1
ATOM 10111 N N . ALA E 1 199 ? 9.144 13.828 -63.760 1.00 44.52 200 ALA E N 1
ATOM 10112 C CA . ALA E 1 199 ? 9.090 13.453 -62.352 1.00 43.94 200 ALA E CA 1
ATOM 10113 C C . ALA E 1 199 ? 10.452 13.610 -61.684 1.00 40.70 200 ALA E C 1
ATOM 10114 O O . ALA E 1 199 ? 10.532 13.968 -60.516 1.00 34.19 200 ALA E O 1
ATOM 10116 N N . MET E 1 200 ? 11.535 13.357 -62.411 1.00 38.53 201 MET E N 1
ATOM 10117 C CA . MET E 1 200 ? 12.848 13.559 -61.811 1.00 38.09 201 MET E CA 1
ATOM 10118 C C . MET E 1 200 ? 13.163 15.042 -61.673 1.00 42.49 201 MET E C 1
ATOM 10119 O O . MET E 1 200 ? 13.842 15.459 -60.733 1.00 37.98 201 MET E O 1
ATOM 10124 N N . GLN E 1 201 ? 12.671 15.832 -62.619 1.00 38.92 202 GLN E N 1
ATOM 10125 C CA . GLN E 1 201 ? 12.823 17.278 -62.548 1.00 40.69 202 GLN E CA 1
ATOM 10126 C C . GLN E 1 201 ? 11.973 17.838 -61.406 1.00 41.97 202 GLN E C 1
ATOM 10127 O O . GLN E 1 201 ? 12.336 18.835 -60.784 1.00 40.34 202 GLN E O 1
ATOM 10133 N N . ALA E 1 202 ? 10.847 17.183 -61.131 1.00 42.76 203 ALA E N 1
ATOM 10134 C CA . ALA E 1 202 ? 9.946 17.612 -60.067 1.00 43.32 203 ALA E CA 1
ATOM 10135 C C . ALA E 1 202 ? 10.474 17.161 -58.707 1.00 42.34 203 ALA E C 1
ATOM 10136 O O . ALA E 1 202 ? 10.099 17.707 -57.671 1.00 39.00 203 ALA E O 1
ATOM 10138 N N . GLY E 1 203 ? 11.345 16.157 -58.716 1.00 33.55 204 GLY E N 1
ATOM 10139 C CA . GLY E 1 203 ? 11.984 15.698 -57.495 1.00 32.45 204 GLY E CA 1
ATOM 10140 C C . GLY E 1 203 ? 11.152 14.637 -56.804 1.00 36.08 204 GLY E C 1
ATOM 10141 O O . GLY E 1 203 ? 11.447 14.221 -55.682 1.00 41.39 204 GLY E O 1
ATOM 10142 N N . SER E 1 204 ? 10.109 14.194 -57.491 1.00 31.52 205 SER E N 1
ATOM 10143 C CA . SER E 1 204 ? 9.247 13.140 -56.985 1.00 38.65 205 SER E CA 1
ATOM 10144 C C . SER E 1 204 ? 9.855 11.764 -57.251 1.00 39.84 205 SER E C 1
ATOM 10145 O O . SER E 1 204 ? 9.439 10.780 -56.657 1.00 35.90 205 SER E O 1
ATOM 10148 N N . VAL E 1 205 ? 10.822 11.703 -58.164 1.00 36.25 206 VAL E N 1
ATOM 10149 C CA . VAL E 1 205 ? 11.566 10.479 -58.442 1.00 32.27 206 VAL E CA 1
ATOM 10150 C C . VAL E 1 205 ? 13.058 10.780 -58.381 1.00 29.76 206 VAL E C 1
ATOM 10151 O O . VAL E 1 205 ? 13.483 11.811 -58.884 1.00 29.69 206 VAL E O 1
ATOM 10155 N N . GLN E 1 206 ? 13.853 9.891 -57.778 1.00 29.26 207 GLN E N 1
ATOM 10156 C CA . GLN E 1 206 ? 15.287 10.135 -57.638 1.00 28.06 207 GLN E CA 1
ATOM 10157 C C . GLN E 1 206 ? 16.143 9.145 -58.425 1.00 26.66 207 GLN E C 1
ATOM 10158 O O . GLN E 1 206 ? 17.357 9.313 -58.536 1.00 25.26 207 GLN E O 1
ATOM 10164 N N . GLY E 1 207 ? 15.522 8.098 -58.950 1.00 28.53 208 GLY E N 1
ATOM 10165 C CA . GLY E 1 207 ? 16.273 7.088 -59.671 1.00 28.46 208 GLY E CA 1
ATOM 10166 C C . GLY E 1 207 ? 15.376 6.303 -60.593 1.00 34.15 208 GLY E C 1
ATOM 10167 O O . GLY E 1 207 ? 14.166 6.469 -60.559 1.00 35.30 208 GLY E O 1
ATOM 10168 N N . THR E 1 208 ? 15.968 5.456 -61.424 1.00 33.88 209 THR E N 1
ATOM 10169 C CA . THR E 1 208 ? 15.181 4.587 -62.281 1.00 32.59 209 THR E CA 1
ATOM 10170 C C . THR E 1 208 ? 16.041 3.448 -62.791 1.00 35.49 209 THR E C 1
ATOM 10171 O O . THR E 1 208 ? 17.246 3.402 -62.530 1.00 30.90 209 THR E O 1
ATOM 10175 N N . GLU E 1 209 ? 15.401 2.530 -63.503 1.00 34.38 210 GLU E N 1
ATOM 10176 C CA . GLU E 1 209 ? 16.083 1.426 -64.165 1.00 34.59 210 GLU E CA 1
ATOM 10177 C C . GLU E 1 209 ? 15.757 1.414 -65.652 1.00 35.25 210 GLU E C 1
ATOM 10178 O O . GLU E 1 209 ? 14.603 1.574 -66.037 1.00 36.76 210 GLU E O 1
ATOM 10184 N N . ASN E 1 210 ? 16.780 1.238 -66.483 1.00 34.16 211 ASN E N 1
ATOM 10185 C CA . ASN E 1 210 ? 16.599 1.124 -67.923 1.00 35.03 211 ASN E CA 1
ATOM 10186 C C . ASN E 1 210 ? 17.894 0.765 -68.630 1.00 40.95 211 ASN E C 1
ATOM 10187 O O . ASN E 1 210 ? 18.975 0.781 -68.025 1.00 33.96 211 ASN E O 1
ATOM 10192 N N . THR E 1 211 ? 17.777 0.450 -69.915 1.00 34.96 212 THR E N 1
ATOM 10193 C CA . THR E 1 211 ? 18.938 0.214 -70.765 1.00 34.01 212 THR E CA 1
ATOM 10194 C C . THR E 1 211 ? 19.627 1.518 -71.148 1.00 32.25 212 THR E C 1
ATOM 10195 O O . THR E 1 211 ? 19.035 2.591 -71.058 1.00 32.17 212 THR E O 1
ATOM 10199 N N . TRP E 1 212 ? 20.867 1.423 -71.612 1.00 34.58 213 TRP E N 1
ATOM 10200 C CA . TRP E 1 212 ? 21.614 2.618 -71.957 1.00 32.22 213 TRP E CA 1
ATOM 10201 C C . TRP E 1 212 ? 20.930 3.427 -73.066 1.00 35.72 213 TRP E C 1
ATOM 10202 O O . TRP E 1 212 ? 20.855 4.651 -72.978 1.00 32.58 213 TRP E O 1
ATOM 10213 N N . SER E 1 213 ? 20.408 2.761 -74.095 1.00 34.83 214 SER E N 1
ATOM 10214 C CA . SER E 1 213 ? 19.771 3.502 -75.184 1.00 35.68 214 SER E CA 1
ATOM 10215 C C . SER E 1 213 ? 18.603 4.339 -74.656 1.00 36.32 214 SER E C 1
ATOM 10216 O O . SER E 1 213 ? 18.357 5.444 -75.136 1.00 41.55 214 SER E O 1
ATOM 10219 N N . ASN E 1 214 ? 17.904 3.827 -73.654 1.00 34.33 215 ASN E N 1
ATOM 10220 C CA . ASN E 1 214 ? 16.750 4.536 -73.110 1.00 35.10 215 ASN E CA 1
ATOM 10221 C C . ASN E 1 214 ? 17.085 5.515 -71.985 1.00 36.02 215 ASN E C 1
ATOM 10222 O O . ASN E 1 214 ? 16.423 6.544 -71.832 1.00 34.54 215 ASN E O 1
ATOM 10227 N N . LEU E 1 215 ? 18.096 5.184 -71.191 1.00 31.60 216 LEU E N 1
ATOM 10228 C CA . LEU E 1 215 ? 18.641 6.169 -70.263 1.00 33.66 216 LEU E CA 1
ATOM 10229 C C . LEU E 1 215 ? 19.065 7.385 -71.075 1.00 32.54 216 LEU E C 1
ATOM 10230 O O . LEU E 1 215 ? 18.804 8.523 -70.694 1.00 34.61 216 LEU E O 1
ATOM 10235 N N . ALA E 1 216 ? 19.687 7.124 -72.217 1.00 35.15 217 ALA E N 1
ATOM 10236 C CA . ALA E 1 216 ? 20.013 8.163 -73.181 1.00 36.65 217 ALA E CA 1
ATOM 10237 C C . ALA E 1 216 ? 18.745 8.804 -73.739 1.00 34.99 217 ALA E C 1
ATOM 10238 O O . ALA E 1 216 ? 18.612 10.031 -73.751 1.00 37.63 217 ALA E O 1
ATOM 10240 N N . GLY E 1 217 ? 17.823 7.963 -74.207 1.00 37.59 218 GLY E N 1
ATOM 10241 C CA . GLY E 1 217 ? 16.588 8.425 -74.812 1.00 35.31 218 GLY E CA 1
ATOM 10242 C C . GLY E 1 217 ? 15.756 9.346 -73.934 1.00 43.20 218 GLY E C 1
ATOM 10243 O O . GLY E 1 217 ? 15.129 10.277 -74.440 1.00 36.72 218 GLY E O 1
ATOM 10244 N N . GLN E 1 218 ? 15.742 9.096 -72.626 1.00 41.48 219 GLN E N 1
ATOM 10245 C CA . GLN E 1 218 ? 14.895 9.878 -71.731 1.00 44.78 219 GLN E CA 1
ATOM 10246 C C . GLN E 1 218 ? 15.533 11.210 -71.355 1.00 40.00 219 GLN E C 1
ATOM 10247 O O . GLN E 1 218 ? 14.882 12.045 -70.735 1.00 41.01 219 GLN E O 1
ATOM 10253 N N . LYS E 1 219 ? 16.795 11.396 -71.741 1.00 37.64 220 LYS E N 1
ATOM 10254 C CA . LYS E 1 219 ? 17.566 12.611 -71.448 1.00 35.99 220 LYS E CA 1
ATOM 10255 C C . LYS E 1 219 ? 17.649 12.820 -69.941 1.00 38.55 220 LYS E C 1
ATOM 10256 O O . LYS E 1 219 ? 17.457 13.917 -69.418 1.00 37.16 220 LYS E O 1
ATOM 10262 N N . ILE E 1 220 ? 17.967 11.730 -69.265 1.00 38.23 221 ILE E N 1
ATOM 10263 C CA . ILE E 1 220 ? 17.854 11.614 -67.821 1.00 29.30 221 ILE E CA 1
ATOM 10264 C C . ILE E 1 220 ? 19.141 12.042 -67.138 1.00 25.49 221 ILE E C 1
ATOM 10265 O O . ILE E 1 220 ? 19.173 12.323 -65.929 1.00 34.34 221 ILE E O 1
ATOM 10270 N N . ASP E 1 221 ? 20.210 12.119 -67.922 1.00 27.22 222 ASP E N 1
ATOM 10271 C CA . ASP E 1 221 ? 21.536 12.268 -67.342 1.00 28.01 222 ASP E CA 1
ATOM 10272 C C . ASP E 1 221 ? 21.692 13.604 -66.615 1.00 33.05 222 ASP E C 1
ATOM 10273 O O . ASP E 1 221 ? 22.454 13.703 -65.651 1.00 29.27 222 ASP E O 1
ATOM 10278 N N . SER E 1 222 ? 20.936 14.612 -67.041 1.00 30.28 223 SER E N 1
ATOM 10279 C CA . SER E 1 222 ? 21.047 15.934 -66.429 1.00 28.72 223 SER E CA 1
ATOM 10280 C C . SER E 1 222 ? 20.571 15.937 -64.974 1.00 26.93 223 SER E C 1
ATOM 10281 O O . SER E 1 222 ? 20.964 16.798 -64.198 1.00 29.56 223 SER E O 1
ATOM 10284 N N . VAL E 1 223 ? 19.720 14.979 -64.606 1.00 26.96 224 VAL E N 1
ATOM 10285 C CA . VAL E 1 223 ? 19.255 14.881 -63.232 1.00 26.59 224 VAL E CA 1
ATOM 10286 C C . VAL E 1 223 ? 19.655 13.573 -62.535 1.00 25.15 224 VAL E C 1
ATOM 10287 O O . VAL E 1 223 ? 19.199 13.303 -61.416 1.00 24.67 224 VAL E O 1
ATOM 10291 N N . GLN E 1 224 ? 20.518 12.785 -63.180 1.00 22.31 225 GLN E N 1
ATOM 10292 C CA . GLN E 1 224 ? 21.020 11.529 -62.626 1.00 21.69 225 GLN E CA 1
ATOM 10293 C C . GLN E 1 224 ? 22.535 11.473 -62.710 1.00 22.30 225 GLN E C 1
ATOM 10294 O O . GLN E 1 224 ? 23.104 10.957 -63.682 1.00 20.82 225 GLN E O 1
ATOM 10300 N N . PRO E 1 225 ? 23.206 12.010 -61.683 1.00 25.25 226 PRO E N 1
ATOM 10301 C CA . PRO E 1 225 ? 24.670 12.102 -61.631 1.00 23.78 226 PRO E CA 1
ATOM 10302 C C . PRO E 1 225 ? 25.396 10.751 -61.678 1.00 19.96 226 PRO E C 1
ATOM 10303 O O . PRO E 1 225 ? 26.590 10.691 -61.996 1.00 20.39 226 PRO E O 1
ATOM 10307 N N . TYR E 1 226 ? 24.690 9.670 -61.369 1.00 21.07 227 TYR E N 1
ATOM 10308 C CA . TYR E 1 226 ? 25.341 8.366 -61.287 1.00 22.52 227 TYR E CA 1
ATOM 10309 C C . TYR E 1 226 ? 24.505 7.253 -61.908 1.00 17.82 227 TYR E C 1
ATOM 10310 O O . TYR E 1 226 ? 23.296 7.156 -61.667 1.00 21.27 227 TYR E O 1
ATOM 10319 N N . ILE E 1 227 ? 25.169 6.411 -62.688 1.00 21.37 228 ILE E N 1
ATOM 10320 C CA . ILE E 1 227 ? 24.542 5.222 -63.246 1.00 19.94 228 ILE E CA 1
ATOM 10321 C C . ILE E 1 227 ? 25.357 4.002 -62.845 1.00 20.21 228 ILE E C 1
ATOM 10322 O O . ILE E 1 227 ? 26.531 3.871 -63.186 1.00 21.79 228 ILE E O 1
ATOM 10327 N N . THR E 1 228 ? 24.744 3.135 -62.055 1.00 21.75 229 THR E N 1
ATOM 10328 C CA . THR E 1 228 ? 25.418 1.926 -61.630 1.00 25.01 229 THR E CA 1
ATOM 10329 C C . THR E 1 228 ? 25.120 0.791 -62.603 1.00 27.93 229 THR E C 1
ATOM 10330 O O . THR E 1 228 ? 23.951 0.504 -62.898 1.00 28.29 229 THR E O 1
ATOM 10334 N N . GLU E 1 229 ? 26.176 0.150 -63.095 1.00 25.87 230 GLU E N 1
ATOM 10335 C CA . GLU E 1 229 ? 26.032 -0.895 -64.102 1.00 27.34 230 GLU E CA 1
ATOM 10336 C C . GLU E 1 229 ? 25.732 -2.216 -63.414 1.00 29.67 230 GLU E C 1
ATOM 10337 O O . GLU E 1 229 ? 26.640 -2.991 -63.083 1.00 28.35 230 GLU E O 1
ATOM 10343 N N . THR E 1 230 ? 24.439 -2.440 -63.214 1.00 29.73 231 THR E N 1
ATOM 10344 C CA . THR E 1 230 ? 23.889 -3.596 -62.512 1.00 30.65 231 THR E CA 1
ATOM 10345 C C . THR E 1 230 ? 23.532 -4.757 -63.448 1.00 31.75 231 THR E C 1
ATOM 10346 O O . THR E 1 230 ? 23.648 -5.920 -63.071 1.00 40.38 231 THR E O 1
ATOM 10350 N N . ASN E 1 231 ? 23.070 -4.429 -64.655 1.00 35.34 232 ASN E N 1
ATOM 10351 C CA . ASN E 1 231 ? 22.551 -5.409 -65.616 1.00 35.41 232 ASN E CA 1
ATOM 10352 C C . ASN E 1 231 ? 21.430 -6.303 -65.076 1.00 40.25 232 ASN E C 1
ATOM 10353 O O . ASN E 1 231 ? 21.317 -7.468 -65.454 1.00 39.67 232 ASN E O 1
ATOM 10358 N N . HIS E 1 232 ? 20.579 -5.741 -64.223 1.00 37.55 233 HIS E N 1
ATOM 10359 C CA . HIS E 1 232 ? 19.697 -6.543 -63.381 1.00 41.92 233 HIS E CA 1
ATOM 10360 C C . HIS E 1 232 ? 18.417 -7.082 -64.043 1.00 43.00 233 HIS E C 1
ATOM 10361 O O . HIS E 1 232 ? 17.690 -7.849 -63.420 1.00 42.17 233 HIS E O 1
ATOM 10368 N N . GLY E 1 233 ? 18.144 -6.699 -65.290 1.00 40.45 234 GLY E N 1
ATOM 10369 C CA . GLY E 1 233 ? 16.941 -7.159 -65.968 1.00 42.54 234 GLY E CA 1
ATOM 10370 C C . GLY E 1 233 ? 16.881 -6.770 -67.433 1.00 53.41 234 GLY E C 1
ATOM 10371 O O . GLY E 1 233 ? 17.655 -5.926 -67.883 1.00 50.60 234 GLY E O 1
ATOM 10372 N N . ALA E 1 234 ? 15.957 -7.373 -68.179 1.00 44.30 235 ALA E N 1
ATOM 10373 C CA . ALA E 1 234 ? 15.887 -7.140 -69.614 1.00 44.35 235 ALA E CA 1
ATOM 10374 C C . ALA E 1 234 ? 14.797 -6.154 -70.021 1.00 44.89 235 ALA E C 1
ATOM 10375 O O . ALA E 1 234 ? 13.755 -6.038 -69.371 1.00 46.32 235 ALA E O 1
ATOM 10377 N N . LEU E 1 235 ? 15.062 -5.439 -71.108 1.00 53.09 236 LEU E N 1
ATOM 10378 C CA . LEU E 1 235 ? 14.050 -4.656 -71.803 1.00 52.44 236 LEU E CA 1
ATOM 10379 C C . LEU E 1 235 ? 13.901 -5.233 -73.209 1.00 56.81 236 LEU E C 1
ATOM 10380 O O . LEU E 1 235 ? 14.850 -5.223 -73.992 1.00 46.14 236 LEU E O 1
ATOM 10385 N N . SER E 1 236 ? 12.714 -5.753 -73.507 1.00 49.43 237 SER E N 1
ATOM 10386 C CA . SER E 1 236 ? 12.421 -6.395 -74.787 1.00 55.84 237 SER E CA 1
ATOM 10387 C C . SER E 1 236 ? 11.012 -6.002 -75.226 1.00 53.19 237 SER E C 1
ATOM 10388 O O . SER E 1 236 ? 10.223 -5.525 -74.418 1.00 53.83 237 SER E O 1
ATOM 10391 N N . TYR E 1 237 ? 10.709 -6.186 -76.505 1.00 54.58 238 TYR E N 1
ATOM 10392 C CA . TYR E 1 237 ? 9.390 -5.862 -77.035 1.00 56.64 238 TYR E CA 1
ATOM 10393 C C . TYR E 1 237 ? 8.742 -7.076 -77.689 1.00 62.60 238 TYR E C 1
ATOM 10394 O O . TYR E 1 237 ? 9.421 -8.032 -78.062 1.00 59.14 238 TYR E O 1
ATOM 10403 N N . MET E 1 238 ? 7.425 -7.028 -77.836 1.00 61.21 239 MET E N 1
ATOM 10404 C CA . MET E 1 238 ? 6.758 -7.975 -78.712 1.00 65.43 239 MET E CA 1
ATOM 10405 C C . MET E 1 238 ? 6.191 -7.215 -79.902 1.00 64.68 239 MET E C 1
ATOM 10406 O O . MET E 1 238 ? 5.300 -6.377 -79.747 1.00 65.29 239 MET E O 1
ATOM 10411 N N . LEU E 1 239 ? 6.737 -7.495 -81.082 1.00 65.07 240 LEU E N 1
ATOM 10412 C CA . LEU E 1 239 ? 6.258 -6.890 -82.316 1.00 65.95 240 LEU E CA 1
ATOM 10413 C C . LEU E 1 239 ? 4.834 -7.354 -82.534 1.00 68.79 240 LEU E C 1
ATOM 10414 O O . LEU E 1 239 ? 4.548 -8.553 -82.492 1.00 70.26 240 LEU E O 1
ATOM 10419 N N . ILE E 1 240 ? 3.939 -6.404 -82.765 1.00 69.62 241 ILE E N 1
ATOM 10420 C CA . ILE E 1 240 ? 2.533 -6.671 -82.536 1.00 72.00 241 ILE E CA 1
ATOM 10421 C C . ILE E 1 240 ? 1.605 -5.958 -83.517 1.00 73.68 241 ILE E C 1
ATOM 10422 O O . ILE E 1 240 ? 1.885 -4.850 -83.973 1.00 72.65 241 ILE E O 1
ATOM 10427 N N . THR E 1 241 ? 0.511 -6.630 -83.869 1.00 77.42 242 THR E N 1
ATOM 10428 C CA . THR E 1 241 ? -0.493 -6.057 -84.756 1.00 78.27 242 THR E CA 1
ATOM 10429 C C . THR E 1 241 ? -1.894 -6.448 -84.297 1.00 86.36 242 THR E C 1
ATOM 10430 O O . THR E 1 241 ? -2.070 -7.445 -83.594 1.00 88.00 242 THR E O 1
ATOM 10434 N N . LEU E 1 257 ? 4.715 -10.750 -95.874 1.00 89.09 258 LEU E N 1
ATOM 10435 C CA . LEU E 1 257 ? 5.100 -9.804 -94.830 1.00 84.97 258 LEU E CA 1
ATOM 10436 C C . LEU E 1 257 ? 5.778 -10.513 -93.655 1.00 80.52 258 LEU E C 1
ATOM 10437 O O . LEU E 1 257 ? 6.699 -9.974 -93.039 1.00 77.49 258 LEU E O 1
ATOM 10442 N N . GLU E 1 258 ? 5.312 -11.723 -93.354 1.00 80.42 259 GLU E N 1
ATOM 10443 C CA . GLU E 1 258 ? 5.836 -12.510 -92.241 1.00 84.72 259 GLU E CA 1
ATOM 10444 C C . GLU E 1 258 ? 7.310 -12.855 -92.434 1.00 88.33 259 GLU E C 1
ATOM 10445 O O . GLU E 1 258 ? 8.102 -12.802 -91.490 1.00 75.42 259 GLU E O 1
ATOM 10451 N N . SER E 1 259 ? 7.675 -13.209 -93.663 1.00 87.89 260 SER E N 1
ATOM 10452 C CA . SER E 1 259 ? 9.073 -13.514 -93.964 1.00 91.07 260 SER E CA 1
ATOM 10453 C C . SER E 1 259 ? 9.919 -12.239 -93.879 1.00 84.48 260 SER E C 1
ATOM 10454 O O . SER E 1 259 ? 11.097 -12.302 -93.499 1.00 82.98 260 SER E O 1
ATOM 10457 N N . ILE E 1 260 ? 9.318 -11.093 -94.208 1.00 82.10 261 ILE E N 1
ATOM 10458 C CA . ILE E 1 260 ? 9.991 -9.816 -94.015 1.00 79.88 261 ILE E CA 1
ATOM 10459 C C . ILE E 1 260 ? 10.194 -9.583 -92.516 1.00 79.01 261 ILE E C 1
ATOM 10460 O O . ILE E 1 260 ? 11.222 -9.057 -92.089 1.00 73.28 261 ILE E O 1
ATOM 10465 N N . VAL E 1 261 ? 9.214 -10.009 -91.723 1.00 71.43 262 VAL E N 1
ATOM 10466 C CA . VAL E 1 261 ? 9.207 -9.740 -90.289 1.00 75.82 262 VAL E CA 1
ATOM 10467 C C . VAL E 1 261 ? 10.291 -10.520 -89.531 1.00 74.60 262 VAL E C 1
ATOM 10468 O O . VAL E 1 261 ? 10.896 -9.991 -88.596 1.00 68.97 262 VAL E O 1
ATOM 10472 N N . ASP E 1 262 ? 10.555 -11.764 -89.914 1.00 69.44 263 ASP E N 1
ATOM 10473 C CA . ASP E 1 262 ? 11.579 -12.505 -89.187 1.00 78.88 263 ASP E CA 1
ATOM 10474 C C . ASP E 1 262 ? 12.964 -12.286 -89.774 1.00 75.17 263 ASP E C 1
ATOM 10475 O O . ASP E 1 262 ? 13.966 -12.679 -89.174 1.00 71.73 263 ASP E O 1
ATOM 10480 N N . GLU E 1 263 ? 13.021 -11.636 -90.931 1.00 72.80 264 GLU E N 1
ATOM 10481 C CA . GLU E 1 263 ? 14.299 -11.188 -91.468 1.00 74.73 264 GLU E CA 1
ATOM 10482 C C . GLU E 1 263 ? 14.712 -9.915 -90.726 1.00 66.69 264 GLU E C 1
ATOM 10483 O O . GLU E 1 263 ? 15.869 -9.765 -90.328 1.00 63.60 264 GLU E O 1
ATOM 10489 N N . VAL E 1 264 ? 13.762 -9.006 -90.529 1.00 66.25 265 VAL E N 1
ATOM 10490 C CA . VAL E 1 264 ? 14.054 -7.779 -89.801 1.00 68.47 265 VAL E CA 1
ATOM 10491 C C . VAL E 1 264 ? 14.301 -8.081 -88.323 1.00 67.29 265 VAL E C 1
ATOM 10492 O O . VAL E 1 264 ? 15.161 -7.462 -87.700 1.00 64.81 265 VAL E O 1
ATOM 10496 N N . THR E 1 265 ? 13.579 -9.062 -87.785 1.00 60.87 266 THR E N 1
ATOM 10497 C CA . THR E 1 265 ? 13.714 -9.453 -86.380 1.00 60.86 266 THR E CA 1
ATOM 10498 C C . THR E 1 265 ? 15.119 -9.940 -86.023 1.00 63.87 266 THR E C 1
ATOM 10499 O O . THR E 1 265 ? 15.655 -9.619 -84.965 1.00 56.23 266 THR E O 1
ATOM 10503 N N . LEU E 1 266 ? 15.728 -10.721 -86.897 1.00 63.53 267 LEU E N 1
ATOM 10504 C CA . LEU E 1 266 ? 17.062 -11.208 -86.592 1.00 62.42 267 LEU E CA 1
ATOM 10505 C C . LEU E 1 266 ? 18.075 -10.069 -86.626 1.00 54.60 267 LEU E C 1
ATOM 10506 O O . LEU E 1 266 ? 19.022 -10.072 -85.850 1.00 54.29 267 LEU E O 1
ATOM 10511 N N . VAL E 1 267 ? 17.863 -9.097 -87.510 1.00 54.71 268 VAL E N 1
ATOM 10512 C CA . VAL E 1 267 ? 18.760 -7.946 -87.622 1.00 55.67 268 VAL E CA 1
ATOM 10513 C C . VAL E 1 267 ? 18.701 -7.094 -86.364 1.00 54.44 268 VAL E C 1
ATOM 10514 O O . VAL E 1 267 ? 19.735 -6.723 -85.809 1.00 48.79 268 VAL E O 1
ATOM 10518 N N . VAL E 1 268 ? 17.482 -6.790 -85.924 1.00 55.46 269 VAL E N 1
ATOM 10519 C CA . VAL E 1 268 ? 17.262 -6.059 -84.683 1.00 50.67 269 VAL E CA 1
ATOM 10520 C C . VAL E 1 268 ? 17.919 -6.761 -83.499 1.00 49.49 269 VAL E C 1
ATOM 10521 O O . VAL E 1 268 ? 18.663 -6.149 -82.734 1.00 47.39 269 VAL E O 1
ATOM 10525 N N . ASN E 1 269 ? 17.643 -8.052 -83.347 1.00 50.88 270 ASN E N 1
ATOM 10526 C CA . ASN E 1 269 ? 18.129 -8.779 -82.182 1.00 54.01 270 ASN E CA 1
ATOM 10527 C C . ASN E 1 269 ? 19.625 -9.071 -82.247 1.00 57.14 270 ASN E C 1
ATOM 10528 O O . ASN E 1 269 ? 20.259 -9.342 -81.226 1.00 47.05 270 ASN E O 1
ATOM 10533 N N . LYS E 1 270 ? 20.185 -8.993 -83.447 1.00 48.42 271 LYS E N 1
ATOM 10534 C CA . LYS E 1 270 ? 21.624 -9.154 -83.619 1.00 51.92 271 LYS E CA 1
ATOM 10535 C C . LYS E 1 270 ? 22.396 -7.882 -83.312 1.00 48.27 271 LYS E C 1
ATOM 10536 O O . LYS E 1 270 ? 23.572 -7.940 -82.953 1.00 42.78 271 LYS E O 1
ATOM 10542 N N . GLU E 1 271 ? 21.755 -6.728 -83.455 1.00 44.37 272 GLU E N 1
ATOM 10543 C CA . GLU E 1 271 ? 22.501 -5.480 -83.317 1.00 53.84 272 GLU E CA 1
ATOM 10544 C C . GLU E 1 271 ? 22.172 -4.723 -82.034 1.00 41.05 272 GLU E C 1
ATOM 10545 O O . GLU E 1 271 ? 22.795 -3.699 -81.742 1.00 39.19 272 GLU E O 1
ATOM 10551 N N . ALA E 1 272 ? 21.221 -5.247 -81.260 1.00 44.00 273 ALA E N 1
ATOM 10552 C CA . ALA E 1 272 ? 20.690 -4.551 -80.086 1.00 45.37 273 ALA E CA 1
ATOM 10553 C C . ALA E 1 272 ? 21.743 -4.315 -79.006 1.00 41.51 273 ALA E C 1
ATOM 10554 O O . ALA E 1 272 ? 21.843 -3.212 -78.461 1.00 39.00 273 ALA E O 1
ATOM 10556 N N . GLU E 1 273 ? 22.515 -5.350 -78.684 1.00 38.89 274 GLU E N 1
ATOM 10557 C CA . GLU E 1 273 ? 23.510 -5.218 -77.623 1.00 42.80 274 GLU E CA 1
ATOM 10558 C C . GLU E 1 273 ? 24.603 -4.230 -78.011 1.00 40.95 274 GLU E C 1
ATOM 10559 O O . GLU E 1 273 ? 25.049 -3.443 -77.179 1.00 35.37 274 GLU E O 1
ATOM 10565 N N . ALA E 1 274 ? 25.022 -4.257 -79.271 1.00 35.14 275 ALA E N 1
ATOM 10566 C CA . ALA E 1 274 ? 26.071 -3.349 -79.725 1.00 38.30 275 ALA E CA 1
ATOM 10567 C C . ALA E 1 274 ? 25.568 -1.910 -79.735 1.00 36.40 275 ALA E C 1
ATOM 10568 O O . ALA E 1 274 ? 26.315 -0.985 -79.420 1.00 33.29 275 ALA E O 1
ATOM 10570 N N . LEU E 1 275 ? 24.300 -1.719 -80.085 1.00 34.47 276 LEU E N 1
ATOM 10571 C CA . LEU E 1 275 ? 23.695 -0.392 -79.995 1.00 34.82 276 LEU E CA 1
ATOM 10572 C C . LEU E 1 275 ? 23.696 0.143 -78.568 1.00 36.93 276 LEU E C 1
ATOM 10573 O O . LEU E 1 275 ? 24.024 1.309 -78.346 1.00 35.95 276 LEU E O 1
ATOM 10578 N N . ASN E 1 276 ? 23.322 -0.692 -77.603 1.00 37.87 277 ASN E N 1
ATOM 10579 C CA . ASN E 1 276 ? 23.296 -0.235 -76.222 1.00 34.42 277 ASN E CA 1
ATOM 10580 C C . ASN E 1 276 ? 24.692 0.048 -75.687 1.00 29.58 277 ASN E C 1
ATOM 10581 O O . ASN E 1 276 ? 24.861 0.921 -74.836 1.00 32.98 277 ASN E O 1
ATOM 10586 N N . GLN E 1 277 ? 25.692 -0.688 -76.156 1.00 29.25 278 GLN E N 1
ATOM 10587 C CA . GLN E 1 277 ? 27.042 -0.384 -75.711 1.00 33.19 278 GLN E CA 1
ATOM 10588 C C . GLN E 1 277 ? 27.505 0.964 -76.282 1.00 32.24 278 GLN E C 1
ATOM 10589 O O . GLN E 1 277 ? 28.141 1.741 -75.573 1.00 28.44 278 GLN E O 1
ATOM 10595 N N . LYS E 1 278 ? 27.154 1.265 -77.533 1.00 32.13 279 LYS E N 1
ATOM 10596 C CA . LYS E 1 278 ? 27.460 2.581 -78.103 1.00 30.77 279 LYS E CA 1
ATOM 10597 C C . LYS E 1 278 ? 26.721 3.675 -77.331 1.00 28.56 279 LYS E C 1
ATOM 10598 O O . LYS E 1 278 ? 27.255 4.758 -77.096 1.00 32.74 279 LYS E O 1
ATOM 10604 N N . GLU E 1 279 ? 25.491 3.397 -76.923 1.00 30.98 280 GLU E N 1
ATOM 10605 C CA . GLU E 1 279 ? 24.750 4.371 -76.124 1.00 30.36 280 GLU E CA 1
ATOM 10606 C C . GLU E 1 279 ? 25.365 4.534 -74.731 1.00 24.68 280 GLU E C 1
ATOM 10607 O O . GLU E 1 279 ? 25.338 5.624 -74.159 1.00 24.79 280 GLU E O 1
ATOM 10613 N N . ARG E 1 280 ? 25.909 3.463 -74.172 1.00 24.45 281 ARG E N 1
ATOM 10614 C CA . ARG E 1 280 ? 26.695 3.622 -72.939 1.00 24.65 281 ARG E CA 1
ATOM 10615 C C . ARG E 1 280 ? 27.871 4.580 -73.163 1.00 24.17 281 ARG E C 1
ATOM 10616 O O . ARG E 1 280 ? 28.065 5.524 -72.387 1.00 26.71 281 ARG E O 1
ATOM 10624 N N . GLU E 1 281 ? 28.651 4.340 -74.215 1.00 22.25 282 GLU E N 1
ATOM 10625 C CA . GLU E 1 281 ? 29.834 5.164 -74.486 1.00 27.74 282 GLU E CA 1
ATOM 10626 C C . GLU E 1 281 ? 29.454 6.633 -74.640 1.00 24.66 282 GLU E C 1
ATOM 10627 O O . GLU E 1 281 ? 30.034 7.499 -73.979 1.00 26.62 282 GLU E O 1
ATOM 10633 N N . HIS E 1 282 ? 28.462 6.894 -75.492 1.00 25.04 283 HIS E N 1
ATOM 10634 C CA . HIS E 1 282 ? 28.040 8.261 -75.800 1.00 23.53 283 HIS E CA 1
ATOM 10635 C C . HIS E 1 282 ? 27.409 8.968 -74.598 1.00 28.60 283 HIS E C 1
ATOM 10636 O O . HIS E 1 282 ? 27.669 10.149 -74.379 1.00 35.14 283 HIS E O 1
ATOM 10643 N N . LEU E 1 283 ? 26.572 8.263 -73.835 1.00 27.35 284 LEU E N 1
ATOM 10644 C CA . LEU E 1 283 ? 25.962 8.855 -72.642 1.00 26.29 284 LEU E CA 1
ATOM 10645 C C . LEU E 1 283 ? 27.045 9.261 -71.642 1.00 26.35 284 LEU E C 1
ATOM 10646 O O . LEU E 1 283 ? 27.055 10.385 -71.147 1.00 27.10 284 LEU E O 1
ATOM 10651 N N . LEU E 1 284 ? 27.956 8.340 -71.348 1.00 22.07 285 LEU E N 1
ATOM 10652 C CA . LEU E 1 284 ? 29.026 8.602 -70.387 1.00 25.28 285 LEU E CA 1
ATOM 10653 C C . LEU E 1 284 ? 30.003 9.670 -70.878 1.00 28.35 285 LEU E C 1
ATOM 10654 O O . LEU E 1 284 ? 30.593 10.394 -70.075 1.00 25.23 285 LEU E O 1
ATOM 10659 N N . ALA E 1 285 ? 30.176 9.758 -72.193 1.00 24.44 286 ALA E N 1
ATOM 10660 C CA . ALA E 1 285 ? 31.112 10.720 -72.779 1.00 27.68 286 ALA E CA 1
ATOM 10661 C C . ALA E 1 285 ? 30.665 12.143 -72.505 1.00 25.01 286 ALA E C 1
ATOM 10662 O O . ALA E 1 285 ? 31.488 13.034 -72.307 1.00 28.89 286 ALA E O 1
ATOM 10664 N N . ALA E 1 286 ? 29.352 12.336 -72.490 1.00 22.54 287 ALA E N 1
ATOM 10665 C CA . ALA E 1 286 ? 28.738 13.636 -72.232 1.00 28.40 287 ALA E CA 1
ATOM 10666 C C . ALA E 1 286 ? 29.053 14.168 -70.826 1.00 33.99 287 ALA E C 1
ATOM 10667 O O . ALA E 1 286 ? 28.991 15.374 -70.579 1.00 33.54 287 ALA E O 1
ATOM 10669 N N . GLY E 1 287 ? 29.383 13.263 -69.911 1.00 29.83 288 GLY E N 1
ATOM 10670 C CA . GLY E 1 287 ? 29.893 13.650 -68.609 1.00 29.76 288 GLY E CA 1
ATOM 10671 C C . GLY E 1 287 ? 28.884 14.137 -67.579 1.00 26.59 288 GLY E C 1
ATOM 10672 O O . GLY E 1 287 ? 29.278 14.572 -66.500 1.00 31.72 288 GLY E O 1
ATOM 10673 N N . LYS E 1 288 ? 27.595 14.084 -67.897 1.00 26.93 289 LYS E N 1
ATOM 10674 C CA . LYS E 1 288 ? 26.574 14.448 -66.919 1.00 25.89 289 LYS E CA 1
ATOM 10675 C C . LYS E 1 288 ? 26.329 13.309 -65.927 1.00 28.39 289 LYS E C 1
ATOM 10676 O O . LYS E 1 288 ? 26.166 13.539 -64.730 1.00 25.56 289 LYS E O 1
ATOM 10682 N N . SER E 1 289 ? 26.264 12.087 -66.441 1.00 22.50 290 SER E N 1
ATOM 10683 C CA . SER E 1 289 ? 26.203 10.888 -65.612 1.00 23.56 290 SER E CA 1
ATOM 10684 C C . SER E 1 289 ? 27.559 10.196 -65.554 1.00 22.07 290 SER E C 1
ATOM 10685 O O . SER E 1 289 ? 28.248 10.072 -66.565 1.00 24.70 290 SER E O 1
ATOM 10688 N N . ARG E 1 290 ? 27.927 9.704 -64.373 1.00 17.93 291 ARG E N 1
ATOM 10689 C CA . ARG E 1 290 ? 29.171 8.965 -64.226 1.00 23.28 291 ARG E CA 1
ATOM 10690 C C . ARG E 1 290 ? 28.915 7.504 -63.903 1.00 18.67 291 ARG E C 1
ATOM 10691 O O . ARG E 1 290 ? 28.023 7.165 -63.127 1.00 20.64 291 ARG E O 1
ATOM 10699 N N . LEU E 1 291 ? 29.716 6.650 -64.519 1.00 18.89 292 LEU E N 1
ATOM 10700 C CA . LEU E 1 291 ? 29.602 5.218 -64.339 1.00 25.81 292 LEU E CA 1
ATOM 10701 C C . LEU E 1 291 ? 30.063 4.753 -62.955 1.00 26.70 292 LEU E C 1
ATOM 10702 O O . LEU E 1 291 ? 31.181 5.028 -62.526 1.00 23.44 292 LEU E O 1
ATOM 10707 N N . VAL E 1 292 ? 29.194 4.029 -62.267 1.00 20.40 293 VAL E N 1
ATOM 10708 C CA . VAL E 1 292 ? 29.587 3.323 -61.056 1.00 26.01 293 VAL E CA 1
ATOM 10709 C C . VAL E 1 292 ? 29.679 1.838 -61.393 1.00 28.36 293 VAL E C 1
ATOM 10710 O O . VAL E 1 292 ? 28.701 1.236 -61.831 1.00 22.23 293 VAL E O 1
ATOM 10714 N N . SER E 1 293 ? 30.860 1.259 -61.213 1.00 22.51 294 SER E N 1
ATOM 10715 C CA . SER E 1 293 ? 31.079 -0.142 -61.554 1.00 24.71 294 SER E CA 1
ATOM 10716 C C . SER E 1 293 ? 31.096 -1.005 -60.297 1.00 26.86 294 SER E C 1
ATOM 10717 O O . SER E 1 293 ? 31.588 -0.581 -59.250 1.00 29.06 294 SER E O 1
ATOM 10720 N N . LEU E 1 294 ? 30.544 -2.208 -60.389 1.00 25.04 295 LEU E N 1
ATOM 10721 C CA . LEU E 1 294 ? 30.487 -3.092 -59.238 1.00 26.18 295 LEU E CA 1
ATOM 10722 C C . LEU E 1 294 ? 31.504 -4.219 -59.326 1.00 29.54 295 LEU E C 1
ATOM 10723 O O . LEU E 1 294 ? 31.725 -4.804 -60.391 1.00 29.15 295 LEU E O 1
ATOM 10728 N N . SER E 1 295 ? 32.122 -4.526 -58.196 1.00 30.46 296 SER E N 1
ATOM 10729 C CA . SER E 1 295 ? 33.020 -5.669 -58.123 1.00 33.96 296 SER E CA 1
ATOM 10730 C C . SER E 1 295 ? 32.228 -6.964 -58.303 1.00 36.94 296 SER E C 1
ATOM 10731 O O . SER E 1 295 ? 30.997 -6.943 -58.412 1.00 34.02 296 SER E O 1
ATOM 10734 N N . ALA E 1 296 ? 32.940 -8.085 -58.336 1.00 39.09 297 ALA E N 1
ATOM 10735 C CA . ALA E 1 296 ? 32.318 -9.400 -58.424 1.00 41.30 297 ALA E CA 1
ATOM 10736 C C . ALA E 1 296 ? 31.415 -9.643 -57.223 1.00 51.81 297 ALA E C 1
ATOM 10737 O O . ALA E 1 296 ? 30.339 -10.246 -57.334 1.00 57.82 297 ALA E O 1
ATOM 10739 N N . GLU E 1 297 ? 31.864 -9.161 -56.071 1.00 45.19 298 GLU E N 1
ATOM 10740 C CA . GLU E 1 297 ? 31.124 -9.315 -54.834 1.00 47.59 298 GLU E CA 1
ATOM 10741 C C . GLU E 1 297 ? 29.859 -8.458 -54.841 1.00 48.11 298 GLU E C 1
ATOM 10742 O O . GLU E 1 297 ? 28.747 -8.965 -54.624 1.00 38.89 298 GLU E O 1
ATOM 10748 N N . GLU E 1 298 ? 30.038 -7.158 -55.086 1.00 44.90 299 GLU E N 1
ATOM 10749 C CA . GLU E 1 298 ? 28.930 -6.207 -55.105 1.00 38.94 299 GLU E CA 1
ATOM 10750 C C . GLU E 1 298 ? 27.813 -6.672 -56.035 1.00 43.82 299 GLU E C 1
ATOM 10751 O O . GLU E 1 298 ? 26.636 -6.462 -55.749 1.00 45.33 299 GLU E O 1
ATOM 10757 N N . HIS E 1 299 ? 28.177 -7.300 -57.149 1.00 46.02 300 HIS E N 1
ATOM 10758 C CA . HIS E 1 299 ? 27.172 -7.784 -58.090 1.00 53.96 300 HIS E CA 1
ATOM 10759 C C . HIS E 1 299 ? 26.307 -8.870 -57.457 1.00 55.55 300 HIS E C 1
ATOM 10760 O O . HIS E 1 299 ? 25.088 -8.892 -57.632 1.00 44.02 300 HIS E O 1
ATOM 10767 N N . GLU E 1 300 ? 26.940 -9.769 -56.714 1.00 60.52 301 GLU E N 1
ATOM 10768 C CA . GLU E 1 300 ? 26.204 -10.849 -56.081 1.00 66.96 301 GLU E CA 1
ATOM 10769 C C . GLU E 1 300 ? 25.264 -10.325 -54.998 1.00 62.17 301 GLU E C 1
ATOM 10770 O O . GLU E 1 300 ? 24.204 -10.905 -54.776 1.00 61.65 301 GLU E O 1
ATOM 10776 N N . ALA E 1 301 ? 25.643 -9.222 -54.354 1.00 57.61 302 ALA E N 1
ATOM 10777 C CA . ALA E 1 301 ? 24.784 -8.559 -53.370 1.00 52.33 302 ALA E CA 1
ATOM 10778 C C . ALA E 1 301 ? 23.446 -8.147 -53.982 1.00 51.29 302 ALA E C 1
ATOM 10779 O O . ALA E 1 301 ? 22.378 -8.395 -53.413 1.00 52.43 302 ALA E O 1
ATOM 10781 N N . TRP E 1 302 ? 23.512 -7.501 -55.139 1.00 49.92 303 TRP E N 1
ATOM 10782 C CA . TRP E 1 302 ? 22.309 -7.127 -55.865 1.00 51.72 303 TRP E CA 1
ATOM 10783 C C . TRP E 1 302 ? 21.537 -8.378 -56.314 1.00 53.30 303 TRP E C 1
ATOM 10784 O O . TRP E 1 302 ? 20.315 -8.444 -56.171 1.00 48.27 303 TRP E O 1
ATOM 10795 N N . ARG E 1 303 ? 22.262 -9.370 -56.830 1.00 52.58 304 ARG E N 1
ATOM 10796 C CA . ARG E 1 303 ? 21.677 -10.658 -57.210 1.00 55.18 304 ARG E CA 1
ATOM 10797 C C . ARG E 1 303 ? 21.057 -11.357 -56.001 1.00 59.71 304 ARG E C 1
ATOM 10798 O O . ARG E 1 303 ? 19.983 -11.959 -56.097 1.00 61.01 304 ARG E O 1
ATOM 10800 N N . ASN E 1 304 ? 21.747 -11.254 -54.867 1.00 56.74 305 ASN E N 1
ATOM 10801 C CA . ASN E 1 304 ? 21.286 -11.800 -53.593 1.00 55.71 305 ASN E CA 1
ATOM 10802 C C . ASN E 1 304 ? 19.949 -11.160 -53.223 1.00 55.08 305 ASN E C 1
ATOM 10803 O O . ASN E 1 304 ? 18.973 -11.860 -52.920 1.00 58.41 305 ASN E O 1
ATOM 10808 N N . ALA E 1 305 ? 19.899 -9.835 -53.260 1.00 56.02 306 ALA E N 1
ATOM 10809 C CA . ALA E 1 305 ? 18.668 -9.120 -52.978 1.00 49.78 306 ALA E CA 1
ATOM 10810 C C . ALA E 1 305 ? 17.601 -9.466 -54.012 1.00 49.14 306 ALA E C 1
ATOM 10811 O O . ALA E 1 305 ? 16.412 -9.297 -53.757 1.00 56.21 306 ALA E O 1
ATOM 10813 N N . PRO F 1 27 ? 51.732 62.093 -56.961 1.00 49.47 28 PRO F N 1
ATOM 10814 C CA . PRO F 1 27 ? 51.899 60.817 -56.262 1.00 51.58 28 PRO F CA 1
ATOM 10815 C C . PRO F 1 27 ? 53.138 60.068 -56.728 1.00 52.03 28 PRO F C 1
ATOM 10816 O O . PRO F 1 27 ? 53.576 60.265 -57.863 1.00 55.88 28 PRO F O 1
ATOM 10820 N N . VAL F 1 28 ? 53.704 59.226 -55.873 1.00 49.85 29 VAL F N 1
ATOM 10821 C CA . VAL F 1 28 ? 54.706 58.284 -56.353 1.00 51.47 29 VAL F CA 1
ATOM 10822 C C . VAL F 1 28 ? 53.955 57.036 -56.814 1.00 43.74 29 VAL F C 1
ATOM 10823 O O . VAL F 1 28 ? 52.994 56.587 -56.177 1.00 41.40 29 VAL F O 1
ATOM 10827 N N . VAL F 1 29 ? 54.366 56.513 -57.958 1.00 33.83 30 VAL F N 1
ATOM 10828 C CA . VAL F 1 29 ? 53.587 55.484 -58.620 1.00 35.18 30 VAL F CA 1
ATOM 10829 C C . VAL F 1 29 ? 54.267 54.145 -58.423 1.00 31.31 30 VAL F C 1
ATOM 10830 O O . VAL F 1 29 ? 55.465 54.010 -58.649 1.00 40.16 30 VAL F O 1
ATOM 10834 N N . ILE F 1 30 ? 53.512 53.161 -57.951 1.00 30.96 31 ILE F N 1
ATOM 10835 C CA . ILE F 1 30 ? 54.074 51.834 -57.709 1.00 30.20 31 ILE F CA 1
ATOM 10836 C C . ILE F 1 30 ? 53.360 50.806 -58.571 1.00 26.82 31 ILE F C 1
ATOM 10837 O O . ILE F 1 30 ? 52.221 50.440 -58.302 1.00 31.58 31 ILE F O 1
ATOM 10842 N N . LYS F 1 31 ? 54.032 50.376 -59.630 1.00 26.51 32 LYS F N 1
ATOM 10843 C CA . LYS F 1 31 ? 53.574 49.264 -60.444 1.00 25.65 32 LYS F CA 1
ATOM 10844 C C . LYS F 1 31 ? 54.027 47.970 -59.787 1.00 28.06 32 LYS F C 1
ATOM 10845 O O . LYS F 1 31 ? 55.212 47.780 -59.543 1.00 26.12 32 LYS F O 1
ATOM 10851 N N . PHE F 1 32 ? 53.085 47.086 -59.484 1.00 30.90 33 PHE F N 1
ATOM 10852 C CA . PHE F 1 32 ? 53.421 45.827 -58.830 1.00 25.86 33 PHE F CA 1
ATOM 10853 C C . PHE F 1 32 ? 53.060 44.710 -59.809 1.00 22.32 33 PHE F C 1
ATOM 10854 O O . PHE F 1 32 ? 51.900 44.525 -60.167 1.00 23.31 33 PHE F O 1
ATOM 10862 N N . SER F 1 33 ? 54.084 43.991 -60.259 1.00 23.96 34 SER F N 1
ATOM 10863 C CA . SER F 1 33 ? 53.927 42.943 -61.262 1.00 27.65 34 SER F CA 1
ATOM 10864 C C . SER F 1 33 ? 54.151 41.577 -60.634 1.00 25.01 34 SER F C 1
ATOM 10865 O O . SER F 1 33 ? 55.092 41.394 -59.872 1.00 22.73 34 SER F O 1
ATOM 10868 N N . HIS F 1 34 ? 53.281 40.620 -60.939 1.00 21.12 35 HIS F N 1
ATOM 10869 C CA . HIS F 1 34 ? 53.541 39.241 -60.542 1.00 19.44 35 HIS F CA 1
ATOM 10870 C C . HIS F 1 34 ? 52.891 38.258 -61.517 1.00 19.40 35 HIS F C 1
ATOM 10871 O O . HIS F 1 34 ? 52.090 38.650 -62.369 1.00 25.06 35 HIS F O 1
ATOM 10878 N N . VAL F 1 35 ? 53.258 36.986 -61.389 1.00 24.60 36 VAL F N 1
ATOM 10879 C CA . VAL F 1 35 ? 52.960 35.988 -62.409 1.00 18.75 36 VAL F CA 1
ATOM 10880 C C . VAL F 1 35 ? 51.746 35.108 -62.108 1.00 27.65 36 VAL F C 1
ATOM 10881 O O . VAL F 1 35 ? 51.373 34.266 -62.919 1.00 23.57 36 VAL F O 1
ATOM 10885 N N . VAL F 1 36 ? 51.121 35.287 -60.953 1.00 22.62 37 VAL F N 1
ATOM 10886 C CA . VAL F 1 36 ? 49.966 34.447 -60.625 1.00 20.77 37 VAL F CA 1
ATOM 10887 C C . VAL F 1 36 ? 48.689 35.289 -60.625 1.00 24.02 37 VAL F C 1
ATOM 10888 O O . VAL F 1 36 ? 48.743 36.479 -60.914 1.00 21.95 37 VAL F O 1
ATOM 10892 N N . SER F 1 37 ? 47.540 34.674 -60.340 1.00 23.11 38 SER F N 1
ATOM 10893 C CA . SER F 1 37 ? 46.267 35.399 -60.419 1.00 25.47 38 SER F CA 1
ATOM 10894 C C . SER F 1 37 ? 45.932 36.149 -59.121 1.00 19.29 38 SER F C 1
ATOM 10895 O O . SER F 1 37 ? 46.640 36.017 -58.115 1.00 22.78 38 SER F O 1
ATOM 10898 N N . ASP F 1 38 ? 44.846 36.925 -59.155 1.00 28.40 39 ASP F N 1
ATOM 10899 C CA . ASP F 1 38 ? 44.420 37.765 -58.029 1.00 28.83 39 ASP F CA 1
ATOM 10900 C C . ASP F 1 38 ? 43.992 36.985 -56.788 1.00 32.26 39 ASP F C 1
ATOM 10901 O O . ASP F 1 38 ? 44.132 37.476 -55.659 1.00 29.98 39 ASP F O 1
ATOM 10906 N N . ASP F 1 39 ? 43.439 35.793 -56.995 1.00 24.88 40 ASP F N 1
ATOM 10907 C CA . ASP F 1 39 ? 42.920 34.988 -55.892 1.00 27.82 40 ASP F CA 1
ATOM 10908 C C . ASP F 1 39 ? 43.968 33.990 -55.401 1.00 27.79 40 ASP F C 1
ATOM 10909 O O . ASP F 1 39 ? 43.768 32.774 -55.442 1.00 32.91 40 ASP F O 1
ATOM 10914 N N . THR F 1 40 ? 45.096 34.522 -54.948 1.00 25.53 41 THR F N 1
ATOM 10915 C CA . THR F 1 40 ? 46.228 33.734 -54.489 1.00 22.59 41 THR F CA 1
ATOM 10916 C C . THR F 1 40 ? 46.802 34.438 -53.263 1.00 24.82 41 THR F C 1
ATOM 10917 O O . THR F 1 40 ? 46.513 35.615 -53.055 1.00 24.14 41 THR F O 1
ATOM 10921 N N . PRO F 1 41 ? 47.638 33.746 -52.468 1.00 20.94 42 PRO F N 1
ATOM 10922 C CA . PRO F 1 41 ? 48.257 34.504 -51.373 1.00 16.73 42 PRO F CA 1
ATOM 10923 C C . PRO F 1 41 ? 48.992 35.757 -51.864 1.00 22.61 42 PRO F C 1
ATOM 10924 O O . PRO F 1 41 ? 48.870 36.836 -51.269 1.00 23.57 42 PRO F O 1
ATOM 10928 N N . LYS F 1 42 ? 49.739 35.633 -52.952 1.00 24.23 43 LYS F N 1
ATOM 10929 C CA . LYS F 1 42 ? 50.509 36.782 -53.422 1.00 23.91 43 LYS F CA 1
ATOM 10930 C C . LYS F 1 42 ? 49.603 37.816 -54.059 1.00 26.77 43 LYS F C 1
ATOM 10931 O O . LYS F 1 42 ? 49.739 39.009 -53.787 1.00 24.38 43 LYS F O 1
ATOM 10937 N N . GLY F 1 43 ? 48.672 37.357 -54.893 1.00 22.72 44 GLY F N 1
ATOM 10938 C CA . GLY F 1 43 ? 47.745 38.247 -55.570 1.00 22.82 44 GLY F CA 1
ATOM 10939 C C . GLY F 1 43 ? 46.927 39.059 -54.575 1.00 23.93 44 GLY F C 1
ATOM 10940 O O . GLY F 1 43 ? 46.708 40.252 -54.768 1.00 25.23 44 GLY F O 1
ATOM 10941 N N . LYS F 1 44 ? 46.483 38.412 -53.503 1.00 27.70 45 LYS F N 1
ATOM 10942 C CA . LYS F 1 44 ? 45.703 39.088 -52.463 1.00 28.04 45 LYS F CA 1
ATOM 10943 C C . LYS F 1 44 ? 46.534 40.102 -51.690 1.00 28.32 45 LYS F C 1
ATOM 10944 O O . LYS F 1 44 ? 46.038 41.163 -51.304 1.00 26.96 45 LYS F O 1
ATOM 10950 N N . GLY F 1 45 ? 47.796 39.768 -51.438 1.00 26.67 46 GLY F N 1
ATOM 10951 C CA . GLY F 1 45 ? 48.668 40.680 -50.720 1.00 25.52 46 GLY F CA 1
ATOM 10952 C C . GLY F 1 45 ? 48.919 41.937 -51.529 1.00 24.27 46 GLY F C 1
ATOM 10953 O O . GLY F 1 45 ? 48.907 43.060 -50.999 1.00 23.50 46 GLY F O 1
ATOM 10954 N N . ALA F 1 46 ? 49.176 41.739 -52.817 1.00 19.79 47 ALA F N 1
ATOM 10955 C CA . ALA F 1 46 ? 49.323 42.844 -53.759 1.00 26.75 47 ALA F CA 1
ATOM 10956 C C . ALA F 1 46 ? 48.129 43.794 -53.701 1.00 30.91 47 ALA F C 1
ATOM 10957 O O . ALA F 1 46 ? 48.300 45.006 -53.559 1.00 28.93 47 ALA F O 1
ATOM 10959 N N . LEU F 1 47 ? 46.922 43.246 -53.784 1.00 28.93 48 LEU F N 1
ATOM 10960 C CA . LEU F 1 47 ? 45.714 44.069 -53.775 1.00 25.27 48 LEU F CA 1
ATOM 10961 C C . LEU F 1 47 ? 45.479 44.735 -52.420 1.00 24.23 48 LEU F C 1
ATOM 10962 O O . LEU F 1 47 ? 45.009 45.873 -52.352 1.00 30.72 48 LEU F O 1
ATOM 10967 N N . LEU F 1 48 ? 45.806 44.029 -51.339 1.00 24.80 49 LEU F N 1
ATOM 10968 C CA . LEU F 1 48 ? 45.644 44.605 -50.004 1.00 25.40 49 LEU F CA 1
ATOM 10969 C C . LEU F 1 48 ? 46.605 45.768 -49.792 1.00 30.95 49 LEU F C 1
ATOM 10970 O O . LEU F 1 48 ? 46.252 46.773 -49.155 1.00 28.07 49 LEU F O 1
ATOM 10975 N N . PHE F 1 49 ? 47.822 45.617 -50.311 1.00 28.29 50 PHE F N 1
ATOM 10976 C CA . PHE F 1 49 ? 48.836 46.655 -50.204 1.00 25.53 50 PHE F CA 1
ATOM 10977 C C . PHE F 1 49 ? 48.359 47.900 -50.928 1.00 27.84 50 PHE F C 1
ATOM 10978 O O . PHE F 1 49 ? 48.486 49.011 -50.416 1.00 28.30 50 PHE F O 1
ATOM 10986 N N . LYS F 1 50 ? 47.801 47.701 -52.118 1.00 29.22 51 LYS F N 1
ATOM 10987 C CA . LYS F 1 50 ? 47.229 48.789 -52.902 1.00 29.07 51 LYS F CA 1
ATOM 10988 C C . LYS F 1 50 ? 46.110 49.480 -52.130 1.00 31.97 51 LYS F C 1
ATOM 10989 O O . LYS F 1 50 ? 46.114 50.704 -51.994 1.00 36.96 51 LYS F O 1
ATOM 10995 N N . LYS F 1 51 ? 45.161 48.696 -51.622 1.00 29.37 52 LYS F N 1
ATOM 10996 C CA . LYS F 1 51 ? 44.041 49.257 -50.869 1.00 34.34 52 LYS F CA 1
ATOM 10997 C C . LYS F 1 51 ? 44.503 50.104 -49.692 1.00 30.22 52 LYS F C 1
ATOM 10998 O O . LYS F 1 51 ? 44.115 51.265 -49.568 1.00 30.40 52 LYS F O 1
ATOM 11004 N N . LEU F 1 52 ? 45.329 49.528 -48.823 1.00 30.00 53 LEU F N 1
ATOM 11005 C CA . LEU F 1 52 ? 45.684 50.221 -47.585 1.00 31.17 53 LEU F CA 1
ATOM 11006 C C . LEU F 1 52 ? 46.553 51.445 -47.874 1.00 34.04 53 LEU F C 1
ATOM 11007 O O . LEU F 1 52 ? 46.367 52.498 -47.261 1.00 37.68 53 LEU F O 1
ATOM 11012 N N . ALA F 1 53 ? 47.473 51.321 -48.826 1.00 34.81 54 ALA F N 1
ATOM 11013 C CA . ALA F 1 53 ? 48.343 52.443 -49.187 1.00 34.34 54 ALA F CA 1
ATOM 11014 C C . ALA F 1 53 ? 47.551 53.624 -49.741 1.00 34.73 54 ALA F C 1
ATOM 11015 O O . ALA F 1 53 ? 47.758 54.762 -49.329 1.00 39.25 54 ALA F O 1
ATOM 11017 N N . GLU F 1 54 ? 46.644 53.355 -50.673 1.00 28.44 55 GLU F N 1
ATOM 11018 C CA . GLU F 1 54 ? 45.880 54.439 -51.284 1.00 36.74 55 GLU F CA 1
ATOM 11019 C C . GLU F 1 54 ? 44.885 55.007 -50.269 1.00 39.21 55 GLU F C 1
ATOM 11020 O O . GLU F 1 54 ? 44.612 56.208 -50.255 1.00 36.66 55 GLU F O 1
ATOM 11026 N N . GLU F 1 55 ? 44.378 54.148 -49.390 1.00 39.07 56 GLU F N 1
ATOM 11027 C CA . GLU F 1 55 ? 43.415 54.564 -48.368 1.00 43.21 56 GLU F CA 1
ATOM 11028 C C . GLU F 1 55 ? 44.044 55.425 -47.269 1.00 40.38 56 GLU F C 1
ATOM 11029 O O . GLU F 1 55 ? 43.431 56.380 -46.777 1.00 40.21 56 GLU F O 1
ATOM 11035 N N . ARG F 1 56 ? 45.276 55.094 -46.901 1.00 38.16 57 ARG F N 1
ATOM 11036 C CA . ARG F 1 56 ? 45.940 55.743 -45.777 1.00 46.68 57 ARG F CA 1
ATOM 11037 C C . ARG F 1 56 ? 46.882 56.864 -46.213 1.00 42.64 57 ARG F C 1
ATOM 11038 O O . ARG F 1 56 ? 47.255 57.713 -45.408 1.00 45.53 57 ARG F O 1
ATOM 11046 N N . LEU F 1 57 ? 47.264 56.862 -47.486 1.00 33.76 58 LEU F N 1
ATOM 11047 C CA . LEU F 1 57 ? 48.128 57.906 -48.032 1.00 36.58 58 LEU F CA 1
ATOM 11048 C C . LEU F 1 57 ? 47.536 58.561 -49.282 1.00 43.21 58 LEU F C 1
ATOM 11049 O O . LEU F 1 57 ? 48.219 58.655 -50.306 1.00 40.35 58 LEU F O 1
ATOM 11054 N N . PRO F 1 58 ? 46.280 59.043 -49.197 1.00 44.10 59 PRO F N 1
ATOM 11055 C CA . PRO F 1 58 ? 45.630 59.559 -50.404 1.00 47.35 59 PRO F CA 1
ATOM 11056 C C . PRO F 1 58 ? 46.344 60.791 -50.966 1.00 49.82 59 PRO F C 1
ATOM 11057 O O . PRO F 1 58 ? 46.553 61.768 -50.247 1.00 52.65 59 PRO F O 1
ATOM 11061 N N . GLY F 1 59 ? 46.724 60.727 -52.237 1.00 47.68 60 GLY F N 1
ATOM 11062 C CA . GLY F 1 59 ? 47.410 61.826 -52.891 1.00 46.03 60 GLY F CA 1
ATOM 11063 C C . GLY F 1 59 ? 48.913 61.633 -52.960 1.00 48.01 60 GLY F C 1
ATOM 11064 O O . GLY F 1 59 ? 49.590 62.232 -53.798 1.00 49.67 60 GLY F O 1
ATOM 11065 N N . LYS F 1 60 ? 49.433 60.780 -52.082 1.00 39.32 61 LYS F N 1
ATOM 11066 C CA . LYS F 1 60 ? 50.873 60.587 -51.940 1.00 37.10 61 LYS F CA 1
ATOM 11067 C C . LYS F 1 60 ? 51.379 59.425 -52.795 1.00 39.10 61 LYS F C 1
ATOM 11068 O O . LYS F 1 60 ? 52.511 59.426 -53.287 1.00 38.32 61 LYS F O 1
ATOM 11074 N N . VAL F 1 61 ? 50.540 58.412 -52.950 1.00 37.20 62 VAL F N 1
ATOM 11075 C CA . VAL F 1 61 ? 50.981 57.191 -53.608 1.00 36.85 62 VAL F CA 1
ATOM 11076 C C . VAL F 1 61 ? 49.820 56.550 -54.354 1.00 33.30 62 VAL F C 1
ATOM 11077 O O . VAL F 1 61 ? 48.675 56.573 -53.896 1.00 32.16 62 VAL F O 1
ATOM 11081 N N . LYS F 1 62 ? 50.109 56.033 -55.539 1.00 35.61 63 LYS F N 1
ATOM 11082 C CA . LYS F 1 62 ? 49.158 55.195 -56.248 1.00 38.24 63 LYS F CA 1
ATOM 11083 C C . LYS F 1 62 ? 49.836 53.854 -56.522 1.00 34.62 63 LYS F C 1
ATOM 11084 O O . LYS F 1 62 ? 51.037 53.794 -56.793 1.00 34.87 63 LYS F O 1
ATOM 11090 N N . VAL F 1 63 ? 49.068 52.776 -56.417 1.00 34.58 64 VAL F N 1
ATOM 11091 C CA . VAL F 1 63 ? 49.598 51.434 -56.654 1.00 33.57 64 VAL F CA 1
ATOM 11092 C C . VAL F 1 63 ? 48.807 50.759 -57.767 1.00 33.65 64 VAL F C 1
ATOM 11093 O O . VAL F 1 63 ? 47.579 50.679 -57.711 1.00 36.79 64 VAL F O 1
ATOM 11097 N N . GLU F 1 64 ? 49.506 50.287 -58.791 1.00 30.56 65 GLU F N 1
ATOM 11098 C CA . GLU F 1 64 ? 48.854 49.550 -59.862 1.00 28.38 65 GLU F CA 1
ATOM 11099 C C . GLU F 1 64 ? 49.341 48.104 -59.835 1.00 26.45 65 GLU F C 1
ATOM 11100 O O . GLU F 1 64 ? 50.540 47.847 -59.915 1.00 26.38 65 GLU F O 1
ATOM 11106 N N . VAL F 1 65 ? 48.406 47.174 -59.699 1.00 27.75 66 VAL F N 1
ATOM 11107 C CA . VAL F 1 65 ? 48.731 45.756 -59.596 1.00 31.29 66 VAL F CA 1
ATOM 11108 C C . VAL F 1 65 ? 48.530 45.063 -60.940 1.00 29.59 66 VAL F C 1
ATOM 11109 O O . VAL F 1 65 ? 47.486 45.222 -61.584 1.00 26.52 66 VAL F O 1
ATOM 11113 N N . TYR F 1 66 ? 49.538 44.302 -61.358 1.00 24.88 67 TYR F N 1
ATOM 11114 C CA . TYR F 1 66 ? 49.520 43.616 -62.643 1.00 29.11 67 TYR F CA 1
ATOM 11115 C C . TYR F 1 66 ? 49.718 42.122 -62.448 1.00 25.31 67 TYR F C 1
ATOM 11116 O O . TYR F 1 66 ? 50.854 41.650 -62.454 1.00 26.70 67 TYR F O 1
ATOM 11125 N N . PRO F 1 67 ? 48.615 41.370 -62.299 1.00 28.66 68 PRO F N 1
ATOM 11126 C CA . PRO F 1 67 ? 48.669 39.911 -62.124 1.00 25.70 68 PRO F CA 1
ATOM 11127 C C . PRO F 1 67 ? 49.002 39.173 -63.410 1.00 26.01 68 PRO F C 1
ATOM 11128 O O . PRO F 1 67 ? 49.068 39.788 -64.475 1.00 27.66 68 PRO F O 1
ATOM 11132 N N . ASN F 1 68 ? 49.214 37.864 -63.296 1.00 24.01 69 ASN F N 1
ATOM 11133 C CA . ASN F 1 68 ? 49.257 36.985 -64.462 1.00 27.85 69 ASN F CA 1
ATOM 11134 C C . ASN F 1 68 ? 50.259 37.385 -65.533 1.00 27.37 69 ASN F C 1
ATOM 11135 O O . ASN F 1 68 ? 49.994 37.187 -66.708 1.00 24.55 69 ASN F O 1
ATOM 11140 N N . SER F 1 69 ? 51.393 37.949 -65.130 1.00 28.20 70 SER F N 1
ATOM 11141 C CA . SER F 1 69 ? 52.426 38.339 -66.085 1.00 28.59 70 SER F CA 1
ATOM 11142 C C . SER F 1 69 ? 51.897 39.331 -67.134 1.00 32.17 70 SER F C 1
ATOM 11143 O O . SER F 1 69 ? 52.412 39.384 -68.257 1.00 34.77 70 SER F O 1
ATOM 11146 N N . THR F 1 70 ? 50.875 40.113 -66.782 1.00 29.33 71 THR F N 1
ATOM 11147 C CA . THR F 1 70 ? 50.309 41.069 -67.740 1.00 34.53 71 THR F CA 1
ATOM 11148 C C . THR F 1 70 ? 51.258 42.238 -67.980 1.00 37.91 71 THR F C 1
ATOM 11149 O O . THR F 1 70 ? 51.088 42.994 -68.934 1.00 44.95 71 THR F O 1
ATOM 11153 N N . LEU F 1 71 ? 52.250 42.392 -67.109 1.00 32.77 72 LEU F N 1
ATOM 11154 C CA . LEU F 1 71 ? 53.298 43.390 -67.318 1.00 31.83 72 LEU F CA 1
ATOM 11155 C C . LEU F 1 71 ? 54.602 42.667 -67.639 1.00 32.38 72 LEU F C 1
ATOM 11156 O O . LEU F 1 71 ? 55.077 42.696 -68.775 1.00 36.39 72 LEU F O 1
ATOM 11161 N N . PHE F 1 72 ? 55.166 42.000 -66.633 1.00 28.11 73 PHE F N 1
ATOM 11162 C CA . PHE F 1 72 ? 56.372 41.199 -66.810 1.00 27.18 73 PHE F CA 1
ATOM 11163 C C . PHE F 1 72 ? 56.186 39.784 -66.275 1.00 30.24 73 PHE F C 1
ATOM 11164 O O . PHE F 1 72 ? 55.377 39.562 -65.378 1.00 29.65 73 PHE F O 1
ATOM 11172 N N . GLY F 1 73 ? 56.933 38.835 -66.837 1.00 30.40 74 GLY F N 1
ATOM 11173 C CA . GLY F 1 73 ? 56.898 37.443 -66.406 1.00 24.66 74 GLY F CA 1
ATOM 11174 C C . GLY F 1 73 ? 58.173 37.039 -65.682 1.00 23.01 74 GLY F C 1
ATOM 11175 O O . GLY F 1 73 ? 59.031 37.879 -65.438 1.00 26.21 74 GLY F O 1
ATOM 11176 N N . ASP F 1 74 ? 58.285 35.757 -65.332 1.00 27.65 75 ASP F N 1
ATOM 11177 C CA . ASP F 1 74 ? 59.464 35.222 -64.642 1.00 27.26 75 ASP F CA 1
ATOM 11178 C C . ASP F 1 74 ? 60.768 35.627 -65.313 1.00 26.16 75 ASP F C 1
ATOM 11179 O O . ASP F 1 74 ? 61.713 36.055 -64.656 1.00 26.98 75 ASP F O 1
ATOM 11184 N N . ALA F 1 75 ? 60.810 35.463 -66.633 1.00 22.62 76 ALA F N 1
ATOM 11185 C CA . ALA F 1 75 ? 62.048 35.605 -67.386 1.00 26.55 76 ALA F CA 1
ATOM 11186 C C . ALA F 1 75 ? 62.596 37.030 -67.386 1.00 31.73 76 ALA F C 1
ATOM 11187 O O . ALA F 1 75 ? 63.809 37.228 -67.451 1.00 36.03 76 ALA F O 1
ATOM 11189 N N . ASP F 1 76 ? 61.715 38.025 -67.308 1.00 30.60 77 ASP F N 1
ATOM 11190 C CA . ASP F 1 76 ? 62.155 39.401 -67.517 1.00 30.88 77 ASP F CA 1
ATOM 11191 C C . ASP F 1 76 ? 61.810 40.378 -66.387 1.00 32.07 77 ASP F C 1
ATOM 11192 O O . ASP F 1 76 ? 62.175 41.553 -66.458 1.00 31.87 77 ASP F O 1
ATOM 11197 N N . GLU F 1 77 ? 61.140 39.908 -65.336 1.00 30.09 78 GLU F N 1
ATOM 11198 C CA . GLU F 1 77 ? 60.703 40.827 -64.273 1.00 30.98 78 GLU F CA 1
ATOM 11199 C C . GLU F 1 77 ? 61.848 41.488 -63.486 1.00 29.99 78 GLU F C 1
ATOM 11200 O O . GLU F 1 77 ? 61.752 42.665 -63.137 1.00 31.84 78 GLU F O 1
ATOM 11206 N N . ILE F 1 78 ? 62.925 40.758 -63.205 1.00 34.08 79 ILE F N 1
ATOM 11207 C CA . ILE F 1 78 ? 63.962 41.289 -62.314 1.00 29.15 79 ILE F CA 1
ATOM 11208 C C . ILE F 1 78 ? 64.734 42.438 -62.959 1.00 35.10 79 ILE F C 1
ATOM 11209 O O . ILE F 1 78 ? 65.008 43.451 -62.315 1.00 32.13 79 ILE F O 1
ATOM 11214 N N . GLU F 1 79 ? 65.099 42.280 -64.228 1.00 31.50 80 GLU F N 1
ATOM 11215 C CA . GLU F 1 79 ? 65.811 43.347 -64.910 1.00 31.07 80 GLU F CA 1
ATOM 11216 C C . GLU F 1 79 ? 64.866 44.520 -65.171 1.00 35.27 80 GLU F C 1
ATOM 11217 O O . GLU F 1 79 ? 65.291 45.671 -65.172 1.00 34.27 80 GLU F O 1
ATOM 11223 N N . ALA F 1 80 ? 63.580 44.234 -65.358 1.00 34.78 81 ALA F N 1
ATOM 11224 C CA . ALA F 1 80 ? 62.580 45.294 -65.445 1.00 35.13 81 ALA F CA 1
ATOM 11225 C C . ALA F 1 80 ? 62.537 46.124 -64.154 1.00 35.44 81 ALA F C 1
ATOM 11226 O O . ALA F 1 80 ? 62.434 47.352 -64.199 1.00 35.45 81 ALA F O 1
ATOM 11228 N N . LEU F 1 81 ? 62.603 45.454 -63.004 1.00 28.35 82 LEU F N 1
ATOM 11229 C CA . LEU F 1 81 ? 62.588 46.152 -61.713 1.00 29.21 82 LEU F CA 1
ATOM 11230 C C . LEU F 1 81 ? 63.823 47.024 -61.526 1.00 33.15 82 LEU F C 1
ATOM 11231 O O . LEU F 1 81 ? 63.726 48.164 -61.074 1.00 35.37 82 LEU F O 1
ATOM 11236 N N . ARG F 1 82 ? 64.984 46.481 -61.867 1.00 33.45 83 ARG F N 1
ATOM 11237 C CA . ARG F 1 82 ? 66.235 47.218 -61.743 1.00 34.46 83 ARG F CA 1
ATOM 11238 C C . ARG F 1 82 ? 66.304 48.413 -62.694 1.00 40.02 83 ARG F C 1
ATOM 11239 O O . ARG F 1 82 ? 67.018 49.378 -62.433 1.00 41.30 83 ARG F O 1
ATOM 11247 N N . ALA F 1 83 ? 65.565 48.352 -63.796 1.00 39.36 84 ALA F N 1
ATOM 11248 C CA . ALA F 1 83 ? 65.533 49.465 -64.740 1.00 44.74 84 ALA F CA 1
ATOM 11249 C C . ALA F 1 83 ? 64.377 50.411 -64.420 1.00 45.49 84 ALA F C 1
ATOM 11250 O O . ALA F 1 83 ? 64.110 51.365 -65.154 1.00 48.33 84 ALA F O 1
ATOM 11252 N N . ASN F 1 84 ? 63.705 50.132 -63.308 1.00 39.14 85 ASN F N 1
ATOM 11253 C CA . ASN F 1 84 ? 62.548 50.892 -62.852 1.00 35.57 85 ASN F CA 1
ATOM 11254 C C . ASN F 1 84 ? 61.433 50.970 -63.886 1.00 37.63 85 ASN F C 1
ATOM 11255 O O . ASN F 1 84 ? 60.779 52.003 -64.028 1.00 38.83 85 ASN F O 1
ATOM 11260 N N . LYS F 1 85 ? 61.223 49.879 -64.614 1.00 39.67 86 LYS F N 1
ATOM 11261 C CA . LYS F 1 85 ? 60.054 49.761 -65.473 1.00 42.40 86 LYS F CA 1
ATOM 11262 C C . LYS F 1 85 ? 58.887 49.298 -64.610 1.00 41.68 86 LYS F C 1
ATOM 11263 O O . LYS F 1 85 ? 57.718 49.510 -64.936 1.00 38.06 86 LYS F O 1
ATOM 11269 N N . VAL F 1 86 ? 59.233 48.659 -63.500 1.00 36.48 87 VAL F N 1
ATOM 11270 C CA . VAL F 1 86 ? 58.267 48.211 -62.512 1.00 33.35 87 VAL F CA 1
ATOM 11271 C C . VAL F 1 86 ? 58.890 48.545 -61.151 1.00 29.60 87 VAL F C 1
ATOM 11272 O O . VAL F 1 86 ? 60.101 48.741 -61.065 1.00 28.96 87 VAL F O 1
ATOM 11276 N N . GLN F 1 87 ? 58.079 48.670 -60.103 1.00 30.44 88 GLN F N 1
ATOM 11277 C CA . GLN F 1 87 ? 58.590 49.172 -58.826 1.00 29.66 88 GLN F CA 1
ATOM 11278 C C . GLN F 1 87 ? 58.518 48.148 -57.712 1.00 33.09 88 GLN F C 1
ATOM 11279 O O . GLN F 1 87 ? 59.180 48.292 -56.687 1.00 30.39 88 GLN F O 1
ATOM 11285 N N . MET F 1 88 ? 57.705 47.120 -57.906 1.00 31.25 89 MET F N 1
ATOM 11286 C CA . MET F 1 88 ? 57.544 46.109 -56.876 1.00 24.93 89 MET F CA 1
ATOM 11287 C C . MET F 1 88 ? 57.283 44.745 -57.487 1.00 26.38 89 MET F C 1
ATOM 11288 O O . MET F 1 88 ? 56.524 44.615 -58.455 1.00 23.70 89 MET F O 1
ATOM 11293 N N . LEU F 1 89 ? 57.945 43.741 -56.924 1.00 24.33 90 LEU F N 1
ATOM 11294 C CA . LEU F 1 89 ? 57.760 42.353 -57.311 1.00 26.10 90 LEU F CA 1
ATOM 11295 C C . LEU F 1 89 ? 57.655 41.525 -56.044 1.00 26.20 90 LEU F C 1
ATOM 11296 O O . LEU F 1 89 ? 58.045 41.984 -54.976 1.00 25.37 90 LEU F O 1
ATOM 11301 N N . ALA F 1 90 ? 57.147 40.300 -56.157 1.00 24.05 91 ALA F N 1
ATOM 11302 C CA . ALA F 1 90 ? 57.243 39.367 -55.041 1.00 21.23 91 ALA F CA 1
ATOM 11303 C C . ALA F 1 90 ? 57.639 38.020 -55.618 1.00 21.53 91 ALA F C 1
ATOM 11304 O O . ALA F 1 90 ? 56.796 37.225 -56.044 1.00 24.26 91 ALA F O 1
ATOM 11306 N N . THR F 1 91 ? 58.944 37.794 -55.653 1.00 23.36 92 THR F N 1
ATOM 11307 C CA . THR F 1 91 ? 59.532 36.741 -56.475 1.00 23.81 92 THR F CA 1
ATOM 11308 C C . THR F 1 91 ? 59.917 35.581 -55.580 1.00 17.42 92 THR F C 1
ATOM 11309 O O . THR F 1 91 ? 60.420 35.797 -54.493 1.00 16.47 92 THR F O 1
ATOM 11313 N N . SER F 1 92 ? 59.654 34.353 -56.015 1.00 18.53 93 SER F N 1
ATOM 11314 C CA . SER F 1 92 ? 60.014 33.191 -55.213 1.00 17.06 93 SER F CA 1
ATOM 11315 C C . SER F 1 92 ? 61.492 33.234 -54.814 1.00 20.98 93 SER F C 1
ATOM 11316 O O . SER F 1 92 ? 62.341 33.585 -55.633 1.00 19.27 93 SER F O 1
ATOM 11319 N N . LEU F 1 93 ? 61.787 32.888 -53.556 1.00 15.27 94 LEU F N 1
ATOM 11320 C CA . LEU F 1 93 ? 63.158 32.814 -53.086 1.00 15.30 94 LEU F CA 1
ATOM 11321 C C . LEU F 1 93 ? 64.004 31.867 -53.953 1.00 22.15 94 LEU F C 1
ATOM 11322 O O . LEU F 1 93 ? 65.219 32.001 -54.017 1.00 20.63 94 LEU F O 1
ATOM 11327 N N . SER F 1 94 ? 63.348 30.927 -54.624 1.00 22.09 95 SER F N 1
ATOM 11328 C CA . SER F 1 94 ? 64.009 29.942 -55.474 1.00 20.52 95 SER F CA 1
ATOM 11329 C C . SER F 1 94 ? 64.585 30.522 -56.761 1.00 22.58 95 SER F C 1
ATOM 11330 O O . SER F 1 94 ? 65.296 29.824 -57.487 1.00 22.67 95 SER F O 1
ATOM 11333 N N . LYS F 1 95 ? 64.272 31.781 -57.062 1.00 19.86 96 LYS F N 1
ATOM 11334 C CA . LYS F 1 95 ? 64.589 32.332 -58.385 1.00 20.03 96 LYS F CA 1
ATOM 11335 C C . LYS F 1 95 ? 65.683 33.406 -58.383 1.00 23.08 96 LYS F C 1
ATOM 11336 O O . LYS F 1 95 ? 65.871 34.103 -59.380 1.00 24.32 96 LYS F O 1
ATOM 11342 N N . PHE F 1 96 ? 66.424 33.518 -57.284 1.00 20.27 97 PHE F N 1
ATOM 11343 C CA . PHE F 1 96 ? 67.395 34.607 -57.144 1.00 20.97 97 PHE F CA 1
ATOM 11344 C C . PHE F 1 96 ? 68.862 34.207 -57.355 1.00 24.90 97 PHE F C 1
ATOM 11345 O O . PHE F 1 96 ? 69.759 35.037 -57.188 1.00 22.45 97 PHE F O 1
ATOM 11353 N N . GLU F 1 97 ? 69.120 32.956 -57.728 1.00 27.37 98 GLU F N 1
ATOM 11354 C CA . GLU F 1 97 ? 70.510 32.500 -57.877 1.00 24.98 98 GLU F CA 1
ATOM 11355 C C . GLU F 1 97 ? 71.359 33.322 -58.867 1.00 28.66 98 GLU F C 1
ATOM 11356 O O . GLU F 1 97 ? 72.577 33.381 -58.708 1.00 28.31 98 GLU F O 1
ATOM 11362 N N . PRO F 1 98 ? 70.739 33.972 -59.875 1.00 24.80 99 PRO F N 1
ATOM 11363 C CA . PRO F 1 98 ? 71.655 34.811 -60.659 1.00 30.30 99 PRO F CA 1
ATOM 11364 C C . PRO F 1 98 ? 72.205 36.020 -59.895 1.00 29.76 99 PRO F C 1
ATOM 11365 O O . PRO F 1 98 ? 73.130 36.652 -60.394 1.00 29.67 99 PRO F O 1
ATOM 11369 N N . TYR F 1 99 ? 71.646 36.332 -58.728 1.00 23.31 100 TYR F N 1
ATOM 11370 C CA . TYR F 1 99 ? 71.993 37.560 -58.009 1.00 26.96 100 TYR F CA 1
ATOM 11371 C C . TYR F 1 99 ? 72.637 37.286 -56.658 1.00 26.56 100 TYR F C 1
ATOM 11372 O O . TYR F 1 99 ? 73.432 38.091 -56.166 1.00 26.30 100 TYR F O 1
ATOM 11381 N N . THR F 1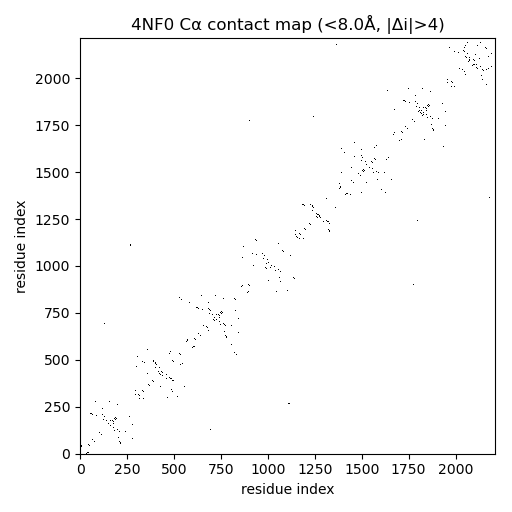 100 ? 72.281 36.157 -56.057 1.00 23.54 101 THR F N 1
ATOM 11382 C CA . THR F 1 100 ? 72.887 35.737 -54.799 1.00 27.14 101 THR F CA 1
ATOM 11383 C C . THR F 1 100 ? 72.729 34.232 -54.567 1.00 25.86 101 THR F C 1
ATOM 11384 O O . THR F 1 100 ? 71.815 33.592 -55.101 1.00 23.56 101 THR F O 1
ATOM 11388 N N . LYS F 1 101 ? 73.630 33.664 -53.778 1.00 25.66 102 LYS F N 1
ATOM 11389 C CA . LYS F 1 101 ? 73.509 32.277 -53.356 1.00 27.33 102 LYS F CA 1
ATOM 11390 C C . LYS F 1 101 ? 72.979 32.168 -51.918 1.00 21.38 102 LYS F C 1
ATOM 11391 O O . LYS F 1 101 ? 72.778 31.065 -51.411 1.00 22.89 102 LYS F O 1
ATOM 11397 N N . GLN F 1 102 ? 72.761 33.314 -51.276 1.00 23.56 103 GLN F N 1
ATOM 11398 C CA . GLN F 1 102 ? 72.434 33.362 -49.852 1.00 21.65 103 GLN F CA 1
ATOM 11399 C C . GLN F 1 102 ? 70.989 32.999 -49.508 1.00 26.09 103 GLN F C 1
ATOM 11400 O O . GLN F 1 102 ? 70.635 32.945 -48.331 1.00 27.64 103 GLN F O 1
ATOM 11406 N N . LEU F 1 103 ? 70.160 32.768 -50.524 1.00 22.42 104 LEU F N 1
ATOM 11407 C CA . LEU F 1 103 ? 68.768 32.379 -50.300 1.00 23.31 104 LEU F CA 1
ATOM 11408 C C . LEU F 1 103 ? 68.517 30.900 -50.601 1.00 22.24 104 LEU F C 1
ATOM 11409 O O . LEU F 1 103 ? 67.377 30.428 -50.539 1.00 18.94 104 LEU F O 1
ATOM 11414 N N . GLN F 1 104 ? 69.584 30.169 -50.917 1.00 18.81 105 GLN F N 1
ATOM 11415 C CA . GLN F 1 104 ? 69.475 28.748 -51.233 1.00 21.27 105 GLN F CA 1
ATOM 11416 C C . GLN F 1 104 ? 68.939 27.905 -50.072 1.00 22.19 105 GLN F C 1
ATOM 11417 O O . GLN F 1 104 ? 68.275 26.888 -50.299 1.00 19.53 105 GLN F O 1
ATOM 11423 N N . VAL F 1 105 ? 69.231 28.329 -48.839 1.00 22.37 106 VAL F N 1
ATOM 11424 C CA . VAL F 1 105 ? 68.738 27.646 -47.633 1.00 19.39 106 VAL F CA 1
ATOM 11425 C C . VAL F 1 105 ? 67.213 27.474 -47.630 1.00 18.86 106 VAL F C 1
ATOM 11426 O O . VAL F 1 105 ? 66.672 26.489 -47.104 1.00 17.01 106 VAL F O 1
ATOM 11430 N N . PHE F 1 106 ? 66.510 28.411 -48.253 1.00 17.04 107 PHE F N 1
ATOM 11431 C CA . PHE F 1 106 ? 65.056 28.369 -48.267 1.00 19.56 107 PHE F CA 1
ATOM 11432 C C . PHE F 1 106 ? 64.490 27.275 -49.193 1.00 22.62 107 PHE F C 1
ATOM 11433 O O . PHE F 1 106 ? 63.304 26.940 -49.106 1.00 18.22 107 PHE F O 1
ATOM 11441 N N . ASP F 1 107 ? 65.329 26.723 -50.067 1.00 22.74 108 ASP F N 1
ATOM 11442 C CA . ASP F 1 107 ? 64.897 25.672 -51.006 1.00 19.99 108 ASP F CA 1
ATOM 11443 C C . ASP F 1 107 ? 65.103 24.265 -50.448 1.00 21.10 108 ASP F C 1
ATOM 11444 O O . ASP F 1 107 ? 64.784 23.273 -51.102 1.00 21.15 108 ASP F O 1
ATOM 11449 N N . LEU F 1 108 ? 65.658 24.164 -49.246 1.00 19.27 109 LEU F N 1
ATOM 11450 C CA . LEU F 1 108 ? 66.051 22.851 -48.751 1.00 17.62 109 LEU F CA 1
ATOM 11451 C C . LEU F 1 108 ? 64.826 22.069 -48.332 1.00 18.43 109 LEU F C 1
ATOM 11452 O O . LEU F 1 108 ? 63.944 22.590 -47.634 1.00 20.44 109 LEU F O 1
ATOM 11457 N N . PRO F 1 109 ? 64.773 20.799 -48.743 1.00 19.85 110 PRO F N 1
ATOM 11458 C CA . PRO F 1 109 ? 63.612 19.955 -48.483 1.00 18.67 110 PRO F CA 1
ATOM 11459 C C . PRO F 1 109 ? 63.512 19.544 -47.029 1.00 16.59 110 PRO F C 1
ATOM 11460 O O . PRO F 1 109 ? 64.524 19.159 -46.448 1.00 16.92 110 PRO F O 1
ATOM 11464 N N . PHE F 1 110 ? 62.295 19.609 -46.484 1.00 12.83 111 PHE F N 1
ATOM 11465 C CA . PHE F 1 110 ? 61.987 19.246 -45.104 1.00 18.72 111 PHE F CA 1
ATOM 11466 C C . PHE F 1 110 ? 62.735 20.015 -44.020 1.00 22.35 111 PHE F C 1
ATOM 11467 O O . PHE F 1 110 ? 62.701 19.621 -42.854 1.00 24.21 111 PHE F O 1
ATOM 11475 N N . LEU F 1 111 ? 63.381 21.115 -44.388 1.00 25.29 112 LEU F N 1
ATOM 11476 C CA . LEU F 1 111 ? 64.026 21.969 -43.388 1.00 22.75 112 LEU F CA 1
ATOM 11477 C C . LEU F 1 111 ? 62.984 22.630 -42.500 1.00 25.91 112 LEU F C 1
ATOM 11478 O O . LEU F 1 111 ? 63.204 22.811 -41.305 1.00 25.46 112 LEU F O 1
ATOM 11483 N N . PHE F 1 112 ? 61.851 22.998 -43.098 1.00 22.07 113 PHE F N 1
ATOM 11484 C CA . PHE F 1 112 ? 60.733 23.600 -42.383 1.00 21.00 113 PHE F CA 1
ATOM 11485 C C . PHE F 1 112 ? 59.547 22.634 -42.372 1.00 23.43 113 PHE F C 1
ATOM 11486 O O . PHE F 1 112 ? 59.125 22.142 -43.427 1.00 19.95 113 PHE F O 1
ATOM 11494 N N . ASP F 1 113 ? 59.016 22.353 -41.185 1.00 24.39 114 ASP F N 1
ATOM 11495 C CA . ASP F 1 113 ? 57.891 21.425 -41.062 1.00 25.90 114 ASP F CA 1
ATOM 11496 C C . ASP F 1 113 ? 56.636 21.993 -41.699 1.00 25.36 114 ASP F C 1
ATOM 11497 O O . ASP F 1 113 ? 55.891 21.273 -42.355 1.00 26.61 114 ASP F O 1
ATOM 11502 N N . ASP F 1 114 ? 56.395 23.284 -41.488 1.00 18.14 115 ASP F N 1
ATOM 11503 C CA . ASP F 1 114 ? 55.210 23.941 -42.023 1.00 23.77 115 ASP F CA 1
ATOM 11504 C C . ASP F 1 114 ? 55.498 25.423 -42.099 1.00 19.92 115 ASP F C 1
ATOM 11505 O O . ASP F 1 114 ? 56.633 25.835 -41.866 1.00 22.32 115 ASP F O 1
ATOM 11510 N N . LEU F 1 115 ? 54.484 26.212 -42.439 1.00 25.08 116 LEU F N 1
ATOM 11511 C CA . LEU F 1 115 ? 54.667 27.648 -42.622 1.00 24.79 116 LEU F CA 1
ATOM 11512 C C . LEU F 1 115 ? 55.042 28.351 -41.313 1.00 26.20 116 LEU F C 1
ATOM 11513 O O . LEU F 1 115 ? 55.711 29.391 -41.328 1.00 26.80 116 LEU F O 1
ATOM 11518 N N . GLU F 1 116 ? 54.617 27.786 -40.188 1.00 26.71 117 GLU F N 1
ATOM 11519 C CA . GLU F 1 116 ? 54.942 28.368 -38.887 1.00 29.85 117 GLU F CA 1
ATOM 11520 C C . GLU F 1 116 ? 56.433 28.239 -38.598 1.00 30.28 117 GLU F C 1
ATOM 11521 O O . GLU F 1 116 ? 57.059 29.163 -38.077 1.00 29.81 117 GLU F O 1
ATOM 11527 N N . ALA F 1 117 ? 57.001 27.088 -38.938 1.00 26.59 118 ALA F N 1
ATOM 11528 C CA . ALA F 1 117 ? 58.446 26.902 -38.832 1.00 27.91 118 ALA F CA 1
ATOM 11529 C C . ALA F 1 117 ? 59.199 27.863 -39.767 1.00 24.36 118 ALA F C 1
ATOM 11530 O O . ALA F 1 117 ? 60.197 28.472 -39.375 1.00 28.79 118 ALA F O 1
ATOM 11532 N N . LEU F 1 118 ? 58.713 28.008 -40.996 1.00 24.59 119 LEU F N 1
ATOM 11533 C CA . LEU F 1 118 ? 59.341 28.943 -41.935 1.00 19.08 119 LEU F CA 1
ATOM 11534 C C . LEU F 1 118 ? 59.290 30.362 -41.386 1.00 23.29 119 LEU F C 1
ATOM 11535 O O . LEU F 1 118 ? 60.285 31.087 -41.413 1.00 23.46 119 LEU F O 1
ATOM 11540 N N . LYS F 1 119 ? 58.122 30.740 -40.875 1.00 22.16 120 LYS F N 1
ATOM 11541 C CA . LYS F 1 119 ? 57.889 32.072 -40.335 1.00 27.39 120 LYS F CA 1
ATOM 11542 C C . LYS F 1 119 ? 58.850 32.381 -39.183 1.00 30.29 120 LYS F C 1
ATOM 11543 O O . LYS F 1 119 ? 59.427 33.463 -39.134 1.00 28.69 120 LYS F O 1
ATOM 11549 N N . ARG F 1 120 ? 59.031 31.428 -38.270 1.00 32.09 121 ARG F N 1
ATOM 11550 C CA . ARG F 1 120 ? 59.986 31.597 -37.171 1.00 33.71 121 ARG F CA 1
ATOM 11551 C C . ARG F 1 120 ? 61.406 31.822 -37.679 1.00 32.75 121 ARG F C 1
ATOM 11552 O O . ARG F 1 120 ? 62.122 32.693 -37.181 1.00 28.32 121 ARG F O 1
ATOM 11560 N N . PHE F 1 121 ? 61.809 31.037 -38.670 1.00 31.04 122 PHE F N 1
ATOM 11561 C CA . PHE F 1 121 ? 63.128 31.178 -39.273 1.00 32.65 122 PHE F CA 1
ATOM 11562 C C . PHE F 1 121 ? 63.327 32.555 -39.913 1.00 28.41 122 PHE F C 1
ATOM 11563 O O . PHE F 1 121 ? 64.402 33.139 -39.802 1.00 27.03 122 PHE F O 1
ATOM 11571 N N . GLN F 1 122 ? 62.289 33.069 -40.566 1.00 27.78 123 GLN F N 1
ATOM 11572 C CA . GLN F 1 122 ? 62.353 34.363 -41.249 1.00 19.96 123 GLN F CA 1
ATOM 11573 C C . GLN F 1 122 ? 62.498 35.555 -40.292 1.00 22.78 123 GLN F C 1
ATOM 11574 O O . GLN F 1 122 ? 62.914 36.645 -40.698 1.00 26.76 123 GLN F O 1
ATOM 11580 N N . LYS F 1 123 ? 62.131 35.346 -39.033 1.00 25.45 124 LYS F N 1
ATOM 11581 C CA . LYS F 1 123 ? 62.208 36.419 -38.041 1.00 25.47 124 LYS F CA 1
ATOM 11582 C C . LYS F 1 123 ? 63.584 36.526 -37.397 1.00 30.94 124 LYS F C 1
ATOM 11583 O O . LYS F 1 123 ? 63.872 37.516 -36.702 1.00 26.01 124 LYS F O 1
ATOM 11589 N N . ARG F 1 124 ? 64.432 35.529 -37.631 1.00 30.83 125 ARG F N 1
ATOM 11590 C CA . ARG F 1 124 ? 65.781 35.540 -37.076 1.00 34.96 125 ARG F CA 1
ATOM 11591 C C . ARG F 1 124 ? 66.601 36.688 -37.663 1.00 33.80 125 ARG F C 1
ATOM 11592 O O . ARG F 1 124 ? 66.360 37.112 -38.793 1.00 31.05 125 ARG F O 1
ATOM 11600 N N . ASP F 1 125 ? 67.569 37.190 -36.897 1.00 26.16 126 ASP F N 1
ATOM 11601 C CA . ASP F 1 125 ? 68.340 38.345 -37.327 1.00 26.49 126 ASP F CA 1
ATOM 11602 C C . ASP F 1 125 ? 69.045 38.077 -38.653 1.00 29.53 126 ASP F C 1
ATOM 11603 O O . ASP F 1 125 ? 69.007 38.901 -39.560 1.00 29.79 126 ASP F O 1
ATOM 11608 N N . LYS F 1 126 ? 69.683 36.919 -38.764 1.00 28.99 127 LYS F N 1
ATOM 11609 C CA . LYS F 1 126 ? 70.423 36.597 -39.978 1.00 34.08 127 LYS F CA 1
ATOM 11610 C C . LYS F 1 126 ? 69.511 36.441 -41.187 1.00 30.38 127 LYS F C 1
ATOM 11611 O O . LYS F 1 126 ? 69.934 36.724 -42.310 1.00 29.66 127 LYS F O 1
ATOM 11617 N N . SER F 1 127 ? 68.259 36.047 -40.957 1.00 32.59 128 SER F N 1
ATOM 11618 C CA . SER F 1 127 ? 67.273 35.942 -42.029 1.00 31.73 128 SER F CA 1
ATOM 11619 C C . SER F 1 127 ? 66.771 37.314 -42.473 1.00 26.39 128 SER F C 1
ATOM 11620 O O . SER F 1 127 ? 66.560 37.552 -43.663 1.00 23.39 128 SER F O 1
ATOM 11623 N N . ARG F 1 128 ? 66.580 38.215 -41.517 1.00 23.06 129 ARG F N 1
ATOM 11624 C CA . ARG F 1 128 ? 66.275 39.610 -41.821 1.00 23.92 129 ARG F CA 1
ATOM 11625 C C . ARG F 1 128 ? 67.366 40.245 -42.685 1.00 26.11 129 ARG F C 1
ATOM 11626 O O . ARG F 1 128 ? 67.066 40.997 -43.611 1.00 25.49 129 ARG F O 1
ATOM 11634 N N . GLU F 1 129 ? 68.624 39.927 -42.381 1.00 27.28 130 GLU F N 1
ATOM 11635 C CA . GLU F 1 129 ? 69.782 40.420 -43.137 1.00 23.85 130 GLU F CA 1
ATOM 11636 C C . GLU F 1 129 ? 69.769 39.977 -44.588 1.00 23.12 130 GLU F C 1
ATOM 11637 O O . GLU F 1 129 ? 70.315 40.649 -45.456 1.00 26.48 130 GLU F O 1
ATOM 11643 N N . LEU F 1 130 ? 69.175 38.821 -44.852 1.00 26.93 131 LEU F N 1
ATOM 11644 C CA . LEU F 1 130 ? 69.130 38.318 -46.221 1.00 26.37 131 LEU F CA 1
ATOM 11645 C C . LEU F 1 130 ? 68.242 39.166 -47.105 1.00 20.91 131 LEU F C 1
ATOM 11646 O O . LEU F 1 130 ? 68.317 39.067 -48.330 1.00 25.42 131 LEU F O 1
ATOM 11651 N N . LEU F 1 131 ? 67.400 40.006 -46.508 1.00 20.84 132 LEU F N 1
ATOM 11652 C CA . LEU F 1 131 ? 66.594 40.909 -47.320 1.00 23.26 132 LEU F CA 1
ATOM 11653 C C . LEU F 1 131 ? 67.479 41.909 -48.066 1.00 27.82 132 LEU F C 1
ATOM 11654 O O . LEU F 1 131 ? 67.049 42.490 -49.058 1.00 24.69 132 LEU F O 1
ATOM 11659 N N . ARG F 1 132 ? 68.715 42.105 -47.612 1.00 22.28 133 ARG F N 1
ATOM 11660 C CA . ARG F 1 132 ? 69.610 42.991 -48.356 1.00 26.05 133 ARG F CA 1
ATOM 11661 C C . ARG F 1 132 ? 70.739 42.227 -49.054 1.00 31.79 133 ARG F C 1
ATOM 11662 O O . ARG F 1 132 ? 71.773 42.802 -49.366 1.00 24.76 133 ARG F O 1
ATOM 11670 N N . SER F 1 133 ? 70.518 40.945 -49.342 1.00 23.92 134 SER F N 1
ATOM 11671 C CA . SER F 1 133 ? 71.560 40.111 -49.946 1.00 26.99 134 SER F CA 1
ATOM 11672 C C . SER F 1 133 ? 71.803 40.429 -51.423 1.00 28.73 134 SER F C 1
ATOM 11673 O O . SER F 1 133 ? 72.793 39.984 -51.992 1.00 29.67 134 SER F O 1
ATOM 11676 N N . MET F 1 134 ? 70.905 41.184 -52.047 1.00 27.90 135 MET F N 1
ATOM 11677 C CA . MET F 1 134 ? 71.099 41.560 -53.446 1.00 31.75 135 MET F CA 1
ATOM 11678 C C . MET F 1 134 ? 71.204 43.072 -53.607 1.00 33.10 135 MET F C 1
ATOM 11679 O O . MET F 1 134 ? 70.983 43.602 -54.694 1.00 37.47 135 MET F O 1
ATOM 11684 N N . ALA F 1 135 ? 71.549 43.758 -52.523 1.00 32.78 136 ALA F N 1
ATOM 11685 C CA . ALA F 1 135 ? 71.723 45.211 -52.538 1.00 34.22 136 ALA F CA 1
ATOM 11686 C C . ALA F 1 135 ? 72.796 45.638 -53.535 1.00 38.10 136 ALA F C 1
ATOM 11687 O O . ALA F 1 135 ? 72.691 46.687 -54.166 1.00 42.27 136 ALA F O 1
ATOM 11689 N N . LYS F 1 136 ? 73.822 44.805 -53.663 1.00 38.39 137 LYS F N 1
ATOM 11690 C CA . LYS F 1 136 ? 74.892 44.984 -54.638 1.00 41.20 137 LYS F CA 1
ATOM 11691 C C . LYS F 1 136 ? 74.369 45.071 -56.080 1.00 44.32 137 LYS F C 1
ATOM 11692 O O . LYS F 1 136 ? 75.041 45.604 -56.961 1.00 49.29 137 LYS F O 1
ATOM 11698 N N . HIS F 1 137 ? 73.163 44.564 -56.319 1.00 37.43 138 HIS F N 1
ATOM 11699 C CA . HIS F 1 137 ? 72.586 44.597 -57.655 1.00 37.52 138 HIS F CA 1
ATOM 11700 C C . HIS F 1 137 ? 71.394 45.544 -57.761 1.00 41.74 138 HIS F C 1
ATOM 11701 O O . HIS F 1 137 ? 70.614 45.456 -58.710 1.00 43.92 138 HIS F O 1
ATOM 11708 N N . GLY F 1 138 ? 71.258 46.444 -56.791 1.00 39.98 139 GLY F N 1
ATOM 11709 C CA . GLY F 1 138 ? 70.211 47.451 -56.824 1.00 37.11 139 GLY F CA 1
ATOM 11710 C C . GLY F 1 138 ? 68.859 46.923 -56.389 1.00 37.81 139 GLY F C 1
ATOM 11711 O O . GLY F 1 138 ? 67.836 47.596 -56.541 1.00 37.06 139 GLY F O 1
ATOM 11712 N N . ILE F 1 139 ? 68.856 45.709 -55.847 1.00 35.57 140 ILE F N 1
ATOM 11713 C CA . ILE F 1 139 ? 67.633 45.062 -55.388 1.00 31.83 140 ILE F CA 1
ATOM 11714 C C . ILE F 1 139 ? 67.466 45.231 -53.878 1.00 27.33 140 ILE F C 1
ATOM 11715 O O . ILE F 1 139 ? 68.350 44.882 -53.101 1.00 29.72 140 ILE F O 1
ATOM 11720 N N . TYR F 1 140 ? 66.327 45.776 -53.468 1.00 31.87 141 TYR F N 1
ATOM 11721 C CA . TYR F 1 140 ? 66.073 46.052 -52.056 1.00 28.09 141 TYR F CA 1
ATOM 11722 C C . TYR F 1 140 ? 64.905 45.226 -51.509 1.00 24.90 141 TYR F C 1
ATOM 11723 O O . TYR F 1 140 ? 63.763 45.402 -51.934 1.00 30.63 141 TYR F O 1
ATOM 11732 N N . GLY F 1 141 ? 65.184 44.323 -50.573 1.00 28.63 142 GLY F N 1
ATOM 11733 C CA . GLY F 1 141 ? 64.149 43.455 -50.023 1.00 25.92 142 GLY F CA 1
ATOM 11734 C C . GLY F 1 141 ? 63.322 44.123 -48.935 1.00 30.81 142 GLY F C 1
ATOM 11735 O O . GLY F 1 141 ? 63.873 44.787 -48.066 1.00 25.43 142 GLY F O 1
ATOM 11736 N N . LEU F 1 142 ? 62.000 43.956 -48.977 1.00 26.94 143 LEU F N 1
ATOM 11737 C CA . LEU F 1 142 ? 61.125 44.645 -48.026 1.00 28.48 143 LEU F CA 1
ATOM 11738 C C . LEU F 1 142 ? 60.430 43.696 -47.058 1.00 23.04 143 LEU F C 1
ATOM 11739 O O . LEU F 1 142 ? 60.068 44.090 -45.943 1.00 21.85 143 LEU F O 1
ATOM 11744 N N . ALA F 1 143 ? 60.234 42.451 -47.478 1.00 16.82 144 ALA F N 1
ATOM 11745 C CA . ALA F 1 143 ? 59.526 41.481 -46.641 1.00 22.01 144 ALA F CA 1
ATOM 11746 C C . ALA F 1 143 ? 59.602 40.082 -47.212 1.00 20.49 144 ALA F C 1
ATOM 11747 O O . ALA F 1 143 ? 59.923 39.908 -48.389 1.00 23.08 144 ALA F O 1
ATOM 11749 N N . TYR F 1 144 ? 59.287 39.099 -46.369 1.00 15.48 145 TYR F N 1
ATOM 11750 C CA . TYR F 1 144 ? 59.023 37.740 -46.820 1.00 18.07 145 TYR F CA 1
ATOM 11751 C C . TYR F 1 144 ? 57.524 37.550 -46.875 1.00 21.63 145 TYR F C 1
ATOM 11752 O O . TYR F 1 144 ? 56.831 37.860 -45.907 1.00 18.20 145 TYR F O 1
ATOM 11761 N N . TRP F 1 145 ? 57.032 37.051 -47.999 1.00 18.84 146 TRP F N 1
ATOM 11762 C CA . TRP F 1 145 ? 55.638 36.645 -48.123 1.00 19.84 146 TRP F CA 1
ATOM 11763 C C . TRP F 1 145 ? 55.571 35.148 -48.371 1.00 20.40 146 TRP F C 1
ATOM 11764 O O . TRP F 1 145 ? 56.163 34.653 -49.334 1.00 18.24 146 TRP F O 1
ATOM 11775 N N . ASN F 1 146 ? 54.834 34.427 -47.531 1.00 16.92 147 ASN F N 1
ATOM 11776 C CA . ASN F 1 146 ? 54.755 32.980 -47.687 1.00 21.11 147 ASN F CA 1
ATOM 11777 C C . ASN F 1 146 ? 53.549 32.518 -48.505 1.00 23.37 147 ASN F C 1
ATOM 11778 O O . ASN F 1 146 ? 52.471 33.095 -48.422 1.00 21.69 147 ASN F O 1
ATOM 11783 N N . ASN F 1 147 ? 53.746 31.485 -49.321 1.00 19.05 148 ASN F N 1
ATOM 11784 C CA . ASN F 1 147 ? 52.636 30.872 -50.053 1.00 17.78 148 ASN F CA 1
ATOM 11785 C C . ASN F 1 147 ? 52.153 29.608 -49.334 1.00 18.11 148 ASN F C 1
ATOM 11786 O O . ASN F 1 147 ? 51.012 29.532 -48.877 1.00 18.25 148 ASN F O 1
ATOM 11791 N N . GLY F 1 148 ? 53.018 28.607 -49.239 1.00 14.06 149 GLY F N 1
ATOM 11792 C CA . GLY F 1 148 ? 52.618 27.347 -48.639 1.00 13.98 149 GLY F CA 1
ATOM 11793 C C . GLY F 1 148 ? 53.683 26.276 -48.793 1.00 13.98 149 GLY F C 1
ATOM 11794 O O . GLY F 1 148 ? 54.782 26.529 -49.278 1.00 17.70 149 GLY F O 1
ATOM 11795 N N . MET F 1 149 ? 53.348 25.066 -48.381 1.00 13.10 150 MET F N 1
ATOM 11796 C CA . MET F 1 149 ? 54.281 23.962 -48.468 1.00 16.96 150 MET F CA 1
ATOM 11797 C C . MET F 1 149 ? 54.069 23.313 -49.826 1.00 15.02 150 MET F C 1
ATOM 11798 O O . MET F 1 149 ? 52.933 23.240 -50.323 1.00 17.05 150 MET F O 1
ATOM 11803 N N . LYS F 1 150 ? 55.150 22.844 -50.428 1.00 16.06 151 LYS F N 1
ATOM 11804 C CA . LYS F 1 150 ? 55.052 22.218 -51.755 1.00 12.86 151 LYS F CA 1
ATOM 11805 C C . LYS F 1 150 ? 54.627 20.748 -51.693 1.00 14.82 151 LYS F C 1
ATOM 11806 O O . LYS F 1 150 ? 55.031 20.022 -50.781 1.00 13.19 151 LYS F O 1
ATOM 11812 N N . GLN F 1 151 ? 53.800 20.332 -52.667 1.00 15.21 152 GLN F N 1
ATOM 11813 C CA . GLN F 1 151 ? 53.416 18.931 -52.894 1.00 16.66 152 GLN F CA 1
ATOM 11814 C C . GLN F 1 151 ? 53.998 18.415 -54.212 1.00 16.86 152 GLN F C 1
ATOM 11815 O O . GLN F 1 151 ? 54.493 19.200 -55.014 1.00 16.77 152 GLN F O 1
ATOM 11821 N N . LEU F 1 152 ? 53.896 17.107 -54.450 1.00 15.37 153 LEU F N 1
ATOM 11822 C CA . LEU F 1 152 ? 54.349 16.516 -55.714 1.00 14.00 153 LEU F CA 1
ATOM 11823 C C . LEU F 1 152 ? 53.207 16.005 -56.584 1.00 24.97 153 LEU F C 1
ATOM 11824 O O . LEU F 1 152 ? 52.566 15.021 -56.235 1.00 24.68 153 LEU F O 1
ATOM 11829 N N . SER F 1 153 ? 52.980 16.637 -57.734 1.00 21.46 154 SER F N 1
ATOM 11830 C CA . SER F 1 153 ? 52.052 16.078 -58.709 1.00 18.35 154 SER F CA 1
ATOM 11831 C C . SER F 1 153 ? 52.870 15.241 -59.673 1.00 22.04 154 SER F C 1
ATOM 11832 O O . SER F 1 153 ? 54.027 15.552 -59.955 1.00 20.34 154 SER F O 1
ATOM 11835 N N . ALA F 1 154 ? 52.293 14.150 -60.148 1.00 23.27 155 ALA F N 1
ATOM 11836 C CA . ALA F 1 154 ? 53.014 13.298 -61.077 1.00 23.06 155 ALA F CA 1
ATOM 11837 C C . ALA F 1 154 ? 52.055 12.381 -61.806 1.00 19.53 155 ALA F C 1
ATOM 11838 O O . ALA F 1 154 ? 50.865 12.346 -61.501 1.00 16.91 155 ALA F O 1
ATOM 11840 N N . THR F 1 155 ? 52.605 11.635 -62.761 1.00 17.02 156 THR F N 1
ATOM 11841 C CA . THR F 1 155 ? 51.871 10.632 -63.513 1.00 23.23 156 THR F CA 1
ATOM 11842 C C . THR F 1 155 ? 51.771 9.312 -62.764 1.00 28.26 156 THR F C 1
ATOM 11843 O O . THR F 1 155 ? 51.191 8.349 -63.267 1.00 28.88 156 THR F O 1
ATOM 11847 N N . ARG F 1 156 ? 52.347 9.252 -61.570 1.00 23.88 157 ARG F N 1
ATOM 11848 C CA . ARG F 1 156 ? 52.065 8.121 -60.692 1.00 22.20 157 ARG F CA 1
ATOM 11849 C C . ARG F 1 156 ? 52.014 8.508 -59.223 1.00 27.82 157 ARG F C 1
ATOM 11850 O O . ARG F 1 156 ? 52.296 9.655 -58.849 1.00 20.43 157 ARG F O 1
ATOM 11858 N N . GLU F 1 157 ? 51.615 7.547 -58.399 1.00 21.20 158 GLU F N 1
ATOM 11859 C CA . GLU F 1 157 ? 51.543 7.766 -56.972 1.00 23.23 158 GLU F CA 1
ATOM 11860 C C . GLU F 1 157 ? 52.954 7.734 -56.441 1.00 26.53 158 GLU F C 1
ATOM 11861 O O . GLU F 1 157 ? 53.766 6.916 -56.873 1.00 27.69 158 GLU F O 1
ATOM 11867 N N . LEU F 1 158 ? 53.262 8.638 -55.523 1.00 16.06 159 LEU F N 1
ATOM 11868 C CA . LEU F 1 158 ? 54.617 8.702 -54.997 1.00 22.60 159 LEU F CA 1
ATOM 11869 C C . LEU F 1 158 ? 54.655 8.365 -53.503 1.00 26.63 159 LEU F C 1
ATOM 11870 O O . LEU F 1 158 ? 55.112 9.165 -52.689 1.00 25.81 159 LEU F O 1
ATOM 11875 N N . HIS F 1 159 ? 54.186 7.171 -53.149 1.00 21.21 160 HIS F N 1
ATOM 11876 C CA . HIS F 1 159 ? 54.171 6.745 -51.742 1.00 20.80 160 HIS F CA 1
ATOM 11877 C C . HIS F 1 159 ? 55.559 6.752 -51.094 1.00 24.32 160 HIS F C 1
ATOM 11878 O O . HIS F 1 159 ? 55.704 7.118 -49.916 1.00 24.35 160 HIS F O 1
ATOM 11885 N N . ARG F 1 160 ? 56.568 6.365 -51.866 1.00 23.77 161 ARG F N 1
ATOM 11886 C CA . ARG F 1 160 ? 57.942 6.259 -51.365 1.00 25.89 161 ARG F CA 1
ATOM 11887 C C . ARG F 1 160 ? 58.901 7.003 -52.294 1.00 22.75 161 ARG F C 1
ATOM 11888 O O . ARG F 1 160 ? 58.605 7.158 -53.483 1.00 23.09 161 ARG F O 1
ATOM 11896 N N . PRO F 1 161 ? 60.035 7.495 -51.752 1.00 24.24 162 PRO F N 1
ATOM 11897 C CA . PRO F 1 161 ? 61.003 8.286 -52.523 1.00 26.07 162 PRO F CA 1
ATOM 11898 C C . PRO F 1 161 ? 61.472 7.556 -53.777 1.00 25.51 162 PRO F C 1
ATOM 11899 O O . PRO F 1 161 ? 61.686 8.189 -54.820 1.00 26.01 162 PRO F O 1
ATOM 11903 N N . ASP F 1 162 ? 61.631 6.239 -53.670 1.00 26.40 163 ASP F N 1
ATOM 11904 C CA . ASP F 1 162 ? 62.054 5.422 -54.814 1.00 31.57 163 ASP F CA 1
ATOM 11905 C C . ASP F 1 162 ? 61.079 5.491 -55.990 1.00 33.05 163 ASP F C 1
ATOM 11906 O O . ASP F 1 162 ? 61.468 5.254 -57.129 1.00 28.82 163 ASP F O 1
ATOM 11911 N N . ASP F 1 163 ? 59.816 5.811 -55.714 1.00 32.21 164 ASP F N 1
ATOM 11912 C CA . ASP F 1 163 ? 58.801 5.882 -56.762 1.00 24.70 164 ASP F CA 1
ATOM 11913 C C . ASP F 1 163 ? 59.021 7.058 -57.714 1.00 22.41 164 ASP F C 1
ATOM 11914 O O . ASP F 1 163 ? 58.391 7.134 -58.759 1.00 31.82 164 ASP F O 1
ATOM 11919 N N . ALA F 1 164 ? 59.899 7.986 -57.347 1.00 30.74 165 ALA F N 1
ATOM 11920 C CA . ALA F 1 164 ? 60.120 9.155 -58.188 1.00 29.05 165 ALA F CA 1
ATOM 11921 C C . ALA F 1 164 ? 61.217 8.920 -59.211 1.00 29.62 165 ALA F C 1
ATOM 11922 O O . ALA F 1 164 ? 61.328 9.672 -60.181 1.00 27.11 165 ALA F O 1
ATOM 11924 N N . LYS F 1 165 ? 62.029 7.887 -58.988 1.00 34.17 166 LYS F N 1
ATOM 11925 C CA . LYS F 1 165 ? 63.150 7.584 -59.877 1.00 31.69 166 LYS F CA 1
ATOM 11926 C C . LYS F 1 165 ? 62.705 7.530 -61.339 1.00 30.96 166 LYS F C 1
ATOM 11927 O O . LYS F 1 165 ? 61.693 6.911 -61.665 1.00 25.06 166 LYS F O 1
ATOM 11933 N N . GLY F 1 166 ? 63.431 8.224 -62.210 1.00 33.98 167 GLY F N 1
ATOM 11934 C CA . GLY F 1 166 ? 63.135 8.196 -63.633 1.00 34.56 167 GLY F CA 1
ATOM 11935 C C . GLY F 1 166 ? 62.201 9.283 -64.146 1.00 35.86 167 GLY F C 1
ATOM 11936 O O . GLY F 1 166 ? 62.202 9.597 -65.336 1.00 35.52 167 GLY F O 1
ATOM 11937 N N . LEU F 1 167 ? 61.392 9.852 -63.258 1.00 26.60 168 LEU F N 1
ATOM 11938 C CA . LEU F 1 167 ? 60.462 10.914 -63.650 1.00 28.52 168 LEU F CA 1
ATOM 11939 C C . LEU F 1 167 ? 61.175 12.240 -63.905 1.00 24.83 168 LEU F C 1
ATOM 11940 O O . LEU F 1 167 ? 62.186 12.547 -63.276 1.00 24.93 168 LEU F O 1
ATOM 11945 N N . VAL F 1 168 ? 60.617 13.032 -64.814 1.00 24.37 169 VAL F N 1
ATOM 11946 C CA . VAL F 1 168 ? 61.107 14.381 -65.073 1.00 25.03 169 VAL F CA 1
ATOM 11947 C C . VAL F 1 168 ? 60.211 15.429 -64.400 1.00 19.65 169 VAL F C 1
ATOM 11948 O O . VAL F 1 168 ? 59.039 15.541 -64.752 1.00 22.40 169 VAL F O 1
ATOM 11952 N N . PHE F 1 169 ? 60.750 16.198 -63.451 1.00 19.37 170 PHE F N 1
ATOM 11953 C CA . PHE F 1 169 ? 59.946 17.186 -62.718 1.00 18.01 170 PHE F CA 1
ATOM 11954 C C . PHE F 1 169 ? 60.204 18.613 -63.168 1.00 21.23 170 PHE F C 1
ATOM 11955 O O . PHE F 1 169 ? 61.351 19.023 -63.231 1.00 25.08 170 PHE F O 1
ATOM 11963 N N . ARG F 1 170 ? 59.155 19.381 -63.463 1.00 19.47 171 ARG F N 1
ATOM 11964 C CA . ARG F 1 170 ? 59.333 20.814 -63.661 1.00 17.89 171 ARG F CA 1
ATOM 11965 C C . ARG F 1 170 ? 59.677 21.454 -62.331 1.00 16.97 171 ARG F C 1
ATOM 11966 O O . ARG F 1 170 ? 59.017 21.200 -61.344 1.00 16.26 171 ARG F O 1
ATOM 11974 N N . ILE F 1 171 ? 60.696 22.308 -62.319 1.00 17.09 172 ILE F N 1
ATOM 11975 C CA . ILE F 1 171 ? 61.029 23.062 -61.115 1.00 16.32 172 ILE F CA 1
ATOM 11976 C C . ILE F 1 171 ? 61.241 24.521 -61.471 1.00 21.09 172 ILE F C 1
ATOM 11977 O O . ILE F 1 171 ? 61.420 24.869 -62.642 1.00 19.65 172 ILE F O 1
ATOM 11982 N N . GLN F 1 172 ? 61.233 25.376 -60.456 1.00 17.50 173 GLN F N 1
ATOM 11983 C CA . GLN F 1 172 ? 61.739 26.736 -60.602 1.00 17.35 173 GLN F CA 1
ATOM 11984 C C . GLN F 1 172 ? 63.246 26.676 -60.892 1.00 23.47 173 GLN F C 1
ATOM 11985 O O . GLN F 1 172 ? 63.865 25.648 -60.609 1.00 19.45 173 GLN F O 1
ATOM 11991 N N . PRO F 1 173 ? 63.840 27.759 -61.458 1.00 24.75 174 PRO F N 1
ATOM 11992 C CA . PRO F 1 173 ? 65.252 27.736 -61.886 1.00 27.00 174 PRO F CA 1
ATOM 11993 C C . PRO F 1 173 ? 66.262 27.815 -60.737 1.00 25.80 174 PRO F C 1
ATOM 11994 O O . PRO F 1 173 ? 67.001 28.792 -60.601 1.00 22.61 174 PRO F O 1
ATOM 11998 N N . SER F 1 174 ? 66.308 26.757 -59.946 1.00 24.68 175 SER F N 1
ATOM 11999 C CA . SER F 1 174 ? 67.158 26.689 -58.766 1.00 21.65 175 SER F CA 1
ATOM 12000 C C . SER F 1 174 ? 68.032 25.457 -58.828 1.00 22.85 175 SER F C 1
ATOM 12001 O O . SER F 1 174 ? 67.528 24.362 -59.076 1.00 25.05 175 SER F O 1
ATOM 12004 N N . SER F 1 175 ? 69.333 25.622 -58.596 1.00 19.78 176 SER F N 1
ATOM 12005 C CA . SER F 1 175 ? 70.253 24.483 -58.595 1.00 24.74 176 SER F CA 1
ATOM 12006 C C . SER F 1 175 ? 69.989 23.584 -57.396 1.00 25.94 176 SER F C 1
ATOM 12007 O O . SER F 1 175 ? 70.241 22.385 -57.439 1.00 24.88 176 SER F O 1
ATOM 12010 N N . VAL F 1 176 ? 69.479 24.170 -56.321 1.00 21.52 177 VAL F N 1
ATOM 12011 C CA . VAL F 1 176 ? 69.147 23.400 -55.130 1.00 18.25 177 VAL F CA 1
ATOM 12012 C C . VAL F 1 176 ? 67.981 22.450 -55.409 1.00 25.06 177 VAL F C 1
ATOM 12013 O O . VAL F 1 176 ? 67.983 21.286 -54.992 1.00 21.02 177 VAL F O 1
ATOM 12017 N N . LEU F 1 177 ? 66.991 22.958 -56.133 1.00 21.08 178 LEU F N 1
ATOM 12018 C CA . LEU F 1 177 ? 65.810 22.183 -56.453 1.00 19.05 178 LEU F CA 1
ATOM 12019 C C . LEU F 1 177 ? 66.175 21.112 -57.470 1.00 20.67 178 LEU F C 1
ATOM 12020 O O . LEU F 1 177 ? 65.593 20.026 -57.471 1.00 26.34 178 LEU F O 1
ATOM 12025 N N . GLU F 1 178 ? 67.156 21.400 -58.326 1.00 22.14 179 GLU F N 1
ATOM 12026 C CA . GLU F 1 178 ? 67.589 20.395 -59.293 1.00 27.96 179 GLU F CA 1
ATOM 12027 C C . GLU F 1 178 ? 68.298 19.242 -58.570 1.00 31.53 179 GLU F C 1
ATOM 12028 O O . GLU F 1 178 ? 68.111 18.076 -58.919 1.00 23.36 179 GLU F O 1
ATOM 12034 N N . ALA F 1 179 ? 69.083 19.564 -57.547 1.00 27.36 180 ALA F N 1
ATOM 12035 C CA . ALA F 1 179 ? 69.840 18.541 -56.817 1.00 32.40 180 ALA F CA 1
ATOM 12036 C C . ALA F 1 179 ? 68.939 17.719 -55.904 1.00 30.05 180 ALA F C 1
ATOM 12037 O O . ALA F 1 179 ? 69.227 16.552 -55.588 1.00 23.40 180 ALA F O 1
ATOM 12039 N N . GLN F 1 180 ? 67.855 18.348 -55.471 1.00 26.34 181 GLN F N 1
ATOM 12040 C CA . GLN F 1 180 ? 66.829 17.692 -54.678 1.00 25.92 181 GLN F CA 1
ATOM 12041 C C . GLN F 1 180 ? 66.270 16.479 -55.424 1.00 24.74 181 GLN F C 1
ATOM 12042 O O . GLN F 1 180 ? 66.154 15.376 -54.871 1.00 23.70 181 GLN F O 1
ATOM 12048 N N . PHE F 1 181 ? 65.943 16.683 -56.693 1.00 20.36 182 PHE F N 1
ATOM 12049 C CA . PHE F 1 181 ? 65.398 15.598 -57.504 1.00 21.15 182 PHE F CA 1
ATOM 12050 C C . PHE F 1 181 ? 66.466 14.641 -58.014 1.00 22.31 182 PHE F C 1
ATOM 12051 O O . PHE F 1 181 ? 66.194 13.457 -58.177 1.00 23.00 182 PHE F O 1
ATOM 12059 N N . ALA F 1 182 ? 67.680 15.132 -58.236 1.00 28.37 183 ALA F N 1
ATOM 12060 C CA . ALA F 1 182 ? 68.773 14.245 -58.655 1.00 33.23 183 ALA F CA 1
ATOM 12061 C C . ALA F 1 182 ? 69.066 13.197 -57.572 1.00 32.89 183 ALA F C 1
ATOM 12062 O O . ALA F 1 182 ? 69.368 12.045 -57.869 1.00 36.81 183 ALA F O 1
ATOM 12064 N N . MET F 1 183 ? 68.943 13.604 -56.316 1.00 26.58 184 MET F N 1
ATOM 12065 C CA . MET F 1 183 ? 69.166 12.721 -55.182 1.00 33.18 184 MET F CA 1
ATOM 12066 C C . MET F 1 183 ? 68.110 11.614 -55.104 1.00 36.86 184 MET F C 1
ATOM 12067 O O . MET F 1 183 ? 68.344 10.562 -54.516 1.00 36.35 184 MET F O 1
ATOM 12072 N N . LEU F 1 184 ? 66.951 11.859 -55.707 1.00 32.33 185 LEU F N 1
ATOM 12073 C CA . LEU F 1 184 ? 65.885 10.868 -55.767 1.00 28.49 185 LEU F CA 1
ATOM 12074 C C . LEU F 1 184 ? 66.030 9.943 -56.970 1.00 30.35 185 LEU F C 1
ATOM 12075 O O . LEU F 1 184 ? 65.243 9.018 -57.148 1.00 30.45 185 LEU F O 1
ATOM 12080 N N . GLY F 1 185 ? 67.015 10.208 -57.818 1.00 31.65 186 GLY F N 1
ATOM 12081 C CA . GLY F 1 185 ? 67.178 9.415 -59.023 1.00 31.66 186 GLY F CA 1
ATOM 12082 C C . GLY F 1 185 ? 66.214 9.894 -60.092 1.00 31.25 186 GLY F C 1
ATOM 12083 O O . GLY F 1 185 ? 65.912 9.189 -61.049 1.00 28.51 186 GLY F O 1
ATOM 12084 N N . ALA F 1 186 ? 65.722 11.113 -59.911 1.00 28.00 187 ALA F N 1
ATOM 12085 C CA . ALA F 1 186 ? 64.857 11.747 -60.891 1.00 25.15 187 ALA F CA 1
ATOM 12086 C C . ALA F 1 186 ? 65.641 12.828 -61.635 1.00 28.62 187 ALA F C 1
ATOM 12087 O O . ALA F 1 186 ? 66.806 13.083 -61.335 1.00 31.59 187 ALA F O 1
ATOM 12089 N N . THR F 1 187 ? 65.006 13.465 -62.603 1.00 26.68 188 THR F N 1
ATOM 12090 C CA . THR F 1 187 ? 65.613 14.619 -63.243 1.00 29.61 188 THR F CA 1
ATOM 12091 C C . THR F 1 187 ? 64.639 15.774 -63.163 1.00 28.02 188 THR F C 1
ATOM 12092 O O . THR F 1 187 ? 63.479 15.589 -62.806 1.00 24.51 188 THR F O 1
ATOM 12096 N N . ALA F 1 188 ? 65.126 16.963 -63.494 1.00 29.54 189 ALA F N 1
ATOM 12097 C CA . ALA F 1 188 ? 64.342 18.179 -63.363 1.00 23.32 189 ALA F CA 1
ATOM 12098 C C . ALA F 1 188 ? 64.510 19.047 -64.599 1.00 30.80 189 ALA F C 1
ATOM 12099 O O . ALA F 1 188 ? 65.548 19.004 -65.264 1.00 29.05 189 ALA F O 1
ATOM 12101 N N . LYS F 1 189 ? 63.479 19.819 -64.918 1.00 28.17 190 LYS F N 1
ATOM 12102 C CA . LYS F 1 189 ? 63.565 20.816 -65.981 1.00 25.85 190 LYS F CA 1
ATOM 12103 C C . LYS F 1 189 ? 63.100 22.168 -65.457 1.00 24.92 190 LYS F C 1
ATOM 12104 O O . LYS F 1 189 ? 61.953 22.309 -65.043 1.00 22.68 190 LYS F O 1
ATOM 12110 N N . GLN F 1 190 ? 63.999 23.145 -65.493 1.00 20.22 191 GLN F N 1
ATOM 12111 C CA . GLN F 1 190 ? 63.691 24.518 -65.125 1.00 23.41 191 GLN F CA 1
ATOM 12112 C C . GLN F 1 190 ? 62.817 25.199 -66.175 1.00 28.14 191 GLN F C 1
ATOM 12113 O O . GLN F 1 190 ? 63.239 25.446 -67.309 1.00 31.32 191 GLN F O 1
ATOM 12119 N N . LEU F 1 191 ? 61.582 25.473 -65.790 1.00 26.28 192 LEU F N 1
ATOM 12120 C CA . LEU F 1 191 ? 60.618 26.114 -66.667 1.00 23.50 192 LEU F CA 1
ATOM 12121 C C . LEU F 1 191 ? 59.951 27.222 -65.888 1.00 24.85 192 LEU F C 1
ATOM 12122 O O . LEU F 1 191 ? 59.844 27.131 -64.668 1.00 23.41 192 LEU F O 1
ATOM 12127 N N . SER F 1 192 ? 59.459 28.236 -66.588 1.00 29.85 193 SER F N 1
ATOM 12128 C CA . SER F 1 192 ? 58.735 29.306 -65.918 1.00 30.49 193 SER F CA 1
ATOM 12129 C C . SER F 1 192 ? 57.402 28.765 -65.425 1.00 28.51 193 SER F C 1
ATOM 12130 O O . SER F 1 192 ? 56.945 27.705 -65.870 1.00 26.37 193 SER F O 1
ATOM 12133 N N . TYR F 1 193 ? 56.785 29.494 -64.505 1.00 27.57 194 TYR F N 1
ATOM 12134 C CA . TYR F 1 193 ? 55.472 29.139 -64.003 1.00 25.44 194 TYR F CA 1
ATOM 12135 C C . TYR F 1 193 ? 54.481 28.964 -65.152 1.00 29.70 194 TYR F C 1
ATOM 12136 O O . TYR F 1 193 ? 53.701 28.004 -65.183 1.00 26.57 194 TYR F O 1
ATOM 12145 N N . ALA F 1 194 ? 54.539 29.890 -66.105 1.00 28.94 195 ALA F N 1
ATOM 12146 C CA . ALA F 1 194 ? 53.558 29.977 -67.182 1.00 27.40 195 ALA F CA 1
ATOM 12147 C C . ALA F 1 194 ? 53.676 28.873 -68.240 1.00 29.51 195 ALA F C 1
ATOM 12148 O O . ALA F 1 194 ? 52.736 28.629 -68.988 1.00 31.39 195 ALA F O 1
ATOM 12150 N N . GLU F 1 195 ? 54.821 28.211 -68.304 1.00 25.82 196 GLU F N 1
ATOM 12151 C CA . GLU F 1 195 ? 55.076 27.268 -69.388 1.00 30.84 196 GLU F CA 1
ATOM 12152 C C . GLU F 1 195 ? 55.060 25.815 -68.944 1.00 28.75 196 GLU F C 1
ATOM 12153 O O . GLU F 1 195 ? 55.325 24.902 -69.739 1.00 26.55 196 GLU F O 1
ATOM 12159 N N . THR F 1 196 ? 54.743 25.605 -67.677 1.00 26.23 197 THR F N 1
ATOM 12160 C CA . THR F 1 196 ? 54.712 24.270 -67.107 1.00 25.75 197 THR F CA 1
ATOM 12161 C C . THR F 1 196 ? 53.648 23.408 -67.769 1.00 25.63 197 THR F C 1
ATOM 12162 O O . THR F 1 196 ? 53.914 22.260 -68.138 1.00 23.11 197 THR F O 1
ATOM 12166 N N . LEU F 1 197 ? 52.452 23.965 -67.939 1.00 21.64 198 LEU F N 1
ATOM 12167 C CA . LEU F 1 197 ? 51.330 23.165 -68.436 1.00 25.25 198 LEU F CA 1
ATOM 12168 C C . LEU F 1 197 ? 51.606 22.642 -69.838 1.00 26.24 198 LEU F C 1
ATOM 12169 O O . LEU F 1 197 ? 51.400 21.455 -70.117 1.00 25.41 198 LEU F O 1
ATOM 12174 N N . LYS F 1 198 ? 52.091 23.526 -70.710 1.00 27.62 199 LYS F N 1
ATOM 12175 C CA . LYS F 1 198 ? 52.384 23.166 -72.087 1.00 27.16 199 LYS F CA 1
ATOM 12176 C C . LYS F 1 198 ? 53.363 21.999 -72.142 1.00 28.98 199 LYS F C 1
ATOM 12177 O O . LYS F 1 198 ? 53.210 21.081 -72.953 1.00 31.10 199 LYS F O 1
ATOM 12179 N N . ALA F 1 199 ? 54.356 22.039 -71.260 1.00 24.41 200 ALA F N 1
ATOM 12180 C CA . ALA F 1 199 ? 55.436 21.061 -71.232 1.00 27.32 200 ALA F CA 1
ATOM 12181 C C . ALA F 1 199 ? 54.937 19.708 -70.767 1.00 30.11 200 ALA F C 1
ATOM 12182 O O . ALA F 1 199 ? 55.391 18.656 -71.239 1.00 30.09 200 ALA F O 1
ATOM 12184 N N . MET F 1 200 ? 54.005 19.734 -69.828 1.00 27.49 201 MET F N 1
ATOM 12185 C CA . MET F 1 200 ? 53.404 18.497 -69.374 1.00 29.96 201 MET F CA 1
ATOM 12186 C C . MET F 1 200 ? 52.515 17.904 -70.447 1.00 29.02 201 MET F C 1
ATOM 12187 O O . MET F 1 200 ? 52.478 16.685 -70.626 1.00 27.92 201 MET F O 1
ATOM 12192 N N . GLN F 1 201 ? 51.793 18.772 -71.148 1.00 30.68 202 GLN F N 1
ATOM 12193 C CA . GLN F 1 201 ? 50.927 18.334 -72.232 1.00 32.75 202 GLN F CA 1
ATOM 12194 C C . GLN F 1 201 ? 51.754 17.673 -73.316 1.00 35.97 202 GLN F C 1
ATOM 12195 O O . GLN F 1 201 ? 51.335 16.673 -73.910 1.00 33.57 202 GLN F O 1
ATOM 12201 N N . ALA F 1 202 ? 52.945 18.222 -73.543 1.00 36.45 203 ALA F N 1
ATOM 12202 C CA . ALA F 1 202 ? 53.831 17.756 -74.600 1.00 40.08 203 ALA F CA 1
ATOM 12203 C C . ALA F 1 202 ? 54.567 16.489 -74.196 1.00 38.58 203 ALA F C 1
ATOM 12204 O O . ALA F 1 202 ? 55.110 15.783 -75.051 1.00 31.75 203 ALA F O 1
ATOM 12206 N N . GLY F 1 203 ? 54.591 16.218 -72.891 1.00 31.67 204 GLY F N 1
ATOM 12207 C CA . GLY F 1 203 ? 55.241 15.033 -72.347 1.00 27.49 204 GLY F CA 1
ATOM 12208 C C . GLY F 1 203 ? 56.702 15.214 -71.963 1.00 27.89 204 GLY F C 1
ATOM 12209 O O . GLY F 1 203 ? 57.364 14.253 -71.588 1.00 37.06 204 GLY F O 1
ATOM 12210 N N . SER F 1 204 ? 57.220 16.433 -72.065 1.00 27.73 205 SER F N 1
ATOM 12211 C CA . SER F 1 204 ? 58.624 16.668 -71.736 1.00 28.88 205 SER F CA 1
ATOM 12212 C C . SER F 1 204 ? 58.826 16.609 -70.222 1.00 35.76 205 SER F C 1
ATOM 12213 O O . SER F 1 204 ? 59.927 16.338 -69.733 1.00 33.30 205 SER F O 1
ATOM 12216 N N . VAL F 1 205 ? 57.746 16.850 -69.487 1.00 28.83 206 VAL F N 1
ATOM 12217 C CA . VAL F 1 205 ? 57.777 16.786 -68.033 1.00 25.77 206 VAL F CA 1
ATOM 12218 C C . VAL F 1 205 ? 56.645 15.889 -67.526 1.00 25.71 206 VAL F C 1
ATOM 12219 O O . VAL F 1 205 ? 55.533 15.958 -68.043 1.00 30.67 206 VAL F O 1
ATOM 12223 N N . GLN F 1 206 ? 56.925 15.056 -66.520 1.00 21.04 207 GLN F N 1
ATOM 12224 C CA . GLN F 1 206 ? 55.909 14.167 -65.954 1.00 21.81 207 GLN F CA 1
ATOM 12225 C C . GLN F 1 206 ? 55.418 14.528 -64.559 1.00 24.64 207 GLN F C 1
ATOM 12226 O O . GLN F 1 206 ? 54.481 13.912 -64.043 1.00 22.06 207 GLN F O 1
ATOM 12232 N N . GLY F 1 207 ? 56.043 15.514 -63.935 1.00 18.09 208 GLY F N 1
ATOM 12233 C CA . GLY F 1 207 ? 55.642 15.863 -62.588 1.00 16.06 208 GLY F CA 1
ATOM 12234 C C . GLY F 1 207 ? 56.079 17.268 -62.247 1.00 17.86 208 GLY F C 1
ATOM 12235 O O . GLY F 1 207 ? 56.786 17.899 -63.008 1.00 21.63 208 GLY F O 1
ATOM 12236 N N . THR F 1 208 ? 55.649 17.775 -61.095 1.00 19.01 209 THR F N 1
ATOM 12237 C CA . THR F 1 208 ? 56.202 19.035 -60.630 1.00 18.04 209 THR F CA 1
ATOM 12238 C C . THR F 1 208 ? 56.056 19.112 -59.125 1.00 15.84 209 THR F C 1
ATOM 12239 O O . THR F 1 208 ? 55.492 18.203 -58.515 1.00 16.34 209 THR F O 1
ATOM 12243 N N . GLU F 1 209 ? 56.608 20.170 -58.533 1.00 13.70 210 GLU F N 1
ATOM 12244 C CA . GLU F 1 209 ? 56.375 20.448 -57.130 1.00 13.13 210 GLU F CA 1
ATOM 12245 C C . GLU F 1 209 ? 55.735 21.830 -57.016 1.00 14.11 210 GLU F C 1
ATOM 12246 O O . GLU F 1 209 ? 56.164 22.768 -57.692 1.00 13.29 210 GLU F O 1
ATOM 12252 N N . ASN F 1 210 ? 54.691 21.956 -56.197 1.00 15.80 211 ASN F N 1
ATOM 12253 C CA . ASN F 1 210 ? 54.123 23.276 -55.938 1.00 19.21 211 ASN F CA 1
ATOM 12254 C C . ASN F 1 210 ? 53.059 23.245 -54.860 1.00 21.91 211 ASN F C 1
ATOM 12255 O O . ASN F 1 210 ? 52.625 22.187 -54.437 1.00 12.48 211 ASN F O 1
ATOM 12260 N N . THR F 1 211 ? 52.640 24.423 -54.417 1.00 17.26 212 THR F N 1
ATOM 12261 C CA . THR F 1 211 ? 51.587 24.517 -53.416 1.00 15.39 212 THR F CA 1
ATOM 12262 C C . THR F 1 211 ? 50.282 24.175 -54.080 1.00 18.79 212 THR F C 1
ATOM 12263 O O . THR F 1 211 ? 50.202 24.193 -55.306 1.00 17.81 212 THR F O 1
ATOM 12267 N N . TRP F 1 212 ? 49.262 23.871 -53.288 1.00 16.67 213 TRP F N 1
ATOM 12268 C CA . TRP F 1 212 ? 47.941 23.594 -53.858 1.00 19.41 213 TRP F CA 1
ATOM 12269 C C . TRP F 1 212 ? 47.438 24.757 -54.702 1.00 16.78 213 TRP F C 1
ATOM 12270 O O . TRP F 1 212 ? 46.859 24.553 -55.757 1.00 18.46 213 TRP F O 1
ATOM 12281 N N . SER F 1 213 ? 47.640 25.977 -54.209 1.00 16.01 214 SER F N 1
ATOM 12282 C CA . SER F 1 213 ? 47.207 27.173 -54.922 1.00 17.03 214 SER F CA 1
ATOM 12283 C C . SER F 1 213 ? 47.802 27.261 -56.330 1.00 17.73 214 SER F C 1
ATOM 12284 O O . SER F 1 213 ? 47.090 27.555 -57.303 1.00 19.77 214 SER F O 1
ATOM 12287 N N . ASN F 1 214 ? 49.080 26.946 -56.463 1.00 19.01 215 ASN F N 1
ATOM 12288 C CA . ASN F 1 214 ? 49.716 26.978 -57.781 1.00 19.38 215 ASN F CA 1
ATOM 12289 C C . ASN F 1 214 ? 49.416 25.751 -58.648 1.00 16.40 215 ASN F C 1
ATOM 12290 O O . ASN F 1 214 ? 49.323 25.864 -59.878 1.00 16.55 215 ASN F O 1
ATOM 12295 N N . LEU F 1 215 ? 49.289 24.574 -58.043 1.00 15.49 216 LEU F N 1
ATOM 12296 C CA . LEU F 1 215 ? 48.920 23.402 -58.854 1.00 19.83 216 LEU F CA 1
ATOM 12297 C C . LEU F 1 215 ? 47.546 23.630 -59.475 1.00 20.06 216 LEU F C 1
ATOM 12298 O O . LEU F 1 215 ? 47.304 23.264 -60.628 1.00 18.83 216 LEU F O 1
ATOM 12303 N N . ALA F 1 216 ? 46.655 24.266 -58.722 1.00 16.69 217 ALA F N 1
ATOM 12304 C CA . ALA F 1 216 ? 45.330 24.609 -59.243 1.00 23.94 217 ALA F CA 1
ATOM 12305 C C . ALA F 1 216 ? 45.457 25.682 -60.314 1.00 26.89 217 ALA F C 1
ATOM 12306 O O . ALA F 1 216 ? 44.833 25.601 -61.369 1.00 23.46 217 ALA F O 1
ATOM 12308 N N . GLY F 1 217 ? 46.285 26.684 -60.029 1.00 24.29 218 GLY F N 1
ATOM 12309 C CA . GLY F 1 217 ? 46.454 27.827 -60.910 1.00 23.56 218 GLY F CA 1
ATOM 12310 C C . GLY F 1 217 ? 47.025 27.469 -62.266 1.00 21.53 218 GLY F C 1
ATOM 12311 O O . GLY F 1 217 ? 46.636 28.058 -63.276 1.00 24.10 218 GLY F O 1
ATOM 12312 N N . GLN F 1 218 ? 47.943 26.501 -62.290 1.00 18.77 219 GLN F N 1
ATOM 12313 C CA . GLN F 1 218 ? 48.570 26.057 -63.545 1.00 25.78 219 GLN F CA 1
ATOM 12314 C C . GLN F 1 218 ? 47.650 25.157 -64.361 1.00 25.14 219 GLN F C 1
ATOM 12315 O O . GLN F 1 218 ? 47.918 24.883 -65.539 1.00 25.35 219 GLN F O 1
ATOM 12321 N N . LYS F 1 219 ? 46.588 24.685 -63.719 1.00 23.19 220 LYS F N 1
ATOM 12322 C CA . LYS F 1 219 ? 45.577 23.854 -64.369 1.00 28.40 220 LYS F CA 1
ATOM 12323 C C . LYS F 1 219 ? 46.195 22.577 -64.926 1.00 29.64 220 LYS F C 1
ATOM 12324 O O . LYS F 1 219 ? 45.842 22.114 -66.007 1.00 26.39 220 LYS F O 1
ATOM 12330 N N . ILE F 1 220 ? 47.126 22.012 -64.176 1.00 25.52 221 ILE F N 1
ATOM 12331 C CA . ILE F 1 220 ? 47.805 20.819 -64.632 1.00 25.77 221 ILE F CA 1
ATOM 12332 C C . ILE F 1 220 ? 47.064 19.524 -64.270 1.00 24.25 221 ILE F C 1
ATOM 12333 O O . ILE F 1 220 ? 47.498 18.446 -64.667 1.00 26.02 221 ILE F O 1
ATOM 12338 N N . ASP F 1 221 ? 45.929 19.624 -63.573 1.00 22.39 222 ASP F N 1
ATOM 12339 C CA . ASP F 1 221 ? 45.239 18.404 -63.121 1.00 20.55 222 ASP F CA 1
ATOM 12340 C C . ASP F 1 221 ? 44.845 17.500 -64.292 1.00 22.68 222 ASP F C 1
ATOM 12341 O O . ASP F 1 221 ? 44.854 16.276 -64.165 1.00 24.88 222 ASP F O 1
ATOM 12346 N N . SER F 1 222 ? 44.554 18.100 -65.442 1.00 23.04 223 SER F N 1
ATOM 12347 C CA . SER F 1 222 ? 44.204 17.332 -66.633 1.00 26.24 223 SER F CA 1
ATOM 12348 C C . SER F 1 222 ? 45.324 16.390 -67.095 1.00 25.29 223 SER F C 1
ATOM 12349 O O . SER F 1 222 ? 45.060 15.380 -67.749 1.00 27.10 223 SER F O 1
ATOM 12352 N N . VAL F 1 223 ? 46.572 16.714 -66.771 1.00 21.66 224 VAL F N 1
ATOM 12353 C CA . VAL F 1 223 ? 47.679 15.853 -67.170 1.00 20.96 224 VAL F CA 1
ATOM 12354 C C . VAL F 1 223 ? 48.531 15.401 -65.985 1.00 21.64 224 VAL F C 1
ATOM 12355 O O . VAL F 1 223 ? 49.660 14.947 -66.175 1.00 24.14 224 VAL F O 1
ATOM 12359 N N . GLN F 1 224 ? 47.989 15.527 -64.770 1.00 23.52 225 GLN F N 1
ATOM 12360 C CA . GLN F 1 224 ? 48.662 15.090 -63.543 1.00 22.70 225 GLN F CA 1
ATOM 12361 C C . GLN F 1 224 ? 47.697 14.303 -62.677 1.00 26.48 225 GLN F C 1
ATOM 12362 O O . GLN F 1 224 ? 47.075 14.857 -61.778 1.00 31.14 225 GLN F O 1
ATOM 12368 N N . PRO F 1 225 ? 47.569 13.002 -62.949 1.00 21.80 226 PRO F N 1
ATOM 12369 C CA . PRO F 1 225 ? 46.527 12.197 -62.306 1.00 21.51 226 PRO F CA 1
ATOM 12370 C C . PRO F 1 225 ? 46.716 12.034 -60.806 1.00 22.55 226 PRO F C 1
ATOM 12371 O O . PRO F 1 225 ? 45.726 11.778 -60.125 1.00 19.62 226 PRO F O 1
ATOM 12375 N N . TYR F 1 226 ? 47.933 12.185 -60.285 1.00 21.94 227 TYR F N 1
ATOM 12376 C CA . TYR F 1 226 ? 48.100 12.056 -58.839 1.00 24.05 227 TYR F CA 1
ATOM 12377 C C . TYR F 1 226 ? 48.848 13.219 -58.196 1.00 20.69 227 TYR F C 1
ATOM 12378 O O . TYR F 1 226 ? 49.863 13.678 -58.716 1.00 20.19 227 TYR F O 1
ATOM 12387 N N . ILE F 1 227 ? 48.353 13.680 -57.052 1.00 17.49 228 ILE F N 1
ATOM 12388 C CA . ILE F 1 227 ? 49.114 14.632 -56.244 1.00 14.57 228 ILE F CA 1
ATOM 12389 C C . ILE F 1 227 ? 49.376 14.023 -54.874 1.00 21.58 228 ILE F C 1
ATOM 12390 O O . ILE F 1 227 ? 48.437 13.765 -54.112 1.00 18.88 228 ILE F O 1
ATOM 12395 N N . THR F 1 228 ? 50.657 13.790 -54.580 1.00 17.20 229 THR F N 1
ATOM 12396 C CA . THR F 1 228 ? 51.090 13.222 -53.308 1.00 14.44 229 THR F CA 1
ATOM 12397 C C . THR F 1 228 ? 51.368 14.337 -52.316 1.00 17.24 229 THR F C 1
ATOM 12398 O O . THR F 1 228 ? 52.181 15.235 -52.569 1.00 13.29 229 THR F O 1
ATOM 12402 N N . GLU F 1 229 ? 50.667 14.287 -51.196 1.00 16.45 230 GLU F N 1
ATOM 12403 C CA . GLU F 1 229 ? 50.751 15.361 -50.230 1.00 15.07 230 GLU F CA 1
ATOM 12404 C C . GLU F 1 229 ? 51.985 15.131 -49.349 1.00 16.66 230 GLU F C 1
ATOM 12405 O O . GLU F 1 229 ? 51.902 14.515 -48.284 1.00 17.74 230 GLU F O 1
ATOM 12411 N N . THR F 1 230 ? 53.118 15.631 -49.828 1.00 17.53 231 THR F N 1
ATOM 12412 C CA . THR F 1 230 ? 54.441 15.433 -49.210 1.00 18.73 231 THR F CA 1
ATOM 12413 C C . THR F 1 230 ? 54.896 16.542 -48.251 1.00 23.43 231 THR F C 1
ATOM 12414 O O . THR F 1 230 ? 55.704 16.296 -47.366 1.00 20.70 231 THR F O 1
ATOM 12418 N N . ASN F 1 231 ? 54.428 17.762 -48.486 1.00 15.91 232 ASN F N 1
ATOM 12419 C CA . ASN F 1 231 ? 54.867 18.949 -47.748 1.00 10.79 232 ASN F CA 1
ATOM 12420 C C . ASN F 1 231 ? 56.386 19.015 -47.631 1.00 16.44 232 ASN F C 1
ATOM 12421 O O . ASN F 1 231 ? 56.907 19.262 -46.552 1.00 14.49 232 ASN F O 1
ATOM 12426 N N . HIS F 1 232 ? 57.089 18.784 -48.739 1.00 14.06 233 HIS F N 1
ATOM 12427 C CA . HIS F 1 232 ? 58.533 18.532 -48.696 1.00 14.88 233 HIS F CA 1
ATOM 12428 C C . HIS F 1 232 ? 59.394 19.778 -48.753 1.00 18.26 233 HIS F C 1
ATOM 12429 O O . HIS F 1 232 ? 60.612 19.690 -48.614 1.00 18.63 233 HIS F O 1
ATOM 12436 N N . GLY F 1 233 ? 58.785 20.936 -48.984 1.00 18.99 234 GLY F N 1
ATOM 12437 C CA . GLY F 1 233 ? 59.556 22.155 -49.112 1.00 18.72 234 GLY F CA 1
ATOM 12438 C C . GLY F 1 233 ? 58.642 23.362 -49.094 1.00 24.32 234 GLY F C 1
ATOM 12439 O O . GLY F 1 233 ? 57.425 23.249 -49.216 1.00 16.17 234 GLY F O 1
ATOM 12440 N N . ALA F 1 234 ? 59.240 24.529 -48.934 1.00 17.88 235 ALA F N 1
ATOM 12441 C CA . ALA F 1 234 ? 58.473 25.753 -48.823 1.00 20.12 235 ALA F CA 1
ATOM 12442 C C . ALA F 1 234 ? 58.481 26.554 -50.124 1.00 18.81 235 ALA F C 1
ATOM 12443 O O . ALA F 1 234 ? 59.483 26.593 -50.858 1.00 22.02 235 ALA F O 1
ATOM 12445 N N . LEU F 1 235 ? 57.358 27.198 -50.399 1.00 12.91 236 LEU F N 1
ATOM 12446 C CA . LEU F 1 235 ? 57.283 28.192 -51.464 1.00 12.76 236 LEU F CA 1
ATOM 12447 C C . LEU F 1 235 ? 57.067 29.534 -50.789 1.00 15.68 236 LEU F C 1
ATOM 12448 O O . LEU F 1 235 ? 56.043 29.748 -50.145 1.00 13.11 236 LEU F O 1
ATOM 12453 N N . SER F 1 236 ? 58.043 30.417 -50.928 1.00 14.82 237 SER F N 1
ATOM 12454 C CA . SER F 1 236 ? 58.024 31.704 -50.259 1.00 18.64 237 SER F CA 1
ATOM 12455 C C . SER F 1 236 ? 58.617 32.757 -51.195 1.00 19.66 237 SER F C 1
ATOM 12456 O O . SER F 1 236 ? 59.419 32.433 -52.078 1.00 22.28 237 SER F O 1
ATOM 12459 N N . TYR F 1 237 ? 58.193 34.006 -51.019 1.00 13.48 238 TYR F N 1
ATOM 12460 C CA . TYR F 1 237 ? 58.637 35.114 -51.854 1.00 12.55 238 TYR F CA 1
ATOM 12461 C C . TYR F 1 237 ? 59.412 36.147 -51.086 1.00 17.09 238 TYR F C 1
ATOM 12462 O O . TYR F 1 237 ? 59.172 36.339 -49.898 1.00 21.17 238 TYR F O 1
ATOM 12471 N N . MET F 1 238 ? 60.298 36.854 -51.779 1.00 22.24 239 MET F N 1
ATOM 12472 C CA . MET F 1 238 ? 60.782 38.106 -51.231 1.00 19.23 239 MET F CA 1
ATOM 12473 C C . MET F 1 238 ? 60.065 39.238 -51.921 1.00 21.20 239 MET F C 1
ATOM 12474 O O . MET F 1 238 ? 60.066 39.320 -53.151 1.00 21.41 239 MET F O 1
ATOM 12479 N N . LEU F 1 239 ? 59.436 40.101 -51.129 1.00 18.33 240 LEU F N 1
ATOM 12480 C CA . LEU F 1 239 ? 58.850 41.312 -51.667 1.00 20.71 240 LEU F CA 1
ATOM 12481 C C . LEU F 1 239 ? 60.005 42.261 -51.901 1.00 21.31 240 LEU F C 1
ATOM 12482 O O . LEU F 1 239 ? 60.766 42.547 -50.973 1.00 20.73 240 LEU F O 1
ATOM 12487 N N . ILE F 1 240 ? 60.161 42.719 -53.141 1.00 20.90 241 ILE F N 1
ATOM 12488 C CA . ILE F 1 240 ? 61.324 43.517 -53.504 1.00 19.77 241 ILE F CA 1
ATOM 12489 C C . ILE F 1 240 ? 60.985 44.752 -54.335 1.00 25.11 241 ILE F C 1
ATOM 12490 O O . ILE F 1 240 ? 59.988 44.801 -55.066 1.00 23.48 241 ILE F O 1
ATOM 12495 N N . THR F 1 241 ? 61.831 45.760 -54.203 1.00 28.09 242 THR F N 1
ATOM 12496 C CA . THR F 1 241 ? 61.743 46.948 -55.028 1.00 26.43 242 THR F CA 1
ATOM 12497 C C . THR F 1 241 ? 63.168 47.273 -55.444 1.00 21.83 242 THR F C 1
ATOM 12498 O O . THR F 1 241 ? 64.092 46.568 -55.053 1.00 27.16 242 THR F O 1
ATOM 12502 N N . SER F 1 242 ? 63.359 48.299 -56.263 1.00 25.96 243 SER F N 1
ATOM 12503 C CA . SER F 1 242 ? 64.721 48.734 -56.553 1.00 32.82 243 SER F CA 1
ATOM 12504 C C . SER F 1 242 ? 65.124 49.734 -55.483 1.00 30.39 243 SER F C 1
ATOM 12505 O O . SER F 1 242 ? 64.291 50.489 -54.985 1.00 31.03 243 SER F O 1
ATOM 12508 N N . SER F 1 243 ? 66.395 49.723 -55.104 1.00 24.90 244 SER F N 1
ATOM 12509 C CA . SER F 1 243 ? 66.846 50.618 -54.045 1.00 35.63 244 SER F CA 1
ATOM 12510 C C . SER F 1 243 ? 66.886 52.046 -54.564 1.00 38.39 244 SER F C 1
ATOM 12511 O O . SER F 1 243 ? 66.759 52.995 -53.795 1.00 35.44 244 SER F O 1
ATOM 12514 N N . ALA F 1 244 ? 67.049 52.186 -55.876 1.00 41.23 245 ALA F N 1
ATOM 12515 C CA . ALA F 1 244 ? 67.072 53.497 -56.506 1.00 44.97 245 ALA F CA 1
ATOM 12516 C C . ALA F 1 244 ? 65.683 54.126 -56.481 1.00 45.13 245 ALA F C 1
ATOM 12517 O O . ALA F 1 244 ? 65.548 55.326 -56.259 1.00 47.64 245 ALA F O 1
ATOM 12519 N N . PHE F 1 245 ? 64.647 53.322 -56.705 1.00 38.63 246 PHE F N 1
ATOM 12520 C CA . PHE F 1 245 ? 63.292 53.856 -56.635 1.00 39.61 246 PHE F CA 1
ATOM 12521 C C . PHE F 1 245 ? 62.884 54.147 -55.195 1.00 42.28 246 PHE F C 1
ATOM 12522 O O . PHE F 1 245 ? 62.389 55.231 -54.893 1.00 39.93 246 PHE F O 1
ATOM 12530 N N . TRP F 1 246 ? 63.096 53.172 -54.315 1.00 41.99 247 TRP F N 1
ATOM 12531 C CA . TRP F 1 246 ? 62.600 53.244 -52.940 1.00 45.00 247 TRP F CA 1
ATOM 12532 C C . TRP F 1 246 ? 63.231 54.379 -52.135 1.00 47.49 247 TRP F C 1
ATOM 12533 O O . TRP F 1 246 ? 62.575 54.981 -51.287 1.00 48.14 247 TRP F O 1
ATOM 12544 N N . THR F 1 247 ? 64.502 54.665 -52.395 1.00 46.38 248 THR F N 1
ATOM 12545 C CA . THR F 1 247 ? 65.188 55.744 -51.689 1.00 52.20 248 THR F CA 1
ATOM 12546 C C . THR F 1 247 ? 64.846 57.106 -52.297 1.00 51.49 248 THR F C 1
ATOM 12547 O O . THR F 1 247 ? 65.227 58.147 -51.760 1.00 60.10 248 THR F O 1
ATOM 12551 N N . GLY F 1 248 ? 64.118 57.093 -53.413 1.00 41.68 249 GLY F N 1
ATOM 12552 C CA . GLY F 1 248 ? 63.651 58.316 -54.045 1.00 42.36 249 GLY F CA 1
ATOM 12553 C C . GLY F 1 248 ? 62.310 58.770 -53.495 1.00 39.66 249 GLY F C 1
ATOM 12554 O O . GLY F 1 248 ? 61.885 59.905 -53.700 1.00 39.20 249 GLY F O 1
ATOM 12555 N N . ILE F 1 249 ? 61.635 57.873 -52.789 1.00 34.86 250 ILE F N 1
ATOM 12556 C CA . ILE F 1 249 ? 60.380 58.211 -52.133 1.00 40.63 250 ILE F CA 1
ATOM 12557 C C . ILE F 1 249 ? 60.637 59.079 -50.897 1.00 45.96 250 ILE F C 1
ATOM 12558 O O . ILE F 1 249 ? 61.500 58.748 -50.083 1.00 43.18 250 ILE F O 1
ATOM 12563 N N . PRO F 1 250 ? 59.892 60.195 -50.764 1.00 44.25 251 PRO F N 1
ATOM 12564 C CA . PRO F 1 250 ? 59.947 61.054 -49.574 1.00 47.73 251 PRO F CA 1
ATOM 12565 C C . PRO F 1 250 ? 59.878 60.233 -48.287 1.00 45.28 251 PRO F C 1
ATOM 12566 O O . PRO F 1 250 ? 59.027 59.346 -48.177 1.00 46.34 251 PRO F O 1
ATOM 12570 N N . TYR F 1 251 ? 60.766 60.530 -47.341 1.00 53.54 252 TYR F N 1
ATOM 12571 C CA . TYR F 1 251 ? 60.989 59.678 -46.173 1.00 53.83 252 TYR F CA 1
ATOM 12572 C C . TYR F 1 251 ? 59.733 59.374 -45.356 1.00 55.52 252 TYR F C 1
ATOM 12573 O O . TYR F 1 251 ? 59.499 58.225 -44.984 1.00 56.57 252 TYR F O 1
ATOM 12582 N N . GLN F 1 252 ? 58.942 60.401 -45.063 1.00 54.45 253 GLN F N 1
ATOM 12583 C CA . GLN F 1 252 ? 57.693 60.216 -44.329 1.00 54.61 253 GLN F CA 1
ATOM 12584 C C . GLN F 1 252 ? 56.775 59.218 -45.039 1.00 48.04 253 GLN F C 1
ATOM 12585 O O . GLN F 1 252 ? 56.246 58.288 -44.426 1.00 42.56 253 GLN F O 1
ATOM 12591 N N . THR F 1 253 ? 56.602 59.416 -46.339 1.00 48.26 254 THR F N 1
ATOM 12592 C CA . THR F 1 253 ? 55.783 58.534 -47.158 1.00 43.28 254 THR F CA 1
ATOM 12593 C C . THR F 1 253 ? 56.371 57.125 -47.199 1.00 42.70 254 THR F C 1
ATOM 12594 O O . THR F 1 253 ? 55.650 56.124 -47.131 1.00 41.24 254 THR F O 1
ATOM 12598 N N . ARG F 1 254 ? 57.693 57.066 -47.298 1.00 40.81 255 ARG F N 1
ATOM 12599 C CA . ARG F 1 254 ? 58.428 55.811 -47.328 1.00 41.24 255 ARG F CA 1
ATOM 12600 C C . ARG F 1 254 ? 58.227 54.971 -46.063 1.00 43.21 255 ARG F C 1
ATOM 12601 O O . ARG F 1 254 ? 58.046 53.751 -46.141 1.00 32.40 255 ARG F O 1
ATOM 12609 N N . THR F 1 255 ? 58.246 55.623 -44.901 1.00 38.42 256 THR F N 1
ATOM 12610 C CA . THR F 1 255 ? 58.180 54.901 -43.627 1.00 45.49 256 THR F CA 1
ATOM 12611 C C . THR F 1 255 ? 56.783 54.370 -43.327 1.00 45.79 256 THR F C 1
ATOM 12612 O O . THR F 1 255 ? 56.642 53.302 -42.726 1.00 45.31 256 THR F O 1
ATOM 12616 N N . GLU F 1 256 ? 55.757 55.116 -43.730 1.00 40.97 257 GLU F N 1
ATOM 12617 C CA . GLU F 1 256 ? 54.383 54.629 -43.621 1.00 39.06 257 GLU F CA 1
ATOM 12618 C C . GLU F 1 256 ? 54.188 53.409 -44.518 1.00 32.90 257 GLU F C 1
ATOM 12619 O O . GLU F 1 256 ? 53.623 52.391 -44.100 1.00 32.57 257 GLU F O 1
ATOM 12625 N N . LEU F 1 257 ? 54.662 53.514 -45.754 1.00 35.28 258 LEU F N 1
ATOM 12626 C CA . LEU F 1 257 ? 54.564 52.410 -46.701 1.00 34.51 258 LEU F CA 1
ATOM 12627 C C . LEU F 1 257 ? 55.216 51.157 -46.142 1.00 34.76 258 LEU F C 1
ATOM 12628 O O . LEU F 1 257 ? 54.652 50.066 -46.214 1.00 32.10 258 LEU F O 1
ATOM 12633 N N . GLU F 1 258 ? 56.405 51.319 -45.568 1.00 36.40 259 GLU F N 1
ATOM 12634 C CA . GLU F 1 258 ? 57.114 50.182 -45.004 1.00 39.01 259 GLU F CA 1
ATOM 12635 C C . GLU F 1 258 ? 56.321 49.601 -43.842 1.00 34.72 259 GLU F C 1
ATOM 12636 O O . GLU F 1 258 ? 56.324 48.391 -43.623 1.00 32.85 259 GLU F O 1
ATOM 12642 N N . SER F 1 259 ? 55.618 50.471 -43.122 1.00 33.41 260 SER F N 1
ATOM 12643 C CA . SER F 1 259 ? 54.727 50.043 -42.051 1.00 37.29 260 SER F CA 1
ATOM 12644 C C . SER F 1 259 ? 53.499 49.319 -42.607 1.00 34.87 260 SER F C 1
ATOM 12645 O O . SER F 1 259 ? 53.055 48.311 -42.057 1.00 29.56 260 SER F O 1
ATOM 12648 N N . ILE F 1 260 ? 52.954 49.836 -43.703 1.00 29.84 261 ILE F N 1
ATOM 12649 C CA . ILE F 1 260 ? 51.859 49.164 -44.387 1.00 29.25 261 ILE F CA 1
ATOM 12650 C C . ILE F 1 260 ? 52.327 47.802 -44.910 1.00 28.46 261 ILE F C 1
ATOM 12651 O O . ILE F 1 260 ? 51.603 46.803 -44.814 1.00 28.89 261 ILE F O 1
ATOM 12656 N N . VAL F 1 261 ? 53.547 47.756 -45.439 1.00 31.21 262 VAL F N 1
ATOM 12657 C CA . VAL F 1 261 ? 54.105 46.490 -45.914 1.00 28.84 262 VAL F CA 1
ATOM 12658 C C . VAL F 1 261 ? 54.133 45.463 -44.783 1.00 30.28 262 VAL F C 1
ATOM 12659 O O . VAL F 1 261 ? 53.716 44.328 -44.967 1.00 25.89 262 VAL F O 1
ATOM 12663 N N . ASP F 1 262 ? 54.589 45.868 -43.601 1.00 27.37 263 ASP F N 1
ATOM 12664 C CA . ASP F 1 262 ? 54.658 44.919 -42.491 1.00 32.10 263 ASP F CA 1
ATOM 12665 C C . ASP F 1 262 ? 53.257 44.452 -42.065 1.00 34.55 263 ASP F C 1
ATOM 12666 O O . ASP F 1 262 ? 53.088 43.310 -41.655 1.00 27.24 263 ASP F O 1
ATOM 12671 N N . GLU F 1 263 ? 52.263 45.330 -42.190 1.00 31.31 264 GLU F N 1
ATOM 12672 C CA . GLU F 1 263 ? 50.874 44.990 -41.894 1.00 29.66 264 GLU F CA 1
ATOM 12673 C C . GLU F 1 263 ? 50.319 43.937 -42.856 1.00 26.80 264 GLU F C 1
ATOM 12674 O O . GLU F 1 263 ? 49.730 42.936 -42.437 1.00 27.77 264 GLU F O 1
ATOM 12680 N N . VAL F 1 264 ? 50.514 44.180 -44.150 1.00 26.25 265 VAL F N 1
ATOM 12681 C CA . VAL F 1 264 ? 50.050 43.285 -45.200 1.00 25.35 265 VAL F CA 1
ATOM 12682 C C . VAL F 1 264 ? 50.730 41.929 -45.100 1.00 29.77 265 VAL F C 1
ATOM 12683 O O . VAL F 1 264 ? 50.105 40.881 -45.308 1.00 23.95 265 VAL F O 1
ATOM 12687 N N . THR F 1 265 ? 52.026 41.959 -44.794 1.00 26.00 266 THR F N 1
ATOM 12688 C CA . THR F 1 265 ? 52.803 40.734 -44.654 1.00 24.15 266 THR F CA 1
ATOM 12689 C C . THR F 1 265 ? 52.157 39.839 -43.606 1.00 30.58 266 THR F C 1
ATOM 12690 O O . THR F 1 265 ? 51.959 38.642 -43.828 1.00 26.86 266 THR F O 1
ATOM 12694 N N . LEU F 1 266 ? 51.790 40.442 -42.476 1.00 28.30 267 LEU F N 1
ATOM 12695 C CA . LEU F 1 266 ? 51.104 39.719 -41.412 1.00 25.58 267 LEU F CA 1
ATOM 12696 C C . LEU F 1 266 ? 49.828 39.062 -41.921 1.00 25.03 267 LEU F C 1
ATOM 12697 O O . LEU F 1 266 ? 49.554 37.909 -41.610 1.00 28.16 267 LEU F O 1
ATOM 12702 N N . VAL F 1 267 ? 49.065 39.791 -42.731 1.00 31.96 268 VAL F N 1
ATOM 12703 C CA . VAL F 1 267 ? 47.829 39.280 -43.310 1.00 28.05 268 VAL F CA 1
ATOM 12704 C C . VAL F 1 267 ? 48.087 38.158 -44.327 1.00 29.09 268 VAL F C 1
ATOM 12705 O O . VAL F 1 267 ? 47.423 37.121 -44.305 1.00 24.69 268 VAL F O 1
ATOM 12709 N N . VAL F 1 268 ? 49.049 38.377 -45.218 1.00 22.87 269 VAL F N 1
ATOM 12710 C CA . VAL F 1 268 ? 49.421 37.365 -46.202 1.00 21.94 269 VAL F CA 1
ATOM 12711 C C . VAL F 1 268 ? 49.805 36.047 -45.539 1.00 21.67 269 VAL F C 1
ATOM 12712 O O . VAL F 1 268 ? 49.306 34.985 -45.912 1.00 22.90 269 VAL F O 1
ATOM 12716 N N . ASN F 1 269 ? 50.678 36.130 -44.543 1.00 22.37 270 ASN F N 1
ATOM 12717 C CA . ASN F 1 269 ? 51.248 34.945 -43.928 1.00 27.64 270 ASN F CA 1
ATOM 12718 C C . ASN F 1 269 ? 50.278 34.171 -43.048 1.00 32.56 270 ASN F C 1
ATOM 12719 O O . ASN F 1 269 ? 50.418 32.957 -42.896 1.00 33.29 270 ASN F O 1
ATOM 12724 N N . LYS F 1 270 ? 49.291 34.850 -42.470 1.00 31.42 271 LYS F N 1
ATOM 12725 C CA . LYS F 1 270 ? 48.385 34.146 -41.575 1.00 33.94 271 LYS F CA 1
ATOM 12726 C C . LYS F 1 270 ? 47.179 33.589 -42.326 1.00 32.32 271 LYS F C 1
ATOM 12727 O O . LYS F 1 270 ? 46.442 32.763 -41.780 1.00 33.33 271 LYS F O 1
ATOM 12733 N N . GLU F 1 271 ? 47.000 34.016 -43.579 1.00 27.02 272 GLU F N 1
ATOM 12734 C CA . GLU F 1 271 ? 45.903 33.522 -44.419 1.00 24.45 272 GLU F CA 1
ATOM 12735 C C . GLU F 1 271 ? 46.342 32.595 -45.550 1.00 29.25 272 GLU F C 1
ATOM 12736 O O . GLU F 1 271 ? 45.490 32.049 -46.264 1.00 26.10 272 GLU F O 1
ATOM 12742 N N . ALA F 1 272 ? 47.650 32.443 -45.750 1.00 27.79 273 ALA F N 1
ATOM 12743 C CA . ALA F 1 272 ? 48.133 31.687 -46.910 1.00 26.78 273 ALA F CA 1
ATOM 12744 C C . ALA F 1 272 ? 47.754 30.217 -46.784 1.00 28.66 273 ALA F C 1
ATOM 12745 O O . ALA F 1 272 ? 47.340 29.587 -47.762 1.00 23.14 273 ALA F O 1
ATOM 12747 N N . GLU F 1 273 ? 47.887 29.668 -45.580 1.00 23.52 274 GLU F N 1
ATOM 12748 C CA . GLU F 1 273 ? 47.651 28.238 -45.415 1.00 28.31 274 GLU F CA 1
ATOM 12749 C C . GLU F 1 273 ? 46.182 27.926 -45.670 1.00 25.57 274 GLU F C 1
ATOM 12750 O O . GLU F 1 273 ? 45.867 26.949 -46.348 1.00 29.05 274 GLU F O 1
ATOM 12756 N N . ALA F 1 274 ? 45.284 28.775 -45.174 1.00 25.90 275 ALA F N 1
ATOM 12757 C CA . ALA F 1 274 ? 43.852 28.541 -45.361 1.00 33.69 275 ALA F CA 1
ATOM 12758 C C . ALA F 1 274 ? 43.442 28.624 -46.836 1.00 29.33 275 ALA F C 1
ATOM 12759 O O . ALA F 1 274 ? 42.568 27.879 -47.303 1.00 28.92 275 ALA F O 1
ATOM 12761 N N . LEU F 1 275 ? 44.068 29.536 -47.568 1.00 25.78 276 LEU F N 1
ATOM 12762 C CA . LEU F 1 275 ? 43.793 29.675 -48.982 1.00 25.55 276 LEU F CA 1
ATOM 12763 C C . LEU F 1 275 ? 44.222 28.412 -49.725 1.00 19.78 276 LEU F C 1
ATOM 12764 O O . LEU F 1 275 ? 43.516 27.928 -50.594 1.00 18.27 276 LEU F O 1
ATOM 12769 N N . ASN F 1 276 ? 45.383 27.880 -49.370 1.00 19.25 277 ASN F N 1
ATOM 12770 C CA . ASN F 1 276 ? 45.881 26.661 -50.001 1.00 20.97 277 ASN F CA 1
ATOM 12771 C C . ASN F 1 276 ? 45.040 25.427 -49.672 1.00 20.14 277 ASN F C 1
ATOM 12772 O O . ASN F 1 276 ? 44.871 24.534 -50.517 1.00 16.61 277 ASN F O 1
ATOM 12777 N N . GLN F 1 277 ? 44.516 25.367 -48.449 1.00 21.72 278 GLN F N 1
ATOM 12778 C CA . GLN F 1 277 ? 43.646 24.253 -48.094 1.00 22.56 278 GLN F CA 1
ATOM 12779 C C . GLN F 1 277 ? 42.340 24.317 -48.883 1.00 19.04 278 GLN F C 1
ATOM 12780 O O . GLN F 1 277 ? 41.829 23.285 -49.318 1.00 19.55 278 GLN F O 1
ATOM 12786 N N . LYS F 1 278 ? 41.817 25.520 -49.100 1.00 18.07 279 LYS F N 1
ATOM 12787 C CA . LYS F 1 278 ? 40.632 25.682 -49.947 1.00 25.81 279 LYS F CA 1
ATOM 12788 C C . LYS F 1 278 ? 40.907 25.250 -51.398 1.00 27.79 279 LYS F C 1
ATOM 12789 O O . LYS F 1 278 ? 40.060 24.624 -52.042 1.00 21.02 279 LYS F O 1
ATOM 12795 N N . GLU F 1 279 ? 42.082 25.584 -51.922 1.00 24.26 280 GLU F N 1
ATOM 12796 C CA . GLU F 1 279 ? 42.404 25.203 -53.298 1.00 21.09 280 GLU F CA 1
ATOM 12797 C C . GLU F 1 279 ? 42.606 23.690 -53.397 1.00 17.43 280 GLU F C 1
ATOM 12798 O O . GLU F 1 279 ? 42.274 23.078 -54.413 1.00 18.98 280 GLU F O 1
ATOM 12804 N N . ARG F 1 280 ? 43.142 23.088 -52.341 1.00 16.08 281 ARG F N 1
ATOM 12805 C CA . ARG F 1 280 ? 43.245 21.641 -52.291 1.00 20.31 281 ARG F CA 1
ATOM 12806 C C . ARG F 1 280 ? 41.859 21.043 -52.436 1.00 15.88 281 ARG F C 1
ATOM 12807 O O . ARG F 1 280 ? 41.623 20.176 -53.284 1.00 17.57 281 ARG F O 1
ATOM 12815 N N . GLU F 1 281 ? 40.930 21.518 -51.623 1.00 16.45 282 GLU F N 1
ATOM 12816 C CA . GLU F 1 281 ? 39.553 21.004 -51.707 1.00 16.81 282 GLU F CA 1
ATOM 12817 C C . GLU F 1 281 ? 38.994 21.092 -53.118 1.00 23.07 282 GLU F C 1
ATOM 12818 O O . GLU F 1 281 ? 38.506 20.098 -53.671 1.00 20.11 282 GLU F O 1
ATOM 12824 N N . HIS F 1 282 ? 39.059 22.277 -53.713 1.00 23.03 283 HIS F N 1
ATOM 12825 C CA . HIS F 1 282 ? 38.419 22.475 -55.025 1.00 20.43 283 HIS F CA 1
ATOM 12826 C C . HIS F 1 282 ? 39.105 21.695 -56.149 1.00 20.75 283 HIS F C 1
ATOM 12827 O O . HIS F 1 282 ? 38.455 21.275 -57.122 1.00 18.44 283 HIS F O 1
ATOM 12834 N N . LEU F 1 283 ? 40.416 21.509 -56.028 1.00 18.77 284 LEU F N 1
ATOM 12835 C CA . LEU F 1 283 ? 41.180 20.793 -57.038 1.00 17.50 284 LEU F CA 1
ATOM 12836 C C . LEU F 1 283 ? 40.824 19.318 -57.002 1.00 21.54 284 LEU F C 1
ATOM 12837 O O . LEU F 1 283 ? 40.521 18.715 -58.026 1.00 20.48 284 LEU F O 1
ATOM 12842 N N . LEU F 1 284 ? 40.850 18.742 -55.807 1.00 21.35 285 LEU F N 1
ATOM 12843 C CA . LEU F 1 284 ? 40.463 17.347 -55.637 1.00 22.88 285 LEU F CA 1
ATOM 12844 C C . LEU F 1 284 ? 39.000 17.110 -56.025 1.00 20.21 285 LEU F C 1
ATOM 12845 O O . LEU F 1 284 ? 38.668 16.053 -56.565 1.00 18.67 285 LEU F O 1
ATOM 12850 N N . ALA F 1 285 ? 38.132 18.084 -55.760 1.00 15.99 286 ALA F N 1
ATOM 12851 C CA . ALA F 1 285 ? 36.709 17.947 -56.101 1.00 19.08 286 ALA F CA 1
ATOM 12852 C C . ALA F 1 285 ? 36.462 17.902 -57.608 1.00 24.42 286 ALA F C 1
ATOM 12853 O O . ALA F 1 285 ? 35.498 17.281 -58.059 1.00 20.30 286 ALA F O 1
ATOM 12855 N N . ALA F 1 286 ? 37.326 18.555 -58.381 1.00 20.80 287 ALA F N 1
ATOM 12856 C CA . ALA F 1 286 ? 37.207 18.535 -59.841 1.00 25.26 287 ALA F CA 1
ATOM 12857 C C . ALA F 1 286 ? 37.456 17.130 -60.399 1.00 26.77 287 ALA F C 1
ATOM 12858 O O . ALA F 1 286 ? 37.097 16.835 -61.537 1.00 24.63 287 ALA F O 1
ATOM 12860 N N . GLY F 1 287 ? 38.088 16.274 -59.604 1.00 21.73 288 GLY F N 1
ATOM 12861 C CA . GLY F 1 287 ? 38.166 14.857 -59.920 1.00 29.40 288 GLY F CA 1
ATOM 12862 C C . GLY F 1 287 ? 39.181 14.402 -60.960 1.00 26.98 288 GLY F C 1
ATOM 12863 O O . GLY F 1 287 ? 39.174 13.238 -61.354 1.00 33.19 288 GLY F O 1
ATOM 12864 N N . LYS F 1 288 ? 40.056 15.294 -61.407 1.00 17.58 289 LYS F N 1
ATOM 12865 C CA . LYS F 1 288 ? 41.072 14.896 -62.378 1.00 24.98 289 LYS F CA 1
ATOM 12866 C C . LYS F 1 288 ? 42.334 14.408 -61.688 1.00 28.20 289 LYS F C 1
ATOM 12867 O O . LYS F 1 288 ? 42.883 13.361 -62.040 1.00 29.91 289 LYS F O 1
ATOM 12873 N N . SER F 1 289 ? 42.792 15.178 -60.710 1.00 23.45 290 SER F N 1
ATOM 12874 C CA . SER F 1 289 ? 43.892 14.774 -59.844 1.00 26.79 290 SER F CA 1
ATOM 12875 C C . SER F 1 289 ? 43.362 14.074 -58.606 1.00 22.08 290 SER F C 1
ATOM 12876 O O . SER F 1 289 ? 42.414 14.536 -57.992 1.00 26.12 290 SER F O 1
ATOM 12879 N N . ARG F 1 290 ? 43.990 12.970 -58.236 1.00 22.82 291 ARG F N 1
ATOM 12880 C CA . ARG F 1 290 ? 43.641 12.263 -57.009 1.00 20.10 291 ARG F CA 1
ATOM 12881 C C . ARG F 1 290 ? 44.686 12.489 -55.933 1.00 21.71 291 ARG F C 1
ATOM 12882 O O . ARG F 1 290 ? 45.877 12.476 -56.223 1.00 17.68 291 ARG F O 1
ATOM 12890 N N . LEU F 1 291 ? 44.228 12.666 -54.695 1.00 19.47 292 LEU F N 1
ATOM 12891 C CA . LEU F 1 291 ? 45.115 12.793 -53.540 1.00 15.12 292 LEU F CA 1
ATOM 12892 C C . LEU F 1 291 ? 45.751 11.466 -53.140 1.00 20.57 292 LEU F C 1
ATOM 12893 O O . LEU F 1 291 ? 45.066 10.465 -52.936 1.00 20.16 292 LEU F O 1
ATOM 12898 N N . VAL F 1 292 ? 47.068 11.475 -53.026 1.00 14.56 293 VAL F N 1
ATOM 12899 C CA . VAL F 1 292 ? 47.809 10.373 -52.441 1.00 15.60 293 VAL F CA 1
ATOM 12900 C C . VAL F 1 292 ? 48.267 10.808 -51.059 1.00 21.10 293 VAL F C 1
ATOM 12901 O O . VAL F 1 292 ? 49.032 11.775 -50.934 1.00 16.26 293 VAL F O 1
ATOM 12905 N N . SER F 1 293 ? 47.799 10.103 -50.033 1.00 15.49 294 SER F N 1
ATOM 12906 C CA . SER F 1 293 ? 48.147 10.431 -48.650 1.00 16.25 294 SER F CA 1
ATOM 12907 C C . SER F 1 293 ? 49.255 9.548 -48.076 1.00 21.43 294 SER F C 1
ATOM 12908 O O . SER F 1 293 ? 49.283 8.328 -48.292 1.00 19.90 294 SER F O 1
ATOM 12911 N N . LEU F 1 294 ? 50.163 10.176 -47.334 1.00 18.10 295 LEU F N 1
ATOM 12912 C CA . LEU F 1 294 ? 51.306 9.480 -46.761 1.00 16.69 295 LEU F CA 1
ATOM 12913 C C . LEU F 1 294 ? 51.111 9.122 -45.291 1.00 17.84 295 LEU F C 1
ATOM 12914 O O . LEU F 1 294 ? 50.666 9.942 -44.487 1.00 17.72 295 LEU F O 1
ATOM 12919 N N . SER F 1 295 ? 51.468 7.888 -44.951 1.00 20.19 296 SER F N 1
ATOM 12920 C CA . SER F 1 295 ? 51.507 7.442 -43.565 1.00 22.29 296 SER F CA 1
ATOM 12921 C C . SER F 1 295 ? 52.668 8.125 -42.861 1.00 21.87 296 SER F C 1
ATOM 12922 O O . SER F 1 295 ? 53.544 8.677 -43.523 1.00 22.93 296 SER F O 1
ATOM 12925 N N . ALA F 1 296 ? 52.690 8.081 -41.531 1.00 22.44 297 ALA F N 1
ATOM 12926 C CA . ALA F 1 296 ? 53.818 8.626 -40.775 1.00 24.01 297 ALA F CA 1
ATOM 12927 C C . ALA F 1 296 ? 55.131 7.975 -41.237 1.00 26.30 297 ALA F C 1
ATOM 12928 O O . ALA F 1 296 ? 56.132 8.657 -41.463 1.00 23.19 297 ALA F O 1
ATOM 12930 N N . GLU F 1 297 ? 55.110 6.656 -41.411 1.00 22.87 298 GLU F N 1
ATOM 12931 C CA . GLU F 1 297 ? 56.292 5.926 -41.863 1.00 20.88 298 GLU F CA 1
ATOM 12932 C C . GLU F 1 297 ? 56.761 6.362 -43.254 1.00 26.56 298 GLU F C 1
ATOM 12933 O O . GLU F 1 297 ? 57.968 6.489 -43.495 1.00 22.90 298 GLU F O 1
ATOM 12939 N N . GLU F 1 298 ? 55.821 6.588 -44.169 1.00 21.97 299 GLU F N 1
ATOM 12940 C CA . GLU F 1 298 ? 56.168 7.060 -45.511 1.00 20.62 299 GLU F CA 1
ATOM 12941 C C . GLU F 1 298 ? 56.733 8.477 -45.455 1.00 20.49 299 GLU F C 1
ATOM 12942 O O . GLU F 1 298 ? 57.712 8.790 -46.123 1.00 21.07 299 GLU F O 1
ATOM 12948 N N . HIS F 1 299 ? 56.127 9.335 -44.645 1.00 19.41 300 HIS F N 1
ATOM 12949 C CA . HIS F 1 299 ? 56.641 10.687 -44.503 1.00 21.84 300 HIS F CA 1
ATOM 12950 C C . HIS F 1 299 ? 58.090 10.664 -44.023 1.00 23.33 300 HIS F C 1
ATOM 12951 O O . HIS F 1 299 ? 58.931 11.397 -44.534 1.00 21.53 300 HIS F O 1
ATOM 12958 N N . GLU F 1 300 ? 58.376 9.806 -43.045 1.00 23.87 301 GLU F N 1
ATOM 12959 C CA . GLU F 1 300 ? 59.718 9.702 -42.494 1.00 21.39 301 GLU F CA 1
ATOM 12960 C C . GLU F 1 300 ? 60.680 9.186 -43.552 1.00 25.14 301 GLU F C 1
ATOM 12961 O O . GLU F 1 300 ? 61.829 9.620 -43.620 1.00 23.43 301 GLU F O 1
ATOM 12967 N N . ALA F 1 301 ? 60.203 8.267 -44.387 1.00 25.67 302 ALA F N 1
ATOM 12968 C CA . ALA F 1 301 ? 61.027 7.732 -45.465 1.00 25.13 302 ALA F CA 1
ATOM 12969 C C . ALA F 1 301 ? 61.404 8.838 -46.448 1.00 24.79 302 ALA F C 1
ATOM 12970 O O . ALA F 1 301 ? 62.549 8.925 -46.873 1.00 22.07 302 ALA F O 1
ATOM 12972 N N . TRP F 1 302 ? 60.439 9.679 -46.801 1.00 20.03 303 TRP F N 1
ATOM 12973 C CA . TRP F 1 302 ? 60.703 10.818 -47.682 1.00 19.91 303 TRP F CA 1
ATOM 12974 C C . TRP F 1 302 ? 61.706 11.803 -47.076 1.00 22.74 303 TRP F C 1
ATOM 12975 O O . TRP F 1 302 ? 62.626 12.267 -47.758 1.00 20.63 303 TRP F O 1
ATOM 12986 N N . ARG F 1 303 ? 61.527 12.109 -45.794 1.00 19.56 304 ARG F N 1
ATOM 12987 C CA . ARG F 1 303 ? 62.399 13.044 -45.086 1.00 19.52 304 ARG F CA 1
ATOM 12988 C C . ARG F 1 303 ? 63.812 12.479 -44.997 1.00 27.19 304 ARG F C 1
ATOM 12989 O O . ARG F 1 303 ? 64.798 13.197 -45.159 1.00 24.43 304 ARG F O 1
ATOM 12997 N N . ASN F 1 304 ? 63.901 11.186 -44.724 1.00 27.00 305 ASN F N 1
ATOM 12998 C CA . ASN F 1 304 ? 65.196 10.537 -44.605 1.00 28.00 305 ASN F CA 1
ATOM 12999 C C . ASN F 1 304 ? 65.929 10.494 -45.941 1.00 25.85 305 ASN F C 1
ATOM 13000 O O . ASN F 1 304 ? 67.159 10.532 -45.975 1.00 27.07 305 ASN F O 1
ATOM 13005 N N . ALA F 1 305 ? 65.182 10.453 -47.043 1.00 21.93 306 ALA F N 1
ATOM 13006 C CA . ALA F 1 305 ? 65.810 10.434 -48.364 1.00 25.66 306 ALA F CA 1
ATOM 13007 C C . ALA F 1 305 ? 66.280 11.815 -48.815 1.00 30.39 306 ALA F C 1
ATOM 13008 O O . ALA F 1 305 ? 67.210 11.922 -49.607 1.00 31.02 306 ALA F O 1
ATOM 13010 N N . MET F 1 306 ? 65.660 12.876 -48.307 1.00 25.87 307 MET F N 1
ATOM 13011 C CA . MET F 1 306 ? 65.920 14.206 -48.857 1.00 24.13 307 MET F CA 1
ATOM 13012 C C . MET F 1 306 ? 66.794 15.082 -47.951 1.00 28.93 307 MET F C 1
ATOM 13013 O O . MET F 1 306 ? 67.514 15.956 -48.428 1.00 29.86 307 MET F O 1
ATOM 13018 N N . LYS F 1 307 ? 66.775 14.819 -46.653 1.00 21.41 308 LYS F N 1
ATOM 13019 C CA . LYS F 1 307 ? 67.613 15.591 -45.736 1.00 29.29 308 LYS F CA 1
ATOM 13020 C C . LYS F 1 307 ? 69.143 15.417 -45.910 1.00 27.41 308 LYS F C 1
ATOM 13021 O O . LYS F 1 307 ? 69.897 16.231 -45.393 1.00 26.59 308 LYS F O 1
ATOM 13027 N N . PRO F 1 308 ? 69.624 14.377 -46.634 1.00 28.73 309 PRO F N 1
ATOM 13028 C CA . PRO F 1 308 ? 71.084 14.463 -46.786 1.00 31.35 309 PRO F CA 1
ATOM 13029 C C . PRO F 1 308 ? 71.544 15.645 -47.649 1.00 34.55 309 PRO F C 1
ATOM 13030 O O . PRO F 1 308 ? 72.719 16.012 -47.583 1.00 33.61 309 PRO F O 1
ATOM 13034 N N . LEU F 1 309 ? 70.634 16.251 -48.408 1.00 27.17 310 LEU F N 1
ATOM 13035 C CA . LEU F 1 309 ? 70.987 17.388 -49.258 1.00 27.47 310 LEU F CA 1
ATOM 13036 C C . LEU F 1 309 ? 71.452 18.599 -48.442 1.00 30.22 310 LEU F C 1
ATOM 13037 O O . LEU F 1 309 ? 72.189 19.445 -48.950 1.00 27.36 310 LEU F O 1
ATOM 13042 N N . TRP F 1 310 ? 71.023 18.673 -47.184 1.00 25.39 311 TRP F N 1
ATOM 13043 C CA . TRP F 1 310 ? 71.388 19.783 -46.302 1.00 25.88 311 TRP F CA 1
ATOM 13044 C C . TRP F 1 310 ? 72.899 19.951 -46.159 1.00 38.15 311 TRP F C 1
ATOM 13045 O O . TRP F 1 310 ? 73.396 21.067 -46.015 1.00 39.22 311 TRP F O 1
ATOM 13056 N N . LYS F 1 311 ? 73.618 18.836 -46.178 1.00 36.72 312 LYS F N 1
ATOM 13057 C CA . LYS F 1 311 ? 75.066 18.850 -45.973 1.00 38.71 312 LYS F CA 1
ATOM 13058 C C . LYS F 1 311 ? 75.804 19.648 -47.045 1.00 47.28 312 LYS F C 1
ATOM 13059 O O . LYS F 1 311 ? 76.701 20.429 -46.730 1.00 48.77 312 LYS F O 1
ATOM 13065 N N . ASN F 1 312 ? 75.410 19.467 -48.304 1.00 48.28 313 ASN F N 1
ATOM 13066 C CA . ASN F 1 312 ? 76.048 20.154 -49.431 1.00 55.35 313 ASN F CA 1
ATOM 13067 C C . ASN F 1 312 ? 76.047 21.681 -49.301 1.00 55.15 313 ASN F C 1
ATOM 13068 O O . ASN F 1 312 ? 76.809 22.373 -49.978 1.00 55.41 313 ASN F O 1
ATOM 13073 N N . TYR F 1 313 ? 75.195 22.190 -48.416 1.00 55.56 314 TYR F N 1
ATOM 13074 C CA . TYR F 1 313 ? 74.985 23.622 -48.250 1.00 50.93 314 TYR F CA 1
ATOM 13075 C C . TYR F 1 313 ? 75.371 24.058 -46.850 1.00 51.58 314 TYR F C 1
ATOM 13076 O O . TYR F 1 313 ? 75.488 25.251 -46.572 1.00 50.76 314 TYR F O 1
ATOM 13085 N N . GLU F 1 314 ? 75.578 23.077 -45.978 1.00 51.16 315 GLU F N 1
ATOM 13086 C CA . GLU F 1 314 ? 75.900 23.329 -44.574 1.00 58.76 315 GLU F CA 1
ATOM 13087 C C . GLU F 1 314 ? 77.194 24.125 -44.401 1.00 60.87 315 GLU F C 1
ATOM 13088 O O . GLU F 1 314 ? 77.224 25.122 -43.677 1.00 60.69 315 GLU F O 1
ATOM 13094 N N . PRO G 1 27 ? 51.070 21.536 -1.613 1.00 45.54 28 PRO G N 1
ATOM 13095 C CA . PRO G 1 27 ? 50.600 22.123 -2.877 1.00 37.97 28 PRO G CA 1
ATOM 13096 C C . PRO G 1 27 ? 49.092 21.990 -3.057 1.00 33.72 28 PRO G C 1
ATOM 13097 O O . PRO G 1 27 ? 48.505 21.033 -2.564 1.00 39.52 28 PRO G O 1
ATOM 13101 N N . VAL G 1 28 ? 48.470 22.940 -3.742 1.00 32.02 29 VAL G N 1
ATOM 13102 C CA . VAL G 1 28 ? 47.087 22.751 -4.136 1.00 40.37 29 VAL G CA 1
ATOM 13103 C C . VAL G 1 28 ? 47.084 21.823 -5.341 1.00 36.40 29 VAL G C 1
ATOM 13104 O O . VAL G 1 28 ? 47.863 21.998 -6.271 1.00 27.58 29 VAL G O 1
ATOM 13108 N N . VAL G 1 29 ? 46.227 20.815 -5.297 1.00 34.73 30 VAL G N 1
ATOM 13109 C CA . VAL G 1 29 ? 46.198 19.804 -6.339 1.00 28.23 30 VAL G CA 1
ATOM 13110 C C . VAL G 1 29 ? 45.190 20.179 -7.412 1.00 26.98 30 VAL G C 1
ATOM 13111 O O . VAL G 1 29 ? 44.024 20.431 -7.110 1.00 26.74 30 VAL G O 1
ATOM 13115 N N . ILE G 1 30 ? 45.646 20.257 -8.659 1.00 25.33 31 ILE G N 1
ATOM 13116 C CA . ILE G 1 30 ? 44.731 20.462 -9.773 1.00 24.23 31 ILE G CA 1
ATOM 13117 C C . ILE G 1 30 ? 44.628 19.180 -10.589 1.00 25.76 31 ILE G C 1
ATOM 13118 O O . ILE G 1 30 ? 45.576 18.784 -11.268 1.00 22.10 31 ILE G O 1
ATOM 13123 N N . LYS G 1 31 ? 43.485 18.512 -10.498 1.00 23.00 32 LYS G N 1
ATOM 13124 C CA . LYS G 1 31 ? 43.234 17.380 -11.386 1.00 25.41 32 LYS G CA 1
ATOM 13125 C C . LYS G 1 31 ? 42.550 17.887 -12.643 1.00 22.56 32 LYS G C 1
ATOM 13126 O O . LYS G 1 31 ? 41.557 18.609 -12.572 1.00 22.15 32 LYS G O 1
ATOM 13132 N N . PHE G 1 32 ? 43.114 17.501 -13.786 1.00 20.21 33 PHE G N 1
ATOM 13133 C CA . PHE G 1 32 ? 42.666 17.924 -15.121 1.00 17.69 33 PHE G CA 1
ATOM 13134 C C . PHE G 1 32 ? 42.180 16.670 -15.843 1.00 19.54 33 PHE G C 1
ATOM 13135 O O . PHE G 1 32 ? 42.985 15.819 -16.211 1.00 21.65 33 PHE G O 1
ATOM 13143 N N . SER G 1 33 ? 40.869 16.532 -16.017 1.00 20.95 34 SER G N 1
ATOM 13144 C CA . SER G 1 33 ? 40.326 15.349 -16.676 1.00 18.63 34 SER G CA 1
ATOM 13145 C C . SER G 1 33 ? 39.826 15.707 -18.066 1.00 18.06 34 SER G C 1
ATOM 13146 O O . SER G 1 33 ? 39.256 16.773 -18.262 1.00 18.68 34 SER G O 1
ATOM 13149 N N . HIS G 1 34 ? 40.025 14.815 -19.030 1.00 18.10 35 HIS G N 1
ATOM 13150 C CA . HIS G 1 34 ? 39.363 14.963 -20.328 1.00 13.93 35 HIS G CA 1
ATOM 13151 C C . HIS G 1 34 ? 39.164 13.595 -20.980 1.00 14.15 35 HIS G C 1
ATOM 13152 O O . HIS G 1 34 ? 39.689 12.580 -20.497 1.00 21.92 35 HIS G O 1
ATOM 13159 N N . VAL G 1 35 ? 38.389 13.560 -22.060 1.00 17.71 36 VAL G N 1
ATOM 13160 C CA . VAL G 1 35 ? 37.926 12.281 -22.601 1.00 23.58 36 VAL G CA 1
ATOM 13161 C C . VAL G 1 35 ? 38.692 11.789 -23.828 1.00 23.42 36 VAL G C 1
ATOM 13162 O O . VAL G 1 35 ? 38.404 10.697 -24.334 1.00 20.06 36 VAL G O 1
ATOM 13166 N N . VAL G 1 36 ? 39.660 12.565 -24.316 1.00 18.09 37 VAL G N 1
ATOM 13167 C CA . VAL G 1 36 ? 40.419 12.126 -25.500 1.00 15.62 37 VAL G CA 1
ATOM 13168 C C . VAL G 1 36 ? 41.819 11.700 -25.085 1.00 20.28 37 VAL G C 1
ATOM 13169 O O . VAL G 1 36 ? 42.119 11.637 -23.890 1.00 21.42 37 VAL G O 1
ATOM 13173 N N . SER G 1 37 ? 42.663 11.385 -26.066 1.00 18.33 38 SER G N 1
ATOM 13174 C CA . SER G 1 37 ? 44.010 10.894 -25.794 1.00 20.77 38 SER G CA 1
ATOM 13175 C C . SER G 1 37 ? 45.031 12.018 -25.612 1.00 18.76 38 SER G C 1
ATOM 13176 O O . SER G 1 37 ? 44.736 13.188 -25.841 1.00 19.34 38 SER G O 1
ATOM 13179 N N . ASP G 1 38 ? 46.243 11.648 -25.210 1.00 20.28 39 ASP G N 1
ATOM 13180 C CA . ASP G 1 38 ? 47.296 12.631 -24.947 1.00 20.75 39 ASP G CA 1
ATOM 13181 C C . ASP G 1 38 ? 47.720 13.351 -26.220 1.00 22.69 39 ASP G C 1
ATOM 13182 O O . ASP G 1 38 ? 48.150 14.511 -26.181 1.00 27.57 39 ASP G O 1
ATOM 13187 N N . ASP G 1 39 ? 47.605 12.658 -27.348 1.00 23.02 40 ASP G N 1
ATOM 13188 C CA . ASP G 1 39 ? 48.147 13.151 -28.606 1.00 28.13 40 ASP G CA 1
ATOM 13189 C C . ASP G 1 39 ? 47.115 13.929 -29.419 1.00 25.38 40 ASP G C 1
ATOM 13190 O O . ASP G 1 39 ? 46.955 13.689 -30.606 1.00 26.03 40 ASP G O 1
ATOM 13195 N N . THR G 1 40 ? 46.434 14.868 -28.774 1.00 22.45 41 THR G N 1
ATOM 13196 C CA . THR G 1 40 ? 45.354 15.635 -29.386 1.00 20.25 41 THR G CA 1
ATOM 13197 C C . THR G 1 40 ? 45.579 17.102 -29.047 1.00 17.50 41 THR G C 1
ATOM 13198 O O . THR G 1 40 ? 46.448 17.396 -28.231 1.00 19.20 41 THR G O 1
ATOM 13202 N N . PRO G 1 41 ? 44.820 18.026 -29.668 1.00 19.49 42 PRO G N 1
ATOM 13203 C CA . PRO G 1 41 ? 44.996 19.423 -29.244 1.00 18.52 42 PRO G CA 1
ATOM 13204 C C . PRO G 1 41 ? 44.769 19.616 -27.750 1.00 22.16 42 PRO G C 1
ATOM 13205 O O . PRO G 1 41 ? 45.564 20.282 -27.063 1.00 20.05 42 PRO G O 1
ATOM 13209 N N . LYS G 1 42 ? 43.693 19.025 -27.247 1.00 17.37 43 LYS G N 1
ATOM 13210 C CA . LYS G 1 42 ? 43.366 19.159 -25.831 1.00 15.90 43 LYS G CA 1
ATOM 13211 C C . LYS G 1 42 ? 44.334 18.375 -24.953 1.00 19.08 43 LYS G C 1
ATOM 13212 O O . LYS G 1 42 ? 44.721 18.831 -23.877 1.00 21.66 43 LYS G O 1
ATOM 13218 N N . GLY G 1 43 ? 44.737 17.201 -25.420 1.00 17.20 44 GLY G N 1
ATOM 13219 C CA . GLY G 1 43 ? 45.668 16.365 -24.675 1.00 17.54 44 GLY G CA 1
ATOM 13220 C C . GLY G 1 43 ? 46.999 17.061 -24.466 1.00 25.84 44 GLY G C 1
ATOM 13221 O O . GLY G 1 43 ? 47.561 17.035 -23.369 1.00 20.25 44 GLY G O 1
ATOM 13222 N N . LYS G 1 44 ? 47.495 17.703 -25.518 1.00 20.22 45 LYS G N 1
ATOM 13223 C CA . LYS G 1 44 ? 48.769 18.414 -25.447 1.00 20.70 45 LYS G CA 1
ATOM 13224 C C . LYS G 1 44 ? 48.684 19.661 -24.564 1.00 19.25 45 LYS G C 1
ATOM 13225 O O . LYS G 1 44 ? 49.641 20.000 -23.860 1.00 21.32 45 LYS G O 1
ATOM 13231 N N . GLY G 1 45 ? 47.550 20.357 -24.638 1.00 18.45 46 GLY G N 1
ATOM 13232 C CA . GLY G 1 45 ? 47.292 21.523 -23.808 1.00 18.35 46 GLY G CA 1
ATOM 13233 C C . GLY G 1 45 ? 47.325 21.186 -22.325 1.00 18.91 46 GLY G C 1
ATOM 13234 O O . GLY G 1 45 ? 47.947 21.901 -21.534 1.00 17.46 46 GLY G O 1
ATOM 13235 N N . ALA G 1 46 ? 46.668 20.092 -21.938 1.00 18.16 47 ALA G N 1
ATOM 13236 C CA . ALA G 1 46 ? 46.657 19.695 -20.530 1.00 22.38 47 ALA G CA 1
ATOM 13237 C C . ALA G 1 46 ? 48.074 19.389 -20.070 1.00 25.36 47 ALA G C 1
ATOM 13238 O O . ALA G 1 46 ? 48.462 19.713 -18.957 1.00 20.62 47 ALA G O 1
ATOM 13240 N N . LEU G 1 47 ? 48.853 18.766 -20.945 1.00 23.23 48 LEU G N 1
ATOM 13241 C CA . LEU G 1 47 ? 50.204 18.367 -20.572 1.00 21.86 48 LEU G CA 1
ATOM 13242 C C . LEU G 1 47 ? 51.162 19.551 -20.504 1.00 28.54 48 LEU G C 1
ATOM 13243 O O . LEU G 1 47 ? 52.060 19.581 -19.668 1.00 26.63 48 LEU G O 1
ATOM 13248 N N . LEU G 1 48 ? 50.980 20.521 -21.387 1.00 18.35 49 LEU G N 1
ATOM 13249 C CA . LEU G 1 48 ? 51.806 21.718 -21.336 1.00 23.94 49 LEU G CA 1
ATOM 13250 C C . LEU G 1 48 ? 51.447 22.528 -20.088 1.00 23.78 49 LEU G C 1
ATOM 13251 O O . LEU G 1 48 ? 52.326 23.054 -19.406 1.00 25.17 49 LEU G O 1
ATOM 13256 N N . PHE G 1 49 ? 50.155 22.592 -19.764 1.00 22.58 50 PHE G N 1
ATOM 13257 C CA . PHE G 1 49 ? 49.736 23.279 -18.548 1.00 23.03 50 PHE G CA 1
ATOM 13258 C C . PHE G 1 49 ? 50.368 22.629 -17.314 1.00 22.28 50 PHE G C 1
ATOM 13259 O O . PHE G 1 49 ? 50.846 23.326 -16.426 1.00 27.48 50 PHE G O 1
ATOM 13267 N N . LYS G 1 50 ? 50.375 21.300 -17.255 1.00 25.18 51 LYS G N 1
ATOM 13268 C CA . LYS G 1 50 ? 51.023 20.602 -16.146 1.00 25.11 51 LYS G CA 1
ATOM 13269 C C . LYS G 1 50 ? 52.501 20.970 -16.081 1.00 27.37 51 LYS G C 1
ATOM 13270 O O . LYS G 1 50 ? 53.035 21.255 -15.008 1.00 22.29 51 LYS G O 1
ATOM 13276 N N . LYS G 1 51 ? 53.152 20.980 -17.241 1.00 24.93 52 LYS G N 1
ATOM 13277 C CA . LYS G 1 51 ? 54.594 21.208 -17.305 1.00 29.68 52 LYS G CA 1
ATOM 13278 C C . LYS G 1 51 ? 55.005 22.626 -16.889 1.00 27.73 52 LYS G C 1
ATOM 13279 O O . LYS G 1 51 ? 55.944 22.798 -16.109 1.00 29.34 52 LYS G O 1
ATOM 13285 N N . LEU G 1 52 ? 54.316 23.637 -17.411 1.00 24.32 53 LEU G N 1
ATOM 13286 C CA . LEU G 1 52 ? 54.614 25.016 -17.040 1.00 32.41 53 LEU G CA 1
ATOM 13287 C C . LEU G 1 52 ? 54.289 25.296 -15.579 1.00 30.33 53 LEU G C 1
ATOM 13288 O O . LEU G 1 52 ? 55.057 25.954 -14.884 1.00 30.30 53 LEU G O 1
ATOM 13293 N N . ALA G 1 53 ? 53.140 24.813 -15.120 1.00 31.46 54 ALA G N 1
ATOM 13294 C CA . ALA G 1 53 ? 52.668 25.137 -13.774 1.00 31.93 54 ALA G CA 1
ATOM 13295 C C . ALA G 1 53 ? 53.597 24.586 -12.700 1.00 32.80 54 ALA G C 1
ATOM 13296 O O . ALA G 1 53 ? 53.929 25.279 -11.731 1.00 30.95 54 ALA G O 1
ATOM 13298 N N . GLU G 1 54 ? 54.030 23.342 -12.868 1.00 29.27 55 GLU G N 1
ATOM 13299 C CA . GLU G 1 54 ? 54.864 22.724 -11.849 1.00 35.57 55 GLU G CA 1
ATOM 13300 C C . GLU G 1 54 ? 56.270 23.294 -11.925 1.00 38.72 55 GLU G C 1
ATOM 13301 O O . GLU G 1 54 ? 56.990 23.328 -10.939 1.00 42.19 55 GLU G O 1
ATOM 13307 N N . GLU G 1 55 ? 56.650 23.769 -13.103 1.00 32.63 56 GLU G N 1
ATOM 13308 C CA . GLU G 1 55 ? 57.967 24.364 -13.281 1.00 37.54 56 GLU G CA 1
ATOM 13309 C C . GLU G 1 55 ? 58.025 25.759 -12.653 1.00 40.05 56 GLU G C 1
ATOM 13310 O O . GLU G 1 55 ? 59.028 26.139 -12.037 1.00 35.36 56 GLU G O 1
ATOM 13316 N N . ARG G 1 56 ? 56.933 26.508 -12.781 1.00 37.06 57 ARG G N 1
ATOM 13317 C CA . ARG G 1 56 ? 56.908 27.899 -12.331 1.00 37.73 57 ARG G CA 1
ATOM 13318 C C . ARG G 1 56 ? 56.355 28.058 -10.917 1.00 38.17 57 ARG G C 1
ATOM 13319 O O . ARG G 1 56 ? 56.608 29.066 -10.258 1.00 37.84 57 ARG G O 1
ATOM 13327 N N . LEU G 1 57 ? 55.617 27.058 -10.447 1.00 33.59 58 LEU G N 1
ATOM 13328 C CA . LEU G 1 57 ? 55.090 27.062 -9.084 1.00 35.99 58 LEU G CA 1
ATOM 13329 C C . LEU G 1 57 ? 55.531 25.797 -8.341 1.00 39.36 58 LEU G C 1
ATOM 13330 O O . LEU G 1 57 ? 54.696 25.092 -7.764 1.00 37.02 58 LEU G O 1
ATOM 13335 N N . PRO G 1 58 ? 56.857 25.542 -8.317 1.00 45.45 59 PRO G N 1
ATOM 13336 C CA . PRO G 1 58 ? 57.528 24.258 -8.046 1.00 51.09 59 PRO G CA 1
ATOM 13337 C C . PRO G 1 58 ? 57.112 23.516 -6.780 1.00 53.87 59 PRO G C 1
ATOM 13338 O O . PRO G 1 58 ? 57.494 22.355 -6.632 1.00 61.21 59 PRO G O 1
ATOM 13342 N N . GLY G 1 59 ? 56.378 24.160 -5.880 1.00 48.45 60 GLY G N 1
ATOM 13343 C CA . GLY G 1 59 ? 55.930 23.491 -4.674 1.00 47.14 60 GLY G CA 1
ATOM 13344 C C . GLY G 1 59 ? 54.582 23.994 -4.210 1.00 45.37 60 GLY G C 1
ATOM 13345 O O . GLY G 1 59 ? 54.104 23.617 -3.137 1.00 47.25 60 GLY G O 1
ATOM 13346 N N . LYS G 1 60 ? 53.965 24.852 -5.019 1.00 34.81 61 LYS G N 1
ATOM 13347 C CA . LYS G 1 60 ? 52.693 25.453 -4.655 1.00 31.94 61 LYS G CA 1
ATOM 13348 C C . LYS G 1 60 ? 51.533 24.804 -5.408 1.00 34.45 61 LYS G C 1
ATOM 13349 O O . LYS G 1 60 ? 50.388 24.852 -4.951 1.00 38.26 61 LYS G O 1
ATOM 13355 N N . VAL G 1 61 ? 51.824 24.193 -6.554 1.00 30.44 62 VAL G N 1
ATOM 13356 C CA . VAL G 1 61 ? 50.775 23.509 -7.310 1.00 29.37 62 VAL G CA 1
ATOM 13357 C C . VAL G 1 61 ? 51.234 22.167 -7.867 1.00 33.22 62 VAL G C 1
ATOM 13358 O O . VAL G 1 61 ? 52.356 22.025 -8.372 1.00 33.60 62 VAL G O 1
ATOM 13362 N N . LYS G 1 62 ? 50.342 21.191 -7.759 1.00 25.85 63 LYS G N 1
ATOM 13363 C CA . LYS G 1 62 ? 50.527 19.879 -8.366 1.00 31.36 63 LYS G CA 1
ATOM 13364 C C . LYS G 1 62 ? 49.431 19.671 -9.408 1.00 31.10 63 LYS G C 1
ATOM 13365 O O . LYS G 1 62 ? 48.245 19.821 -9.105 1.00 34.78 63 LYS G O 1
ATOM 13371 N N . VAL G 1 63 ? 49.824 19.342 -10.635 1.00 28.33 64 VAL G N 1
ATOM 13372 C CA . VAL G 1 63 ? 48.852 19.083 -11.693 1.00 31.00 64 VAL G CA 1
ATOM 13373 C C . VAL G 1 63 ? 48.882 17.623 -12.138 1.00 34.21 64 VAL G C 1
ATOM 13374 O O . VAL G 1 63 ? 49.918 17.108 -12.567 1.00 31.73 64 VAL G O 1
ATOM 13378 N N . GLU G 1 64 ? 47.727 16.972 -12.039 1.00 23.73 65 GLU G N 1
ATOM 13379 C CA . GLU G 1 64 ? 47.572 15.585 -12.438 1.00 22.42 65 GLU G CA 1
ATOM 13380 C C . GLU G 1 64 ? 46.646 15.512 -13.646 1.00 23.04 65 GLU G C 1
ATOM 13381 O O . GLU G 1 64 ? 45.487 15.943 -13.578 1.00 19.71 65 GLU G O 1
ATOM 13387 N N . VAL G 1 65 ? 47.149 14.982 -14.756 1.00 22.34 66 VAL G N 1
ATOM 13388 C CA . VAL G 1 65 ? 46.350 14.914 -15.984 1.00 21.09 66 VAL G CA 1
ATOM 13389 C C . VAL G 1 65 ? 45.832 13.489 -16.206 1.00 22.15 66 VAL G C 1
ATOM 13390 O O . VAL G 1 65 ? 46.597 12.515 -16.142 1.00 26.89 66 VAL G O 1
ATOM 13394 N N . TYR G 1 66 ? 44.523 13.375 -16.432 1.00 18.69 67 TYR G N 1
ATOM 13395 C CA . TYR G 1 66 ? 43.876 12.088 -16.642 1.00 18.01 67 TYR G CA 1
ATOM 13396 C C . TYR G 1 66 ? 43.130 12.130 -17.965 1.00 17.96 67 TYR G C 1
ATOM 13397 O O . TYR G 1 66 ? 42.003 12.622 -18.037 1.00 19.66 67 TYR G O 1
ATOM 13406 N N . PRO G 1 67 ? 43.763 11.623 -19.020 1.00 23.43 68 PRO G N 1
ATOM 13407 C CA . PRO G 1 67 ? 43.114 11.569 -20.329 1.00 22.61 68 PRO G CA 1
ATOM 13408 C C . PRO G 1 67 ? 42.210 10.341 -20.444 1.00 22.96 68 PRO G C 1
ATOM 13409 O O . PRO G 1 67 ? 42.094 9.568 -19.493 1.00 22.31 68 PRO G O 1
ATOM 13413 N N . ASN G 1 68 ? 41.560 10.190 -21.591 1.00 25.20 69 ASN G N 1
ATOM 13414 C CA . ASN G 1 68 ? 40.750 9.012 -21.909 1.00 26.41 69 ASN G CA 1
ATOM 13415 C C . ASN G 1 68 ? 39.702 8.650 -20.863 1.00 27.95 69 ASN G C 1
ATOM 13416 O O . ASN G 1 68 ? 39.387 7.473 -20.675 1.00 28.54 69 ASN G O 1
ATOM 13421 N N . SER G 1 69 ? 39.146 9.671 -20.213 1.00 21.31 70 SER G N 1
ATOM 13422 C CA . SER G 1 69 ? 38.078 9.506 -19.221 1.00 21.82 70 SER G CA 1
ATOM 13423 C C . SER G 1 69 ? 38.505 8.650 -18.027 1.00 23.46 70 SER G C 1
ATOM 13424 O O . SER G 1 69 ? 37.662 8.078 -17.347 1.00 27.65 70 SER G O 1
ATOM 13427 N N . THR G 1 70 ? 39.804 8.573 -17.763 1.00 22.86 71 THR G N 1
ATOM 13428 C CA . THR G 1 70 ? 40.297 7.742 -16.659 1.00 26.77 71 THR G CA 1
ATOM 13429 C C . THR G 1 70 ? 39.920 8.328 -15.290 1.00 27.79 71 THR G C 1
ATOM 13430 O O . THR G 1 70 ? 39.937 7.624 -14.277 1.00 28.27 71 THR G O 1
ATOM 13434 N N . LEU G 1 71 ? 39.568 9.609 -15.255 1.00 24.92 72 LEU G N 1
ATOM 13435 C CA . LEU G 1 71 ? 39.052 10.197 -14.024 1.00 23.43 72 LEU G CA 1
ATOM 13436 C C . LEU G 1 71 ? 37.529 10.287 -14.091 1.00 28.80 72 LEU G C 1
ATOM 13437 O O . LEU G 1 71 ? 36.830 9.630 -13.318 1.00 26.98 72 LEU G O 1
ATOM 13442 N N . PHE G 1 72 ? 37.022 11.102 -15.017 1.00 22.62 73 PHE G N 1
ATOM 13443 C CA . PHE G 1 72 ? 35.586 11.186 -15.283 1.00 23.80 73 PHE G CA 1
ATOM 13444 C C . PHE G 1 72 ? 35.346 11.254 -16.782 1.00 20.54 73 PHE G C 1
ATOM 13445 O O . PHE G 1 72 ? 36.229 11.659 -17.532 1.00 17.93 73 PHE G O 1
ATOM 13453 N N . GLY G 1 73 ? 34.146 10.882 -17.215 1.00 28.34 74 GLY G N 1
ATOM 13454 C CA . GLY G 1 73 ? 33.800 10.917 -18.631 1.00 26.44 74 GLY G CA 1
ATOM 13455 C C . GLY G 1 73 ? 32.854 12.056 -18.965 1.00 25.63 74 GLY G C 1
ATOM 13456 O O . GLY G 1 73 ? 32.584 12.895 -18.106 1.00 23.04 74 GLY G O 1
ATOM 13457 N N . ASP G 1 74 ? 32.347 12.075 -20.202 1.00 20.81 75 ASP G N 1
ATOM 13458 C CA . ASP G 1 74 ? 31.428 13.115 -20.668 1.00 24.45 75 ASP G CA 1
ATOM 13459 C C . ASP G 1 74 ? 30.249 13.301 -19.717 1.00 24.68 75 ASP G C 1
ATOM 13460 O O . ASP G 1 74 ? 29.865 14.417 -19.394 1.00 30.93 75 ASP G O 1
ATOM 13465 N N . ALA G 1 75 ? 29.683 12.185 -19.270 1.00 24.61 76 ALA G N 1
ATOM 13466 C CA . ALA G 1 75 ? 28.398 12.197 -18.599 1.00 28.27 76 ALA G CA 1
ATOM 13467 C C . ALA G 1 75 ? 28.487 12.762 -17.193 1.00 32.01 76 ALA G C 1
ATOM 13468 O O . ALA G 1 75 ? 27.519 13.325 -16.689 1.00 34.39 76 ALA G O 1
ATOM 13470 N N . ASP G 1 76 ? 29.639 12.607 -16.552 1.00 22.36 77 ASP G N 1
ATOM 13471 C CA . ASP G 1 76 ? 29.740 12.998 -15.149 1.00 22.73 77 ASP G CA 1
ATOM 13472 C C . ASP G 1 76 ? 30.809 14.042 -14.810 1.00 26.22 77 ASP G C 1
ATOM 13473 O O . ASP G 1 76 ? 30.960 14.391 -13.641 1.00 26.65 77 ASP G O 1
ATOM 13478 N N . GLU G 1 77 ? 31.534 14.551 -15.805 1.00 19.29 78 GLU G N 1
ATOM 13479 C CA . GLU G 1 77 ? 32.667 15.431 -15.509 1.00 20.69 78 GLU G CA 1
ATOM 13480 C C . GLU G 1 77 ? 32.232 16.783 -14.917 1.00 20.79 78 GLU G C 1
ATOM 13481 O O . GLU G 1 77 ? 32.898 17.318 -14.035 1.00 20.39 78 GLU G O 1
ATOM 13487 N N . ILE G 1 78 ? 31.124 17.340 -15.384 1.00 23.80 79 ILE G N 1
ATOM 13488 C CA . ILE G 1 78 ? 30.714 18.649 -14.877 1.00 23.05 79 ILE G CA 1
ATOM 13489 C C . ILE G 1 78 ? 30.141 18.533 -13.452 1.00 24.75 79 ILE G C 1
ATOM 13490 O O . ILE G 1 78 ? 30.366 19.408 -12.608 1.00 19.52 79 ILE G O 1
ATOM 13495 N N . GLU G 1 79 ? 29.416 17.459 -13.159 1.00 21.53 80 GLU G N 1
ATOM 13496 C CA . GLU G 1 79 ? 28.947 17.300 -11.794 1.00 28.36 80 GLU G CA 1
ATOM 13497 C C . GLU G 1 79 ? 30.136 17.064 -10.866 1.00 30.29 80 GLU G C 1
ATOM 13498 O O . GLU G 1 79 ? 30.119 17.498 -9.705 1.00 23.40 80 GLU G O 1
ATOM 13504 N N . ALA G 1 80 ? 31.176 16.416 -11.388 1.00 26.65 81 ALA G N 1
ATOM 13505 C CA . ALA G 1 80 ? 32.390 16.183 -10.602 1.00 31.18 81 ALA G CA 1
ATOM 13506 C C . ALA G 1 80 ? 33.128 17.495 -10.362 1.00 29.89 81 ALA G C 1
ATOM 13507 O O . ALA G 1 80 ? 33.673 17.724 -9.283 1.00 26.83 81 ALA G O 1
ATOM 13509 N N . LEU G 1 81 ? 33.145 18.348 -11.382 1.00 25.49 82 LEU G N 1
ATOM 13510 C CA . LEU G 1 81 ? 33.717 19.692 -11.265 1.00 19.29 82 LEU G CA 1
ATOM 13511 C C . LEU G 1 81 ? 32.952 20.558 -10.258 1.00 25.50 82 LEU G C 1
ATOM 13512 O O . LEU G 1 81 ? 33.561 21.262 -9.451 1.00 24.76 82 LEU G O 1
ATOM 13517 N N . ARG G 1 82 ? 31.621 20.501 -10.300 1.00 23.98 83 ARG G N 1
ATOM 13518 C CA . ARG G 1 82 ? 30.798 21.260 -9.360 1.00 22.99 83 ARG G CA 1
ATOM 13519 C C . ARG G 1 82 ? 30.987 20.772 -7.912 1.00 26.60 83 ARG G C 1
ATOM 13520 O O . ARG G 1 82 ? 30.864 21.565 -6.981 1.00 28.78 83 ARG G O 1
ATOM 13528 N N . ALA G 1 83 ? 31.324 19.494 -7.724 1.00 26.22 84 ALA G N 1
ATOM 13529 C CA . ALA G 1 83 ? 31.639 18.957 -6.388 1.00 29.84 84 ALA G CA 1
ATOM 13530 C C . ALA G 1 83 ? 33.135 18.973 -6.028 1.00 30.56 84 ALA G C 1
ATOM 13531 O O . ALA G 1 83 ? 33.531 18.436 -4.986 1.00 26.61 84 ALA G O 1
ATOM 13533 N N . ASN G 1 84 ? 33.956 19.569 -6.889 1.00 26.50 85 ASN G N 1
ATOM 13534 C CA . ASN G 1 84 ? 35.413 19.671 -6.683 1.00 21.27 85 ASN G CA 1
ATOM 13535 C C . ASN G 1 84 ? 36.114 18.313 -6.521 1.00 29.55 85 ASN G C 1
ATOM 13536 O O . ASN G 1 84 ? 37.109 18.190 -5.795 1.00 28.75 85 ASN G O 1
ATOM 13541 N N . LYS G 1 85 ? 35.575 17.293 -7.184 1.00 29.49 86 LYS G N 1
ATOM 13542 C CA . LYS G 1 85 ? 36.264 16.014 -7.361 1.00 31.07 86 LYS G CA 1
ATOM 13543 C C . LYS G 1 85 ? 37.289 16.122 -8.492 1.00 30.96 86 LYS G C 1
ATOM 13544 O O . LYS G 1 85 ? 38.182 15.286 -8.635 1.00 31.56 86 LYS G O 1
ATOM 13550 N N . VAL G 1 86 ? 37.129 17.150 -9.313 1.00 25.41 87 VAL G N 1
ATOM 13551 C CA . VAL G 1 86 ? 38.081 17.452 -10.372 1.00 26.82 87 VAL G CA 1
ATOM 13552 C C . VAL G 1 86 ? 38.195 18.972 -10.416 1.00 25.43 87 VAL G C 1
ATOM 13553 O O . VAL G 1 86 ? 37.274 19.680 -9.999 1.00 23.73 87 VAL G O 1
ATOM 13557 N N . GLN G 1 87 ? 39.337 19.477 -10.868 1.00 23.65 88 GLN G N 1
ATOM 13558 C CA . GLN G 1 87 ? 39.593 20.907 -10.800 1.00 21.14 88 GLN G CA 1
ATOM 13559 C C . GLN G 1 87 ? 39.659 21.588 -12.171 1.00 23.17 88 GLN G C 1
ATOM 13560 O O . GLN G 1 87 ? 39.530 22.807 -12.266 1.00 20.42 88 GLN G O 1
ATOM 13566 N N . MET G 1 88 ? 39.867 20.818 -13.228 1.00 22.64 89 MET G N 1
ATOM 13567 C CA . MET G 1 88 ? 39.996 21.431 -14.538 1.00 23.63 89 MET G CA 1
ATOM 13568 C C . MET G 1 88 ? 39.491 20.490 -15.622 1.00 18.17 89 MET G C 1
ATOM 13569 O O . MET G 1 88 ? 39.819 19.301 -15.633 1.00 20.37 89 MET G O 1
ATOM 13574 N N . LEU G 1 89 ? 38.665 21.044 -16.501 1.00 19.45 90 LEU G N 1
ATOM 13575 C CA . LEU G 1 89 ? 38.145 20.337 -17.662 1.00 18.96 90 LEU G CA 1
ATOM 13576 C C . LEU G 1 89 ? 38.316 21.239 -18.870 1.00 17.98 90 LEU G C 1
ATOM 13577 O O . LEU G 1 89 ? 38.473 22.453 -18.727 1.00 20.16 90 LEU G O 1
ATOM 13582 N N . ALA G 1 90 ? 38.264 20.656 -20.054 1.00 13.99 91 ALA G N 1
ATOM 13583 C CA . ALA G 1 90 ? 38.135 21.447 -21.271 1.00 13.57 91 ALA G CA 1
ATOM 13584 C C . ALA G 1 90 ? 37.050 20.776 -22.086 1.00 17.01 91 ALA G C 1
ATOM 13585 O O . ALA G 1 90 ? 37.298 19.787 -22.761 1.00 20.42 91 ALA G O 1
ATOM 13587 N N . THR G 1 91 ? 35.835 21.292 -21.962 1.00 18.93 92 THR G N 1
ATOM 13588 C CA . THR G 1 91 ? 34.631 20.603 -22.438 1.00 20.56 92 THR G CA 1
ATOM 13589 C C . THR G 1 91 ? 34.107 21.283 -23.679 1.00 16.03 92 THR G C 1
ATOM 13590 O O . THR G 1 91 ? 34.097 22.502 -23.752 1.00 15.78 92 THR G O 1
ATOM 13594 N N . SER G 1 92 ? 33.648 20.499 -24.647 1.00 15.04 93 SER G N 1
ATOM 13595 C CA . SER G 1 92 ? 33.146 21.078 -25.876 1.00 12.43 93 SER G CA 1
ATOM 13596 C C . SER G 1 92 ? 32.020 22.069 -25.597 1.00 12.62 93 SER G C 1
ATOM 13597 O O . SER G 1 92 ? 31.141 21.795 -24.790 1.00 16.91 93 SER G O 1
ATOM 13600 N N . LEU G 1 93 ? 32.047 23.198 -26.293 1.00 13.62 94 LEU G N 1
ATOM 13601 C CA . LEU G 1 93 ? 31.004 24.214 -26.184 1.00 14.88 94 LEU G CA 1
ATOM 13602 C C . LEU G 1 93 ? 29.617 23.640 -26.479 1.00 22.33 94 LEU G C 1
ATOM 13603 O O . LEU G 1 93 ? 28.612 24.162 -26.002 1.00 20.86 94 LEU G O 1
ATOM 13608 N N . SER G 1 94 ? 29.571 22.556 -27.255 1.00 17.54 95 SER G N 1
ATOM 13609 C CA . SER G 1 94 ? 28.307 21.889 -27.585 1.00 13.76 95 SER G CA 1
ATOM 13610 C C . SER G 1 94 ? 27.630 21.222 -26.398 1.00 16.11 95 SER G C 1
ATOM 13611 O O . SER G 1 94 ? 26.459 20.852 -26.481 1.00 20.37 95 SER G O 1
ATOM 13614 N N . LYS G 1 95 ? 28.364 21.025 -25.307 1.00 13.25 96 LYS G N 1
ATOM 13615 C CA . LYS G 1 95 ? 27.849 20.196 -24.211 1.00 15.66 96 LYS G CA 1
ATOM 13616 C C . LYS G 1 95 ? 27.367 20.997 -23.007 1.00 16.36 96 LYS G C 1
ATOM 13617 O O . LYS G 1 95 ? 27.192 20.449 -21.914 1.00 18.07 96 LYS G O 1
ATOM 13623 N N . PHE G 1 96 ? 27.122 22.284 -23.188 1.00 19.04 97 PHE G N 1
ATOM 13624 C CA . PHE G 1 96 ? 26.779 23.083 -22.019 1.00 18.07 97 PHE G CA 1
ATOM 13625 C C . PHE G 1 96 ? 25.301 23.461 -21.886 1.00 20.45 97 PHE G C 1
ATOM 13626 O O . PHE G 1 96 ? 24.955 24.234 -20.995 1.00 19.89 97 PHE G O 1
ATOM 13634 N N . GLU G 1 97 ? 24.423 22.916 -22.727 1.00 16.59 98 GLU G N 1
ATOM 13635 C CA . GLU G 1 97 ? 23.016 23.363 -22.675 1.00 19.63 98 GLU G CA 1
ATOM 13636 C C . GLU G 1 97 ? 22.299 23.132 -21.330 1.00 23.89 98 GLU G C 1
ATOM 13637 O O . GLU G 1 97 ? 21.399 23.902 -20.990 1.00 22.12 98 GLU G O 1
ATOM 13643 N N . PRO G 1 98 ? 22.689 22.093 -20.559 1.00 26.00 99 PRO G N 1
ATOM 13644 C CA . PRO G 1 98 ? 22.083 22.014 -19.228 1.00 24.92 99 PRO G CA 1
ATOM 13645 C C . PRO G 1 98 ? 22.410 23.191 -18.309 1.00 24.57 99 PRO G C 1
ATOM 13646 O O . PRO G 1 98 ? 21.741 23.341 -17.277 1.00 26.10 99 PRO G O 1
ATOM 13650 N N . TYR G 1 99 ? 23.408 24.004 -18.659 1.00 21.00 100 TYR G N 1
ATOM 13651 C CA . TYR G 1 99 ? 23.877 25.047 -17.748 1.00 22.60 100 TYR G CA 1
ATOM 13652 C C . TYR G 1 99 ? 23.700 26.444 -18.328 1.00 24.73 100 TYR G C 1
ATOM 13653 O O . TYR G 1 99 ? 23.551 27.396 -17.569 1.00 24.38 100 TYR G O 1
ATOM 13662 N N . THR G 1 100 ? 23.715 26.555 -19.659 1.00 19.14 101 THR G N 1
ATOM 13663 C CA . THR G 1 100 ? 23.469 27.832 -20.347 1.00 19.82 101 THR G CA 1
ATOM 13664 C C . THR G 1 100 ? 23.022 27.632 -21.799 1.00 25.01 101 THR G C 1
ATOM 13665 O O . THR G 1 100 ? 23.342 26.617 -22.419 1.00 21.37 101 THR G O 1
ATOM 13669 N N . LYS G 1 101 ? 22.275 28.599 -22.329 1.00 21.72 102 LYS G N 1
ATOM 13670 C CA . LYS G 1 101 ? 21.917 28.613 -23.745 1.00 25.23 102 LYS G CA 1
ATOM 13671 C C . LYS G 1 101 ? 22.800 29.601 -24.497 1.00 25.37 102 LYS G C 1
ATOM 13672 O O . LYS G 1 101 ? 22.747 29.689 -25.727 1.00 21.82 102 LYS G O 1
ATOM 13678 N N . GLN G 1 102 ? 23.623 30.338 -23.753 1.00 22.44 103 GLN G N 1
ATOM 13679 C CA . GLN G 1 102 ? 24.436 31.389 -24.360 1.00 22.90 103 GLN G CA 1
ATOM 13680 C C . GLN G 1 102 ? 25.614 30.911 -25.203 1.00 24.61 103 GLN G C 1
ATOM 13681 O O . GLN G 1 102 ? 26.338 31.740 -25.755 1.00 25.14 103 GLN G O 1
ATOM 13687 N N . LEU G 1 103 ? 25.833 29.599 -25.297 1.00 20.23 104 LEU G N 1
ATOM 13688 C CA . LEU G 1 103 ? 26.969 29.095 -26.081 1.00 20.37 104 LEU G CA 1
ATOM 13689 C C . LEU G 1 103 ? 26.493 28.391 -27.357 1.00 25.35 104 LEU G C 1
ATOM 13690 O O . LEU G 1 103 ? 27.299 27.902 -28.151 1.00 17.68 104 LEU G O 1
ATOM 13695 N N . GLN G 1 104 ? 25.177 28.354 -27.539 1.00 21.93 105 GLN G N 1
ATOM 13696 C CA . GLN G 1 104 ? 24.565 27.743 -28.712 1.00 18.98 105 GLN G CA 1
ATOM 13697 C C . GLN G 1 104 ? 25.055 28.327 -30.039 1.00 20.37 105 GLN G C 1
ATOM 13698 O O . GLN G 1 104 ? 25.105 27.633 -31.068 1.00 17.48 105 GLN G O 1
ATOM 13704 N N . VAL G 1 105 ? 25.416 29.602 -30.013 1.00 16.13 106 VAL G N 1
ATOM 13705 C CA . VAL G 1 105 ? 25.897 30.280 -31.200 1.00 17.86 106 VAL G CA 1
ATOM 13706 C C . VAL G 1 105 ? 27.112 29.541 -31.783 1.00 20.88 106 VAL G C 1
ATOM 13707 O O . VAL G 1 105 ? 27.286 29.473 -33.008 1.00 16.27 106 VAL G O 1
ATOM 13711 N N . PHE G 1 106 ? 27.916 28.935 -30.914 1.00 18.75 107 PHE G N 1
ATOM 13712 C CA . PHE G 1 106 ? 29.125 28.254 -31.363 1.00 19.29 107 PHE G CA 1
ATOM 13713 C C . PHE G 1 106 ? 28.820 26.950 -32.105 1.00 19.74 107 PHE G C 1
ATOM 13714 O O . PHE G 1 106 ? 29.668 26.441 -32.824 1.00 18.16 107 PHE G O 1
ATOM 13722 N N . ASP G 1 107 ? 27.614 26.416 -31.938 1.00 16.66 108 ASP G N 1
ATOM 13723 C CA . ASP G 1 107 ? 27.217 25.201 -32.674 1.00 14.76 108 ASP G CA 1
ATOM 13724 C C . ASP G 1 107 ? 26.658 25.473 -34.074 1.00 21.73 108 ASP G C 1
ATOM 13725 O O . ASP G 1 107 ? 26.340 24.529 -34.785 1.00 16.89 108 ASP G O 1
ATOM 13730 N N . LEU G 1 108 ? 26.507 26.732 -34.471 1.00 16.63 109 LEU G N 1
ATOM 13731 C CA . LEU G 1 108 ? 25.834 27.018 -35.756 1.00 16.74 109 LEU G CA 1
ATOM 13732 C C . LEU G 1 108 ? 26.674 26.641 -36.979 1.00 19.30 109 LEU G C 1
ATOM 13733 O O . LEU G 1 108 ? 27.863 26.951 -37.047 1.00 19.99 109 LEU G O 1
ATOM 13738 N N . PRO G 1 109 ? 26.055 25.954 -37.952 1.00 19.20 110 PRO G N 1
ATOM 13739 C CA . PRO G 1 109 ? 26.801 25.467 -39.113 1.00 18.07 110 PRO G CA 1
ATOM 13740 C C . PRO G 1 109 ? 27.193 26.592 -40.060 1.00 17.34 110 PRO G C 1
ATOM 13741 O O . PRO G 1 109 ? 26.361 27.463 -40.327 1.00 18.00 110 PRO G O 1
ATOM 13745 N N . PHE G 1 110 ? 28.441 26.558 -40.539 1.00 17.29 111 PHE G N 1
ATOM 13746 C CA . PHE G 1 110 ? 28.978 27.506 -41.514 1.00 21.12 111 PHE G CA 1
ATOM 13747 C C . PHE G 1 110 ? 29.021 28.958 -41.037 1.00 26.41 111 PHE G C 1
ATOM 13748 O O . PHE G 1 110 ? 29.223 29.867 -41.839 1.00 22.65 111 PHE G O 1
ATOM 13756 N N . LEU G 1 111 ? 28.866 29.169 -39.733 1.00 17.32 112 LEU G N 1
ATOM 13757 C CA . LEU G 1 111 ? 29.012 30.508 -39.165 1.00 22.29 112 LEU G CA 1
ATOM 13758 C C . LEU G 1 111 ? 30.468 30.949 -39.231 1.00 24.65 112 LEU G C 1
ATOM 13759 O O . LEU G 1 111 ? 30.772 32.098 -39.541 1.00 25.54 112 LEU G O 1
ATOM 13764 N N . PHE G 1 112 ? 31.370 30.025 -38.922 1.00 18.64 113 PHE G N 1
ATOM 13765 C CA . PHE G 1 112 ? 32.799 30.290 -39.010 1.00 22.34 113 PHE G CA 1
ATOM 13766 C C . PHE G 1 112 ? 33.425 29.571 -40.205 1.00 25.67 113 PHE G C 1
ATOM 13767 O O . PHE G 1 112 ? 33.329 28.350 -40.307 1.00 18.44 113 PHE G O 1
ATOM 13775 N N . ASP G 1 113 ? 34.078 30.321 -41.095 1.00 22.88 114 ASP G N 1
ATOM 13776 C CA . ASP G 1 113 ? 34.738 29.722 -42.257 1.00 25.59 114 ASP G CA 1
ATOM 13777 C C . ASP G 1 113 ? 35.826 28.744 -41.852 1.00 25.39 114 ASP G C 1
ATOM 13778 O O . ASP G 1 113 ? 35.952 27.663 -42.435 1.00 24.79 114 ASP G O 1
ATOM 13783 N N . ASP G 1 114 ? 36.619 29.138 -40.861 1.00 21.36 115 ASP G N 1
ATOM 13784 C CA . ASP G 1 114 ? 37.732 28.319 -40.381 1.00 20.46 115 ASP G CA 1
ATOM 13785 C C . ASP G 1 114 ? 38.076 28.717 -38.951 1.00 20.29 115 ASP G C 1
ATOM 13786 O O . ASP G 1 114 ? 37.439 29.604 -38.407 1.00 19.06 115 ASP G O 1
ATOM 13791 N N . LEU G 1 115 ? 39.089 28.085 -38.368 1.00 23.88 116 LEU G N 1
ATOM 13792 C CA . LEU G 1 115 ? 39.461 28.350 -36.976 1.00 19.62 116 LEU G CA 1
ATOM 13793 C C . LEU G 1 115 ? 39.917 29.797 -36.732 1.00 27.57 116 LEU G C 1
ATOM 13794 O O . LEU G 1 115 ? 39.738 30.328 -35.629 1.00 22.43 116 LEU G O 1
ATOM 13799 N N . GLU G 1 116 ? 40.504 30.429 -37.745 1.00 23.64 117 GLU G N 1
ATOM 13800 C CA . GLU G 1 116 ? 40.887 31.840 -37.630 1.00 26.97 117 GLU G CA 1
ATOM 13801 C C . GLU G 1 116 ? 39.654 32.732 -37.496 1.00 25.53 117 GLU G C 1
ATOM 13802 O O . GLU G 1 116 ? 39.666 33.706 -36.744 1.00 25.92 117 GLU G O 1
ATOM 13808 N N . ALA G 1 117 ? 38.592 32.422 -38.229 1.00 25.43 118 ALA G N 1
ATOM 13809 C CA . ALA G 1 117 ? 37.350 33.164 -38.029 1.00 23.06 118 ALA G CA 1
ATOM 13810 C C . ALA G 1 117 ? 36.805 32.890 -36.620 1.00 24.34 118 ALA G C 1
ATOM 13811 O O . ALA G 1 117 ? 36.327 33.802 -35.944 1.00 23.89 118 ALA G O 1
ATOM 13813 N N . LEU G 1 118 ? 36.888 31.639 -36.178 1.00 23.86 119 LEU G N 1
ATOM 13814 C CA . LEU G 1 118 ? 36.459 31.291 -34.823 1.00 18.74 119 LEU G CA 1
ATOM 13815 C C . LEU G 1 118 ? 37.265 32.068 -33.789 1.00 20.35 119 LEU G C 1
ATOM 13816 O O . LEU G 1 118 ? 36.713 32.620 -32.841 1.00 23.68 119 LEU G O 1
ATOM 13821 N N . LYS G 1 119 ? 38.574 32.112 -33.981 1.00 21.77 120 LYS G N 1
ATOM 13822 C CA . LYS G 1 119 ? 39.437 32.806 -33.035 1.00 27.54 120 LYS G CA 1
ATOM 13823 C C . LYS G 1 119 ? 39.097 34.291 -32.974 1.00 25.95 120 LYS G C 1
ATOM 13824 O O . LYS G 1 119 ? 39.072 34.862 -31.898 1.00 25.26 120 LYS G O 1
ATOM 13830 N N . ARG G 1 120 ? 38.825 34.912 -34.119 1.00 24.35 121 ARG G N 1
ATOM 13831 C CA . ARG G 1 120 ? 38.459 36.332 -34.149 1.00 31.60 121 ARG G CA 1
ATOM 13832 C C . ARG G 1 120 ? 37.193 36.606 -33.341 1.00 29.63 121 ARG G C 1
ATOM 13833 O O . ARG G 1 120 ? 37.113 37.588 -32.596 1.00 30.28 121 ARG G O 1
ATOM 13841 N N . PHE G 1 121 ? 36.202 35.735 -33.504 1.00 23.22 122 PHE G N 1
ATOM 13842 C CA . PHE G 1 121 ? 34.928 35.881 -32.806 1.00 24.61 122 PHE G CA 1
ATOM 13843 C C . PHE G 1 121 ? 35.131 35.708 -31.293 1.00 27.63 122 PHE G C 1
ATOM 13844 O O . PHE G 1 121 ? 34.550 36.437 -30.489 1.00 26.30 122 PHE G O 1
ATOM 13852 N N . GLN G 1 122 ? 35.984 34.761 -30.914 1.00 24.57 123 GLN G N 1
ATOM 13853 C CA . GLN G 1 122 ? 36.224 34.465 -29.496 1.00 22.37 123 GLN G CA 1
ATOM 13854 C C . GLN G 1 122 ? 36.915 35.601 -28.772 1.00 23.01 123 GLN G C 1
ATOM 13855 O O . GLN G 1 122 ? 36.884 35.667 -27.544 1.00 21.54 123 GLN G O 1
ATOM 13861 N N . LYS G 1 123 ? 37.559 36.470 -29.543 1.00 22.90 124 LYS G N 1
ATOM 13862 C CA . LYS G 1 123 ? 38.269 37.624 -29.009 1.00 22.81 124 LYS G CA 1
ATOM 13863 C C . LYS G 1 123 ? 37.364 38.821 -28.760 1.00 27.52 124 LYS G C 1
ATOM 13864 O O . LYS G 1 123 ? 37.785 39.792 -28.122 1.00 27.68 124 LYS G O 1
ATOM 13870 N N . ARG G 1 124 ? 36.139 38.780 -29.276 1.00 24.05 125 ARG G N 1
ATOM 13871 C CA . ARG G 1 124 ? 35.216 39.892 -29.048 1.00 31.04 125 ARG G CA 1
ATOM 13872 C C . ARG G 1 124 ? 34.882 40.015 -27.561 1.00 29.12 125 ARG G C 1
ATOM 13873 O O . ARG G 1 124 ? 34.864 39.013 -26.851 1.00 24.55 125 ARG G O 1
ATOM 13881 N N . ASP G 1 125 ? 34.639 41.243 -27.094 1.00 26.90 126 ASP G N 1
ATOM 13882 C CA . ASP G 1 125 ? 34.257 41.475 -25.696 1.00 23.05 126 ASP G CA 1
ATOM 13883 C C . ASP G 1 125 ? 33.099 40.594 -25.259 1.00 24.77 126 ASP G C 1
ATOM 13884 O O . ASP G 1 125 ? 33.130 40.000 -24.190 1.00 23.61 126 ASP G O 1
ATOM 13889 N N . LYS G 1 126 ? 32.064 40.511 -26.085 1.00 22.18 127 LYS G N 1
ATOM 13890 C CA . LYS G 1 126 ? 30.884 39.746 -25.696 1.00 30.94 127 LYS G CA 1
ATOM 13891 C C . LYS G 1 126 ? 31.183 38.254 -25.646 1.00 26.67 127 LYS G C 1
ATOM 13892 O O . LYS G 1 126 ? 30.585 37.525 -24.851 1.00 23.88 127 LYS G O 1
ATOM 13898 N N . SER G 1 127 ? 32.128 37.797 -26.465 1.00 23.63 128 SER G N 1
ATOM 13899 C CA . SER G 1 127 ? 32.531 36.396 -26.414 1.00 18.80 128 SER G CA 1
ATOM 13900 C C . SER G 1 127 ? 33.348 36.099 -25.159 1.00 23.23 128 SER G C 1
ATOM 13901 O O . SER G 1 127 ? 33.270 34.999 -24.605 1.00 23.96 128 SER G O 1
ATOM 13904 N N . ARG G 1 128 ? 34.132 37.076 -24.716 1.00 22.80 129 ARG G N 1
ATOM 13905 C CA . ARG G 1 128 ? 34.908 36.921 -23.486 1.00 23.84 129 ARG G CA 1
ATOM 13906 C C . ARG G 1 128 ? 33.968 36.831 -22.281 1.00 25.01 129 ARG G C 1
ATOM 13907 O O . ARG G 1 128 ? 34.238 36.092 -21.333 1.00 23.33 129 ARG G O 1
ATOM 13915 N N . GLU G 1 129 ? 32.884 37.615 -22.311 1.00 27.01 130 GLU G N 1
ATOM 13916 C CA . GLU G 1 129 ? 31.858 37.585 -21.258 1.00 28.85 130 GLU G CA 1
ATOM 13917 C C . GLU G 1 129 ? 31.248 36.194 -21.126 1.00 19.90 130 GLU G C 1
ATOM 13918 O O . GLU G 1 129 ? 30.841 35.779 -20.037 1.00 20.27 130 GLU G O 1
ATOM 13924 N N . LEU G 1 130 ? 31.178 35.481 -22.243 1.00 19.29 131 LEU G N 1
ATOM 13925 C CA . LEU G 1 130 ? 30.577 34.147 -22.282 1.00 20.33 131 LEU G CA 1
ATOM 13926 C C . LEU G 1 130 ? 31.345 33.143 -21.424 1.00 22.06 131 LEU G C 1
ATOM 13927 O O . LEU G 1 130 ? 30.799 32.112 -21.024 1.00 20.85 131 LEU G O 1
ATOM 13932 N N . LEU G 1 131 ? 32.606 33.448 -21.127 1.00 20.08 132 LEU G N 1
ATOM 13933 C CA . LEU G 1 131 ? 33.388 32.629 -20.200 1.00 21.86 132 LEU G CA 1
ATOM 13934 C C . LEU G 1 131 ? 32.751 32.584 -18.805 1.00 20.93 132 LEU G C 1
ATOM 13935 O O . LEU G 1 131 ? 33.026 31.682 -18.008 1.00 22.44 132 LEU G O 1
ATOM 13940 N N . ARG G 1 132 ? 31.888 33.550 -18.514 1.00 21.59 133 ARG G N 1
ATOM 13941 C CA . ARG G 1 132 ? 31.215 33.599 -17.226 1.00 27.16 133 ARG G CA 1
ATOM 13942 C C . ARG G 1 132 ? 29.734 33.214 -17.343 1.00 27.23 133 ARG G C 1
ATOM 13943 O O . ARG G 1 132 ? 28.969 33.403 -16.407 1.00 22.54 133 ARG G O 1
ATOM 13951 N N . SER G 1 133 ? 29.327 32.667 -18.485 1.00 17.57 134 SER G N 1
ATOM 13952 C CA . SER G 1 133 ? 27.901 32.393 -18.712 1.00 20.88 134 SER G CA 1
ATOM 13953 C C . SER G 1 133 ? 27.315 31.330 -17.783 1.00 22.56 134 SER G C 1
ATOM 13954 O O . SER G 1 133 ? 26.094 31.224 -17.649 1.00 21.21 134 SER G O 1
ATOM 13957 N N . MET G 1 134 ? 28.173 30.526 -17.160 1.00 18.83 135 MET G N 1
ATOM 13958 C CA . MET G 1 134 ? 27.686 29.462 -16.294 1.00 16.65 135 MET G CA 1
ATOM 13959 C C . MET G 1 134 ? 28.035 29.724 -14.830 1.00 22.03 135 MET G C 1
ATOM 13960 O O . MET G 1 134 ? 27.962 28.820 -13.999 1.00 19.80 135 MET G O 1
ATOM 13965 N N . ALA G 1 135 ? 28.391 30.967 -14.517 1.00 22.86 136 ALA G N 1
ATOM 13966 C CA . ALA G 1 135 ? 28.764 31.327 -13.145 1.00 25.57 136 ALA G CA 1
ATOM 13967 C C . ALA G 1 135 ? 27.638 31.052 -12.149 1.00 24.42 136 ALA G C 1
ATOM 13968 O O . ALA G 1 135 ? 27.900 30.704 -11.002 1.00 28.96 136 ALA G O 1
ATOM 13970 N N . LYS G 1 136 ? 26.387 31.207 -12.580 1.00 23.03 137 LYS G N 1
ATOM 13971 C CA . LYS G 1 136 ? 25.267 30.945 -11.686 1.00 29.13 137 LYS G CA 1
ATOM 13972 C C . LYS G 1 136 ? 25.143 29.451 -11.345 1.00 30.52 137 LYS G C 1
ATOM 13973 O O . LYS G 1 136 ? 24.456 29.087 -10.393 1.00 28.13 137 LYS G O 1
ATOM 13979 N N . HIS G 1 137 ? 25.835 28.591 -12.088 1.00 25.76 138 HIS G N 1
ATOM 13980 C CA . HIS G 1 137 ? 25.916 27.179 -11.723 1.00 22.11 138 HIS G CA 1
ATOM 13981 C C . HIS G 1 137 ? 27.311 26.767 -11.217 1.00 24.80 138 HIS G C 1
ATOM 13982 O O . HIS G 1 137 ? 27.641 25.581 -11.176 1.00 26.60 138 HIS G O 1
ATOM 13989 N N . GLY G 1 138 ? 28.130 27.747 -10.852 1.00 24.63 139 GLY G N 1
ATOM 13990 C CA . GLY G 1 138 ? 29.373 27.477 -10.142 1.00 21.36 139 GLY G CA 1
ATOM 13991 C C . GLY G 1 138 ? 30.542 27.146 -11.047 1.00 24.87 139 GLY G C 1
ATOM 13992 O O . GLY G 1 138 ? 31.620 26.767 -10.574 1.00 23.41 139 GLY G O 1
ATOM 13993 N N . ILE G 1 139 ? 30.323 27.301 -12.349 1.00 16.98 140 ILE G N 1
ATOM 13994 C CA . ILE G 1 139 ? 31.312 26.958 -13.360 1.00 22.28 140 ILE G CA 1
ATOM 13995 C C . ILE G 1 139 ? 32.002 28.219 -13.850 1.00 27.11 140 ILE G C 1
ATOM 13996 O O . ILE G 1 139 ? 31.343 29.189 -14.230 1.00 22.11 140 ILE G O 1
ATOM 14001 N N . TYR G 1 140 ? 33.332 28.195 -13.827 1.00 19.67 141 TYR G N 1
ATOM 14002 C CA . TYR G 1 140 ? 34.145 29.361 -14.146 1.00 24.35 141 TYR G CA 1
ATOM 14003 C C . TYR G 1 140 ? 34.999 29.133 -15.406 1.00 20.25 141 TYR G C 1
ATOM 14004 O O . TYR G 1 140 ? 35.868 28.264 -15.420 1.00 20.64 141 TYR G O 1
ATOM 14013 N N . GLY G 1 141 ? 34.744 29.909 -16.464 1.00 19.40 142 GLY G N 1
ATOM 14014 C CA . GLY G 1 141 ? 35.461 29.750 -17.723 1.00 16.84 142 GLY G CA 1
ATOM 14015 C C . GLY G 1 141 ? 36.796 30.455 -17.740 1.00 18.30 142 GLY G C 1
ATOM 14016 O O . GLY G 1 141 ? 36.884 31.636 -17.351 1.00 17.76 142 GLY G O 1
ATOM 14017 N N . LEU G 1 142 ? 37.834 29.741 -18.186 1.00 18.15 143 LEU G N 1
ATOM 14018 C CA . LEU G 1 142 ? 39.202 30.260 -18.152 1.00 21.08 143 LEU G CA 1
ATOM 14019 C C . LEU G 1 142 ? 39.747 30.636 -19.522 1.00 21.50 143 LEU G C 1
ATOM 14020 O O . LEU G 1 142 ? 40.560 31.559 -19.635 1.00 20.17 143 LEU G O 1
ATOM 14025 N N . ALA G 1 143 ? 39.304 29.935 -20.564 1.00 17.98 144 ALA G N 1
ATOM 14026 C CA . ALA G 1 143 ? 39.774 30.216 -21.923 1.00 17.87 144 ALA G CA 1
ATOM 14027 C C . ALA G 1 143 ? 38.975 29.391 -22.921 1.00 20.00 144 ALA G C 1
ATOM 14028 O O . ALA G 1 143 ? 38.252 28.479 -22.538 1.00 16.94 144 ALA G O 1
ATOM 14030 N N . TYR G 1 144 ? 39.118 29.742 -24.192 1.00 18.38 145 TYR G N 1
ATOM 14031 C CA . TYR G 1 144 ? 38.673 28.916 -25.303 1.00 18.01 145 TYR G CA 1
ATOM 14032 C C . TYR G 1 144 ? 39.873 28.156 -25.832 1.00 17.05 145 TYR G C 1
ATOM 14033 O O . TYR G 1 144 ? 40.907 28.775 -26.122 1.00 18.27 145 TYR G O 1
ATOM 14042 N N . TRP G 1 145 ? 39.732 26.833 -25.946 1.00 15.81 146 TRP G N 1
ATOM 14043 C CA . TRP G 1 145 ? 40.693 25.988 -26.639 1.00 17.37 146 TRP G CA 1
ATOM 14044 C C . TRP G 1 145 ? 40.059 25.426 -27.900 1.00 18.19 146 TRP G C 1
ATOM 14045 O O . TRP G 1 145 ? 39.024 24.762 -27.836 1.00 17.65 146 TRP G O 1
ATOM 14056 N N . ASN G 1 146 ? 40.670 25.663 -29.046 1.00 14.92 147 ASN G N 1
ATOM 14057 C CA . ASN G 1 146 ? 40.044 25.193 -30.274 1.00 12.64 147 ASN G CA 1
ATOM 14058 C C . ASN G 1 146 ? 40.590 23.842 -30.697 1.00 21.56 147 ASN G C 1
ATOM 14059 O O . ASN G 1 146 ? 41.738 23.507 -30.412 1.00 18.23 147 ASN G O 1
ATOM 14064 N N . ASN G 1 147 ? 39.740 23.046 -31.336 1.00 12.14 148 ASN G N 1
ATOM 14065 C CA . ASN G 1 147 ? 40.187 21.773 -31.901 1.00 11.09 148 ASN G CA 1
ATOM 14066 C C . ASN G 1 147 ? 40.307 21.924 -33.416 1.00 13.86 148 ASN G C 1
ATOM 14067 O O . ASN G 1 147 ? 41.399 21.848 -33.981 1.00 15.99 148 ASN G O 1
ATOM 14072 N N . GLY G 1 148 ? 39.180 22.160 -34.076 1.00 13.23 149 GLY G N 1
ATOM 14073 C CA . GLY G 1 148 ? 39.186 22.236 -35.524 1.00 16.45 149 GLY G CA 1
ATOM 14074 C C . GLY G 1 148 ? 37.792 22.302 -36.119 1.00 16.67 149 GLY G C 1
ATOM 14075 O O . GLY G 1 148 ? 36.806 22.452 -35.395 1.00 15.48 149 GLY G O 1
ATOM 14076 N N . MET G 1 149 ? 37.720 22.217 -37.448 1.00 15.15 150 MET G N 1
ATOM 14077 C CA . MET G 1 149 ? 36.441 22.225 -38.150 1.00 13.99 150 MET G CA 1
ATOM 14078 C C . MET G 1 149 ? 35.917 20.799 -38.281 1.00 16.85 150 MET G C 1
ATOM 14079 O O . MET G 1 149 ? 36.691 19.842 -38.414 1.00 16.82 150 MET G O 1
ATOM 14084 N N . LYS G 1 150 ? 34.596 20.655 -38.245 1.00 16.80 151 LYS G N 1
ATOM 14085 C CA . LYS G 1 150 ? 33.993 19.328 -38.277 1.00 11.79 151 LYS G CA 1
ATOM 14086 C C . LYS G 1 150 ? 33.805 18.860 -39.717 1.00 13.11 151 LYS G C 1
ATOM 14087 O O . LYS G 1 150 ? 33.499 19.662 -40.603 1.00 14.23 151 LYS G O 1
ATOM 14093 N N . GLN G 1 151 ? 33.993 17.558 -39.922 1.00 10.01 152 GLN G N 1
ATOM 14094 C CA . GLN G 1 151 ? 33.752 16.887 -41.198 1.00 12.74 152 GLN G CA 1
ATOM 14095 C C . GLN G 1 151 ? 32.596 15.908 -41.011 1.00 12.73 152 GLN G C 1
ATOM 14096 O O . GLN G 1 151 ? 32.165 15.700 -39.887 1.00 14.60 152 GLN G O 1
ATOM 14102 N N . LEU G 1 152 ? 32.112 15.305 -42.099 1.00 12.78 153 LEU G N 1
ATOM 14103 C CA . LEU G 1 152 ? 31.057 14.285 -42.035 1.00 9.66 153 LEU G CA 1
ATOM 14104 C C . LEU G 1 152 ? 31.557 12.923 -42.507 1.00 16.82 153 LEU G C 1
ATOM 14105 O O . LEU G 1 152 ? 31.932 12.778 -43.676 1.00 19.06 153 LEU G O 1
ATOM 14110 N N . SER G 1 153 ? 31.528 11.929 -41.621 1.00 18.21 154 SER G N 1
ATOM 14111 C CA . SER G 1 153 ? 31.808 10.539 -42.006 1.00 16.28 154 SER G CA 1
ATOM 14112 C C . SER G 1 153 ? 30.480 9.818 -42.155 1.00 18.29 154 SER G C 1
ATOM 14113 O O . SER G 1 153 ? 29.526 10.132 -41.465 1.00 16.62 154 SER G O 1
ATOM 14116 N N . ALA G 1 154 ? 30.407 8.847 -43.061 1.00 15.09 155 ALA G N 1
ATOM 14117 C CA . ALA G 1 154 ? 29.158 8.170 -43.306 1.00 17.73 155 ALA G CA 1
ATOM 14118 C C . ALA G 1 154 ? 29.406 6.887 -44.068 1.00 17.18 155 ALA G C 1
ATOM 14119 O O . ALA G 1 154 ? 30.518 6.637 -44.546 1.00 20.31 155 ALA G O 1
ATOM 14121 N N . THR G 1 155 ? 28.354 6.093 -44.184 1.00 16.06 156 THR G N 1
ATOM 14122 C CA . THR G 1 155 ? 28.380 4.841 -44.943 1.00 18.99 156 THR G CA 1
ATOM 14123 C C . THR G 1 155 ? 28.366 5.067 -46.453 1.00 28.00 156 THR G C 1
ATOM 14124 O O . THR G 1 155 ? 28.475 4.117 -47.240 1.00 25.73 156 THR G O 1
ATOM 14128 N N . ARG G 1 156 ? 28.218 6.320 -46.857 1.00 22.27 157 ARG G N 1
ATOM 14129 C CA . ARG G 1 156 ? 28.205 6.657 -48.271 1.00 25.83 157 ARG G CA 1
ATOM 14130 C C . ARG G 1 156 ? 28.677 8.082 -48.506 1.00 25.95 157 ARG G C 1
ATOM 14131 O O . ARG G 1 156 ? 28.800 8.860 -47.560 1.00 22.36 157 ARG G O 1
ATOM 14139 N N . GLU G 1 157 ? 28.959 8.414 -49.763 1.00 19.66 158 GLU G N 1
ATOM 14140 C CA . GLU G 1 157 ? 29.438 9.746 -50.121 1.00 24.33 158 GLU G CA 1
ATOM 14141 C C . GLU G 1 157 ? 28.355 10.779 -49.929 1.00 21.81 158 GLU G C 1
ATOM 14142 O O . GLU G 1 157 ? 27.215 10.568 -50.339 1.00 21.80 158 GLU G O 1
ATOM 14148 N N . LEU G 1 158 ? 28.729 11.915 -49.359 1.00 21.08 159 LEU G N 1
ATOM 14149 C CA . LEU G 1 158 ? 27.801 13.016 -49.171 1.00 22.75 159 LEU G CA 1
ATOM 14150 C C . LEU G 1 158 ? 28.222 14.218 -50.019 1.00 31.71 159 LEU G C 1
ATOM 14151 O O . LEU G 1 158 ? 28.793 15.180 -49.510 1.00 35.15 159 LEU G O 1
ATOM 14156 N N . HIS G 1 159 ? 27.939 14.165 -51.316 1.00 24.75 160 HIS G N 1
ATOM 14157 C CA . HIS G 1 159 ? 28.289 15.268 -52.212 1.00 25.60 160 HIS G CA 1
ATOM 14158 C C . HIS G 1 159 ? 27.381 16.471 -51.977 1.00 21.42 160 HIS G C 1
ATOM 14159 O O . HIS G 1 159 ? 27.810 17.630 -52.028 1.00 23.60 160 HIS G O 1
ATOM 14166 N N . ARG G 1 160 ? 26.106 16.180 -51.743 1.00 17.28 161 ARG G N 1
ATOM 14167 C CA . ARG G 1 160 ? 25.070 17.203 -51.595 1.00 18.23 161 ARG G CA 1
ATOM 14168 C C . ARG G 1 160 ? 24.253 16.925 -50.345 1.00 21.75 161 ARG G C 1
ATOM 14169 O O . ARG G 1 160 ? 24.166 15.777 -49.925 1.00 18.58 161 ARG G O 1
ATOM 14177 N N . PRO G 1 161 ? 23.646 17.973 -49.755 1.00 21.21 162 PRO G N 1
ATOM 14178 C CA . PRO G 1 161 ? 22.920 17.822 -48.492 1.00 23.95 162 PRO G CA 1
ATOM 14179 C C . PRO G 1 161 ? 21.853 16.737 -48.546 1.00 25.77 162 PRO G C 1
ATOM 14180 O O . PRO G 1 161 ? 21.654 16.033 -47.555 1.00 24.96 162 PRO G O 1
ATOM 14184 N N . ASP G 1 162 ? 21.170 16.612 -49.680 1.00 20.97 163 ASP G N 1
ATOM 14185 C CA . ASP G 1 162 ? 20.160 15.571 -49.853 1.00 23.29 163 ASP G CA 1
ATOM 14186 C C . ASP G 1 162 ? 20.716 14.162 -49.668 1.00 22.26 163 ASP G C 1
ATOM 14187 O O . ASP G 1 162 ? 19.962 13.231 -49.379 1.00 20.20 163 ASP G O 1
ATOM 14192 N N . ASP G 1 163 ? 22.022 13.987 -49.869 1.00 22.70 164 ASP G N 1
ATOM 14193 C CA . ASP G 1 163 ? 22.603 12.659 -49.717 1.00 18.77 164 ASP G CA 1
ATOM 14194 C C . ASP G 1 163 ? 22.526 12.188 -48.265 1.00 23.45 164 ASP G C 1
ATOM 14195 O O . ASP G 1 163 ? 22.551 10.983 -48.001 1.00 23.04 164 ASP G O 1
ATOM 14200 N N . ALA G 1 164 ? 22.409 13.128 -47.328 1.00 18.49 165 ALA G N 1
ATOM 14201 C CA . ALA G 1 164 ? 22.373 12.771 -45.904 1.00 21.81 165 ALA G CA 1
ATOM 14202 C C . ALA G 1 164 ? 21.043 12.169 -45.455 1.00 25.83 165 ALA G C 1
ATOM 14203 O O . ALA G 1 164 ? 20.971 11.584 -44.368 1.00 19.61 165 ALA G O 1
ATOM 14205 N N . LYS G 1 165 ? 20.005 12.336 -46.278 1.00 19.80 166 LYS G N 1
ATOM 14206 C CA . LYS G 1 165 ? 18.648 11.900 -45.958 1.00 23.94 166 LYS G CA 1
ATOM 14207 C C . LYS G 1 165 ? 18.553 10.432 -45.592 1.00 25.08 166 LYS G C 1
ATOM 14208 O O . LYS G 1 165 ? 19.008 9.573 -46.343 1.00 23.63 166 LYS G O 1
ATOM 14214 N N . GLY G 1 166 ? 17.916 10.149 -44.462 1.00 26.52 167 GLY G N 1
ATOM 14215 C CA . GLY G 1 166 ? 17.691 8.780 -44.050 1.00 27.96 167 GLY G CA 1
ATOM 14216 C C . GLY G 1 166 ? 18.815 8.192 -43.218 1.00 28.74 167 GLY G C 1
ATOM 14217 O O . GLY G 1 166 ? 18.713 7.051 -42.766 1.00 30.60 167 GLY G O 1
ATOM 14218 N N . LEU G 1 167 ? 19.895 8.949 -43.025 1.00 20.21 168 LEU G N 1
ATOM 14219 C CA . LEU G 1 167 ? 20.991 8.484 -42.190 1.00 17.14 168 LEU G CA 1
ATOM 14220 C C . LEU G 1 167 ? 20.839 8.976 -40.743 1.00 17.57 168 LEU G C 1
ATOM 14221 O O . LEU G 1 167 ? 20.288 10.052 -40.485 1.00 19.99 168 LEU G O 1
ATOM 14226 N N . VAL G 1 168 ? 21.310 8.170 -39.801 1.00 17.27 169 VAL G N 1
ATOM 14227 C CA . VAL G 1 168 ? 21.377 8.583 -38.413 1.00 16.50 169 VAL G CA 1
ATOM 14228 C C . VAL G 1 168 ? 22.804 9.020 -38.107 1.00 15.70 169 VAL G C 1
ATOM 14229 O O . VAL G 1 168 ? 23.733 8.248 -38.310 1.00 18.70 169 VAL G O 1
ATOM 14233 N N . PHE G 1 169 ? 22.968 10.238 -37.603 1.00 14.93 170 PHE G N 1
ATOM 14234 C CA . PHE G 1 169 ? 24.305 10.749 -37.260 1.00 14.82 170 PHE G CA 1
ATOM 14235 C C . PHE G 1 169 ? 24.486 10.842 -35.745 1.00 20.94 170 PHE G C 1
ATOM 14236 O O . PHE G 1 169 ? 23.628 11.394 -35.057 1.00 16.65 170 PHE G O 1
ATOM 14244 N N . ARG G 1 170 ? 25.593 10.312 -35.221 1.00 18.16 171 ARG G N 1
ATOM 14245 C CA . ARG G 1 170 ? 25.943 10.587 -33.829 1.00 17.25 171 ARG G CA 1
ATOM 14246 C C . ARG G 1 170 ? 26.329 12.060 -33.720 1.00 14.97 171 ARG G C 1
ATOM 14247 O O . ARG G 1 170 ? 27.090 12.599 -34.553 1.00 11.72 171 ARG G O 1
ATOM 14255 N N . ILE G 1 171 ? 25.783 12.710 -32.702 1.00 13.15 172 ILE G N 1
ATOM 14256 C CA . ILE G 1 171 ? 26.185 14.056 -32.346 1.00 11.79 172 ILE G CA 1
ATOM 14257 C C . ILE G 1 171 ? 26.514 14.120 -30.869 1.00 15.06 172 ILE G C 1
ATOM 14258 O O . ILE G 1 171 ? 26.173 13.216 -30.107 1.00 15.77 172 ILE G O 1
ATOM 14263 N N . GLN G 1 172 ? 27.193 15.194 -30.484 1.00 16.93 173 GLN G N 1
ATOM 14264 C CA . GLN G 1 172 ? 27.323 15.583 -29.091 1.00 11.44 173 GLN G CA 1
ATOM 14265 C C . GLN G 1 172 ? 25.932 16.010 -28.611 1.00 16.30 173 GLN G C 1
ATOM 14266 O O . GLN G 1 172 ? 25.089 16.366 -29.424 1.00 15.37 173 GLN G O 1
ATOM 14272 N N . PRO G 1 173 ? 25.680 15.966 -27.296 1.00 13.97 174 PRO G N 1
ATOM 14273 C CA . PRO G 1 173 ? 24.311 16.216 -26.797 1.00 18.01 174 PRO G CA 1
ATOM 14274 C C . PRO G 1 173 ? 23.859 17.691 -26.821 1.00 20.24 174 PRO G C 1
ATOM 14275 O O . PRO G 1 173 ? 23.713 18.348 -25.775 1.00 17.25 174 PRO G O 1
ATOM 14279 N N . SER G 1 174 ? 23.612 18.184 -28.031 1.00 16.49 175 SER G N 1
ATOM 14280 C CA . SER G 1 174 ? 23.250 19.569 -28.291 1.00 19.07 175 SER G CA 1
ATOM 14281 C C . SER G 1 174 ? 21.960 19.650 -29.104 1.00 23.31 175 SER G C 1
ATOM 14282 O O . SER G 1 174 ? 21.837 18.992 -30.143 1.00 15.27 175 SER G O 1
ATOM 14285 N N . SER G 1 175 ? 21.015 20.480 -28.666 1.00 21.85 176 SER G N 1
ATOM 14286 C CA . SER G 1 175 ? 19.761 20.597 -29.395 1.00 22.17 176 SER G CA 1
ATOM 14287 C C . SER G 1 175 ? 19.973 21.322 -30.717 1.00 18.39 176 SER G C 1
ATOM 14288 O O . SER G 1 175 ? 19.235 21.080 -31.675 1.00 20.45 176 SER G O 1
ATOM 14291 N N . VAL G 1 176 ? 20.987 22.193 -30.781 1.00 16.01 177 VAL G N 1
ATOM 14292 C CA . VAL G 1 176 ? 21.342 22.869 -32.037 1.00 16.01 177 VAL G CA 1
ATOM 14293 C C . VAL G 1 176 ? 21.833 21.849 -33.067 1.00 14.76 177 VAL G C 1
ATOM 14294 O O . VAL G 1 176 ? 21.427 21.880 -34.220 1.00 18.47 177 VAL G O 1
ATOM 14298 N N . LEU G 1 177 ? 22.714 20.946 -32.645 1.00 16.79 178 LEU G N 1
ATOM 14299 C CA . LEU G 1 177 ? 23.249 19.942 -33.555 1.00 16.55 178 LEU G CA 1
ATOM 14300 C C . LEU G 1 177 ? 22.150 18.950 -33.954 1.00 17.06 178 LEU G C 1
ATOM 14301 O O . LEU G 1 177 ? 22.135 18.436 -35.074 1.00 18.07 178 LEU G O 1
ATOM 14306 N N . GLU G 1 178 ? 21.235 18.686 -33.032 1.00 14.80 179 GLU G N 1
ATOM 14307 C CA . GLU G 1 178 ? 20.065 17.872 -33.363 1.00 16.70 179 GLU G CA 1
ATOM 14308 C C . GLU G 1 178 ? 19.274 18.528 -34.496 1.00 20.59 179 GLU G C 1
ATOM 14309 O O . GLU G 1 178 ? 18.929 17.884 -35.488 1.00 19.27 179 GLU G O 1
ATOM 14315 N N . ALA G 1 179 ? 19.026 19.827 -34.367 1.00 16.41 180 ALA G N 1
ATOM 14316 C CA . ALA G 1 179 ? 18.215 20.545 -35.343 1.00 18.28 180 ALA G CA 1
ATOM 14317 C C . ALA G 1 179 ? 18.941 20.702 -36.674 1.00 21.87 180 ALA G C 1
ATOM 14318 O O . ALA G 1 179 ? 18.313 20.822 -37.740 1.00 20.17 180 ALA G O 1
ATOM 14320 N N . GLN G 1 180 ? 20.267 20.727 -36.603 1.00 17.89 181 GLN G N 1
ATOM 14321 C CA . GLN G 1 180 ? 21.097 20.831 -37.795 1.00 15.78 181 GLN G CA 1
ATOM 14322 C C . GLN G 1 180 ? 20.864 19.630 -38.709 1.00 13.89 181 GLN G C 1
ATOM 14323 O O . GLN G 1 180 ? 20.689 19.781 -39.920 1.00 18.59 181 GLN G O 1
ATOM 14329 N N . PHE G 1 181 ? 20.864 18.433 -38.136 1.00 18.91 182 PHE G N 1
ATOM 14330 C CA . PHE G 1 181 ? 20.693 17.242 -38.968 1.00 18.70 182 PHE G CA 1
ATOM 14331 C C . PHE G 1 181 ? 19.239 17.050 -39.360 1.00 20.05 182 PHE G C 1
ATOM 14332 O O . PHE G 1 181 ? 18.954 16.563 -40.463 1.00 26.27 182 PHE G O 1
ATOM 14340 N N . ALA G 1 182 ? 18.326 17.457 -38.483 1.00 16.34 183 ALA G N 1
ATOM 14341 C CA . ALA G 1 182 ? 16.892 17.468 -38.822 1.00 28.66 183 ALA G CA 1
ATOM 14342 C C . ALA G 1 182 ? 16.623 18.277 -40.090 1.00 28.46 183 ALA G C 1
ATOM 14343 O O . ALA G 1 182 ? 15.860 17.856 -40.956 1.00 34.15 183 ALA G O 1
ATOM 14345 N N . MET G 1 183 ? 17.253 19.442 -40.187 1.00 28.24 184 MET G N 1
ATOM 14346 C CA . MET G 1 183 ? 17.149 20.294 -41.370 1.00 32.09 184 MET G CA 1
ATOM 14347 C C . MET G 1 183 ? 17.565 19.573 -42.660 1.00 32.13 184 MET G C 1
ATOM 14348 O O . MET G 1 183 ? 16.988 19.810 -43.728 1.00 27.18 184 MET G O 1
ATOM 14353 N N . LEU G 1 184 ? 18.557 18.688 -42.562 1.00 27.22 185 LEU G N 1
ATOM 14354 C CA . LEU G 1 184 ? 19.033 17.936 -43.721 1.00 27.13 185 LEU G CA 1
ATOM 14355 C C . LEU G 1 184 ? 18.094 16.780 -44.082 1.00 29.26 185 LEU G C 1
ATOM 14356 O O . LEU G 1 184 ? 18.255 16.130 -45.126 1.00 31.49 185 LEU G O 1
ATOM 14361 N N . GLY G 1 185 ? 17.120 16.523 -43.217 1.00 26.18 186 GLY G N 1
ATOM 14362 C CA . GLY G 1 185 ? 16.252 15.374 -43.376 1.00 29.28 186 GLY G CA 1
ATOM 14363 C C . GLY G 1 185 ? 16.915 14.099 -42.887 1.00 25.25 186 GLY G C 1
ATOM 14364 O O . GLY G 1 185 ? 16.525 12.995 -43.271 1.00 23.94 186 GLY G O 1
ATOM 14365 N N . ALA G 1 186 ? 17.942 14.260 -42.057 1.00 18.76 187 ALA G N 1
ATOM 14366 C CA . ALA G 1 186 ? 18.589 13.145 -41.391 1.00 18.53 187 ALA G CA 1
ATOM 14367 C C . ALA G 1 186 ? 18.075 13.114 -39.955 1.00 21.18 187 ALA G C 1
ATOM 14368 O O . ALA G 1 186 ? 17.247 13.935 -39.576 1.00 21.21 187 ALA G O 1
ATOM 14370 N N . THR G 1 187 ? 18.527 12.159 -39.161 1.00 22.01 188 THR G N 1
ATOM 14371 C CA . THR G 1 187 ? 18.178 12.168 -37.745 1.00 21.84 188 THR G CA 1
ATOM 14372 C C . THR G 1 187 ? 19.480 12.080 -36.973 1.00 23.58 188 THR G C 1
ATOM 14373 O O . THR G 1 187 ? 20.494 11.676 -37.518 1.00 21.26 188 THR G O 1
ATOM 14377 N N . ALA G 1 188 ? 19.464 12.491 -35.718 1.00 21.96 189 ALA G N 1
ATOM 14378 C CA . ALA G 1 188 ? 20.686 12.497 -34.953 1.00 23.37 189 ALA G CA 1
ATOM 14379 C C . ALA G 1 188 ? 20.467 11.720 -33.680 1.00 27.90 189 ALA G C 1
ATOM 14380 O O . ALA G 1 188 ? 19.352 11.659 -33.165 1.00 26.85 189 ALA G O 1
ATOM 14382 N N . LYS G 1 189 ? 21.531 11.104 -33.186 1.00 17.42 190 LYS G N 1
ATOM 14383 C CA . LYS G 1 189 ? 21.470 10.365 -31.941 1.00 19.45 190 LYS G CA 1
ATOM 14384 C C . LYS G 1 189 ? 22.534 10.947 -31.011 1.00 23.35 190 LYS G C 1
ATOM 14385 O O . LYS G 1 189 ? 23.725 10.971 -31.346 1.00 19.69 190 LYS G O 1
ATOM 14391 N N . GLN G 1 190 ? 22.103 11.450 -29.859 1.00 21.47 191 GLN G N 1
ATOM 14392 C CA . GLN G 1 190 ? 23.032 12.054 -28.915 1.00 21.34 191 GLN G CA 1
ATOM 14393 C C . GLN G 1 190 ? 23.759 10.977 -28.096 1.00 21.62 191 GLN G C 1
ATOM 14394 O O . GLN G 1 190 ? 23.140 10.172 -27.395 1.00 21.88 191 GLN G O 1
ATOM 14400 N N . LEU G 1 191 ? 25.079 10.967 -28.198 1.00 14.87 192 LEU G N 1
ATOM 14401 C CA . LEU G 1 191 ? 25.914 9.961 -27.558 1.00 21.28 192 LEU G CA 1
ATOM 14402 C C . LEU G 1 191 ? 27.206 10.608 -27.104 1.00 17.37 192 LEU G C 1
ATOM 14403 O O . LEU G 1 191 ? 27.614 11.615 -27.657 1.00 18.15 192 LEU G O 1
ATOM 14408 N N . SER G 1 192 ? 27.859 10.020 -26.110 1.00 17.35 193 SER G N 1
ATOM 14409 C CA . SER G 1 192 ? 29.153 10.538 -25.671 1.00 18.39 193 SER G CA 1
ATOM 14410 C C . SER G 1 192 ? 30.225 10.251 -26.716 1.00 19.76 193 SER G C 1
ATOM 14411 O O . SER G 1 192 ? 30.010 9.480 -27.662 1.00 19.34 193 SER G O 1
ATOM 14414 N N . TYR G 1 193 ? 31.383 10.878 -26.547 1.00 15.96 194 TYR G N 1
ATOM 14415 C CA . TYR G 1 193 ? 32.519 10.596 -27.414 1.00 17.36 194 TYR G CA 1
ATOM 14416 C C . TYR G 1 193 ? 32.854 9.104 -27.411 1.00 19.68 194 TYR G C 1
ATOM 14417 O O . TYR G 1 193 ? 33.065 8.497 -28.466 1.00 15.25 194 TYR G O 1
ATOM 14426 N N . ALA G 1 194 ? 32.899 8.523 -26.212 1.00 16.24 195 ALA G N 1
ATOM 14427 C CA . ALA G 1 194 ? 33.336 7.136 -26.054 1.00 19.33 195 ALA G CA 1
ATOM 14428 C C . ALA G 1 194 ? 32.346 6.097 -26.597 1.00 22.71 195 ALA G C 1
ATOM 14429 O O . ALA G 1 194 ? 32.734 4.964 -26.896 1.00 23.30 195 ALA G O 1
ATOM 14431 N N . GLU G 1 195 ? 31.077 6.447 -26.752 1.00 14.88 196 GLU G N 1
ATOM 14432 C CA . GLU G 1 195 ? 30.148 5.395 -27.148 1.00 22.63 196 GLU G CA 1
ATOM 14433 C C . GLU G 1 195 ? 29.802 5.461 -28.636 1.00 20.90 196 GLU G C 1
ATOM 14434 O O . GLU G 1 195 ? 28.979 4.696 -29.121 1.00 18.37 196 GLU G O 1
ATOM 14440 N N . THR G 1 196 ? 30.483 6.336 -29.360 1.00 17.87 197 THR G N 1
ATOM 14441 C CA . THR G 1 196 ? 30.207 6.545 -30.778 1.00 15.17 197 THR G CA 1
ATOM 14442 C C . THR G 1 196 ? 30.554 5.338 -31.655 1.00 17.69 197 THR G C 1
ATOM 14443 O O . THR G 1 196 ? 29.715 4.872 -32.434 1.00 16.38 197 THR G O 1
ATOM 14447 N N . LEU G 1 197 ? 31.768 4.821 -31.536 1.00 12.68 198 LEU G N 1
ATOM 14448 C CA . LEU G 1 197 ? 32.159 3.702 -32.391 1.00 16.20 198 LEU G CA 1
ATOM 14449 C C . LEU G 1 197 ? 31.239 2.488 -32.175 1.00 19.78 198 LEU G C 1
ATOM 14450 O O . LEU G 1 197 ? 30.782 1.858 -33.135 1.00 18.20 198 LEU G O 1
ATOM 14455 N N . LYS G 1 198 ? 30.966 2.176 -30.911 1.00 21.15 199 LYS G N 1
ATOM 14456 C CA . LYS G 1 198 ? 30.135 1.021 -30.577 1.00 23.61 199 LYS G CA 1
ATOM 14457 C C . LYS G 1 198 ? 28.735 1.121 -31.175 1.00 20.80 199 LYS G C 1
ATOM 14458 O O . LYS G 1 198 ? 28.144 0.117 -31.582 1.00 20.23 199 LYS G O 1
ATOM 14464 N N . ALA G 1 199 ? 28.205 2.333 -31.239 1.00 19.67 200 ALA G N 1
ATOM 14465 C CA . ALA G 1 199 ? 26.910 2.536 -31.879 1.00 17.66 200 ALA G CA 1
ATOM 14466 C C . ALA G 1 199 ? 26.975 2.295 -33.384 1.00 20.27 200 ALA G C 1
ATOM 14467 O O . ALA G 1 199 ? 26.020 1.792 -33.967 1.00 21.25 200 ALA G O 1
ATOM 14469 N N . MET G 1 200 ? 28.078 2.672 -34.032 1.00 18.84 201 MET G N 1
ATOM 14470 C CA . MET G 1 200 ? 28.180 2.408 -35.469 1.00 18.31 201 MET G CA 1
ATOM 14471 C C . MET G 1 200 ? 28.281 0.928 -35.728 1.00 21.04 201 MET G C 1
ATOM 14472 O O . MET G 1 200 ? 27.758 0.420 -36.713 1.00 19.48 201 MET G O 1
ATOM 14477 N N . GLN G 1 201 ? 28.961 0.250 -34.815 1.00 21.48 202 GLN G N 1
ATOM 14478 C CA . GLN G 1 201 ? 29.175 -1.185 -34.899 1.00 18.39 202 GLN G CA 1
ATOM 14479 C C . GLN G 1 201 ? 27.879 -1.941 -34.647 1.00 22.52 202 GLN G C 1
ATOM 14480 O O . GLN G 1 201 ? 27.646 -2.989 -35.231 1.00 26.64 202 GLN G O 1
ATOM 14486 N N . ALA G 1 202 ? 27.031 -1.399 -33.782 1.00 23.65 203 ALA G N 1
ATOM 14487 C CA . ALA G 1 202 ? 25.732 -2.006 -33.541 1.00 23.52 203 ALA G CA 1
ATOM 14488 C C . ALA G 1 202 ? 24.782 -1.699 -34.696 1.00 26.82 203 ALA G C 1
ATOM 14489 O O . ALA G 1 202 ? 23.761 -2.360 -34.841 1.00 23.62 203 ALA G O 1
ATOM 14491 N N . GLY G 1 203 ? 25.125 -0.702 -35.511 1.00 24.46 204 GLY G N 1
ATOM 14492 C CA . GLY G 1 203 ? 24.303 -0.329 -36.651 1.00 24.48 204 GLY G CA 1
ATOM 14493 C C . GLY G 1 203 ? 23.232 0.698 -36.326 1.00 27.42 204 GLY G C 1
ATOM 14494 O O . GLY G 1 203 ? 22.361 0.986 -37.144 1.00 31.06 204 GLY G O 1
ATOM 14495 N N . SER G 1 204 ? 23.290 1.269 -35.132 1.00 25.83 205 SER G N 1
ATOM 14496 C CA . SER G 1 204 ? 22.292 2.252 -34.744 1.00 26.13 205 SER G CA 1
ATOM 14497 C C . SER G 1 204 ? 22.622 3.665 -35.262 1.00 23.28 205 SER G C 1
ATOM 14498 O O . SER G 1 204 ? 21.755 4.539 -35.275 1.00 21.43 205 SER G O 1
ATOM 14501 N N . VAL G 1 205 ? 23.868 3.884 -35.677 1.00 21.00 206 VAL G N 1
ATOM 14502 C CA . VAL G 1 205 ? 24.247 5.136 -36.334 1.00 21.19 206 VAL G CA 1
ATOM 14503 C C . VAL G 1 205 ? 25.053 4.839 -37.607 1.00 20.27 206 VAL G C 1
ATOM 14504 O O . VAL G 1 205 ? 25.849 3.885 -37.655 1.00 23.06 206 VAL G O 1
ATOM 14508 N N . GLN G 1 206 ? 24.829 5.649 -38.643 1.00 17.94 207 GLN G N 1
ATOM 14509 C CA . GLN G 1 206 ? 25.492 5.449 -39.931 1.00 11.72 207 GLN G CA 1
ATOM 14510 C C . GLN G 1 206 ? 26.483 6.551 -40.267 1.00 11.22 207 GLN G C 1
ATOM 14511 O O . GLN G 1 206 ? 27.168 6.480 -41.283 1.00 15.90 207 GLN G O 1
ATOM 14517 N N . GLY G 1 207 ? 26.546 7.586 -39.439 1.00 14.38 208 GLY G N 1
ATOM 14518 C CA . GLY G 1 207 ? 27.508 8.639 -39.698 1.00 14.07 208 GLY G CA 1
ATOM 14519 C C . GLY G 1 207 ? 27.775 9.476 -38.474 1.00 15.51 208 GLY G C 1
ATOM 14520 O O . GLY G 1 207 ? 27.148 9.267 -37.435 1.00 12.92 208 GLY G O 1
ATOM 14521 N N . THR G 1 208 ? 28.724 10.406 -38.575 1.00 13.64 209 THR G N 1
ATOM 14522 C CA . THR G 1 208 ? 28.906 11.367 -37.488 1.00 15.98 209 THR G CA 1
ATOM 14523 C C . THR G 1 208 ? 29.545 12.653 -37.991 1.00 14.78 209 THR G C 1
ATOM 14524 O O . THR G 1 208 ? 29.855 12.782 -39.173 1.00 13.25 209 THR G O 1
ATOM 14528 N N . GLU G 1 209 ? 29.687 13.637 -37.104 1.00 15.39 210 GLU G N 1
ATOM 14529 C CA . GLU G 1 209 ? 30.428 14.835 -37.457 1.00 11.19 210 GLU G CA 1
ATOM 14530 C C . GLU G 1 209 ? 31.563 14.965 -36.457 1.00 12.02 210 GLU G C 1
ATOM 14531 O O . GLU G 1 209 ? 31.362 14.746 -35.261 1.00 12.79 210 GLU G O 1
ATOM 14537 N N . ASN G 1 210 ? 32.753 15.283 -36.939 1.00 11.96 211 ASN G N 1
ATOM 14538 C CA . ASN G 1 210 ? 33.862 15.554 -36.032 1.00 11.11 211 ASN G CA 1
ATOM 14539 C C . ASN G 1 210 ? 35.078 16.047 -36.773 1.00 12.24 211 ASN G C 1
ATOM 14540 O O . ASN G 1 210 ? 35.116 16.006 -38.003 1.00 12.01 211 ASN G O 1
ATOM 14545 N N . THR G 1 211 ? 36.061 16.537 -36.017 1.00 13.30 212 THR G N 1
ATOM 14546 C CA . THR G 1 211 ? 37.332 16.933 -36.598 1.00 12.59 212 THR G CA 1
ATOM 14547 C C . THR G 1 211 ? 38.139 15.704 -37.007 1.00 12.47 212 THR G C 1
ATOM 14548 O O . THR G 1 211 ? 37.879 14.588 -36.548 1.00 13.74 212 THR G O 1
ATOM 14552 N N . TRP G 1 212 ? 39.134 15.920 -37.852 1.00 13.27 213 TRP G N 1
ATOM 14553 C CA . TRP G 1 212 ? 39.998 14.822 -38.303 1.00 14.48 213 TRP G CA 1
ATOM 14554 C C . TRP G 1 212 ? 40.653 14.125 -37.104 1.00 12.26 213 TRP G C 1
ATOM 14555 O O . TRP G 1 212 ? 40.717 12.888 -37.044 1.00 14.21 213 TRP G O 1
ATOM 14566 N N . SER G 1 213 ? 41.128 14.920 -36.149 1.00 14.59 214 SER G N 1
ATOM 14567 C CA . SER G 1 213 ? 41.741 14.372 -34.942 1.00 12.82 214 SER G CA 1
ATOM 14568 C C . SER G 1 213 ? 40.809 13.412 -34.215 1.00 12.33 214 SER G C 1
ATOM 14569 O O . SER G 1 213 ? 41.226 12.318 -33.826 1.00 14.90 214 SER G O 1
ATOM 14572 N N . ASN G 1 214 ? 39.545 13.798 -34.027 1.00 11.26 215 ASN G N 1
ATOM 14573 C CA . ASN G 1 214 ? 38.606 12.929 -33.312 1.00 12.98 215 ASN G CA 1
ATOM 14574 C C . ASN G 1 214 ? 38.092 11.759 -34.165 1.00 12.52 215 ASN G C 1
ATOM 14575 O O . ASN G 1 214 ? 37.805 10.690 -33.636 1.00 12.50 215 ASN G O 1
ATOM 14580 N N . LEU G 1 215 ? 37.971 11.954 -35.475 1.00 13.07 216 LEU G N 1
ATOM 14581 C CA . LEU G 1 215 ? 37.557 10.857 -36.347 1.00 9.90 216 LEU G CA 1
ATOM 14582 C C . LEU G 1 215 ? 38.625 9.766 -36.314 1.00 12.78 216 LEU G C 1
ATOM 14583 O O . LEU G 1 215 ? 38.308 8.570 -36.307 1.00 13.92 216 LEU G O 1
ATOM 14588 N N . ALA G 1 216 ? 39.885 10.188 -36.274 1.00 12.84 217 ALA G N 1
ATOM 14589 C CA . ALA G 1 216 ? 40.992 9.260 -36.105 1.00 15.09 217 ALA G CA 1
ATOM 14590 C C . ALA G 1 216 ? 40.944 8.605 -34.726 1.00 15.20 217 ALA G C 1
ATOM 14591 O O . ALA G 1 216 ? 41.077 7.387 -34.593 1.00 17.10 217 ALA G O 1
ATOM 14593 N N . GLY G 1 217 ? 40.731 9.415 -33.696 1.00 15.50 218 GLY G N 1
ATOM 14594 C CA . GLY G 1 217 ? 40.745 8.900 -32.337 1.00 14.83 218 GLY G CA 1
ATOM 14595 C C . GLY G 1 217 ? 39.645 7.894 -32.058 1.00 15.59 218 GLY G C 1
ATOM 14596 O O . GLY G 1 217 ? 39.838 6.976 -31.276 1.00 17.56 218 GLY G O 1
ATOM 14597 N N . GLN G 1 218 ? 38.489 8.064 -32.687 1.00 11.53 219 GLN G N 1
ATOM 14598 C CA . GLN G 1 218 ? 37.352 7.170 -32.447 1.00 10.44 219 GLN G CA 1
ATOM 14599 C C . GLN G 1 218 ? 37.480 5.865 -33.202 1.00 11.80 219 GLN G C 1
ATOM 14600 O O . GLN G 1 218 ? 36.689 4.950 -32.987 1.00 15.78 219 GLN G O 1
ATOM 14606 N N . LYS G 1 219 ? 38.442 5.814 -34.120 1.00 13.45 220 LYS G N 1
ATOM 14607 C CA . LYS G 1 219 ? 38.690 4.624 -34.945 1.00 18.29 220 LYS G CA 1
ATOM 14608 C C . LYS G 1 219 ? 37.475 4.220 -35.774 1.00 19.53 220 LYS G C 1
ATOM 14609 O O . LYS G 1 219 ? 37.248 3.035 -36.010 1.00 20.53 220 LYS G O 1
ATOM 14615 N N . ILE G 1 220 ? 36.697 5.198 -36.223 1.00 16.05 221 ILE G N 1
ATOM 14616 C CA . ILE G 1 220 ? 35.511 4.885 -37.004 1.00 18.76 221 ILE G CA 1
ATOM 14617 C C . ILE G 1 220 ? 35.804 4.575 -38.490 1.00 19.44 221 ILE G C 1
ATOM 14618 O O . ILE G 1 220 ? 34.885 4.237 -39.229 1.00 16.90 221 ILE G O 1
ATOM 14623 N N . ASP G 1 221 ? 37.067 4.644 -38.931 1.00 17.13 222 ASP G N 1
ATOM 14624 C CA . ASP G 1 221 ? 37.311 4.449 -40.373 1.00 16.17 222 ASP G CA 1
ATOM 14625 C C . ASP G 1 221 ? 36.942 3.046 -40.839 1.00 19.30 222 ASP G C 1
ATOM 14626 O O . ASP G 1 221 ? 36.535 2.865 -41.993 1.00 21.77 222 ASP G O 1
ATOM 14631 N N . SER G 1 222 ? 37.022 2.063 -39.943 1.00 19.42 223 SER G N 1
ATOM 14632 C CA . SER G 1 222 ? 36.649 0.685 -40.298 1.00 20.50 223 SER G CA 1
ATOM 14633 C C . SER G 1 222 ? 35.172 0.548 -40.691 1.00 24.26 223 SER G C 1
ATOM 14634 O O . SER G 1 222 ? 34.820 -0.342 -41.467 1.00 26.97 223 SER G O 1
ATOM 14637 N N . VAL G 1 223 ? 34.316 1.418 -40.149 1.00 17.82 224 VAL G N 1
ATOM 14638 C CA . VAL G 1 223 ? 32.873 1.378 -40.445 1.00 21.29 224 VAL G CA 1
ATOM 14639 C C . VAL G 1 223 ? 32.331 2.634 -41.132 1.00 18.02 224 VAL G C 1
ATOM 14640 O O . VAL G 1 223 ? 31.103 2.816 -41.244 1.00 19.27 224 VAL G O 1
ATOM 14644 N N . GLN G 1 224 ? 33.236 3.496 -41.592 1.00 15.17 225 GLN G N 1
ATOM 14645 C CA . GLN G 1 224 ? 32.857 4.727 -42.284 1.00 14.30 225 GLN G CA 1
ATOM 14646 C C . GLN G 1 224 ? 33.675 4.880 -43.565 1.00 16.21 225 GLN G C 1
ATOM 14647 O O . GLN G 1 224 ? 34.723 5.535 -43.569 1.00 18.03 225 GLN G O 1
ATOM 14653 N N . PRO G 1 225 ? 33.201 4.261 -44.663 1.00 17.69 226 PRO G N 1
ATOM 14654 C CA . PRO G 1 225 ? 34.002 4.220 -45.897 1.00 20.74 226 PRO G CA 1
ATOM 14655 C C . PRO G 1 225 ? 34.284 5.592 -46.522 1.00 15.82 226 PRO G C 1
ATOM 14656 O O . PRO G 1 225 ? 35.200 5.698 -47.345 1.00 21.65 226 PRO G O 1
ATOM 14660 N N . TYR G 1 226 ? 33.526 6.620 -46.150 1.00 18.19 227 TYR G N 1
ATOM 14661 C CA . TYR G 1 226 ? 33.693 7.942 -46.753 1.00 15.65 227 TYR G CA 1
ATOM 14662 C C . TYR G 1 226 ? 33.643 9.065 -45.743 1.00 15.46 227 TYR G C 1
ATOM 14663 O O . TYR G 1 226 ? 32.768 9.082 -44.872 1.00 16.99 227 TYR G O 1
ATOM 14672 N N . ILE G 1 227 ? 34.575 10.001 -45.876 1.00 16.49 228 ILE G N 1
ATOM 14673 C CA . ILE G 1 227 ? 34.553 11.217 -45.068 1.00 13.95 228 ILE G CA 1
ATOM 14674 C C . ILE G 1 227 ? 34.491 12.409 -46.029 1.00 12.72 228 ILE G C 1
ATOM 14675 O O . ILE G 1 227 ? 35.361 12.595 -46.873 1.00 14.33 228 ILE G O 1
ATOM 14680 N N . THR G 1 228 ? 33.422 13.189 -45.926 1.00 10.67 229 THR G N 1
ATOM 14681 C CA . THR G 1 228 ? 33.256 14.366 -46.757 1.00 13.65 229 THR G CA 1
ATOM 14682 C C . THR G 1 228 ? 33.791 15.587 -46.021 1.00 19.18 229 THR G C 1
ATOM 14683 O O . THR G 1 228 ? 33.434 15.808 -44.858 1.00 15.29 229 THR G O 1
ATOM 14687 N N . GLU G 1 229 ? 34.668 16.343 -46.680 1.00 16.54 230 GLU G N 1
ATOM 14688 C CA . GLU G 1 229 ? 35.351 17.466 -46.041 1.00 17.59 230 GLU G CA 1
ATOM 14689 C C . GLU G 1 229 ? 34.494 18.715 -46.195 1.00 16.54 230 GLU G C 1
ATOM 14690 O O . GLU G 1 229 ? 34.709 19.542 -47.098 1.00 14.49 230 GLU G O 1
ATOM 14696 N N . THR G 1 230 ? 33.495 18.796 -45.314 1.00 15.18 231 THR G N 1
ATOM 14697 C CA . THR G 1 230 ? 32.480 19.839 -45.279 1.00 16.36 231 THR G CA 1
ATOM 14698 C C . THR G 1 230 ? 32.902 21.102 -44.518 1.00 20.33 231 THR G C 1
ATOM 14699 O O . THR G 1 230 ? 32.453 22.203 -44.842 1.00 16.03 231 THR G O 1
ATOM 14703 N N . ASN G 1 231 ? 33.735 20.937 -43.492 1.00 16.86 232 ASN G N 1
ATOM 14704 C CA . ASN G 1 231 ? 34.089 22.070 -42.626 1.00 18.10 232 ASN G CA 1
ATOM 14705 C C . ASN G 1 231 ? 32.835 22.842 -42.185 1.00 10.35 232 ASN G C 1
ATOM 14706 O O . ASN G 1 231 ? 32.780 24.079 -42.222 1.00 16.70 232 ASN G O 1
ATOM 14711 N N . HIS G 1 232 ? 31.805 22.098 -41.800 1.00 10.21 233 HIS G N 1
ATOM 14712 C CA . HIS G 1 232 ? 30.499 22.711 -41.640 1.00 13.38 233 HIS G CA 1
ATOM 14713 C C . HIS G 1 232 ? 30.258 23.314 -40.272 1.00 15.47 233 HIS G C 1
ATOM 14714 O O . HIS G 1 232 ? 29.257 24.009 -40.085 1.00 18.53 233 HIS G O 1
ATOM 14721 N N . GLY G 1 233 ? 31.107 23.010 -39.294 1.00 11.51 234 GLY G N 1
ATOM 14722 C CA . GLY G 1 233 ? 30.926 23.583 -37.971 1.00 16.37 234 GLY G CA 1
ATOM 14723 C C . GLY G 1 233 ? 32.219 23.513 -37.171 1.00 19.43 234 GLY G C 1
ATOM 14724 O O . GLY G 1 233 ? 33.171 22.874 -37.582 1.00 17.73 234 GLY G O 1
ATOM 14725 N N . ALA G 1 234 ? 32.257 24.171 -36.022 1.00 19.13 235 ALA G N 1
ATOM 14726 C CA . ALA G 1 234 ? 33.487 24.215 -35.237 1.00 19.79 235 ALA G CA 1
ATOM 14727 C C . ALA G 1 234 ? 33.398 23.283 -34.042 1.00 16.32 235 ALA G C 1
ATOM 14728 O O . ALA G 1 234 ? 32.326 23.071 -33.493 1.00 14.83 235 ALA G O 1
ATOM 14730 N N . LEU G 1 235 ? 34.533 22.710 -33.668 1.00 10.68 236 LEU G N 1
ATOM 14731 C CA . LEU G 1 235 ? 34.657 21.983 -32.408 1.00 13.19 236 LEU G CA 1
ATOM 14732 C C . LEU G 1 235 ? 35.650 22.751 -31.565 1.00 17.38 236 LEU G C 1
ATOM 14733 O O . LEU G 1 235 ? 36.824 22.879 -31.927 1.00 14.24 236 LEU G O 1
ATOM 14738 N N . SER G 1 236 ? 35.147 23.293 -30.460 1.00 14.18 237 SER G N 1
ATOM 14739 C CA . SER G 1 236 ? 35.891 24.177 -29.588 1.00 13.36 237 SER G CA 1
ATOM 14740 C C . SER G 1 236 ? 35.536 23.834 -28.149 1.00 14.36 237 SER G C 1
ATOM 14741 O O . SER G 1 236 ? 34.440 23.326 -27.883 1.00 16.60 237 SER G O 1
ATOM 14744 N N . TYR G 1 237 ? 36.467 24.089 -27.231 1.00 14.21 238 TYR G N 1
ATOM 14745 C CA . TYR G 1 237 ? 36.279 23.768 -25.820 1.00 11.34 238 TYR G CA 1
ATOM 14746 C C . TYR G 1 237 ? 36.267 25.020 -24.964 1.00 12.66 238 TYR G C 1
ATOM 14747 O O . TYR G 1 237 ? 36.961 25.984 -25.284 1.00 13.55 238 TYR G O 1
ATOM 14756 N N . MET G 1 238 ? 35.544 24.980 -23.849 1.00 15.24 239 MET G N 1
ATOM 14757 C CA . MET G 1 238 ? 35.831 25.953 -22.797 1.00 16.48 239 MET G CA 1
ATOM 14758 C C . MET G 1 238 ? 36.638 25.239 -21.741 1.00 17.24 239 MET G C 1
ATOM 14759 O O . MET G 1 238 ? 36.210 24.222 -21.199 1.00 16.78 239 MET G O 1
ATOM 14764 N N . LEU G 1 239 ? 37.832 25.763 -21.488 1.00 13.63 240 LEU G N 1
ATOM 14765 C CA . LEU G 1 239 ? 38.630 25.357 -20.355 1.00 16.47 240 LEU G CA 1
ATOM 14766 C C . LEU G 1 239 ? 37.955 25.923 -19.094 1.00 16.52 240 LEU G C 1
ATOM 14767 O O . LEU G 1 239 ? 37.768 27.137 -18.977 1.00 19.41 240 LEU G O 1
ATOM 14772 N N . ILE G 1 240 ? 37.577 25.043 -18.172 1.00 16.17 241 ILE G N 1
ATOM 14773 C CA . ILE G 1 240 ? 36.755 25.425 -17.024 1.00 15.02 241 ILE G CA 1
ATOM 14774 C C . ILE G 1 240 ? 37.298 24.874 -15.725 1.00 21.01 241 ILE G C 1
ATOM 14775 O O . ILE G 1 240 ? 38.068 23.911 -15.711 1.00 23.21 241 ILE G O 1
ATOM 14780 N N . THR G 1 241 ? 36.909 25.534 -14.639 1.00 21.30 242 THR G N 1
ATOM 14781 C CA . THR G 1 241 ? 37.166 25.090 -13.278 1.00 20.44 242 THR G CA 1
ATOM 14782 C C . THR G 1 241 ? 35.909 25.452 -12.505 1.00 25.27 242 THR G C 1
ATOM 14783 O O . THR G 1 241 ? 34.954 25.976 -13.089 1.00 21.33 242 THR G O 1
ATOM 14787 N N . SER G 1 242 ? 35.887 25.190 -11.206 1.00 22.69 243 SER G N 1
ATOM 14788 C CA . SER G 1 242 ? 34.742 25.605 -10.421 1.00 26.87 243 SER G CA 1
ATOM 14789 C C . SER G 1 242 ? 35.094 26.927 -9.757 1.00 27.25 243 SER G C 1
ATOM 14790 O O . SER G 1 242 ? 36.243 27.150 -9.384 1.00 24.80 243 SER G O 1
ATOM 14793 N N . SER G 1 243 ? 34.118 27.821 -9.661 1.00 22.10 244 SER G N 1
ATOM 14794 C CA . SER G 1 243 ? 34.342 29.118 -9.034 1.00 23.89 244 SER G CA 1
ATOM 14795 C C . SER G 1 243 ? 34.846 28.946 -7.596 1.00 26.43 244 SER G C 1
ATOM 14796 O O . SER G 1 243 ? 35.747 29.657 -7.161 1.00 29.23 244 SER G O 1
ATOM 14799 N N . ALA G 1 244 ? 34.270 27.999 -6.861 1.00 27.52 245 ALA G N 1
ATOM 14800 C CA . ALA G 1 244 ? 34.624 27.849 -5.450 1.00 28.61 245 ALA G CA 1
ATOM 14801 C C . ALA G 1 244 ? 36.066 27.393 -5.310 1.00 29.72 245 ALA G C 1
ATOM 14802 O O . ALA G 1 244 ? 36.781 27.873 -4.440 1.00 31.88 245 ALA G O 1
ATOM 14804 N N . PHE G 1 245 ? 36.497 26.476 -6.170 1.00 29.03 246 PHE G N 1
ATOM 14805 C CA . PHE G 1 245 ? 37.884 26.034 -6.130 1.00 24.38 246 PHE G CA 1
ATOM 14806 C C . PHE G 1 245 ? 38.823 27.168 -6.507 1.00 26.61 246 PHE G C 1
ATOM 14807 O O . PHE G 1 245 ? 39.791 27.441 -5.797 1.00 28.67 246 PHE G O 1
ATOM 14815 N N . TRP G 1 246 ? 38.545 27.810 -7.640 1.00 27.90 247 TRP G N 1
ATOM 14816 C CA . TRP G 1 246 ? 39.468 28.787 -8.212 1.00 26.94 247 TRP G CA 1
ATOM 14817 C C . TRP G 1 246 ? 39.575 30.034 -7.352 1.00 26.36 247 TRP G C 1
ATOM 14818 O O . TRP G 1 246 ? 40.668 30.572 -7.181 1.00 31.84 247 TRP G O 1
ATOM 14829 N N . THR G 1 247 ? 38.438 30.498 -6.834 1.00 27.14 248 THR G N 1
ATOM 14830 C CA . THR G 1 247 ? 38.392 31.669 -5.949 1.00 27.11 248 THR G CA 1
ATOM 14831 C C . THR G 1 247 ? 39.187 31.415 -4.675 1.00 29.26 248 THR G C 1
ATOM 14832 O O . THR G 1 247 ? 39.756 32.342 -4.083 1.00 34.09 248 THR G O 1
ATOM 14836 N N . GLY G 1 248 ? 39.234 30.151 -4.263 1.00 28.59 249 GLY G N 1
ATOM 14837 C CA . GLY G 1 248 ? 39.860 29.778 -3.002 1.00 37.75 249 GLY G CA 1
ATOM 14838 C C . GLY G 1 248 ? 41.372 29.622 -3.048 1.00 36.85 249 GLY G C 1
ATOM 14839 O O . GLY G 1 248 ? 42.023 29.579 -2.005 1.00 33.82 249 GLY G O 1
ATOM 14840 N N . ILE G 1 249 ? 41.932 29.521 -4.251 1.00 26.40 250 ILE G N 1
ATOM 14841 C CA . ILE G 1 249 ? 43.385 29.497 -4.412 1.00 30.87 250 ILE G CA 1
ATOM 14842 C C . ILE G 1 249 ? 44.005 30.823 -3.953 1.00 37.73 250 ILE G C 1
ATOM 14843 O O . ILE G 1 249 ? 43.440 31.894 -4.209 1.00 30.37 250 ILE G O 1
ATOM 14848 N N . PRO G 1 250 ? 45.156 30.758 -3.253 1.00 39.13 251 PRO G N 1
ATOM 14849 C CA . PRO G 1 250 ? 45.891 31.978 -2.879 1.00 42.20 251 PRO G CA 1
ATOM 14850 C C . PRO G 1 250 ? 46.167 32.856 -4.100 1.00 39.00 251 PRO G C 1
ATOM 14851 O O . PRO G 1 250 ? 46.530 32.310 -5.152 1.00 39.78 251 PRO G O 1
ATOM 14855 N N . TYR G 1 251 ? 45.986 34.174 -3.966 1.00 31.69 252 TYR G N 1
ATOM 14856 C CA . TYR G 1 251 ? 45.904 35.061 -5.132 1.00 37.17 252 TYR G CA 1
ATOM 14857 C C . TYR G 1 251 ? 47.151 35.039 -5.996 1.00 34.54 252 TYR G C 1
ATOM 14858 O O . TYR G 1 251 ? 47.068 35.104 -7.219 1.00 36.54 252 TYR G O 1
ATOM 14867 N N . GLN G 1 252 ? 48.302 34.960 -5.343 1.00 29.19 253 GLN G N 1
ATOM 14868 C CA . GLN G 1 252 ? 49.588 34.931 -6.022 1.00 40.77 253 GLN G CA 1
ATOM 14869 C C . GLN G 1 252 ? 49.659 33.696 -6.911 1.00 41.75 253 GLN G C 1
ATOM 14870 O O . GLN G 1 252 ? 50.139 33.750 -8.047 1.00 43.51 253 GLN G O 1
ATOM 14876 N N . THR G 1 253 ? 49.156 32.585 -6.388 1.00 36.76 254 THR G N 1
ATOM 14877 C CA . THR G 1 253 ? 49.153 31.346 -7.136 1.00 33.66 254 THR G CA 1
ATOM 14878 C C . THR G 1 253 ? 48.136 31.436 -8.261 1.00 32.95 254 THR G C 1
ATOM 14879 O O . THR G 1 253 ? 48.451 31.094 -9.396 1.00 29.96 254 THR G O 1
ATOM 14883 N N . ARG G 1 254 ? 46.929 31.908 -7.950 1.00 28.09 255 ARG G N 1
ATOM 14884 C CA . ARG G 1 254 ? 45.879 32.061 -8.967 1.00 29.42 255 ARG G CA 1
ATOM 14885 C C . ARG G 1 254 ? 46.368 32.890 -10.154 1.00 31.75 255 ARG G C 1
ATOM 14886 O O . ARG G 1 254 ? 46.132 32.530 -11.307 1.00 28.24 255 ARG G O 1
ATOM 14894 N N . THR G 1 255 ? 47.067 33.985 -9.856 1.00 37.37 256 THR G N 1
ATOM 14895 C CA . THR G 1 255 ? 47.539 34.928 -10.870 1.00 39.69 256 THR G CA 1
ATOM 14896 C C . THR G 1 255 ? 48.596 34.333 -11.790 1.00 36.53 256 THR G C 1
ATOM 14897 O O . THR G 1 255 ? 48.592 34.573 -12.996 1.00 36.21 256 THR G O 1
ATOM 14901 N N . GLU G 1 256 ? 49.516 33.573 -11.211 1.00 34.97 257 GLU G N 1
ATOM 14902 C CA . GLU G 1 256 ? 50.509 32.883 -12.009 1.00 34.48 257 GLU G CA 1
ATOM 14903 C C . GLU G 1 256 ? 49.831 31.811 -12.869 1.00 33.55 257 GLU G C 1
ATOM 14904 O O . GLU G 1 256 ? 50.206 31.610 -14.024 1.00 32.46 257 GLU G O 1
ATOM 14910 N N . LEU G 1 257 ? 48.806 31.156 -12.326 1.00 28.43 258 LEU G N 1
ATOM 14911 C CA . LEU G 1 257 ? 48.134 30.084 -13.056 1.00 31.40 258 LEU G CA 1
ATOM 14912 C C . LEU G 1 257 ? 47.384 30.630 -14.267 1.00 30.22 258 LEU G C 1
ATOM 14913 O O . LEU G 1 257 ? 47.360 30.001 -15.321 1.00 37.15 258 LEU G O 1
ATOM 14918 N N . GLU G 1 258 ? 46.804 31.816 -14.124 1.00 23.67 259 GLU G N 1
ATOM 14919 C CA . GLU G 1 258 ? 46.052 32.421 -15.217 1.00 28.78 259 GLU G CA 1
ATOM 14920 C C . GLU G 1 258 ? 46.974 32.901 -16.339 1.00 31.13 259 GLU G C 1
ATOM 14921 O O . GLU G 1 258 ? 46.604 32.842 -17.513 1.00 27.43 259 GLU G O 1
ATOM 14927 N N . SER G 1 259 ? 48.172 33.365 -15.982 1.00 30.50 260 SER G N 1
ATOM 14928 C CA . SER G 1 259 ? 49.158 33.732 -16.994 1.00 29.13 260 SER G CA 1
ATOM 14929 C C . SER G 1 259 ? 49.576 32.494 -17.770 1.00 26.85 260 SER G C 1
ATOM 14930 O O . SER G 1 259 ? 49.703 32.528 -18.988 1.00 28.85 260 SER G O 1
ATOM 14933 N N . ILE G 1 260 ? 49.777 31.398 -17.050 1.00 26.56 261 ILE G N 1
ATOM 14934 C CA . ILE G 1 260 ? 50.105 30.120 -17.677 1.00 24.03 261 ILE G CA 1
ATOM 14935 C C . ILE G 1 260 ? 48.992 29.626 -18.619 1.00 25.17 261 ILE G C 1
ATOM 14936 O O . ILE G 1 260 ? 49.261 29.226 -19.760 1.00 26.03 261 ILE G O 1
ATOM 14941 N N . VAL G 1 261 ? 47.751 29.662 -18.145 1.00 22.01 262 VAL G N 1
ATOM 14942 C CA . VAL G 1 261 ? 46.593 29.371 -19.003 1.00 20.19 262 VAL G CA 1
ATOM 14943 C C . VAL G 1 261 ? 46.650 30.167 -20.308 1.00 22.37 262 VAL G C 1
ATOM 14944 O O . VAL G 1 261 ? 46.472 29.611 -21.387 1.00 23.08 262 VAL G O 1
ATOM 14948 N N . ASP G 1 262 ? 46.937 31.464 -20.204 1.00 26.30 263 ASP G N 1
ATOM 14949 C CA . ASP G 1 262 ? 46.992 32.339 -21.377 1.00 33.30 263 ASP G CA 1
ATOM 14950 C C . ASP G 1 262 ? 48.060 31.925 -22.387 1.00 31.97 263 ASP G C 1
ATOM 14951 O O . ASP G 1 262 ? 47.822 31.931 -23.596 1.00 29.50 263 ASP G O 1
ATOM 14956 N N . GLU G 1 263 ? 49.240 31.587 -21.878 1.00 28.83 264 GLU G N 1
ATOM 14957 C CA . GLU G 1 263 ? 50.351 31.139 -22.712 1.00 28.16 264 GLU G CA 1
ATOM 14958 C C . GLU G 1 263 ? 50.032 29.792 -23.361 1.00 28.11 264 GLU G C 1
ATOM 14959 O O . GLU G 1 263 ? 50.259 29.595 -24.557 1.00 23.84 264 GLU G O 1
ATOM 14965 N N . VAL G 1 264 ? 49.497 28.870 -22.567 1.00 26.10 265 VAL G N 1
ATOM 14966 C CA . VAL G 1 264 ? 49.143 27.545 -23.073 1.00 25.74 265 VAL G CA 1
ATOM 14967 C C . VAL G 1 264 ? 48.019 27.649 -24.107 1.00 24.56 265 VAL G C 1
ATOM 14968 O O . VAL G 1 264 ? 48.016 26.935 -25.115 1.00 23.46 265 VAL G O 1
ATOM 14972 N N . THR G 1 265 ? 47.072 28.551 -23.867 1.00 22.47 266 THR G N 1
ATOM 14973 C CA . THR G 1 265 ? 45.931 28.689 -24.762 1.00 21.73 266 THR G CA 1
ATOM 14974 C C . THR G 1 265 ? 46.437 29.137 -26.138 1.00 22.04 266 THR G C 1
ATOM 14975 O O . THR G 1 265 ? 46.014 28.625 -27.168 1.00 22.37 266 THR G O 1
ATOM 14979 N N . LEU G 1 266 ? 47.389 30.062 -26.146 1.00 26.18 267 LEU G N 1
ATOM 14980 C CA . LEU G 1 266 ? 48.008 30.504 -27.391 1.00 26.86 267 LEU G CA 1
ATOM 14981 C C . LEU G 1 266 ? 48.621 29.363 -28.215 1.00 26.09 267 LEU G C 1
ATOM 14982 O O . LEU G 1 266 ? 48.451 29.314 -29.428 1.00 24.48 267 LEU G O 1
ATOM 14987 N N . VAL G 1 267 ? 49.335 28.443 -27.577 1.00 26.98 268 VAL G N 1
ATOM 14988 C CA . VAL G 1 267 ? 49.984 27.383 -28.335 1.00 29.18 268 VAL G CA 1
ATOM 14989 C C . VAL G 1 267 ? 48.967 26.319 -28.763 1.00 24.16 268 VAL G C 1
ATOM 14990 O O . VAL G 1 267 ? 49.055 25.798 -29.874 1.00 28.56 268 VAL G O 1
ATOM 14994 N N . VAL G 1 268 ? 47.998 26.010 -27.903 1.00 22.04 269 VAL G N 1
ATOM 14995 C CA . VAL G 1 268 ? 46.908 25.111 -28.302 1.00 24.99 269 VAL G CA 1
ATOM 14996 C C . VAL G 1 268 ? 46.210 25.651 -29.547 1.00 22.85 269 VAL G C 1
ATOM 14997 O O . VAL G 1 268 ? 46.049 24.921 -30.525 1.00 22.55 269 VAL G O 1
ATOM 15001 N N . ASN G 1 269 ? 45.819 26.926 -29.523 1.00 23.39 270 ASN G N 1
ATOM 15002 C CA . ASN G 1 269 ? 45.043 27.481 -30.634 1.00 27.73 270 ASN G CA 1
ATOM 15003 C C . ASN G 1 269 ? 45.886 27.748 -31.863 1.00 28.98 270 ASN G C 1
ATOM 15004 O O . ASN G 1 269 ? 45.360 27.821 -32.974 1.00 37.05 270 ASN G O 1
ATOM 15009 N N . LYS G 1 270 ? 47.195 27.890 -31.659 1.00 28.67 271 LYS G N 1
ATOM 15010 C CA . LYS G 1 270 ? 48.145 28.023 -32.760 1.00 31.85 271 LYS G CA 1
ATOM 15011 C C . LYS G 1 270 ? 48.373 26.685 -33.457 1.00 28.68 271 LYS G C 1
ATOM 15012 O O . LYS G 1 270 ? 48.578 26.625 -34.672 1.00 27.10 271 LYS G O 1
ATOM 15018 N N . GLU G 1 271 ? 48.325 25.610 -32.684 1.00 20.62 272 GLU G N 1
ATOM 15019 C CA . GLU G 1 271 ? 48.739 24.297 -33.182 1.00 25.42 272 GLU G CA 1
ATOM 15020 C C . GLU G 1 271 ? 47.606 23.336 -33.515 1.00 28.12 272 GLU G C 1
ATOM 15021 O O . GLU G 1 271 ? 47.860 22.245 -34.033 1.00 26.71 272 GLU G O 1
ATOM 15027 N N . ALA G 1 272 ? 46.370 23.711 -33.189 1.00 23.92 273 ALA G N 1
ATOM 15028 C CA . ALA G 1 272 ? 45.240 22.793 -33.369 1.00 21.78 273 ALA G CA 1
ATOM 15029 C C . ALA G 1 272 ? 45.054 22.404 -34.842 1.00 24.59 273 ALA G C 1
ATOM 15030 O O . ALA G 1 272 ? 44.891 21.217 -35.187 1.00 21.19 273 ALA G O 1
ATOM 15032 N N . GLU G 1 273 ? 45.065 23.399 -35.721 1.00 23.79 274 GLU G N 1
ATOM 15033 C CA . GLU G 1 273 ? 44.729 23.130 -37.124 1.00 25.75 274 GLU G CA 1
ATOM 15034 C C . GLU G 1 273 ? 45.803 22.265 -37.786 1.00 27.39 274 GLU G C 1
ATOM 15035 O O . GLU G 1 273 ? 45.489 21.386 -38.593 1.00 27.51 274 GLU G O 1
ATOM 15041 N N . ALA G 1 274 ? 47.058 22.480 -37.411 1.00 26.04 275 ALA G N 1
ATOM 15042 C CA . ALA G 1 274 ? 48.150 21.687 -37.962 1.00 32.70 275 ALA G CA 1
ATOM 15043 C C . ALA G 1 274 ? 48.078 20.211 -37.556 1.00 32.55 275 ALA G C 1
ATOM 15044 O O . ALA G 1 274 ? 48.327 19.321 -38.372 1.00 25.29 275 ALA G O 1
ATOM 15046 N N . LEU G 1 275 ? 47.757 19.937 -36.297 1.00 19.98 276 LEU G N 1
ATOM 15047 C CA . LEU G 1 275 ? 47.630 18.549 -35.883 1.00 22.80 276 LEU G CA 1
ATOM 15048 C C . LEU G 1 275 ? 46.435 17.914 -36.588 1.00 19.09 276 LEU G C 1
ATOM 15049 O O . LEU G 1 275 ? 46.464 16.731 -36.945 1.00 18.68 276 LEU G O 1
ATOM 15054 N N . ASN G 1 276 ? 45.378 18.688 -36.798 1.00 16.33 277 ASN G N 1
ATOM 15055 C CA . ASN G 1 276 ? 44.239 18.116 -37.510 1.00 13.16 277 ASN G CA 1
ATOM 15056 C C . ASN G 1 276 ? 44.605 17.767 -38.956 1.00 18.94 277 ASN G C 1
ATOM 15057 O O . ASN G 1 276 ? 44.166 16.742 -39.490 1.00 18.05 277 ASN G O 1
ATOM 15062 N N . GLN G 1 277 ? 45.424 18.594 -39.597 1.00 24.13 278 GLN G N 1
ATOM 15063 C CA . GLN G 1 277 ? 45.803 18.280 -40.968 1.00 22.91 278 GLN G CA 1
ATOM 15064 C C . GLN G 1 277 ? 46.696 17.034 -41.009 1.00 16.74 278 GLN G C 1
ATOM 15065 O O . GLN G 1 277 ? 46.541 16.208 -41.902 1.00 17.97 278 GLN G O 1
ATOM 15071 N N . LYS G 1 278 ? 47.583 16.871 -40.031 1.00 15.05 279 LYS G N 1
ATOM 15072 C CA . LYS G 1 278 ? 48.380 15.636 -39.911 1.00 21.23 279 LYS G CA 1
ATOM 15073 C C . LYS G 1 278 ? 47.496 14.396 -39.711 1.00 17.65 279 LYS G C 1
ATOM 15074 O O . LYS G 1 278 ? 47.747 13.355 -40.320 1.00 20.86 279 LYS G O 1
ATOM 15080 N N . GLU G 1 279 ? 46.480 14.486 -38.853 1.00 15.24 280 GLU G N 1
ATOM 15081 C CA . GLU G 1 279 ? 45.584 13.345 -38.653 1.00 13.14 280 GLU G CA 1
ATOM 15082 C C . GLU G 1 279 ? 44.766 13.057 -39.917 1.00 17.28 280 GLU G C 1
ATOM 15083 O O . GLU G 1 279 ? 44.435 11.899 -40.203 1.00 13.72 280 GLU G O 1
ATOM 15089 N N . ARG G 1 280 ? 44.430 14.097 -40.674 1.00 16.28 281 ARG G N 1
ATOM 15090 C CA . ARG G 1 280 ? 43.732 13.846 -41.940 1.00 14.51 281 ARG G CA 1
ATOM 15091 C C . ARG G 1 280 ? 44.646 13.010 -42.838 1.00 16.18 281 ARG G C 1
ATOM 15092 O O . ARG G 1 280 ? 44.209 12.010 -43.424 1.00 14.84 281 ARG G O 1
ATOM 15100 N N . GLU G 1 281 ? 45.913 13.408 -42.946 1.00 15.68 282 GLU G N 1
ATOM 15101 C CA . GLU G 1 281 ? 46.845 12.681 -43.824 1.00 19.75 282 GLU G CA 1
ATOM 15102 C C . GLU G 1 281 ? 46.949 11.210 -43.445 1.00 23.26 282 GLU G C 1
ATOM 15103 O O . GLU G 1 281 ? 46.858 10.328 -44.300 1.00 17.21 282 GLU G O 1
ATOM 15109 N N . HIS G 1 282 ? 47.161 10.958 -42.159 1.00 19.09 283 HIS G N 1
ATOM 15110 C CA . HIS G 1 282 ? 47.396 9.602 -41.681 1.00 18.83 283 HIS G CA 1
ATOM 15111 C C . HIS G 1 282 ? 46.142 8.738 -41.761 1.00 22.03 283 HIS G C 1
ATOM 15112 O O . HIS G 1 282 ? 46.223 7.535 -42.043 1.00 22.03 283 HIS G O 1
ATOM 15119 N N . LEU G 1 283 ? 44.982 9.342 -41.521 1.00 15.49 284 LEU G N 1
ATOM 15120 C CA . LEU G 1 283 ? 43.730 8.596 -41.586 1.00 15.62 284 LEU G CA 1
ATOM 15121 C C . LEU G 1 283 ? 43.484 8.177 -43.033 1.00 17.97 284 LEU G C 1
ATOM 15122 O O . LEU G 1 283 ? 43.222 6.999 -43.301 1.00 18.19 284 LEU G O 1
ATOM 15127 N N . LEU G 1 284 ? 43.554 9.127 -43.966 1.00 17.67 285 LEU G N 1
ATOM 15128 C CA . LEU G 1 284 ? 43.364 8.789 -45.380 1.00 22.74 285 LEU G CA 1
ATOM 15129 C C . LEU G 1 284 ? 44.425 7.818 -45.893 1.00 23.02 285 LEU G C 1
ATOM 15130 O O . LEU G 1 284 ? 44.133 6.979 -46.756 1.00 21.30 285 LEU G O 1
ATOM 15135 N N . ALA G 1 285 ? 45.655 7.951 -45.391 1.00 13.62 286 ALA G N 1
ATOM 15136 C CA . ALA G 1 285 ? 46.747 7.073 -45.800 1.00 14.53 286 ALA G CA 1
ATOM 15137 C C . ALA G 1 285 ? 46.427 5.619 -45.495 1.00 20.43 286 ALA G C 1
ATOM 15138 O O . ALA G 1 285 ? 46.879 4.725 -46.193 1.00 21.39 286 ALA G O 1
ATOM 15140 N N . ALA G 1 286 ? 45.648 5.394 -44.445 1.00 19.07 287 ALA G N 1
ATOM 15141 C CA . ALA G 1 286 ? 45.295 4.045 -44.007 1.00 26.26 287 ALA G CA 1
ATOM 15142 C C . ALA G 1 286 ? 44.328 3.377 -44.980 1.00 25.12 287 ALA G C 1
ATOM 15143 O O . ALA G 1 286 ? 44.195 2.153 -44.996 1.00 28.28 287 ALA G O 1
ATOM 15145 N N . GLY G 1 287 ? 43.656 4.188 -45.790 1.00 19.05 288 GLY G N 1
ATOM 15146 C CA . GLY G 1 287 ? 42.900 3.676 -46.916 1.00 18.94 288 GLY G CA 1
ATOM 15147 C C . GLY G 1 287 ? 41.529 3.082 -46.609 1.00 18.21 288 GLY G C 1
ATOM 15148 O O . GLY G 1 287 ? 40.863 2.598 -47.516 1.00 24.28 288 GLY G O 1
ATOM 15149 N N . LYS G 1 288 ? 41.092 3.133 -45.355 1.00 16.12 289 LYS G N 1
ATOM 15150 C CA . LYS G 1 288 ? 39.786 2.592 -44.979 1.00 16.88 289 LYS G CA 1
ATOM 15151 C C . LYS G 1 288 ? 38.673 3.584 -45.286 1.00 18.66 289 LYS G C 1
ATOM 15152 O O . LYS G 1 288 ? 37.620 3.215 -45.805 1.00 20.56 289 LYS G O 1
ATOM 15158 N N . SER G 1 289 ? 38.897 4.842 -44.932 1.00 21.21 290 SER G N 1
ATOM 15159 C CA . SER G 1 289 ? 37.971 5.906 -45.307 1.00 20.89 290 SER G CA 1
ATOM 15160 C C . SER G 1 289 ? 38.540 6.635 -46.505 1.00 15.44 290 SER G C 1
ATOM 15161 O O . SER G 1 289 ? 39.750 6.895 -46.554 1.00 20.07 290 SER G O 1
ATOM 15164 N N . ARG G 1 290 ? 37.686 6.956 -47.469 1.00 14.57 291 ARG G N 1
ATOM 15165 C CA . ARG G 1 290 ? 38.099 7.754 -48.630 1.00 14.23 291 ARG G CA 1
ATOM 15166 C C . ARG G 1 290 ? 37.589 9.195 -48.535 1.00 19.17 291 ARG G C 1
ATOM 15167 O O . ARG G 1 290 ? 36.429 9.421 -48.176 1.00 21.93 291 ARG G O 1
ATOM 15175 N N . LEU G 1 291 ? 38.445 10.158 -48.884 1.00 17.24 292 LEU G N 1
ATOM 15176 C CA . LEU G 1 291 ? 38.048 11.571 -48.871 1.00 14.31 292 LEU G CA 1
ATOM 15177 C C . LEU G 1 291 ? 37.060 11.888 -49.981 1.00 18.06 292 LEU G C 1
ATOM 15178 O O . LEU G 1 291 ? 37.277 11.533 -51.151 1.00 16.95 292 LEU G O 1
ATOM 15183 N N . VAL G 1 292 ? 35.984 12.571 -49.612 1.00 14.93 293 VAL G N 1
ATOM 15184 C CA . VAL G 1 292 ? 35.067 13.160 -50.567 1.00 15.56 293 VAL G CA 1
ATOM 15185 C C . VAL G 1 292 ? 35.226 14.671 -50.516 1.00 19.35 293 VAL G C 1
ATOM 15186 O O . VAL G 1 292 ? 34.966 15.293 -49.477 1.00 19.77 293 VAL G O 1
ATOM 15190 N N . SER G 1 293 ? 35.652 15.258 -51.630 1.00 16.24 294 SER G N 1
ATOM 15191 C CA . SER G 1 293 ? 35.965 16.680 -51.680 1.00 16.48 294 SER G CA 1
ATOM 15192 C C . SER G 1 293 ? 34.827 17.448 -52.352 1.00 19.85 294 SER G C 1
ATOM 15193 O O . SER G 1 293 ? 34.240 16.978 -53.324 1.00 23.43 294 SER G O 1
ATOM 15196 N N . LEU G 1 294 ? 34.516 18.632 -51.831 1.00 17.23 295 LEU G N 1
ATOM 15197 C CA . LEU G 1 294 ? 33.409 19.423 -52.345 1.00 22.25 295 LEU G CA 1
ATOM 15198 C C . LEU G 1 294 ? 33.896 20.563 -53.232 1.00 21.28 295 LEU G C 1
ATOM 15199 O O . LEU G 1 294 ? 34.831 21.290 -52.884 1.00 18.48 295 LEU G O 1
ATOM 15204 N N . SER G 1 295 ? 33.245 20.717 -54.374 1.00 19.29 296 SER G N 1
ATOM 15205 C CA . SER G 1 295 ? 33.451 21.891 -55.213 1.00 21.42 296 SER G CA 1
ATOM 15206 C C . SER G 1 295 ? 32.885 23.130 -54.526 1.00 25.04 296 SER G C 1
ATOM 15207 O O . SER G 1 295 ? 32.145 23.012 -53.552 1.00 21.36 296 SER G O 1
ATOM 15210 N N . ALA G 1 296 ? 33.210 24.310 -55.047 1.00 26.69 297 ALA G N 1
ATOM 15211 C CA . ALA G 1 296 ? 32.613 25.547 -54.547 1.00 22.42 297 ALA G CA 1
ATOM 15212 C C . ALA G 1 296 ? 31.085 25.507 -54.633 1.00 22.75 297 ALA G C 1
ATOM 15213 O O . ALA G 1 296 ? 30.397 25.954 -53.723 1.00 26.39 297 ALA G O 1
ATOM 15215 N N . GLU G 1 297 ? 30.553 24.972 -55.728 1.00 24.97 298 GLU G N 1
ATOM 15216 C CA . GLU G 1 297 ? 29.107 24.911 -55.883 1.00 27.14 298 GLU G CA 1
ATOM 15217 C C . GLU G 1 297 ? 28.504 23.966 -54.842 1.00 26.48 298 GLU G C 1
ATOM 15218 O O . GLU G 1 297 ? 27.480 24.275 -54.238 1.00 22.21 298 GLU G O 1
ATOM 15224 N N . GLU G 1 298 ? 29.141 22.818 -54.627 1.00 23.02 299 GLU G N 1
ATOM 15225 C CA . GLU G 1 298 ? 28.626 21.858 -53.654 1.00 22.29 299 GLU G CA 1
ATOM 15226 C C . GLU G 1 298 ? 28.667 22.462 -52.259 1.00 25.33 299 GLU G C 1
ATOM 15227 O O . GLU G 1 298 ? 27.699 22.348 -51.495 1.00 23.55 299 GLU G O 1
ATOM 15233 N N . HIS G 1 299 ? 29.777 23.131 -51.956 1.00 21.52 300 HIS G N 1
ATOM 15234 C CA . HIS G 1 299 ? 29.963 23.784 -50.659 1.00 20.44 300 HIS G CA 1
ATOM 15235 C C . HIS G 1 299 ? 28.885 24.816 -50.432 1.00 20.37 300 HIS G C 1
ATOM 15236 O O . HIS G 1 299 ? 28.299 24.897 -49.350 1.00 21.25 300 HIS G O 1
ATOM 15243 N N . GLU G 1 300 ? 28.613 25.603 -51.467 1.00 21.25 301 GLU G N 1
ATOM 15244 C CA . GLU G 1 300 ? 27.568 26.606 -51.388 1.00 22.10 301 GLU G CA 1
ATOM 15245 C C . GLU G 1 300 ? 26.186 25.962 -51.199 1.00 25.29 301 GLU G C 1
ATOM 15246 O O . GLU G 1 300 ? 25.331 26.532 -50.527 1.00 26.83 301 GLU G O 1
ATOM 15252 N N . ALA G 1 301 ? 25.977 24.771 -51.766 1.00 24.28 302 ALA G N 1
ATOM 15253 C CA . ALA G 1 301 ? 24.714 24.048 -51.584 1.00 23.85 302 ALA G CA 1
ATOM 15254 C C . ALA G 1 301 ? 24.530 23.554 -50.149 1.00 22.77 302 ALA G C 1
ATOM 15255 O O . ALA G 1 301 ? 23.423 23.602 -49.604 1.00 25.76 302 ALA G O 1
ATOM 15257 N N . TRP G 1 302 ? 25.608 23.064 -49.548 1.00 20.40 303 TRP G N 1
ATOM 15258 C CA . TRP G 1 302 ? 25.569 22.644 -48.151 1.00 19.72 303 TRP G CA 1
ATOM 15259 C C . TRP G 1 302 ? 25.254 23.845 -47.268 1.00 25.91 303 TRP G C 1
ATOM 15260 O O . TRP G 1 302 ? 24.407 23.771 -46.374 1.00 24.64 303 TRP G O 1
ATOM 15271 N N . ARG G 1 303 ? 25.933 24.954 -47.555 1.00 20.47 304 ARG G N 1
ATOM 15272 C CA . ARG G 1 303 ? 25.775 26.199 -46.803 1.00 24.52 304 ARG G CA 1
ATOM 15273 C C . ARG G 1 303 ? 24.349 26.710 -46.845 1.00 31.17 304 ARG G C 1
ATOM 15274 O O . ARG G 1 303 ? 23.805 27.144 -45.825 1.00 26.41 304 ARG G O 1
ATOM 15282 N N . ASN G 1 304 ? 23.740 26.662 -48.026 1.00 25.09 305 ASN G N 1
ATOM 15283 C CA . ASN G 1 304 ? 22.387 27.181 -48.186 1.00 26.46 305 ASN G CA 1
ATOM 15284 C C . ASN G 1 304 ? 21.340 26.291 -47.532 1.00 27.93 305 ASN G C 1
ATOM 15285 O O . ASN G 1 304 ? 20.274 26.762 -47.142 1.00 24.01 305 ASN G O 1
ATOM 15290 N N . ALA G 1 305 ? 21.636 25.002 -47.425 1.00 22.38 306 ALA G N 1
ATOM 15291 C CA . ALA G 1 305 ? 20.719 24.092 -46.763 1.00 35.43 306 ALA G CA 1
ATOM 15292 C C . ALA G 1 305 ? 20.800 24.237 -45.234 1.00 25.55 306 ALA G C 1
ATOM 15293 O O . ALA G 1 305 ? 19.813 24.031 -44.539 1.00 27.10 306 ALA G O 1
ATOM 15295 N N . MET G 1 306 ? 21.968 24.595 -44.714 1.00 27.06 307 MET G N 1
ATOM 15296 C CA . MET G 1 306 ? 22.185 24.554 -43.260 1.00 22.84 307 MET G CA 1
ATOM 15297 C C . MET G 1 306 ? 22.085 25.927 -42.586 1.00 27.10 307 MET G C 1
ATOM 15298 O O . MET G 1 306 ? 21.582 26.042 -41.462 1.00 29.68 307 MET G O 1
ATOM 15303 N N . LYS G 1 307 ? 22.527 26.977 -43.272 1.00 21.92 308 LYS G N 1
ATOM 15304 C CA . LYS G 1 307 ? 22.435 28.325 -42.714 1.00 31.63 308 LYS G CA 1
ATOM 15305 C C . LYS G 1 307 ? 21.008 28.811 -42.360 1.00 30.07 308 LYS G C 1
ATOM 15306 O O . LYS G 1 307 ? 20.879 29.733 -41.546 1.00 32.16 308 LYS G O 1
ATOM 15312 N N . PRO G 1 308 ? 19.937 28.218 -42.945 1.00 34.06 309 PRO G N 1
ATOM 15313 C CA . PRO G 1 308 ? 18.631 28.629 -42.402 1.00 36.94 309 PRO G CA 1
ATOM 15314 C C . PRO G 1 308 ? 18.453 28.337 -40.907 1.00 34.69 309 PRO G C 1
ATOM 15315 O O . PRO G 1 308 ? 17.611 28.965 -40.263 1.00 35.20 309 PRO G O 1
ATOM 15319 N N . LEU G 1 309 ? 19.248 27.420 -40.363 1.00 32.50 310 LEU G N 1
ATOM 15320 C CA . LEU G 1 309 ? 19.187 27.117 -38.936 1.00 28.77 310 LEU G CA 1
ATOM 15321 C C . LEU G 1 309 ? 19.491 28.352 -38.074 1.00 29.37 310 LEU G C 1
ATOM 15322 O O . LEU G 1 309 ? 19.040 28.438 -36.934 1.00 31.91 310 LEU G O 1
ATOM 15327 N N . TRP G 1 310 ? 20.240 29.310 -38.620 1.00 25.74 311 TRP G N 1
ATOM 15328 C CA . TRP G 1 310 ? 20.593 30.512 -37.873 1.00 28.92 311 TRP G CA 1
ATOM 15329 C C . TRP G 1 310 ? 19.338 31.295 -37.499 1.00 30.62 311 TRP G C 1
ATOM 15330 O O . TRP G 1 310 ? 19.302 31.979 -36.476 1.00 34.17 311 TRP G O 1
ATOM 15341 N N . LYS G 1 311 ? 18.320 31.201 -38.351 1.00 36.49 312 LYS G N 1
ATOM 15342 C CA . LYS G 1 311 ? 17.083 31.966 -38.181 1.00 42.23 312 LYS G CA 1
ATOM 15343 C C . LYS G 1 311 ? 16.358 31.619 -36.885 1.00 48.62 312 LYS G C 1
ATOM 15344 O O . LYS G 1 311 ? 15.752 32.482 -36.268 1.00 47.22 312 LYS G O 1
ATOM 15350 N N . ASN G 1 312 ? 16.436 30.361 -36.464 1.00 50.19 313 ASN G N 1
ATOM 15351 C CA . ASN G 1 312 ? 15.790 29.944 -35.221 1.00 52.00 313 ASN G CA 1
ATOM 15352 C C . ASN G 1 312 ? 16.492 30.499 -33.975 1.00 48.63 313 ASN G C 1
ATOM 15353 O O . ASN G 1 312 ? 15.931 30.484 -32.881 1.00 47.81 313 ASN G O 1
ATOM 15358 N N . TYR G 1 313 ? 17.718 30.988 -34.150 1.00 44.47 314 TYR G N 1
ATOM 15359 C CA . TYR G 1 313 ? 18.515 31.503 -33.039 1.00 38.28 314 TYR G CA 1
ATOM 15360 C C . TYR G 1 313 ? 18.838 32.972 -33.288 1.00 39.20 314 TYR G C 1
ATOM 15361 O O . TYR G 1 313 ? 19.596 33.580 -32.536 1.00 44.55 314 TYR G O 1
ATOM 15370 N N . PHE H 1 32 ? 50.527 -27.312 -74.760 1.00 46.34 33 PHE H N 1
ATOM 15371 C CA . PHE H 1 32 ? 49.767 -26.069 -74.928 1.00 40.09 33 PHE H CA 1
ATOM 15372 C C . PHE H 1 32 ? 50.345 -24.990 -74.029 1.00 40.33 33 PHE H C 1
ATOM 15373 O O . PHE H 1 32 ? 50.019 -24.930 -72.851 1.00 39.55 33 PHE H O 1
ATOM 15381 N N . SER H 1 33 ? 51.212 -24.153 -74.583 1.00 44.79 34 SER H N 1
ATOM 15382 C CA . SER H 1 33 ? 51.775 -23.037 -73.838 1.00 43.69 34 SER H CA 1
ATOM 15383 C C . SER H 1 33 ? 51.110 -21.717 -74.228 1.00 42.95 34 SER H C 1
ATOM 15384 O O . SER H 1 33 ? 50.954 -21.431 -75.411 1.00 37.43 34 SER H O 1
ATOM 15387 N N . HIS H 1 34 ? 50.731 -20.913 -73.239 1.00 37.12 35 HIS H N 1
ATOM 15388 C CA . HIS H 1 34 ? 50.268 -19.557 -73.510 1.00 35.86 35 HIS H CA 1
ATOM 15389 C C . HIS H 1 34 ? 50.608 -18.631 -72.340 1.00 38.62 35 HIS H C 1
ATOM 15390 O O . HIS H 1 34 ? 50.927 -19.096 -71.232 1.00 38.99 35 HIS H O 1
ATOM 15397 N N . VAL H 1 35 ? 50.574 -17.326 -72.593 1.00 34.82 36 VAL H N 1
ATOM 15398 C CA . VAL H 1 35 ? 51.183 -16.365 -71.669 1.00 34.85 36 VAL H CA 1
ATOM 15399 C C . VAL H 1 35 ? 50.226 -15.659 -70.718 1.00 35.30 36 VAL H C 1
ATOM 15400 O O . VAL H 1 35 ? 50.665 -14.850 -69.906 1.00 33.98 36 VAL H O 1
ATOM 15404 N N . VAL H 1 36 ? 48.929 -15.932 -70.821 1.00 33.18 37 VAL H N 1
ATOM 15405 C CA . VAL H 1 36 ? 47.958 -15.286 -69.934 1.00 32.38 37 VAL H CA 1
ATOM 15406 C C . VAL H 1 36 ? 47.416 -16.300 -68.933 1.00 32.84 37 VAL H C 1
ATOM 15407 O O . VAL H 1 36 ? 47.873 -17.438 -68.903 1.00 35.45 37 VAL H O 1
ATOM 15411 N N . SER H 1 37 ? 46.447 -15.895 -68.114 1.00 32.24 38 SER H N 1
ATOM 15412 C CA . SER H 1 37 ? 45.954 -16.752 -67.029 1.00 33.83 38 SER H CA 1
ATOM 15413 C C . SER H 1 37 ? 44.851 -17.710 -67.473 1.00 36.22 38 SER H C 1
ATOM 15414 O O . SER H 1 37 ? 44.325 -17.606 -68.591 1.00 31.93 38 SER H O 1
ATOM 15417 N N . ASP H 1 38 ? 44.500 -18.642 -66.591 1.00 34.40 39 ASP H N 1
ATOM 15418 C CA . ASP H 1 38 ? 43.463 -19.633 -66.895 1.00 43.25 39 ASP H CA 1
ATOM 15419 C C . ASP H 1 38 ? 42.069 -19.027 -67.123 1.00 44.73 39 ASP H C 1
ATOM 15420 O O . ASP H 1 38 ? 41.285 -19.564 -67.899 1.00 49.59 39 ASP H O 1
ATOM 15425 N N . ASP H 1 39 ? 41.754 -17.914 -66.463 1.00 41.49 40 ASP H N 1
ATOM 15426 C CA . ASP H 1 39 ? 40.406 -17.348 -66.565 1.00 43.04 40 ASP H CA 1
ATOM 15427 C C . ASP H 1 39 ? 40.301 -16.237 -67.611 1.00 45.08 40 ASP H C 1
ATOM 15428 O O . ASP H 1 39 ? 39.712 -15.185 -67.368 1.00 48.72 40 ASP H O 1
ATOM 15433 N N . THR H 1 40 ? 40.867 -16.493 -68.779 1.00 38.46 41 THR H N 1
ATOM 15434 C CA . THR H 1 40 ? 40.826 -15.572 -69.908 1.00 30.90 41 THR H CA 1
ATOM 15435 C C . THR H 1 40 ? 40.140 -16.304 -71.060 1.00 32.13 41 THR H C 1
ATOM 15436 O O . THR H 1 40 ? 39.908 -17.507 -70.943 1.00 37.48 41 THR H O 1
ATOM 15440 N N . PRO H 1 41 ? 39.806 -15.606 -72.171 1.00 32.81 42 PRO H N 1
ATOM 15441 C CA . PRO H 1 41 ? 39.249 -16.395 -73.279 1.00 31.04 42 PRO H CA 1
ATOM 15442 C C . PRO H 1 41 ? 40.202 -17.484 -73.801 1.00 31.75 42 PRO H C 1
ATOM 15443 O O . PRO H 1 41 ? 39.748 -18.599 -74.076 1.00 33.69 42 PRO H O 1
ATOM 15447 N N . LYS H 1 42 ? 41.493 -17.177 -73.915 1.00 29.40 43 LYS H N 1
ATOM 15448 C CA . LYS H 1 42 ? 42.481 -18.157 -74.377 1.00 32.79 43 LYS H CA 1
ATOM 15449 C C . LYS H 1 42 ? 42.737 -19.230 -73.318 1.00 34.51 43 LYS H C 1
ATOM 15450 O O . LYS H 1 42 ? 42.892 -20.408 -73.638 1.00 35.48 43 LYS H O 1
ATOM 15456 N N . GLY H 1 43 ? 42.782 -18.816 -72.058 1.00 33.35 44 GLY H N 1
ATOM 15457 C CA . GLY H 1 43 ? 42.957 -19.742 -70.955 1.00 37.04 44 GLY H CA 1
ATOM 15458 C C . GLY H 1 43 ? 41.808 -20.726 -70.846 1.00 39.62 44 GLY H C 1
ATOM 15459 O O . GLY H 1 43 ? 42.025 -21.918 -70.635 1.00 39.31 44 GLY H O 1
ATOM 15460 N N . LYS H 1 44 ? 40.583 -20.229 -70.999 1.00 36.60 45 LYS H N 1
ATOM 15461 C CA . LYS H 1 44 ? 39.398 -21.079 -70.906 1.00 37.67 45 LYS H CA 1
ATOM 15462 C C . LYS H 1 44 ? 39.307 -21.987 -72.121 1.00 43.92 45 LYS H C 1
ATOM 15463 O O . LYS H 1 44 ? 38.901 -23.142 -72.010 1.00 51.74 45 LYS H O 1
ATOM 15469 N N . GLY H 1 45 ? 39.705 -21.459 -73.275 1.00 41.91 46 GLY H N 1
ATOM 15470 C CA . GLY H 1 45 ? 39.776 -22.237 -74.496 1.00 36.52 46 GLY H CA 1
ATOM 15471 C C . GLY H 1 45 ? 40.746 -23.398 -74.373 1.00 40.56 46 GLY H C 1
ATOM 15472 O O . GLY H 1 45 ? 40.388 -24.540 -74.662 1.00 43.09 46 GLY H O 1
ATOM 15473 N N . ALA H 1 46 ? 41.971 -23.111 -73.934 1.00 37.90 47 ALA H N 1
ATOM 15474 C CA . ALA H 1 46 ? 43.000 -24.136 -73.806 1.00 44.92 47 ALA H CA 1
ATOM 15475 C C . ALA H 1 46 ? 42.587 -25.222 -72.816 1.00 46.09 47 ALA H C 1
ATOM 15476 O O . ALA H 1 46 ? 42.900 -26.398 -73.012 1.00 44.89 47 ALA H O 1
ATOM 15478 N N . LEU H 1 47 ? 41.886 -24.824 -71.756 1.00 42.54 48 LEU H N 1
ATOM 15479 C CA . LEU H 1 47 ? 41.377 -25.777 -70.772 1.00 44.42 48 LEU H CA 1
ATOM 15480 C C . LEU H 1 47 ? 40.169 -26.566 -71.291 1.00 43.17 48 LEU H C 1
ATOM 15481 O O . LEU H 1 47 ? 39.962 -27.712 -70.903 1.00 44.99 48 LEU H O 1
ATOM 15486 N N . LEU H 1 48 ? 39.367 -25.957 -72.154 1.00 40.47 49 LEU H N 1
ATOM 15487 C CA . LEU H 1 48 ? 38.232 -26.671 -72.737 1.00 45.58 49 LEU H CA 1
ATOM 15488 C C . LEU H 1 48 ? 38.701 -27.733 -73.744 1.00 50.44 49 LEU H C 1
ATOM 15489 O O . LEU H 1 48 ? 38.071 -28.780 -73.907 1.00 53.46 49 LEU H O 1
ATOM 15494 N N . PHE H 1 49 ? 39.815 -27.455 -74.413 1.00 45.92 50 PHE H N 1
ATOM 15495 C CA . PHE H 1 49 ? 40.414 -28.388 -75.362 1.00 44.70 50 PHE H CA 1
ATOM 15496 C C . PHE H 1 49 ? 40.958 -29.586 -74.575 1.00 49.27 50 PHE H C 1
ATOM 15497 O O . PHE H 1 49 ? 41.199 -30.654 -75.138 1.00 48.23 50 PHE H O 1
ATOM 15505 N N . LYS H 1 50 ? 41.130 -29.383 -73.265 1.00 46.45 51 LYS H N 1
ATOM 15506 C CA . LYS H 1 50 ? 41.528 -30.431 -72.319 1.00 51.66 51 LYS H CA 1
ATOM 15507 C C . LYS H 1 50 ? 40.357 -31.331 -71.918 1.00 56.99 51 LYS H C 1
ATOM 15508 O O . LYS H 1 50 ? 40.373 -32.528 -72.220 1.00 64.00 51 LYS H O 1
ATOM 15514 N N . LYS H 1 51 ? 39.357 -30.760 -71.242 1.00 56.98 52 LYS H N 1
ATOM 15515 C CA . LYS H 1 51 ? 38.133 -31.476 -70.839 1.00 64.77 52 LYS H CA 1
ATOM 15516 C C . LYS H 1 51 ? 37.537 -32.298 -71.986 1.00 65.08 52 LYS H C 1
ATOM 15517 O O . LYS H 1 51 ? 37.001 -33.393 -71.782 1.00 68.61 52 LYS H O 1
ATOM 15523 N N . LEU H 1 52 ? 37.651 -31.756 -73.194 1.00 59.98 53 LEU H N 1
ATOM 15524 C CA . LEU H 1 52 ? 37.133 -32.397 -74.392 1.00 58.43 53 LEU H CA 1
ATOM 15525 C C . LEU H 1 52 ? 38.261 -33.014 -75.221 1.00 55.48 53 LEU H C 1
ATOM 15526 O O . LEU H 1 52 ? 38.400 -34.236 -75.303 1.00 53.29 53 LEU H O 1
ATOM 15531 N N . VAL H 1 63 ? 48.216 -33.496 -73.400 1.00 73.63 64 VAL H N 1
ATOM 15532 C CA . VAL H 1 63 ? 47.005 -32.752 -73.116 1.00 68.72 64 VAL H CA 1
ATOM 15533 C C . VAL H 1 63 ? 47.335 -31.902 -71.856 1.00 54.41 64 VAL H C 1
ATOM 15534 O O . VAL H 1 63 ? 46.628 -31.885 -70.849 1.00 57.30 64 VAL H O 1
ATOM 15538 N N . GLU H 1 64 ? 48.476 -31.216 -71.942 1.00 49.51 65 GLU H N 1
ATOM 15539 C CA . GLU H 1 64 ? 49.061 -30.458 -70.828 1.00 53.22 65 GLU H CA 1
ATOM 15540 C C . GLU H 1 64 ? 49.028 -28.951 -71.085 1.00 46.46 65 GLU H C 1
ATOM 15541 O O . GLU H 1 64 ? 49.645 -28.478 -72.042 1.00 45.23 65 GLU H O 1
ATOM 15547 N N . VAL H 1 65 ? 48.364 -28.201 -70.209 1.00 47.27 66 VAL H N 1
ATOM 15548 C CA . VAL H 1 65 ? 48.154 -26.760 -70.401 1.00 44.43 66 VAL H CA 1
ATOM 15549 C C . VAL H 1 65 ? 49.045 -25.894 -69.509 1.00 45.72 66 VAL H C 1
ATOM 15550 O O . VAL H 1 65 ? 49.017 -26.013 -68.292 1.00 40.44 66 VAL H O 1
ATOM 15554 N N . TYR H 1 66 ? 49.835 -25.016 -70.119 1.00 45.22 67 TYR H N 1
ATOM 15555 C CA . TYR H 1 66 ? 50.807 -24.231 -69.359 1.00 43.55 67 TYR H CA 1
ATOM 15556 C C . TYR H 1 66 ? 50.600 -22.743 -69.561 1.00 40.57 67 TYR H C 1
ATOM 15557 O O . TYR H 1 66 ? 51.148 -22.166 -70.504 1.00 39.39 67 TYR H O 1
ATOM 15566 N N . PRO H 1 67 ? 49.829 -22.118 -68.659 1.00 41.97 68 PRO H N 1
ATOM 15567 C CA . PRO H 1 67 ? 49.498 -20.691 -68.691 1.00 42.33 68 PRO H CA 1
ATOM 15568 C C . PRO H 1 67 ? 50.609 -19.830 -68.109 1.00 39.08 68 PRO H C 1
ATOM 15569 O O . PRO H 1 67 ? 51.581 -20.363 -67.574 1.00 41.53 68 PRO H O 1
ATOM 15573 N N . ASN H 1 68 ? 50.455 -18.516 -68.223 1.00 38.97 69 ASN H N 1
ATOM 15574 C CA . ASN H 1 68 ? 51.355 -17.558 -67.590 1.00 42.39 69 ASN H CA 1
ATOM 15575 C C . ASN H 1 68 ? 52.817 -17.808 -67.896 1.00 45.03 69 ASN H C 1
ATOM 15576 O O . ASN H 1 68 ? 53.666 -17.640 -67.028 1.00 41.54 69 ASN H O 1
ATOM 15581 N N . SER H 1 69 ? 53.095 -18.233 -69.125 1.00 37.87 70 SER H N 1
ATOM 15582 C CA . SER H 1 69 ? 54.453 -18.451 -69.596 1.00 42.28 70 SER H CA 1
ATOM 15583 C C . SER H 1 69 ? 55.207 -19.467 -68.734 1.00 45.86 70 SER H C 1
ATOM 15584 O O . SER H 1 69 ? 56.435 -19.406 -68.633 1.00 41.43 70 SER H O 1
ATOM 15587 N N . THR H 1 70 ? 54.481 -20.389 -68.104 1.00 40.51 71 THR H N 1
ATOM 15588 C CA . THR H 1 70 ? 55.131 -21.379 -67.248 1.00 43.26 71 THR H CA 1
ATOM 15589 C C . THR H 1 70 ? 55.953 -22.374 -68.052 1.00 46.17 71 THR H C 1
ATOM 15590 O O . THR H 1 70 ? 56.849 -23.015 -67.510 1.00 44.33 71 THR H O 1
ATOM 15594 N N . LEU H 1 71 ? 55.656 -22.512 -69.340 1.00 44.36 72 LEU H N 1
ATOM 15595 C CA . LEU H 1 71 ? 56.475 -23.375 -70.187 1.00 50.46 72 LEU H CA 1
ATOM 15596 C C . LEU H 1 71 ? 57.337 -22.511 -71.098 1.00 51.72 72 LEU H C 1
ATOM 15597 O O . LEU H 1 71 ? 58.557 -22.581 -71.051 1.00 44.97 72 LEU H O 1
ATOM 15602 N N . PHE H 1 72 ? 56.691 -21.690 -71.924 1.00 46.38 73 PHE H N 1
ATOM 15603 C CA . PHE H 1 72 ? 57.403 -20.770 -72.809 1.00 42.52 73 PHE H CA 1
ATOM 15604 C C . PHE H 1 72 ? 56.689 -19.422 -72.865 1.00 40.98 73 PHE H C 1
ATOM 15605 O O . PHE H 1 72 ? 55.492 -19.344 -72.614 1.00 40.89 73 PHE H O 1
ATOM 15613 N N . GLY H 1 73 ? 57.429 -18.363 -73.186 1.00 49.33 74 GLY H N 1
ATOM 15614 C CA . GLY H 1 73 ? 56.866 -17.022 -73.267 1.00 47.23 74 GLY H CA 1
ATOM 15615 C C . GLY H 1 73 ? 56.861 -16.450 -74.677 1.00 45.53 74 GLY H C 1
ATOM 15616 O O . GLY H 1 73 ? 57.219 -17.140 -75.632 1.00 39.83 74 GLY H O 1
ATOM 15617 N N . ASP H 1 74 ? 56.484 -15.177 -74.798 1.00 42.66 75 ASP H N 1
ATOM 15618 C CA . ASP H 1 74 ? 56.359 -14.490 -76.093 1.00 43.93 75 ASP H CA 1
ATOM 15619 C C . ASP H 1 74 ? 57.557 -14.600 -77.051 1.00 55.34 75 ASP H C 1
ATOM 15620 O O . ASP H 1 74 ? 57.434 -14.273 -78.229 1.00 61.22 75 ASP H O 1
ATOM 15625 N N . ALA H 1 75 ? 58.711 -15.054 -76.580 1.00 57.77 76 ALA H N 1
ATOM 15626 C CA . ALA H 1 75 ? 59.870 -15.064 -77.466 1.00 55.90 76 ALA H CA 1
ATOM 15627 C C . ALA H 1 75 ? 60.607 -16.396 -77.559 1.00 57.87 76 ALA H C 1
ATOM 15628 O O . ALA H 1 75 ? 61.812 -16.413 -77.800 1.00 66.61 76 ALA H O 1
ATOM 15630 N N . ASP H 1 76 ? 59.889 -17.502 -77.396 1.00 56.48 77 ASP H N 1
ATOM 15631 C CA . ASP H 1 76 ? 60.470 -18.828 -77.607 1.00 57.74 77 ASP H CA 1
ATOM 15632 C C . ASP H 1 76 ? 59.382 -19.890 -77.702 1.00 52.90 77 ASP H C 1
ATOM 15633 O O . ASP H 1 76 ? 59.665 -21.085 -77.824 1.00 48.44 77 ASP H O 1
ATOM 15638 N N . GLU H 1 77 ? 58.130 -19.443 -77.675 1.00 49.70 78 GLU H N 1
ATOM 15639 C CA . GLU H 1 77 ? 57.007 -20.367 -77.639 1.00 45.94 78 GLU H CA 1
ATOM 15640 C C . GLU H 1 77 ? 56.877 -21.241 -78.897 1.00 49.53 78 GLU H C 1
ATOM 15641 O O . GLU H 1 77 ? 56.557 -22.431 -78.800 1.00 50.86 78 GLU H O 1
ATOM 15647 N N . ILE H 1 78 ? 57.134 -20.685 -80.073 1.00 50.38 79 ILE H N 1
ATOM 15648 C CA . ILE H 1 78 ? 56.735 -21.416 -81.275 1.00 57.25 79 ILE H CA 1
ATOM 15649 C C . ILE H 1 78 ? 57.730 -22.510 -81.675 1.00 58.89 79 ILE H C 1
ATOM 15650 O O . ILE H 1 78 ? 57.351 -23.492 -82.314 1.00 55.97 79 ILE H O 1
ATOM 15655 N N . GLU H 1 79 ? 58.985 -22.363 -81.267 1.00 61.33 80 GLU H N 1
ATOM 15656 C CA . GLU H 1 79 ? 59.979 -23.400 -81.510 1.00 63.74 80 GLU H CA 1
ATOM 15657 C C . GLU H 1 79 ? 59.692 -24.629 -80.662 1.00 57.63 80 GLU H C 1
ATOM 15658 O O . GLU H 1 79 ? 59.895 -25.751 -81.099 1.00 48.42 80 GLU H O 1
ATOM 15664 N N . ALA H 1 80 ? 59.213 -24.408 -79.448 1.00 56.53 81 ALA H N 1
ATOM 15665 C CA . ALA H 1 80 ? 58.856 -25.505 -78.558 1.00 54.24 81 ALA H CA 1
ATOM 15666 C C . ALA H 1 80 ? 57.821 -26.446 -79.178 1.00 54.49 81 ALA H C 1
ATOM 15667 O O . ALA H 1 80 ? 58.015 -27.663 -79.209 1.00 48.00 81 ALA H O 1
ATOM 15669 N N . MET H 1 88 ? 51.395 -26.890 -79.113 1.00 41.85 89 MET H N 1
ATOM 15670 C CA . MET H 1 88 ? 50.251 -26.049 -79.444 1.00 40.35 89 MET H CA 1
ATOM 15671 C C . MET H 1 88 ? 50.344 -24.704 -78.737 1.00 43.76 89 MET H C 1
ATOM 15672 O O . MET H 1 88 ? 50.677 -24.626 -77.553 1.00 44.86 89 MET H O 1
ATOM 15677 N N . LEU H 1 89 ? 50.086 -23.648 -79.496 1.00 38.34 90 LEU H N 1
ATOM 15678 C CA . LEU H 1 89 ? 50.050 -22.294 -78.980 1.00 37.29 90 LEU H CA 1
ATOM 15679 C C . LEU H 1 89 ? 48.816 -21.571 -79.499 1.00 35.91 90 LEU H C 1
ATOM 15680 O O . LEU H 1 89 ? 48.109 -22.077 -80.363 1.00 35.83 90 LEU H O 1
ATOM 15685 N N . ALA H 1 90 ? 48.563 -20.389 -78.952 1.00 34.90 91 ALA H N 1
ATOM 15686 C CA . ALA H 1 90 ? 47.584 -19.480 -79.519 1.00 33.63 91 ALA H CA 1
ATOM 15687 C C . ALA H 1 90 ? 48.173 -18.087 -79.399 1.00 33.19 91 ALA H C 1
ATOM 15688 O O . ALA H 1 90 ? 48.099 -17.431 -78.344 1.00 33.71 91 ALA H O 1
ATOM 15690 N N . THR H 1 91 ? 48.784 -17.652 -80.487 1.00 33.22 92 THR H N 1
ATOM 15691 C CA . THR H 1 91 ? 49.614 -16.462 -80.496 1.00 35.38 92 THR H CA 1
ATOM 15692 C C . THR H 1 91 ? 48.887 -15.340 -81.193 1.00 34.62 92 THR H C 1
ATOM 15693 O O . THR H 1 91 ? 48.339 -15.551 -82.282 1.00 31.64 92 THR H O 1
ATOM 15697 N N . SER H 1 92 ? 48.863 -14.163 -80.564 1.00 32.53 93 SER H N 1
ATOM 15698 C CA . SER H 1 92 ? 48.297 -12.978 -81.199 1.00 34.15 93 SER H CA 1
ATOM 15699 C C . SER H 1 92 ? 48.752 -12.851 -82.651 1.00 30.37 93 SER H C 1
ATOM 15700 O O . SER H 1 92 ? 49.919 -13.090 -82.973 1.00 31.36 93 SER H O 1
ATOM 15703 N N . LEU H 1 93 ? 47.826 -12.477 -83.526 1.00 29.55 94 LEU H N 1
ATOM 15704 C CA . LEU H 1 93 ? 48.145 -12.354 -84.944 1.00 32.21 94 LEU H CA 1
ATOM 15705 C C . LEU H 1 93 ? 49.196 -11.259 -85.161 1.00 38.55 94 LEU H C 1
ATOM 15706 O O . LEU H 1 93 ? 49.863 -11.216 -86.189 1.00 36.06 94 LEU H O 1
ATOM 15711 N N . SER H 1 94 ? 49.344 -10.384 -84.171 1.00 29.55 95 SER H N 1
ATOM 15712 C CA . SER H 1 94 ? 50.330 -9.295 -84.218 1.00 32.71 95 SER H CA 1
ATOM 15713 C C . SER H 1 94 ? 51.785 -9.736 -84.118 1.00 38.44 95 SER H C 1
ATOM 15714 O O . SER H 1 94 ? 52.688 -8.934 -84.347 1.00 42.89 95 SER H O 1
ATOM 15717 N N . LYS H 1 95 ? 52.023 -10.989 -83.749 1.00 31.91 96 LYS H N 1
ATOM 15718 C CA . LYS H 1 95 ? 53.370 -11.407 -83.385 1.00 33.23 96 LYS H CA 1
ATOM 15719 C C . LYS H 1 95 ? 54.069 -12.263 -84.449 1.00 40.09 96 LYS H C 1
ATOM 15720 O O . LYS H 1 95 ? 55.123 -12.853 -84.184 1.00 38.96 96 LYS H O 1
ATOM 15726 N N . PHE H 1 96 ? 53.503 -12.314 -85.655 1.00 37.74 97 PHE H N 1
ATOM 15727 C CA . PHE H 1 96 ? 54.027 -13.228 -86.676 1.00 43.43 97 PHE H CA 1
ATOM 15728 C C . PHE H 1 96 ? 54.907 -12.598 -87.761 1.00 47.82 97 PHE H C 1
ATOM 15729 O O . PHE H 1 96 ? 55.308 -13.295 -88.703 1.00 48.12 97 PHE H O 1
ATOM 15737 N N . GLU H 1 97 ? 55.211 -11.306 -87.646 1.00 42.53 98 GLU H N 1
ATOM 15738 C CA . GLU H 1 97 ? 55.964 -10.615 -88.701 1.00 45.23 98 GLU H CA 1
ATOM 15739 C C . GLU H 1 97 ? 57.324 -11.239 -89.061 1.00 48.41 98 GLU H C 1
ATOM 15740 O O . GLU H 1 97 ? 57.727 -11.189 -90.225 1.00 49.08 98 GLU H O 1
ATOM 15746 N N . PRO H 1 98 ? 58.036 -11.831 -88.085 1.00 46.71 99 PRO H N 1
ATOM 15747 C CA . PRO H 1 98 ? 59.282 -12.466 -88.540 1.00 48.61 99 PRO H CA 1
ATOM 15748 C C . PRO H 1 98 ? 59.086 -13.721 -89.402 1.00 48.29 99 PRO H C 1
ATOM 15749 O O . PRO H 1 98 ? 60.081 -14.229 -89.928 1.00 43.55 99 PRO H O 1
ATOM 15753 N N . TYR H 1 99 ? 57.853 -14.203 -89.560 1.00 47.83 100 TYR H N 1
ATOM 15754 C CA . TYR H 1 99 ? 57.620 -15.428 -90.345 1.00 51.38 100 TYR H CA 1
ATOM 15755 C C . TYR H 1 99 ? 56.710 -15.220 -91.547 1.00 53.53 100 TYR H C 1
ATOM 15756 O O . TYR H 1 99 ? 56.811 -15.949 -92.543 1.00 40.58 100 TYR H O 1
ATOM 15765 N N . THR H 1 100 ? 55.816 -14.241 -91.449 1.00 48.91 101 THR H N 1
ATOM 15766 C CA . THR H 1 100 ? 55.015 -13.828 -92.595 1.00 40.01 101 THR H CA 1
ATOM 15767 C C . THR H 1 100 ? 54.540 -12.388 -92.460 1.00 39.53 101 THR H C 1
ATOM 15768 O O . THR H 1 100 ? 54.419 -11.857 -91.351 1.00 37.07 101 THR H O 1
ATOM 15772 N N . LYS H 1 101 ? 54.264 -11.748 -93.591 1.00 38.15 102 LYS H N 1
ATOM 15773 C CA . LYS H 1 101 ? 53.661 -10.422 -93.567 1.00 37.42 102 LYS H CA 1
ATOM 15774 C C . LYS H 1 101 ? 52.169 -10.478 -93.886 1.00 36.33 102 LYS H C 1
ATOM 15775 O O . LYS H 1 101 ? 51.490 -9.449 -93.891 1.00 40.72 102 LYS H O 1
ATOM 15777 N N . GLN H 1 102 ? 51.658 -11.680 -94.150 1.00 38.47 103 GLN H N 1
ATOM 15778 C CA . GLN H 1 102 ? 50.277 -11.834 -94.617 1.00 32.89 103 GLN H CA 1
ATOM 15779 C C . GLN H 1 102 ? 49.207 -11.699 -93.533 1.00 38.40 103 GLN H C 1
ATOM 15780 O O . GLN H 1 102 ? 48.004 -11.719 -93.840 1.00 35.81 103 GLN H O 1
ATOM 15786 N N . LEU H 1 103 ? 49.633 -11.585 -92.278 1.00 39.66 104 LEU H N 1
ATOM 15787 C CA . LEU H 1 103 ? 48.696 -11.456 -91.159 1.00 39.72 104 LEU H CA 1
ATOM 15788 C C . LEU H 1 103 ? 48.624 -10.021 -90.650 1.00 41.14 104 LEU H C 1
ATOM 15789 O O . LEU H 1 103 ? 47.894 -9.720 -89.710 1.00 38.16 104 LEU H O 1
ATOM 15794 N N . GLN H 1 104 ? 49.375 -9.135 -91.293 1.00 42.16 105 GLN H N 1
ATOM 15795 C CA . GLN H 1 104 ? 49.424 -7.737 -90.899 1.00 43.53 105 GLN H CA 1
ATOM 15796 C C . GLN H 1 104 ? 48.081 -7.028 -91.077 1.00 46.62 105 GLN H C 1
ATOM 15797 O O . GLN H 1 104 ? 47.812 -6.019 -90.417 1.00 40.89 105 GLN H O 1
ATOM 15803 N N . VAL H 1 105 ? 47.230 -7.564 -91.948 1.00 27.64 106 VAL H N 1
ATOM 15804 C CA . VAL H 1 105 ? 45.917 -6.974 -92.168 1.00 26.49 106 VAL H CA 1
ATOM 15805 C C . VAL H 1 105 ? 45.138 -6.901 -90.849 1.00 29.64 106 VAL H C 1
ATOM 15806 O O . VAL H 1 105 ? 44.354 -5.981 -90.630 1.00 36.47 106 VAL H O 1
ATOM 15810 N N . PHE H 1 106 ? 45.394 -7.847 -89.952 1.00 26.18 107 PHE H N 1
ATOM 15811 C CA . PHE H 1 106 ? 44.618 -7.941 -88.715 1.00 28.22 107 PHE H CA 1
ATOM 15812 C C . PHE H 1 106 ? 45.009 -6.897 -87.680 1.00 30.60 107 PHE H C 1
ATOM 15813 O O . PHE H 1 106 ? 44.290 -6.699 -86.695 1.00 30.91 107 PHE H O 1
ATOM 15821 N N . ASP H 1 107 ? 46.137 -6.231 -87.898 1.00 29.15 108 ASP H N 1
ATOM 15822 C CA . ASP H 1 107 ? 46.623 -5.218 -86.958 1.00 30.49 108 ASP H CA 1
ATOM 15823 C C . ASP H 1 107 ? 46.124 -3.818 -87.287 1.00 35.09 108 ASP H C 1
ATOM 15824 O O . ASP H 1 107 ? 46.350 -2.881 -86.528 1.00 29.62 108 ASP H O 1
ATOM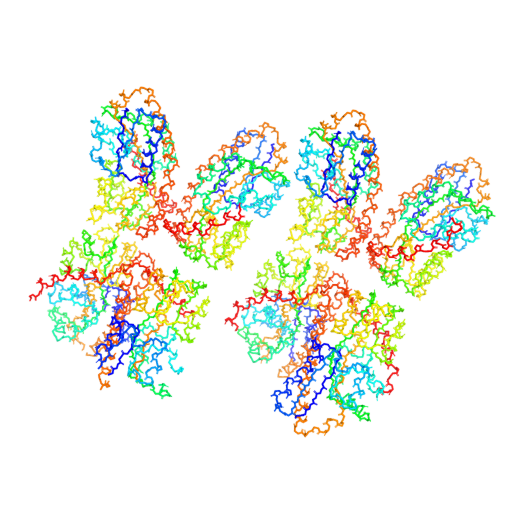 15829 N N . LEU H 1 108 ? 45.460 -3.668 -88.428 1.00 28.75 109 LEU H N 1
ATOM 15830 C CA . LEU H 1 108 ? 45.060 -2.341 -88.884 1.00 30.01 109 LEU H CA 1
ATOM 15831 C C . LEU H 1 108 ? 43.964 -1.744 -88.010 1.00 32.83 109 LEU H C 1
ATOM 15832 O O . LEU H 1 108 ? 42.967 -2.401 -87.699 1.00 25.22 109 LEU H O 1
ATOM 15837 N N . PRO H 1 109 ? 44.151 -0.483 -87.602 1.00 30.39 110 PRO H N 1
ATOM 15838 C CA . PRO H 1 109 ? 43.219 0.129 -86.659 1.00 24.95 110 PRO H CA 1
ATOM 15839 C C . PRO H 1 109 ? 41.891 0.478 -87.296 1.00 29.62 110 PRO H C 1
ATOM 15840 O O . PRO H 1 109 ? 41.865 1.010 -88.405 1.00 30.40 110 PRO H O 1
ATOM 15844 N N . PHE H 1 110 ? 40.809 0.161 -86.587 1.00 27.04 111 PHE H N 1
ATOM 15845 C CA . PHE H 1 110 ? 39.441 0.477 -86.990 1.00 28.50 111 PHE H CA 1
ATOM 15846 C C . PHE H 1 110 ? 39.038 -0.232 -88.284 1.00 29.52 111 PHE H C 1
ATOM 15847 O O . PHE H 1 110 ? 38.010 0.083 -88.865 1.00 28.46 111 PHE H O 1
ATOM 15855 N N . LEU H 1 111 ? 39.836 -1.190 -88.730 1.00 28.54 112 LEU H N 1
ATOM 15856 C CA . LEU H 1 111 ? 39.417 -2.015 -89.869 1.00 30.96 112 LEU H CA 1
ATOM 15857 C C . LEU H 1 111 ? 38.177 -2.849 -89.518 1.00 29.81 112 LEU H C 1
ATOM 15858 O O . LEU H 1 111 ? 37.259 -3.015 -90.337 1.00 32.60 112 LEU H O 1
ATOM 15863 N N . PHE H 1 112 ? 38.154 -3.370 -88.297 1.00 30.13 113 PHE H N 1
ATOM 15864 C CA . PHE H 1 112 ? 37.018 -4.145 -87.803 1.00 28.16 113 PHE H CA 1
ATOM 15865 C C . PHE H 1 112 ? 36.285 -3.399 -86.697 1.00 26.34 113 PHE H C 1
ATOM 15866 O O . PHE H 1 112 ? 36.889 -3.017 -85.695 1.00 23.65 113 PHE H O 1
ATOM 15874 N N . ASP H 1 113 ? 34.979 -3.204 -86.873 1.00 26.98 114 ASP H N 1
ATOM 15875 C CA . ASP H 1 113 ? 34.181 -2.443 -85.917 1.00 30.38 114 ASP H CA 1
ATOM 15876 C C . ASP H 1 113 ? 34.134 -3.115 -84.559 1.00 30.19 114 ASP H C 1
ATOM 15877 O O . ASP H 1 113 ? 34.266 -2.464 -83.514 1.00 29.50 114 ASP H O 1
ATOM 15882 N N . ASP H 1 114 ? 33.947 -4.427 -84.587 1.00 26.28 115 ASP H N 1
ATOM 15883 C CA . ASP H 1 114 ? 33.831 -5.215 -83.373 1.00 26.70 115 ASP H CA 1
ATOM 15884 C C . ASP H 1 114 ? 34.183 -6.658 -83.694 1.00 19.87 115 ASP H C 1
ATOM 15885 O O . ASP H 1 114 ? 34.515 -6.972 -84.842 1.00 20.26 115 ASP H O 1
ATOM 15890 N N . LEU H 1 115 ? 34.089 -7.538 -82.704 1.00 22.55 116 LEU H N 1
ATOM 15891 C CA . LEU H 1 115 ? 34.463 -8.943 -82.921 1.00 27.93 116 LEU H CA 1
ATOM 15892 C C . LEU H 1 115 ? 33.565 -9.654 -83.940 1.00 29.16 116 LEU H C 1
ATOM 15893 O O . LEU H 1 115 ? 33.996 -10.597 -84.619 1.00 25.40 116 LEU H O 1
ATOM 15898 N N . GLU H 1 116 ? 32.314 -9.219 -84.049 1.00 28.78 117 GLU H N 1
ATOM 15899 C CA . GLU H 1 116 ? 31.437 -9.812 -85.049 1.00 25.95 117 GLU H CA 1
ATOM 15900 C C . GLU H 1 116 ? 31.942 -9.512 -86.462 1.00 23.84 117 GLU H C 1
ATOM 15901 O O . GLU H 1 116 ? 31.899 -10.381 -87.331 1.00 25.17 117 GLU H O 1
ATOM 15907 N N . ALA H 1 117 ? 32.442 -8.299 -86.690 1.00 25.28 118 ALA H N 1
ATOM 15908 C CA . ALA H 1 117 ? 32.987 -7.952 -87.997 1.00 26.30 118 ALA H CA 1
ATOM 15909 C C . ALA H 1 117 ? 34.269 -8.743 -88.270 1.00 22.61 118 ALA H C 1
ATOM 15910 O O . ALA H 1 117 ? 34.511 -9.199 -89.388 1.00 27.17 118 ALA H O 1
ATOM 15912 N N . LEU H 1 118 ? 35.100 -8.897 -87.244 1.00 24.61 119 LEU H N 1
ATOM 15913 C CA . LEU H 1 118 ? 36.292 -9.727 -87.364 1.00 26.24 119 LEU H CA 1
ATOM 15914 C C . LEU H 1 118 ? 35.937 -11.191 -87.677 1.00 28.68 119 LEU H C 1
ATOM 15915 O O . LEU H 1 118 ? 36.548 -11.817 -88.538 1.00 29.67 119 LEU H O 1
ATOM 15920 N N . LYS H 1 119 ? 34.949 -11.732 -86.974 1.00 28.21 120 LYS H N 1
ATOM 15921 C CA . LYS H 1 119 ? 34.550 -13.118 -87.200 1.00 31.91 120 LYS H CA 1
ATOM 15922 C C . LYS H 1 119 ? 34.109 -13.324 -88.655 1.00 30.64 120 LYS H C 1
ATOM 15923 O O . LYS H 1 119 ? 34.440 -14.334 -89.274 1.00 31.04 120 LYS H O 1
ATOM 15929 N N . ARG H 1 120 ? 33.391 -12.354 -89.214 1.00 27.93 121 ARG H N 1
ATOM 15930 C CA . ARG H 1 120 ? 32.911 -12.480 -90.587 1.00 29.61 121 ARG H CA 1
ATOM 15931 C C . ARG H 1 120 ? 34.066 -12.455 -91.582 1.00 34.24 121 ARG H C 1
ATOM 15932 O O . ARG H 1 120 ? 34.081 -13.222 -92.555 1.00 29.85 121 ARG H O 1
ATOM 15940 N N . PHE H 1 121 ? 35.031 -11.574 -91.338 1.00 28.84 122 PHE H N 1
ATOM 15941 C CA . PHE H 1 121 ? 36.239 -11.526 -92.153 1.00 30.02 122 PHE H CA 1
ATOM 15942 C C . PHE H 1 121 ? 36.999 -12.852 -92.091 1.00 27.40 122 PHE H C 1
ATOM 15943 O O . PHE H 1 121 ? 37.425 -13.381 -93.122 1.00 35.71 122 PHE H O 1
ATOM 15951 N N . GLN H 1 122 ? 37.152 -13.393 -90.886 1.00 25.79 123 GLN H N 1
ATOM 15952 C CA . GLN H 1 122 ? 37.893 -14.637 -90.704 1.00 26.27 123 GLN H CA 1
ATOM 15953 C C . GLN H 1 122 ? 37.283 -15.815 -91.458 1.00 30.66 123 GLN H C 1
ATOM 15954 O O . GLN H 1 122 ? 37.981 -16.766 -91.790 1.00 33.38 123 GLN H O 1
ATOM 15960 N N . LYS H 1 123 ? 35.991 -15.745 -91.747 1.00 26.50 124 LYS H N 1
ATOM 15961 C CA . LYS H 1 123 ? 35.317 -16.874 -92.390 1.00 27.21 124 LYS H CA 1
ATOM 15962 C C . LYS H 1 123 ? 35.490 -16.877 -93.909 1.00 40.44 124 LYS H C 1
ATOM 15963 O O . LYS H 1 123 ? 35.177 -17.868 -94.573 1.00 31.03 124 LYS H O 1
ATOM 15969 N N . ARG H 1 124 ? 35.973 -15.765 -94.456 1.00 27.14 125 ARG H N 1
ATOM 15970 C CA . ARG H 1 124 ? 36.256 -15.672 -95.879 1.00 37.38 125 ARG H CA 1
ATOM 15971 C C . ARG H 1 124 ? 37.297 -16.711 -96.295 1.00 36.13 125 ARG H C 1
ATOM 15972 O O . ARG H 1 124 ? 38.180 -17.065 -95.507 1.00 32.06 125 ARG H O 1
ATOM 15980 N N . ASP H 1 125 ? 37.170 -17.200 -97.527 1.00 31.13 126 ASP H N 1
ATOM 15981 C CA . ASP H 1 125 ? 38.081 -18.208 -98.077 1.00 35.92 126 ASP H CA 1
ATOM 15982 C C . ASP H 1 125 ? 39.538 -17.823 -97.903 1.00 38.55 126 ASP H C 1
ATOM 15983 O O . ASP H 1 125 ? 40.339 -18.617 -97.429 1.00 38.83 126 ASP H O 1
ATOM 15988 N N . LYS H 1 126 ? 39.884 -16.599 -98.288 1.00 35.90 127 LYS H N 1
ATOM 15989 C CA . LYS H 1 126 ? 41.279 -16.176 -98.220 1.00 40.28 127 LYS H CA 1
ATOM 15990 C C . LYS H 1 126 ? 41.764 -15.949 -96.797 1.00 32.60 127 LYS H C 1
ATOM 15991 O O . LYS H 1 126 ? 42.961 -16.022 -96.543 1.00 35.39 127 LYS H O 1
ATOM 15997 N N . SER H 1 127 ? 40.849 -15.681 -95.872 1.00 29.60 128 SER H N 1
ATOM 15998 C CA . SER H 1 127 ? 41.227 -15.617 -94.465 1.00 30.21 128 SER H CA 1
ATOM 15999 C C . SER H 1 127 ? 41.553 -17.011 -93.934 1.00 31.69 128 SER H C 1
ATOM 16000 O O . SER H 1 127 ? 42.506 -17.187 -93.163 1.00 34.05 128 SER H O 1
ATOM 16003 N N . ARG H 1 128 ? 40.769 -17.997 -94.363 1.00 32.06 129 ARG H N 1
ATOM 16004 C CA . ARG H 1 128 ? 40.985 -19.385 -93.967 1.00 35.87 129 ARG H CA 1
ATOM 16005 C C . ARG H 1 128 ? 42.337 -19.846 -94.463 1.00 40.03 129 ARG H C 1
ATOM 16006 O O . ARG H 1 128 ? 43.035 -20.618 -93.801 1.00 33.82 129 ARG H O 1
ATOM 16014 N N . GLU H 1 129 ? 42.703 -19.361 -95.644 1.00 41.85 130 GLU H N 1
ATOM 16015 C CA . GLU H 1 129 ? 43.965 -19.736 -96.260 1.00 46.60 130 GLU H CA 1
ATOM 16016 C C . GLU H 1 129 ? 45.164 -19.090 -95.575 1.00 41.25 130 GLU H C 1
ATOM 16017 O O . GLU H 1 129 ? 46.281 -19.601 -95.677 1.00 35.58 130 GLU H O 1
ATOM 16023 N N . LEU H 1 130 ? 44.931 -17.993 -94.851 1.00 33.25 131 LEU H N 1
ATOM 16024 C CA . LEU H 1 130 ? 46.009 -17.360 -94.089 1.00 38.45 131 LEU H CA 1
ATOM 16025 C C . LEU H 1 130 ? 46.451 -18.274 -92.950 1.00 36.03 131 LEU H C 1
ATOM 16026 O O . LEU H 1 130 ? 47.532 -18.106 -92.394 1.00 35.56 131 LEU H O 1
ATOM 16031 N N . LEU H 1 131 ? 45.616 -19.249 -92.607 1.00 33.96 132 LEU H N 1
ATOM 16032 C CA . LEU H 1 131 ? 45.989 -20.227 -91.593 1.00 34.66 132 LEU H CA 1
ATOM 16033 C C . LEU H 1 131 ? 47.183 -21.076 -92.038 1.00 36.42 132 LEU H C 1
ATOM 16034 O O . LEU H 1 131 ? 47.761 -21.804 -91.238 1.00 36.96 132 LEU H O 1
ATOM 16039 N N . ARG H 1 132 ? 47.534 -20.995 -93.318 1.00 36.75 133 ARG H N 1
ATOM 16040 C CA . ARG H 1 132 ? 48.651 -21.756 -93.864 1.00 38.31 133 ARG H CA 1
ATOM 16041 C C . ARG H 1 132 ? 49.763 -20.826 -94.338 1.00 42.38 133 ARG H C 1
ATOM 16042 O O . ARG H 1 132 ? 50.620 -21.208 -95.137 1.00 42.42 133 ARG H O 1
ATOM 16050 N N . SER H 1 133 ? 49.743 -19.609 -93.808 1.00 38.98 134 SER H N 1
ATOM 16051 C CA . SER H 1 133 ? 50.649 -18.532 -94.194 1.00 43.18 134 SER H CA 1
ATOM 16052 C C . SER H 1 133 ? 52.124 -18.790 -93.888 1.00 44.64 134 SER H C 1
ATOM 16053 O O . SER H 1 133 ? 53.007 -18.231 -94.546 1.00 44.59 134 SER H O 1
ATOM 16056 N N . MET H 1 134 ? 52.396 -19.624 -92.887 1.00 46.53 135 MET H N 1
ATOM 16057 C CA . MET H 1 134 ? 53.750 -19.737 -92.347 1.00 56.80 135 MET H CA 1
ATOM 16058 C C . MET H 1 134 ? 54.253 -21.171 -92.195 1.00 66.92 135 MET H C 1
ATOM 16059 O O . MET H 1 134 ? 53.500 -22.081 -91.851 1.00 74.93 135 MET H O 1
ATOM 16064 N N . LYS H 1 136 ? 55.195 -25.414 -93.662 1.00 48.44 137 LYS H N 1
ATOM 16065 C CA . LYS H 1 136 ? 56.051 -24.409 -94.292 1.00 54.69 137 LYS H CA 1
ATOM 16066 C C . LYS H 1 136 ? 57.233 -24.074 -93.381 1.00 60.39 137 LYS H C 1
ATOM 16067 O O . LYS H 1 136 ? 58.395 -24.328 -93.726 1.00 61.33 137 LYS H O 1
ATOM 16073 N N . HIS H 1 137 ? 56.941 -23.502 -92.217 1.00 54.65 138 HIS H N 1
ATOM 16074 C CA . HIS H 1 137 ? 57.912 -23.460 -91.139 1.00 50.87 138 HIS H CA 1
ATOM 16075 C C . HIS H 1 137 ? 57.556 -24.572 -90.166 1.00 57.03 138 HIS H C 1
ATOM 16076 O O . HIS H 1 137 ? 58.017 -24.592 -89.022 1.00 56.43 138 HIS H O 1
ATOM 16083 N N . GLY H 1 138 ? 56.720 -25.491 -90.635 1.00 56.38 139 GLY H N 1
ATOM 16084 C CA . GLY H 1 138 ? 56.217 -26.572 -89.811 1.00 61.19 139 GLY H CA 1
ATOM 16085 C C . GLY H 1 138 ? 55.000 -26.126 -89.027 1.00 57.83 139 GLY H C 1
ATOM 16086 O O . GLY H 1 138 ? 54.381 -26.935 -88.328 1.00 45.32 139 GLY H O 1
ATOM 16087 N N . ILE H 1 139 ? 54.659 -24.843 -89.172 1.00 60.51 140 ILE H N 1
ATOM 16088 C CA . ILE H 1 139 ? 53.578 -24.194 -88.422 1.00 60.24 140 ILE H CA 1
ATOM 16089 C C . ILE H 1 139 ? 52.218 -24.371 -89.091 1.00 53.86 140 ILE H C 1
ATOM 16090 O O . ILE H 1 139 ? 51.970 -23.824 -90.162 1.00 50.90 140 ILE H O 1
ATOM 16095 N N . TYR H 1 140 ? 51.333 -25.121 -88.448 1.00 47.74 141 TYR H N 1
ATOM 16096 C CA . TYR H 1 140 ? 50.029 -25.407 -89.021 1.00 50.39 141 TYR H CA 1
ATOM 16097 C C . TYR H 1 140 ? 48.905 -24.721 -88.231 1.00 44.85 141 TYR H C 1
ATOM 16098 O O . TYR H 1 140 ? 48.711 -25.007 -87.053 1.00 40.28 141 TYR H O 1
ATOM 16107 N N . GLY H 1 141 ? 48.165 -23.828 -88.885 1.00 46.67 142 GLY H N 1
ATOM 16108 C CA . GLY H 1 141 ? 47.064 -23.120 -88.240 1.00 32.21 142 GLY H CA 1
ATOM 16109 C C . GLY H 1 141 ? 45.794 -23.944 -88.136 1.00 38.85 142 GLY H C 1
ATOM 16110 O O . GLY H 1 141 ? 45.286 -24.474 -89.134 1.00 35.46 142 GLY H O 1
ATOM 16111 N N . LEU H 1 142 ? 45.264 -24.053 -86.925 1.00 29.56 143 LEU H N 1
ATOM 16112 C CA . LEU H 1 142 ? 44.079 -24.865 -86.699 1.00 29.52 143 LEU H CA 1
ATOM 16113 C C . LEU H 1 142 ? 42.809 -24.026 -86.650 1.00 33.87 143 LEU H C 1
ATOM 16114 O O . LEU H 1 142 ? 41.746 -24.507 -87.019 1.00 32.55 143 LEU H O 1
ATOM 16119 N N . ALA H 1 143 ? 42.920 -22.782 -86.175 1.00 38.29 144 ALA H N 1
ATOM 16120 C CA . ALA H 1 143 ? 41.754 -21.923 -85.990 1.00 33.18 144 ALA H CA 1
ATOM 16121 C C . ALA H 1 143 ? 42.101 -20.477 -85.624 1.00 30.74 144 ALA H C 1
ATOM 16122 O O . ALA H 1 143 ? 43.238 -20.145 -85.309 1.00 28.46 144 ALA H O 1
ATOM 16124 N N . TYR H 1 144 ? 41.096 -19.618 -85.695 1.00 21.98 145 TYR H N 1
ATOM 16125 C CA . TYR H 1 144 ? 41.199 -18.264 -85.155 1.00 23.01 145 TYR H CA 1
ATOM 16126 C C . TYR H 1 144 ? 40.465 -18.225 -83.832 1.00 27.63 145 TYR H C 1
ATOM 16127 O O . TYR H 1 144 ? 39.311 -18.662 -83.755 1.00 25.77 145 TYR H O 1
ATOM 16136 N N . TRP H 1 145 ? 41.125 -17.683 -82.808 1.00 27.49 146 TRP H N 1
ATOM 16137 C CA . TRP H 1 145 ? 40.536 -17.499 -81.487 1.00 23.20 146 TRP H CA 1
ATOM 16138 C C . TRP H 1 145 ? 40.521 -16.023 -81.157 1.00 22.00 146 TRP H C 1
ATOM 16139 O O . TRP H 1 145 ? 41.566 -15.400 -81.116 1.00 26.99 146 TRP H O 1
ATOM 16150 N N . ASN H 1 146 ? 39.345 -15.459 -80.930 1.00 22.47 147 ASN H N 1
ATOM 16151 C CA . ASN H 1 146 ? 39.276 -14.030 -80.684 1.00 23.42 147 ASN H CA 1
ATOM 16152 C C . ASN H 1 146 ? 39.266 -13.710 -79.198 1.00 24.83 147 ASN H C 1
ATOM 16153 O O . ASN H 1 146 ? 38.707 -14.454 -78.392 1.00 28.40 147 ASN H O 1
ATOM 16158 N N . ASN H 1 147 ? 39.926 -12.613 -78.843 1.00 24.17 148 ASN H N 1
ATOM 16159 C CA . ASN H 1 147 ? 39.926 -12.132 -77.471 1.00 20.52 148 ASN H CA 1
ATOM 16160 C C . ASN H 1 147 ? 38.926 -10.987 -77.353 1.00 17.41 148 ASN H C 1
ATOM 16161 O O . ASN H 1 147 ? 37.890 -11.110 -76.678 1.00 19.87 148 ASN H O 1
ATOM 16166 N N . GLY H 1 148 ? 39.206 -9.882 -78.036 1.00 21.07 149 GLY H N 1
ATOM 16167 C CA . GLY H 1 148 ? 38.347 -8.709 -77.921 1.00 20.45 149 GLY H CA 1
ATOM 16168 C C . GLY H 1 148 ? 38.889 -7.489 -78.633 1.00 21.31 149 GLY H C 1
ATOM 16169 O O . GLY H 1 148 ? 39.910 -7.565 -79.304 1.00 20.62 149 GLY H O 1
ATOM 16170 N N . MET H 1 149 ? 38.211 -6.356 -78.478 1.00 19.89 150 MET H N 1
ATOM 16171 C CA . MET H 1 149 ? 38.689 -5.097 -79.030 1.00 22.42 150 MET H CA 1
ATOM 16172 C C . MET H 1 149 ? 39.676 -4.449 -78.076 1.00 23.58 150 MET H C 1
ATOM 16173 O O . MET H 1 149 ? 39.545 -4.568 -76.859 1.00 22.90 150 MET H O 1
ATOM 16178 N N . LYS H 1 150 ? 40.663 -3.752 -78.630 1.00 22.48 151 LYS H N 1
ATOM 16179 C CA . LYS H 1 150 ? 41.684 -3.112 -77.812 1.00 20.89 151 LYS H CA 1
ATOM 16180 C C . LYS H 1 150 ? 41.278 -1.723 -77.357 1.00 18.89 151 LYS H C 1
ATOM 16181 O O . LYS H 1 150 ? 40.672 -0.966 -78.127 1.00 19.59 151 LYS H O 1
ATOM 16187 N N . GLN H 1 151 ? 41.644 -1.400 -76.114 1.00 19.12 152 GLN H N 1
ATOM 16188 C CA . GLN H 1 151 ? 41.456 -0.078 -75.524 1.00 21.06 152 GLN H CA 1
ATOM 16189 C C . GLN H 1 151 ? 42.811 0.558 -75.291 1.00 23.24 152 GLN H C 1
ATOM 16190 O O . GLN H 1 151 ? 43.816 -0.119 -75.410 1.00 21.84 152 GLN H O 1
ATOM 16196 N N . LEU H 1 152 ? 42.844 1.842 -74.941 1.00 21.07 153 LEU H N 1
ATOM 16197 C CA . LEU H 1 152 ? 44.111 2.505 -74.630 1.00 27.46 153 LEU H CA 1
ATOM 16198 C C . LEU H 1 152 ? 44.165 2.884 -73.159 1.00 25.92 153 LEU H C 1
ATOM 16199 O O . LEU H 1 152 ? 43.322 3.623 -72.692 1.00 23.22 153 LEU H O 1
ATOM 16204 N N . SER H 1 153 ? 45.141 2.368 -72.424 1.00 29.25 154 SER H N 1
ATOM 16205 C CA . SER H 1 153 ? 45.355 2.826 -71.057 1.00 23.71 154 SER H CA 1
ATOM 16206 C C . SER H 1 153 ? 46.521 3.803 -71.099 1.00 25.47 154 SER H C 1
ATOM 16207 O O . SER H 1 153 ? 47.394 3.695 -71.964 1.00 28.80 154 SER H O 1
ATOM 16210 N N . ALA H 1 154 ? 46.537 4.757 -70.169 1.00 32.66 155 ALA H N 1
ATOM 16211 C CA . ALA H 1 154 ? 47.558 5.791 -70.177 1.00 29.18 155 ALA H CA 1
ATOM 16212 C C . ALA H 1 154 ? 47.526 6.593 -68.883 1.00 27.50 155 ALA H C 1
ATOM 16213 O O . ALA H 1 154 ? 46.640 6.420 -68.041 1.00 26.45 155 ALA H O 1
ATOM 16215 N N . THR H 1 155 ? 48.517 7.465 -68.732 1.00 35.14 156 THR H N 1
ATOM 16216 C CA . THR H 1 155 ? 48.634 8.311 -67.551 1.00 33.09 156 THR H CA 1
ATOM 16217 C C . THR H 1 155 ? 47.763 9.559 -67.667 1.00 35.64 156 THR H C 1
ATOM 16218 O O . THR H 1 155 ? 47.782 10.435 -66.797 1.00 36.52 156 THR H O 1
ATOM 16222 N N . ARG H 1 156 ? 47.006 9.636 -68.752 1.00 36.44 157 ARG H N 1
ATOM 16223 C CA . ARG H 1 156 ? 46.078 10.731 -68.976 1.00 33.56 157 ARG H CA 1
ATOM 16224 C C . ARG H 1 156 ? 44.854 10.258 -69.763 1.00 33.99 157 ARG H C 1
ATOM 16225 O O . ARG H 1 156 ? 44.867 9.180 -70.364 1.00 29.46 157 ARG H O 1
ATOM 16233 N N . GLU H 1 157 ? 43.806 11.078 -69.762 1.00 33.64 158 GLU H N 1
ATOM 16234 C CA . GLU H 1 157 ? 42.617 10.839 -70.571 1.00 28.87 158 GLU H CA 1
ATOM 16235 C C . GLU H 1 157 ? 42.959 11.076 -72.040 1.00 30.08 158 GLU H C 1
ATOM 16236 O O . GLU H 1 157 ? 43.779 11.932 -72.351 1.00 34.62 158 GLU H O 1
ATOM 16242 N N . LEU H 1 158 ? 42.341 10.314 -72.939 1.00 27.13 159 LEU H N 1
ATOM 16243 C CA . LEU H 1 158 ? 42.658 10.411 -74.358 1.00 25.69 159 LEU H CA 1
ATOM 16244 C C . LEU H 1 158 ? 41.411 10.638 -75.198 1.00 34.85 159 LEU H C 1
ATOM 16245 O O . LEU H 1 158 ? 41.050 9.787 -76.013 1.00 34.59 159 LEU H O 1
ATOM 16250 N N . HIS H 1 159 ? 40.751 11.776 -75.002 1.00 34.52 160 HIS H N 1
ATOM 16251 C CA . HIS H 1 159 ? 39.497 12.055 -75.703 1.00 37.50 160 HIS H CA 1
ATOM 16252 C C . HIS H 1 159 ? 39.720 12.257 -77.202 1.00 33.67 160 HIS H C 1
ATOM 16253 O O . HIS H 1 159 ? 38.812 12.059 -78.002 1.00 36.51 160 HIS H O 1
ATOM 16260 N N . ARG H 1 160 ? 40.928 12.674 -77.567 1.00 38.63 161 ARG H N 1
ATOM 16261 C CA . ARG H 1 160 ? 41.257 12.988 -78.957 1.00 42.98 161 ARG H CA 1
ATOM 16262 C C . ARG H 1 160 ? 42.667 12.489 -79.269 1.00 41.37 161 ARG H C 1
ATOM 16263 O O . ARG H 1 160 ? 43.497 12.401 -78.367 1.00 38.88 161 ARG H O 1
ATOM 16271 N N . PRO H 1 161 ? 42.941 12.150 -80.544 1.00 43.77 162 PRO H N 1
ATOM 16272 C CA . PRO H 1 161 ? 44.232 11.576 -80.945 1.00 45.55 162 PRO H CA 1
ATOM 16273 C C . PRO H 1 161 ? 45.437 12.432 -80.553 1.00 48.41 162 PRO H C 1
ATOM 16274 O O . PRO H 1 161 ? 46.511 11.891 -80.270 1.00 40.95 162 PRO H O 1
ATOM 16278 N N . ASP H 1 162 ? 45.261 13.750 -80.542 1.00 53.25 163 ASP H N 1
ATOM 16279 C CA . ASP H 1 162 ? 46.344 14.661 -80.192 1.00 57.62 163 ASP H CA 1
ATOM 16280 C C . ASP H 1 162 ? 46.716 14.579 -78.708 1.00 53.37 163 ASP H C 1
ATOM 16281 O O . ASP H 1 162 ? 47.808 14.986 -78.313 1.00 53.63 163 ASP H O 1
ATOM 16286 N N . ASP H 1 163 ? 45.818 14.048 -77.887 1.00 51.06 164 ASP H N 1
ATOM 16287 C CA . ASP H 1 163 ? 46.133 13.832 -76.476 1.00 47.15 164 ASP H CA 1
ATOM 16288 C C . ASP H 1 163 ? 47.225 12.774 -76.331 1.00 39.09 164 ASP H C 1
ATOM 16289 O O . ASP H 1 163 ? 47.974 12.775 -75.360 1.00 44.76 164 ASP H O 1
ATOM 16294 N N . ALA H 1 164 ? 47.313 11.877 -77.309 1.00 31.93 165 ALA H N 1
ATOM 16295 C CA . ALA H 1 164 ? 48.332 10.831 -77.303 1.00 33.13 165 ALA H CA 1
ATOM 16296 C C . ALA H 1 164 ? 49.726 11.345 -77.651 1.00 44.50 165 ALA H C 1
ATOM 16297 O O . ALA H 1 164 ? 50.716 10.652 -77.397 1.00 37.67 165 ALA H O 1
ATOM 16299 N N . LYS H 1 165 ? 49.799 12.527 -78.264 1.00 48.51 166 LYS H N 1
ATOM 16300 C CA . LYS H 1 165 ? 51.082 13.062 -78.719 1.00 52.65 166 LYS H CA 1
ATOM 16301 C C . LYS H 1 165 ? 52.072 13.098 -77.562 1.00 52.82 166 LYS H C 1
ATOM 16302 O O . LYS H 1 165 ? 51.720 13.513 -76.459 1.00 46.56 166 LYS H O 1
ATOM 16308 N N . GLY H 1 166 ? 53.292 12.628 -77.810 1.00 62.42 167 GLY H N 1
ATOM 16309 C CA . GLY H 1 166 ? 54.337 12.631 -76.799 1.00 66.73 167 GLY H CA 1
ATOM 16310 C C . GLY H 1 166 ? 54.531 11.303 -76.082 1.00 64.30 167 GLY H C 1
ATOM 16311 O O . GLY H 1 166 ? 55.660 10.855 -75.881 1.00 68.45 167 GLY H O 1
ATOM 16312 N N . LEU H 1 167 ? 53.422 10.671 -75.706 1.00 53.40 168 LEU H N 1
ATOM 16313 C CA . LEU H 1 167 ? 53.439 9.442 -74.909 1.00 44.75 168 LEU H CA 1
ATOM 16314 C C . LEU H 1 167 ? 54.126 8.245 -75.568 1.00 42.40 168 LEU H C 1
ATOM 16315 O O . LEU H 1 167 ? 54.152 8.113 -76.796 1.00 42.21 168 LEU H O 1
ATOM 16320 N N . VAL H 1 168 ? 54.664 7.357 -74.735 1.00 38.63 169 VAL H N 1
ATOM 16321 C CA . VAL H 1 168 ? 55.204 6.091 -75.226 1.00 39.08 169 VAL H CA 1
ATOM 16322 C C . VAL H 1 168 ? 54.262 4.948 -74.874 1.00 37.19 169 VAL H C 1
ATOM 16323 O O . VAL H 1 168 ? 53.932 4.764 -73.705 1.00 36.35 169 VAL H O 1
ATOM 16327 N N . PHE H 1 169 ? 53.848 4.170 -75.871 1.00 36.59 170 PHE H N 1
ATOM 16328 C CA . PHE H 1 169 ? 52.918 3.059 -75.633 1.00 39.80 170 PHE H CA 1
ATOM 16329 C C . PHE H 1 169 ? 53.598 1.694 -75.776 1.00 39.96 170 PHE H C 1
ATOM 16330 O O . PHE H 1 169 ? 54.295 1.452 -76.763 1.00 37.68 170 PHE H O 1
ATOM 16338 N N . ARG H 1 170 ? 53.401 0.801 -74.810 1.00 34.75 171 ARG H N 1
ATOM 16339 C CA . ARG H 1 170 ? 53.812 -0.587 -75.010 1.00 35.13 171 ARG H CA 1
ATOM 16340 C C . ARG H 1 170 ? 52.912 -1.219 -76.065 1.00 33.97 171 ARG H C 1
ATOM 16341 O O . ARG H 1 170 ? 51.691 -1.126 -75.973 1.00 32.20 171 ARG H O 1
ATOM 16349 N N . ILE H 1 171 ? 53.517 -1.873 -77.043 1.00 35.02 172 ILE H N 1
ATOM 16350 C CA . ILE H 1 171 ? 52.754 -2.643 -78.013 1.00 34.07 172 ILE H CA 1
ATOM 16351 C C . ILE H 1 171 ? 53.339 -4.036 -78.118 1.00 37.28 172 ILE H C 1
ATOM 16352 O O . ILE H 1 171 ? 54.487 -4.277 -77.739 1.00 36.40 172 ILE H O 1
ATOM 16357 N N . GLN H 1 172 ? 52.549 -4.951 -78.656 1.00 34.37 173 GLN H N 1
ATOM 16358 C CA . GLN H 1 172 ? 53.065 -6.233 -79.104 1.00 34.56 173 GLN H CA 1
ATOM 16359 C C . GLN H 1 172 ? 54.103 -5.984 -80.194 1.00 36.49 173 GLN H C 1
ATOM 16360 O O . GLN H 1 172 ? 54.085 -4.937 -80.834 1.00 36.73 173 GLN H O 1
ATOM 16366 N N . PRO H 1 173 ? 55.008 -6.948 -80.418 1.00 37.94 174 PRO H N 1
ATOM 16367 C CA . PRO H 1 173 ? 56.098 -6.704 -81.375 1.00 39.99 174 PRO H CA 1
ATOM 16368 C C . PRO H 1 173 ? 55.666 -6.720 -82.849 1.00 43.29 174 PRO H C 1
ATOM 16369 O O . PRO H 1 173 ? 55.941 -7.679 -83.580 1.00 40.56 174 PRO H O 1
ATOM 16373 N N . SER H 1 174 ? 55.021 -5.642 -83.287 1.00 39.03 175 SER H N 1
ATOM 16374 C CA . SER H 1 174 ? 54.484 -5.571 -84.646 1.00 38.73 175 SER H CA 1
ATOM 16375 C C . SER H 1 174 ? 54.778 -4.233 -85.327 1.00 43.71 175 SER H C 1
ATOM 16376 O O . SER H 1 174 ? 54.457 -3.169 -84.785 1.00 38.94 175 SER H O 1
ATOM 16379 N N . SER H 1 175 ? 55.364 -4.296 -86.525 1.00 42.97 176 SER H N 1
ATOM 16380 C CA . SER H 1 175 ? 55.721 -3.102 -87.288 1.00 44.65 176 SER H CA 1
ATOM 16381 C C . SER H 1 175 ? 54.501 -2.256 -87.623 1.00 42.18 176 SER H C 1
ATOM 16382 O O . SER H 1 175 ? 54.593 -1.031 -87.712 1.00 40.73 176 SER H O 1
ATOM 16384 N N . VAL H 1 176 ? 53.363 -2.914 -87.821 1.00 38.57 177 VAL H N 1
ATOM 16385 C CA . VAL H 1 176 ? 52.106 -2.214 -88.070 1.00 40.97 177 VAL H CA 1
ATOM 16386 C C . VAL H 1 176 ? 51.691 -1.411 -86.849 1.00 43.06 177 VAL H C 1
ATOM 16387 O O . VAL H 1 176 ? 51.255 -0.262 -86.950 1.00 42.51 177 VAL H O 1
ATOM 16391 N N . LEU H 1 177 ? 51.831 -2.026 -85.687 1.00 35.47 178 LEU H N 1
ATOM 16392 C CA . LEU H 1 177 ? 51.402 -1.378 -84.459 1.00 34.46 178 LEU H CA 1
ATOM 16393 C C . LEU H 1 177 ? 52.374 -0.245 -84.121 1.00 35.98 178 LEU H C 1
ATOM 16394 O O . LEU H 1 177 ? 51.959 0.817 -83.653 1.00 36.26 178 LEU H O 1
ATOM 16399 N N . GLU H 1 178 ? 53.660 -0.456 -84.391 1.00 39.46 179 GLU H N 1
ATOM 16400 C CA . GLU H 1 178 ? 54.652 0.607 -84.249 1.00 41.11 179 GLU H CA 1
ATOM 16401 C C . GLU H 1 178 ? 54.217 1.833 -85.048 1.00 46.06 179 GLU H C 1
ATOM 16402 O O . GLU H 1 178 ? 54.155 2.940 -84.523 1.00 41.29 179 GLU H O 1
ATOM 16408 N N . ALA H 1 179 ? 53.891 1.613 -86.319 1.00 46.95 180 ALA H N 1
ATOM 16409 C CA . ALA H 1 179 ? 53.546 2.702 -87.227 1.00 47.65 180 ALA H CA 1
ATOM 16410 C C . ALA H 1 179 ? 52.221 3.359 -86.858 1.00 37.79 180 ALA H C 1
ATOM 16411 O O . ALA H 1 179 ? 52.049 4.559 -87.048 1.00 41.05 180 ALA H O 1
ATOM 16413 N N . GLN H 1 180 ? 51.285 2.563 -86.347 1.00 36.26 181 GLN H N 1
ATOM 16414 C CA . GLN H 1 180 ? 50.019 3.065 -85.814 1.00 36.95 181 GLN H CA 1
ATOM 16415 C C . GLN H 1 180 ? 50.171 4.243 -84.829 1.00 39.75 181 GLN H C 1
ATOM 16416 O O . GLN H 1 180 ? 49.453 5.245 -84.912 1.00 39.64 181 GLN H O 1
ATOM 16422 N N . PHE H 1 181 ? 51.094 4.128 -83.888 1.00 39.64 182 PHE H N 1
ATOM 16423 C CA . PHE H 1 181 ? 51.243 5.187 -82.893 1.00 44.51 182 PHE H CA 1
ATOM 16424 C C . PHE H 1 181 ? 52.093 6.343 -83.411 1.00 40.19 182 PHE H C 1
ATOM 16425 O O . PHE H 1 181 ? 51.838 7.499 -83.078 1.00 43.77 182 PHE H O 1
ATOM 16433 N N . ALA H 1 182 ? 53.078 6.027 -84.246 1.00 43.34 183 ALA H N 1
ATOM 16434 C CA . ALA H 1 182 ? 53.920 7.046 -84.869 1.00 46.98 183 ALA H CA 1
ATOM 16435 C C . ALA H 1 182 ? 53.059 8.071 -85.604 1.00 54.57 183 ALA H C 1
ATOM 16436 O O . ALA H 1 182 ? 53.335 9.269 -85.588 1.00 55.05 183 ALA H O 1
ATOM 16438 N N . MET H 1 183 ? 51.997 7.575 -86.225 1.00 56.18 184 MET H N 1
ATOM 16439 C CA . MET H 1 183 ? 51.080 8.392 -87.008 1.00 61.72 184 MET H CA 1
ATOM 16440 C C . MET H 1 183 ? 50.274 9.367 -86.160 1.00 57.93 184 MET H C 1
ATOM 16441 O O . MET H 1 183 ? 49.772 10.371 -86.661 1.00 57.92 184 MET H O 1
ATOM 16446 N N . LEU H 1 184 ? 50.142 9.058 -84.875 1.00 57.85 185 LEU H N 1
ATOM 16447 C CA . LEU H 1 184 ? 49.389 9.904 -83.954 1.00 54.43 185 LEU H CA 1
ATOM 16448 C C . LEU H 1 184 ? 50.262 11.006 -83.365 1.00 56.80 185 LEU H C 1
ATOM 16449 O O . LEU H 1 184 ? 49.768 11.924 -82.708 1.00 56.01 185 LEU H O 1
ATOM 16454 N N . GLY H 1 185 ? 51.564 10.903 -83.600 1.00 53.60 186 GLY H N 1
ATOM 16455 C CA . GLY H 1 185 ? 52.521 11.767 -82.942 1.00 55.31 186 GLY H CA 1
ATOM 16456 C C . GLY H 1 185 ? 53.056 11.062 -81.710 1.00 57.89 186 GLY H C 1
ATOM 16457 O O . GLY H 1 185 ? 54.029 11.503 -81.100 1.00 56.57 186 GLY H O 1
ATOM 16458 N N . ALA H 1 186 ? 52.416 9.958 -81.333 1.00 51.96 187 ALA H N 1
ATOM 16459 C CA . ALA H 1 186 ? 52.915 9.167 -80.219 1.00 47.24 187 ALA H CA 1
ATOM 16460 C C . ALA H 1 186 ? 54.099 8.325 -80.682 1.00 44.59 187 ALA H C 1
ATOM 16461 O O . ALA H 1 186 ? 54.449 8.319 -81.853 1.00 45.29 187 ALA H O 1
ATOM 16463 N N . THR H 1 187 ? 54.706 7.619 -79.740 1.00 40.31 188 THR H N 1
ATOM 16464 C CA . THR H 1 187 ? 55.855 6.748 -79.966 1.00 41.98 188 THR H CA 1
ATOM 16465 C C . THR H 1 187 ? 55.548 5.390 -79.340 1.00 49.94 188 THR H C 1
ATOM 16466 O O . THR H 1 187 ? 54.819 5.328 -78.352 1.00 53.65 188 THR H O 1
ATOM 16470 N N . ALA H 1 188 ? 56.067 4.306 -79.913 1.00 50.66 189 ALA H N 1
ATOM 16471 C CA . ALA H 1 188 ? 55.757 2.976 -79.388 1.00 53.68 189 ALA H CA 1
ATOM 16472 C C . ALA H 1 188 ? 56.995 2.171 -79.005 1.00 52.78 189 ALA H C 1
ATOM 16473 O O . ALA H 1 188 ? 58.093 2.446 -79.476 1.00 49.95 189 ALA H O 1
ATOM 16475 N N . LYS H 1 189 ? 56.805 1.180 -78.136 1.00 40.94 190 LYS H N 1
ATOM 16476 C CA . LYS H 1 189 ? 57.901 0.320 -77.679 1.00 48.92 190 LYS H CA 1
ATOM 16477 C C . LYS H 1 189 ? 57.443 -1.134 -77.614 1.00 48.75 190 LYS H C 1
ATOM 16478 O O . LYS H 1 189 ? 56.534 -1.461 -76.865 1.00 39.62 190 LYS H O 1
ATOM 16484 N N . GLN H 1 190 ? 58.080 -2.004 -78.396 1.00 42.47 191 GLN H N 1
ATOM 16485 C CA . GLN H 1 190 ? 57.696 -3.411 -78.431 1.00 42.31 191 GLN H CA 1
ATOM 16486 C C . GLN H 1 190 ? 58.191 -4.174 -77.204 1.00 43.91 191 GLN H C 1
ATOM 16487 O O . GLN H 1 190 ? 59.385 -4.176 -76.894 1.00 43.89 191 GLN H O 1
ATOM 16493 N N . LEU H 1 191 ? 57.258 -4.807 -76.499 1.00 47.24 192 LEU H N 1
ATOM 16494 C CA . LEU H 1 191 ? 57.560 -5.572 -75.289 1.00 40.40 192 LEU H CA 1
ATOM 16495 C C . LEU H 1 191 ? 56.637 -6.777 -75.176 1.00 51.47 192 LEU H C 1
ATOM 16496 O O . LEU H 1 191 ? 55.526 -6.775 -75.727 1.00 44.60 192 LEU H O 1
ATOM 16501 N N . SER H 1 192 ? 57.080 -7.807 -74.459 1.00 39.41 193 SER H N 1
ATOM 16502 C CA . SER H 1 192 ? 56.235 -8.981 -74.237 1.00 45.11 193 SER H CA 1
ATOM 16503 C C . SER H 1 192 ? 55.109 -8.659 -73.258 1.00 37.22 193 SER H C 1
ATOM 16504 O O . SER H 1 192 ? 55.170 -7.664 -72.530 1.00 35.99 193 SER H O 1
ATOM 16507 N N . TYR H 1 193 ? 54.087 -9.508 -73.253 1.00 41.00 194 TYR H N 1
ATOM 16508 C CA . TYR H 1 193 ? 52.965 -9.376 -72.335 1.00 41.26 194 TYR H CA 1
ATOM 16509 C C . TYR H 1 193 ? 53.443 -9.184 -70.893 1.00 42.50 194 TYR H C 1
ATOM 16510 O O . TYR H 1 193 ? 53.062 -8.225 -70.209 1.00 32.42 194 TYR H O 1
ATOM 16519 N N . ALA H 1 194 ? 54.304 -10.091 -70.449 1.00 41.96 195 ALA H N 1
ATOM 16520 C CA . ALA H 1 194 ? 54.679 -10.167 -69.039 1.00 41.91 195 ALA H CA 1
ATOM 16521 C C . ALA H 1 194 ? 55.559 -9.006 -68.567 1.00 35.87 195 ALA H C 1
ATOM 16522 O O . ALA H 1 194 ? 55.641 -8.736 -67.368 1.00 40.03 195 ALA H O 1
ATOM 16524 N N . GLU H 1 195 ? 56.213 -8.328 -69.507 1.00 40.52 196 GLU H N 1
ATOM 16525 C CA . GLU H 1 195 ? 57.193 -7.286 -69.180 1.00 42.31 196 GLU H CA 1
ATOM 16526 C C . GLU H 1 195 ? 56.589 -5.885 -69.122 1.00 40.27 196 GLU H C 1
ATOM 16527 O O . GLU H 1 195 ? 57.263 -4.923 -68.753 1.00 38.47 196 GLU H O 1
ATOM 16533 N N . THR H 1 196 ? 55.316 -5.774 -69.491 1.00 35.61 197 THR H N 1
ATOM 16534 C CA . THR H 1 196 ? 54.661 -4.477 -69.629 1.00 34.73 197 THR H CA 1
ATOM 16535 C C . THR H 1 196 ? 54.586 -3.662 -68.327 1.00 36.56 197 THR H C 1
ATOM 16536 O O . THR H 1 196 ? 54.896 -2.467 -68.307 1.00 36.95 197 THR H O 1
ATOM 16540 N N . LEU H 1 197 ? 54.164 -4.307 -67.247 1.00 33.63 198 LEU H N 1
ATOM 16541 C CA . LEU H 1 197 ? 53.905 -3.596 -65.999 1.00 35.58 198 LEU H CA 1
ATOM 16542 C C . LEU H 1 197 ? 55.176 -2.958 -65.465 1.00 36.49 198 LEU H C 1
ATOM 16543 O O . LEU H 1 197 ? 55.187 -1.789 -65.067 1.00 39.50 198 LEU H O 1
ATOM 16548 N N . LYS H 1 198 ? 56.253 -3.730 -65.474 1.00 36.52 199 LYS H N 1
ATOM 16549 C CA . LYS H 1 198 ? 57.517 -3.267 -64.909 1.00 46.00 199 LYS H CA 1
ATOM 16550 C C . LYS H 1 198 ? 58.059 -2.082 -65.703 1.00 50.58 199 LYS H C 1
ATOM 16551 O O . LYS H 1 198 ? 58.701 -1.192 -65.142 1.00 43.90 199 LYS H O 1
ATOM 16553 N N . ALA H 1 199 ? 57.786 -2.068 -67.007 1.00 39.23 200 ALA H N 1
ATOM 16554 C CA . ALA H 1 199 ? 58.221 -0.969 -67.863 1.00 40.20 200 ALA H CA 1
ATOM 16555 C C . ALA H 1 199 ? 57.401 0.292 -67.585 1.00 41.61 200 ALA H C 1
ATOM 16556 O O . ALA H 1 199 ? 57.923 1.405 -67.647 1.00 40.73 200 ALA H O 1
ATOM 16558 N N . MET H 1 200 ? 56.120 0.127 -67.272 1.00 37.09 201 MET H N 1
ATOM 16559 C CA . MET H 1 200 ? 55.320 1.263 -66.831 1.00 36.08 201 MET H CA 1
ATOM 16560 C C . MET H 1 200 ? 55.764 1.729 -65.444 1.00 41.85 201 MET H C 1
ATOM 16561 O O . MET H 1 200 ? 55.849 2.929 -65.172 1.00 40.57 201 MET H O 1
ATOM 16566 N N . GLN H 1 201 ? 56.023 0.760 -64.573 1.00 36.72 202 GLN H N 1
ATOM 16567 C CA . GLN H 1 201 ? 56.495 1.033 -63.217 1.00 41.88 202 GLN H CA 1
ATOM 16568 C C . GLN H 1 201 ? 57.794 1.822 -63.235 1.00 39.44 202 GLN H C 1
ATOM 16569 O O . GLN H 1 201 ? 58.006 2.703 -62.390 1.00 42.37 202 GLN H O 1
ATOM 16575 N N . ALA H 1 202 ? 58.659 1.502 -64.197 1.00 40.79 203 ALA H N 1
ATOM 16576 C CA . ALA H 1 202 ? 59.951 2.163 -64.332 1.00 48.56 203 ALA H CA 1
ATOM 16577 C C . ALA H 1 202 ? 59.839 3.459 -65.131 1.00 51.90 203 ALA H C 1
ATOM 16578 O O . ALA H 1 202 ? 60.792 4.231 -65.211 1.00 47.79 203 ALA H O 1
ATOM 16580 N N . GLY H 1 203 ? 58.675 3.686 -65.732 1.00 48.59 204 GLY H N 1
ATOM 16581 C CA . GLY H 1 203 ? 58.402 4.940 -66.408 1.00 45.99 204 GLY H CA 1
ATOM 16582 C C . GLY H 1 203 ? 58.812 4.965 -67.867 1.00 44.84 204 GLY H C 1
ATOM 16583 O O . GLY H 1 203 ? 58.736 6.009 -68.520 1.00 43.11 204 GLY H O 1
ATOM 16584 N N . SER H 1 204 ? 59.241 3.818 -68.384 1.00 42.93 205 SER H N 1
ATOM 16585 C CA . SER H 1 204 ? 59.757 3.745 -69.745 1.00 50.33 205 SER H CA 1
ATOM 16586 C C . SER H 1 204 ? 58.613 3.773 -70.760 1.00 47.11 205 SER H C 1
ATOM 16587 O O . SER H 1 204 ? 58.820 4.114 -71.927 1.00 43.13 205 SER H O 1
ATOM 16590 N N . VAL H 1 205 ? 57.409 3.423 -70.304 1.00 40.37 206 VAL H N 1
ATOM 16591 C CA . VAL H 1 205 ? 56.204 3.577 -71.120 1.00 38.82 206 VAL H CA 1
ATOM 16592 C C . VAL H 1 205 ? 55.068 4.168 -70.286 1.00 38.30 206 VAL H C 1
ATOM 16593 O O . VAL H 1 205 ? 54.947 3.872 -69.093 1.00 38.23 206 VAL H O 1
ATOM 16597 N N . GLN H 1 206 ? 54.255 5.022 -70.909 1.00 36.28 207 GLN H N 1
ATOM 16598 C CA . GLN H 1 206 ? 53.186 5.728 -70.200 1.00 34.86 207 GLN H CA 1
ATOM 16599 C C . GLN H 1 206 ? 51.796 5.143 -70.500 1.00 32.77 207 GLN H C 1
ATOM 16600 O O . GLN H 1 206 ? 50.791 5.546 -69.896 1.00 31.43 207 GLN H O 1
ATOM 16606 N N . GLY H 1 207 ? 51.743 4.198 -71.424 1.00 32.55 208 GLY H N 1
ATOM 16607 C CA . GLY H 1 207 ? 50.464 3.608 -71.798 1.00 30.68 208 GLY H CA 1
ATOM 16608 C C . GLY H 1 207 ? 50.571 2.337 -72.610 1.00 30.62 208 GLY H C 1
ATOM 16609 O O . GLY H 1 207 ? 51.662 1.860 -72.889 1.00 32.07 208 GLY H O 1
ATOM 16610 N N . THR H 1 208 ? 49.424 1.767 -72.972 1.00 28.99 209 THR H N 1
ATOM 16611 C CA . THR H 1 208 ? 49.419 0.568 -73.805 1.00 30.09 209 THR H CA 1
ATOM 16612 C C . THR H 1 208 ? 48.049 0.397 -74.451 1.00 27.13 209 THR H C 1
ATOM 16613 O O . THR H 1 208 ? 47.144 1.171 -74.180 1.00 26.07 209 THR H O 1
ATOM 16617 N N . GLU H 1 209 ? 47.933 -0.607 -75.316 1.00 26.96 210 GLU H N 1
ATOM 16618 C CA . GLU H 1 209 ? 46.677 -0.982 -75.923 1.00 25.37 210 GLU H CA 1
ATOM 16619 C C . GLU H 1 209 ? 46.424 -2.452 -75.605 1.00 24.72 210 GLU H C 1
ATOM 16620 O O . GLU H 1 209 ? 47.329 -3.271 -75.709 1.00 25.81 210 GLU H O 1
ATOM 16626 N N . ASN H 1 210 ? 45.204 -2.781 -75.188 1.00 23.02 211 ASN H N 1
ATOM 16627 C CA . ASN H 1 210 ? 44.822 -4.171 -74.980 1.00 22.32 211 ASN H CA 1
ATOM 16628 C C . ASN H 1 210 ? 43.357 -4.292 -74.636 1.00 22.41 211 ASN H C 1
ATOM 16629 O O . ASN H 1 210 ? 42.663 -3.293 -74.403 1.00 19.68 211 ASN H O 1
ATOM 16634 N N . THR H 1 211 ? 42.899 -5.530 -74.608 1.00 19.76 212 THR H N 1
ATOM 16635 C CA . THR H 1 211 ? 41.515 -5.802 -74.263 1.00 18.33 212 THR H CA 1
ATOM 16636 C C . THR H 1 211 ? 41.371 -5.649 -72.758 1.00 18.29 212 THR H C 1
ATOM 16637 O O . THR H 1 211 ? 42.378 -5.587 -72.040 1.00 18.72 212 THR H O 1
ATOM 16641 N N . TRP H 1 212 ? 40.129 -5.555 -72.285 1.00 18.52 213 TRP H N 1
ATOM 16642 C CA . TRP H 1 212 ? 39.859 -5.412 -70.859 1.00 18.02 213 TRP H CA 1
ATOM 16643 C C . TRP H 1 212 ? 40.436 -6.583 -70.107 1.00 18.22 213 TRP H C 1
ATOM 16644 O O . TRP H 1 212 ? 41.043 -6.414 -69.063 1.00 18.22 213 TRP H O 1
ATOM 16655 N N . SER H 1 213 ? 40.268 -7.779 -70.658 1.00 18.48 214 SER H N 1
ATOM 16656 C CA . SER H 1 213 ? 40.780 -8.980 -70.008 1.00 21.68 214 SER H CA 1
ATOM 16657 C C . SER H 1 213 ? 42.299 -8.901 -69.773 1.00 25.59 214 SER H C 1
ATOM 16658 O O . SER H 1 213 ? 42.791 -9.281 -68.706 1.00 24.05 214 SER H O 1
ATOM 16661 N N . ASN H 1 214 ? 43.039 -8.386 -70.750 1.00 20.86 215 ASN H N 1
ATOM 16662 C CA . ASN H 1 214 ? 44.496 -8.302 -70.608 1.00 23.60 215 ASN H CA 1
ATOM 16663 C C . ASN H 1 214 ? 44.956 -7.094 -69.793 1.00 24.19 215 ASN H C 1
ATOM 16664 O O . ASN H 1 214 ? 45.988 -7.154 -69.114 1.00 26.14 215 ASN H O 1
ATOM 16669 N N . LEU H 1 215 ? 44.215 -5.992 -69.850 1.00 19.75 216 LEU H N 1
ATOM 16670 C CA . LEU H 1 215 ? 44.542 -4.858 -68.985 1.00 19.60 216 LEU H CA 1
ATOM 16671 C C . LEU H 1 215 ? 44.385 -5.254 -67.514 1.00 23.84 216 LEU H C 1
ATOM 16672 O O . LEU H 1 215 ? 45.191 -4.864 -66.659 1.00 20.93 216 LEU H O 1
ATOM 16677 N N . ALA H 1 216 ? 43.368 -6.056 -67.226 1.00 23.33 217 ALA H N 1
ATOM 16678 C CA . ALA H 1 216 ? 43.143 -6.543 -65.872 1.00 26.17 217 ALA H CA 1
ATOM 16679 C C . ALA H 1 216 ? 44.233 -7.533 -65.495 1.00 29.22 217 ALA H C 1
ATOM 16680 O O . ALA H 1 216 ? 44.793 -7.488 -64.389 1.00 24.63 217 ALA H O 1
ATOM 16682 N N . GLY H 1 217 ? 44.534 -8.419 -66.442 1.00 22.86 218 GLY H N 1
ATOM 16683 C CA . GLY H 1 217 ? 45.568 -9.432 -66.286 1.00 29.01 218 GLY H CA 1
ATOM 16684 C C . GLY H 1 217 ? 46.974 -8.906 -66.058 1.00 27.98 218 GLY H C 1
ATOM 16685 O O . GLY H 1 217 ? 47.753 -9.516 -65.333 1.00 29.89 218 GLY H O 1
ATOM 16686 N N . GLN H 1 218 ? 47.310 -7.772 -66.662 1.00 24.23 219 GLN H N 1
ATOM 16687 C CA . GLN H 1 218 ? 48.654 -7.219 -66.506 1.00 21.91 219 GLN H CA 1
ATOM 16688 C C . GLN H 1 218 ? 48.821 -6.450 -65.206 1.00 28.35 219 GLN H C 1
ATOM 16689 O O . GLN H 1 218 ? 49.939 -6.052 -64.862 1.00 27.33 219 GLN H O 1
ATOM 16695 N N . LYS H 1 219 ? 47.708 -6.247 -64.507 1.00 24.17 220 LYS H N 1
ATOM 16696 C CA . LYS H 1 219 ? 47.673 -5.545 -63.232 1.00 30.23 220 LYS H CA 1
ATOM 16697 C C . LYS H 1 219 ? 48.247 -4.143 -63.356 1.00 33.78 220 LYS H C 1
ATOM 16698 O O . LYS H 1 219 ? 48.918 -3.656 -62.433 1.00 31.45 220 LYS H O 1
ATOM 16704 N N . ILE H 1 220 ? 47.987 -3.490 -64.483 1.00 26.63 221 ILE H N 1
ATOM 16705 C CA . ILE H 1 220 ? 48.563 -2.170 -64.707 1.00 33.69 221 ILE H CA 1
ATOM 16706 C C . ILE H 1 220 ? 47.684 -1.029 -64.169 1.00 29.90 221 ILE H C 1
ATOM 16707 O O . ILE H 1 220 ? 48.042 0.140 -64.305 1.00 33.09 221 ILE H O 1
ATOM 16712 N N . ASP H 1 221 ? 46.539 -1.352 -63.567 1.00 29.50 222 ASP H N 1
ATOM 16713 C CA . ASP H 1 221 ? 45.630 -0.286 -63.165 1.00 26.01 222 ASP H CA 1
ATOM 16714 C C . ASP H 1 221 ? 46.276 0.636 -62.115 1.00 31.24 222 ASP H C 1
ATOM 16715 O O . ASP H 1 221 ? 45.985 1.836 -62.085 1.00 30.48 222 ASP H O 1
ATOM 16720 N N . SER H 1 222 ? 47.186 0.103 -61.302 1.00 32.37 223 SER H N 1
ATOM 16721 C CA . SER H 1 222 ? 47.835 0.925 -60.270 1.00 38.62 223 SER H CA 1
ATOM 16722 C C . SER H 1 222 ? 48.733 2.012 -60.868 1.00 36.36 223 SER H C 1
ATOM 16723 O O . SER H 1 222 ? 49.026 3.020 -60.215 1.00 35.38 223 SER H O 1
ATOM 16726 N N . VAL H 1 223 ? 49.169 1.807 -62.107 1.00 24.86 224 VAL H N 1
ATOM 16727 C CA . VAL H 1 223 ? 50.041 2.774 -62.761 1.00 22.05 224 VAL H CA 1
ATOM 16728 C C . VAL H 1 223 ? 49.439 3.288 -64.059 1.00 29.50 224 VAL H C 1
ATOM 16729 O O . VAL H 1 223 ? 50.119 3.940 -64.849 1.00 29.35 224 VAL H O 1
ATOM 16733 N N . GLN H 1 224 ? 48.155 2.988 -64.272 1.00 28.77 225 GLN H N 1
ATOM 16734 C CA . GLN H 1 224 ? 47.413 3.522 -65.405 1.00 26.49 225 GLN H CA 1
ATOM 16735 C C . GLN H 1 224 ? 46.083 4.117 -64.944 1.00 26.55 225 GLN H C 1
ATOM 16736 O O . GLN H 1 224 ? 45.056 3.433 -64.948 1.00 24.53 225 GLN H O 1
ATOM 16742 N N . PRO H 1 225 ? 46.097 5.399 -64.539 1.00 31.11 226 PRO H N 1
ATOM 16743 C CA . PRO H 1 225 ? 44.913 6.049 -63.961 1.00 29.63 226 PRO H CA 1
ATOM 16744 C C . PRO H 1 225 ? 43.709 6.121 -64.890 1.00 22.90 226 PRO H C 1
ATOM 16745 O O . PRO H 1 225 ? 42.594 6.294 -64.394 1.00 23.86 226 PRO H O 1
ATOM 16749 N N . TYR H 1 226 ? 43.928 5.988 -66.197 1.00 28.62 227 TYR H N 1
ATOM 16750 C CA . TYR H 1 226 ? 42.843 6.082 -67.174 1.00 23.61 227 TYR H CA 1
ATOM 16751 C C . TYR H 1 226 ? 42.870 4.961 -68.206 1.00 20.70 227 TYR H C 1
ATOM 16752 O O . TYR H 1 226 ? 43.942 4.520 -68.641 1.00 22.34 227 TYR H O 1
ATOM 16761 N N . ILE H 1 227 ? 41.682 4.513 -68.589 1.00 18.47 228 ILE H N 1
ATOM 16762 C CA . ILE H 1 227 ? 41.528 3.632 -69.751 1.00 21.17 228 ILE H CA 1
ATOM 16763 C C . ILE H 1 227 ? 40.460 4.213 -70.660 1.00 23.12 228 ILE H C 1
ATOM 16764 O O . ILE H 1 227 ? 39.282 4.293 -70.287 1.00 19.48 228 ILE H O 1
ATOM 16769 N N . THR H 1 228 ? 40.883 4.641 -71.844 1.00 22.66 229 THR H N 1
ATOM 16770 C CA . THR H 1 228 ? 39.986 5.245 -72.820 1.00 20.83 229 THR H CA 1
ATOM 16771 C C . THR H 1 228 ? 39.429 4.170 -73.738 1.00 18.98 229 THR H C 1
ATOM 16772 O O . THR H 1 228 ? 40.173 3.401 -74.342 1.00 24.08 229 THR H O 1
ATOM 16776 N N . GLU H 1 229 ? 38.107 4.105 -73.812 1.00 18.50 230 GLU H N 1
ATOM 16777 C CA . GLU H 1 229 ? 37.447 3.012 -74.502 1.00 19.92 230 GLU H CA 1
ATOM 16778 C C . GLU H 1 229 ? 37.350 3.341 -75.986 1.00 21.55 230 GLU H C 1
ATOM 16779 O O . GLU H 1 229 ? 36.344 3.883 -76.460 1.00 23.00 230 GLU H O 1
ATOM 16785 N N . THR H 1 230 ? 38.422 3.002 -76.695 1.00 26.61 231 THR H N 1
ATOM 16786 C CA . THR H 1 230 ? 38.635 3.380 -78.086 1.00 22.74 231 THR H CA 1
ATOM 16787 C C . THR H 1 230 ? 38.196 2.317 -79.091 1.00 24.82 231 THR H C 1
ATOM 16788 O O . THR H 1 230 ? 37.860 2.647 -80.239 1.00 23.96 231 THR H O 1
ATOM 16792 N N . ASN H 1 231 ? 38.220 1.051 -78.674 1.00 20.15 232 ASN H N 1
ATOM 16793 C CA . ASN H 1 231 ? 37.920 -0.072 -79.582 1.00 20.39 232 ASN H CA 1
ATOM 16794 C C . ASN H 1 231 ? 38.622 0.068 -80.933 1.00 21.32 232 ASN H C 1
ATOM 16795 O O . ASN H 1 231 ? 38.031 -0.161 -81.987 1.00 23.97 232 ASN H O 1
ATOM 16800 N N . HIS H 1 232 ? 39.893 0.438 -80.897 1.00 21.83 233 HIS H N 1
ATOM 16801 C CA . HIS H 1 232 ? 40.596 0.898 -82.090 1.00 22.81 233 HIS H CA 1
ATOM 16802 C C . HIS H 1 232 ? 41.266 -0.212 -82.885 1.00 25.16 233 HIS H C 1
ATOM 16803 O O . HIS H 1 232 ? 41.775 0.031 -83.975 1.00 25.60 233 HIS H O 1
ATOM 16810 N N . GLY H 1 233 ? 41.322 -1.412 -82.325 1.00 23.08 234 GLY H N 1
ATOM 16811 C CA . GLY H 1 233 ? 41.860 -2.547 -83.051 1.00 23.69 234 GLY H CA 1
ATOM 16812 C C . GLY H 1 233 ? 41.473 -3.853 -82.389 1.00 23.16 234 GLY H C 1
ATOM 16813 O O . GLY H 1 233 ? 40.911 -3.864 -81.295 1.00 25.21 234 GLY H O 1
ATOM 16814 N N . ALA H 1 234 ? 41.797 -4.960 -83.046 1.00 23.71 235 ALA H N 1
ATOM 16815 C CA . ALA H 1 234 ? 41.412 -6.273 -82.555 1.00 24.28 235 ALA H CA 1
ATOM 16816 C C . ALA H 1 234 ? 42.587 -7.023 -81.955 1.00 26.95 235 ALA H C 1
ATOM 16817 O O . ALA H 1 234 ? 43.739 -6.872 -82.396 1.00 25.94 235 ALA H O 1
ATOM 16819 N N . LEU H 1 235 ? 42.293 -7.824 -80.936 1.00 23.10 236 LEU H N 1
ATOM 16820 C CA . LEU H 1 235 ? 43.252 -8.798 -80.436 1.00 23.45 236 LEU H CA 1
ATOM 16821 C C . LEU H 1 235 ? 42.714 -10.193 -80.699 1.00 23.63 236 LEU H C 1
ATOM 16822 O O . LEU H 1 235 ? 41.694 -10.596 -80.142 1.00 22.97 236 LEU H O 1
ATOM 16827 N N . SER H 1 236 ? 43.402 -10.925 -81.562 1.00 24.50 237 SER H N 1
ATOM 16828 C CA . SER H 1 236 ? 42.960 -12.248 -81.956 1.00 24.81 237 SER H CA 1
ATOM 16829 C C . SER H 1 236 ? 44.160 -13.188 -82.042 1.00 26.23 237 SER H C 1
ATOM 16830 O O . SER H 1 236 ? 45.284 -12.745 -82.248 1.00 28.41 237 SER H O 1
ATOM 16833 N N . TYR H 1 237 ? 43.923 -14.482 -81.902 1.00 30.00 238 TYR H N 1
ATOM 16834 C CA . TYR H 1 237 ? 45.022 -15.439 -81.923 1.00 26.78 238 TYR H CA 1
ATOM 16835 C C . TYR H 1 237 ? 44.903 -16.357 -83.103 1.00 29.95 238 TYR H C 1
ATOM 16836 O O . TYR H 1 237 ? 43.799 -16.656 -83.542 1.00 28.50 238 TYR H O 1
ATOM 16845 N N . MET H 1 238 ? 46.038 -16.825 -83.606 1.00 28.69 239 MET H N 1
ATOM 16846 C CA . MET H 1 238 ? 46.006 -18.028 -84.410 1.00 29.58 239 MET H CA 1
ATOM 16847 C C . MET H 1 238 ? 46.418 -19.188 -83.525 1.00 46.92 239 MET H C 1
ATOM 16848 O O . MET H 1 238 ? 47.534 -19.219 -82.992 1.00 30.19 239 MET H O 1
ATOM 16853 N N . LEU H 1 239 ? 45.499 -20.128 -83.351 1.00 29.68 240 LEU H N 1
ATOM 16854 C CA . LEU H 1 239 ? 45.821 -21.391 -82.732 1.00 33.56 240 LEU H CA 1
ATOM 16855 C C . LEU H 1 239 ? 46.693 -22.159 -83.718 1.00 31.53 240 LEU H C 1
ATOM 16856 O O . LEU H 1 239 ? 46.250 -22.476 -84.823 1.00 32.05 240 LEU H O 1
ATOM 16861 N N . ILE H 1 240 ? 47.944 -22.403 -83.329 1.00 45.46 241 ILE H N 1
ATOM 16862 C CA . ILE H 1 240 ? 48.936 -23.029 -84.201 1.00 33.54 241 ILE H CA 1
ATOM 16863 C C . ILE H 1 240 ? 49.556 -24.263 -83.545 1.00 44.31 241 ILE H C 1
ATOM 16864 O O . ILE H 1 240 ? 49.822 -24.268 -82.344 1.00 42.97 241 ILE H O 1
ATOM 16869 N N . THR H 1 241 ? 49.767 -25.312 -84.338 1.00 47.38 242 THR H N 1
ATOM 16870 C CA . THR H 1 241 ? 50.497 -26.501 -83.889 1.00 46.25 242 THR H CA 1
ATOM 16871 C C . THR H 1 241 ? 51.688 -26.746 -84.799 1.00 49.83 242 THR H C 1
ATOM 16872 O O . THR H 1 241 ? 52.048 -25.882 -85.601 1.00 51.24 242 THR H O 1
ATOM 16876 N N . SER H 1 242 ? 52.310 -27.916 -84.670 1.00 48.43 243 SER H N 1
ATOM 16877 C CA . SER H 1 242 ? 53.321 -28.333 -85.636 1.00 57.92 243 SER H CA 1
ATOM 16878 C C . SER H 1 242 ? 52.772 -29.410 -86.563 1.00 57.02 243 SER H C 1
ATOM 16879 O O . SER H 1 242 ? 52.215 -30.418 -86.125 1.00 61.27 243 SER H O 1
ATOM 16882 N N . SER H 1 243 ? 52.932 -29.161 -87.854 1.00 58.46 244 SER H N 1
ATOM 16883 C CA . SER H 1 243 ? 52.422 -30.034 -88.905 1.00 57.05 244 SER H CA 1
ATOM 16884 C C . SER H 1 243 ? 53.037 -31.421 -88.838 1.00 53.38 244 SER H C 1
ATOM 16885 O O . SER H 1 243 ? 52.341 -32.428 -88.981 1.00 48.90 244 SER H O 1
ATOM 16888 N N . ALA H 1 244 ? 54.348 -31.464 -88.623 1.00 56.54 245 ALA H N 1
ATOM 16889 C CA . ALA H 1 244 ? 55.056 -32.733 -88.478 1.00 56.67 245 ALA H CA 1
ATOM 16890 C C . ALA H 1 244 ? 54.461 -33.531 -87.323 1.00 57.63 245 ALA H C 1
ATOM 16891 O O . ALA H 1 244 ? 54.156 -34.712 -87.478 1.00 56.30 245 ALA H O 1
ATOM 16893 N N . PHE H 1 245 ? 54.275 -32.878 -86.173 1.00 58.21 246 PHE H N 1
ATOM 16894 C CA . PHE H 1 245 ? 53.632 -33.539 -85.042 1.00 52.00 246 PHE H CA 1
ATOM 16895 C C . PHE H 1 245 ? 52.180 -33.824 -85.370 1.00 52.62 246 PHE H C 1
ATOM 16896 O O . PHE H 1 245 ? 51.729 -34.956 -85.229 1.00 61.05 246 PHE H O 1
ATOM 16904 N N . TRP H 1 246 ? 51.451 -32.801 -85.813 1.00 54.14 247 TRP H N 1
ATOM 16905 C CA . TRP H 1 246 ? 50.031 -32.948 -86.142 1.00 48.79 247 TRP H CA 1
ATOM 16906 C C . TRP H 1 246 ? 49.767 -34.108 -87.121 1.00 54.34 247 TRP H C 1
ATOM 16907 O O . TRP H 1 246 ? 48.746 -34.792 -87.026 1.00 50.78 247 TRP H O 1
ATOM 16918 N N . THR H 1 247 ? 50.699 -34.334 -88.041 1.00 58.99 248 THR H N 1
ATOM 16919 C CA . THR H 1 247 ? 50.573 -35.422 -89.015 1.00 69.07 248 THR H CA 1
ATOM 16920 C C . THR H 1 247 ? 50.598 -36.817 -88.370 1.00 72.84 248 THR H C 1
ATOM 16921 O O . THR H 1 247 ? 49.808 -37.690 -88.737 1.00 69.00 248 THR H O 1
ATOM 16925 N N . GLY H 1 248 ? 51.490 -37.012 -87.399 1.00 74.76 249 GLY H N 1
ATOM 16926 C CA . GLY H 1 248 ? 51.725 -38.322 -86.809 1.00 77.01 249 GLY H CA 1
ATOM 16927 C C . GLY H 1 248 ? 50.534 -39.020 -86.166 1.00 80.75 249 GLY H C 1
ATOM 16928 O O . GLY H 1 248 ? 50.564 -40.229 -85.942 1.00 83.47 249 GLY H O 1
ATOM 16929 N N . ILE H 1 249 ? 49.481 -38.266 -85.871 1.00 78.73 250 ILE H N 1
ATOM 16930 C CA . ILE H 1 249 ? 48.325 -38.812 -85.163 1.00 74.48 250 ILE H CA 1
ATOM 16931 C C . ILE H 1 249 ? 47.504 -39.730 -86.066 1.00 70.45 250 ILE H C 1
ATOM 16932 O O . ILE H 1 249 ? 46.784 -39.267 -86.953 1.00 64.18 250 ILE H O 1
ATOM 16937 N N . THR H 1 255 ? 42.304 -36.443 -86.618 1.00 62.61 256 THR H N 1
ATOM 16938 C CA . THR H 1 255 ? 41.128 -35.903 -87.297 1.00 63.09 256 THR H CA 1
ATOM 16939 C C . THR H 1 255 ? 40.060 -35.483 -86.289 1.00 65.34 256 THR H C 1
ATOM 16940 O O . THR H 1 255 ? 39.407 -34.443 -86.457 1.00 63.99 256 THR H O 1
ATOM 16944 N N . GLU H 1 256 ? 39.893 -36.282 -85.239 1.00 61.76 257 GLU H N 1
ATOM 16945 C CA . GLU H 1 256 ? 38.930 -35.952 -84.196 1.00 63.64 257 GLU H CA 1
ATOM 16946 C C . GLU H 1 256 ? 39.449 -34.747 -83.401 1.00 57.39 257 GLU H C 1
ATOM 16947 O O . GLU H 1 256 ? 38.680 -33.988 -82.814 1.00 55.91 257 GLU H O 1
ATOM 16953 N N . LEU H 1 257 ? 40.766 -34.571 -83.415 1.00 53.99 258 LEU H N 1
ATOM 16954 C CA . LEU H 1 257 ? 41.398 -33.417 -82.785 1.00 48.01 258 LEU H CA 1
ATOM 16955 C C . LEU H 1 257 ? 41.057 -32.132 -83.525 1.00 47.79 258 LEU H C 1
ATOM 16956 O O . LEU H 1 257 ? 40.934 -31.074 -82.916 1.00 43.94 258 LEU H O 1
ATOM 16961 N N . GLU H 1 258 ? 40.913 -32.224 -84.842 1.00 50.30 259 GLU H N 1
ATOM 16962 C CA . GLU H 1 258 ? 40.557 -31.059 -85.639 1.00 54.30 259 GLU H CA 1
ATOM 16963 C C . GLU H 1 258 ? 39.078 -30.732 -85.441 1.00 54.70 259 GLU H C 1
ATOM 16964 O O . GLU H 1 258 ? 38.671 -29.569 -85.498 1.00 51.46 259 GLU H O 1
ATOM 16970 N N . SER H 1 259 ? 38.283 -31.760 -85.163 1.00 49.29 260 SER H N 1
ATOM 16971 C CA . SER H 1 259 ? 36.833 -31.605 -85.090 1.00 52.32 260 SER H CA 1
ATOM 16972 C C . SER H 1 259 ? 36.371 -30.725 -83.914 1.00 58.76 260 SER H C 1
ATOM 16973 O O . SER H 1 259 ? 35.369 -29.995 -84.024 1.00 63.89 260 SER H O 1
ATOM 16975 N N . ILE H 1 260 ? 37.085 -30.782 -82.789 1.00 57.41 261 ILE H N 1
ATOM 16976 C CA . ILE H 1 260 ? 36.668 -29.979 -81.610 1.00 59.60 261 ILE H CA 1
ATOM 16977 C C . ILE H 1 260 ? 37.686 -28.875 -81.290 1.00 45.30 261 ILE H C 1
ATOM 16978 O O . ILE H 1 260 ? 37.479 -28.124 -80.327 1.00 55.48 261 ILE H O 1
ATOM 16983 N N . VAL H 1 261 ? 38.747 -28.768 -82.103 1.00 45.65 262 VAL H N 1
ATOM 16984 C CA . VAL H 1 261 ? 39.383 -27.473 -82.309 1.00 38.81 262 VAL H CA 1
ATOM 16985 C C . VAL H 1 261 ? 38.310 -26.559 -82.844 1.00 38.63 262 VAL H C 1
ATOM 16986 O O . VAL H 1 261 ? 38.191 -25.417 -82.432 1.00 35.13 262 VAL H O 1
ATOM 16990 N N . ASP H 1 262 ? 37.495 -27.109 -83.734 1.00 36.94 263 ASP H N 1
ATOM 16991 C CA . ASP H 1 262 ? 36.345 -26.384 -84.235 1.00 42.73 263 ASP H CA 1
ATOM 16992 C C . ASP H 1 262 ? 35.311 -26.131 -83.140 1.00 42.23 263 ASP H C 1
ATOM 16993 O O . ASP H 1 262 ? 34.764 -25.030 -83.045 1.00 40.76 263 ASP H O 1
ATOM 16998 N N . GLU H 1 263 ? 35.040 -27.139 -82.314 1.00 41.26 264 GLU H N 1
ATOM 16999 C CA . GLU H 1 263 ? 34.031 -26.982 -81.270 1.00 42.07 264 GLU H CA 1
ATOM 17000 C C . GLU H 1 263 ? 34.474 -25.967 -80.217 1.00 40.84 264 GLU H C 1
ATOM 17001 O O . GLU H 1 263 ? 33.710 -25.071 -79.864 1.00 44.07 264 GLU H O 1
ATOM 17007 N N . VAL H 1 264 ? 35.700 -26.113 -79.716 1.00 36.90 265 VAL H N 1
ATOM 17008 C CA . VAL H 1 264 ? 36.238 -25.170 -78.733 1.00 35.27 265 VAL H CA 1
ATOM 17009 C C . VAL H 1 264 ? 36.271 -23.749 -79.299 1.00 36.52 265 VAL H C 1
ATOM 17010 O O . VAL H 1 264 ? 35.976 -22.783 -78.593 1.00 36.99 265 VAL H O 1
ATOM 17014 N N . THR H 1 265 ? 36.605 -23.631 -80.579 1.00 31.75 266 THR H N 1
ATOM 17015 C CA . THR H 1 265 ? 36.684 -22.331 -81.245 1.00 37.40 266 THR H CA 1
ATOM 17016 C C . THR H 1 265 ? 35.351 -21.556 -81.273 1.00 39.30 266 THR H C 1
ATOM 17017 O O . THR H 1 265 ? 35.326 -20.338 -81.057 1.00 37.43 266 THR H O 1
ATOM 17021 N N . LEU H 1 266 ? 34.248 -22.248 -81.541 1.00 31.92 267 LEU H N 1
ATOM 17022 C CA . LEU H 1 266 ? 32.935 -21.600 -81.522 1.00 35.35 267 LEU H CA 1
ATOM 17023 C C . LEU H 1 266 ? 32.576 -21.083 -80.136 1.00 34.89 267 LEU H C 1
ATOM 17024 O O . LEU H 1 266 ? 32.014 -19.998 -79.999 1.00 32.31 267 LEU H O 1
ATOM 17029 N N . VAL H 1 267 ? 32.891 -21.871 -79.112 1.00 38.62 268 VAL H N 1
ATOM 17030 C CA . VAL H 1 267 ? 32.631 -21.473 -77.729 1.00 35.33 268 VAL H CA 1
ATOM 17031 C C . VAL H 1 267 ? 33.477 -20.259 -77.329 1.00 35.25 268 VAL H C 1
ATOM 17032 O O . VAL H 1 267 ? 32.961 -19.278 -76.762 1.00 29.71 268 VAL H O 1
ATOM 17036 N N . VAL H 1 268 ? 34.774 -20.336 -77.619 1.00 32.79 269 VAL H N 1
ATOM 17037 C CA . VAL H 1 268 ? 35.695 -19.248 -77.334 1.00 31.77 269 VAL H CA 1
ATOM 17038 C C . VAL H 1 268 ? 35.211 -17.939 -77.948 1.00 29.15 269 VAL H C 1
ATOM 17039 O O . VAL H 1 268 ? 35.086 -16.934 -77.255 1.00 28.35 269 VAL H O 1
ATOM 17043 N N . ASN H 1 269 ? 34.930 -17.957 -79.249 1.00 28.27 270 ASN H N 1
ATOM 17044 C CA . ASN H 1 269 ? 34.527 -16.741 -79.943 1.00 28.51 270 ASN H CA 1
ATOM 17045 C C . ASN H 1 269 ? 33.131 -16.282 -79.548 1.00 34.18 270 ASN H C 1
ATOM 17046 O O . ASN H 1 269 ? 32.815 -15.094 -79.642 1.00 34.03 270 ASN H O 1
ATOM 17051 N N . LYS H 1 270 ? 32.307 -17.215 -79.078 1.00 34.28 271 LYS H N 1
ATOM 17052 C CA . LYS H 1 270 ? 30.960 -16.880 -78.607 1.00 32.76 271 LYS H CA 1
ATOM 17053 C C . LYS H 1 270 ? 30.957 -16.160 -77.262 1.00 27.84 271 LYS H C 1
ATOM 17054 O O . LYS H 1 270 ? 30.082 -15.332 -76.998 1.00 28.73 271 LYS H O 1
ATOM 17060 N N . GLU H 1 271 ? 31.942 -16.473 -76.420 1.00 22.53 272 GLU H N 1
ATOM 17061 C CA . GLU H 1 271 ? 31.973 -15.978 -75.045 1.00 29.02 272 GLU H CA 1
ATOM 17062 C C . GLU H 1 271 ? 32.996 -14.876 -74.802 1.00 30.49 272 GLU H C 1
ATOM 17063 O O . GLU H 1 271 ? 33.029 -14.307 -73.715 1.00 31.96 272 GLU H O 1
ATOM 17069 N N . ALA H 1 272 ? 33.827 -14.583 -75.800 1.00 28.57 273 ALA H N 1
ATOM 17070 C CA . ALA H 1 272 ? 34.967 -13.685 -75.603 1.00 28.88 273 ALA H CA 1
ATOM 17071 C C . ALA H 1 272 ? 34.525 -12.272 -75.227 1.00 26.83 273 ALA H C 1
ATOM 17072 O O . ALA H 1 272 ? 35.048 -11.679 -74.277 1.00 22.64 273 ALA H O 1
ATOM 17074 N N . GLU H 1 273 ? 33.553 -11.741 -75.962 1.00 30.42 274 GLU H N 1
ATOM 17075 C CA . GLU H 1 273 ? 33.101 -10.370 -75.723 1.00 30.07 274 GLU H CA 1
ATOM 17076 C C . GLU H 1 273 ? 32.474 -10.229 -74.341 1.00 27.69 274 GLU H C 1
ATOM 17077 O O . GLU H 1 273 ? 32.771 -9.277 -73.605 1.00 26.80 274 GLU H O 1
ATOM 17083 N N . ALA H 1 274 ? 31.627 -11.187 -73.976 1.00 25.02 275 ALA H N 1
ATOM 17084 C CA . ALA H 1 274 ? 30.998 -11.180 -72.654 1.00 30.03 275 ALA H CA 1
ATOM 17085 C C . ALA H 1 274 ? 32.017 -11.226 -71.519 1.00 22.85 275 ALA H C 1
ATOM 17086 O O . ALA H 1 274 ? 31.867 -10.548 -70.496 1.00 26.67 275 ALA H O 1
ATOM 17088 N N . LEU H 1 275 ? 33.048 -12.042 -71.687 1.00 20.30 276 LEU H N 1
ATOM 17089 C CA . LEU H 1 275 ? 34.106 -12.151 -70.683 1.00 23.33 276 LEU H CA 1
ATOM 17090 C C . LEU H 1 275 ? 34.827 -10.814 -70.495 1.00 23.46 276 LEU H C 1
ATOM 17091 O O . LEU H 1 275 ? 35.061 -10.376 -69.363 1.00 20.58 276 LEU H O 1
ATOM 17096 N N . ASN H 1 276 ? 35.183 -10.160 -71.594 1.00 21.36 277 ASN H N 1
ATOM 17097 C CA . ASN H 1 276 ? 35.858 -8.866 -71.478 1.00 17.54 277 ASN H CA 1
ATOM 17098 C C . ASN H 1 276 ? 34.980 -7.818 -70.813 1.00 20.17 277 ASN H C 1
ATOM 17099 O O . ASN H 1 276 ? 35.466 -6.966 -70.071 1.00 21.09 277 ASN H O 1
ATOM 17104 N N . GLN H 1 277 ? 33.678 -7.881 -71.065 1.00 26.56 278 GLN H N 1
ATOM 17105 C CA . GLN H 1 277 ? 32.794 -6.878 -70.483 1.00 27.22 278 GLN H CA 1
ATOM 17106 C C . GLN H 1 277 ? 32.715 -7.080 -68.979 1.00 16.01 278 GLN H C 1
ATOM 17107 O O . GLN H 1 277 ? 32.690 -6.115 -68.214 1.00 18.68 278 GLN H O 1
ATOM 17113 N N . LYS H 1 278 ? 32.722 -8.331 -68.548 1.00 16.20 279 LYS H N 1
ATOM 17114 C CA . LYS H 1 278 ? 32.795 -8.627 -67.123 1.00 18.08 279 LYS H CA 1
ATOM 17115 C C . LYS H 1 278 ? 34.116 -8.125 -66.525 1.00 27.35 279 LYS H C 1
ATOM 17116 O O . LYS H 1 278 ? 34.151 -7.582 -65.412 1.00 24.39 279 LYS H O 1
ATOM 17122 N N . GLU H 1 279 ? 35.204 -8.286 -67.269 1.00 18.00 280 GLU H N 1
ATOM 17123 C CA . GLU H 1 279 ? 36.499 -7.819 -66.779 1.00 18.17 280 GLU H CA 1
ATOM 17124 C C . GLU H 1 279 ? 36.543 -6.291 -66.733 1.00 19.12 280 GLU H C 1
ATOM 17125 O O . GLU H 1 279 ? 37.187 -5.717 -65.858 1.00 21.65 280 GLU H O 1
ATOM 17131 N N . ARG H 1 280 ? 35.873 -5.638 -67.677 1.00 19.53 281 ARG H N 1
ATOM 17132 C CA . ARG H 1 280 ? 35.772 -4.184 -67.641 1.00 18.30 281 ARG H CA 1
ATOM 17133 C C . ARG H 1 280 ? 35.135 -3.765 -66.329 1.00 19.04 281 ARG H C 1
ATOM 17134 O O . ARG H 1 280 ? 35.652 -2.911 -65.625 1.00 17.60 281 ARG H O 1
ATOM 17142 N N . GLU H 1 281 ? 34.002 -4.377 -66.005 1.00 21.15 282 GLU H N 1
ATOM 17143 C CA . GLU H 1 281 ? 33.284 -4.026 -64.788 1.00 24.80 282 GLU H CA 1
ATOM 17144 C C . GLU H 1 281 ? 34.155 -4.167 -63.540 1.00 19.54 282 GLU H C 1
ATOM 17145 O O . GLU H 1 281 ? 34.240 -3.239 -62.728 1.00 18.10 282 GLU H O 1
ATOM 17151 N N . HIS H 1 282 ? 34.829 -5.303 -63.390 1.00 20.64 283 HIS H N 1
ATOM 17152 C CA . HIS H 1 282 ? 35.599 -5.526 -62.164 1.00 20.91 283 HIS H CA 1
ATOM 17153 C C . HIS H 1 282 ? 36.851 -4.654 -62.097 1.00 25.32 283 HIS H C 1
ATOM 17154 O O . HIS H 1 282 ? 37.265 -4.257 -61.015 1.00 24.27 283 HIS H O 1
ATOM 17161 N N . LEU H 1 283 ? 37.464 -4.377 -63.245 1.00 24.21 284 LEU H N 1
ATOM 17162 C CA . LEU H 1 283 ? 38.656 -3.526 -63.274 1.00 20.39 284 LEU H CA 1
ATOM 17163 C C . LEU H 1 283 ? 38.268 -2.118 -62.851 1.00 19.38 284 LEU H C 1
ATOM 17164 O O . LEU H 1 283 ? 38.900 -1.526 -61.970 1.00 24.05 284 LEU H O 1
ATOM 17169 N N . LEU H 1 284 ? 37.232 -1.573 -63.489 1.00 17.20 285 LEU H N 1
ATOM 17170 C CA . LEU H 1 284 ? 36.774 -0.227 -63.135 1.00 19.64 285 LEU H CA 1
ATOM 17171 C C . LEU H 1 284 ? 36.302 -0.161 -61.678 1.00 21.83 285 LEU H C 1
ATOM 17172 O O . LEU H 1 284 ? 36.482 0.852 -61.003 1.00 22.94 285 LEU H O 1
ATOM 17177 N N . ALA H 1 285 ? 35.722 -1.251 -61.191 1.00 21.83 286 ALA H N 1
ATOM 17178 C CA . ALA H 1 285 ? 35.204 -1.283 -59.832 1.00 22.64 286 ALA H CA 1
ATOM 17179 C C . ALA H 1 285 ? 36.333 -1.110 -58.821 1.00 29.79 286 ALA H C 1
ATOM 17180 O O . ALA H 1 285 ? 36.129 -0.517 -57.767 1.00 27.05 286 ALA H O 1
ATOM 17182 N N . ALA H 1 286 ? 37.529 -1.604 -59.153 1.00 19.67 287 ALA H N 1
ATOM 17183 C CA . ALA H 1 286 ? 38.680 -1.482 -58.267 1.00 23.85 287 ALA H CA 1
ATOM 17184 C C . ALA H 1 286 ? 39.082 -0.016 -58.051 1.00 31.92 287 ALA H C 1
ATOM 17185 O O . ALA H 1 286 ? 39.782 0.304 -57.091 1.00 31.78 287 ALA H O 1
ATOM 17187 N N . GLY H 1 287 ? 38.652 0.871 -58.946 1.00 30.67 288 GLY H N 1
ATOM 17188 C CA . GLY H 1 287 ? 38.810 2.305 -58.729 1.00 33.42 288 GLY H CA 1
ATOM 17189 C C . GLY H 1 287 ? 40.178 2.897 -59.041 1.00 30.76 288 GLY H C 1
ATOM 17190 O O . GLY H 1 287 ? 40.378 4.107 -58.914 1.00 34.28 288 GLY H O 1
ATOM 17191 N N . LYS H 1 288 ? 41.125 2.057 -59.448 1.00 27.26 289 LYS H N 1
ATOM 17192 C CA . LYS H 1 288 ? 42.462 2.537 -59.773 1.00 26.51 289 LYS H CA 1
ATOM 17193 C C . LYS H 1 288 ? 42.517 3.120 -61.182 1.00 27.17 289 LYS H C 1
ATOM 17194 O O . LYS H 1 288 ? 43.035 4.225 -61.378 1.00 25.55 289 LYS H O 1
ATOM 17200 N N . SER H 1 289 ? 42.002 2.381 -62.167 1.00 21.86 290 SER H N 1
ATOM 17201 C CA . SER H 1 289 ? 41.819 2.943 -63.506 1.00 19.34 290 SER H CA 1
ATOM 17202 C C . SER H 1 289 ? 40.402 3.504 -63.636 1.00 20.44 290 SER H C 1
ATOM 17203 O O . SER H 1 289 ? 39.444 2.843 -63.254 1.00 23.52 290 SER H O 1
ATOM 17206 N N . ARG H 1 290 ? 40.282 4.724 -64.161 1.00 20.03 291 ARG H N 1
ATOM 17207 C CA . ARG H 1 290 ? 38.984 5.324 -64.464 1.00 22.40 291 ARG H CA 1
ATOM 17208 C C . ARG H 1 290 ? 38.665 5.349 -65.965 1.00 17.81 291 ARG H C 1
ATOM 17209 O O . ARG H 1 290 ? 39.514 5.651 -66.793 1.00 19.56 291 ARG H O 1
ATOM 17217 N N . LEU H 1 291 ? 37.418 5.026 -66.293 1.00 16.54 292 LEU H N 1
ATOM 17218 C CA . LEU H 1 291 ? 36.984 4.932 -67.687 1.00 18.55 292 LEU H CA 1
ATOM 17219 C C . LEU H 1 291 ? 36.876 6.279 -68.374 1.00 20.38 292 LEU H C 1
ATOM 17220 O O . LEU H 1 291 ? 36.231 7.202 -67.861 1.00 22.52 292 LEU H O 1
ATOM 17225 N N . VAL H 1 292 ? 37.501 6.392 -69.538 1.00 17.40 293 VAL H N 1
ATOM 17226 C CA . VAL H 1 292 ? 37.295 7.553 -70.379 1.00 21.90 293 VAL H CA 1
ATOM 17227 C C . VAL H 1 292 ? 36.459 7.138 -71.585 1.00 24.83 293 VAL H C 1
ATOM 17228 O O . VAL H 1 292 ? 36.839 6.233 -72.334 1.00 22.56 293 VAL H O 1
ATOM 17232 N N . SER H 1 293 ? 35.307 7.788 -71.739 1.00 20.04 294 SER H N 1
ATOM 17233 C CA . SER H 1 293 ? 34.345 7.459 -72.789 1.00 22.79 294 SER H CA 1
ATOM 17234 C C . SER H 1 293 ? 34.373 8.484 -73.923 1.00 24.07 294 SER H C 1
ATOM 17235 O O . SER H 1 293 ? 34.536 9.688 -73.696 1.00 26.39 294 SER H O 1
ATOM 17238 N N . LEU H 1 294 ? 34.217 8.004 -75.150 1.00 23.69 295 LEU H N 1
ATOM 17239 C CA . LEU H 1 294 ? 34.309 8.873 -76.324 1.00 25.33 295 LEU H CA 1
ATOM 17240 C C . LEU H 1 294 ? 32.943 9.137 -76.956 1.00 26.07 295 LEU H C 1
ATOM 17241 O O . LEU H 1 294 ? 32.121 8.225 -77.095 1.00 24.10 295 LEU H O 1
ATOM 17246 N N . SER H 1 295 ? 32.706 10.380 -77.355 1.00 28.26 296 SER H N 1
ATOM 17247 C CA . SER H 1 295 ? 31.493 10.710 -78.097 1.00 34.61 296 SER H CA 1
ATOM 17248 C C . SER H 1 295 ? 31.568 10.175 -79.519 1.00 35.59 296 SER H C 1
ATOM 17249 O O . SER H 1 295 ? 32.605 9.669 -79.952 1.00 31.45 296 SER H O 1
ATOM 17252 N N . ALA H 1 296 ? 30.460 10.286 -80.241 1.00 38.16 297 ALA H N 1
ATOM 17253 C CA . ALA H 1 296 ? 30.439 9.914 -81.650 1.00 42.35 297 ALA H CA 1
ATOM 17254 C C . ALA H 1 296 ? 31.468 10.745 -82.421 1.00 43.11 297 ALA H C 1
ATOM 17255 O O . ALA H 1 296 ? 32.240 10.209 -83.223 1.00 45.99 297 ALA H O 1
ATOM 17257 N N . GLU H 1 297 ? 31.497 12.048 -82.148 1.00 38.72 298 GLU H N 1
ATOM 17258 C CA . GLU H 1 297 ? 32.424 12.955 -82.821 1.00 34.23 298 GLU H CA 1
ATOM 17259 C C . GLU H 1 297 ? 33.876 12.583 -82.528 1.00 37.47 298 GLU H C 1
ATOM 17260 O O . GLU H 1 297 ? 34.718 12.576 -83.428 1.00 39.43 298 GLU H O 1
ATOM 17266 N N . GLU H 1 298 ? 34.158 12.273 -81.266 1.00 39.55 299 GLU H N 1
ATOM 17267 C CA . GLU H 1 298 ? 35.502 11.894 -80.836 1.00 32.56 299 GLU H CA 1
ATOM 17268 C C . GLU H 1 298 ? 35.944 10.562 -81.428 1.00 27.19 299 GLU H C 1
ATOM 17269 O O . GLU H 1 298 ? 37.089 10.410 -81.837 1.00 30.75 299 GLU H O 1
ATOM 17275 N N . HIS H 1 299 ? 35.040 9.593 -81.457 1.00 24.50 300 HIS H N 1
ATOM 17276 C CA . HIS H 1 299 ? 35.379 8.303 -82.049 1.00 34.12 300 HIS H CA 1
ATOM 17277 C C . HIS H 1 299 ? 35.789 8.494 -83.509 1.00 34.75 300 HIS H C 1
ATOM 17278 O O . HIS H 1 299 ? 36.721 7.848 -83.993 1.00 33.61 300 HIS H O 1
ATOM 17285 N N . GLU H 1 300 ? 35.107 9.406 -84.194 1.00 41.69 301 GLU H N 1
ATOM 17286 C CA . GLU H 1 300 ? 35.382 9.660 -85.609 1.00 38.45 301 GLU H CA 1
ATOM 17287 C C . GLU H 1 300 ? 36.698 10.396 -85.813 1.00 38.12 301 GLU H C 1
ATOM 17288 O O . GLU H 1 300 ? 37.371 10.192 -86.825 1.00 30.94 301 GLU H O 1
ATOM 17294 N N . ALA H 1 301 ? 37.074 11.252 -84.864 1.00 36.63 302 ALA H N 1
ATOM 17295 C CA . ALA H 1 301 ? 38.375 11.908 -84.948 1.00 37.64 302 ALA H CA 1
ATOM 17296 C C . ALA H 1 301 ? 39.476 10.861 -84.818 1.00 39.75 302 ALA H C 1
ATOM 17297 O O . ALA H 1 301 ? 40.482 10.907 -85.524 1.00 43.23 302 ALA H O 1
ATOM 17299 N N . TRP H 1 302 ? 39.263 9.910 -83.912 1.00 37.21 303 TRP H N 1
ATOM 17300 C CA . TRP H 1 302 ? 40.181 8.794 -83.732 1.00 31.41 303 TRP H CA 1
ATOM 17301 C C . TRP H 1 302 ? 40.273 7.941 -84.989 1.00 30.18 303 TRP H C 1
ATOM 17302 O O . TRP H 1 302 ? 41.363 7.597 -85.447 1.00 32.71 303 TRP H O 1
ATOM 17313 N N . ARG H 1 303 ? 39.114 7.588 -85.529 1.00 31.22 304 ARG H N 1
ATOM 17314 C CA . ARG H 1 303 ? 39.063 6.725 -86.706 1.00 34.33 304 ARG H CA 1
ATOM 17315 C C . ARG H 1 303 ? 39.763 7.384 -87.891 1.00 40.88 304 ARG H C 1
ATOM 17316 O O . ARG H 1 303 ? 40.505 6.746 -88.639 1.00 44.22 304 ARG H O 1
ATOM 17324 N N . ASN H 1 304 ? 39.528 8.676 -88.054 1.00 43.42 305 ASN H N 1
ATOM 17325 C CA . ASN H 1 304 ? 40.104 9.392 -89.177 1.00 47.18 305 ASN H CA 1
ATOM 17326 C C . ASN H 1 304 ? 41.597 9.640 -89.012 1.00 42.33 305 ASN H C 1
ATOM 17327 O O . ASN H 1 304 ? 42.303 9.822 -89.998 1.00 42.29 305 ASN H O 1
ATOM 17332 N N . ALA H 1 305 ? 42.092 9.618 -87.778 1.00 35.03 306 ALA H N 1
ATOM 17333 C CA . ALA H 1 305 ? 43.526 9.836 -87.572 1.00 38.06 306 ALA H CA 1
ATOM 17334 C C . ALA H 1 305 ? 44.321 8.554 -87.797 1.00 38.96 306 ALA H C 1
ATOM 17335 O O . ALA H 1 305 ? 45.510 8.597 -88.108 1.00 37.92 306 ALA H O 1
ATOM 17337 N N . MET H 1 306 ? 43.668 7.408 -87.649 1.00 37.55 307 MET H N 1
ATOM 17338 C CA . MET H 1 306 ? 44.392 6.145 -87.715 1.00 39.15 307 MET H CA 1
ATOM 17339 C C . MET H 1 306 ? 44.125 5.385 -89.009 1.00 39.76 307 MET H C 1
ATOM 17340 O O . MET H 1 306 ? 44.906 4.511 -89.389 1.00 44.61 307 MET H O 1
ATOM 17345 N N . LYS H 1 307 ? 43.025 5.726 -89.679 1.00 43.48 308 LYS H N 1
ATOM 17346 C CA . LYS H 1 307 ? 42.653 5.120 -90.969 1.00 40.86 308 LYS H CA 1
ATOM 17347 C C . LYS H 1 307 ? 43.703 5.259 -92.095 1.00 44.05 308 LYS H C 1
ATOM 17348 O O . LYS H 1 307 ? 43.860 4.329 -92.894 1.00 44.28 308 LYS H O 1
ATOM 17354 N N . PRO H 1 308 ? 44.403 6.414 -92.190 1.00 47.33 309 PRO H N 1
ATOM 17355 C CA . PRO H 1 308 ? 45.427 6.529 -93.243 1.00 50.55 309 PRO H CA 1
ATOM 17356 C C . PRO H 1 308 ? 46.500 5.433 -93.253 1.00 51.67 309 PRO H C 1
ATOM 17357 O O . PRO H 1 308 ? 47.087 5.190 -94.310 1.00 54.85 309 PRO H O 1
ATOM 17361 N N . LEU H 1 309 ? 46.748 4.792 -92.112 1.00 43.67 310 LEU H N 1
ATOM 17362 C CA . LEU H 1 309 ? 47.722 3.704 -92.035 1.00 44.99 310 LEU H CA 1
ATOM 17363 C C . LEU H 1 309 ? 47.402 2.555 -92.994 1.00 47.68 310 LEU H C 1
ATOM 17364 O O . LEU H 1 309 ? 48.304 1.853 -93.456 1.00 52.08 310 LEU H O 1
ATOM 17369 N N . TRP H 1 310 ? 46.116 2.369 -93.287 1.00 38.24 311 TRP H N 1
ATOM 17370 C CA . TRP H 1 310 ? 45.666 1.299 -94.175 1.00 35.16 311 TRP H CA 1
ATOM 17371 C C . TRP H 1 310 ? 46.363 1.357 -95.533 1.00 38.84 311 TRP H C 1
ATOM 17372 O O . TRP H 1 310 ? 46.579 0.334 -96.181 1.00 41.54 311 TRP H O 1
ATOM 17383 N N . LYS H 1 311 ? 46.694 2.569 -95.962 1.00 45.67 312 LYS H N 1
ATOM 17384 C CA . LYS H 1 311 ? 47.189 2.792 -97.315 1.00 52.70 312 LYS H CA 1
ATOM 17385 C C . LYS H 1 311 ? 48.644 2.361 -97.500 1.00 54.61 312 LYS H C 1
ATOM 17386 O O . LYS H 1 311 ? 49.085 2.118 -98.623 1.00 53.63 312 LYS H O 1
ATOM 17392 N N . ASN H 1 312 ? 49.383 2.252 -96.401 1.00 53.48 313 ASN H N 1
ATOM 17393 C CA . ASN H 1 312 ? 50.758 1.769 -96.462 1.00 60.14 313 ASN H CA 1
ATOM 17394 C C . ASN H 1 312 ? 50.806 0.271 -96.745 1.00 59.08 313 ASN H C 1
ATOM 17395 O O . ASN H 1 312 ? 51.822 -0.252 -97.206 1.00 59.66 313 ASN H O 1
ATOM 17400 N N . TYR H 1 313 ? 49.696 -0.406 -96.465 1.00 55.42 314 TYR H N 1
ATOM 17401 C CA . TYR H 1 313 ? 49.624 -1.863 -96.533 1.00 53.05 314 TYR H CA 1
ATOM 17402 C C . TYR H 1 313 ? 48.628 -2.334 -97.581 1.00 51.89 314 TYR H C 1
ATOM 17403 O O . TYR H 1 313 ? 48.466 -3.537 -97.798 1.00 45.81 314 TYR H O 1
ATOM 17412 N N . GLU H 1 314 ? 47.954 -1.382 -98.218 1.00 52.62 315 GLU H N 1
ATOM 17413 C CA . GLU H 1 314 ? 46.906 -1.692 -99.189 1.00 55.50 315 GLU H CA 1
ATOM 17414 C C . GLU H 1 314 ? 47.406 -2.611 -100.310 1.00 63.04 315 GLU H C 1
ATOM 17415 O O . GLU H 1 314 ? 46.716 -3.554 -100.705 1.00 65.53 315 GLU H O 1
ATOM 17421 N N . ALA H 1 315 ? 48.609 -2.338 -100.810 1.00 62.63 316 ALA H N 1
ATOM 17422 C CA . ALA H 1 315 ? 49.195 -3.158 -101.865 1.00 61.22 316 ALA H CA 1
ATOM 17423 C C . ALA H 1 315 ? 49.451 -4.572 -101.368 1.00 63.74 316 ALA H C 1
ATOM 17424 O O . ALA H 1 315 ? 49.279 -5.533 -102.115 1.00 71.54 316 ALA H O 1
#

Radius of gyration: 49.84 Å; Cα contacts (8 Å, |Δi|>4): 4567; chains: 8; bounding box: 122×113×160 Å